Protein 2EZ5 (pdb70)

Secondary structure (DSSP, 8-state):
-----TTTS--/--SSS--S----TTEEEEE-TTSSEEEEETTTTEEESB-TTT--B-

Foldseek 3Di:
DVPDDDDPFPAPPAWDWDQDPVGFIWIAGRPVGGIGQAGPSVGHRD/DDDPPPPRPDD

Sequence (57 aa):
GPLGSGEEEPLPPRWSMQVAPNGRTFFIDHASRRTTWIDPRNGRASTGLPSYDEALHGPLGSGEEEPLPPRWSMQVAPNGRTFFIDHASRRTTWIDPRNGRASTGLPSYDEALHGPLGSGEEEPLPPRWSMQVAPNGRTFFIDHASRRTTWIDPRNGRASTGLPSYDEALHGPLGSGEEEPLPPRWSMQVAPNGRTFFIDHASRRTTWIDPRNGRASTGLPSYDEALHGPLGSGEEEPLPPRWSMQVAPNGRTFFIDHASRRTTWIDPRNGRASTGLPSYDEALHGPLGSGEEEPLPPRWSMQVAPNGRTFFIDHASRRTTWIDPRNGRASTGLPSYDEALHGPLGSGEEEPLPPRWSMQVAPNGRTFFIDHASRRTTWIDPRNGRASTGLPSYDEALHGPLGSGEEEPLPPRWSMQVAPNGRTFFIDHASRRTTWIDPRNGRASTGLPSYDEALHGPLGSGEEEPLPPRWSMQVAPNGRTFFIDHASRRTTWIDPRNGRASTGLPSYDEALHGPLGSGEEEPLPPRWSMQVAPNGRTFFIDHASRRTTWIDPRNGRASTGLPSYDEALHGPLGSGEEEPLPPRWSMQVAPNGRTFFIDHASRRTTWIDPRNGRASTGLPSYDEALHGPLGSGEEEPLPPRWSMQVAPNGRTFFIDHASRRTTWIDPRNGRASTGLPSYDEALHGPLGSGEEEPLPPRWSMQVAPNGRTFFIDHASRRTTWIDPRNGRASTGLPSYDEALHGPLGSGEEEPLPPRWSMQVAPNGRTFFIDHASRRTTWIDPRNGRASTGLPSYDEALHGPLGSGEEEPLPPRWSMQVAPNGRTFFIDHASRRTTWIDPRNGRASTGLPSYDEALHGPLGSGEEEPLPPRWSMQVAPNGRTFFIDHASRRTTWIDPRNGRASTGLPSYDEALHGPLGSGEEEPLPPRWSMQVAPNGRTFFIDHASRRTTWIDPRNGRASTGLPSYDEALHGPLGSGEEEPLPPRWSMQVAPNGRTFFIDHASRRTTWIDPRNGRASTGLPSYDEALHGPLGSGEEEPLPPRWSMQVAPNGRTFFIDHASRRTTWIDPRNGRASTGLPSYDEALHGPLGSGEEEPLPPRWSMQVAPNGRTFFIDHASRRTTWIDPRNGRASTGLPSYDEALHGPLGSGEEEPLPPRWSMQVAPNGRTFFIDHASRRTTWIDPRNGRASTGLPSYDEALHGPLGSGEEEPLPPRWSMQVAPNGRTFFIDHASRRTTWIDPRNGRASTGLPSYDEALHGPLGSGEEEPLPPRWSMQVAPNGRTFFIDHASRRTTWIDPRNGRASTGLPSYDEALHGPLGSGEEEPLPPRWSMQVAPNGRTFFIDHASRRTTWIDPRNGRASTGLPSYDEALHGPLGSGEEEPLPPRWSMQVAPNGRTFFIDHASRRTTWIDPRNGRASTGLPSYDEALHGPLGSGEEEPLPPRWSMQVAPNGRTFFIDHASRRTTWIDPRNGRASTGLPSYDEALHGPLGSGEEEPLPPRWSMQVAPNGRTFFIDHASRRTTWIDPRNGRASTGLPSYDEALHGPLGSGEEEPLPPRWSMQVAPNGRTFFIDHASRRTTWIDPRNGRASTGLPSYDEALHGPLGSGEEEPLPPRWSMQVAPNGRTFFIDHASRRTTWIDPRNGRASTGLPSYDEALHGPLGSGEEEPLPPRWSMQVAPNGRTFFIDHASRRTTWIDPRNGRASTGLPSYDEALH

B-factor: mean 99.99, std 0.0, range [99.99, 99.99]

Radius of gyration: 11.22 Å; Cα contacts (8 Å, |Δi|>4): 90; chains: 2; bounding box: 32×22×23 Å

Nearest PDB structures (foldseek):
  2ez5-assembly1_W  TM=8.143E-01  e=1.149E-06  Drosophila melanogaster
  2m3o-assembly1_W  TM=6.906E-01  e=4.996E-03  Homo sapiens
  2ysd-assembly1_A  TM=7.413E-01  e=1.313E-02  Homo sapiens
  3le4-assembly1_A-2  TM=8.265E-01  e=7.016E-02  Homo sapiens
  2ysg-assembly1_A  TM=6.994E-01  e=7.016E-02  Homo sapiens

Solvent-accessible surface area: 4450 Å² total; per-residue (Å²): 85,125,180,54,95,68,168,138,102,111,67,33,137,120,56,33,70,78,105,6,125,56,62,122,52,0,0,10,15,50,60,46,152,149,16,34,57,86,11,48,64,80,42,157,79,73,166,44,46,23,68,59,122,114,16,97,217

Structure (mmCIF, N/CA/C/O backbone):
data_2EZ5
#
_entry.id   2EZ5
#
loop_
_entity.id
_entity.type
_entity.pdbx_description
1 polymer 'E3 ubiquitin-protein ligase NEDD4'
2 polymer 'Commissureless LPSY Peptide'
#
loop_
_atom_site.group_PDB
_atom_site.id
_atom_site.type_symbol
_atom_site.label_atom_id
_atom_site.label_alt_id
_atom_site.label_comp_id
_atom_site.label_asym_id
_atom_site.label_entity_id
_atom_site.label_seq_id
_atom_site.pdbx_PDB_ins_code
_atom_site.Cartn_x
_atom_site.Cartn_y
_atom_site.Cartn_z
_atom_site.occupancy
_atom_site.B_iso_or_equiv
_atom_site.auth_seq_id
_atom_site.auth_comp_id
_atom_site.auth_asym_id
_atom_site.auth_atom_id
_atom_site.pdbx_PDB_model_num
ATOM 1 N N . GLY A 1 1 ? -12.461 -5.832 5.494 1.00 0.00 521 GLY W N 1
ATOM 2 C CA . GLY A 1 1 ? -12.550 -5.439 6.927 1.00 0.00 521 GLY W CA 1
ATOM 3 C C . GLY A 1 1 ? -13.582 -4.353 7.169 1.00 0.00 521 GLY W C 1
ATOM 4 O O . GLY A 1 1 ? -13.247 -3.274 7.659 1.00 0.00 521 GLY W O 1
ATOM 10 N N . PRO A 1 2 ? -14.857 -4.610 6.832 1.00 0.00 522 PRO W N 1
ATOM 11 C CA . PRO A 1 2 ? -15.937 -3.636 7.021 1.00 0.00 522 PRO W CA 1
ATOM 12 C C . PRO A 1 2 ? -16.189 -3.329 8.493 1.00 0.00 522 PRO W C 1
ATOM 13 O O . PRO A 1 2 ? -16.131 -4.219 9.342 1.00 0.00 522 PRO W O 1
ATOM 24 N N . LEU A 1 3 ? -16.468 -2.063 8.788 1.00 0.00 523 LEU W N 1
ATOM 25 C CA . LEU A 1 3 ? -16.728 -1.634 10.158 1.00 0.00 523 LEU W CA 1
ATOM 26 C C . LEU A 1 3 ? -15.446 -1.640 10.984 1.00 0.00 523 LEU W C 1
ATOM 27 O O . LEU A 1 3 ? -14.911 -0.584 11.324 1.00 0.00 523 LEU W O 1
ATOM 43 N N . GLY A 1 4 ? -14.958 -2.834 11.304 1.00 0.00 524 GLY W N 1
ATOM 44 C CA . GLY A 1 4 ? -13.742 -2.950 12.087 1.00 0.00 524 GLY W CA 1
ATOM 45 C C . GLY A 1 4 ? -12.522 -2.448 11.340 1.00 0.00 524 GLY W C 1
ATOM 46 O O . GLY A 1 4 ? -11.817 -3.226 10.697 1.00 0.00 524 GLY W O 1
ATOM 50 N N . SER A 1 5 ? -12.272 -1.145 11.424 1.00 0.00 525 SER W N 1
ATOM 51 C CA . SER A 1 5 ? -11.129 -0.541 10.749 1.00 0.00 525 SER W CA 1
ATOM 52 C C . SER A 1 5 ? -11.239 -0.713 9.238 1.00 0.00 525 SER W C 1
ATOM 53 O O . SER A 1 5 ? -12.134 -1.400 8.745 1.00 0.00 525 SER W O 1
ATOM 61 N N . GLY A 1 6 ? -10.324 -0.084 8.507 1.00 0.00 526 GLY W N 1
ATOM 62 C CA . GLY A 1 6 ? -10.337 -0.181 7.059 1.00 0.00 526 GLY W CA 1
ATOM 63 C C . GLY A 1 6 ? -11.216 0.873 6.415 1.00 0.00 526 GLY W C 1
ATOM 64 O O . GLY A 1 6 ? -12.275 0.560 5.870 1.00 0.00 526 GLY W O 1
ATOM 68 N N . GLU A 1 7 ? -10.777 2.126 6.478 1.00 0.00 527 GLU W N 1
ATOM 69 C CA . GLU A 1 7 ? -11.531 3.231 5.897 1.00 0.00 527 GLU W CA 1
ATOM 70 C C . GLU A 1 7 ? -10.810 3.800 4.679 1.00 0.00 527 GLU W C 1
ATOM 71 O O . GLU A 1 7 ? -10.598 5.008 4.579 1.00 0.00 527 GLU W O 1
ATOM 83 N N . GLU A 1 8 ? -10.435 2.920 3.756 1.00 0.00 528 GLU W N 1
ATOM 84 C CA . GLU A 1 8 ? -9.737 3.333 2.544 1.00 0.00 528 GLU W CA 1
ATOM 85 C C . GLU A 1 8 ? -9.863 2.270 1.457 1.00 0.00 528 GLU W C 1
ATOM 86 O O . GLU A 1 8 ? -10.447 1.209 1.678 1.00 0.00 528 GLU W O 1
ATOM 98 N N . GLU A 1 9 ? -9.312 2.562 0.284 1.00 0.00 529 GLU W N 1
ATOM 99 C CA . GLU A 1 9 ? -9.362 1.629 -0.835 1.00 0.00 529 GLU W CA 1
ATOM 100 C C . GLU A 1 9 ? -8.563 0.364 -0.522 1.00 0.00 529 GLU W C 1
ATOM 101 O O . GLU A 1 9 ? -7.342 0.416 -0.380 1.00 0.00 529 GLU W O 1
ATOM 113 N N . PRO A 1 10 ? -9.238 -0.794 -0.409 1.00 0.00 530 PRO W N 1
ATOM 114 C CA . PRO A 1 10 ? -8.573 -2.066 -0.110 1.00 0.00 530 PRO W CA 1
ATOM 115 C C . PRO A 1 10 ? -7.343 -2.304 -0.983 1.00 0.00 530 PRO W C 1
ATOM 116 O O . PRO A 1 10 ? -7.373 -2.076 -2.192 1.00 0.00 530 PRO W O 1
ATOM 127 N N . LEU A 1 11 ? -6.265 -2.778 -0.362 1.00 0.00 531 LEU W N 1
ATOM 128 C CA . LEU A 1 11 ? -5.027 -3.063 -1.083 1.00 0.00 531 LEU W CA 1
ATOM 129 C C . LEU A 1 11 ? -5.231 -4.250 -2.017 1.00 0.00 531 LEU W C 1
ATOM 130 O O . LEU A 1 11 ? -5.910 -5.214 -1.666 1.00 0.00 531 LEU W O 1
ATOM 146 N N . PRO A 1 12 ? -4.656 -4.195 -3.228 1.00 0.00 532 PRO W N 1
ATOM 147 C CA . PRO A 1 12 ? -4.797 -5.272 -4.208 1.00 0.00 532 PRO W CA 1
ATOM 148 C C . PRO A 1 12 ? -4.508 -6.651 -3.614 1.00 0.00 532 PRO W C 1
ATOM 149 O O . PRO A 1 12 ? -4.206 -6.777 -2.427 1.00 0.00 532 PRO W O 1
ATOM 160 N N . PRO A 1 13 ? -4.629 -7.706 -4.435 1.00 0.00 533 PRO W N 1
ATOM 161 C CA . PRO A 1 13 ? -4.417 -9.093 -4.003 1.00 0.00 533 PRO W CA 1
ATOM 162 C C . PRO A 1 13 ? -3.182 -9.327 -3.157 1.00 0.00 533 PRO W C 1
ATOM 163 O O . PRO A 1 13 ? -3.206 -10.117 -2.214 1.00 0.00 533 PRO W O 1
ATOM 174 N N . ARG A 1 14 ? -2.102 -8.675 -3.513 1.00 0.00 534 ARG W N 1
ATOM 175 C CA . ARG A 1 14 ? -0.850 -8.858 -2.795 1.00 0.00 534 ARG W CA 1
ATOM 176 C C . ARG A 1 14 ? -0.206 -7.531 -2.443 1.00 0.00 534 ARG W C 1
ATOM 177 O O . ARG A 1 14 ? 0.887 -7.217 -2.913 1.00 0.00 534 ARG W O 1
ATOM 198 N N . TRP A 1 15 ? -0.884 -6.754 -1.613 1.00 0.00 535 TRP W N 1
ATOM 199 C CA . TRP A 1 15 ? -0.350 -5.461 -1.210 1.00 0.00 535 TRP W CA 1
ATOM 200 C C . TRP A 1 15 ? -0.802 -5.049 0.186 1.00 0.00 535 TRP W C 1
ATOM 201 O O . TRP A 1 15 ? -1.774 -5.576 0.726 1.00 0.00 535 TRP W O 1
ATOM 222 N N . SER A 1 16 ? -0.077 -4.089 0.752 1.00 0.00 536 SER W N 1
ATOM 223 C CA . SER A 1 16 ? -0.369 -3.567 2.081 1.00 0.00 536 SER W CA 1
ATOM 224 C C . SER A 1 16 ? -0.046 -2.077 2.139 1.00 0.00 536 SER W C 1
ATOM 225 O O . SER A 1 16 ? 0.249 -1.461 1.115 1.00 0.00 536 SER W O 1
ATOM 233 N N . MET A 1 17 ? -0.102 -1.498 3.332 1.00 0.00 537 MET W N 1
ATOM 234 C CA . MET A 1 17 ? 0.188 -0.078 3.496 1.00 0.00 537 MET W CA 1
ATOM 235 C C . MET A 1 17 ? 0.743 0.218 4.884 1.00 0.00 537 MET W C 1
ATOM 236 O O . MET A 1 17 ? 0.113 -0.088 5.897 1.00 0.00 537 MET W O 1
ATOM 250 N N . GLN A 1 18 ? 1.926 0.822 4.920 1.00 0.00 538 GLN W N 1
ATOM 251 C CA . GLN A 1 18 ? 2.573 1.171 6.179 1.00 0.00 538 GLN W CA 1
ATOM 252 C C . GLN A 1 18 ? 3.330 2.487 6.047 1.00 0.00 538 GLN W C 1
ATOM 253 O O . GLN A 1 18 ? 3.956 2.753 5.022 1.00 0.00 538 GLN W O 1
ATOM 267 N N . VAL A 1 19 ? 3.267 3.307 7.089 1.00 0.00 539 VAL W N 1
ATOM 268 C CA . VAL A 1 19 ? 3.948 4.594 7.086 1.00 0.00 539 VAL W CA 1
ATOM 269 C C . VAL A 1 19 ? 5.436 4.429 7.377 1.00 0.00 539 VAL W C 1
ATOM 270 O O . VAL A 1 19 ? 5.823 3.676 8.271 1.00 0.00 539 VAL W O 1
ATOM 283 N N . ALA A 1 20 ? 6.264 5.136 6.617 1.00 0.00 540 ALA W N 1
ATOM 284 C CA . ALA A 1 20 ? 7.710 5.068 6.794 1.00 0.00 540 ALA W CA 1
ATOM 285 C C . ALA A 1 20 ? 8.224 6.283 7.561 1.00 0.00 540 ALA W C 1
ATOM 286 O O . ALA A 1 20 ? 7.496 7.256 7.757 1.00 0.00 540 ALA W O 1
ATOM 293 N N . PRO A 1 21 ? 9.493 6.246 8.004 1.00 0.00 541 PRO W N 1
ATOM 294 C CA . PRO A 1 21 ? 10.100 7.353 8.750 1.00 0.00 541 PRO W CA 1
ATOM 295 C C . PRO A 1 21 ? 10.333 8.577 7.872 1.00 0.00 541 PRO W C 1
ATOM 296 O O . PRO A 1 21 ? 10.408 9.703 8.364 1.00 0.00 541 PRO W O 1
ATOM 307 N N . ASN A 1 22 ? 10.443 8.348 6.568 1.00 0.00 542 ASN W N 1
ATOM 308 C CA . ASN A 1 22 ? 10.665 9.429 5.617 1.00 0.00 542 ASN W CA 1
ATOM 309 C C . ASN A 1 22 ? 9.624 10.529 5.798 1.00 0.00 542 ASN W C 1
ATOM 310 O O . ASN A 1 22 ? 9.905 11.707 5.577 1.00 0.00 542 ASN W O 1
ATOM 321 N N . GLY A 1 23 ? 8.421 10.136 6.204 1.00 0.00 543 GLY W N 1
ATOM 322 C CA . GLY A 1 23 ? 7.355 11.099 6.412 1.00 0.00 543 GLY W CA 1
ATOM 323 C C . GLY A 1 23 ? 6.114 10.799 5.589 1.00 0.00 543 GLY W C 1
ATOM 324 O O . GLY A 1 23 ? 5.078 11.440 5.769 1.00 0.00 543 GLY W O 1
ATOM 328 N N . ARG A 1 24 ? 6.212 9.828 4.683 1.00 0.00 544 ARG W N 1
ATOM 329 C CA . ARG A 1 24 ? 5.081 9.462 3.838 1.00 0.00 544 ARG W CA 1
ATOM 330 C C . ARG A 1 24 ? 4.835 7.957 3.865 1.00 0.00 544 ARG W C 1
ATOM 331 O O . ARG A 1 24 ? 5.726 7.175 4.196 1.00 0.00 544 ARG W O 1
ATOM 352 N N . THR A 1 25 ? 3.616 7.565 3.515 1.00 0.00 545 THR W N 1
ATOM 353 C CA . THR A 1 25 ? 3.235 6.158 3.494 1.00 0.00 545 THR W CA 1
ATOM 354 C C . THR A 1 25 ? 3.557 5.521 2.152 1.00 0.00 545 THR W C 1
ATOM 355 O O . THR A 1 25 ? 3.493 6.175 1.111 1.00 0.00 545 THR W O 1
ATOM 366 N N . PHE A 1 26 ? 3.905 4.242 2.181 1.00 0.00 546 PHE W N 1
ATOM 367 C CA . PHE A 1 26 ? 4.237 3.518 0.965 1.00 0.00 546 PHE W CA 1
ATOM 368 C C . PHE A 1 26 ? 3.301 2.329 0.762 1.00 0.00 546 PHE W C 1
ATOM 369 O O . PHE A 1 26 ? 2.351 2.138 1.522 1.00 0.00 546 PHE W O 1
ATOM 386 N N . PHE A 1 27 ? 3.576 1.534 -0.266 1.00 0.00 547 PHE W N 1
ATOM 387 C CA . PHE A 1 27 ? 2.762 0.362 -0.570 1.00 0.00 547 PHE W CA 1
ATOM 388 C C . PHE A 1 27 ? 3.625 -0.886 -0.653 1.00 0.00 547 PHE W C 1
ATOM 389 O O . PHE A 1 27 ? 4.492 -0.998 -1.519 1.00 0.00 547 PHE W O 1
ATOM 406 N N . ILE A 1 28 ? 3.379 -1.822 0.252 1.00 0.00 548 ILE W N 1
ATOM 407 C CA . ILE A 1 28 ? 4.129 -3.067 0.288 1.00 0.00 548 ILE W CA 1
ATOM 408 C C . ILE A 1 28 ? 3.608 -4.046 -0.759 1.00 0.00 548 ILE W C 1
ATOM 409 O O . ILE A 1 28 ? 2.401 -4.216 -0.917 1.00 0.00 548 ILE W O 1
ATOM 425 N N . ASP A 1 29 ? 4.529 -4.685 -1.467 1.00 0.00 549 ASP W N 1
ATOM 426 C CA . ASP A 1 29 ? 4.171 -5.652 -2.497 1.00 0.00 549 ASP W CA 1
ATOM 427 C C . ASP A 1 29 ? 4.366 -7.078 -1.988 1.00 0.00 549 ASP W C 1
ATOM 428 O O . ASP A 1 29 ? 5.492 -7.516 -1.756 1.00 0.00 549 ASP W O 1
ATOM 437 N N . HIS A 1 30 ? 3.261 -7.795 -1.814 1.00 0.00 550 HIS W N 1
ATOM 438 C CA . HIS A 1 30 ? 3.311 -9.170 -1.330 1.00 0.00 550 HIS W CA 1
ATOM 439 C C . HIS A 1 30 ? 3.636 -10.139 -2.463 1.00 0.00 550 HIS W C 1
ATOM 440 O O . HIS A 1 30 ? 4.139 -11.238 -2.227 1.00 0.00 550 HIS W O 1
ATOM 454 N N . ALA A 1 31 ? 3.347 -9.727 -3.694 1.00 0.00 551 ALA W N 1
ATOM 455 C CA . ALA A 1 31 ? 3.611 -10.561 -4.860 1.00 0.00 551 ALA W CA 1
ATOM 456 C C . ALA A 1 31 ? 5.095 -10.891 -4.973 1.00 0.00 551 ALA W C 1
ATOM 457 O O . ALA A 1 31 ? 5.468 -12.008 -5.332 1.00 0.00 551 ALA W O 1
ATOM 464 N N . SER A 1 32 ? 5.938 -9.911 -4.663 1.00 0.00 552 SER W N 1
ATOM 465 C CA . SER A 1 32 ? 7.383 -10.096 -4.727 1.00 0.00 552 SER W CA 1
ATOM 466 C C . SER A 1 32 ? 8.064 -9.554 -3.472 1.00 0.00 552 SER W C 1
ATOM 467 O O . SER A 1 32 ? 9.267 -9.291 -3.475 1.00 0.00 552 SER W O 1
ATOM 475 N N . ARG A 1 33 ? 7.292 -9.391 -2.400 1.00 0.00 553 ARG W N 1
ATOM 476 C CA . ARG A 1 33 ? 7.826 -8.883 -1.140 1.00 0.00 553 ARG W CA 1
ATOM 477 C C . ARG A 1 33 ? 8.677 -7.635 -1.365 1.00 0.00 553 ARG W C 1
ATOM 478 O O . ARG A 1 33 ? 9.906 -7.695 -1.329 1.00 0.00 553 ARG W O 1
ATOM 499 N N . ARG A 1 34 ? 8.015 -6.505 -1.596 1.00 0.00 554 ARG W N 1
ATOM 500 C CA . ARG A 1 34 ? 8.711 -5.244 -1.825 1.00 0.00 554 ARG W CA 1
ATOM 501 C C . ARG A 1 34 ? 7.873 -4.063 -1.344 1.00 0.00 554 ARG W C 1
ATOM 502 O O . ARG A 1 34 ? 6.928 -4.233 -0.574 1.00 0.00 554 ARG W O 1
ATOM 523 N N . THR A 1 35 ? 8.225 -2.867 -1.804 1.00 0.00 555 THR W N 1
ATOM 524 C CA . THR A 1 35 ? 7.504 -1.659 -1.422 1.00 0.00 555 THR W CA 1
ATOM 525 C C . THR A 1 35 ? 7.660 -0.568 -2.475 1.00 0.00 555 THR W C 1
ATOM 526 O O . THR A 1 35 ? 8.608 -0.579 -3.260 1.00 0.00 555 THR W O 1
ATOM 537 N N . THR A 1 36 ? 6.724 0.377 -2.485 1.00 0.00 556 THR W N 1
ATOM 538 C CA . THR A 1 36 ? 6.759 1.478 -3.440 1.00 0.00 556 THR W CA 1
ATOM 539 C C . THR A 1 36 ? 6.001 2.689 -2.913 1.00 0.00 556 THR W C 1
ATOM 540 O O . THR A 1 36 ? 5.134 2.568 -2.047 1.00 0.00 556 THR W O 1
ATOM 551 N N . TRP A 1 37 ? 6.345 3.858 -3.437 1.00 0.00 557 TRP W N 1
ATOM 552 C CA . TRP A 1 37 ? 5.715 5.106 -3.025 1.00 0.00 557 TRP W CA 1
ATOM 553 C C . TRP A 1 37 ? 4.372 5.315 -3.711 1.00 0.00 557 TRP W C 1
ATOM 554 O O . TRP A 1 37 ? 3.536 6.083 -3.236 1.00 0.00 557 TRP W O 1
ATOM 575 N N . ILE A 1 38 ? 4.174 4.645 -4.837 1.00 0.00 558 ILE W N 1
ATOM 576 C CA . ILE A 1 38 ? 2.937 4.781 -5.591 1.00 0.00 558 ILE W CA 1
ATOM 577 C C . ILE A 1 38 ? 1.991 3.616 -5.328 1.00 0.00 558 ILE W C 1
ATOM 578 O O . ILE A 1 38 ? 2.397 2.454 -5.347 1.00 0.00 558 ILE W O 1
ATOM 594 N N . ASP A 1 39 ? 0.727 3.940 -5.078 1.00 0.00 559 ASP W N 1
ATOM 595 C CA . ASP A 1 39 ? -0.285 2.927 -4.806 1.00 0.00 559 ASP W CA 1
ATOM 596 C C . ASP A 1 39 ? -0.648 2.161 -6.077 1.00 0.00 559 ASP W C 1
ATOM 597 O O . ASP A 1 39 ? -0.748 2.748 -7.155 1.00 0.00 559 ASP W O 1
ATOM 606 N N . PRO A 1 40 ? -0.862 0.838 -5.968 1.00 0.00 560 PRO W N 1
ATOM 607 C CA . PRO A 1 40 ? -1.223 0.007 -7.107 1.00 0.00 560 PRO W CA 1
ATOM 608 C C . PRO A 1 40 ? -2.721 0.035 -7.380 1.00 0.00 560 PRO W C 1
ATOM 609 O O . PRO A 1 40 ? -3.162 -0.156 -8.513 1.00 0.00 560 PRO W O 1
ATOM 620 N N . ARG A 1 41 ? -3.496 0.278 -6.330 1.00 0.00 561 ARG W N 1
ATOM 621 C CA . ARG A 1 41 ? -4.947 0.337 -6.448 1.00 0.00 561 ARG W CA 1
ATOM 622 C C . ARG A 1 41 ? -5.366 1.343 -7.518 1.00 0.00 561 ARG W C 1
ATOM 623 O O . ARG A 1 41 ? -6.454 1.243 -8.085 1.00 0.00 561 ARG W O 1
ATOM 644 N N . ASN A 1 42 ? -4.493 2.310 -7.793 1.00 0.00 562 ASN W N 1
ATOM 645 C CA . ASN A 1 42 ? -4.773 3.332 -8.800 1.00 0.00 562 ASN W CA 1
ATOM 646 C C . ASN A 1 42 ? -3.527 3.626 -9.626 1.00 0.00 562 ASN W C 1
ATOM 647 O O . ASN A 1 42 ? -3.535 3.500 -10.850 1.00 0.00 562 ASN W O 1
ATOM 658 N N . GLY A 1 43 ? -2.456 4.020 -8.944 1.00 0.00 563 GLY W N 1
ATOM 659 C CA . GLY A 1 43 ? -1.213 4.330 -9.625 1.00 0.00 563 GLY W CA 1
ATOM 660 C C . GLY A 1 43 ? -0.750 5.750 -9.365 1.00 0.00 563 GLY W C 1
ATOM 661 O O . GLY A 1 43 ? -0.166 6.390 -10.240 1.00 0.00 563 GLY W O 1
ATOM 665 N N . ARG A 1 44 ? -1.012 6.244 -8.159 1.00 0.00 564 ARG W N 1
ATOM 666 C CA . ARG A 1 44 ? -0.619 7.598 -7.785 1.00 0.00 564 ARG W CA 1
ATOM 667 C C . ARG A 1 44 ? 0.217 7.590 -6.510 1.00 0.00 564 ARG W C 1
ATOM 668 O O . ARG A 1 44 ? -0.032 6.803 -5.597 1.00 0.00 564 ARG W O 1
ATOM 689 N N . ALA A 1 45 ? 1.210 8.472 -6.454 1.00 0.00 565 ALA W N 1
ATOM 690 C CA . ALA A 1 45 ? 2.083 8.566 -5.290 1.00 0.00 565 ALA W CA 1
ATOM 691 C C . ALA A 1 45 ? 1.277 8.796 -4.016 1.00 0.00 565 ALA W C 1
ATOM 692 O O . ALA A 1 45 ? 0.381 9.639 -3.980 1.00 0.00 565 ALA W O 1
ATOM 699 N N . SER A 1 46 ? 1.602 8.041 -2.972 1.00 0.00 566 SER W N 1
ATOM 700 C CA . SER A 1 46 ? 0.908 8.163 -1.695 1.00 0.00 566 SER W CA 1
ATOM 701 C C . SER A 1 46 ? 0.909 9.609 -1.213 1.00 0.00 566 SER W C 1
ATOM 702 O O . SER A 1 46 ? -0.136 10.145 -0.852 1.00 99.99 566 SER W O 1
ATOM 710 N N . THR B 2 1 ? 15.777 9.337 0.589 1.00 0.00 227 THR P N 1
ATOM 711 C CA . THR B 2 1 ? 14.758 8.581 -0.182 1.00 0.00 227 THR P CA 1
ATOM 712 C C . THR B 2 1 ? 13.774 7.881 0.747 1.00 0.00 227 THR P C 1
ATOM 713 O O . THR B 2 1 ? 12.628 8.307 0.889 1.00 0.00 227 THR P O 1
ATOM 726 N N . GLY B 2 2 ? 14.228 6.804 1.381 1.00 0.00 228 GLY P N 1
ATOM 727 C CA . GLY B 2 2 ? 13.373 6.065 2.291 1.00 0.00 228 GLY P CA 1
ATOM 728 C C . GLY B 2 2 ? 12.766 4.831 1.651 1.00 0.00 228 GLY P C 1
ATOM 729 O O . GLY B 2 2 ? 13.432 4.124 0.896 1.00 0.00 228 GLY P O 1
ATOM 733 N N . LEU B 2 3 ? 11.499 4.573 1.958 1.00 0.00 229 LEU P N 1
ATOM 734 C CA . LEU B 2 3 ? 10.797 3.416 1.412 1.00 0.00 229 LEU P CA 1
ATOM 735 C C . LEU B 2 3 ? 11.436 2.116 1.893 1.00 0.00 229 LEU P C 1
ATOM 736 O O . LEU B 2 3 ? 12.155 1.453 1.144 1.00 0.00 229 LEU P O 1
ATOM 752 N N . PRO B 2 4 ? 11.181 1.732 3.155 1.00 0.00 230 PRO P N 1
ATOM 753 C CA . PRO B 2 4 ? 11.734 0.503 3.734 1.00 0.00 230 PRO P CA 1
ATOM 754 C C . PRO B 2 4 ? 11.262 -0.743 2.994 1.00 0.00 230 PRO P C 1
ATOM 755 O O . PRO B 2 4 ? 10.155 -1.230 3.221 1.00 0.00 230 PRO P O 1
ATOM 766 N N . SER B 2 5 ? 12.109 -1.252 2.106 1.00 0.00 231 SER P N 1
ATOM 767 C CA . SER B 2 5 ? 11.779 -2.442 1.329 1.00 0.00 231 SER P CA 1
ATOM 768 C C . SER B 2 5 ? 11.269 -3.561 2.232 1.00 0.00 231 SER P C 1
ATOM 769 O O . SER B 2 5 ? 11.555 -3.586 3.429 1.00 0.00 231 SER P O 1
ATOM 777 N N . TYR B 2 6 ? 10.510 -4.483 1.649 1.00 0.00 232 TYR P N 1
ATOM 778 C CA . TYR B 2 6 ? 9.957 -5.606 2.398 1.00 0.00 232 TYR P CA 1
ATOM 779 C C . TYR B 2 6 ? 11.040 -6.306 3.213 1.00 0.00 232 TYR P C 1
ATOM 780 O O . TYR B 2 6 ? 11.712 -7.213 2.721 1.00 0.00 232 TYR P O 1
ATOM 798 N N . ASP B 2 7 ? 11.204 -5.882 4.463 1.00 0.00 233 ASP P N 1
ATOM 799 C CA . ASP B 2 7 ? 12.205 -6.470 5.349 1.00 0.00 233 ASP P CA 1
ATOM 800 C C . ASP B 2 7 ? 12.326 -5.669 6.641 1.00 0.00 233 ASP P C 1
ATOM 801 O O . ASP B 2 7 ? 12.598 -6.226 7.705 1.00 0.00 233 ASP P O 1
ATOM 810 N N . GLU B 2 8 ? 12.126 -4.359 6.541 1.00 0.00 234 GLU P N 1
ATOM 811 C CA . GLU B 2 8 ? 12.217 -3.481 7.702 1.00 0.00 234 GLU P CA 1
ATOM 812 C C . GLU B 2 8 ? 10.830 -3.119 8.224 1.00 0.00 234 GLU P C 1
ATOM 813 O O . GLU B 2 8 ? 10.588 -3.135 9.431 1.00 0.00 234 GLU P O 1
ATOM 825 N N . ALA B 2 9 ? 9.923 -2.792 7.309 1.00 0.00 235 ALA P N 1
ATOM 826 C CA . ALA B 2 9 ? 8.561 -2.425 7.681 1.00 0.00 235 ALA P CA 1
ATOM 827 C C . ALA B 2 9 ? 7.710 -3.664 7.935 1.00 0.00 235 ALA P C 1
ATOM 828 O O . ALA B 2 9 ? 6.746 -3.925 7.215 1.00 0.00 235 ALA P O 1
ATOM 835 N N . LEU B 2 10 ? 8.072 -4.424 8.962 1.00 0.00 236 LEU P N 1
ATOM 836 C CA . LEU B 2 10 ? 7.342 -5.637 9.312 1.00 0.00 236 LEU P CA 1
ATOM 837 C C . LEU B 2 10 ? 7.280 -5.818 10.825 1.00 0.00 236 LEU P C 1
ATOM 838 O O . LEU B 2 10 ? 7.330 -6.940 11.328 1.00 0.00 236 LEU P O 1
ATOM 854 N N . HIS B 2 11 ? 7.169 -4.706 11.545 1.00 0.00 237 HIS P N 1
ATOM 855 C CA . HIS B 2 11 ? 7.100 -4.743 13.001 1.00 0.00 237 HIS P CA 1
ATOM 856 C C . HIS B 2 11 ? 5.651 -4.774 13.475 1.00 0.00 237 HIS P C 1
ATOM 857 O O . HIS B 2 11 ? 5.283 -5.612 14.296 1.00 99.99 237 HIS P O 1
ATOM 872 N N . GLY A 1 1 ? -1.943 2.551 13.279 1.00 99.99 521 GLY W N 2
ATOM 873 C CA . GLY A 1 1 ? -1.326 3.360 14.311 1.00 0.00 521 GLY W CA 2
ATOM 874 C C . GLY A 1 1 ? -1.832 4.789 14.226 1.00 0.00 521 GLY W C 2
ATOM 875 O O . GLY A 1 1 ? -2.254 5.359 15.232 1.00 0.00 521 GLY W O 2
ATOM 881 N N . PRO A 1 2 ? -1.803 5.397 13.028 1.00 0.00 522 PRO W N 2
ATOM 882 C CA . PRO A 1 2 ? -2.265 6.773 12.829 1.00 0.00 522 PRO W CA 2
ATOM 883 C C . PRO A 1 2 ? -3.786 6.881 12.849 1.00 0.00 522 PRO W C 2
ATOM 884 O O . PRO A 1 2 ? -4.487 5.881 13.003 1.00 0.00 522 PRO W O 2
ATOM 895 N N . LEU A 1 3 ? -4.289 8.101 12.692 1.00 0.00 523 LEU W N 2
ATOM 896 C CA . LEU A 1 3 ? -5.728 8.338 12.692 1.00 0.00 523 LEU W CA 2
ATOM 897 C C . LEU A 1 3 ? -6.387 7.687 11.481 1.00 0.00 523 LEU W C 2
ATOM 898 O O . LEU A 1 3 ? -6.376 8.242 10.381 1.00 0.00 523 LEU W O 2
ATOM 914 N N . GLY A 1 4 ? -6.964 6.509 11.691 1.00 0.00 524 GLY W N 2
ATOM 915 C CA . GLY A 1 4 ? -7.623 5.801 10.608 1.00 0.00 524 GLY W CA 2
ATOM 916 C C . GLY A 1 4 ? -8.761 6.599 10.001 1.00 0.00 524 GLY W C 2
ATOM 917 O O . GLY A 1 4 ? -9.473 7.313 10.707 1.00 0.00 524 GLY W O 2
ATOM 921 N N . SER A 1 5 ? -8.932 6.477 8.688 1.00 0.00 525 SER W N 2
ATOM 922 C CA . SER A 1 5 ? -9.992 7.192 7.986 1.00 0.00 525 SER W CA 2
ATOM 923 C C . SER A 1 5 ? -9.952 6.895 6.491 1.00 0.00 525 SER W C 2
ATOM 924 O O . SER A 1 5 ? -8.881 6.724 5.910 1.00 0.00 525 SER W O 2
ATOM 932 N N . GLY A 1 6 ? -11.129 6.833 5.874 1.00 0.00 526 GLY W N 2
ATOM 933 C CA . GLY A 1 6 ? -11.206 6.556 4.452 1.00 0.00 526 GLY W CA 2
ATOM 934 C C . GLY A 1 6 ? -11.517 5.101 4.161 1.00 0.00 526 GLY W C 2
ATOM 935 O O . GLY A 1 6 ? -11.182 4.218 4.951 1.00 0.00 526 GLY W O 2
ATOM 939 N N . GLU A 1 7 ? -12.158 4.852 3.025 1.00 0.00 527 GLU W N 2
ATOM 940 C CA . GLU A 1 7 ? -12.514 3.494 2.631 1.00 0.00 527 GLU W CA 2
ATOM 941 C C . GLU A 1 7 ? -12.557 3.365 1.112 1.00 0.00 527 GLU W C 2
ATOM 942 O O . GLU A 1 7 ? -13.620 3.165 0.526 1.00 0.00 527 GLU W O 2
ATOM 954 N N . GLU A 1 8 ? -11.393 3.483 0.482 1.00 0.00 528 GLU W N 2
ATOM 955 C CA . GLU A 1 8 ? -11.296 3.381 -0.970 1.00 0.00 528 GLU W CA 2
ATOM 956 C C . GLU A 1 8 ? -10.099 2.531 -1.378 1.00 0.00 528 GLU W C 2
ATOM 957 O O . GLU A 1 8 ? -8.950 2.894 -1.118 1.00 0.00 528 GLU W O 2
ATOM 969 N N . GLU A 1 9 ? -10.374 1.402 -2.019 1.00 0.00 529 GLU W N 2
ATOM 970 C CA . GLU A 1 9 ? -9.319 0.499 -2.465 1.00 0.00 529 GLU W CA 2
ATOM 971 C C . GLU A 1 9 ? -8.517 -0.034 -1.279 1.00 0.00 529 GLU W C 2
ATOM 972 O O . GLU A 1 9 ? -7.521 0.564 -0.872 1.00 0.00 529 GLU W O 2
ATOM 984 N N . PRO A 1 10 ? -8.953 -1.168 -0.704 1.00 0.00 530 PRO W N 2
ATOM 985 C CA . PRO A 1 10 ? -8.285 -1.786 0.444 1.00 0.00 530 PRO W CA 2
ATOM 986 C C . PRO A 1 10 ? -7.062 -2.606 0.050 1.00 0.00 530 PRO W C 2
ATOM 987 O O . PRO A 1 10 ? -6.963 -3.785 0.390 1.00 0.00 530 PRO W O 2
ATOM 998 N N . LEU A 1 11 ? -6.132 -1.983 -0.662 1.00 0.00 531 LEU W N 2
ATOM 999 C CA . LEU A 1 11 ? -4.920 -2.670 -1.092 1.00 0.00 531 LEU W CA 2
ATOM 1000 C C . LEU A 1 11 ? -5.262 -3.872 -1.976 1.00 0.00 531 LEU W C 2
ATOM 1001 O O . LEU A 1 11 ? -5.884 -4.829 -1.514 1.00 0.00 531 LEU W O 2
ATOM 1017 N N . PRO A 1 12 ? -4.867 -3.835 -3.263 1.00 0.00 532 PRO W N 2
ATOM 1018 C CA . PRO A 1 12 ? -5.137 -4.922 -4.215 1.00 0.00 532 PRO W CA 2
ATOM 1019 C C . PRO A 1 12 ? -4.817 -6.308 -3.642 1.00 0.00 532 PRO W C 2
ATOM 1020 O O . PRO A 1 12 ? -4.390 -6.433 -2.494 1.00 0.00 532 PRO W O 2
ATOM 1031 N N . PRO A 1 13 ? -5.034 -7.374 -4.433 1.00 0.00 533 PRO W N 2
ATOM 1032 C CA . PRO A 1 13 ? -4.792 -8.756 -4.011 1.00 0.00 533 PRO W CA 2
ATOM 1033 C C . PRO A 1 13 ? -3.589 -8.940 -3.106 1.00 0.00 533 PRO W C 2
ATOM 1034 O O . PRO A 1 13 ? -3.714 -9.384 -1.964 1.00 0.00 533 PRO W O 2
ATOM 1045 N N . ARG A 1 14 ? -2.429 -8.620 -3.629 1.00 0.00 534 ARG W N 2
ATOM 1046 C CA . ARG A 1 14 ? -1.189 -8.768 -2.885 1.00 0.00 534 ARG W CA 2
ATOM 1047 C C . ARG A 1 14 ? -0.534 -7.419 -2.658 1.00 0.00 534 ARG W C 2
ATOM 1048 O O . ARG A 1 14 ? 0.471 -7.088 -3.287 1.00 0.00 534 ARG W O 2
ATOM 1069 N N . TRP A 1 15 ? -1.116 -6.640 -1.758 1.00 0.00 535 TRP W N 2
ATOM 1070 C CA . TRP A 1 15 ? -0.593 -5.320 -1.458 1.00 0.00 535 TRP W CA 2
ATOM 1071 C C . TRP A 1 15 ? -1.028 -4.839 -0.079 1.00 0.00 535 TRP W C 2
ATOM 1072 O O . TRP A 1 15 ? -2.077 -5.229 0.430 1.00 0.00 535 TRP W O 2
ATOM 1093 N N . SER A 1 16 ? -0.205 -3.979 0.509 1.00 0.00 536 SER W N 2
ATOM 1094 C CA . SER A 1 16 ? -0.482 -3.420 1.824 1.00 0.00 536 SER W CA 2
ATOM 1095 C C . SER A 1 16 ? 0.037 -1.990 1.904 1.00 0.00 536 SER W C 2
ATOM 1096 O O . SER A 1 16 ? 0.460 -1.419 0.900 1.00 0.00 536 SER W O 2
ATOM 1104 N N . MET A 1 17 ? 0.003 -1.412 3.098 1.00 0.00 537 MET W N 2
ATOM 1105 C CA . MET A 1 17 ? 0.473 -0.047 3.288 1.00 0.00 537 MET W CA 2
ATOM 1106 C C . MET A 1 17 ? 1.048 0.143 4.688 1.00 0.00 537 MET W C 2
ATOM 1107 O O . MET A 1 17 ? 0.454 -0.281 5.679 1.00 0.00 537 MET W O 2
ATOM 1121 N N . GLN A 1 18 ? 2.210 0.785 4.757 1.00 0.00 538 GLN W N 2
ATOM 1122 C CA . GLN A 1 18 ? 2.873 1.035 6.030 1.00 0.00 538 GLN W CA 2
ATOM 1123 C C . GLN A 1 18 ? 3.595 2.378 6.010 1.00 0.00 538 GLN W C 2
ATOM 1124 O O . GLN A 1 18 ? 4.177 2.764 4.997 1.00 0.00 538 GLN W O 2
ATOM 1138 N N . VAL A 1 19 ? 3.553 3.086 7.133 1.00 0.00 539 VAL W N 2
ATOM 1139 C CA . VAL A 1 19 ? 4.205 4.385 7.242 1.00 0.00 539 VAL W CA 2
ATOM 1140 C C . VAL A 1 19 ? 5.714 4.228 7.393 1.00 0.00 539 VAL W C 2
ATOM 1141 O O . VAL A 1 19 ? 6.187 3.340 8.103 1.00 0.00 539 VAL W O 2
ATOM 1154 N N . ALA A 1 20 ? 6.467 5.092 6.719 1.00 0.00 540 ALA W N 2
ATOM 1155 C CA . ALA A 1 20 ? 7.923 5.043 6.778 1.00 0.00 540 ALA W CA 2
ATOM 1156 C C . ALA A 1 20 ? 8.489 6.228 7.553 1.00 0.00 540 ALA W C 2
ATOM 1157 O O . ALA A 1 20 ? 7.788 7.208 7.807 1.00 0.00 540 ALA W O 2
ATOM 1164 N N . PRO A 1 21 ? 9.775 6.155 7.938 1.00 0.00 541 PRO W N 2
ATOM 1165 C CA . PRO A 1 21 ? 10.438 7.228 8.683 1.00 0.00 541 PRO W CA 2
ATOM 1166 C C . PRO A 1 21 ? 10.628 8.477 7.830 1.00 0.00 541 PRO W C 2
ATOM 1167 O O . PRO A 1 21 ? 10.725 9.588 8.348 1.00 0.00 541 PRO W O 2
ATOM 1178 N N . ASN A 1 22 ? 10.675 8.279 6.517 1.00 0.00 542 ASN W N 2
ATOM 1179 C CA . ASN A 1 22 ? 10.847 9.383 5.582 1.00 0.00 542 ASN W CA 2
ATOM 1180 C C . ASN A 1 22 ? 9.805 10.467 5.830 1.00 0.00 542 ASN W C 2
ATOM 1181 O O . ASN A 1 22 ? 10.092 11.658 5.711 1.00 0.00 542 ASN W O 2
ATOM 1192 N N . GLY A 1 23 ? 8.593 10.046 6.180 1.00 0.00 543 GLY W N 2
ATOM 1193 C CA . GLY A 1 23 ? 7.528 10.994 6.445 1.00 0.00 543 GLY W CA 2
ATOM 1194 C C . GLY A 1 23 ? 6.254 10.687 5.678 1.00 0.00 543 GLY W C 2
ATOM 1195 O O . GLY A 1 23 ? 5.216 11.297 5.929 1.00 0.00 543 GLY W O 2
ATOM 1199 N N . ARG A 1 24 ? 6.325 9.745 4.740 1.00 0.00 544 ARG W N 2
ATOM 1200 C CA . ARG A 1 24 ? 5.157 9.379 3.947 1.00 0.00 544 ARG W CA 2
ATOM 1201 C C . ARG A 1 24 ? 4.920 7.875 3.971 1.00 0.00 544 ARG W C 2
ATOM 1202 O O . ARG A 1 24 ? 5.838 7.092 4.218 1.00 0.00 544 ARG W O 2
ATOM 1223 N N . THR A 1 25 ? 3.679 7.481 3.712 1.00 0.00 545 THR W N 2
ATOM 1224 C CA . THR A 1 25 ? 3.306 6.074 3.701 1.00 0.00 545 THR W CA 2
ATOM 1225 C C . THR A 1 25 ? 3.630 5.431 2.363 1.00 0.00 545 THR W C 2
ATOM 1226 O O . THR A 1 25 ? 3.544 6.073 1.316 1.00 0.00 545 THR W O 2
ATOM 1237 N N . PHE A 1 26 ? 3.999 4.158 2.400 1.00 0.00 546 PHE W N 2
ATOM 1238 C CA . PHE A 1 26 ? 4.332 3.431 1.187 1.00 0.00 546 PHE W CA 2
ATOM 1239 C C . PHE A 1 26 ? 3.445 2.200 1.029 1.00 0.00 546 PHE W C 2
ATOM 1240 O O . PHE A 1 26 ? 2.526 1.978 1.817 1.00 0.00 546 PHE W O 2
ATOM 1257 N N . PHE A 1 27 ? 3.735 1.397 0.010 1.00 0.00 547 PHE W N 2
ATOM 1258 C CA . PHE A 1 27 ? 2.978 0.184 -0.249 1.00 0.00 547 PHE W CA 2
ATOM 1259 C C . PHE A 1 27 ? 3.862 -1.036 -0.047 1.00 0.00 547 PHE W C 2
ATOM 1260 O O . PHE A 1 27 ? 5.084 -0.921 0.041 1.00 0.00 547 PHE W O 2
ATOM 1277 N N . ILE A 1 28 ? 3.241 -2.201 0.041 1.00 0.00 548 ILE W N 2
ATOM 1278 C CA . ILE A 1 28 ? 3.981 -3.437 0.248 1.00 0.00 548 ILE W CA 2
ATOM 1279 C C . ILE A 1 28 ? 3.553 -4.514 -0.743 1.00 0.00 548 ILE W C 2
ATOM 1280 O O . ILE A 1 28 ? 2.459 -5.065 -0.643 1.00 0.00 548 ILE W O 2
ATOM 1296 N N . ASP A 1 29 ? 4.430 -4.812 -1.693 1.00 0.00 549 ASP W N 2
ATOM 1297 C CA . ASP A 1 29 ? 4.151 -5.826 -2.702 1.00 0.00 549 ASP W CA 2
ATOM 1298 C C . ASP A 1 29 ? 4.459 -7.221 -2.167 1.00 0.00 549 ASP W C 2
ATOM 1299 O O . ASP A 1 29 ? 5.621 -7.585 -1.983 1.00 0.00 549 ASP W O 2
ATOM 1308 N N . HIS A 1 30 ? 3.410 -7.999 -1.921 1.00 0.00 550 HIS W N 2
ATOM 1309 C CA . HIS A 1 30 ? 3.566 -9.355 -1.408 1.00 0.00 550 HIS W CA 2
ATOM 1310 C C . HIS A 1 30 ? 3.922 -10.324 -2.532 1.00 0.00 550 HIS W C 2
ATOM 1311 O O . HIS A 1 30 ? 4.534 -11.366 -2.296 1.00 0.00 550 HIS W O 2
ATOM 1325 N N . ALA A 1 31 ? 3.532 -9.974 -3.753 1.00 0.00 551 ALA W N 2
ATOM 1326 C CA . ALA A 1 31 ? 3.808 -10.813 -4.913 1.00 0.00 551 ALA W CA 2
ATOM 1327 C C . ALA A 1 31 ? 5.304 -11.057 -5.076 1.00 0.00 551 ALA W C 2
ATOM 1328 O O . ALA A 1 31 ? 5.722 -12.106 -5.567 1.00 0.00 551 ALA W O 2
ATOM 1335 N N . SER A 1 32 ? 6.107 -10.083 -4.661 1.00 0.00 552 SER W N 2
ATOM 1336 C CA . SER A 1 32 ? 7.559 -10.194 -4.761 1.00 0.00 552 SER W CA 2
ATOM 1337 C C . SER A 1 32 ? 8.247 -9.585 -3.542 1.00 0.00 552 SER W C 2
ATOM 1338 O O . SER A 1 32 ? 9.430 -9.247 -3.590 1.00 0.00 552 SER W O 2
ATOM 1346 N N . ARG A 1 33 ? 7.500 -9.448 -2.448 1.00 0.00 553 ARG W N 2
ATOM 1347 C CA . ARG A 1 33 ? 8.041 -8.881 -1.215 1.00 0.00 553 ARG W CA 2
ATOM 1348 C C . ARG A 1 33 ? 8.818 -7.596 -1.492 1.00 0.00 553 ARG W C 2
ATOM 1349 O O . ARG A 1 33 ? 10.050 -7.592 -1.485 1.00 0.00 553 ARG W O 2
ATOM 1370 N N . ARG A 1 34 ? 8.092 -6.510 -1.735 1.00 0.00 554 ARG W N 2
ATOM 1371 C CA . ARG A 1 34 ? 8.713 -5.220 -2.012 1.00 0.00 554 ARG W CA 2
ATOM 1372 C C . ARG A 1 34 ? 7.827 -4.076 -1.529 1.00 0.00 554 ARG W C 2
ATOM 1373 O O . ARG A 1 34 ? 6.801 -4.304 -0.889 1.00 0.00 554 ARG W O 2
ATOM 1394 N N . THR A 1 35 ? 8.227 -2.848 -1.839 1.00 0.00 555 THR W N 2
ATOM 1395 C CA . THR A 1 35 ? 7.465 -1.674 -1.434 1.00 0.00 555 THR W CA 2
ATOM 1396 C C . THR A 1 35 ? 7.555 -0.566 -2.476 1.00 0.00 555 THR W C 2
ATOM 1397 O O . THR A 1 35 ? 8.484 -0.530 -3.283 1.00 0.00 555 THR W O 2
ATOM 1408 N N . THR A 1 36 ? 6.584 0.339 -2.448 1.00 0.00 556 THR W N 2
ATOM 1409 C CA . THR A 1 36 ? 6.550 1.454 -3.383 1.00 0.00 556 THR W CA 2
ATOM 1410 C C . THR A 1 36 ? 5.853 2.665 -2.774 1.00 0.00 556 THR W C 2
ATOM 1411 O O . THR A 1 36 ? 5.165 2.558 -1.759 1.00 0.00 556 THR W O 2
ATOM 1422 N N . TRP A 1 37 ? 6.050 3.818 -3.399 1.00 0.00 557 TRP W N 2
ATOM 1423 C CA . TRP A 1 37 ? 5.458 5.064 -2.928 1.00 0.00 557 TRP W CA 2
ATOM 1424 C C . TRP A 1 37 ? 4.082 5.311 -3.543 1.00 0.00 557 TRP W C 2
ATOM 1425 O O . TRP A 1 37 ? 3.322 6.150 -3.059 1.00 0.00 557 TRP W O 2
ATOM 1446 N N . ILE A 1 38 ? 3.770 4.596 -4.617 1.00 0.00 558 ILE W N 2
ATOM 1447 C CA . ILE A 1 38 ? 2.491 4.768 -5.294 1.00 0.00 558 ILE W CA 2
ATOM 1448 C C . ILE A 1 38 ? 1.625 3.519 -5.192 1.00 0.00 558 ILE W C 2
ATOM 1449 O O . ILE A 1 38 ? 2.125 2.396 -5.233 1.00 0.00 558 ILE W O 2
ATOM 1465 N N . ASP A 1 39 ? 0.318 3.726 -5.064 1.00 0.00 559 ASP W N 2
ATOM 1466 C CA . ASP A 1 39 ? -0.624 2.619 -4.960 1.00 0.00 559 ASP W CA 2
ATOM 1467 C C . ASP A 1 39 ? -0.850 1.972 -6.326 1.00 0.00 559 ASP W C 2
ATOM 1468 O O . ASP A 1 39 ? -0.917 2.664 -7.343 1.00 0.00 559 ASP W O 2
ATOM 1477 N N . PRO A 1 40 ? -0.973 0.635 -6.371 1.00 0.00 560 PRO W N 2
ATOM 1478 C CA . PRO A 1 40 ? -1.194 -0.091 -7.612 1.00 0.00 560 PRO W CA 2
ATOM 1479 C C . PRO A 1 40 ? -2.671 -0.172 -7.977 1.00 0.00 560 PRO W C 2
ATOM 1480 O O . PRO A 1 40 ? -3.026 -0.349 -9.142 1.00 0.00 560 PRO W O 2
ATOM 1491 N N . ARG A 1 41 ? -3.527 -0.042 -6.972 1.00 0.00 561 ARG W N 2
ATOM 1492 C CA . ARG A 1 41 ? -4.967 -0.098 -7.181 1.00 0.00 561 ARG W CA 2
ATOM 1493 C C . ARG A 1 41 ? -5.404 0.900 -8.250 1.00 0.00 561 ARG W C 2
ATOM 1494 O O . ARG A 1 41 ? -6.386 0.677 -8.957 1.00 0.00 561 ARG W O 2
ATOM 1515 N N . ASN A 1 42 ? -4.666 2.000 -8.367 1.00 0.00 562 ASN W N 2
ATOM 1516 C CA . ASN A 1 42 ? -4.979 3.029 -9.353 1.00 0.00 562 ASN W CA 2
ATOM 1517 C C . ASN A 1 42 ? -3.705 3.670 -9.900 1.00 0.00 562 ASN W C 2
ATOM 1518 O O . ASN A 1 42 ? -3.546 3.822 -11.111 1.00 0.00 562 ASN W O 2
ATOM 1529 N N . GLY A 1 43 ? -2.803 4.042 -8.999 1.00 0.00 563 GLY W N 2
ATOM 1530 C CA . GLY A 1 43 ? -1.555 4.661 -9.410 1.00 0.00 563 GLY W CA 2
ATOM 1531 C C . GLY A 1 43 ? -1.352 6.038 -8.805 1.00 0.00 563 GLY W C 2
ATOM 1532 O O . GLY A 1 43 ? -0.710 6.898 -9.407 1.00 0.00 563 GLY W O 2
ATOM 1536 N N . ARG A 1 44 ? -1.900 6.248 -7.612 1.00 0.00 564 ARG W N 2
ATOM 1537 C CA . ARG A 1 44 ? -1.771 7.529 -6.926 1.00 0.00 564 ARG W CA 2
ATOM 1538 C C . ARG A 1 44 ? -0.894 7.395 -5.684 1.00 0.00 564 ARG W C 2
ATOM 1539 O O . ARG A 1 44 ? -0.870 6.347 -5.039 1.00 0.00 564 ARG W O 2
ATOM 1560 N N . ALA A 1 45 ? -0.173 8.463 -5.357 1.00 0.00 565 ALA W N 2
ATOM 1561 C CA . ALA A 1 45 ? 0.708 8.465 -4.195 1.00 0.00 565 ALA W CA 2
ATOM 1562 C C . ALA A 1 45 ? -0.083 8.272 -2.904 1.00 0.00 565 ALA W C 2
ATOM 1563 O O . ALA A 1 45 ? -1.210 8.751 -2.778 1.00 0.00 565 ALA W O 2
ATOM 1570 N N . SER A 1 46 ? 0.517 7.568 -1.950 1.00 0.00 566 SER W N 2
ATOM 1571 C CA . SER A 1 46 ? -0.130 7.312 -0.668 1.00 0.00 566 SER W CA 2
ATOM 1572 C C . SER A 1 46 ? -0.467 8.618 0.043 1.00 0.00 566 SER W C 2
ATOM 1573 O O . SER A 1 46 ? -1.596 8.810 0.489 1.00 99.99 566 SER W O 2
ATOM 1581 N N . THR B 2 1 ? 15.030 10.187 -0.134 1.00 0.00 227 THR P N 2
ATOM 1582 C CA . THR B 2 1 ? 13.837 9.323 0.066 1.00 0.00 227 THR P CA 2
ATOM 1583 C C . THR B 2 1 ? 14.128 8.207 1.062 1.00 0.00 227 THR P C 2
ATOM 1584 O O . THR B 2 1 ? 15.279 7.980 1.436 1.00 0.00 227 THR P O 2
ATOM 1597 N N . GLY B 2 2 ? 13.079 7.512 1.488 1.00 0.00 228 GLY P N 2
ATOM 1598 C CA . GLY B 2 2 ? 13.246 6.427 2.437 1.00 0.00 228 GLY P CA 2
ATOM 1599 C C . GLY B 2 2 ? 12.104 5.431 2.388 1.00 0.00 228 GLY P C 2
ATOM 1600 O O . GLY B 2 2 ? 11.144 5.542 3.150 1.00 0.00 228 GLY P O 2
ATOM 1604 N N . LEU B 2 3 ? 12.207 4.456 1.489 1.00 0.00 229 LEU P N 2
ATOM 1605 C CA . LEU B 2 3 ? 11.174 3.436 1.346 1.00 0.00 229 LEU P CA 2
ATOM 1606 C C . LEU B 2 3 ? 11.698 2.066 1.775 1.00 0.00 229 LEU P C 2
ATOM 1607 O O . LEU B 2 3 ? 12.242 1.319 0.964 1.00 0.00 229 LEU P O 2
ATOM 1623 N N . PRO B 2 4 ? 11.537 1.720 3.065 1.00 0.00 230 PRO P N 2
ATOM 1624 C CA . PRO B 2 4 ? 11.996 0.433 3.599 1.00 0.00 230 PRO P CA 2
ATOM 1625 C C . PRO B 2 4 ? 11.411 -0.750 2.835 1.00 0.00 230 PRO P C 2
ATOM 1626 O O . PRO B 2 4 ? 10.193 -0.910 2.759 1.00 0.00 230 PRO P O 2
ATOM 1637 N N . SER B 2 5 ? 12.285 -1.577 2.271 1.00 0.00 231 SER P N 2
ATOM 1638 C CA . SER B 2 5 ? 11.851 -2.743 1.513 1.00 0.00 231 SER P CA 2
ATOM 1639 C C . SER B 2 5 ? 11.100 -3.724 2.407 1.00 0.00 231 SER P C 2
ATOM 1640 O O . SER B 2 5 ? 11.137 -3.617 3.633 1.00 0.00 231 SER P O 2
ATOM 1648 N N . TYR B 2 6 ? 10.418 -4.680 1.784 1.00 0.00 232 TYR P N 2
ATOM 1649 C CA . TYR B 2 6 ? 9.656 -5.682 2.519 1.00 0.00 232 TYR P CA 2
ATOM 1650 C C . TYR B 2 6 ? 10.546 -6.426 3.510 1.00 0.00 232 TYR P C 2
ATOM 1651 O O . TYR B 2 6 ? 11.087 -7.487 3.197 1.00 0.00 232 TYR P O 2
ATOM 1669 N N . ASP B 2 7 ? 10.694 -5.866 4.707 1.00 0.00 233 ASP P N 2
ATOM 1670 C CA . ASP B 2 7 ? 11.518 -6.483 5.740 1.00 0.00 233 ASP P CA 2
ATOM 1671 C C . ASP B 2 7 ? 11.580 -5.609 6.990 1.00 0.00 233 ASP P C 2
ATOM 1672 O O . ASP B 2 7 ? 10.846 -5.835 7.953 1.00 0.00 233 ASP P O 2
ATOM 1681 N N . GLU B 2 8 ? 12.461 -4.615 6.969 1.00 0.00 234 GLU P N 2
ATOM 1682 C CA . GLU B 2 8 ? 12.623 -3.709 8.102 1.00 0.00 234 GLU P CA 2
ATOM 1683 C C . GLU B 2 8 ? 11.321 -2.976 8.414 1.00 0.00 234 GLU P C 2
ATOM 1684 O O . GLU B 2 8 ? 11.115 -2.509 9.534 1.00 0.00 234 GLU P O 2
ATOM 1696 N N . ALA B 2 9 ? 10.446 -2.877 7.418 1.00 0.00 235 ALA P N 2
ATOM 1697 C CA . ALA B 2 9 ? 9.168 -2.198 7.590 1.00 0.00 235 ALA P CA 2
ATOM 1698 C C . ALA B 2 9 ? 8.089 -3.164 8.066 1.00 0.00 235 ALA P C 2
ATOM 1699 O O . ALA B 2 9 ? 7.073 -3.353 7.398 1.00 0.00 235 ALA P O 2
ATOM 1706 N N . LEU B 2 10 ? 8.314 -3.773 9.227 1.00 0.00 236 LEU P N 2
ATOM 1707 C CA . LEU B 2 10 ? 7.358 -4.718 9.792 1.00 0.00 236 LEU P CA 2
ATOM 1708 C C . LEU B 2 10 ? 7.311 -4.607 11.312 1.00 0.00 236 LEU P C 2
ATOM 1709 O O . LEU B 2 10 ? 6.978 -5.568 12.006 1.00 0.00 236 LEU P O 2
ATOM 1725 N N . HIS B 2 11 ? 7.643 -3.426 11.824 1.00 0.00 237 HIS P N 2
ATOM 1726 C CA . HIS B 2 11 ? 7.637 -3.188 13.263 1.00 0.00 237 HIS P CA 2
ATOM 1727 C C . HIS B 2 11 ? 6.366 -2.460 13.687 1.00 0.00 237 HIS P C 2
ATOM 1728 O O . HIS B 2 11 ? 5.691 -2.881 14.624 1.00 99.99 237 HIS P O 2
ATOM 1743 N N . GLY A 1 1 ? -25.075 0.511 1.104 1.00 99.99 521 GLY W N 3
ATOM 1744 C CA . GLY A 1 1 ? -25.787 0.137 2.309 1.00 0.00 521 GLY W CA 3
ATOM 1745 C C . GLY A 1 1 ? -25.414 -1.276 2.718 1.00 0.00 521 GLY W C 3
ATOM 1746 O O . GLY A 1 1 ? -25.069 -1.519 3.874 1.00 0.00 521 GLY W O 3
ATOM 1752 N N . PRO A 1 2 ? -25.476 -2.238 1.783 1.00 0.00 522 PRO W N 3
ATOM 1753 C CA . PRO A 1 2 ? -25.140 -3.634 2.063 1.00 0.00 522 PRO W CA 3
ATOM 1754 C C . PRO A 1 2 ? -23.634 -3.871 2.131 1.00 0.00 522 PRO W C 3
ATOM 1755 O O . PRO A 1 2 ? -23.178 -4.870 2.689 1.00 0.00 522 PRO W O 3
ATOM 1766 N N . LEU A 1 3 ? -22.866 -2.949 1.558 1.00 0.00 523 LEU W N 3
ATOM 1767 C CA . LEU A 1 3 ? -21.412 -3.063 1.555 1.00 0.00 523 LEU W CA 3
ATOM 1768 C C . LEU A 1 3 ? -20.755 -1.710 1.810 1.00 0.00 523 LEU W C 3
ATOM 1769 O O . LEU A 1 3 ? -19.679 -1.424 1.283 1.00 0.00 523 LEU W O 3
ATOM 1785 N N . GLY A 1 4 ? -21.405 -0.882 2.620 1.00 0.00 524 GLY W N 3
ATOM 1786 C CA . GLY A 1 4 ? -20.864 0.429 2.927 1.00 0.00 524 GLY W CA 3
ATOM 1787 C C . GLY A 1 4 ? -20.001 0.424 4.173 1.00 0.00 524 GLY W C 3
ATOM 1788 O O . GLY A 1 4 ? -20.064 1.349 4.984 1.00 0.00 524 GLY W O 3
ATOM 1792 N N . SER A 1 5 ? -19.191 -0.619 4.329 1.00 0.00 525 SER W N 3
ATOM 1793 C CA . SER A 1 5 ? -18.314 -0.738 5.487 1.00 0.00 525 SER W CA 3
ATOM 1794 C C . SER A 1 5 ? -16.883 -0.354 5.126 1.00 0.00 525 SER W C 3
ATOM 1795 O O . SER A 1 5 ? -15.925 -0.880 5.692 1.00 0.00 525 SER W O 3
ATOM 1803 N N . GLY A 1 6 ? -16.745 0.569 4.179 1.00 0.00 526 GLY W N 3
ATOM 1804 C CA . GLY A 1 6 ? -15.428 1.010 3.758 1.00 0.00 526 GLY W CA 3
ATOM 1805 C C . GLY A 1 6 ? -15.383 1.394 2.292 1.00 0.00 526 GLY W C 3
ATOM 1806 O O . GLY A 1 6 ? -15.881 0.663 1.436 1.00 0.00 526 GLY W O 3
ATOM 1810 N N . GLU A 1 7 ? -14.786 2.546 2.002 1.00 0.00 527 GLU W N 3
ATOM 1811 C CA . GLU A 1 7 ? -14.678 3.028 0.628 1.00 0.00 527 GLU W CA 3
ATOM 1812 C C . GLU A 1 7 ? -13.345 3.734 0.402 1.00 0.00 527 GLU W C 3
ATOM 1813 O O . GLU A 1 7 ? -13.302 4.831 -0.157 1.00 0.00 527 GLU W O 3
ATOM 1825 N N . GLU A 1 8 ? -12.261 3.102 0.838 1.00 0.00 528 GLU W N 3
ATOM 1826 C CA . GLU A 1 8 ? -10.930 3.674 0.680 1.00 0.00 528 GLU W CA 3
ATOM 1827 C C . GLU A 1 8 ? -10.082 2.842 -0.279 1.00 0.00 528 GLU W C 3
ATOM 1828 O O . GLU A 1 8 ? -8.852 2.902 -0.247 1.00 0.00 528 GLU W O 3
ATOM 1840 N N . GLU A 1 9 ? -10.744 2.069 -1.134 1.00 0.00 529 GLU W N 3
ATOM 1841 C CA . GLU A 1 9 ? -10.049 1.228 -2.102 1.00 0.00 529 GLU W CA 3
ATOM 1842 C C . GLU A 1 9 ? -8.969 0.390 -1.424 1.00 0.00 529 GLU W C 3
ATOM 1843 O O . GLU A 1 9 ? -7.787 0.723 -1.483 1.00 0.00 529 GLU W O 3
ATOM 1855 N N . PRO A 1 10 ? -9.359 -0.716 -0.770 1.00 0.00 530 PRO W N 3
ATOM 1856 C CA . PRO A 1 10 ? -8.412 -1.599 -0.085 1.00 0.00 530 PRO W CA 3
ATOM 1857 C C . PRO A 1 10 ? -7.203 -1.936 -0.951 1.00 0.00 530 PRO W C 3
ATOM 1858 O O . PRO A 1 10 ? -7.222 -1.735 -2.166 1.00 0.00 530 PRO W O 3
ATOM 1869 N N . LEU A 1 11 ? -6.155 -2.457 -0.321 1.00 0.00 531 LEU W N 3
ATOM 1870 C CA . LEU A 1 11 ? -4.940 -2.830 -1.037 1.00 0.00 531 LEU W CA 3
ATOM 1871 C C . LEU A 1 11 ? -5.195 -4.048 -1.918 1.00 0.00 531 LEU W C 3
ATOM 1872 O O . LEU A 1 11 ? -5.853 -4.999 -1.494 1.00 0.00 531 LEU W O 3
ATOM 1888 N N . PRO A 1 12 ? -4.689 -4.036 -3.162 1.00 0.00 532 PRO W N 3
ATOM 1889 C CA . PRO A 1 12 ? -4.879 -5.147 -4.101 1.00 0.00 532 PRO W CA 3
ATOM 1890 C C . PRO A 1 12 ? -4.572 -6.511 -3.474 1.00 0.00 532 PRO W C 3
ATOM 1891 O O . PRO A 1 12 ? -4.226 -6.600 -2.296 1.00 0.00 532 PRO W O 3
ATOM 1902 N N . PRO A 1 13 ? -4.724 -7.594 -4.255 1.00 0.00 533 PRO W N 3
ATOM 1903 C CA . PRO A 1 13 ? -4.496 -8.967 -3.786 1.00 0.00 533 PRO W CA 3
ATOM 1904 C C . PRO A 1 13 ? -3.252 -9.162 -2.942 1.00 0.00 533 PRO W C 3
ATOM 1905 O O . PRO A 1 13 ? -3.304 -9.762 -1.869 1.00 0.00 533 PRO W O 3
ATOM 1916 N N . ARG A 1 14 ? -2.136 -8.687 -3.441 1.00 0.00 534 ARG W N 3
ATOM 1917 C CA . ARG A 1 14 ? -0.868 -8.846 -2.741 1.00 0.00 534 ARG W CA 3
ATOM 1918 C C . ARG A 1 14 ? -0.231 -7.507 -2.428 1.00 0.00 534 ARG W C 3
ATOM 1919 O O . ARG A 1 14 ? 0.820 -7.166 -2.970 1.00 0.00 534 ARG W O 3
ATOM 1940 N N . TRP A 1 15 ? -0.868 -6.749 -1.547 1.00 0.00 535 TRP W N 3
ATOM 1941 C CA . TRP A 1 15 ? -0.351 -5.445 -1.170 1.00 0.00 535 TRP W CA 3
ATOM 1942 C C . TRP A 1 15 ? -0.812 -5.030 0.221 1.00 0.00 535 TRP W C 3
ATOM 1943 O O . TRP A 1 15 ? -1.838 -5.495 0.717 1.00 0.00 535 TRP W O 3
ATOM 1964 N N . SER A 1 16 ? -0.038 -4.145 0.837 1.00 0.00 536 SER W N 3
ATOM 1965 C CA . SER A 1 16 ? -0.343 -3.644 2.170 1.00 0.00 536 SER W CA 3
ATOM 1966 C C . SER A 1 16 ? 0.044 -2.172 2.277 1.00 0.00 536 SER W C 3
ATOM 1967 O O . SER A 1 16 ? 0.393 -1.543 1.279 1.00 0.00 536 SER W O 3
ATOM 1975 N N . MET A 1 17 ? -0.020 -1.624 3.485 1.00 0.00 537 MET W N 3
ATOM 1976 C CA . MET A 1 17 ? 0.327 -0.224 3.696 1.00 0.00 537 MET W CA 3
ATOM 1977 C C . MET A 1 17 ? 0.902 0.004 5.089 1.00 0.00 537 MET W C 3
ATOM 1978 O O . MET A 1 17 ? 0.442 -0.584 6.068 1.00 0.00 537 MET W O 3
ATOM 1992 N N . GLN A 1 18 ? 1.911 0.865 5.167 1.00 0.00 538 GLN W N 3
ATOM 1993 C CA . GLN A 1 18 ? 2.555 1.184 6.435 1.00 0.00 538 GLN W CA 3
ATOM 1994 C C . GLN A 1 18 ? 3.390 2.453 6.305 1.00 0.00 538 GLN W C 3
ATOM 1995 O O . GLN A 1 18 ? 4.110 2.636 5.323 1.00 0.00 538 GLN W O 3
ATOM 2009 N N . VAL A 1 19 ? 3.284 3.331 7.295 1.00 0.00 539 VAL W N 3
ATOM 2010 C CA . VAL A 1 19 ? 4.025 4.588 7.284 1.00 0.00 539 VAL W CA 3
ATOM 2011 C C . VAL A 1 19 ? 5.520 4.356 7.470 1.00 0.00 539 VAL W C 3
ATOM 2012 O O . VAL A 1 19 ? 5.936 3.500 8.252 1.00 0.00 539 VAL W O 3
ATOM 2025 N N . ALA A 1 20 ? 6.324 5.126 6.745 1.00 0.00 540 ALA W N 3
ATOM 2026 C CA . ALA A 1 20 ? 7.774 5.012 6.827 1.00 0.00 540 ALA W CA 3
ATOM 2027 C C . ALA A 1 20 ? 8.378 6.205 7.561 1.00 0.00 540 ALA W C 3
ATOM 2028 O O . ALA A 1 20 ? 7.693 7.192 7.829 1.00 0.00 540 ALA W O 3
ATOM 2035 N N . PRO A 1 21 ? 9.678 6.132 7.895 1.00 0.00 541 PRO W N 3
ATOM 2036 C CA . PRO A 1 21 ? 10.375 7.211 8.599 1.00 0.00 541 PRO W CA 3
ATOM 2037 C C . PRO A 1 21 ? 10.604 8.431 7.712 1.00 0.00 541 PRO W C 3
ATOM 2038 O O . PRO A 1 21 ? 10.851 9.532 8.206 1.00 0.00 541 PRO W O 3
ATOM 2049 N N . ASN A 1 22 ? 10.521 8.229 6.400 1.00 0.00 542 ASN W N 3
ATOM 2050 C CA . ASN A 1 22 ? 10.720 9.316 5.449 1.00 0.00 542 ASN W CA 3
ATOM 2051 C C . ASN A 1 22 ? 9.691 10.422 5.661 1.00 0.00 542 ASN W C 3
ATOM 2052 O O . ASN A 1 22 ? 9.990 11.603 5.489 1.00 0.00 542 ASN W O 3
ATOM 2063 N N . GLY A 1 23 ? 8.477 10.031 6.037 1.00 0.00 543 GLY W N 3
ATOM 2064 C CA . GLY A 1 23 ? 7.426 11.005 6.269 1.00 0.00 543 GLY W CA 3
ATOM 2065 C C . GLY A 1 23 ? 6.135 10.669 5.544 1.00 0.00 543 GLY W C 3
ATOM 2066 O O . GLY A 1 23 ? 5.092 11.261 5.822 1.00 0.00 543 GLY W O 3
ATOM 2070 N N . ARG A 1 24 ? 6.197 9.721 4.612 1.00 0.00 544 ARG W N 3
ATOM 2071 C CA . ARG A 1 24 ? 5.017 9.323 3.854 1.00 0.00 544 ARG W CA 3
ATOM 2072 C C . ARG A 1 24 ? 4.812 7.811 3.908 1.00 0.00 544 ARG W C 3
ATOM 2073 O O . ARG A 1 24 ? 5.745 7.058 4.185 1.00 0.00 544 ARG W O 3
ATOM 2094 N N . THR A 1 25 ? 3.582 7.378 3.647 1.00 0.00 545 THR W N 3
ATOM 2095 C CA . THR A 1 25 ? 3.249 5.959 3.665 1.00 0.00 545 THR W CA 3
ATOM 2096 C C . THR A 1 25 ? 3.616 5.290 2.349 1.00 0.00 545 THR W C 3
ATOM 2097 O O . THR A 1 25 ? 3.537 5.905 1.286 1.00 0.00 545 THR W O 3
ATOM 2108 N N . PHE A 1 26 ? 4.013 4.026 2.428 1.00 0.00 546 PHE W N 3
ATOM 2109 C CA . PHE A 1 26 ? 4.387 3.276 1.240 1.00 0.00 546 PHE W CA 3
ATOM 2110 C C . PHE A 1 26 ? 3.536 2.018 1.095 1.00 0.00 546 PHE W C 3
ATOM 2111 O O . PHE A 1 26 ? 2.917 1.561 2.056 1.00 0.00 546 PHE W O 3
ATOM 2128 N N . PHE A 1 27 ? 3.513 1.464 -0.113 1.00 0.00 547 PHE W N 3
ATOM 2129 C CA . PHE A 1 27 ? 2.742 0.258 -0.385 1.00 0.00 547 PHE W CA 3
ATOM 2130 C C . PHE A 1 27 ? 3.647 -0.965 -0.448 1.00 0.00 547 PHE W C 3
ATOM 2131 O O . PHE A 1 27 ? 4.583 -1.020 -1.246 1.00 0.00 547 PHE W O 3
ATOM 2148 N N . ILE A 1 28 ? 3.358 -1.943 0.400 1.00 0.00 548 ILE W N 3
ATOM 2149 C CA . ILE A 1 28 ? 4.140 -3.170 0.445 1.00 0.00 548 ILE W CA 3
ATOM 2150 C C . ILE A 1 28 ? 3.716 -4.124 -0.665 1.00 0.00 548 ILE W C 3
ATOM 2151 O O . ILE A 1 28 ? 2.527 -4.341 -0.888 1.00 0.00 548 ILE W O 3
ATOM 2167 N N . ASP A 1 29 ? 4.697 -4.687 -1.360 1.00 0.00 549 ASP W N 3
ATOM 2168 C CA . ASP A 1 29 ? 4.425 -5.618 -2.450 1.00 0.00 549 ASP W CA 3
ATOM 2169 C C . ASP A 1 29 ? 4.796 -7.043 -2.055 1.00 0.00 549 ASP W C 3
ATOM 2170 O O . ASP A 1 29 ? 5.975 -7.388 -1.969 1.00 0.00 549 ASP W O 3
ATOM 2179 N N . HIS A 1 30 ? 3.781 -7.868 -1.816 1.00 0.00 550 HIS W N 3
ATOM 2180 C CA . HIS A 1 30 ? 3.999 -9.258 -1.429 1.00 0.00 550 HIS W CA 3
ATOM 2181 C C . HIS A 1 30 ? 4.346 -10.115 -2.641 1.00 0.00 550 HIS W C 3
ATOM 2182 O O . HIS A 1 30 ? 5.016 -11.140 -2.519 1.00 0.00 550 HIS W O 3
ATOM 2196 N N . ALA A 1 31 ? 3.883 -9.690 -3.812 1.00 0.00 551 ALA W N 3
ATOM 2197 C CA . ALA A 1 31 ? 4.141 -10.418 -5.046 1.00 0.00 551 ALA W CA 3
ATOM 2198 C C . ALA A 1 31 ? 5.637 -10.604 -5.274 1.00 0.00 551 ALA W C 3
ATOM 2199 O O . ALA A 1 31 ? 6.059 -11.548 -5.944 1.00 0.00 551 ALA W O 3
ATOM 2206 N N . SER A 1 32 ? 6.435 -9.701 -4.717 1.00 0.00 552 SER W N 3
ATOM 2207 C CA . SER A 1 32 ? 7.884 -9.770 -4.866 1.00 0.00 552 SER W CA 3
ATOM 2208 C C . SER A 1 32 ? 8.599 -9.270 -3.611 1.00 0.00 552 SER W C 3
ATOM 2209 O O . SER A 1 32 ? 9.792 -8.967 -3.650 1.00 0.00 552 SER W O 3
ATOM 2217 N N . ARG A 1 33 ? 7.871 -9.188 -2.500 1.00 0.00 553 ARG W N 3
ATOM 2218 C CA . ARG A 1 33 ? 8.451 -8.726 -1.244 1.00 0.00 553 ARG W CA 3
ATOM 2219 C C . ARG A 1 33 ? 9.202 -7.412 -1.438 1.00 0.00 553 ARG W C 3
ATOM 2220 O O . ARG A 1 33 ? 10.423 -7.356 -1.292 1.00 0.00 553 ARG W O 3
ATOM 2241 N N . ARG A 1 34 ? 8.465 -6.356 -1.769 1.00 0.00 554 ARG W N 3
ATOM 2242 C CA . ARG A 1 34 ? 9.064 -5.043 -1.985 1.00 0.00 554 ARG W CA 3
ATOM 2243 C C . ARG A 1 34 ? 8.183 -3.937 -1.411 1.00 0.00 554 ARG W C 3
ATOM 2244 O O . ARG A 1 34 ? 7.307 -4.191 -0.586 1.00 0.00 554 ARG W O 3
ATOM 2265 N N . THR A 1 35 ? 8.423 -2.708 -1.859 1.00 0.00 555 THR W N 3
ATOM 2266 C CA . THR A 1 35 ? 7.655 -1.558 -1.397 1.00 0.00 555 THR W CA 3
ATOM 2267 C C . THR A 1 35 ? 7.705 -0.425 -2.414 1.00 0.00 555 THR W C 3
ATOM 2268 O O . THR A 1 35 ? 8.575 -0.397 -3.284 1.00 0.00 555 THR W O 3
ATOM 2279 N N . THR A 1 36 ? 6.767 0.510 -2.301 1.00 0.00 556 THR W N 3
ATOM 2280 C CA . THR A 1 36 ? 6.708 1.644 -3.215 1.00 0.00 556 THR W CA 3
ATOM 2281 C C . THR A 1 36 ? 5.996 2.832 -2.579 1.00 0.00 556 THR W C 3
ATOM 2282 O O . THR A 1 36 ? 5.360 2.703 -1.533 1.00 0.00 556 THR W O 3
ATOM 2293 N N . TRP A 1 37 ? 6.114 3.990 -3.217 1.00 0.00 557 TRP W N 3
ATOM 2294 C CA . TRP A 1 37 ? 5.487 5.209 -2.718 1.00 0.00 557 TRP W CA 3
ATOM 2295 C C . TRP A 1 37 ? 4.116 5.430 -3.347 1.00 0.00 557 TRP W C 3
ATOM 2296 O O . TRP A 1 37 ? 3.284 6.158 -2.805 1.00 0.00 557 TRP W O 3
ATOM 2317 N N . ILE A 1 38 ? 3.890 4.809 -4.496 1.00 0.00 558 ILE W N 3
ATOM 2318 C CA . ILE A 1 38 ? 2.625 4.950 -5.201 1.00 0.00 558 ILE W CA 3
ATOM 2319 C C . ILE A 1 38 ? 1.771 3.695 -5.064 1.00 0.00 558 ILE W C 3
ATOM 2320 O O . ILE A 1 38 ? 2.258 2.577 -5.232 1.00 0.00 558 ILE W O 3
ATOM 2336 N N . ASP A 1 39 ? 0.494 3.891 -4.751 1.00 0.00 559 ASP W N 3
ATOM 2337 C CA . ASP A 1 39 ? -0.432 2.779 -4.581 1.00 0.00 559 ASP W CA 3
ATOM 2338 C C . ASP A 1 39 ? -0.726 2.095 -5.915 1.00 0.00 559 ASP W C 3
ATOM 2339 O O . ASP A 1 39 ? -0.815 2.753 -6.951 1.00 0.00 559 ASP W O 3
ATOM 2348 N N . PRO A 1 40 ? -0.888 0.761 -5.905 1.00 0.00 560 PRO W N 3
ATOM 2349 C CA . PRO A 1 40 ? -1.181 -0.006 -7.108 1.00 0.00 560 PRO W CA 3
ATOM 2350 C C . PRO A 1 40 ? -2.677 -0.089 -7.391 1.00 0.00 560 PRO W C 3
ATOM 2351 O O . PRO A 1 40 ? -3.092 -0.360 -8.518 1.00 0.00 560 PRO W O 3
ATOM 2362 N N . ARG A 1 41 ? -3.481 0.146 -6.359 1.00 0.00 561 ARG W N 3
ATOM 2363 C CA . ARG A 1 41 ? -4.931 0.099 -6.490 1.00 0.00 561 ARG W CA 3
ATOM 2364 C C . ARG A 1 41 ? -5.415 1.060 -7.574 1.00 0.00 561 ARG W C 3
ATOM 2365 O O . ARG A 1 41 ? -6.457 0.839 -8.192 1.00 0.00 561 ARG W O 3
ATOM 2386 N N . ASN A 1 42 ? -4.652 2.125 -7.799 1.00 0.00 562 ASN W N 3
ATOM 2387 C CA . ASN A 1 42 ? -5.006 3.117 -8.809 1.00 0.00 562 ASN W CA 3
ATOM 2388 C C . ASN A 1 42 ? -3.759 3.666 -9.497 1.00 0.00 562 ASN W C 3
ATOM 2389 O O . ASN A 1 42 ? -3.687 3.721 -10.724 1.00 0.00 562 ASN W O 3
ATOM 2400 N N . GLY A 1 43 ? -2.778 4.073 -8.697 1.00 0.00 563 GLY W N 3
ATOM 2401 C CA . GLY A 1 43 ? -1.549 4.614 -9.247 1.00 0.00 563 GLY W CA 3
ATOM 2402 C C . GLY A 1 43 ? -1.316 6.055 -8.839 1.00 0.00 563 GLY W C 3
ATOM 2403 O O . GLY A 1 43 ? -0.939 6.888 -9.662 1.00 0.00 563 GLY W O 3
ATOM 2407 N N . ARG A 1 44 ? -1.541 6.349 -7.562 1.00 0.00 564 ARG W N 3
ATOM 2408 C CA . ARG A 1 44 ? -1.354 7.700 -7.043 1.00 0.00 564 ARG W CA 3
ATOM 2409 C C . ARG A 1 44 ? -0.588 7.676 -5.725 1.00 0.00 564 ARG W C 3
ATOM 2410 O O . ARG A 1 44 ? -0.723 6.742 -4.935 1.00 0.00 564 ARG W O 3
ATOM 2431 N N . ALA A 1 45 ? 0.215 8.709 -5.492 1.00 0.00 565 ALA W N 3
ATOM 2432 C CA . ALA A 1 45 ? 1.000 8.804 -4.268 1.00 0.00 565 ALA W CA 3
ATOM 2433 C C . ALA A 1 45 ? 0.109 8.687 -3.036 1.00 0.00 565 ALA W C 3
ATOM 2434 O O . ALA A 1 45 ? -0.708 9.566 -2.762 1.00 0.00 565 ALA W O 3
ATOM 2441 N N . SER A 1 46 ? 0.271 7.594 -2.296 1.00 0.00 566 SER W N 3
ATOM 2442 C CA . SER A 1 46 ? -0.519 7.362 -1.093 1.00 0.00 566 SER W CA 3
ATOM 2443 C C . SER A 1 46 ? -2.008 7.535 -1.376 1.00 0.00 566 SER W C 3
ATOM 2444 O O . SER A 1 46 ? -2.811 6.672 -1.029 1.00 99.99 566 SER W O 3
ATOM 2452 N N . THR B 2 1 ? 15.190 9.784 -1.289 1.00 0.00 227 THR P N 3
ATOM 2453 C CA . THR B 2 1 ? 15.084 8.341 -0.955 1.00 0.00 227 THR P CA 3
ATOM 2454 C C . THR B 2 1 ? 14.350 8.134 0.364 1.00 0.00 227 THR P C 3
ATOM 2455 O O . THR B 2 1 ? 14.011 9.096 1.055 1.00 0.00 227 THR P O 3
ATOM 2468 N N . GLY B 2 2 ? 14.106 6.874 0.710 1.00 0.00 228 GLY P N 3
ATOM 2469 C CA . GLY B 2 2 ? 13.413 6.565 1.947 1.00 0.00 228 GLY P CA 3
ATOM 2470 C C . GLY B 2 2 ? 12.547 5.327 1.834 1.00 0.00 228 GLY P C 3
ATOM 2471 O O . GLY B 2 2 ? 12.327 4.626 2.821 1.00 0.00 228 GLY P O 3
ATOM 2475 N N . LEU B 2 3 ? 12.053 5.057 0.628 1.00 0.00 229 LEU P N 3
ATOM 2476 C CA . LEU B 2 3 ? 11.206 3.892 0.390 1.00 0.00 229 LEU P CA 3
ATOM 2477 C C . LEU B 2 3 ? 11.825 2.633 0.993 1.00 0.00 229 LEU P C 3
ATOM 2478 O O . LEU B 2 3 ? 12.763 2.068 0.431 1.00 0.00 229 LEU P O 3
ATOM 2494 N N . PRO B 2 4 ? 11.308 2.172 2.144 1.00 0.00 230 PRO P N 3
ATOM 2495 C CA . PRO B 2 4 ? 11.822 0.970 2.805 1.00 0.00 230 PRO P CA 3
ATOM 2496 C C . PRO B 2 4 ? 11.727 -0.254 1.900 1.00 0.00 230 PRO P C 3
ATOM 2497 O O . PRO B 2 4 ? 11.772 -0.133 0.676 1.00 0.00 230 PRO P O 3
ATOM 2508 N N . SER B 2 5 ? 11.595 -1.428 2.503 1.00 0.00 231 SER P N 3
ATOM 2509 C CA . SER B 2 5 ? 11.491 -2.664 1.739 1.00 0.00 231 SER P CA 3
ATOM 2510 C C . SER B 2 5 ? 10.791 -3.748 2.549 1.00 0.00 231 SER P C 3
ATOM 2511 O O . SER B 2 5 ? 10.843 -3.748 3.779 1.00 0.00 231 SER P O 3
ATOM 2519 N N . TYR B 2 6 ? 10.135 -4.668 1.851 1.00 0.00 232 TYR P N 3
ATOM 2520 C CA . TYR B 2 6 ? 9.424 -5.758 2.503 1.00 0.00 232 TYR P CA 3
ATOM 2521 C C . TYR B 2 6 ? 10.358 -6.537 3.426 1.00 0.00 232 TYR P C 3
ATOM 2522 O O . TYR B 2 6 ? 10.963 -7.528 3.019 1.00 0.00 232 TYR P O 3
ATOM 2540 N N . ASP B 2 7 ? 10.471 -6.080 4.669 1.00 0.00 233 ASP P N 3
ATOM 2541 C CA . ASP B 2 7 ? 11.333 -6.731 5.648 1.00 0.00 233 ASP P CA 3
ATOM 2542 C C . ASP B 2 7 ? 11.239 -6.035 7.002 1.00 0.00 233 ASP P C 3
ATOM 2543 O O . ASP B 2 7 ? 10.749 -6.610 7.975 1.00 0.00 233 ASP P O 3
ATOM 2552 N N . GLU B 2 8 ? 11.709 -4.793 7.059 1.00 0.00 234 GLU P N 3
ATOM 2553 C CA . GLU B 2 8 ? 11.675 -4.018 8.293 1.00 0.00 234 GLU P CA 3
ATOM 2554 C C . GLU B 2 8 ? 10.454 -3.104 8.328 1.00 0.00 234 GLU P C 3
ATOM 2555 O O . GLU B 2 8 ? 10.455 -2.076 9.005 1.00 0.00 234 GLU P O 3
ATOM 2567 N N . ALA B 2 9 ? 9.416 -3.486 7.593 1.00 0.00 235 ALA P N 3
ATOM 2568 C CA . ALA B 2 9 ? 8.188 -2.702 7.538 1.00 0.00 235 ALA P CA 3
ATOM 2569 C C . ALA B 2 9 ? 6.967 -3.583 7.771 1.00 0.00 235 ALA P C 3
ATOM 2570 O O . ALA B 2 9 ? 5.948 -3.442 7.094 1.00 0.00 235 ALA P O 3
ATOM 2577 N N . LEU B 2 10 ? 7.076 -4.495 8.732 1.00 0.00 236 LEU P N 3
ATOM 2578 C CA . LEU B 2 10 ? 5.979 -5.401 9.053 1.00 0.00 236 LEU P CA 3
ATOM 2579 C C . LEU B 2 10 ? 5.806 -5.530 10.563 1.00 0.00 236 LEU P C 3
ATOM 2580 O O . LEU B 2 10 ? 4.689 -5.478 11.076 1.00 0.00 236 LEU P O 3
ATOM 2596 N N . HIS B 2 11 ? 6.919 -5.700 11.268 1.00 0.00 237 HIS P N 3
ATOM 2597 C CA . HIS B 2 11 ? 6.893 -5.836 12.720 1.00 0.00 237 HIS P CA 3
ATOM 2598 C C . HIS B 2 11 ? 6.506 -4.519 13.383 1.00 0.00 237 HIS P C 3
ATOM 2599 O O . HIS B 2 11 ? 5.618 -4.488 14.232 1.00 99.99 237 HIS P O 3
ATOM 2614 N N . GLY A 1 1 ? -18.287 13.254 -6.939 1.00 99.99 521 GLY W N 4
ATOM 2615 C CA . GLY A 1 1 ? -18.211 13.638 -8.334 1.00 0.00 521 GLY W CA 4
ATOM 2616 C C . GLY A 1 1 ? -16.946 14.437 -8.587 1.00 0.00 521 GLY W C 4
ATOM 2617 O O . GLY A 1 1 ? -16.197 14.137 -9.517 1.00 0.00 521 GLY W O 4
ATOM 2623 N N . PRO A 1 2 ? -16.678 15.468 -7.768 1.00 0.00 522 PRO W N 4
ATOM 2624 C CA . PRO A 1 2 ? -15.487 16.306 -7.919 1.00 0.00 522 PRO W CA 4
ATOM 2625 C C . PRO A 1 2 ? -14.219 15.595 -7.459 1.00 0.00 522 PRO W C 4
ATOM 2626 O O . PRO A 1 2 ? -13.135 15.829 -7.992 1.00 0.00 522 PRO W O 4
ATOM 2637 N N . LEU A 1 3 ? -14.363 14.727 -6.462 1.00 0.00 523 LEU W N 4
ATOM 2638 C CA . LEU A 1 3 ? -13.229 13.983 -5.928 1.00 0.00 523 LEU W CA 4
ATOM 2639 C C . LEU A 1 3 ? -13.695 12.720 -5.208 1.00 0.00 523 LEU W C 4
ATOM 2640 O O . LEU A 1 3 ? -13.282 12.448 -4.081 1.00 0.00 523 LEU W O 4
ATOM 2656 N N . GLY A 1 4 ? -14.555 11.952 -5.866 1.00 0.00 524 GLY W N 4
ATOM 2657 C CA . GLY A 1 4 ? -15.060 10.727 -5.272 1.00 0.00 524 GLY W CA 4
ATOM 2658 C C . GLY A 1 4 ? -14.182 9.530 -5.577 1.00 0.00 524 GLY W C 4
ATOM 2659 O O . GLY A 1 4 ? -14.400 8.827 -6.563 1.00 0.00 524 GLY W O 4
ATOM 2663 N N . SER A 1 5 ? -13.185 9.296 -4.729 1.00 0.00 525 SER W N 4
ATOM 2664 C CA . SER A 1 5 ? -12.272 8.174 -4.913 1.00 0.00 525 SER W CA 4
ATOM 2665 C C . SER A 1 5 ? -12.581 7.053 -3.927 1.00 0.00 525 SER W C 4
ATOM 2666 O O . SER A 1 5 ? -12.371 5.876 -4.223 1.00 0.00 525 SER W O 4
ATOM 2674 N N . GLY A 1 6 ? -13.083 7.426 -2.755 1.00 0.00 526 GLY W N 4
ATOM 2675 C CA . GLY A 1 6 ? -13.415 6.440 -1.743 1.00 0.00 526 GLY W CA 4
ATOM 2676 C C . GLY A 1 6 ? -12.642 6.646 -0.455 1.00 0.00 526 GLY W C 4
ATOM 2677 O O . GLY A 1 6 ? -11.544 7.202 -0.463 1.00 0.00 526 GLY W O 4
ATOM 2681 N N . GLU A 1 7 ? -13.218 6.196 0.655 1.00 0.00 527 GLU W N 4
ATOM 2682 C CA . GLU A 1 7 ? -12.579 6.333 1.958 1.00 0.00 527 GLU W CA 4
ATOM 2683 C C . GLU A 1 7 ? -11.596 5.193 2.208 1.00 0.00 527 GLU W C 4
ATOM 2684 O O . GLU A 1 7 ? -11.927 4.211 2.872 1.00 0.00 527 GLU W O 4
ATOM 2696 N N . GLU A 1 8 ? -10.387 5.332 1.674 1.00 0.00 528 GLU W N 4
ATOM 2697 C CA . GLU A 1 8 ? -9.357 4.313 1.841 1.00 0.00 528 GLU W CA 4
ATOM 2698 C C . GLU A 1 8 ? -9.709 3.050 1.064 1.00 0.00 528 GLU W C 4
ATOM 2699 O O . GLU A 1 8 ? -10.368 2.151 1.586 1.00 0.00 528 GLU W O 4
ATOM 2711 N N . GLU A 1 9 ? -9.266 2.986 -0.188 1.00 0.00 529 GLU W N 4
ATOM 2712 C CA . GLU A 1 9 ? -9.537 1.831 -1.034 1.00 0.00 529 GLU W CA 4
ATOM 2713 C C . GLU A 1 9 ? -8.627 0.659 -0.660 1.00 0.00 529 GLU W C 4
ATOM 2714 O O . GLU A 1 9 ? -7.429 0.841 -0.442 1.00 0.00 529 GLU W O 4
ATOM 2726 N N . PRO A 1 10 ? -9.184 -0.563 -0.572 1.00 0.00 530 PRO W N 4
ATOM 2727 C CA . PRO A 1 10 ? -8.412 -1.760 -0.215 1.00 0.00 530 PRO W CA 4
ATOM 2728 C C . PRO A 1 10 ? -7.229 -1.995 -1.149 1.00 0.00 530 PRO W C 4
ATOM 2729 O O . PRO A 1 10 ? -7.257 -1.605 -2.316 1.00 0.00 530 PRO W O 4
ATOM 2740 N N . LEU A 1 11 ? -6.191 -2.641 -0.625 1.00 0.00 531 LEU W N 4
ATOM 2741 C CA . LEU A 1 11 ? -4.996 -2.938 -1.409 1.00 0.00 531 LEU W CA 4
ATOM 2742 C C . LEU A 1 11 ? -5.220 -4.171 -2.278 1.00 0.00 531 LEU W C 4
ATOM 2743 O O . LEU A 1 11 ? -5.923 -5.101 -1.881 1.00 0.00 531 LEU W O 4
ATOM 2759 N N . PRO A 1 12 ? -4.631 -4.193 -3.485 1.00 0.00 532 PRO W N 4
ATOM 2760 C CA . PRO A 1 12 ? -4.778 -5.316 -4.415 1.00 0.00 532 PRO W CA 4
ATOM 2761 C C . PRO A 1 12 ? -4.523 -6.671 -3.753 1.00 0.00 532 PRO W C 4
ATOM 2762 O O . PRO A 1 12 ? -4.275 -6.750 -2.550 1.00 0.00 532 PRO W O 4
ATOM 2773 N N . PRO A 1 13 ? -4.608 -7.760 -4.536 1.00 0.00 533 PRO W N 4
ATOM 2774 C CA . PRO A 1 13 ? -4.418 -9.128 -4.038 1.00 0.00 533 PRO W CA 4
ATOM 2775 C C . PRO A 1 13 ? -3.221 -9.315 -3.127 1.00 0.00 533 PRO W C 4
ATOM 2776 O O . PRO A 1 13 ? -3.300 -10.014 -2.116 1.00 0.00 533 PRO W O 4
ATOM 2787 N N . ARG A 1 14 ? -2.115 -8.720 -3.499 1.00 0.00 534 ARG W N 4
ATOM 2788 C CA . ARG A 1 14 ? -0.890 -8.855 -2.723 1.00 0.00 534 ARG W CA 4
ATOM 2789 C C . ARG A 1 14 ? -0.295 -7.505 -2.385 1.00 0.00 534 ARG W C 4
ATOM 2790 O O . ARG A 1 14 ? 0.806 -7.171 -2.823 1.00 0.00 534 ARG W O 4
ATOM 2811 N N . TRP A 1 15 ? -1.024 -6.727 -1.600 1.00 0.00 535 TRP W N 4
ATOM 2812 C CA . TRP A 1 15 ? -0.546 -5.412 -1.210 1.00 0.00 535 TRP W CA 4
ATOM 2813 C C . TRP A 1 15 ? -1.062 -4.996 0.161 1.00 0.00 535 TRP W C 4
ATOM 2814 O O . TRP A 1 15 ? -2.049 -5.536 0.661 1.00 0.00 535 TRP W O 4
ATOM 2835 N N . SER A 1 16 ? -0.377 -4.027 0.759 1.00 0.00 536 SER W N 4
ATOM 2836 C CA . SER A 1 16 ? -0.741 -3.518 2.074 1.00 0.00 536 SER W CA 4
ATOM 2837 C C . SER A 1 16 ? -0.432 -2.027 2.171 1.00 0.00 536 SER W C 4
ATOM 2838 O O . SER A 1 16 ? -0.367 -1.334 1.157 1.00 0.00 536 SER W O 4
ATOM 2846 N N . MET A 1 17 ? -0.245 -1.534 3.391 1.00 0.00 537 MET W N 4
ATOM 2847 C CA . MET A 1 17 ? 0.053 -0.124 3.597 1.00 0.00 537 MET W CA 4
ATOM 2848 C C . MET A 1 17 ? 0.759 0.097 4.930 1.00 0.00 537 MET W C 4
ATOM 2849 O O . MET A 1 17 ? 0.324 -0.405 5.967 1.00 0.00 537 MET W O 4
ATOM 2863 N N . GLN A 1 18 ? 1.852 0.852 4.894 1.00 0.00 538 GLN W N 4
ATOM 2864 C CA . GLN A 1 18 ? 2.620 1.140 6.098 1.00 0.00 538 GLN W CA 4
ATOM 2865 C C . GLN A 1 18 ? 3.299 2.502 5.999 1.00 0.00 538 GLN W C 4
ATOM 2866 O O . GLN A 1 18 ? 3.645 2.956 4.909 1.00 0.00 538 GLN W O 4
ATOM 2880 N N . VAL A 1 19 ? 3.488 3.145 7.146 1.00 0.00 539 VAL W N 4
ATOM 2881 C CA . VAL A 1 19 ? 4.128 4.453 7.191 1.00 0.00 539 VAL W CA 4
ATOM 2882 C C . VAL A 1 19 ? 5.630 4.316 7.410 1.00 0.00 539 VAL W C 4
ATOM 2883 O O . VAL A 1 19 ? 6.076 3.520 8.237 1.00 0.00 539 VAL W O 4
ATOM 2896 N N . ALA A 1 20 ? 6.406 5.093 6.663 1.00 0.00 540 ALA W N 4
ATOM 2897 C CA . ALA A 1 20 ? 7.857 5.052 6.776 1.00 0.00 540 ALA W CA 4
ATOM 2898 C C . ALA A 1 20 ? 8.390 6.296 7.482 1.00 0.00 540 ALA W C 4
ATOM 2899 O O . ALA A 1 20 ? 7.669 7.277 7.659 1.00 0.00 540 ALA W O 4
ATOM 2906 N N . PRO A 1 21 ? 9.671 6.272 7.891 1.00 0.00 541 PRO W N 4
ATOM 2907 C CA . PRO A 1 21 ? 10.300 7.404 8.575 1.00 0.00 541 PRO W CA 4
ATOM 2908 C C . PRO A 1 21 ? 10.538 8.577 7.634 1.00 0.00 541 PRO W C 4
ATOM 2909 O O . PRO A 1 21 ? 10.643 9.725 8.068 1.00 0.00 541 PRO W O 4
ATOM 2920 N N . ASN A 1 22 ? 10.616 8.280 6.341 1.00 0.00 542 ASN W N 4
ATOM 2921 C CA . ASN A 1 22 ? 10.835 9.308 5.333 1.00 0.00 542 ASN W CA 4
ATOM 2922 C C . ASN A 1 22 ? 9.832 10.444 5.498 1.00 0.00 542 ASN W C 4
ATOM 2923 O O . ASN A 1 22 ? 10.133 11.601 5.201 1.00 0.00 542 ASN W O 4
ATOM 2934 N N . GLY A 1 23 ? 8.639 10.107 5.979 1.00 0.00 543 GLY W N 4
ATOM 2935 C CA . GLY A 1 23 ? 7.613 11.113 6.181 1.00 0.00 543 GLY W CA 4
ATOM 2936 C C . GLY A 1 23 ? 6.331 10.815 5.424 1.00 0.00 543 GLY W C 4
ATOM 2937 O O . GLY A 1 23 ? 5.317 11.481 5.633 1.00 0.00 543 GLY W O 4
ATOM 2941 N N . ARG A 1 24 ? 6.369 9.821 4.542 1.00 0.00 544 ARG W N 4
ATOM 2942 C CA . ARG A 1 24 ? 5.192 9.459 3.761 1.00 0.00 544 ARG W CA 4
ATOM 2943 C C . ARG A 1 24 ? 4.938 7.959 3.807 1.00 0.00 544 ARG W C 4
ATOM 2944 O O . ARG A 1 24 ? 5.859 7.166 4.002 1.00 0.00 544 ARG W O 4
ATOM 2965 N N . THR A 1 25 ? 3.679 7.578 3.620 1.00 0.00 545 THR W N 4
ATOM 2966 C CA . THR A 1 25 ? 3.297 6.176 3.630 1.00 0.00 545 THR W CA 4
ATOM 2967 C C . THR A 1 25 ? 3.596 5.534 2.288 1.00 0.00 545 THR W C 4
ATOM 2968 O O . THR A 1 25 ? 3.503 6.181 1.245 1.00 0.00 545 THR W O 4
ATOM 2979 N N . PHE A 1 26 ? 3.958 4.262 2.318 1.00 0.00 546 PHE W N 4
ATOM 2980 C CA . PHE A 1 26 ? 4.276 3.542 1.099 1.00 0.00 546 PHE W CA 4
ATOM 2981 C C . PHE A 1 26 ? 3.322 2.374 0.884 1.00 0.00 546 PHE W C 4
ATOM 2982 O O . PHE A 1 26 ? 2.373 2.185 1.647 1.00 0.00 546 PHE W O 4
ATOM 2999 N N . PHE A 1 27 ? 3.579 1.591 -0.158 1.00 0.00 547 PHE W N 4
ATOM 3000 C CA . PHE A 1 27 ? 2.746 0.441 -0.475 1.00 0.00 547 PHE W CA 4
ATOM 3001 C C . PHE A 1 27 ? 3.578 -0.828 -0.519 1.00 0.00 547 PHE W C 4
ATOM 3002 O O . PHE A 1 27 ? 4.532 -0.938 -1.290 1.00 0.00 547 PHE W O 4
ATOM 3019 N N . ILE A 1 28 ? 3.206 -1.782 0.317 1.00 0.00 548 ILE W N 4
ATOM 3020 C CA . ILE A 1 28 ? 3.907 -3.049 0.389 1.00 0.00 548 ILE W CA 4
ATOM 3021 C C . ILE A 1 28 ? 3.357 -4.022 -0.646 1.00 0.00 548 ILE W C 4
ATOM 3022 O O . ILE A 1 28 ? 2.153 -4.077 -0.880 1.00 0.00 548 ILE W O 4
ATOM 3038 N N . ASP A 1 29 ? 4.251 -4.777 -1.265 1.00 0.00 549 ASP W N 4
ATOM 3039 C CA . ASP A 1 29 ? 3.863 -5.750 -2.281 1.00 0.00 549 ASP W CA 4
ATOM 3040 C C . ASP A 1 29 ? 4.300 -7.156 -1.882 1.00 0.00 549 ASP W C 4
ATOM 3041 O O . ASP A 1 29 ? 5.493 -7.446 -1.796 1.00 0.00 549 ASP W O 4
ATOM 3050 N N . HIS A 1 30 ? 3.324 -8.025 -1.639 1.00 0.00 550 HIS W N 4
ATOM 3051 C CA . HIS A 1 30 ? 3.605 -9.402 -1.247 1.00 0.00 550 HIS W CA 4
ATOM 3052 C C . HIS A 1 30 ? 3.915 -10.272 -2.464 1.00 0.00 550 HIS W C 4
ATOM 3053 O O . HIS A 1 30 ? 4.519 -11.336 -2.337 1.00 0.00 550 HIS W O 4
ATOM 3067 N N . ALA A 1 31 ? 3.496 -9.817 -3.641 1.00 0.00 551 ALA W N 4
ATOM 3068 C CA . ALA A 1 31 ? 3.729 -10.560 -4.874 1.00 0.00 551 ALA W CA 4
ATOM 3069 C C . ALA A 1 31 ? 5.215 -10.640 -5.198 1.00 0.00 551 ALA W C 4
ATOM 3070 O O . ALA A 1 31 ? 5.691 -11.642 -5.734 1.00 0.00 551 ALA W O 4
ATOM 3077 N N . SER A 1 32 ? 5.946 -9.579 -4.874 1.00 0.00 552 SER W N 4
ATOM 3078 C CA . SER A 1 32 ? 7.380 -9.530 -5.136 1.00 0.00 552 SER W CA 4
ATOM 3079 C C . SER A 1 32 ? 8.180 -9.233 -3.865 1.00 0.00 552 SER W C 4
ATOM 3080 O O . SER A 1 32 ? 9.402 -9.103 -3.915 1.00 0.00 552 SER W O 4
ATOM 3088 N N . ARG A 1 33 ? 7.493 -9.129 -2.728 1.00 0.00 553 ARG W N 4
ATOM 3089 C CA . ARG A 1 33 ? 8.160 -8.850 -1.461 1.00 0.00 553 ARG W CA 4
ATOM 3090 C C . ARG A 1 33 ? 8.935 -7.538 -1.532 1.00 0.00 553 ARG W C 4
ATOM 3091 O O . ARG A 1 33 ? 10.104 -7.476 -1.150 1.00 0.00 553 ARG W O 4
ATOM 3112 N N . ARG A 1 34 ? 8.278 -6.492 -2.022 1.00 0.00 554 ARG W N 4
ATOM 3113 C CA . ARG A 1 34 ? 8.908 -5.182 -2.142 1.00 0.00 554 ARG W CA 4
ATOM 3114 C C . ARG A 1 34 ? 7.900 -4.067 -1.890 1.00 0.00 554 ARG W C 4
ATOM 3115 O O . ARG A 1 34 ? 6.692 -4.266 -2.020 1.00 0.00 554 ARG W O 4
ATOM 3136 N N . THR A 1 35 ? 8.406 -2.891 -1.535 1.00 0.00 555 THR W N 4
ATOM 3137 C CA . THR A 1 35 ? 7.553 -1.739 -1.270 1.00 0.00 555 THR W CA 4
ATOM 3138 C C . THR A 1 35 ? 7.717 -0.683 -2.358 1.00 0.00 555 THR W C 4
ATOM 3139 O O . THR A 1 35 ? 8.618 -0.775 -3.192 1.00 0.00 555 THR W O 4
ATOM 3150 N N . THR A 1 36 ? 6.845 0.318 -2.345 1.00 0.00 556 THR W N 4
ATOM 3151 C CA . THR A 1 36 ? 6.899 1.386 -3.335 1.00 0.00 556 THR W CA 4
ATOM 3152 C C . THR A 1 36 ? 6.193 2.640 -2.836 1.00 0.00 556 THR W C 4
ATOM 3153 O O . THR A 1 36 ? 5.374 2.584 -1.919 1.00 0.00 556 THR W O 4
ATOM 3164 N N . TRP A 1 37 ? 6.521 3.770 -3.450 1.00 0.00 557 TRP W N 4
ATOM 3165 C CA . TRP A 1 37 ? 5.927 5.046 -3.078 1.00 0.00 557 TRP W CA 4
ATOM 3166 C C . TRP A 1 37 ? 4.681 5.342 -3.906 1.00 0.00 557 TRP W C 4
ATOM 3167 O O . TRP A 1 37 ? 4.219 6.482 -3.957 1.00 0.00 557 TRP W O 4
ATOM 3188 N N . ILE A 1 38 ? 4.147 4.319 -4.563 1.00 0.00 558 ILE W N 4
ATOM 3189 C CA . ILE A 1 38 ? 2.962 4.493 -5.393 1.00 0.00 558 ILE W CA 4
ATOM 3190 C C . ILE A 1 38 ? 1.931 3.404 -5.122 1.00 0.00 558 ILE W C 4
ATOM 3191 O O . ILE A 1 38 ? 2.278 2.243 -4.913 1.00 0.00 558 ILE W O 4
ATOM 3207 N N . ASP A 1 39 ? 0.660 3.792 -5.124 1.00 0.00 559 ASP W N 4
ATOM 3208 C CA . ASP A 1 39 ? -0.428 2.855 -4.874 1.00 0.00 559 ASP W CA 4
ATOM 3209 C C . ASP A 1 39 ? -0.827 2.120 -6.155 1.00 0.00 559 ASP W C 4
ATOM 3210 O O . ASP A 1 39 ? -1.007 2.742 -7.201 1.00 0.00 559 ASP W O 4
ATOM 3219 N N . PRO A 1 40 ? -0.983 0.784 -6.088 1.00 0.00 560 PRO W N 4
ATOM 3220 C CA . PRO A 1 40 ? -1.375 -0.014 -7.243 1.00 0.00 560 PRO W CA 4
ATOM 3221 C C . PRO A 1 40 ? -2.880 0.018 -7.462 1.00 0.00 560 PRO W C 4
ATOM 3222 O O . PRO A 1 40 ? -3.360 -0.039 -8.594 1.00 0.00 560 PRO W O 4
ATOM 3233 N N . ARG A 1 41 ? -3.619 0.116 -6.363 1.00 0.00 561 ARG W N 4
ATOM 3234 C CA . ARG A 1 41 ? -5.074 0.165 -6.416 1.00 0.00 561 ARG W CA 4
ATOM 3235 C C . ARG A 1 41 ? -5.547 1.207 -7.426 1.00 0.00 561 ARG W C 4
ATOM 3236 O O . ARG A 1 41 ? -6.647 1.105 -7.970 1.00 0.00 561 ARG W O 4
ATOM 3257 N N . ASN A 1 42 ? -4.708 2.209 -7.671 1.00 0.00 562 ASN W N 4
ATOM 3258 C CA . ASN A 1 42 ? -5.039 3.272 -8.618 1.00 0.00 562 ASN W CA 4
ATOM 3259 C C . ASN A 1 42 ? -3.842 3.596 -9.505 1.00 0.00 562 ASN W C 4
ATOM 3260 O O . ASN A 1 42 ? -3.967 3.687 -10.726 1.00 0.00 562 ASN W O 4
ATOM 3271 N N . GLY A 1 43 ? -2.682 3.774 -8.878 1.00 0.00 563 GLY W N 4
ATOM 3272 C CA . GLY A 1 43 ? -1.476 4.091 -9.620 1.00 0.00 563 GLY W CA 4
ATOM 3273 C C . GLY A 1 43 ? -1.030 5.525 -9.408 1.00 0.00 563 GLY W C 4
ATOM 3274 O O . GLY A 1 43 ? -0.664 6.215 -10.359 1.00 0.00 563 GLY W O 4
ATOM 3278 N N . ARG A 1 44 ? -1.060 5.971 -8.156 1.00 0.00 564 ARG W N 4
ATOM 3279 C CA . ARG A 1 44 ? -0.657 7.331 -7.816 1.00 0.00 564 ARG W CA 4
ATOM 3280 C C . ARG A 1 44 ? 0.198 7.343 -6.553 1.00 0.00 564 ARG W C 4
ATOM 3281 O O . ARG A 1 44 ? 0.101 6.445 -5.717 1.00 0.00 564 ARG W O 4
ATOM 3302 N N . ALA A 1 45 ? 1.037 8.366 -6.421 1.00 0.00 565 ALA W N 4
ATOM 3303 C CA . ALA A 1 45 ? 1.911 8.494 -5.261 1.00 0.00 565 ALA W CA 4
ATOM 3304 C C . ALA A 1 45 ? 1.109 8.777 -3.995 1.00 0.00 565 ALA W C 4
ATOM 3305 O O . ALA A 1 45 ? 0.085 9.459 -4.035 1.00 0.00 565 ALA W O 4
ATOM 3312 N N . SER A 1 46 ? 1.584 8.249 -2.872 1.00 0.00 566 SER W N 4
ATOM 3313 C CA . SER A 1 46 ? 0.914 8.445 -1.591 1.00 0.00 566 SER W CA 4
ATOM 3314 C C . SER A 1 46 ? 0.738 9.931 -1.294 1.00 0.00 566 SER W C 4
ATOM 3315 O O . SER A 1 46 ? -0.359 10.373 -0.958 1.00 99.99 566 SER W O 4
ATOM 3323 N N . THR B 2 1 ? 14.635 10.287 0.364 1.00 0.00 227 THR P N 4
ATOM 3324 C CA . THR B 2 1 ? 13.920 9.037 0.001 1.00 0.00 227 THR P CA 4
ATOM 3325 C C . THR B 2 1 ? 14.228 7.921 0.993 1.00 0.00 227 THR P C 4
ATOM 3326 O O . THR B 2 1 ? 15.384 7.538 1.174 1.00 0.00 227 THR P O 4
ATOM 3339 N N . GLY B 2 2 ? 13.184 7.401 1.633 1.00 0.00 228 GLY P N 4
ATOM 3340 C CA . GLY B 2 2 ? 13.362 6.333 2.599 1.00 0.00 228 GLY P CA 4
ATOM 3341 C C . GLY B 2 2 ? 12.242 5.312 2.545 1.00 0.00 228 GLY P C 4
ATOM 3342 O O . GLY B 2 2 ? 11.331 5.338 3.370 1.00 0.00 228 GLY P O 4
ATOM 3346 N N . LEU B 2 3 ? 12.311 4.412 1.568 1.00 0.00 229 LEU P N 4
ATOM 3347 C CA . LEU B 2 3 ? 11.294 3.377 1.405 1.00 0.00 229 LEU P CA 4
ATOM 3348 C C . LEU B 2 3 ? 11.766 2.049 1.995 1.00 0.00 229 LEU P C 4
ATOM 3349 O O . LEU B 2 3 ? 12.618 1.375 1.416 1.00 0.00 229 LEU P O 4
ATOM 3365 N N . PRO B 2 4 ? 11.218 1.649 3.157 1.00 0.00 230 PRO P N 4
ATOM 3366 C CA . PRO B 2 4 ? 11.590 0.394 3.816 1.00 0.00 230 PRO P CA 4
ATOM 3367 C C . PRO B 2 4 ? 11.112 -0.826 3.037 1.00 0.00 230 PRO P C 4
ATOM 3368 O O . PRO B 2 4 ? 9.927 -1.158 3.050 1.00 0.00 230 PRO P O 4
ATOM 3379 N N . SER B 2 5 ? 12.042 -1.491 2.357 1.00 0.00 231 SER P N 4
ATOM 3380 C CA . SER B 2 5 ? 11.710 -2.675 1.573 1.00 0.00 231 SER P CA 4
ATOM 3381 C C . SER B 2 5 ? 10.991 -3.712 2.428 1.00 0.00 231 SER P C 4
ATOM 3382 O O . SER B 2 5 ? 11.007 -3.638 3.657 1.00 0.00 231 SER P O 4
ATOM 3390 N N . TYR B 2 6 ? 10.362 -4.680 1.769 1.00 0.00 232 TYR P N 4
ATOM 3391 C CA . TYR B 2 6 ? 9.636 -5.736 2.466 1.00 0.00 232 TYR P CA 4
ATOM 3392 C C . TYR B 2 6 ? 10.571 -6.538 3.364 1.00 0.00 232 TYR P C 4
ATOM 3393 O O . TYR B 2 6 ? 11.044 -7.609 2.983 1.00 0.00 232 TYR P O 4
ATOM 3411 N N . ASP B 2 7 ? 10.835 -6.014 4.556 1.00 0.00 233 ASP P N 4
ATOM 3412 C CA . ASP B 2 7 ? 11.715 -6.684 5.505 1.00 0.00 233 ASP P CA 4
ATOM 3413 C C . ASP B 2 7 ? 11.905 -5.842 6.763 1.00 0.00 233 ASP P C 4
ATOM 3414 O O . ASP B 2 7 ? 11.750 -6.335 7.881 1.00 0.00 233 ASP P O 4
ATOM 3423 N N . GLU B 2 8 ? 12.244 -4.571 6.574 1.00 0.00 234 GLU P N 4
ATOM 3424 C CA . GLU B 2 8 ? 12.457 -3.664 7.697 1.00 0.00 234 GLU P CA 4
ATOM 3425 C C . GLU B 2 8 ? 11.139 -3.053 8.165 1.00 0.00 234 GLU P C 4
ATOM 3426 O O . GLU B 2 8 ? 10.985 -2.712 9.337 1.00 0.00 234 GLU P O 4
ATOM 3438 N N . ALA B 2 9 ? 10.194 -2.916 7.240 1.00 0.00 235 ALA P N 4
ATOM 3439 C CA . ALA B 2 9 ? 8.891 -2.344 7.561 1.00 0.00 235 ALA P CA 4
ATOM 3440 C C . ALA B 2 9 ? 7.898 -3.430 7.963 1.00 0.00 235 ALA P C 4
ATOM 3441 O O . ALA B 2 9 ? 6.959 -3.730 7.226 1.00 0.00 235 ALA P O 4
ATOM 3448 N N . LEU B 2 10 ? 8.111 -4.016 9.138 1.00 0.00 236 LEU P N 4
ATOM 3449 C CA . LEU B 2 10 ? 7.232 -5.068 9.637 1.00 0.00 236 LEU P CA 4
ATOM 3450 C C . LEU B 2 10 ? 6.939 -4.876 11.122 1.00 0.00 236 LEU P C 4
ATOM 3451 O O . LEU B 2 10 ? 7.051 -5.813 11.912 1.00 0.00 236 LEU P O 4
ATOM 3467 N N . HIS B 2 11 ? 6.562 -3.657 11.493 1.00 0.00 237 HIS P N 4
ATOM 3468 C CA . HIS B 2 11 ? 6.252 -3.346 12.884 1.00 0.00 237 HIS P CA 4
ATOM 3469 C C . HIS B 2 11 ? 5.955 -1.860 13.055 1.00 0.00 237 HIS P C 4
ATOM 3470 O O . HIS B 2 11 ? 4.943 -1.492 13.647 1.00 99.99 237 HIS P O 4
ATOM 3485 N N . GLY A 1 1 ? -17.609 14.845 -0.202 1.00 99.99 521 GLY W N 5
ATOM 3486 C CA . GLY A 1 1 ? -16.708 14.401 0.842 1.00 0.00 521 GLY W CA 5
ATOM 3487 C C . GLY A 1 1 ? -17.476 14.168 2.130 1.00 0.00 521 GLY W C 5
ATOM 3488 O O . GLY A 1 1 ? -17.341 13.114 2.752 1.00 0.00 521 GLY W O 5
ATOM 3494 N N . PRO A 1 2 ? -18.297 15.141 2.558 1.00 0.00 522 PRO W N 5
ATOM 3495 C CA . PRO A 1 2 ? -19.089 15.023 3.787 1.00 0.00 522 PRO W CA 5
ATOM 3496 C C . PRO A 1 2 ? -19.958 13.770 3.797 1.00 0.00 522 PRO W C 5
ATOM 3497 O O . PRO A 1 2 ? -20.175 13.162 4.845 1.00 0.00 522 PRO W O 5
ATOM 3508 N N . LEU A 1 3 ? -20.449 13.388 2.623 1.00 0.00 523 LEU W N 5
ATOM 3509 C CA . LEU A 1 3 ? -21.292 12.206 2.497 1.00 0.00 523 LEU W CA 5
ATOM 3510 C C . LEU A 1 3 ? -20.658 11.181 1.561 1.00 0.00 523 LEU W C 5
ATOM 3511 O O . LEU A 1 3 ? -21.352 10.516 0.791 1.00 0.00 523 LEU W O 5
ATOM 3527 N N . GLY A 1 4 ? -19.338 11.059 1.632 1.00 0.00 524 GLY W N 5
ATOM 3528 C CA . GLY A 1 4 ? -18.632 10.114 0.787 1.00 0.00 524 GLY W CA 5
ATOM 3529 C C . GLY A 1 4 ? -19.149 8.697 0.945 1.00 0.00 524 GLY W C 5
ATOM 3530 O O . GLY A 1 4 ? -19.888 8.401 1.884 1.00 0.00 524 GLY W O 5
ATOM 3534 N N . SER A 1 5 ? -18.761 7.820 0.025 1.00 0.00 525 SER W N 5
ATOM 3535 C CA . SER A 1 5 ? -19.191 6.427 0.070 1.00 0.00 525 SER W CA 5
ATOM 3536 C C . SER A 1 5 ? -18.045 5.516 0.498 1.00 0.00 525 SER W C 5
ATOM 3537 O O . SER A 1 5 ? -18.248 4.550 1.233 1.00 0.00 525 SER W O 5
ATOM 3545 N N . GLY A 1 6 ? -16.840 5.830 0.032 1.00 0.00 526 GLY W N 5
ATOM 3546 C CA . GLY A 1 6 ? -15.679 5.029 0.377 1.00 0.00 526 GLY W CA 5
ATOM 3547 C C . GLY A 1 6 ? -14.515 5.870 0.862 1.00 0.00 526 GLY W C 5
ATOM 3548 O O . GLY A 1 6 ? -14.100 6.816 0.192 1.00 0.00 526 GLY W O 5
ATOM 3552 N N . GLU A 1 7 ? -13.986 5.526 2.033 1.00 0.00 527 GLU W N 5
ATOM 3553 C CA . GLU A 1 7 ? -12.862 6.256 2.610 1.00 0.00 527 GLU W CA 5
ATOM 3554 C C . GLU A 1 7 ? -11.536 5.595 2.248 1.00 0.00 527 GLU W C 5
ATOM 3555 O O . GLU A 1 7 ? -10.674 6.212 1.622 1.00 0.00 527 GLU W O 5
ATOM 3567 N N . GLU A 1 8 ? -11.380 4.338 2.648 1.00 0.00 528 GLU W N 5
ATOM 3568 C CA . GLU A 1 8 ? -10.157 3.593 2.367 1.00 0.00 528 GLU W CA 5
ATOM 3569 C C . GLU A 1 8 ? -10.411 2.498 1.335 1.00 0.00 528 GLU W C 5
ATOM 3570 O O . GLU A 1 8 ? -11.393 1.761 1.427 1.00 0.00 528 GLU W O 5
ATOM 3582 N N . GLU A 1 9 ? -9.519 2.398 0.355 1.00 0.00 529 GLU W N 5
ATOM 3583 C CA . GLU A 1 9 ? -9.648 1.393 -0.696 1.00 0.00 529 GLU W CA 5
ATOM 3584 C C . GLU A 1 9 ? -8.744 0.192 -0.412 1.00 0.00 529 GLU W C 5
ATOM 3585 O O . GLU A 1 9 ? -7.522 0.327 -0.368 1.00 0.00 529 GLU W O 5
ATOM 3597 N N . PRO A 1 10 ? -9.328 -1.004 -0.213 1.00 0.00 530 PRO W N 5
ATOM 3598 C CA . PRO A 1 10 ? -8.557 -2.220 0.070 1.00 0.00 530 PRO W CA 5
ATOM 3599 C C . PRO A 1 10 ? -7.412 -2.432 -0.916 1.00 0.00 530 PRO W C 5
ATOM 3600 O O . PRO A 1 10 ? -7.565 -2.222 -2.118 1.00 0.00 530 PRO W O 5
ATOM 3611 N N . LEU A 1 11 ? -6.265 -2.858 -0.394 1.00 0.00 531 LEU W N 5
ATOM 3612 C CA . LEU A 1 11 ? -5.088 -3.110 -1.219 1.00 0.00 531 LEU W CA 5
ATOM 3613 C C . LEU A 1 11 ? -5.291 -4.353 -2.081 1.00 0.00 531 LEU W C 5
ATOM 3614 O O . LEU A 1 11 ? -5.874 -5.339 -1.632 1.00 0.00 531 LEU W O 5
ATOM 3630 N N . PRO A 1 12 ? -4.820 -4.315 -3.339 1.00 0.00 532 PRO W N 5
ATOM 3631 C CA . PRO A 1 12 ? -4.955 -5.438 -4.277 1.00 0.00 532 PRO W CA 5
ATOM 3632 C C . PRO A 1 12 ? -4.536 -6.780 -3.664 1.00 0.00 532 PRO W C 5
ATOM 3633 O O . PRO A 1 12 ? -4.200 -6.855 -2.483 1.00 0.00 532 PRO W O 5
ATOM 3644 N N . PRO A 1 13 ? -4.577 -7.866 -4.459 1.00 0.00 533 PRO W N 5
ATOM 3645 C CA . PRO A 1 13 ? -4.232 -9.216 -4.002 1.00 0.00 533 PRO W CA 5
ATOM 3646 C C . PRO A 1 13 ? -3.035 -9.291 -3.078 1.00 0.00 533 PRO W C 5
ATOM 3647 O O . PRO A 1 13 ? -3.121 -9.816 -1.968 1.00 0.00 533 PRO W O 5
ATOM 3658 N N . ARG A 1 14 ? -1.919 -8.799 -3.556 1.00 0.00 534 ARG W N 5
ATOM 3659 C CA . ARG A 1 14 ? -0.683 -8.837 -2.791 1.00 0.00 534 ARG W CA 5
ATOM 3660 C C . ARG A 1 14 ? -0.137 -7.442 -2.571 1.00 0.00 534 ARG W C 5
ATOM 3661 O O . ARG A 1 14 ? 0.872 -7.056 -3.162 1.00 0.00 534 ARG W O 5
ATOM 3682 N N . TRP A 1 15 ? -0.811 -6.684 -1.720 1.00 0.00 535 TRP W N 5
ATOM 3683 C CA . TRP A 1 15 ? -0.390 -5.326 -1.432 1.00 0.00 535 TRP W CA 5
ATOM 3684 C C . TRP A 1 15 ? -0.836 -4.870 -0.049 1.00 0.00 535 TRP W C 5
ATOM 3685 O O . TRP A 1 15 ? -1.835 -5.347 0.488 1.00 0.00 535 TRP W O 5
ATOM 3706 N N . SER A 1 16 ? -0.081 -3.935 0.517 1.00 0.00 536 SER W N 5
ATOM 3707 C CA . SER A 1 16 ? -0.379 -3.392 1.835 1.00 0.00 536 SER W CA 5
ATOM 3708 C C . SER A 1 16 ? 0.092 -1.946 1.930 1.00 0.00 536 SER W C 5
ATOM 3709 O O . SER A 1 16 ? 0.531 -1.362 0.940 1.00 0.00 536 SER W O 5
ATOM 3717 N N . MET A 1 17 ? -0.002 -1.369 3.122 1.00 0.00 537 MET W N 5
ATOM 3718 C CA . MET A 1 17 ? 0.417 0.011 3.331 1.00 0.00 537 MET W CA 5
ATOM 3719 C C . MET A 1 17 ? 1.026 0.195 4.716 1.00 0.00 537 MET W C 5
ATOM 3720 O O . MET A 1 17 ? 0.527 -0.346 5.703 1.00 0.00 537 MET W O 5
ATOM 3734 N N . GLN A 1 18 ? 2.105 0.967 4.781 1.00 0.00 538 GLN W N 5
ATOM 3735 C CA . GLN A 1 18 ? 2.784 1.228 6.044 1.00 0.00 538 GLN W CA 5
ATOM 3736 C C . GLN A 1 18 ? 3.423 2.613 6.037 1.00 0.00 538 GLN W C 5
ATOM 3737 O O . GLN A 1 18 ? 3.749 3.151 4.979 1.00 0.00 538 GLN W O 5
ATOM 3751 N N . VAL A 1 19 ? 3.596 3.187 7.223 1.00 0.00 539 VAL W N 5
ATOM 3752 C CA . VAL A 1 19 ? 4.192 4.511 7.349 1.00 0.00 539 VAL W CA 5
ATOM 3753 C C . VAL A 1 19 ? 5.682 4.421 7.664 1.00 0.00 539 VAL W C 5
ATOM 3754 O O . VAL A 1 19 ? 6.099 3.661 8.538 1.00 0.00 539 VAL W O 5
ATOM 3767 N N . ALA A 1 20 ? 6.479 5.204 6.945 1.00 0.00 540 ALA W N 5
ATOM 3768 C CA . ALA A 1 20 ? 7.922 5.219 7.143 1.00 0.00 540 ALA W CA 5
ATOM 3769 C C . ALA A 1 20 ? 8.366 6.508 7.832 1.00 0.00 540 ALA W C 5
ATOM 3770 O O . ALA A 1 20 ? 7.555 7.404 8.066 1.00 0.00 540 ALA W O 5
ATOM 3777 N N . PRO A 1 21 ? 9.663 6.622 8.162 1.00 0.00 541 PRO W N 5
ATOM 3778 C CA . PRO A 1 21 ? 10.204 7.811 8.821 1.00 0.00 541 PRO W CA 5
ATOM 3779 C C . PRO A 1 21 ? 10.393 8.968 7.847 1.00 0.00 541 PRO W C 5
ATOM 3780 O O . PRO A 1 21 ? 10.470 10.128 8.253 1.00 0.00 541 PRO W O 5
ATOM 3791 N N . ASN A 1 22 ? 10.459 8.646 6.558 1.00 0.00 542 ASN W N 5
ATOM 3792 C CA . ASN A 1 22 ? 10.632 9.658 5.523 1.00 0.00 542 ASN W CA 5
ATOM 3793 C C . ASN A 1 22 ? 9.605 10.773 5.687 1.00 0.00 542 ASN W C 5
ATOM 3794 O O . ASN A 1 22 ? 9.901 11.944 5.446 1.00 0.00 542 ASN W O 5
ATOM 3805 N N . GLY A 1 23 ? 8.399 10.401 6.102 1.00 0.00 543 GLY W N 5
ATOM 3806 C CA . GLY A 1 23 ? 7.347 11.380 6.295 1.00 0.00 543 GLY W CA 5
ATOM 3807 C C . GLY A 1 23 ? 6.055 11.005 5.593 1.00 0.00 543 GLY W C 5
ATOM 3808 O O . GLY A 1 23 ? 5.012 11.609 5.845 1.00 0.00 543 GLY W O 5
ATOM 3812 N N . ARG A 1 24 ? 6.116 10.012 4.708 1.00 0.00 544 ARG W N 5
ATOM 3813 C CA . ARG A 1 24 ? 4.930 9.578 3.976 1.00 0.00 544 ARG W CA 5
ATOM 3814 C C . ARG A 1 24 ? 4.770 8.064 4.022 1.00 0.00 544 ARG W C 5
ATOM 3815 O O . ARG A 1 24 ? 5.739 7.330 4.218 1.00 0.00 544 ARG W O 5
ATOM 3836 N N . THR A 1 25 ? 3.538 7.607 3.834 1.00 0.00 545 THR W N 5
ATOM 3837 C CA . THR A 1 25 ? 3.240 6.183 3.846 1.00 0.00 545 THR W CA 5
ATOM 3838 C C . THR A 1 25 ? 3.524 5.559 2.488 1.00 0.00 545 THR W C 5
ATOM 3839 O O . THR A 1 25 ? 3.362 6.201 1.451 1.00 0.00 545 THR W O 5
ATOM 3850 N N . PHE A 1 26 ? 3.954 4.307 2.503 1.00 0.00 546 PHE W N 5
ATOM 3851 C CA . PHE A 1 26 ? 4.268 3.596 1.276 1.00 0.00 546 PHE W CA 5
ATOM 3852 C C . PHE A 1 26 ? 3.408 2.345 1.136 1.00 0.00 546 PHE W C 5
ATOM 3853 O O . PHE A 1 26 ? 2.526 2.091 1.957 1.00 0.00 546 PHE W O 5
ATOM 3870 N N . PHE A 1 27 ? 3.679 1.561 0.099 1.00 0.00 547 PHE W N 5
ATOM 3871 C CA . PHE A 1 27 ? 2.942 0.331 -0.143 1.00 0.00 547 PHE W CA 5
ATOM 3872 C C . PHE A 1 27 ? 3.865 -0.868 0.004 1.00 0.00 547 PHE W C 5
ATOM 3873 O O . PHE A 1 27 ? 5.088 -0.723 0.020 1.00 0.00 547 PHE W O 5
ATOM 3890 N N . ILE A 1 28 ? 3.280 -2.048 0.126 1.00 0.00 548 ILE W N 5
ATOM 3891 C CA . ILE A 1 28 ? 4.062 -3.265 0.287 1.00 0.00 548 ILE W CA 5
ATOM 3892 C C . ILE A 1 28 ? 3.572 -4.366 -0.647 1.00 0.00 548 ILE W C 5
ATOM 3893 O O . ILE A 1 28 ? 2.516 -4.951 -0.423 1.00 0.00 548 ILE W O 5
ATOM 3909 N N . ASP A 1 29 ? 4.354 -4.652 -1.682 1.00 0.00 549 ASP W N 5
ATOM 3910 C CA . ASP A 1 29 ? 4.000 -5.692 -2.639 1.00 0.00 549 ASP W CA 5
ATOM 3911 C C . ASP A 1 29 ? 4.334 -7.072 -2.081 1.00 0.00 549 ASP W C 5
ATOM 3912 O O . ASP A 1 29 ? 5.503 -7.434 -1.951 1.00 0.00 549 ASP W O 5
ATOM 3921 N N . HIS A 1 30 ? 3.298 -7.833 -1.745 1.00 0.00 550 HIS W N 5
ATOM 3922 C CA . HIS A 1 30 ? 3.478 -9.169 -1.192 1.00 0.00 550 HIS W CA 5
ATOM 3923 C C . HIS A 1 30 ? 3.842 -10.178 -2.279 1.00 0.00 550 HIS W C 5
ATOM 3924 O O . HIS A 1 30 ? 4.388 -11.241 -1.989 1.00 0.00 550 HIS W O 5
ATOM 3938 N N . ALA A 1 31 ? 3.541 -9.841 -3.529 1.00 0.00 551 ALA W N 5
ATOM 3939 C CA . ALA A 1 31 ? 3.846 -10.725 -4.648 1.00 0.00 551 ALA W CA 5
ATOM 3940 C C . ALA A 1 31 ? 5.352 -10.841 -4.854 1.00 0.00 551 ALA W C 5
ATOM 3941 O O . ALA A 1 31 ? 5.893 -11.942 -4.950 1.00 0.00 551 ALA W O 5
ATOM 3948 N N . SER A 1 32 ? 6.022 -9.695 -4.917 1.00 0.00 552 SER W N 5
ATOM 3949 C CA . SER A 1 32 ? 7.468 -9.661 -5.108 1.00 0.00 552 SER W CA 5
ATOM 3950 C C . SER A 1 32 ? 8.197 -9.463 -3.779 1.00 0.00 552 SER W C 5
ATOM 3951 O O . SER A 1 32 ? 9.403 -9.696 -3.687 1.00 0.00 552 SER W O 5
ATOM 3959 N N . ARG A 1 33 ? 7.465 -9.027 -2.754 1.00 0.00 553 ARG W N 5
ATOM 3960 C CA . ARG A 1 33 ? 8.047 -8.793 -1.435 1.00 0.00 553 ARG W CA 5
ATOM 3961 C C . ARG A 1 33 ? 8.874 -7.512 -1.426 1.00 0.00 553 ARG W C 5
ATOM 3962 O O . ARG A 1 33 ? 10.043 -7.517 -1.040 1.00 0.00 553 ARG W O 5
ATOM 3983 N N . ARG A 1 34 ? 8.256 -6.416 -1.853 1.00 0.00 554 ARG W N 5
ATOM 3984 C CA . ARG A 1 34 ? 8.928 -5.124 -1.895 1.00 0.00 554 ARG W CA 5
ATOM 3985 C C . ARG A 1 34 ? 7.964 -4.001 -1.529 1.00 0.00 554 ARG W C 5
ATOM 3986 O O . ARG A 1 34 ? 6.806 -4.250 -1.195 1.00 0.00 554 ARG W O 5
ATOM 4007 N N . THR A 1 35 ? 8.447 -2.765 -1.592 1.00 0.00 555 THR W N 5
ATOM 4008 C CA . THR A 1 35 ? 7.622 -1.609 -1.264 1.00 0.00 555 THR W CA 5
ATOM 4009 C C . THR A 1 35 ? 7.767 -0.510 -2.310 1.00 0.00 555 THR W C 5
ATOM 4010 O O . THR A 1 35 ? 8.747 -0.469 -3.053 1.00 0.00 555 THR W O 5
ATOM 4021 N N . THR A 1 36 ? 6.783 0.381 -2.358 1.00 0.00 556 THR W N 5
ATOM 4022 C CA . THR A 1 36 ? 6.795 1.486 -3.306 1.00 0.00 556 THR W CA 5
ATOM 4023 C C . THR A 1 36 ? 6.015 2.677 -2.768 1.00 0.00 556 THR W C 5
ATOM 4024 O O . THR A 1 36 ? 5.250 2.554 -1.812 1.00 0.00 556 THR W O 5
ATOM 4035 N N . TRP A 1 37 ? 6.219 3.832 -3.390 1.00 0.00 557 TRP W N 5
ATOM 4036 C CA . TRP A 1 37 ? 5.543 5.057 -2.980 1.00 0.00 557 TRP W CA 5
ATOM 4037 C C . TRP A 1 37 ? 4.196 5.211 -3.677 1.00 0.00 557 TRP W C 5
ATOM 4038 O O . TRP A 1 37 ? 3.348 5.989 -3.239 1.00 0.00 557 TRP W O 5
ATOM 4059 N N . ILE A 1 38 ? 4.006 4.479 -4.768 1.00 0.00 558 ILE W N 5
ATOM 4060 C CA . ILE A 1 38 ? 2.765 4.552 -5.525 1.00 0.00 558 ILE W CA 5
ATOM 4061 C C . ILE A 1 38 ? 1.850 3.376 -5.204 1.00 0.00 558 ILE W C 5
ATOM 4062 O O . ILE A 1 38 ? 2.315 2.277 -4.903 1.00 0.00 558 ILE W O 5
ATOM 4078 N N . ASP A 1 39 ? 0.545 3.620 -5.262 1.00 0.00 559 ASP W N 5
ATOM 4079 C CA . ASP A 1 39 ? -0.441 2.585 -4.971 1.00 0.00 559 ASP W CA 5
ATOM 4080 C C . ASP A 1 39 ? -0.928 1.913 -6.253 1.00 0.00 559 ASP W C 5
ATOM 4081 O O . ASP A 1 39 ? -1.062 2.562 -7.290 1.00 0.00 559 ASP W O 5
ATOM 4090 N N . PRO A 1 40 ? -1.213 0.598 -6.197 1.00 0.00 560 PRO W N 5
ATOM 4091 C CA . PRO A 1 40 ? -1.697 -0.147 -7.352 1.00 0.00 560 PRO W CA 5
ATOM 4092 C C . PRO A 1 40 ? -3.201 0.005 -7.536 1.00 0.00 560 PRO W C 5
ATOM 4093 O O . PRO A 1 40 ? -3.705 -0.001 -8.659 1.00 0.00 560 PRO W O 5
ATOM 4104 N N . ARG A 1 41 ? -3.911 0.142 -6.423 1.00 0.00 561 ARG W N 5
ATOM 4105 C CA . ARG A 1 41 ? -5.357 0.301 -6.449 1.00 0.00 561 ARG W CA 5
ATOM 4106 C C . ARG A 1 41 ? -5.760 1.480 -7.330 1.00 0.00 561 ARG W C 5
ATOM 4107 O O . ARG A 1 41 ? -6.876 1.530 -7.846 1.00 0.00 561 ARG W O 5
ATOM 4128 N N . ASN A 1 42 ? -4.841 2.429 -7.501 1.00 0.00 562 ASN W N 5
ATOM 4129 C CA . ASN A 1 42 ? -5.100 3.607 -8.324 1.00 0.00 562 ASN W CA 5
ATOM 4130 C C . ASN A 1 42 ? -3.901 3.914 -9.215 1.00 0.00 562 ASN W C 5
ATOM 4131 O O . ASN A 1 42 ? -3.976 3.801 -10.438 1.00 0.00 562 ASN W O 5
ATOM 4142 N N . GLY A 1 43 ? -2.795 4.307 -8.589 1.00 0.00 563 GLY W N 5
ATOM 4143 C CA . GLY A 1 43 ? -1.593 4.627 -9.335 1.00 0.00 563 GLY W CA 5
ATOM 4144 C C . GLY A 1 43 ? -1.080 6.022 -9.034 1.00 0.00 563 GLY W C 5
ATOM 4145 O O . GLY A 1 43 ? -0.586 6.714 -9.925 1.00 0.00 563 GLY W O 5
ATOM 4149 N N . ARG A 1 44 ? -1.198 6.436 -7.777 1.00 0.00 564 ARG W N 5
ATOM 4150 C CA . ARG A 1 44 ? -0.743 7.758 -7.362 1.00 0.00 564 ARG W CA 5
ATOM 4151 C C . ARG A 1 44 ? 0.156 7.667 -6.134 1.00 0.00 564 ARG W C 5
ATOM 4152 O O . ARG A 1 44 ? 0.033 6.744 -5.329 1.00 0.00 564 ARG W O 5
ATOM 4173 N N . ALA A 1 45 ? 1.062 8.630 -5.997 1.00 0.00 565 ALA W N 5
ATOM 4174 C CA . ALA A 1 45 ? 1.984 8.659 -4.868 1.00 0.00 565 ALA W CA 5
ATOM 4175 C C . ALA A 1 45 ? 1.229 8.693 -3.543 1.00 0.00 565 ALA W C 5
ATOM 4176 O O . ALA A 1 45 ? 0.907 9.764 -3.028 1.00 0.00 565 ALA W O 5
ATOM 4183 N N . SER A 1 46 ? 0.950 7.514 -2.997 1.00 0.00 566 SER W N 5
ATOM 4184 C CA . SER A 1 46 ? 0.235 7.410 -1.731 1.00 0.00 566 SER W CA 5
ATOM 4185 C C . SER A 1 46 ? -1.069 8.198 -1.778 1.00 0.00 566 SER W C 5
ATOM 4186 O O . SER A 1 46 ? -2.125 7.675 -1.429 1.00 99.99 566 SER W O 5
ATOM 4194 N N . THR B 2 1 ? 16.382 8.743 -0.758 1.00 0.00 227 THR P N 5
ATOM 4195 C CA . THR B 2 1 ? 15.248 7.785 -0.697 1.00 0.00 227 THR P CA 5
ATOM 4196 C C . THR B 2 1 ? 14.843 7.502 0.746 1.00 0.00 227 THR P C 5
ATOM 4197 O O . THR B 2 1 ? 15.685 7.474 1.643 1.00 0.00 227 THR P O 5
ATOM 4210 N N . GLY B 2 2 ? 13.549 7.293 0.960 1.00 0.00 228 GLY P N 5
ATOM 4211 C CA . GLY B 2 2 ? 13.053 7.014 2.294 1.00 0.00 228 GLY P CA 5
ATOM 4212 C C . GLY B 2 2 ? 12.004 5.919 2.306 1.00 0.00 228 GLY P C 5
ATOM 4213 O O . GLY B 2 2 ? 11.104 5.922 3.145 1.00 0.00 228 GLY P O 5
ATOM 4217 N N . LEU B 2 3 ? 12.120 4.979 1.371 1.00 0.00 229 LEU P N 5
ATOM 4218 C CA . LEU B 2 3 ? 11.174 3.874 1.275 1.00 0.00 229 LEU P CA 5
ATOM 4219 C C . LEU B 2 3 ? 11.810 2.566 1.746 1.00 0.00 229 LEU P C 5
ATOM 4220 O O . LEU B 2 3 ? 12.521 1.906 0.988 1.00 0.00 229 LEU P O 5
ATOM 4236 N N . PRO B 2 4 ? 11.562 2.173 3.009 1.00 0.00 230 PRO P N 5
ATOM 4237 C CA . PRO B 2 4 ? 12.113 0.939 3.575 1.00 0.00 230 PRO P CA 5
ATOM 4238 C C . PRO B 2 4 ? 11.846 -0.274 2.689 1.00 0.00 230 PRO P C 5
ATOM 4239 O O . PRO B 2 4 ? 11.352 -0.140 1.569 1.00 0.00 230 PRO P O 5
ATOM 4250 N N . SER B 2 5 ? 12.177 -1.457 3.196 1.00 0.00 231 SER P N 5
ATOM 4251 C CA . SER B 2 5 ? 11.974 -2.692 2.447 1.00 0.00 231 SER P CA 5
ATOM 4252 C C . SER B 2 5 ? 10.801 -3.489 3.009 1.00 0.00 231 SER P C 5
ATOM 4253 O O . SER B 2 5 ? 10.191 -3.098 4.004 1.00 0.00 231 SER P O 5
ATOM 4261 N N . TYR B 2 6 ? 10.492 -4.608 2.361 1.00 0.00 232 TYR P N 5
ATOM 4262 C CA . TYR B 2 6 ? 9.391 -5.464 2.790 1.00 0.00 232 TYR P CA 5
ATOM 4263 C C . TYR B 2 6 ? 9.733 -6.184 4.090 1.00 0.00 232 TYR P C 5
ATOM 4264 O O . TYR B 2 6 ? 8.868 -6.390 4.942 1.00 0.00 232 TYR P O 5
ATOM 4282 N N . ASP B 2 7 ? 10.996 -6.570 4.235 1.00 0.00 233 ASP P N 5
ATOM 4283 C CA . ASP B 2 7 ? 11.450 -7.270 5.430 1.00 0.00 233 ASP P CA 5
ATOM 4284 C C . ASP B 2 7 ? 11.709 -6.292 6.572 1.00 0.00 233 ASP P C 5
ATOM 4285 O O . ASP B 2 7 ? 11.550 -6.635 7.744 1.00 0.00 233 ASP P O 5
ATOM 4294 N N . GLU B 2 8 ? 12.110 -5.075 6.222 1.00 0.00 234 GLU P N 5
ATOM 4295 C CA . GLU B 2 8 ? 12.391 -4.049 7.219 1.00 0.00 234 GLU P CA 5
ATOM 4296 C C . GLU B 2 8 ? 11.182 -3.141 7.418 1.00 0.00 234 GLU P C 5
ATOM 4297 O O . GLU B 2 8 ? 11.324 -1.963 7.748 1.00 0.00 234 GLU P O 5
ATOM 4309 N N . ALA B 2 9 ? 9.992 -3.698 7.216 1.00 0.00 235 ALA P N 5
ATOM 4310 C CA . ALA B 2 9 ? 8.756 -2.942 7.372 1.00 0.00 235 ALA P CA 5
ATOM 4311 C C . ALA B 2 9 ? 7.579 -3.870 7.655 1.00 0.00 235 ALA P C 5
ATOM 4312 O O . ALA B 2 9 ? 6.613 -3.912 6.894 1.00 0.00 235 ALA P O 5
ATOM 4319 N N . LEU B 2 10 ? 7.668 -4.611 8.755 1.00 0.00 236 LEU P N 5
ATOM 4320 C CA . LEU B 2 10 ? 6.610 -5.540 9.139 1.00 0.00 236 LEU P CA 5
ATOM 4321 C C . LEU B 2 10 ? 6.510 -5.651 10.658 1.00 0.00 236 LEU P C 5
ATOM 4322 O O . LEU B 2 10 ? 6.552 -6.748 11.215 1.00 0.00 236 LEU P O 5
ATOM 4338 N N . HIS B 2 11 ? 6.378 -4.508 11.322 1.00 0.00 237 HIS P N 5
ATOM 4339 C CA . HIS B 2 11 ? 6.272 -4.476 12.776 1.00 0.00 237 HIS P CA 5
ATOM 4340 C C . HIS B 2 11 ? 4.869 -4.062 13.209 1.00 0.00 237 HIS P C 5
ATOM 4341 O O . HIS B 2 11 ? 4.253 -4.726 14.039 1.00 99.99 237 HIS P O 5
ATOM 4356 N N . GLY A 1 1 ? -19.754 15.717 9.357 1.00 99.99 521 GLY W N 6
ATOM 4357 C CA . GLY A 1 1 ? -19.228 15.436 8.036 1.00 0.00 521 GLY W CA 6
ATOM 4358 C C . GLY A 1 1 ? -17.836 14.842 8.144 1.00 0.00 521 GLY W C 6
ATOM 4359 O O . GLY A 1 1 ? -17.552 13.809 7.539 1.00 0.00 521 GLY W O 6
ATOM 4365 N N . PRO A 1 2 ? -16.939 15.480 8.916 1.00 0.00 522 PRO W N 6
ATOM 4366 C CA . PRO A 1 2 ? -15.565 14.997 9.093 1.00 0.00 522 PRO W CA 6
ATOM 4367 C C . PRO A 1 2 ? -15.520 13.570 9.628 1.00 0.00 522 PRO W C 6
ATOM 4368 O O . PRO A 1 2 ? -14.711 12.755 9.185 1.00 0.00 522 PRO W O 6
ATOM 4379 N N . LEU A 1 3 ? -16.394 13.275 10.584 1.00 0.00 523 LEU W N 6
ATOM 4380 C CA . LEU A 1 3 ? -16.454 11.946 11.183 1.00 0.00 523 LEU W CA 6
ATOM 4381 C C . LEU A 1 3 ? -17.653 11.165 10.652 1.00 0.00 523 LEU W C 6
ATOM 4382 O O . LEU A 1 3 ? -18.320 10.448 11.398 1.00 0.00 523 LEU W O 6
ATOM 4398 N N . GLY A 1 4 ? -17.920 11.309 9.358 1.00 0.00 524 GLY W N 6
ATOM 4399 C CA . GLY A 1 4 ? -19.038 10.611 8.750 1.00 0.00 524 GLY W CA 6
ATOM 4400 C C . GLY A 1 4 ? -18.703 10.065 7.375 1.00 0.00 524 GLY W C 6
ATOM 4401 O O . GLY A 1 4 ? -19.557 10.030 6.489 1.00 0.00 524 GLY W O 6
ATOM 4405 N N . SER A 1 5 ? -17.457 9.639 7.198 1.00 0.00 525 SER W N 6
ATOM 4406 C CA . SER A 1 5 ? -17.009 9.092 5.922 1.00 0.00 525 SER W CA 6
ATOM 4407 C C . SER A 1 5 ? -15.794 8.191 6.116 1.00 0.00 525 SER W C 6
ATOM 4408 O O . SER A 1 5 ? -14.668 8.671 6.247 1.00 0.00 525 SER W O 6
ATOM 4416 N N . GLY A 1 6 ? -16.030 6.883 6.136 1.00 0.00 526 GLY W N 6
ATOM 4417 C CA . GLY A 1 6 ? -14.944 5.938 6.317 1.00 0.00 526 GLY W CA 6
ATOM 4418 C C . GLY A 1 6 ? -14.844 4.940 5.179 1.00 0.00 526 GLY W C 6
ATOM 4419 O O . GLY A 1 6 ? -15.241 3.784 5.322 1.00 0.00 526 GLY W O 6
ATOM 4423 N N . GLU A 1 7 ? -14.310 5.389 4.048 1.00 0.00 527 GLU W N 6
ATOM 4424 C CA . GLU A 1 7 ? -14.154 4.530 2.880 1.00 0.00 527 GLU W CA 6
ATOM 4425 C C . GLU A 1 7 ? -12.690 4.437 2.468 1.00 0.00 527 GLU W C 6
ATOM 4426 O O . GLU A 1 7 ? -12.035 5.455 2.238 1.00 0.00 527 GLU W O 6
ATOM 4438 N N . GLU A 1 8 ? -12.178 3.214 2.381 1.00 0.00 528 GLU W N 6
ATOM 4439 C CA . GLU A 1 8 ? -10.788 2.995 1.999 1.00 0.00 528 GLU W CA 6
ATOM 4440 C C . GLU A 1 8 ? -10.654 1.769 1.102 1.00 0.00 528 GLU W C 6
ATOM 4441 O O . GLU A 1 8 ? -10.847 0.637 1.547 1.00 0.00 528 GLU W O 6
ATOM 4453 N N . GLU A 1 9 ? -10.318 2.001 -0.163 1.00 0.00 529 GLU W N 6
ATOM 4454 C CA . GLU A 1 9 ? -10.154 0.914 -1.121 1.00 0.00 529 GLU W CA 6
ATOM 4455 C C . GLU A 1 9 ? -9.076 -0.064 -0.650 1.00 0.00 529 GLU W C 6
ATOM 4456 O O . GLU A 1 9 ? -7.912 0.309 -0.508 1.00 0.00 529 GLU W O 6
ATOM 4468 N N . PRO A 1 10 ? -9.446 -1.334 -0.396 1.00 0.00 530 PRO W N 6
ATOM 4469 C CA . PRO A 1 10 ? -8.495 -2.353 0.062 1.00 0.00 530 PRO W CA 6
ATOM 4470 C C . PRO A 1 10 ? -7.324 -2.530 -0.900 1.00 0.00 530 PRO W C 6
ATOM 4471 O O . PRO A 1 10 ? -7.448 -2.272 -2.098 1.00 0.00 530 PRO W O 6
ATOM 4482 N N . LEU A 1 11 ? -6.192 -2.983 -0.370 1.00 0.00 531 LEU W N 6
ATOM 4483 C CA . LEU A 1 11 ? -5.000 -3.206 -1.182 1.00 0.00 531 LEU W CA 6
ATOM 4484 C C . LEU A 1 11 ? -5.199 -4.414 -2.089 1.00 0.00 531 LEU W C 6
ATOM 4485 O O . LEU A 1 11 ? -5.881 -5.370 -1.719 1.00 0.00 531 LEU W O 6
ATOM 4501 N N . PRO A 1 12 ? -4.613 -4.386 -3.295 1.00 0.00 532 PRO W N 6
ATOM 4502 C CA . PRO A 1 12 ? -4.742 -5.484 -4.254 1.00 0.00 532 PRO W CA 6
ATOM 4503 C C . PRO A 1 12 ? -4.453 -6.849 -3.626 1.00 0.00 532 PRO W C 6
ATOM 4504 O O . PRO A 1 12 ? -4.187 -6.952 -2.429 1.00 0.00 532 PRO W O 6
ATOM 4515 N N . PRO A 1 13 ? -4.538 -7.919 -4.431 1.00 0.00 533 PRO W N 6
ATOM 4516 C CA . PRO A 1 13 ? -4.324 -9.296 -3.968 1.00 0.00 533 PRO W CA 6
ATOM 4517 C C . PRO A 1 13 ? -3.086 -9.508 -3.118 1.00 0.00 533 PRO W C 6
ATOM 4518 O O . PRO A 1 13 ? -3.108 -10.273 -2.154 1.00 0.00 533 PRO W O 6
ATOM 4529 N N . ARG A 1 14 ? -2.006 -8.867 -3.495 1.00 0.00 534 ARG W N 6
ATOM 4530 C CA . ARG A 1 14 ? -0.748 -9.029 -2.776 1.00 0.00 534 ARG W CA 6
ATOM 4531 C C . ARG A 1 14 ? -0.121 -7.690 -2.432 1.00 0.00 534 ARG W C 6
ATOM 4532 O O . ARG A 1 14 ? 0.983 -7.380 -2.880 1.00 0.00 534 ARG W O 6
ATOM 4553 N N . TRP A 1 15 ? -0.823 -6.896 -1.635 1.00 0.00 535 TRP W N 6
ATOM 4554 C CA . TRP A 1 15 ? -0.299 -5.595 -1.246 1.00 0.00 535 TRP W CA 6
ATOM 4555 C C . TRP A 1 15 ? -0.720 -5.191 0.161 1.00 0.00 535 TRP W C 6
ATOM 4556 O O . TRP A 1 15 ? -1.630 -5.774 0.750 1.00 0.00 535 TRP W O 6
ATOM 4577 N N . SER A 1 16 ? -0.039 -4.176 0.685 1.00 0.00 536 SER W N 6
ATOM 4578 C CA . SER A 1 16 ? -0.311 -3.657 2.017 1.00 0.00 536 SER W CA 6
ATOM 4579 C C . SER A 1 16 ? 0.099 -2.189 2.104 1.00 0.00 536 SER W C 6
ATOM 4580 O O . SER A 1 16 ? 0.481 -1.585 1.103 1.00 0.00 536 SER W O 6
ATOM 4588 N N . MET A 1 17 ? 0.019 -1.621 3.300 1.00 0.00 537 MET W N 6
ATOM 4589 C CA . MET A 1 17 ? 0.387 -0.224 3.502 1.00 0.00 537 MET W CA 6
ATOM 4590 C C . MET A 1 17 ? 1.097 -0.032 4.837 1.00 0.00 537 MET W C 6
ATOM 4591 O O . MET A 1 17 ? 0.770 -0.687 5.826 1.00 0.00 537 MET W O 6
ATOM 4605 N N . GLN A 1 18 ? 2.071 0.871 4.854 1.00 0.00 538 GLN W N 6
ATOM 4606 C CA . GLN A 1 18 ? 2.830 1.152 6.065 1.00 0.00 538 GLN W CA 6
ATOM 4607 C C . GLN A 1 18 ? 3.490 2.524 5.987 1.00 0.00 538 GLN W C 6
ATOM 4608 O O . GLN A 1 18 ? 3.988 2.925 4.935 1.00 0.00 538 GLN W O 6
ATOM 4622 N N . VAL A 1 19 ? 3.488 3.239 7.106 1.00 0.00 539 VAL W N 6
ATOM 4623 C CA . VAL A 1 19 ? 4.088 4.566 7.162 1.00 0.00 539 VAL W CA 6
ATOM 4624 C C . VAL A 1 19 ? 5.572 4.481 7.506 1.00 0.00 539 VAL W C 6
ATOM 4625 O O . VAL A 1 19 ? 5.954 3.858 8.497 1.00 0.00 539 VAL W O 6
ATOM 4638 N N . ALA A 1 20 ? 6.402 5.108 6.680 1.00 0.00 540 ALA W N 6
ATOM 4639 C CA . ALA A 1 20 ? 7.843 5.097 6.897 1.00 0.00 540 ALA W CA 6
ATOM 4640 C C . ALA A 1 20 ? 8.299 6.353 7.637 1.00 0.00 540 ALA W C 6
ATOM 4641 O O . ALA A 1 20 ? 7.534 7.306 7.791 1.00 0.00 540 ALA W O 6
ATOM 4648 N N . PRO A 1 21 ? 9.559 6.371 8.104 1.00 0.00 541 PRO W N 6
ATOM 4649 C CA . PRO A 1 21 ? 10.117 7.517 8.828 1.00 0.00 541 PRO W CA 6
ATOM 4650 C C . PRO A 1 21 ? 10.393 8.696 7.902 1.00 0.00 541 PRO W C 6
ATOM 4651 O O . PRO A 1 21 ? 10.449 9.845 8.340 1.00 0.00 541 PRO W O 6
ATOM 4662 N N . ASN A 1 22 ? 10.561 8.400 6.617 1.00 0.00 542 ASN W N 6
ATOM 4663 C CA . ASN A 1 22 ? 10.827 9.428 5.619 1.00 0.00 542 ASN W CA 6
ATOM 4664 C C . ASN A 1 22 ? 9.816 10.566 5.732 1.00 0.00 542 ASN W C 6
ATOM 4665 O O . ASN A 1 22 ? 10.171 11.740 5.623 1.00 0.00 542 ASN W O 6
ATOM 4676 N N . GLY A 1 23 ? 8.555 10.210 5.952 1.00 0.00 543 GLY W N 6
ATOM 4677 C CA . GLY A 1 23 ? 7.513 11.212 6.075 1.00 0.00 543 GLY W CA 6
ATOM 4678 C C . GLY A 1 23 ? 6.259 10.861 5.294 1.00 0.00 543 GLY W C 6
ATOM 4679 O O . GLY A 1 23 ? 5.225 11.510 5.454 1.00 0.00 543 GLY W O 6
ATOM 4683 N N . ARG A 1 24 ? 6.345 9.838 4.447 1.00 0.00 544 ARG W N 6
ATOM 4684 C CA . ARG A 1 24 ? 5.200 9.419 3.646 1.00 0.00 544 ARG W CA 6
ATOM 4685 C C . ARG A 1 24 ? 4.957 7.921 3.773 1.00 0.00 544 ARG W C 6
ATOM 4686 O O . ARG A 1 24 ? 5.859 7.161 4.125 1.00 0.00 544 ARG W O 6
ATOM 4707 N N . THR A 1 25 ? 3.729 7.505 3.479 1.00 0.00 545 THR W N 6
ATOM 4708 C CA . THR A 1 25 ? 3.356 6.099 3.549 1.00 0.00 545 THR W CA 6
ATOM 4709 C C . THR A 1 25 ? 3.630 5.405 2.224 1.00 0.00 545 THR W C 6
ATOM 4710 O O . THR A 1 25 ? 3.524 6.014 1.160 1.00 0.00 545 THR W O 6
ATOM 4721 N N . PHE A 1 26 ? 3.990 4.131 2.292 1.00 0.00 546 PHE W N 6
ATOM 4722 C CA . PHE A 1 26 ? 4.284 3.368 1.091 1.00 0.00 546 PHE W CA 6
ATOM 4723 C C . PHE A 1 26 ? 3.349 2.174 0.946 1.00 0.00 546 PHE W C 6
ATOM 4724 O O . PHE A 1 26 ? 2.507 1.917 1.808 1.00 0.00 546 PHE W O 6
ATOM 4741 N N . PHE A 1 27 ? 3.510 1.444 -0.151 1.00 0.00 547 PHE W N 6
ATOM 4742 C CA . PHE A 1 27 ? 2.696 0.268 -0.424 1.00 0.00 547 PHE W CA 6
ATOM 4743 C C . PHE A 1 27 ? 3.572 -0.966 -0.541 1.00 0.00 547 PHE W C 6
ATOM 4744 O O . PHE A 1 27 ? 4.425 -1.056 -1.423 1.00 0.00 547 PHE W O 6
ATOM 4761 N N . ILE A 1 28 ? 3.352 -1.915 0.353 1.00 0.00 548 ILE W N 6
ATOM 4762 C CA . ILE A 1 28 ? 4.118 -3.147 0.355 1.00 0.00 548 ILE W CA 6
ATOM 4763 C C . ILE A 1 28 ? 3.560 -4.126 -0.672 1.00 0.00 548 ILE W C 6
ATOM 4764 O O . ILE A 1 28 ? 2.348 -4.298 -0.779 1.00 0.00 548 ILE W O 6
ATOM 4780 N N . ASP A 1 29 ? 4.452 -4.761 -1.423 1.00 0.00 549 ASP W N 6
ATOM 4781 C CA . ASP A 1 29 ? 4.048 -5.725 -2.441 1.00 0.00 549 ASP W CA 6
ATOM 4782 C C . ASP A 1 29 ? 4.435 -7.141 -2.026 1.00 0.00 549 ASP W C 6
ATOM 4783 O O . ASP A 1 29 ? 5.617 -7.482 -1.977 1.00 0.00 549 ASP W O 6
ATOM 4792 N N . HIS A 1 30 ? 3.432 -7.961 -1.727 1.00 0.00 550 HIS W N 6
ATOM 4793 C CA . HIS A 1 30 ? 3.668 -9.339 -1.312 1.00 0.00 550 HIS W CA 6
ATOM 4794 C C . HIS A 1 30 ? 4.020 -10.221 -2.508 1.00 0.00 550 HIS W C 6
ATOM 4795 O O . HIS A 1 30 ? 4.737 -11.212 -2.369 1.00 0.00 550 HIS W O 6
ATOM 4809 N N . ALA A 1 31 ? 3.512 -9.857 -3.681 1.00 0.00 551 ALA W N 6
ATOM 4810 C CA . ALA A 1 31 ? 3.776 -10.618 -4.897 1.00 0.00 551 ALA W CA 6
ATOM 4811 C C . ALA A 1 31 ? 5.273 -10.818 -5.105 1.00 0.00 551 ALA W C 6
ATOM 4812 O O . ALA A 1 31 ? 5.746 -11.946 -5.246 1.00 0.00 551 ALA W O 6
ATOM 4819 N N . SER A 1 32 ? 6.013 -9.716 -5.124 1.00 0.00 552 SER W N 6
ATOM 4820 C CA . SER A 1 32 ? 7.459 -9.767 -5.314 1.00 0.00 552 SER W CA 6
ATOM 4821 C C . SER A 1 32 ? 8.205 -9.491 -4.009 1.00 0.00 552 SER W C 6
ATOM 4822 O O . SER A 1 32 ? 9.407 -9.735 -3.912 1.00 0.00 552 SER W O 6
ATOM 4830 N N . ARG A 1 33 ? 7.492 -8.976 -3.008 1.00 0.00 553 ARG W N 6
ATOM 4831 C CA . ARG A 1 33 ? 8.097 -8.664 -1.716 1.00 0.00 553 ARG W CA 6
ATOM 4832 C C . ARG A 1 33 ? 8.931 -7.390 -1.805 1.00 0.00 553 ARG W C 6
ATOM 4833 O O . ARG A 1 33 ? 10.148 -7.418 -1.626 1.00 0.00 553 ARG W O 6
ATOM 4854 N N . ARG A 1 34 ? 8.264 -6.274 -2.086 1.00 0.00 554 ARG W N 6
ATOM 4855 C CA . ARG A 1 34 ? 8.940 -4.987 -2.202 1.00 0.00 554 ARG W CA 6
ATOM 4856 C C . ARG A 1 34 ? 8.055 -3.862 -1.673 1.00 0.00 554 ARG W C 6
ATOM 4857 O O . ARG A 1 34 ? 6.974 -4.109 -1.139 1.00 0.00 554 ARG W O 6
ATOM 4878 N N . THR A 1 35 ? 8.520 -2.625 -1.824 1.00 0.00 555 THR W N 6
ATOM 4879 C CA . THR A 1 35 ? 7.769 -1.465 -1.361 1.00 0.00 555 THR W CA 6
ATOM 4880 C C . THR A 1 35 ? 7.770 -0.357 -2.409 1.00 0.00 555 THR W C 6
ATOM 4881 O O . THR A 1 35 ? 8.597 -0.353 -3.321 1.00 0.00 555 THR W O 6
ATOM 4892 N N . THR A 1 36 ? 6.838 0.582 -2.274 1.00 0.00 556 THR W N 6
ATOM 4893 C CA . THR A 1 36 ? 6.733 1.694 -3.212 1.00 0.00 556 THR W CA 6
ATOM 4894 C C . THR A 1 36 ? 5.952 2.855 -2.608 1.00 0.00 556 THR W C 6
ATOM 4895 O O . THR A 1 36 ? 5.191 2.678 -1.656 1.00 0.00 556 THR W O 6
ATOM 4906 N N . TRP A 1 37 ? 6.148 4.043 -3.166 1.00 0.00 557 TRP W N 6
ATOM 4907 C CA . TRP A 1 37 ? 5.466 5.238 -2.683 1.00 0.00 557 TRP W CA 6
ATOM 4908 C C . TRP A 1 37 ? 4.123 5.447 -3.380 1.00 0.00 557 TRP W C 6
ATOM 4909 O O . TRP A 1 37 ? 3.329 6.292 -2.965 1.00 0.00 557 TRP W O 6
ATOM 4930 N N . ILE A 1 38 ? 3.872 4.688 -4.442 1.00 0.00 558 ILE W N 6
ATOM 4931 C CA . ILE A 1 38 ? 2.627 4.814 -5.185 1.00 0.00 558 ILE W CA 6
ATOM 4932 C C . ILE A 1 38 ? 1.737 3.591 -4.993 1.00 0.00 558 ILE W C 6
ATOM 4933 O O . ILE A 1 38 ? 2.179 2.455 -5.156 1.00 0.00 558 ILE W O 6
ATOM 4949 N N . ASP A 1 39 ? 0.479 3.836 -4.638 1.00 0.00 559 ASP W N 6
ATOM 4950 C CA . ASP A 1 39 ? -0.480 2.760 -4.416 1.00 0.00 559 ASP W CA 6
ATOM 4951 C C . ASP A 1 39 ? -0.871 2.094 -5.734 1.00 0.00 559 ASP W C 6
ATOM 4952 O O . ASP A 1 39 ? -1.017 2.766 -6.756 1.00 0.00 559 ASP W O 6
ATOM 4961 N N . PRO A 1 40 ? -1.060 0.762 -5.729 1.00 0.00 560 PRO W N 6
ATOM 4962 C CA . PRO A 1 40 ? -1.449 0.025 -6.924 1.00 0.00 560 PRO W CA 6
ATOM 4963 C C . PRO A 1 40 ? -2.949 0.102 -7.176 1.00 0.00 560 PRO W C 6
ATOM 4964 O O . PRO A 1 40 ? -3.399 0.099 -8.321 1.00 0.00 560 PRO W O 6
ATOM 4975 N N . ARG A 1 41 ? -3.717 0.174 -6.095 1.00 0.00 561 ARG W N 6
ATOM 4976 C CA . ARG A 1 41 ? -5.167 0.256 -6.190 1.00 0.00 561 ARG W CA 6
ATOM 4977 C C . ARG A 1 41 ? -5.593 1.479 -7.001 1.00 0.00 561 ARG W C 6
ATOM 4978 O O . ARG A 1 41 ? -6.696 1.520 -7.546 1.00 0.00 561 ARG W O 6
ATOM 4999 N N . ASN A 1 42 ? -4.710 2.472 -7.076 1.00 0.00 562 ASN W N 6
ATOM 5000 C CA . ASN A 1 42 ? -4.995 3.694 -7.822 1.00 0.00 562 ASN W CA 6
ATOM 5001 C C . ASN A 1 42 ? -3.894 3.970 -8.842 1.00 0.00 562 ASN W C 6
ATOM 5002 O O . ASN A 1 42 ? -4.128 3.932 -10.050 1.00 0.00 562 ASN W O 6
ATOM 5013 N N . GLY A 1 43 ? -2.695 4.252 -8.343 1.00 0.00 563 GLY W N 6
ATOM 5014 C CA . GLY A 1 43 ? -1.573 4.534 -9.219 1.00 0.00 563 GLY W CA 6
ATOM 5015 C C . GLY A 1 43 ? -1.027 5.935 -9.022 1.00 0.00 563 GLY W C 6
ATOM 5016 O O . GLY A 1 43 ? -0.609 6.586 -9.980 1.00 0.00 563 GLY W O 6
ATOM 5020 N N . ARG A 1 44 ? -1.034 6.398 -7.777 1.00 0.00 564 ARG W N 6
ATOM 5021 C CA . ARG A 1 44 ? -0.539 7.731 -7.453 1.00 0.00 564 ARG W CA 6
ATOM 5022 C C . ARG A 1 44 ? 0.225 7.721 -6.134 1.00 0.00 564 ARG W C 6
ATOM 5023 O O . ARG A 1 44 ? 0.007 6.856 -5.285 1.00 0.00 564 ARG W O 6
ATOM 5044 N N . ALA A 1 45 ? 1.118 8.691 -5.966 1.00 0.00 565 ALA W N 6
ATOM 5045 C CA . ALA A 1 45 ? 1.913 8.794 -4.751 1.00 0.00 565 ALA W CA 6
ATOM 5046 C C . ALA A 1 45 ? 1.022 8.806 -3.513 1.00 0.00 565 ALA W C 6
ATOM 5047 O O . ALA A 1 45 ? 0.028 9.530 -3.457 1.00 0.00 565 ALA W O 6
ATOM 5054 N N . SER A 1 46 ? 1.385 7.997 -2.523 1.00 0.00 566 SER W N 6
ATOM 5055 C CA . SER A 1 46 ? 0.622 7.908 -1.283 1.00 0.00 566 SER W CA 6
ATOM 5056 C C . SER A 1 46 ? 0.318 9.296 -0.724 1.00 0.00 566 SER W C 6
ATOM 5057 O O . SER A 1 46 ? -0.828 9.597 -0.396 1.00 99.99 566 SER W O 6
ATOM 5065 N N . THR B 2 1 ? 16.737 7.742 -0.679 1.00 0.00 227 THR P N 6
ATOM 5066 C CA . THR B 2 1 ? 15.323 8.161 -0.860 1.00 0.00 227 THR P CA 6
ATOM 5067 C C . THR B 2 1 ? 14.552 8.084 0.453 1.00 0.00 227 THR P C 6
ATOM 5068 O O . THR B 2 1 ? 14.084 9.099 0.969 1.00 0.00 227 THR P O 6
ATOM 5081 N N . GLY B 2 2 ? 14.423 6.875 0.988 1.00 0.00 228 GLY P N 6
ATOM 5082 C CA . GLY B 2 2 ? 13.705 6.688 2.237 1.00 0.00 228 GLY P CA 6
ATOM 5083 C C . GLY B 2 2 ? 12.773 5.494 2.197 1.00 0.00 228 GLY P C 6
ATOM 5084 O O . GLY B 2 2 ? 12.438 4.925 3.236 1.00 0.00 228 GLY P O 6
ATOM 5088 N N . LEU B 2 3 ? 12.356 5.113 0.995 1.00 0.00 229 LEU P N 6
ATOM 5089 C CA . LEU B 2 3 ? 11.458 3.978 0.822 1.00 0.00 229 LEU P CA 6
ATOM 5090 C C . LEU B 2 3 ? 12.076 2.703 1.394 1.00 0.00 229 LEU P C 6
ATOM 5091 O O . LEU B 2 3 ? 13.017 2.154 0.821 1.00 0.00 229 LEU P O 6
ATOM 5107 N N . PRO B 2 4 ? 11.558 2.209 2.532 1.00 0.00 230 PRO P N 6
ATOM 5108 C CA . PRO B 2 4 ? 12.073 0.990 3.165 1.00 0.00 230 PRO P CA 6
ATOM 5109 C C . PRO B 2 4 ? 11.965 -0.219 2.244 1.00 0.00 230 PRO P C 6
ATOM 5110 O O . PRO B 2 4 ? 11.954 -0.081 1.021 1.00 0.00 230 PRO P O 6
ATOM 5121 N N . SER B 2 5 ? 11.882 -1.406 2.836 1.00 0.00 231 SER P N 6
ATOM 5122 C CA . SER B 2 5 ? 11.775 -2.636 2.059 1.00 0.00 231 SER P CA 6
ATOM 5123 C C . SER B 2 5 ? 10.902 -3.659 2.774 1.00 0.00 231 SER P C 6
ATOM 5124 O O . SER B 2 5 ? 10.663 -3.555 3.977 1.00 0.00 231 SER P O 6
ATOM 5132 N N . TYR B 2 6 ? 10.427 -4.647 2.024 1.00 0.00 232 TYR P N 6
ATOM 5133 C CA . TYR B 2 6 ? 9.579 -5.694 2.581 1.00 0.00 232 TYR P CA 6
ATOM 5134 C C . TYR B 2 6 ? 10.340 -6.510 3.622 1.00 0.00 232 TYR P C 6
ATOM 5135 O O . TYR B 2 6 ? 10.766 -7.634 3.356 1.00 0.00 232 TYR P O 6
ATOM 5153 N N . ASP B 2 7 ? 10.507 -5.934 4.808 1.00 0.00 233 ASP P N 6
ATOM 5154 C CA . ASP B 2 7 ? 11.214 -6.602 5.892 1.00 0.00 233 ASP P CA 6
ATOM 5155 C C . ASP B 2 7 ? 11.337 -5.681 7.102 1.00 0.00 233 ASP P C 6
ATOM 5156 O O . ASP B 2 7 ? 11.192 -6.117 8.244 1.00 0.00 233 ASP P O 6
ATOM 5165 N N . GLU B 2 8 ? 11.599 -4.404 6.842 1.00 0.00 234 GLU P N 6
ATOM 5166 C CA . GLU B 2 8 ? 11.734 -3.418 7.907 1.00 0.00 234 GLU P CA 6
ATOM 5167 C C . GLU B 2 8 ? 10.449 -2.614 8.063 1.00 0.00 234 GLU P C 6
ATOM 5168 O O . GLU B 2 8 ? 10.482 -1.396 8.241 1.00 0.00 234 GLU P O 6
ATOM 5180 N N . ALA B 2 9 ? 9.315 -3.304 7.994 1.00 0.00 235 ALA P N 6
ATOM 5181 C CA . ALA B 2 9 ? 8.016 -2.658 8.125 1.00 0.00 235 ALA P CA 6
ATOM 5182 C C . ALA B 2 9 ? 6.893 -3.688 8.165 1.00 0.00 235 ALA P C 6
ATOM 5183 O O . ALA B 2 9 ? 5.809 -3.461 7.629 1.00 0.00 235 ALA P O 6
ATOM 5190 N N . LEU B 2 10 ? 7.161 -4.823 8.804 1.00 0.00 236 LEU P N 6
ATOM 5191 C CA . LEU B 2 10 ? 6.173 -5.888 8.914 1.00 0.00 236 LEU P CA 6
ATOM 5192 C C . LEU B 2 10 ? 6.163 -6.474 10.322 1.00 0.00 236 LEU P C 6
ATOM 5193 O O . LEU B 2 10 ? 6.841 -7.465 10.599 1.00 0.00 236 LEU P O 6
ATOM 5209 N N . HIS B 2 11 ? 5.390 -5.856 11.209 1.00 0.00 237 HIS P N 6
ATOM 5210 C CA . HIS B 2 11 ? 5.291 -6.314 12.589 1.00 0.00 237 HIS P CA 6
ATOM 5211 C C . HIS B 2 11 ? 3.861 -6.723 12.926 1.00 0.00 237 HIS P C 6
ATOM 5212 O O . HIS B 2 11 ? 3.633 -7.808 13.456 1.00 99.99 237 HIS P O 6
ATOM 5227 N N . GLY A 1 1 ? -27.356 1.401 4.009 1.00 99.99 521 GLY W N 7
ATOM 5228 C CA . GLY A 1 1 ? -27.742 0.590 2.872 1.00 0.00 521 GLY W CA 7
ATOM 5229 C C . GLY A 1 1 ? -26.507 0.080 2.152 1.00 0.00 521 GLY W C 7
ATOM 5230 O O . GLY A 1 1 ? -26.397 -1.115 1.877 1.00 0.00 521 GLY W O 7
ATOM 5236 N N . PRO A 1 2 ? -25.555 0.971 1.830 1.00 0.00 522 PRO W N 7
ATOM 5237 C CA . PRO A 1 2 ? -24.322 0.594 1.132 1.00 0.00 522 PRO W CA 7
ATOM 5238 C C . PRO A 1 2 ? -23.340 -0.136 2.042 1.00 0.00 522 PRO W C 7
ATOM 5239 O O . PRO A 1 2 ? -23.579 -0.284 3.240 1.00 0.00 522 PRO W O 7
ATOM 5250 N N . LEU A 1 3 ? -22.231 -0.588 1.464 1.00 0.00 523 LEU W N 7
ATOM 5251 C CA . LEU A 1 3 ? -21.210 -1.302 2.221 1.00 0.00 523 LEU W CA 7
ATOM 5252 C C . LEU A 1 3 ? -20.460 -0.353 3.153 1.00 0.00 523 LEU W C 7
ATOM 5253 O O . LEU A 1 3 ? -19.286 -0.055 2.936 1.00 0.00 523 LEU W O 7
ATOM 5269 N N . GLY A 1 4 ? -21.147 0.116 4.188 1.00 0.00 524 GLY W N 7
ATOM 5270 C CA . GLY A 1 4 ? -20.531 1.024 5.137 1.00 0.00 524 GLY W CA 7
ATOM 5271 C C . GLY A 1 4 ? -19.909 2.232 4.463 1.00 0.00 524 GLY W C 7
ATOM 5272 O O . GLY A 1 4 ? -19.925 2.344 3.238 1.00 0.00 524 GLY W O 7
ATOM 5276 N N . SER A 1 5 ? -19.358 3.136 5.266 1.00 0.00 525 SER W N 7
ATOM 5277 C CA . SER A 1 5 ? -18.728 4.342 4.740 1.00 0.00 525 SER W CA 7
ATOM 5278 C C . SER A 1 5 ? -17.297 4.058 4.296 1.00 0.00 525 SER W C 7
ATOM 5279 O O . SER A 1 5 ? -16.750 4.762 3.447 1.00 0.00 525 SER W O 7
ATOM 5287 N N . GLY A 1 6 ? -16.696 3.023 4.874 1.00 0.00 526 GLY W N 7
ATOM 5288 C CA . GLY A 1 6 ? -15.334 2.668 4.523 1.00 0.00 526 GLY W CA 7
ATOM 5289 C C . GLY A 1 6 ? -14.357 3.796 4.785 1.00 0.00 526 GLY W C 7
ATOM 5290 O O . GLY A 1 6 ? -14.755 4.892 5.179 1.00 0.00 526 GLY W O 7
ATOM 5294 N N . GLU A 1 7 ? -13.074 3.528 4.566 1.00 0.00 527 GLU W N 7
ATOM 5295 C CA . GLU A 1 7 ? -12.035 4.529 4.783 1.00 0.00 527 GLU W CA 7
ATOM 5296 C C . GLU A 1 7 ? -11.128 4.647 3.562 1.00 0.00 527 GLU W C 7
ATOM 5297 O O . GLU A 1 7 ? -11.291 5.547 2.738 1.00 0.00 527 GLU W O 7
ATOM 5309 N N . GLU A 1 8 ? -10.173 3.730 3.452 1.00 0.00 528 GLU W N 7
ATOM 5310 C CA . GLU A 1 8 ? -9.238 3.729 2.331 1.00 0.00 528 GLU W CA 7
ATOM 5311 C C . GLU A 1 8 ? -9.484 2.532 1.418 1.00 0.00 528 GLU W C 7
ATOM 5312 O O . GLU A 1 8 ? -9.781 1.433 1.884 1.00 0.00 528 GLU W O 7
ATOM 5324 N N . GLU A 1 9 ? -9.361 2.755 0.112 1.00 0.00 529 GLU W N 7
ATOM 5325 C CA . GLU A 1 9 ? -9.571 1.695 -0.867 1.00 0.00 529 GLU W CA 7
ATOM 5326 C C . GLU A 1 9 ? -8.714 0.472 -0.538 1.00 0.00 529 GLU W C 7
ATOM 5327 O O . GLU A 1 9 ? -7.522 0.599 -0.263 1.00 0.00 529 GLU W O 7
ATOM 5339 N N . PRO A 1 10 ? -9.309 -0.735 -0.559 1.00 0.00 530 PRO W N 7
ATOM 5340 C CA . PRO A 1 10 ? -8.585 -1.977 -0.258 1.00 0.00 530 PRO W CA 7
ATOM 5341 C C . PRO A 1 10 ? -7.411 -2.213 -1.204 1.00 0.00 530 PRO W C 7
ATOM 5342 O O . PRO A 1 10 ? -7.509 -1.964 -2.405 1.00 0.00 530 PRO W O 7
ATOM 5353 N N . LEU A 1 11 ? -6.307 -2.709 -0.654 1.00 0.00 531 LEU W N 7
ATOM 5354 C CA . LEU A 1 11 ? -5.115 -2.997 -1.444 1.00 0.00 531 LEU W CA 7
ATOM 5355 C C . LEU A 1 11 ? -5.342 -4.225 -2.319 1.00 0.00 531 LEU W C 7
ATOM 5356 O O . LEU A 1 11 ? -6.065 -5.143 -1.933 1.00 0.00 531 LEU W O 7
ATOM 5372 N N . PRO A 1 12 ? -4.733 -4.255 -3.515 1.00 0.00 532 PRO W N 7
ATOM 5373 C CA . PRO A 1 12 ? -4.883 -5.377 -4.443 1.00 0.00 532 PRO W CA 7
ATOM 5374 C C . PRO A 1 12 ? -4.640 -6.729 -3.767 1.00 0.00 532 PRO W C 7
ATOM 5375 O O . PRO A 1 12 ? -4.418 -6.800 -2.558 1.00 0.00 532 PRO W O 7
ATOM 5386 N N . PRO A 1 13 ? -4.707 -7.826 -4.540 1.00 0.00 533 PRO W N 7
ATOM 5387 C CA . PRO A 1 13 ? -4.528 -9.188 -4.026 1.00 0.00 533 PRO W CA 7
ATOM 5388 C C . PRO A 1 13 ? -3.407 -9.356 -3.019 1.00 0.00 533 PRO W C 7
ATOM 5389 O O . PRO A 1 13 ? -3.585 -9.978 -1.973 1.00 0.00 533 PRO W O 7
ATOM 5400 N N . ARG A 1 14 ? -2.255 -8.829 -3.354 1.00 0.00 534 ARG W N 7
ATOM 5401 C CA . ARG A 1 14 ? -1.089 -8.951 -2.489 1.00 0.00 534 ARG W CA 7
ATOM 5402 C C . ARG A 1 14 ? -0.444 -7.602 -2.251 1.00 0.00 534 ARG W C 7
ATOM 5403 O O . ARG A 1 14 ? 0.658 -7.337 -2.730 1.00 0.00 534 ARG W O 7
ATOM 5424 N N . TRP A 1 15 ? -1.136 -6.745 -1.520 1.00 0.00 535 TRP W N 7
ATOM 5425 C CA . TRP A 1 15 ? -0.608 -5.420 -1.242 1.00 0.00 535 TRP W CA 7
ATOM 5426 C C . TRP A 1 15 ? -1.041 -4.880 0.115 1.00 0.00 535 TRP W C 7
ATOM 5427 O O . TRP A 1 15 ? -2.073 -5.267 0.661 1.00 0.00 535 TRP W O 7
ATOM 5448 N N . SER A 1 16 ? -0.229 -3.967 0.636 1.00 0.00 536 SER W N 7
ATOM 5449 C CA . SER A 1 16 ? -0.482 -3.326 1.918 1.00 0.00 536 SER W CA 7
ATOM 5450 C C . SER A 1 16 ? 0.154 -1.941 1.929 1.00 0.00 536 SER W C 7
ATOM 5451 O O . SER A 1 16 ? 0.673 -1.487 0.909 1.00 0.00 536 SER W O 7
ATOM 5459 N N . MET A 1 17 ? 0.127 -1.272 3.074 1.00 0.00 537 MET W N 7
ATOM 5460 C CA . MET A 1 17 ? 0.721 0.055 3.179 1.00 0.00 537 MET W CA 7
ATOM 5461 C C . MET A 1 17 ? 1.036 0.415 4.625 1.00 0.00 537 MET W C 7
ATOM 5462 O O . MET A 1 17 ? 0.188 0.293 5.510 1.00 0.00 537 MET W O 7
ATOM 5476 N N . GLN A 1 18 ? 2.264 0.866 4.849 1.00 0.00 538 GLN W N 7
ATOM 5477 C CA . GLN A 1 18 ? 2.711 1.258 6.179 1.00 0.00 538 GLN W CA 7
ATOM 5478 C C . GLN A 1 18 ? 3.439 2.597 6.119 1.00 0.00 538 GLN W C 7
ATOM 5479 O O . GLN A 1 18 ? 4.127 2.894 5.143 1.00 0.00 538 GLN W O 7
ATOM 5493 N N . VAL A 1 19 ? 3.282 3.402 7.162 1.00 0.00 539 VAL W N 7
ATOM 5494 C CA . VAL A 1 19 ? 3.928 4.707 7.216 1.00 0.00 539 VAL W CA 7
ATOM 5495 C C . VAL A 1 19 ? 5.415 4.567 7.521 1.00 0.00 539 VAL W C 7
ATOM 5496 O O . VAL A 1 19 ? 5.803 3.877 8.463 1.00 0.00 539 VAL W O 7
ATOM 5509 N N . ALA A 1 20 ? 6.242 5.221 6.714 1.00 0.00 540 ALA W N 7
ATOM 5510 C CA . ALA A 1 20 ? 7.686 5.164 6.896 1.00 0.00 540 ALA W CA 7
ATOM 5511 C C . ALA A 1 20 ? 8.195 6.382 7.658 1.00 0.00 540 ALA W C 7
ATOM 5512 O O . ALA A 1 20 ? 7.461 7.348 7.867 1.00 0.00 540 ALA W O 7
ATOM 5519 N N . PRO A 1 21 ? 9.472 6.355 8.075 1.00 0.00 541 PRO W N 7
ATOM 5520 C CA . PRO A 1 21 ? 10.085 7.464 8.805 1.00 0.00 541 PRO W CA 7
ATOM 5521 C C . PRO A 1 21 ? 10.433 8.625 7.882 1.00 0.00 541 PRO W C 7
ATOM 5522 O O . PRO A 1 21 ? 10.572 9.766 8.325 1.00 0.00 541 PRO W O 7
ATOM 5533 N N . ASN A 1 22 ? 10.570 8.326 6.593 1.00 0.00 542 ASN W N 7
ATOM 5534 C CA . ASN A 1 22 ? 10.899 9.341 5.602 1.00 0.00 542 ASN W CA 7
ATOM 5535 C C . ASN A 1 22 ? 9.932 10.516 5.688 1.00 0.00 542 ASN W C 7
ATOM 5536 O O . ASN A 1 22 ? 10.351 11.673 5.733 1.00 0.00 542 ASN W O 7
ATOM 5547 N N . GLY A 1 23 ? 8.637 10.216 5.714 1.00 0.00 543 GLY W N 7
ATOM 5548 C CA . GLY A 1 23 ? 7.641 11.268 5.799 1.00 0.00 543 GLY W CA 7
ATOM 5549 C C . GLY A 1 23 ? 6.343 10.917 5.096 1.00 0.00 543 GLY W C 7
ATOM 5550 O O . GLY A 1 23 ? 5.321 11.567 5.316 1.00 0.00 543 GLY W O 7
ATOM 5554 N N . ARG A 1 24 ? 6.376 9.894 4.248 1.00 0.00 544 ARG W N 7
ATOM 5555 C CA . ARG A 1 24 ? 5.182 9.479 3.517 1.00 0.00 544 ARG W CA 7
ATOM 5556 C C . ARG A 1 24 ? 4.962 7.974 3.616 1.00 0.00 544 ARG W C 7
ATOM 5557 O O . ARG A 1 24 ? 5.909 7.204 3.775 1.00 0.00 544 ARG W O 7
ATOM 5578 N N . THR A 1 25 ? 3.701 7.563 3.515 1.00 0.00 545 THR W N 7
ATOM 5579 C CA . THR A 1 25 ? 3.343 6.153 3.585 1.00 0.00 545 THR W CA 7
ATOM 5580 C C . THR A 1 25 ? 3.651 5.448 2.274 1.00 0.00 545 THR W C 7
ATOM 5581 O O . THR A 1 25 ? 3.554 6.042 1.200 1.00 0.00 545 THR W O 7
ATOM 5592 N N . PHE A 1 26 ? 4.026 4.181 2.367 1.00 0.00 546 PHE W N 7
ATOM 5593 C CA . PHE A 1 26 ? 4.353 3.402 1.185 1.00 0.00 546 PHE W CA 7
ATOM 5594 C C . PHE A 1 26 ? 3.458 2.171 1.072 1.00 0.00 546 PHE W C 7
ATOM 5595 O O . PHE A 1 26 ? 2.753 1.817 2.016 1.00 0.00 546 PHE W O 7
ATOM 5612 N N . PHE A 1 27 ? 3.490 1.525 -0.090 1.00 0.00 547 PHE W N 7
ATOM 5613 C CA . PHE A 1 27 ? 2.682 0.333 -0.326 1.00 0.00 547 PHE W CA 7
ATOM 5614 C C . PHE A 1 27 ? 3.547 -0.919 -0.372 1.00 0.00 547 PHE W C 7
ATOM 5615 O O . PHE A 1 27 ? 4.519 -0.993 -1.125 1.00 0.00 547 PHE W O 7
ATOM 5632 N N . ILE A 1 28 ? 3.184 -1.901 0.443 1.00 0.00 548 ILE W N 7
ATOM 5633 C CA . ILE A 1 28 ? 3.917 -3.156 0.508 1.00 0.00 548 ILE W CA 7
ATOM 5634 C C . ILE A 1 28 ? 3.416 -4.138 -0.547 1.00 0.00 548 ILE W C 7
ATOM 5635 O O . ILE A 1 28 ? 2.212 -4.310 -0.729 1.00 0.00 548 ILE W O 7
ATOM 5651 N N . ASP A 1 29 ? 4.352 -4.781 -1.233 1.00 0.00 549 ASP W N 7
ATOM 5652 C CA . ASP A 1 29 ? 4.017 -5.753 -2.266 1.00 0.00 549 ASP W CA 7
ATOM 5653 C C . ASP A 1 29 ? 4.483 -7.149 -1.863 1.00 0.00 549 ASP W C 7
ATOM 5654 O O . ASP A 1 29 ? 5.677 -7.444 -1.880 1.00 0.00 549 ASP W O 7
ATOM 5663 N N . HIS A 1 30 ? 3.533 -8.002 -1.492 1.00 0.00 550 HIS W N 7
ATOM 5664 C CA . HIS A 1 30 ? 3.849 -9.365 -1.078 1.00 0.00 550 HIS W CA 7
ATOM 5665 C C . HIS A 1 30 ? 4.165 -10.247 -2.282 1.00 0.00 550 HIS W C 7
ATOM 5666 O O . HIS A 1 30 ? 5.069 -11.082 -2.231 1.00 0.00 550 HIS W O 7
ATOM 5680 N N . ALA A 1 31 ? 3.417 -10.058 -3.363 1.00 0.00 551 ALA W N 7
ATOM 5681 C CA . ALA A 1 31 ? 3.621 -10.839 -4.579 1.00 0.00 551 ALA W CA 7
ATOM 5682 C C . ALA A 1 31 ? 5.061 -10.731 -5.068 1.00 0.00 551 ALA W C 7
ATOM 5683 O O . ALA A 1 31 ? 5.579 -11.644 -5.712 1.00 0.00 551 ALA W O 7
ATOM 5690 N N . SER A 1 32 ? 5.703 -9.609 -4.760 1.00 0.00 552 SER W N 7
ATOM 5691 C CA . SER A 1 32 ? 7.084 -9.380 -5.172 1.00 0.00 552 SER W CA 7
ATOM 5692 C C . SER A 1 32 ? 8.010 -9.196 -3.969 1.00 0.00 552 SER W C 7
ATOM 5693 O O . SER A 1 32 ? 9.231 -9.201 -4.117 1.00 0.00 552 SER W O 7
ATOM 5701 N N . ARG A 1 33 ? 7.429 -9.026 -2.783 1.00 0.00 553 ARG W N 7
ATOM 5702 C CA . ARG A 1 33 ? 8.214 -8.836 -1.569 1.00 0.00 553 ARG W CA 7
ATOM 5703 C C . ARG A 1 33 ? 8.995 -7.527 -1.627 1.00 0.00 553 ARG W C 7
ATOM 5704 O O . ARG A 1 33 ? 10.135 -7.453 -1.168 1.00 0.00 553 ARG W O 7
ATOM 5725 N N . ARG A 1 34 ? 8.374 -6.498 -2.194 1.00 0.00 554 ARG W N 7
ATOM 5726 C CA . ARG A 1 34 ? 9.010 -5.192 -2.311 1.00 0.00 554 ARG W CA 7
ATOM 5727 C C . ARG A 1 34 ? 8.013 -4.075 -2.023 1.00 0.00 554 ARG W C 7
ATOM 5728 O O . ARG A 1 34 ? 6.809 -4.236 -2.221 1.00 0.00 554 ARG W O 7
ATOM 5749 N N . THR A 1 35 ? 8.524 -2.942 -1.555 1.00 0.00 555 THR W N 7
ATOM 5750 C CA . THR A 1 35 ? 7.679 -1.797 -1.239 1.00 0.00 555 THR W CA 7
ATOM 5751 C C . THR A 1 35 ? 7.785 -0.725 -2.319 1.00 0.00 555 THR W C 7
ATOM 5752 O O . THR A 1 35 ? 8.656 -0.790 -3.188 1.00 0.00 555 THR W O 7
ATOM 5763 N N . THR A 1 36 ? 6.895 0.259 -2.262 1.00 0.00 556 THR W N 7
ATOM 5764 C CA . THR A 1 36 ? 6.891 1.342 -3.239 1.00 0.00 556 THR W CA 7
ATOM 5765 C C . THR A 1 36 ? 6.168 2.571 -2.702 1.00 0.00 556 THR W C 7
ATOM 5766 O O . THR A 1 36 ? 5.338 2.475 -1.798 1.00 0.00 556 THR W O 7
ATOM 5777 N N . TRP A 1 37 ? 6.498 3.726 -3.267 1.00 0.00 557 TRP W N 7
ATOM 5778 C CA . TRP A 1 37 ? 5.893 4.988 -2.856 1.00 0.00 557 TRP W CA 7
ATOM 5779 C C . TRP A 1 37 ? 4.522 5.184 -3.492 1.00 0.00 557 TRP W C 7
ATOM 5780 O O . TRP A 1 37 ? 3.709 5.969 -3.004 1.00 0.00 557 TRP W O 7
ATOM 5801 N N . ILE A 1 38 ? 4.276 4.483 -4.591 1.00 0.00 558 ILE W N 7
ATOM 5802 C CA . ILE A 1 38 ? 3.009 4.602 -5.300 1.00 0.00 558 ILE W CA 7
ATOM 5803 C C . ILE A 1 38 ? 2.102 3.407 -5.030 1.00 0.00 558 ILE W C 7
ATOM 5804 O O . ILE A 1 38 ? 2.568 2.275 -4.905 1.00 0.00 558 ILE W O 7
ATOM 5820 N N . ASP A 1 39 ? 0.802 3.672 -4.939 1.00 0.00 559 ASP W N 7
ATOM 5821 C CA . ASP A 1 39 ? -0.177 2.623 -4.680 1.00 0.00 559 ASP W CA 7
ATOM 5822 C C . ASP A 1 39 ? -0.648 1.980 -5.984 1.00 0.00 559 ASP W C 7
ATOM 5823 O O . ASP A 1 39 ? -0.761 2.652 -7.009 1.00 0.00 559 ASP W O 7
ATOM 5832 N N . PRO A 1 40 ? -0.939 0.666 -5.962 1.00 0.00 560 PRO W N 7
ATOM 5833 C CA . PRO A 1 40 ? -1.404 -0.054 -7.140 1.00 0.00 560 PRO W CA 7
ATOM 5834 C C . PRO A 1 40 ? -2.910 0.073 -7.336 1.00 0.00 560 PRO W C 7
ATOM 5835 O O . PRO A 1 40 ? -3.404 0.071 -8.464 1.00 0.00 560 PRO W O 7
ATOM 5846 N N . ARG A 1 41 ? -3.634 0.182 -6.229 1.00 0.00 561 ARG W N 7
ATOM 5847 C CA . ARG A 1 41 ? -5.083 0.310 -6.267 1.00 0.00 561 ARG W CA 7
ATOM 5848 C C . ARG A 1 41 ? -5.509 1.447 -7.193 1.00 0.00 561 ARG W C 7
ATOM 5849 O O . ARG A 1 41 ? -6.631 1.461 -7.698 1.00 0.00 561 ARG W O 7
ATOM 5870 N N . ASN A 1 42 ? -4.607 2.399 -7.414 1.00 0.00 562 ASN W N 7
ATOM 5871 C CA . ASN A 1 42 ? -4.894 3.539 -8.283 1.00 0.00 562 ASN W CA 7
ATOM 5872 C C . ASN A 1 42 ? -3.696 3.852 -9.174 1.00 0.00 562 ASN W C 7
ATOM 5873 O O . ASN A 1 42 ? -3.843 4.068 -10.376 1.00 0.00 562 ASN W O 7
ATOM 5884 N N . GLY A 1 43 ? -2.512 3.880 -8.572 1.00 0.00 563 GLY W N 7
ATOM 5885 C CA . GLY A 1 43 ? -1.304 4.173 -9.319 1.00 0.00 563 GLY W CA 7
ATOM 5886 C C . GLY A 1 43 ? -0.803 5.584 -9.077 1.00 0.00 563 GLY W C 7
ATOM 5887 O O . GLY A 1 43 ? -0.315 6.243 -9.993 1.00 0.00 563 GLY W O 7
ATOM 5891 N N . ARG A 1 44 ? -0.925 6.045 -7.836 1.00 0.00 564 ARG W N 7
ATOM 5892 C CA . ARG A 1 44 ? -0.484 7.386 -7.472 1.00 0.00 564 ARG W CA 7
ATOM 5893 C C . ARG A 1 44 ? 0.305 7.363 -6.166 1.00 0.00 564 ARG W C 7
ATOM 5894 O O . ARG A 1 44 ? 0.091 6.500 -5.315 1.00 0.00 564 ARG W O 7
ATOM 5915 N N . ALA A 1 45 ? 1.216 8.318 -6.013 1.00 0.00 565 ALA W N 7
ATOM 5916 C CA . ALA A 1 45 ? 2.035 8.408 -4.810 1.00 0.00 565 ALA W CA 7
ATOM 5917 C C . ALA A 1 45 ? 1.167 8.603 -3.572 1.00 0.00 565 ALA W C 7
ATOM 5918 O O . ALA A 1 45 ? 0.150 9.296 -3.618 1.00 0.00 565 ALA W O 7
ATOM 5925 N N . SER A 1 46 ? 1.574 7.989 -2.467 1.00 0.00 566 SER W N 7
ATOM 5926 C CA . SER A 1 46 ? 0.832 8.096 -1.216 1.00 0.00 566 SER W CA 7
ATOM 5927 C C . SER A 1 46 ? 0.542 9.555 -0.878 1.00 0.00 566 SER W C 7
ATOM 5928 O O . SER A 1 46 ? -0.597 9.911 -0.583 1.00 99.99 566 SER W O 7
ATOM 5936 N N . THR B 2 1 ? 14.100 10.531 1.286 1.00 0.00 227 THR P N 7
ATOM 5937 C CA . THR B 2 1 ? 14.068 9.180 0.669 1.00 0.00 227 THR P CA 7
ATOM 5938 C C . THR B 2 1 ? 14.014 8.090 1.734 1.00 0.00 227 THR P C 7
ATOM 5939 O O . THR B 2 1 ? 14.355 8.324 2.894 1.00 0.00 227 THR P O 7
ATOM 5952 N N . GLY B 2 2 ? 13.586 6.898 1.331 1.00 0.00 228 GLY P N 7
ATOM 5953 C CA . GLY B 2 2 ? 13.496 5.787 2.260 1.00 0.00 228 GLY P CA 7
ATOM 5954 C C . GLY B 2 2 ? 12.848 4.566 1.641 1.00 0.00 228 GLY P C 7
ATOM 5955 O O . GLY B 2 2 ? 13.507 3.785 0.953 1.00 0.00 228 GLY P O 7
ATOM 5959 N N . LEU B 2 3 ? 11.552 4.401 1.884 1.00 0.00 229 LEU P N 7
ATOM 5960 C CA . LEU B 2 3 ? 10.809 3.267 1.345 1.00 0.00 229 LEU P CA 7
ATOM 5961 C C . LEU B 2 3 ? 11.295 1.953 1.953 1.00 0.00 229 LEU P C 7
ATOM 5962 O O . LEU B 2 3 ? 11.994 1.179 1.300 1.00 0.00 229 LEU P O 7
ATOM 5978 N N . PRO B 2 4 ? 10.925 1.682 3.217 1.00 0.00 230 PRO P N 7
ATOM 5979 C CA . PRO B 2 4 ? 11.323 0.452 3.910 1.00 0.00 230 PRO P CA 7
ATOM 5980 C C . PRO B 2 4 ? 10.913 -0.796 3.137 1.00 0.00 230 PRO P C 7
ATOM 5981 O O . PRO B 2 4 ? 9.783 -1.269 3.256 1.00 0.00 230 PRO P O 7
ATOM 5992 N N . SER B 2 5 ? 11.837 -1.323 2.342 1.00 0.00 231 SER P N 7
ATOM 5993 C CA . SER B 2 5 ? 11.572 -2.514 1.544 1.00 0.00 231 SER P CA 7
ATOM 5994 C C . SER B 2 5 ? 10.944 -3.617 2.390 1.00 0.00 231 SER P C 7
ATOM 5995 O O . SER B 2 5 ? 10.881 -3.517 3.615 1.00 0.00 231 SER P O 7
ATOM 6003 N N . TYR B 2 6 ? 10.481 -4.668 1.723 1.00 0.00 232 TYR P N 7
ATOM 6004 C CA . TYR B 2 6 ? 9.854 -5.794 2.403 1.00 0.00 232 TYR P CA 7
ATOM 6005 C C . TYR B 2 6 ? 10.862 -6.539 3.273 1.00 0.00 232 TYR P C 7
ATOM 6006 O O . TYR B 2 6 ? 11.288 -7.644 2.938 1.00 0.00 232 TYR P O 7
ATOM 6024 N N . ASP B 2 7 ? 11.239 -5.927 4.392 1.00 0.00 233 ASP P N 7
ATOM 6025 C CA . ASP B 2 7 ? 12.197 -6.535 5.310 1.00 0.00 233 ASP P CA 7
ATOM 6026 C C . ASP B 2 7 ? 12.356 -5.689 6.568 1.00 0.00 233 ASP P C 7
ATOM 6027 O O . ASP B 2 7 ? 12.464 -6.217 7.674 1.00 0.00 233 ASP P O 7
ATOM 6036 N N . GLU B 2 8 ? 12.370 -4.372 6.392 1.00 0.00 234 GLU P N 7
ATOM 6037 C CA . GLU B 2 8 ? 12.517 -3.451 7.514 1.00 0.00 234 GLU P CA 7
ATOM 6038 C C . GLU B 2 8 ? 11.243 -2.635 7.725 1.00 0.00 234 GLU P C 7
ATOM 6039 O O . GLU B 2 8 ? 11.277 -1.565 8.332 1.00 0.00 234 GLU P O 7
ATOM 6051 N N . ALA B 2 9 ? 10.123 -3.145 7.222 1.00 0.00 235 ALA P N 7
ATOM 6052 C CA . ALA B 2 9 ? 8.843 -2.461 7.359 1.00 0.00 235 ALA P CA 7
ATOM 6053 C C . ALA B 2 9 ? 7.950 -3.167 8.372 1.00 0.00 235 ALA P C 7
ATOM 6054 O O . ALA B 2 9 ? 7.667 -2.631 9.444 1.00 0.00 235 ALA P O 7
ATOM 6061 N N . LEU B 2 10 ? 7.509 -4.373 8.027 1.00 0.00 236 LEU P N 7
ATOM 6062 C CA . LEU B 2 10 ? 6.648 -5.153 8.908 1.00 0.00 236 LEU P CA 7
ATOM 6063 C C . LEU B 2 10 ? 7.399 -5.586 10.162 1.00 0.00 236 LEU P C 7
ATOM 6064 O O . LEU B 2 10 ? 8.586 -5.910 10.105 1.00 0.00 236 LEU P O 7
ATOM 6080 N N . HIS B 2 11 ? 6.702 -5.590 11.293 1.00 0.00 237 HIS P N 7
ATOM 6081 C CA . HIS B 2 11 ? 7.304 -5.985 12.560 1.00 0.00 237 HIS P CA 7
ATOM 6082 C C . HIS B 2 11 ? 6.345 -6.843 13.377 1.00 0.00 237 HIS P C 7
ATOM 6083 O O . HIS B 2 11 ? 6.719 -7.912 13.854 1.00 99.99 237 HIS P O 7
ATOM 6098 N N . GLY A 1 1 ? -12.950 10.345 -13.293 1.00 99.99 521 GLY W N 8
ATOM 6099 C CA . GLY A 1 1 ? -11.956 9.620 -14.059 1.00 0.00 521 GLY W CA 8
ATOM 6100 C C . GLY A 1 1 ? -11.903 8.173 -13.607 1.00 0.00 521 GLY W C 8
ATOM 6101 O O . GLY A 1 1 ? -11.957 7.262 -14.432 1.00 0.00 521 GLY W O 8
ATOM 6107 N N . PRO A 1 2 ? -11.799 7.929 -12.290 1.00 0.00 522 PRO W N 8
ATOM 6108 C CA . PRO A 1 2 ? -11.741 6.570 -11.741 1.00 0.00 522 PRO W CA 8
ATOM 6109 C C . PRO A 1 2 ? -13.036 5.800 -11.972 1.00 0.00 522 PRO W C 8
ATOM 6110 O O . PRO A 1 2 ? -13.966 6.305 -12.601 1.00 0.00 522 PRO W O 8
ATOM 6121 N N . LEU A 1 3 ? -13.089 4.575 -11.460 1.00 0.00 523 LEU W N 8
ATOM 6122 C CA . LEU A 1 3 ? -14.271 3.735 -11.613 1.00 0.00 523 LEU W CA 8
ATOM 6123 C C . LEU A 1 3 ? -15.507 4.428 -11.050 1.00 0.00 523 LEU W C 8
ATOM 6124 O O . LEU A 1 3 ? -16.585 4.371 -11.642 1.00 0.00 523 LEU W O 8
ATOM 6140 N N . GLY A 1 4 ? -15.345 5.082 -9.905 1.00 0.00 524 GLY W N 8
ATOM 6141 C CA . GLY A 1 4 ? -16.456 5.777 -9.283 1.00 0.00 524 GLY W CA 8
ATOM 6142 C C . GLY A 1 4 ? -16.567 5.483 -7.800 1.00 0.00 524 GLY W C 8
ATOM 6143 O O . GLY A 1 4 ? -16.585 6.398 -6.977 1.00 0.00 524 GLY W O 8
ATOM 6147 N N . SER A 1 5 ? -16.641 4.201 -7.459 1.00 0.00 525 SER W N 8
ATOM 6148 C CA . SER A 1 5 ? -16.751 3.786 -6.066 1.00 0.00 525 SER W CA 8
ATOM 6149 C C . SER A 1 5 ? -15.440 4.020 -5.325 1.00 0.00 525 SER W C 8
ATOM 6150 O O . SER A 1 5 ? -14.555 3.164 -5.321 1.00 0.00 525 SER W O 8
ATOM 6158 N N . GLY A 1 6 ? -15.320 5.186 -4.700 1.00 0.00 526 GLY W N 8
ATOM 6159 C CA . GLY A 1 6 ? -14.112 5.514 -3.965 1.00 0.00 526 GLY W CA 8
ATOM 6160 C C . GLY A 1 6 ? -14.367 5.694 -2.481 1.00 0.00 526 GLY W C 8
ATOM 6161 O O . GLY A 1 6 ? -14.317 6.812 -1.967 1.00 0.00 526 GLY W O 8
ATOM 6165 N N . GLU A 1 7 ? -14.639 4.590 -1.792 1.00 0.00 527 GLU W N 8
ATOM 6166 C CA . GLU A 1 7 ? -14.904 4.630 -0.359 1.00 0.00 527 GLU W CA 8
ATOM 6167 C C . GLU A 1 7 ? -13.604 4.547 0.437 1.00 0.00 527 GLU W C 8
ATOM 6168 O O . GLU A 1 7 ? -13.514 5.061 1.551 1.00 0.00 527 GLU W O 8
ATOM 6180 N N . GLU A 1 8 ? -12.600 3.899 -0.146 1.00 0.00 528 GLU W N 8
ATOM 6181 C CA . GLU A 1 8 ? -11.303 3.749 0.506 1.00 0.00 528 GLU W CA 8
ATOM 6182 C C . GLU A 1 8 ? -10.332 2.981 -0.381 1.00 0.00 528 GLU W C 8
ATOM 6183 O O . GLU A 1 8 ? -9.137 3.277 -0.418 1.00 0.00 528 GLU W O 8
ATOM 6195 N N . GLU A 1 9 ? -10.856 1.991 -1.090 1.00 0.00 529 GLU W N 8
ATOM 6196 C CA . GLU A 1 9 ? -10.042 1.171 -1.979 1.00 0.00 529 GLU W CA 8
ATOM 6197 C C . GLU A 1 9 ? -9.079 0.298 -1.178 1.00 0.00 529 GLU W C 8
ATOM 6198 O O . GLU A 1 9 ? -7.962 0.713 -0.871 1.00 0.00 529 GLU W O 8
ATOM 6210 N N . PRO A 1 10 ? -9.503 -0.927 -0.824 1.00 0.00 530 PRO W N 8
ATOM 6211 C CA . PRO A 1 10 ? -8.673 -1.857 -0.050 1.00 0.00 530 PRO W CA 8
ATOM 6212 C C . PRO A 1 10 ? -7.477 -2.374 -0.840 1.00 0.00 530 PRO W C 8
ATOM 6213 O O . PRO A 1 10 ? -7.609 -2.771 -1.997 1.00 0.00 530 PRO W O 8
ATOM 6224 N N . LEU A 1 11 ? -6.307 -2.364 -0.201 1.00 0.00 531 LEU W N 8
ATOM 6225 C CA . LEU A 1 11 ? -5.062 -2.833 -0.832 1.00 0.00 531 LEU W CA 8
ATOM 6226 C C . LEU A 1 11 ? -5.307 -4.073 -1.696 1.00 0.00 531 LEU W C 8
ATOM 6227 O O . LEU A 1 11 ? -6.059 -4.968 -1.311 1.00 0.00 531 LEU W O 8
ATOM 6243 N N . PRO A 1 12 ? -4.677 -4.135 -2.881 1.00 0.00 532 PRO W N 8
ATOM 6244 C CA . PRO A 1 12 ? -4.839 -5.262 -3.800 1.00 0.00 532 PRO W CA 8
ATOM 6245 C C . PRO A 1 12 ? -4.602 -6.617 -3.132 1.00 0.00 532 PRO W C 8
ATOM 6246 O O . PRO A 1 12 ? -4.431 -6.703 -1.916 1.00 0.00 532 PRO W O 8
ATOM 6257 N N . PRO A 1 13 ? -4.630 -7.698 -3.931 1.00 0.00 533 PRO W N 8
ATOM 6258 C CA . PRO A 1 13 ? -4.460 -9.074 -3.442 1.00 0.00 533 PRO W CA 8
ATOM 6259 C C . PRO A 1 13 ? -3.048 -9.434 -3.012 1.00 0.00 533 PRO W C 8
ATOM 6260 O O . PRO A 1 13 ? -2.804 -10.553 -2.558 1.00 0.00 533 PRO W O 8
ATOM 6271 N N . ARG A 1 14 ? -2.114 -8.521 -3.166 1.00 0.00 534 ARG W N 8
ATOM 6272 C CA . ARG A 1 14 ? -0.737 -8.815 -2.793 1.00 0.00 534 ARG W CA 8
ATOM 6273 C C . ARG A 1 14 ? -0.005 -7.574 -2.325 1.00 0.00 534 ARG W C 8
ATOM 6274 O O . ARG A 1 14 ? 1.168 -7.376 -2.644 1.00 0.00 534 ARG W O 8
ATOM 6295 N N . TRP A 1 15 ? -0.697 -6.738 -1.572 1.00 0.00 535 TRP W N 8
ATOM 6296 C CA . TRP A 1 15 ? -0.091 -5.514 -1.071 1.00 0.00 535 TRP W CA 8
ATOM 6297 C C . TRP A 1 15 ? -0.519 -5.206 0.356 1.00 0.00 535 TRP W C 8
ATOM 6298 O O . TRP A 1 15 ? -1.424 -5.838 0.900 1.00 0.00 535 TRP W O 8
ATOM 6319 N N . SER A 1 16 ? 0.149 -4.224 0.952 1.00 0.00 536 SER W N 8
ATOM 6320 C CA . SER A 1 16 ? -0.140 -3.807 2.316 1.00 0.00 536 SER W CA 8
ATOM 6321 C C . SER A 1 16 ? -0.140 -2.285 2.415 1.00 0.00 536 SER W C 8
ATOM 6322 O O . SER A 1 16 ? -0.302 -1.590 1.413 1.00 0.00 536 SER W O 8
ATOM 6330 N N . MET A 1 17 ? 0.044 -1.772 3.626 1.00 0.00 537 MET W N 8
ATOM 6331 C CA . MET A 1 17 ? 0.069 -0.333 3.847 1.00 0.00 537 MET W CA 8
ATOM 6332 C C . MET A 1 17 ? 0.781 0.005 5.151 1.00 0.00 537 MET W C 8
ATOM 6333 O O . MET A 1 17 ? 0.512 -0.598 6.189 1.00 0.00 537 MET W O 8
ATOM 6347 N N . GLN A 1 18 ? 1.694 0.970 5.091 1.00 0.00 538 GLN W N 8
ATOM 6348 C CA . GLN A 1 18 ? 2.444 1.380 6.272 1.00 0.00 538 GLN W CA 8
ATOM 6349 C C . GLN A 1 18 ? 3.187 2.688 6.024 1.00 0.00 538 GLN W C 8
ATOM 6350 O O . GLN A 1 18 ? 3.650 2.951 4.915 1.00 0.00 538 GLN W O 8
ATOM 6364 N N . VAL A 1 19 ? 3.302 3.501 7.069 1.00 0.00 539 VAL W N 8
ATOM 6365 C CA . VAL A 1 19 ? 3.996 4.777 6.968 1.00 0.00 539 VAL W CA 8
ATOM 6366 C C . VAL A 1 19 ? 5.483 4.603 7.251 1.00 0.00 539 VAL W C 8
ATOM 6367 O O . VAL A 1 19 ? 5.880 4.303 8.376 1.00 0.00 539 VAL W O 8
ATOM 6380 N N . ALA A 1 20 ? 6.300 4.784 6.221 1.00 0.00 540 ALA W N 8
ATOM 6381 C CA . ALA A 1 20 ? 7.744 4.637 6.353 1.00 0.00 540 ALA W CA 8
ATOM 6382 C C . ALA A 1 20 ? 8.349 5.784 7.156 1.00 0.00 540 ALA W C 8
ATOM 6383 O O . ALA A 1 20 ? 7.694 6.797 7.399 1.00 0.00 540 ALA W O 8
ATOM 6390 N N . PRO A 1 21 ? 9.620 5.643 7.572 1.00 0.00 541 PRO W N 8
ATOM 6391 C CA . PRO A 1 21 ? 10.317 6.677 8.341 1.00 0.00 541 PRO W CA 8
ATOM 6392 C C . PRO A 1 21 ? 10.566 7.926 7.507 1.00 0.00 541 PRO W C 8
ATOM 6393 O O . PRO A 1 21 ? 10.701 9.027 8.041 1.00 0.00 541 PRO W O 8
ATOM 6404 N N . ASN A 1 22 ? 10.616 7.745 6.192 1.00 0.00 542 ASN W N 8
ATOM 6405 C CA . ASN A 1 22 ? 10.838 8.855 5.275 1.00 0.00 542 ASN W CA 8
ATOM 6406 C C . ASN A 1 22 ? 9.843 9.976 5.543 1.00 0.00 542 ASN W C 8
ATOM 6407 O O . ASN A 1 22 ? 10.141 11.151 5.335 1.00 0.00 542 ASN W O 8
ATOM 6418 N N . GLY A 1 23 ? 8.657 9.600 6.013 1.00 0.00 543 GLY W N 8
ATOM 6419 C CA . GLY A 1 23 ? 7.632 10.582 6.311 1.00 0.00 543 GLY W CA 8
ATOM 6420 C C . GLY A 1 23 ? 6.372 10.394 5.486 1.00 0.00 543 GLY W C 8
ATOM 6421 O O . GLY A 1 23 ? 5.350 11.024 5.758 1.00 0.00 543 GLY W O 8
ATOM 6425 N N . ARG A 1 24 ? 6.436 9.529 4.477 1.00 0.00 544 ARG W N 8
ATOM 6426 C CA . ARG A 1 24 ? 5.280 9.278 3.626 1.00 0.00 544 ARG W CA 8
ATOM 6427 C C . ARG A 1 24 ? 4.907 7.800 3.630 1.00 0.00 544 ARG W C 8
ATOM 6428 O O . ARG A 1 24 ? 5.742 6.940 3.908 1.00 0.00 544 ARG W O 8
ATOM 6449 N N . THR A 1 25 ? 3.649 7.512 3.318 1.00 0.00 545 THR W N 8
ATOM 6450 C CA . THR A 1 25 ? 3.174 6.139 3.283 1.00 0.00 545 THR W CA 8
ATOM 6451 C C . THR A 1 25 ? 3.556 5.470 1.976 1.00 0.00 545 THR W C 8
ATOM 6452 O O . THR A 1 25 ? 3.589 6.109 0.925 1.00 0.00 545 THR W O 8
ATOM 6463 N N . PHE A 1 26 ? 3.846 4.181 2.045 1.00 0.00 546 PHE W N 8
ATOM 6464 C CA . PHE A 1 26 ? 4.224 3.428 0.866 1.00 0.00 546 PHE W CA 8
ATOM 6465 C C . PHE A 1 26 ? 3.321 2.219 0.687 1.00 0.00 546 PHE W C 8
ATOM 6466 O O . PHE A 1 26 ? 2.431 1.968 1.500 1.00 0.00 546 PHE W O 8
ATOM 6483 N N . PHE A 1 27 ? 3.564 1.464 -0.374 1.00 0.00 547 PHE W N 8
ATOM 6484 C CA . PHE A 1 27 ? 2.781 0.271 -0.649 1.00 0.00 547 PHE W CA 8
ATOM 6485 C C . PHE A 1 27 ? 3.685 -0.940 -0.791 1.00 0.00 547 PHE W C 8
ATOM 6486 O O . PHE A 1 27 ? 4.558 -0.980 -1.658 1.00 0.00 547 PHE W O 8
ATOM 6503 N N . ILE A 1 28 ? 3.469 -1.922 0.070 1.00 0.00 548 ILE W N 8
ATOM 6504 C CA . ILE A 1 28 ? 4.262 -3.137 0.049 1.00 0.00 548 ILE W CA 8
ATOM 6505 C C . ILE A 1 28 ? 3.786 -4.065 -1.058 1.00 0.00 548 ILE W C 8
ATOM 6506 O O . ILE A 1 28 ? 2.588 -4.240 -1.263 1.00 0.00 548 ILE W O 8
ATOM 6522 N N . ASP A 1 29 ? 4.736 -4.642 -1.780 1.00 0.00 549 ASP W N 8
ATOM 6523 C CA . ASP A 1 29 ? 4.421 -5.542 -2.880 1.00 0.00 549 ASP W CA 8
ATOM 6524 C C . ASP A 1 29 ? 4.703 -6.994 -2.500 1.00 0.00 549 ASP W C 8
ATOM 6525 O O . ASP A 1 29 ? 5.853 -7.431 -2.482 1.00 0.00 549 ASP W O 8
ATOM 6534 N N . HIS A 1 30 ? 3.640 -7.735 -2.204 1.00 0.00 550 HIS W N 8
ATOM 6535 C CA . HIS A 1 30 ? 3.764 -9.139 -1.832 1.00 0.00 550 HIS W CA 8
ATOM 6536 C C . HIS A 1 30 ? 4.143 -9.986 -3.044 1.00 0.00 550 HIS W C 8
ATOM 6537 O O . HIS A 1 30 ? 4.724 -11.063 -2.904 1.00 0.00 550 HIS W O 8
ATOM 6551 N N . ALA A 1 31 ? 3.810 -9.492 -4.234 1.00 0.00 551 ALA W N 8
ATOM 6552 C CA . ALA A 1 31 ? 4.114 -10.200 -5.471 1.00 0.00 551 ALA W CA 8
ATOM 6553 C C . ALA A 1 31 ? 5.603 -10.514 -5.575 1.00 0.00 551 ALA W C 8
ATOM 6554 O O . ALA A 1 31 ? 5.991 -11.574 -6.065 1.00 0.00 551 ALA W O 8
ATOM 6561 N N . SER A 1 32 ? 6.433 -9.586 -5.112 1.00 0.00 552 SER W N 8
ATOM 6562 C CA . SER A 1 32 ? 7.881 -9.766 -5.155 1.00 0.00 552 SER W CA 8
ATOM 6563 C C . SER A 1 32 ? 8.534 -9.367 -3.834 1.00 0.00 552 SER W C 8
ATOM 6564 O O . SER A 1 32 ? 9.747 -9.171 -3.769 1.00 0.00 552 SER W O 8
ATOM 6572 N N . ARG A 1 33 ? 7.728 -9.245 -2.782 1.00 0.00 553 ARG W N 8
ATOM 6573 C CA . ARG A 1 33 ? 8.241 -8.870 -1.471 1.00 0.00 553 ARG W CA 8
ATOM 6574 C C . ARG A 1 33 ? 9.049 -7.578 -1.548 1.00 0.00 553 ARG W C 8
ATOM 6575 O O . ARG A 1 33 ? 10.262 -7.581 -1.337 1.00 0.00 553 ARG W O 8
ATOM 6596 N N . ARG A 1 34 ? 8.370 -6.475 -1.852 1.00 0.00 554 ARG W N 8
ATOM 6597 C CA . ARG A 1 34 ? 9.029 -5.176 -1.957 1.00 0.00 554 ARG W CA 8
ATOM 6598 C C . ARG A 1 34 ? 8.101 -4.050 -1.505 1.00 0.00 554 ARG W C 8
ATOM 6599 O O . ARG A 1 34 ? 7.106 -4.289 -0.820 1.00 0.00 554 ARG W O 8
ATOM 6620 N N . THR A 1 35 ? 8.433 -2.823 -1.898 1.00 0.00 555 THR W N 8
ATOM 6621 C CA . THR A 1 35 ? 7.632 -1.655 -1.539 1.00 0.00 555 THR W CA 8
ATOM 6622 C C . THR A 1 35 ? 7.750 -0.563 -2.599 1.00 0.00 555 THR W C 8
ATOM 6623 O O . THR A 1 35 ? 8.546 -0.675 -3.533 1.00 0.00 555 THR W O 8
ATOM 6634 N N . THR A 1 36 ? 6.955 0.492 -2.451 1.00 0.00 556 THR W N 8
ATOM 6635 C CA . THR A 1 36 ? 6.973 1.603 -3.399 1.00 0.00 556 THR W CA 8
ATOM 6636 C C . THR A 1 36 ? 6.224 2.816 -2.853 1.00 0.00 556 THR W C 8
ATOM 6637 O O . THR A 1 36 ? 5.399 2.695 -1.948 1.00 0.00 556 THR W O 8
ATOM 6648 N N . TRP A 1 37 ? 6.519 3.983 -3.414 1.00 0.00 557 TRP W N 8
ATOM 6649 C CA . TRP A 1 37 ? 5.881 5.229 -2.992 1.00 0.00 557 TRP W CA 8
ATOM 6650 C C . TRP A 1 37 ? 4.595 5.490 -3.772 1.00 0.00 557 TRP W C 8
ATOM 6651 O O . TRP A 1 37 ? 4.084 6.611 -3.775 1.00 0.00 557 TRP W O 8
ATOM 6672 N N . ILE A 1 38 ? 4.083 4.470 -4.448 1.00 0.00 558 ILE W N 8
ATOM 6673 C CA . ILE A 1 38 ? 2.871 4.626 -5.240 1.00 0.00 558 ILE W CA 8
ATOM 6674 C C . ILE A 1 38 ? 1.858 3.527 -4.944 1.00 0.00 558 ILE W C 8
ATOM 6675 O O . ILE A 1 38 ? 2.215 2.358 -4.799 1.00 0.00 558 ILE W O 8
ATOM 6691 N N . ASP A 1 39 ? 0.589 3.916 -4.855 1.00 0.00 559 ASP W N 8
ATOM 6692 C CA . ASP A 1 39 ? -0.485 2.972 -4.574 1.00 0.00 559 ASP W CA 8
ATOM 6693 C C . ASP A 1 39 ? -0.827 2.146 -5.813 1.00 0.00 559 ASP W C 8
ATOM 6694 O O . ASP A 1 39 ? -0.944 2.685 -6.913 1.00 0.00 559 ASP W O 8
ATOM 6703 N N . PRO A 1 40 ? -0.996 0.822 -5.651 1.00 0.00 560 PRO W N 8
ATOM 6704 C CA . PRO A 1 40 ? -1.329 -0.072 -6.761 1.00 0.00 560 PRO W CA 8
ATOM 6705 C C . PRO A 1 40 ? -2.801 0.016 -7.145 1.00 0.00 560 PRO W C 8
ATOM 6706 O O . PRO A 1 40 ? -3.164 -0.173 -8.306 1.00 0.00 560 PRO W O 8
ATOM 6717 N N . ARG A 1 41 ? -3.643 0.305 -6.160 1.00 0.00 561 ARG W N 8
ATOM 6718 C CA . ARG A 1 41 ? -5.079 0.420 -6.388 1.00 0.00 561 ARG W CA 8
ATOM 6719 C C . ARG A 1 41 ? -5.377 1.414 -7.507 1.00 0.00 561 ARG W C 8
ATOM 6720 O O . ARG A 1 41 ? -6.389 1.296 -8.198 1.00 0.00 561 ARG W O 8
ATOM 6741 N N . ASN A 1 42 ? -4.490 2.388 -7.686 1.00 0.00 562 ASN W N 8
ATOM 6742 C CA . ASN A 1 42 ? -4.662 3.398 -8.728 1.00 0.00 562 ASN W CA 8
ATOM 6743 C C . ASN A 1 42 ? -3.348 3.642 -9.463 1.00 0.00 562 ASN W C 8
ATOM 6744 O O . ASN A 1 42 ? -3.200 3.279 -10.629 1.00 0.00 562 ASN W O 8
ATOM 6755 N N . GLY A 1 43 ? -2.397 4.261 -8.769 1.00 0.00 563 GLY W N 8
ATOM 6756 C CA . GLY A 1 43 ? -1.107 4.547 -9.369 1.00 0.00 563 GLY W CA 8
ATOM 6757 C C . GLY A 1 43 ? -0.644 5.966 -9.102 1.00 0.00 563 GLY W C 8
ATOM 6758 O O . GLY A 1 43 ? -0.104 6.627 -9.989 1.00 0.00 563 GLY W O 8
ATOM 6762 N N . ARG A 1 44 ? -0.857 6.436 -7.877 1.00 0.00 564 ARG W N 8
ATOM 6763 C CA . ARG A 1 44 ? -0.457 7.787 -7.496 1.00 0.00 564 ARG W CA 8
ATOM 6764 C C . ARG A 1 44 ? 0.396 7.767 -6.232 1.00 0.00 564 ARG W C 8
ATOM 6765 O O . ARG A 1 44 ? 0.291 6.852 -5.415 1.00 0.00 564 ARG W O 8
ATOM 6786 N N . ALA A 1 45 ? 1.241 8.782 -6.078 1.00 0.00 565 ALA W N 8
ATOM 6787 C CA . ALA A 1 45 ? 2.113 8.879 -4.912 1.00 0.00 565 ALA W CA 8
ATOM 6788 C C . ALA A 1 45 ? 1.301 8.927 -3.623 1.00 0.00 565 ALA W C 8
ATOM 6789 O O . ALA A 1 45 ? 0.946 10.002 -3.140 1.00 0.00 565 ALA W O 8
ATOM 6796 N N . SER A 1 46 ? 1.013 7.755 -3.068 1.00 0.00 566 SER W N 8
ATOM 6797 C CA . SER A 1 46 ? 0.245 7.662 -1.834 1.00 0.00 566 SER W CA 8
ATOM 6798 C C . SER A 1 46 ? -1.154 8.245 -2.019 1.00 0.00 566 SER W C 8
ATOM 6799 O O . SER A 1 46 ? -2.145 7.607 -1.671 1.00 99.99 566 SER W O 8
ATOM 6807 N N . THR B 2 1 ? 14.249 10.579 1.632 1.00 0.00 227 THR P N 8
ATOM 6808 C CA . THR B 2 1 ? 13.706 9.423 0.873 1.00 0.00 227 THR P CA 8
ATOM 6809 C C . THR B 2 1 ? 14.193 8.104 1.461 1.00 0.00 227 THR P C 8
ATOM 6810 O O . THR B 2 1 ? 15.367 7.959 1.801 1.00 0.00 227 THR P O 8
ATOM 6823 N N . GLY B 2 2 ? 13.282 7.142 1.579 1.00 0.00 228 GLY P N 8
ATOM 6824 C CA . GLY B 2 2 ? 13.641 5.847 2.129 1.00 0.00 228 GLY P CA 8
ATOM 6825 C C . GLY B 2 2 ? 13.021 4.696 1.362 1.00 0.00 228 GLY P C 8
ATOM 6826 O O . GLY B 2 2 ? 13.659 4.108 0.488 1.00 0.00 228 GLY P O 8
ATOM 6830 N N . LEU B 2 3 ? 11.776 4.369 1.693 1.00 0.00 229 LEU P N 8
ATOM 6831 C CA . LEU B 2 3 ? 11.067 3.277 1.033 1.00 0.00 229 LEU P CA 8
ATOM 6832 C C . LEU B 2 3 ? 11.678 1.930 1.403 1.00 0.00 229 LEU P C 8
ATOM 6833 O O . LEU B 2 3 ? 12.628 1.475 0.765 1.00 0.00 229 LEU P O 8
ATOM 6849 N N . PRO B 2 4 ? 11.135 1.271 2.441 1.00 0.00 230 PRO P N 8
ATOM 6850 C CA . PRO B 2 4 ? 11.628 -0.035 2.891 1.00 0.00 230 PRO P CA 8
ATOM 6851 C C . PRO B 2 4 ? 11.590 -1.072 1.774 1.00 0.00 230 PRO P C 8
ATOM 6852 O O . PRO B 2 4 ? 11.647 -0.729 0.594 1.00 0.00 230 PRO P O 8
ATOM 6863 N N . SER B 2 5 ? 11.488 -2.342 2.149 1.00 0.00 231 SER P N 8
ATOM 6864 C CA . SER B 2 5 ? 11.439 -3.420 1.169 1.00 0.00 231 SER P CA 8
ATOM 6865 C C . SER B 2 5 ? 10.787 -4.666 1.756 1.00 0.00 231 SER P C 8
ATOM 6866 O O . SER B 2 5 ? 11.325 -5.768 1.652 1.00 0.00 231 SER P O 8
ATOM 6874 N N . TYR B 2 6 ? 9.624 -4.483 2.371 1.00 0.00 232 TYR P N 8
ATOM 6875 C CA . TYR B 2 6 ? 8.899 -5.595 2.971 1.00 0.00 232 TYR P CA 8
ATOM 6876 C C . TYR B 2 6 ? 9.807 -6.387 3.909 1.00 0.00 232 TYR P C 8
ATOM 6877 O O . TYR B 2 6 ? 9.922 -7.606 3.795 1.00 0.00 232 TYR P O 8
ATOM 6895 N N . ASP B 2 7 ? 10.449 -5.683 4.836 1.00 0.00 233 ASP P N 8
ATOM 6896 C CA . ASP B 2 7 ? 11.346 -6.320 5.793 1.00 0.00 233 ASP P CA 8
ATOM 6897 C C . ASP B 2 7 ? 11.552 -5.435 7.018 1.00 0.00 233 ASP P C 8
ATOM 6898 O O . ASP B 2 7 ? 11.319 -5.860 8.150 1.00 0.00 233 ASP P O 8
ATOM 6907 N N . GLU B 2 8 ? 11.990 -4.201 6.785 1.00 0.00 234 GLU P N 8
ATOM 6908 C CA . GLU B 2 8 ? 12.226 -3.257 7.871 1.00 0.00 234 GLU P CA 8
ATOM 6909 C C . GLU B 2 8 ? 11.123 -2.205 7.929 1.00 0.00 234 GLU P C 8
ATOM 6910 O O . GLU B 2 8 ? 11.388 -1.007 7.834 1.00 0.00 234 GLU P O 8
ATOM 6922 N N . ALA B 2 9 ? 9.885 -2.662 8.085 1.00 0.00 235 ALA P N 8
ATOM 6923 C CA . ALA B 2 9 ? 8.741 -1.762 8.155 1.00 0.00 235 ALA P CA 8
ATOM 6924 C C . ALA B 2 9 ? 7.456 -2.535 8.425 1.00 0.00 235 ALA P C 8
ATOM 6925 O O . ALA B 2 9 ? 6.452 -2.351 7.735 1.00 0.00 235 ALA P O 8
ATOM 6932 N N . LEU B 2 10 ? 7.494 -3.399 9.433 1.00 0.00 236 LEU P N 8
ATOM 6933 C CA . LEU B 2 10 ? 6.332 -4.201 9.799 1.00 0.00 236 LEU P CA 8
ATOM 6934 C C . LEU B 2 10 ? 6.035 -4.070 11.288 1.00 0.00 236 LEU P C 8
ATOM 6935 O O . LEU B 2 10 ? 6.002 -5.063 12.016 1.00 0.00 236 LEU P O 8
ATOM 6951 N N . HIS B 2 11 ? 5.821 -2.836 11.735 1.00 0.00 237 HIS P N 8
ATOM 6952 C CA . HIS B 2 11 ? 5.529 -2.569 13.137 1.00 0.00 237 HIS P CA 8
ATOM 6953 C C . HIS B 2 11 ? 4.031 -2.678 13.412 1.00 0.00 237 HIS P C 8
ATOM 6954 O O . HIS B 2 11 ? 3.618 -3.359 14.348 1.00 99.99 237 HIS P O 8
ATOM 6969 N N . GLY A 1 1 ? -19.506 -1.184 3.238 1.00 99.99 521 GLY W N 9
ATOM 6970 C CA . GLY A 1 1 ? -20.308 -2.112 4.009 1.00 0.00 521 GLY W CA 9
ATOM 6971 C C . GLY A 1 1 ? -19.479 -2.713 5.128 1.00 0.00 521 GLY W C 9
ATOM 6972 O O . GLY A 1 1 ? -19.905 -2.720 6.283 1.00 0.00 521 GLY W O 9
ATOM 6978 N N . PRO A 1 2 ? -18.279 -3.231 4.813 1.00 0.00 522 PRO W N 9
ATOM 6979 C CA . PRO A 1 2 ? -17.394 -3.838 5.813 1.00 0.00 522 PRO W CA 9
ATOM 6980 C C . PRO A 1 2 ? -16.873 -2.818 6.820 1.00 0.00 522 PRO W C 9
ATOM 6981 O O . PRO A 1 2 ? -17.370 -1.694 6.893 1.00 0.00 522 PRO W O 9
ATOM 6992 N N . LEU A 1 3 ? -15.869 -3.217 7.595 1.00 0.00 523 LEU W N 9
ATOM 6993 C CA . LEU A 1 3 ? -15.282 -2.336 8.598 1.00 0.00 523 LEU W CA 9
ATOM 6994 C C . LEU A 1 3 ? -14.288 -1.371 7.963 1.00 0.00 523 LEU W C 9
ATOM 6995 O O . LEU A 1 3 ? -13.100 -1.676 7.845 1.00 0.00 523 LEU W O 9
ATOM 7011 N N . GLY A 1 4 ? -14.780 -0.206 7.557 1.00 0.00 524 GLY W N 9
ATOM 7012 C CA . GLY A 1 4 ? -13.922 0.788 6.939 1.00 0.00 524 GLY W CA 9
ATOM 7013 C C . GLY A 1 4 ? -14.288 2.200 7.348 1.00 0.00 524 GLY W C 9
ATOM 7014 O O . GLY A 1 4 ? -15.457 2.501 7.589 1.00 0.00 524 GLY W O 9
ATOM 7018 N N . SER A 1 5 ? -13.286 3.071 7.428 1.00 0.00 525 SER W N 9
ATOM 7019 C CA . SER A 1 5 ? -13.509 4.460 7.812 1.00 0.00 525 SER W CA 9
ATOM 7020 C C . SER A 1 5 ? -13.203 5.403 6.653 1.00 0.00 525 SER W C 9
ATOM 7021 O O . SER A 1 5 ? -12.047 5.748 6.408 1.00 0.00 525 SER W O 9
ATOM 7029 N N . GLY A 1 6 ? -14.248 5.817 5.943 1.00 0.00 526 GLY W N 9
ATOM 7030 C CA . GLY A 1 6 ? -14.072 6.718 4.819 1.00 0.00 526 GLY W CA 9
ATOM 7031 C C . GLY A 1 6 ? -13.975 5.984 3.496 1.00 0.00 526 GLY W C 9
ATOM 7032 O O . GLY A 1 6 ? -13.767 4.771 3.464 1.00 0.00 526 GLY W O 9
ATOM 7036 N N . GLU A 1 7 ? -14.124 6.722 2.400 1.00 0.00 527 GLU W N 9
ATOM 7037 C CA . GLU A 1 7 ? -14.053 6.135 1.066 1.00 0.00 527 GLU W CA 9
ATOM 7038 C C . GLU A 1 7 ? -12.605 5.860 0.669 1.00 0.00 527 GLU W C 9
ATOM 7039 O O . GLU A 1 7 ? -12.017 6.602 -0.118 1.00 0.00 527 GLU W O 9
ATOM 7051 N N . GLU A 1 8 ? -12.038 4.792 1.221 1.00 0.00 528 GLU W N 9
ATOM 7052 C CA . GLU A 1 8 ? -10.658 4.422 0.927 1.00 0.00 528 GLU W CA 9
ATOM 7053 C C . GLU A 1 8 ? -10.594 3.077 0.209 1.00 0.00 528 GLU W C 9
ATOM 7054 O O . GLU A 1 8 ? -11.063 2.064 0.727 1.00 0.00 528 GLU W O 9
ATOM 7066 N N . GLU A 1 9 ? -10.011 3.076 -0.985 1.00 0.00 529 GLU W N 9
ATOM 7067 C CA . GLU A 1 9 ? -9.884 1.855 -1.775 1.00 0.00 529 GLU W CA 9
ATOM 7068 C C . GLU A 1 9 ? -8.754 0.974 -1.237 1.00 0.00 529 GLU W C 9
ATOM 7069 O O . GLU A 1 9 ? -7.591 1.375 -1.247 1.00 0.00 529 GLU W O 9
ATOM 7081 N N . PRO A 1 10 ? -9.078 -0.242 -0.756 1.00 0.00 530 PRO W N 9
ATOM 7082 C CA . PRO A 1 10 ? -8.075 -1.166 -0.216 1.00 0.00 530 PRO W CA 9
ATOM 7083 C C . PRO A 1 10 ? -6.942 -1.436 -1.202 1.00 0.00 530 PRO W C 9
ATOM 7084 O O . PRO A 1 10 ? -6.947 -0.928 -2.323 1.00 0.00 530 PRO W O 9
ATOM 7095 N N . LEU A 1 11 ? -5.974 -2.240 -0.775 1.00 0.00 531 LEU W N 9
ATOM 7096 C CA . LEU A 1 11 ? -4.833 -2.583 -1.618 1.00 0.00 531 LEU W CA 9
ATOM 7097 C C . LEU A 1 11 ? -5.106 -3.883 -2.373 1.00 0.00 531 LEU W C 9
ATOM 7098 O O . LEU A 1 11 ? -5.841 -4.745 -1.890 1.00 0.00 531 LEU W O 9
ATOM 7114 N N . PRO A 1 12 ? -4.535 -4.033 -3.580 1.00 0.00 532 PRO W N 9
ATOM 7115 C CA . PRO A 1 12 ? -4.738 -5.225 -4.410 1.00 0.00 532 PRO W CA 9
ATOM 7116 C C . PRO A 1 12 ? -4.555 -6.537 -3.642 1.00 0.00 532 PRO W C 9
ATOM 7117 O O . PRO A 1 12 ? -4.304 -6.535 -2.437 1.00 0.00 532 PRO W O 9
ATOM 7128 N N . PRO A 1 13 ? -4.710 -7.680 -4.337 1.00 0.00 533 PRO W N 9
ATOM 7129 C CA . PRO A 1 13 ? -4.598 -9.015 -3.735 1.00 0.00 533 PRO W CA 9
ATOM 7130 C C . PRO A 1 13 ? -3.391 -9.214 -2.843 1.00 0.00 533 PRO W C 9
ATOM 7131 O O . PRO A 1 13 ? -3.489 -9.814 -1.772 1.00 0.00 533 PRO W O 9
ATOM 7142 N N . ARG A 1 14 ? -2.256 -8.748 -3.301 1.00 0.00 534 ARG W N 9
ATOM 7143 C CA . ARG A 1 14 ? -1.021 -8.917 -2.552 1.00 0.00 534 ARG W CA 9
ATOM 7144 C C . ARG A 1 14 ? -0.358 -7.587 -2.253 1.00 0.00 534 ARG W C 9
ATOM 7145 O O . ARG A 1 14 ? 0.733 -7.300 -2.746 1.00 0.00 534 ARG W O 9
ATOM 7166 N N . TRP A 1 15 ? -1.018 -6.775 -1.438 1.00 0.00 535 TRP W N 9
ATOM 7167 C CA . TRP A 1 15 ? -0.467 -5.478 -1.082 1.00 0.00 535 TRP W CA 9
ATOM 7168 C C . TRP A 1 15 ? -0.899 -5.029 0.308 1.00 0.00 535 TRP W C 9
ATOM 7169 O O . TRP A 1 15 ? -1.861 -5.545 0.877 1.00 0.00 535 TRP W O 9
ATOM 7190 N N . SER A 1 16 ? -0.165 -4.058 0.843 1.00 0.00 536 SER W N 9
ATOM 7191 C CA . SER A 1 16 ? -0.442 -3.513 2.164 1.00 0.00 536 SER W CA 9
ATOM 7192 C C . SER A 1 16 ? 0.086 -2.087 2.267 1.00 0.00 536 SER W C 9
ATOM 7193 O O . SER A 1 16 ? 0.558 -1.521 1.280 1.00 0.00 536 SER W O 9
ATOM 7201 N N . MET A 1 17 ? 0.003 -1.507 3.457 1.00 0.00 537 MET W N 9
ATOM 7202 C CA . MET A 1 17 ? 0.476 -0.144 3.665 1.00 0.00 537 MET W CA 9
ATOM 7203 C C . MET A 1 17 ? 1.163 0.006 5.017 1.00 0.00 537 MET W C 9
ATOM 7204 O O . MET A 1 17 ? 0.847 -0.704 5.972 1.00 0.00 537 MET W O 9
ATOM 7218 N N . GLN A 1 18 ? 2.106 0.938 5.084 1.00 0.00 538 GLN W N 9
ATOM 7219 C CA . GLN A 1 18 ? 2.849 1.196 6.311 1.00 0.00 538 GLN W CA 9
ATOM 7220 C C . GLN A 1 18 ? 3.591 2.522 6.216 1.00 0.00 538 GLN W C 9
ATOM 7221 O O . GLN A 1 18 ? 4.164 2.849 5.176 1.00 0.00 538 GLN W O 9
ATOM 7235 N N . VAL A 1 19 ? 3.577 3.288 7.301 1.00 0.00 539 VAL W N 9
ATOM 7236 C CA . VAL A 1 19 ? 4.252 4.578 7.326 1.00 0.00 539 VAL W CA 9
ATOM 7237 C C . VAL A 1 19 ? 5.754 4.409 7.518 1.00 0.00 539 VAL W C 9
ATOM 7238 O O . VAL A 1 19 ? 6.201 3.565 8.296 1.00 0.00 539 VAL W O 9
ATOM 7251 N N . ALA A 1 20 ? 6.528 5.216 6.804 1.00 0.00 540 ALA W N 9
ATOM 7252 C CA . ALA A 1 20 ? 7.980 5.157 6.891 1.00 0.00 540 ALA W CA 9
ATOM 7253 C C . ALA A 1 20 ? 8.541 6.394 7.584 1.00 0.00 540 ALA W C 9
ATOM 7254 O O . ALA A 1 20 ? 7.815 7.354 7.842 1.00 0.00 540 ALA W O 9
ATOM 7261 N N . PRO A 1 21 ? 9.850 6.392 7.889 1.00 0.00 541 PRO W N 9
ATOM 7262 C CA . PRO A 1 21 ? 10.507 7.523 8.546 1.00 0.00 541 PRO W CA 9
ATOM 7263 C C . PRO A 1 21 ? 10.693 8.700 7.596 1.00 0.00 541 PRO W C 9
ATOM 7264 O O . PRO A 1 21 ? 10.829 9.846 8.027 1.00 0.00 541 PRO W O 9
ATOM 7275 N N . ASN A 1 22 ? 10.693 8.408 6.299 1.00 0.00 542 ASN W N 9
ATOM 7276 C CA . ASN A 1 22 ? 10.856 9.438 5.282 1.00 0.00 542 ASN W CA 9
ATOM 7277 C C . ASN A 1 22 ? 9.867 10.577 5.503 1.00 0.00 542 ASN W C 9
ATOM 7278 O O . ASN A 1 22 ? 10.213 11.751 5.365 1.00 0.00 542 ASN W O 9
ATOM 7289 N N . GLY A 1 23 ? 8.634 10.222 5.851 1.00 0.00 543 GLY W N 9
ATOM 7290 C CA . GLY A 1 23 ? 7.615 11.228 6.089 1.00 0.00 543 GLY W CA 9
ATOM 7291 C C . GLY A 1 23 ? 6.283 10.887 5.446 1.00 0.00 543 GLY W C 9
ATOM 7292 O O . GLY A 1 23 ? 5.269 11.518 5.744 1.00 0.00 543 GLY W O 9
ATOM 7296 N N . ARG A 1 24 ? 6.278 9.893 4.562 1.00 0.00 544 ARG W N 9
ATOM 7297 C CA . ARG A 1 24 ? 5.050 9.488 3.884 1.00 0.00 544 ARG W CA 9
ATOM 7298 C C . ARG A 1 24 ? 4.852 7.979 3.945 1.00 0.00 544 ARG W C 9
ATOM 7299 O O . ARG A 1 24 ? 5.805 7.222 4.130 1.00 0.00 544 ARG W O 9
ATOM 7320 N N . THR A 1 25 ? 3.606 7.551 3.779 1.00 0.00 545 THR W N 9
ATOM 7321 C CA . THR A 1 25 ? 3.273 6.134 3.804 1.00 0.00 545 THR W CA 9
ATOM 7322 C C . THR A 1 25 ? 3.521 5.504 2.443 1.00 0.00 545 THR W C 9
ATOM 7323 O O . THR A 1 25 ? 3.367 6.156 1.410 1.00 0.00 545 THR W O 9
ATOM 7334 N N . PHE A 1 26 ? 3.914 4.240 2.447 1.00 0.00 546 PHE W N 9
ATOM 7335 C CA . PHE A 1 26 ? 4.192 3.535 1.210 1.00 0.00 546 PHE W CA 9
ATOM 7336 C C . PHE A 1 26 ? 3.284 2.322 1.044 1.00 0.00 546 PHE W C 9
ATOM 7337 O O . PHE A 1 26 ? 2.424 2.056 1.884 1.00 0.00 546 PHE W O 9
ATOM 7354 N N . PHE A 1 27 ? 3.490 1.587 -0.042 1.00 0.00 547 PHE W N 9
ATOM 7355 C CA . PHE A 1 27 ? 2.704 0.394 -0.325 1.00 0.00 547 PHE W CA 9
ATOM 7356 C C . PHE A 1 27 ? 3.593 -0.833 -0.310 1.00 0.00 547 PHE W C 9
ATOM 7357 O O . PHE A 1 27 ? 4.676 -0.835 -0.892 1.00 0.00 547 PHE W O 9
ATOM 7374 N N . ILE A 1 28 ? 3.132 -1.871 0.366 1.00 0.00 548 ILE W N 9
ATOM 7375 C CA . ILE A 1 28 ? 3.888 -3.102 0.465 1.00 0.00 548 ILE W CA 9
ATOM 7376 C C . ILE A 1 28 ? 3.455 -4.088 -0.612 1.00 0.00 548 ILE W C 9
ATOM 7377 O O . ILE A 1 28 ? 2.268 -4.247 -0.879 1.00 0.00 548 ILE W O 9
ATOM 7393 N N . ASP A 1 29 ? 4.431 -4.735 -1.231 1.00 0.00 549 ASP W N 9
ATOM 7394 C CA . ASP A 1 29 ? 4.159 -5.703 -2.287 1.00 0.00 549 ASP W CA 9
ATOM 7395 C C . ASP A 1 29 ? 4.598 -7.104 -1.870 1.00 0.00 549 ASP W C 9
ATOM 7396 O O . ASP A 1 29 ? 5.789 -7.373 -1.715 1.00 0.00 549 ASP W O 9
ATOM 7405 N N . HIS A 1 30 ? 3.625 -7.994 -1.692 1.00 0.00 550 HIS W N 9
ATOM 7406 C CA . HIS A 1 30 ? 3.909 -9.368 -1.296 1.00 0.00 550 HIS W CA 9
ATOM 7407 C C . HIS A 1 30 ? 4.192 -10.234 -2.517 1.00 0.00 550 HIS W C 9
ATOM 7408 O O . HIS A 1 30 ? 4.913 -11.229 -2.435 1.00 0.00 550 HIS W O 9
ATOM 7422 N N . ALA A 1 31 ? 3.615 -9.849 -3.652 1.00 0.00 551 ALA W N 9
ATOM 7423 C CA . ALA A 1 31 ? 3.799 -10.585 -4.895 1.00 0.00 551 ALA W CA 9
ATOM 7424 C C . ALA A 1 31 ? 5.278 -10.723 -5.240 1.00 0.00 551 ALA W C 9
ATOM 7425 O O . ALA A 1 31 ? 5.678 -11.653 -5.941 1.00 0.00 551 ALA W O 9
ATOM 7432 N N . SER A 1 32 ? 6.087 -9.791 -4.746 1.00 0.00 552 SER W N 9
ATOM 7433 C CA . SER A 1 32 ? 7.523 -9.811 -5.005 1.00 0.00 552 SER W CA 9
ATOM 7434 C C . SER A 1 32 ? 8.318 -9.343 -3.788 1.00 0.00 552 SER W C 9
ATOM 7435 O O . SER A 1 32 ? 9.502 -9.024 -3.898 1.00 0.00 552 SER W O 9
ATOM 7443 N N . ARG A 1 33 ? 7.667 -9.302 -2.626 1.00 0.00 553 ARG W N 9
ATOM 7444 C CA . ARG A 1 33 ? 8.324 -8.872 -1.396 1.00 0.00 553 ARG W CA 9
ATOM 7445 C C . ARG A 1 33 ? 9.070 -7.557 -1.603 1.00 0.00 553 ARG W C 9
ATOM 7446 O O . ARG A 1 33 ? 10.300 -7.529 -1.644 1.00 0.00 553 ARG W O 9
ATOM 7467 N N . ARG A 1 34 ? 8.316 -6.470 -1.733 1.00 0.00 554 ARG W N 9
ATOM 7468 C CA . ARG A 1 34 ? 8.906 -5.151 -1.937 1.00 0.00 554 ARG W CA 9
ATOM 7469 C C . ARG A 1 34 ? 7.966 -4.054 -1.451 1.00 0.00 554 ARG W C 9
ATOM 7470 O O . ARG A 1 34 ? 6.979 -4.323 -0.768 1.00 0.00 554 ARG W O 9
ATOM 7491 N N . THR A 1 35 ? 8.278 -2.815 -1.816 1.00 0.00 555 THR W N 9
ATOM 7492 C CA . THR A 1 35 ? 7.462 -1.672 -1.427 1.00 0.00 555 THR W CA 9
ATOM 7493 C C . THR A 1 35 ? 7.545 -0.565 -2.472 1.00 0.00 555 THR W C 9
ATOM 7494 O O . THR A 1 35 ? 8.372 -0.621 -3.382 1.00 0.00 555 THR W O 9
ATOM 7505 N N . THR A 1 36 ? 6.687 0.440 -2.337 1.00 0.00 556 THR W N 9
ATOM 7506 C CA . THR A 1 36 ? 6.671 1.556 -3.274 1.00 0.00 556 THR W CA 9
ATOM 7507 C C . THR A 1 36 ? 5.937 2.756 -2.689 1.00 0.00 556 THR W C 9
ATOM 7508 O O . THR A 1 36 ? 5.193 2.631 -1.716 1.00 0.00 556 THR W O 9
ATOM 7519 N N . TRP A 1 37 ? 6.160 3.920 -3.286 1.00 0.00 557 TRP W N 9
ATOM 7520 C CA . TRP A 1 37 ? 5.534 5.154 -2.828 1.00 0.00 557 TRP W CA 9
ATOM 7521 C C . TRP A 1 37 ? 4.165 5.365 -3.465 1.00 0.00 557 TRP W C 9
ATOM 7522 O O . TRP A 1 37 ? 3.353 6.142 -2.964 1.00 0.00 557 TRP W O 9
ATOM 7543 N N . ILE A 1 38 ? 3.919 4.688 -4.578 1.00 0.00 558 ILE W N 9
ATOM 7544 C CA . ILE A 1 38 ? 2.656 4.825 -5.284 1.00 0.00 558 ILE W CA 9
ATOM 7545 C C . ILE A 1 38 ? 1.807 3.566 -5.160 1.00 0.00 558 ILE W C 9
ATOM 7546 O O . ILE A 1 38 ? 2.318 2.448 -5.227 1.00 0.00 558 ILE W O 9
ATOM 7562 N N . ASP A 1 39 ? 0.507 3.760 -4.970 1.00 0.00 559 ASP W N 9
ATOM 7563 C CA . ASP A 1 39 ? -0.424 2.647 -4.825 1.00 0.00 559 ASP W CA 9
ATOM 7564 C C . ASP A 1 39 ? -0.686 1.970 -6.169 1.00 0.00 559 ASP W C 9
ATOM 7565 O O . ASP A 1 39 ? -0.794 2.636 -7.198 1.00 0.00 559 ASP W O 9
ATOM 7574 N N . PRO A 1 40 ? -0.800 0.629 -6.176 1.00 0.00 560 PRO W N 9
ATOM 7575 C CA . PRO A 1 40 ? -1.060 -0.131 -7.390 1.00 0.00 560 PRO W CA 9
ATOM 7576 C C . PRO A 1 40 ? -2.550 -0.236 -7.697 1.00 0.00 560 PRO W C 9
ATOM 7577 O O . PRO A 1 40 ? -2.943 -0.494 -8.834 1.00 0.00 560 PRO W O 9
ATOM 7588 N N . ARG A 1 41 ? -3.372 -0.033 -6.674 1.00 0.00 561 ARG W N 9
ATOM 7589 C CA . ARG A 1 41 ? -4.818 -0.103 -6.827 1.00 0.00 561 ARG W CA 9
ATOM 7590 C C . ARG A 1 41 ? -5.285 0.733 -8.016 1.00 0.00 561 ARG W C 9
ATOM 7591 O O . ARG A 1 41 ? -6.316 0.446 -8.623 1.00 0.00 561 ARG W O 9
ATOM 7612 N N . ASN A 1 42 ? -4.516 1.767 -8.345 1.00 0.00 562 ASN W N 9
ATOM 7613 C CA . ASN A 1 42 ? -4.852 2.646 -9.465 1.00 0.00 562 ASN W CA 9
ATOM 7614 C C . ASN A 1 42 ? -3.617 3.396 -9.958 1.00 0.00 562 ASN W C 9
ATOM 7615 O O . ASN A 1 42 ? -3.396 3.521 -11.162 1.00 0.00 562 ASN W O 9
ATOM 7626 N N . GLY A 1 43 ? -2.815 3.892 -9.020 1.00 0.00 563 GLY W N 9
ATOM 7627 C CA . GLY A 1 43 ? -1.614 4.622 -9.385 1.00 0.00 563 GLY W CA 9
ATOM 7628 C C . GLY A 1 43 ? -1.555 6.002 -8.761 1.00 0.00 563 GLY W C 9
ATOM 7629 O O . GLY A 1 43 ? -1.352 6.997 -9.458 1.00 0.00 563 GLY W O 9
ATOM 7633 N N . ARG A 1 44 ? -1.729 6.065 -7.444 1.00 0.00 564 ARG W N 9
ATOM 7634 C CA . ARG A 1 44 ? -1.691 7.335 -6.726 1.00 0.00 564 ARG W CA 9
ATOM 7635 C C . ARG A 1 44 ? -0.791 7.236 -5.499 1.00 0.00 564 ARG W C 9
ATOM 7636 O O . ARG A 1 44 ? -0.796 6.226 -4.793 1.00 0.00 564 ARG W O 9
ATOM 7657 N N . ALA A 1 45 ? -0.021 8.289 -5.248 1.00 0.00 565 ALA W N 9
ATOM 7658 C CA . ALA A 1 45 ? 0.884 8.319 -4.106 1.00 0.00 565 ALA W CA 9
ATOM 7659 C C . ALA A 1 45 ? 0.112 8.277 -2.793 1.00 0.00 565 ALA W C 9
ATOM 7660 O O . ALA A 1 45 ? -0.833 9.040 -2.592 1.00 0.00 565 ALA W O 9
ATOM 7667 N N . SER A 1 46 ? 0.520 7.379 -1.901 1.00 0.00 566 SER W N 9
ATOM 7668 C CA . SER A 1 46 ? -0.134 7.238 -0.607 1.00 0.00 566 SER W CA 9
ATOM 7669 C C . SER A 1 46 ? -0.079 8.546 0.176 1.00 0.00 566 SER W C 9
ATOM 7670 O O . SER A 1 46 ? -1.099 9.014 0.678 1.00 99.99 566 SER W O 9
ATOM 7678 N N . THR B 2 1 ? 15.980 9.450 -0.112 1.00 0.00 227 THR P N 9
ATOM 7679 C CA . THR B 2 1 ? 14.590 8.937 0.008 1.00 0.00 227 THR P CA 9
ATOM 7680 C C . THR B 2 1 ? 14.514 7.779 0.998 1.00 0.00 227 THR P C 9
ATOM 7681 O O . THR B 2 1 ? 15.528 7.356 1.554 1.00 0.00 227 THR P O 9
ATOM 7694 N N . GLY B 2 2 ? 13.304 7.270 1.213 1.00 0.00 228 GLY P N 9
ATOM 7695 C CA . GLY B 2 2 ? 13.118 6.165 2.136 1.00 0.00 228 GLY P CA 9
ATOM 7696 C C . GLY B 2 2 ? 12.528 4.940 1.463 1.00 0.00 228 GLY P C 9
ATOM 7697 O O . GLY B 2 2 ? 13.167 4.323 0.612 1.00 0.00 228 GLY P O 9
ATOM 7701 N N . LEU B 2 3 ? 11.303 4.590 1.846 1.00 0.00 229 LEU P N 9
ATOM 7702 C CA . LEU B 2 3 ? 10.620 3.434 1.276 1.00 0.00 229 LEU P CA 9
ATOM 7703 C C . LEU B 2 3 ? 11.262 2.127 1.738 1.00 0.00 229 LEU P C 9
ATOM 7704 O O . LEU B 2 3 ? 11.975 1.473 0.977 1.00 0.00 229 LEU P O 9
ATOM 7720 N N . PRO B 2 4 ? 11.013 1.726 2.997 1.00 0.00 230 PRO P N 9
ATOM 7721 C CA . PRO B 2 4 ? 11.566 0.488 3.558 1.00 0.00 230 PRO P CA 9
ATOM 7722 C C . PRO B 2 4 ? 11.079 -0.745 2.806 1.00 0.00 230 PRO P C 9
ATOM 7723 O O . PRO B 2 4 ? 9.893 -1.078 2.842 1.00 0.00 230 PRO P O 9
ATOM 7734 N N . SER B 2 5 ? 11.997 -1.418 2.124 1.00 0.00 231 SER P N 9
ATOM 7735 C CA . SER B 2 5 ? 11.659 -2.612 1.360 1.00 0.00 231 SER P CA 9
ATOM 7736 C C . SER B 2 5 ? 10.995 -3.661 2.245 1.00 0.00 231 SER P C 9
ATOM 7737 O O . SER B 2 5 ? 11.092 -3.609 3.471 1.00 0.00 231 SER P O 9
ATOM 7745 N N . TYR B 2 6 ? 10.318 -4.614 1.612 1.00 0.00 232 TYR P N 9
ATOM 7746 C CA . TYR B 2 6 ? 9.634 -5.680 2.334 1.00 0.00 232 TYR P CA 9
ATOM 7747 C C . TYR B 2 6 ? 10.595 -6.413 3.264 1.00 0.00 232 TYR P C 9
ATOM 7748 O O . TYR B 2 6 ? 11.255 -7.371 2.862 1.00 0.00 232 TYR P O 9
ATOM 7766 N N . ASP B 2 7 ? 10.666 -5.957 4.510 1.00 0.00 233 ASP P N 9
ATOM 7767 C CA . ASP B 2 7 ? 11.545 -6.571 5.500 1.00 0.00 233 ASP P CA 9
ATOM 7768 C C . ASP B 2 7 ? 11.555 -5.765 6.795 1.00 0.00 233 ASP P C 9
ATOM 7769 O O . ASP B 2 7 ? 11.067 -6.225 7.827 1.00 0.00 233 ASP P O 9
ATOM 7778 N N . GLU B 2 8 ? 12.115 -4.561 6.733 1.00 0.00 234 GLU P N 9
ATOM 7779 C CA . GLU B 2 8 ? 12.190 -3.693 7.903 1.00 0.00 234 GLU P CA 9
ATOM 7780 C C . GLU B 2 8 ? 10.800 -3.234 8.331 1.00 0.00 234 GLU P C 9
ATOM 7781 O O . GLU B 2 8 ? 10.541 -3.035 9.519 1.00 0.00 234 GLU P O 9
ATOM 7793 N N . ALA B 2 9 ? 9.910 -3.066 7.360 1.00 0.00 235 ALA P N 9
ATOM 7794 C CA . ALA B 2 9 ? 8.546 -2.632 7.640 1.00 0.00 235 ALA P CA 9
ATOM 7795 C C . ALA B 2 9 ? 7.591 -3.819 7.688 1.00 0.00 235 ALA P C 9
ATOM 7796 O O . ALA B 2 9 ? 6.874 -4.090 6.726 1.00 0.00 235 ALA P O 9
ATOM 7803 N N . LEU B 2 10 ? 7.586 -4.522 8.816 1.00 0.00 236 LEU P N 9
ATOM 7804 C CA . LEU B 2 10 ? 6.718 -5.681 8.988 1.00 0.00 236 LEU P CA 9
ATOM 7805 C C . LEU B 2 10 ? 6.338 -5.866 10.454 1.00 0.00 236 LEU P C 9
ATOM 7806 O O . LEU B 2 10 ? 6.031 -6.975 10.891 1.00 0.00 236 LEU P O 9
ATOM 7822 N N . HIS B 2 11 ? 6.359 -4.772 11.208 1.00 0.00 237 HIS P N 9
ATOM 7823 C CA . HIS B 2 11 ? 6.015 -4.814 12.625 1.00 0.00 237 HIS P CA 9
ATOM 7824 C C . HIS B 2 11 ? 4.958 -3.767 12.958 1.00 0.00 237 HIS P C 9
ATOM 7825 O O . HIS B 2 11 ? 3.950 -4.080 13.587 1.00 99.99 237 HIS P O 9
ATOM 7840 N N . GLY A 1 1 ? -17.831 -10.485 -7.625 1.00 99.99 521 GLY W N 10
ATOM 7841 C CA . GLY A 1 1 ? -17.778 -10.123 -9.027 1.00 0.00 521 GLY W CA 10
ATOM 7842 C C . GLY A 1 1 ? -18.701 -8.950 -9.298 1.00 0.00 521 GLY W C 10
ATOM 7843 O O . GLY A 1 1 ? -18.291 -7.965 -9.912 1.00 0.00 521 GLY W O 10
ATOM 7849 N N . PRO A 1 2 ? -19.966 -9.027 -8.850 1.00 0.00 522 PRO W N 10
ATOM 7850 C CA . PRO A 1 2 ? -20.944 -7.954 -9.055 1.00 0.00 522 PRO W CA 10
ATOM 7851 C C . PRO A 1 2 ? -20.627 -6.717 -8.222 1.00 0.00 522 PRO W C 10
ATOM 7852 O O . PRO A 1 2 ? -20.754 -5.588 -8.697 1.00 0.00 522 PRO W O 10
ATOM 7863 N N . LEU A 1 3 ? -20.215 -6.936 -6.979 1.00 0.00 523 LEU W N 10
ATOM 7864 C CA . LEU A 1 3 ? -19.880 -5.837 -6.080 1.00 0.00 523 LEU W CA 10
ATOM 7865 C C . LEU A 1 3 ? -18.640 -6.169 -5.255 1.00 0.00 523 LEU W C 10
ATOM 7866 O O . LEU A 1 3 ? -18.360 -7.336 -4.980 1.00 0.00 523 LEU W O 10
ATOM 7882 N N . GLY A 1 4 ? -17.901 -5.137 -4.865 1.00 0.00 524 GLY W N 10
ATOM 7883 C CA . GLY A 1 4 ? -16.701 -5.340 -4.075 1.00 0.00 524 GLY W CA 10
ATOM 7884 C C . GLY A 1 4 ? -15.886 -4.071 -3.919 1.00 0.00 524 GLY W C 10
ATOM 7885 O O . GLY A 1 4 ? -15.641 -3.616 -2.802 1.00 0.00 524 GLY W O 10
ATOM 7889 N N . SER A 1 5 ? -15.463 -3.499 -5.043 1.00 0.00 525 SER W N 10
ATOM 7890 C CA . SER A 1 5 ? -14.670 -2.275 -5.026 1.00 0.00 525 SER W CA 10
ATOM 7891 C C . SER A 1 5 ? -15.551 -1.059 -4.757 1.00 0.00 525 SER W C 10
ATOM 7892 O O . SER A 1 5 ? -16.643 -0.938 -5.310 1.00 0.00 525 SER W O 10
ATOM 7900 N N . GLY A 1 6 ? -15.068 -0.163 -3.903 1.00 0.00 526 GLY W N 10
ATOM 7901 C CA . GLY A 1 6 ? -15.823 1.031 -3.576 1.00 0.00 526 GLY W CA 10
ATOM 7902 C C . GLY A 1 6 ? -15.409 1.633 -2.247 1.00 0.00 526 GLY W C 10
ATOM 7903 O O . GLY A 1 6 ? -15.321 0.931 -1.240 1.00 0.00 526 GLY W O 10
ATOM 7907 N N . GLU A 1 7 ? -15.155 2.939 -2.244 1.00 0.00 527 GLU W N 10
ATOM 7908 C CA . GLU A 1 7 ? -14.749 3.637 -1.030 1.00 0.00 527 GLU W CA 10
ATOM 7909 C C . GLU A 1 7 ? -13.327 3.255 -0.630 1.00 0.00 527 GLU W C 10
ATOM 7910 O O . GLU A 1 7 ? -13.115 2.573 0.373 1.00 0.00 527 GLU W O 10
ATOM 7922 N N . GLU A 1 8 ? -12.355 3.702 -1.419 1.00 0.00 528 GLU W N 10
ATOM 7923 C CA . GLU A 1 8 ? -10.953 3.409 -1.146 1.00 0.00 528 GLU W CA 10
ATOM 7924 C C . GLU A 1 8 ? -10.648 1.933 -1.376 1.00 0.00 528 GLU W C 10
ATOM 7925 O O . GLU A 1 8 ? -11.285 1.058 -0.790 1.00 0.00 528 GLU W O 10
ATOM 7937 N N . GLU A 1 9 ? -9.667 1.662 -2.233 1.00 0.00 529 GLU W N 10
ATOM 7938 C CA . GLU A 1 9 ? -9.277 0.290 -2.537 1.00 0.00 529 GLU W CA 10
ATOM 7939 C C . GLU A 1 9 ? -8.596 -0.357 -1.331 1.00 0.00 529 GLU W C 10
ATOM 7940 O O . GLU A 1 9 ? -7.679 0.221 -0.747 1.00 0.00 529 GLU W O 10
ATOM 7952 N N . PRO A 1 10 ? -9.037 -1.565 -0.935 1.00 0.00 530 PRO W N 10
ATOM 7953 C CA . PRO A 1 10 ? -8.467 -2.276 0.210 1.00 0.00 530 PRO W CA 10
ATOM 7954 C C . PRO A 1 10 ? -7.190 -3.035 -0.137 1.00 0.00 530 PRO W C 10
ATOM 7955 O O . PRO A 1 10 ? -7.057 -4.216 0.186 1.00 0.00 530 PRO W O 10
ATOM 7966 N N . LEU A 1 11 ? -6.251 -2.357 -0.789 1.00 0.00 531 LEU W N 10
ATOM 7967 C CA . LEU A 1 11 ? -4.989 -2.983 -1.170 1.00 0.00 531 LEU W CA 10
ATOM 7968 C C . LEU A 1 11 ? -5.235 -4.196 -2.071 1.00 0.00 531 LEU W C 10
ATOM 7969 O O . LEU A 1 11 ? -5.788 -5.202 -1.626 1.00 0.00 531 LEU W O 10
ATOM 7985 N N . PRO A 1 12 ? -4.833 -4.116 -3.352 1.00 0.00 532 PRO W N 10
ATOM 7986 C CA . PRO A 1 12 ? -5.017 -5.213 -4.314 1.00 0.00 532 PRO W CA 10
ATOM 7987 C C . PRO A 1 12 ? -4.581 -6.570 -3.751 1.00 0.00 532 PRO W C 10
ATOM 7988 O O . PRO A 1 12 ? -4.135 -6.663 -2.607 1.00 0.00 532 PRO W O 10
ATOM 7999 N N . PRO A 1 13 ? -4.722 -7.649 -4.545 1.00 0.00 533 PRO W N 10
ATOM 8000 C CA . PRO A 1 13 ? -4.368 -9.007 -4.129 1.00 0.00 533 PRO W CA 10
ATOM 8001 C C . PRO A 1 13 ? -3.146 -9.095 -3.231 1.00 0.00 533 PRO W C 10
ATOM 8002 O O . PRO A 1 13 ? -3.229 -9.547 -2.090 1.00 0.00 533 PRO W O 10
ATOM 8013 N N . ARG A 1 14 ? -2.019 -8.678 -3.759 1.00 0.00 534 ARG W N 10
ATOM 8014 C CA . ARG A 1 14 ? -0.767 -8.722 -3.015 1.00 0.00 534 ARG W CA 10
ATOM 8015 C C . ARG A 1 14 ? -0.240 -7.322 -2.778 1.00 0.00 534 ARG W C 10
ATOM 8016 O O . ARG A 1 14 ? 0.743 -6.904 -3.388 1.00 0.00 534 ARG W O 10
ATOM 8037 N N . TRP A 1 15 ? -0.906 -6.594 -1.894 1.00 0.00 535 TRP W N 10
ATOM 8038 C CA . TRP A 1 15 ? -0.507 -5.234 -1.593 1.00 0.00 535 TRP W CA 10
ATOM 8039 C C . TRP A 1 15 ? -1.010 -4.785 -0.228 1.00 0.00 535 TRP W C 10
ATOM 8040 O O . TRP A 1 15 ? -2.039 -5.254 0.256 1.00 0.00 535 TRP W O 10
ATOM 8061 N N . SER A 1 16 ? -0.266 -3.871 0.382 1.00 0.00 536 SER W N 10
ATOM 8062 C CA . SER A 1 16 ? -0.615 -3.342 1.693 1.00 0.00 536 SER W CA 10
ATOM 8063 C C . SER A 1 16 ? -0.168 -1.891 1.813 1.00 0.00 536 SER W C 10
ATOM 8064 O O . SER A 1 16 ? 0.300 -1.295 0.842 1.00 0.00 536 SER W O 10
ATOM 8072 N N . MET A 1 17 ? -0.310 -1.326 3.003 1.00 0.00 537 MET W N 10
ATOM 8073 C CA . MET A 1 17 ? 0.083 0.056 3.237 1.00 0.00 537 MET W CA 10
ATOM 8074 C C . MET A 1 17 ? 0.675 0.226 4.631 1.00 0.00 537 MET W C 10
ATOM 8075 O O . MET A 1 17 ? 0.071 -0.170 5.628 1.00 0.00 537 MET W O 10
ATOM 8089 N N . GLN A 1 18 ? 1.864 0.816 4.693 1.00 0.00 538 GLN W N 10
ATOM 8090 C CA . GLN A 1 18 ? 2.543 1.037 5.964 1.00 0.00 538 GLN W CA 10
ATOM 8091 C C . GLN A 1 18 ? 3.230 2.398 5.985 1.00 0.00 538 GLN W C 10
ATOM 8092 O O . GLN A 1 18 ? 3.753 2.856 4.969 1.00 0.00 538 GLN W O 10
ATOM 8106 N N . VAL A 1 19 ? 3.224 3.040 7.148 1.00 0.00 539 VAL W N 10
ATOM 8107 C CA . VAL A 1 19 ? 3.848 4.349 7.301 1.00 0.00 539 VAL W CA 10
ATOM 8108 C C . VAL A 1 19 ? 5.321 4.211 7.674 1.00 0.00 539 VAL W C 10
ATOM 8109 O O . VAL A 1 19 ? 5.672 3.489 8.608 1.00 0.00 539 VAL W O 10
ATOM 8122 N N . ALA A 1 20 ? 6.182 4.903 6.936 1.00 0.00 540 ALA W N 10
ATOM 8123 C CA . ALA A 1 20 ? 7.617 4.853 7.188 1.00 0.00 540 ALA W CA 10
ATOM 8124 C C . ALA A 1 20 ? 8.093 6.104 7.921 1.00 0.00 540 ALA W C 10
ATOM 8125 O O . ALA A 1 20 ? 7.333 7.056 8.100 1.00 0.00 540 ALA W O 10
ATOM 8132 N N . PRO A 1 21 ? 9.366 6.120 8.351 1.00 0.00 541 PRO W N 10
ATOM 8133 C CA . PRO A 1 21 ? 9.945 7.261 9.060 1.00 0.00 541 PRO W CA 10
ATOM 8134 C C . PRO A 1 21 ? 10.285 8.409 8.116 1.00 0.00 541 PRO W C 10
ATOM 8135 O O . PRO A 1 21 ? 10.388 9.562 8.535 1.00 0.00 541 PRO W O 10
ATOM 8146 N N . ASN A 1 22 ? 10.455 8.083 6.839 1.00 0.00 542 ASN W N 10
ATOM 8147 C CA . ASN A 1 22 ? 10.781 9.083 5.828 1.00 0.00 542 ASN W CA 10
ATOM 8148 C C . ASN A 1 22 ? 9.826 10.269 5.912 1.00 0.00 542 ASN W C 10
ATOM 8149 O O . ASN A 1 22 ? 10.239 11.422 5.785 1.00 0.00 542 ASN W O 10
ATOM 8160 N N . GLY A 1 23 ? 8.548 9.978 6.129 1.00 0.00 543 GLY W N 10
ATOM 8161 C CA . GLY A 1 23 ? 7.558 11.032 6.229 1.00 0.00 543 GLY W CA 10
ATOM 8162 C C . GLY A 1 23 ? 6.282 10.720 5.470 1.00 0.00 543 GLY W C 10
ATOM 8163 O O . GLY A 1 23 ? 5.263 11.382 5.666 1.00 0.00 543 GLY W O 10
ATOM 8167 N N . ARG A 1 24 ? 6.328 9.712 4.600 1.00 0.00 544 ARG W N 10
ATOM 8168 C CA . ARG A 1 24 ? 5.155 9.335 3.819 1.00 0.00 544 ARG W CA 10
ATOM 8169 C C . ARG A 1 24 ? 4.903 7.829 3.889 1.00 0.00 544 ARG W C 10
ATOM 8170 O O . ARG A 1 24 ? 5.814 7.048 4.160 1.00 0.00 544 ARG W O 10
ATOM 8191 N N . THR A 1 25 ? 3.656 7.435 3.642 1.00 0.00 545 THR W N 10
ATOM 8192 C CA . THR A 1 25 ? 3.278 6.027 3.672 1.00 0.00 545 THR W CA 10
ATOM 8193 C C . THR A 1 25 ? 3.653 5.333 2.372 1.00 0.00 545 THR W C 10
ATOM 8194 O O . THR A 1 25 ? 3.625 5.939 1.301 1.00 0.00 545 THR W O 10
ATOM 8205 N N . PHE A 1 26 ? 4.006 4.059 2.472 1.00 0.00 546 PHE W N 10
ATOM 8206 C CA . PHE A 1 26 ? 4.389 3.283 1.305 1.00 0.00 546 PHE W CA 10
ATOM 8207 C C . PHE A 1 26 ? 3.564 2.007 1.197 1.00 0.00 546 PHE W C 10
ATOM 8208 O O . PHE A 1 26 ? 3.008 1.530 2.187 1.00 0.00 546 PHE W O 10
ATOM 8225 N N . PHE A 1 27 ? 3.500 1.453 -0.007 1.00 0.00 547 PHE W N 10
ATOM 8226 C CA . PHE A 1 27 ? 2.755 0.223 -0.243 1.00 0.00 547 PHE W CA 10
ATOM 8227 C C . PHE A 1 27 ? 3.677 -0.983 -0.123 1.00 0.00 547 PHE W C 10
ATOM 8228 O O . PHE A 1 27 ? 4.892 -0.858 -0.274 1.00 0.00 547 PHE W O 10
ATOM 8245 N N . ILE A 1 28 ? 3.101 -2.146 0.152 1.00 0.00 548 ILE W N 10
ATOM 8246 C CA . ILE A 1 28 ? 3.891 -3.364 0.293 1.00 0.00 548 ILE W CA 10
ATOM 8247 C C . ILE A 1 28 ? 3.393 -4.462 -0.638 1.00 0.00 548 ILE W C 10
ATOM 8248 O O . ILE A 1 28 ? 2.345 -5.057 -0.403 1.00 0.00 548 ILE W O 10
ATOM 8264 N N . ASP A 1 29 ? 4.162 -4.735 -1.687 1.00 0.00 549 ASP W N 10
ATOM 8265 C CA . ASP A 1 29 ? 3.807 -5.770 -2.651 1.00 0.00 549 ASP W CA 10
ATOM 8266 C C . ASP A 1 29 ? 4.083 -7.156 -2.083 1.00 0.00 549 ASP W C 10
ATOM 8267 O O . ASP A 1 29 ? 5.237 -7.554 -1.920 1.00 0.00 549 ASP W O 10
ATOM 8276 N N . HIS A 1 30 ? 3.017 -7.888 -1.781 1.00 0.00 550 HIS W N 10
ATOM 8277 C CA . HIS A 1 30 ? 3.144 -9.231 -1.227 1.00 0.00 550 HIS W CA 10
ATOM 8278 C C . HIS A 1 30 ? 3.618 -10.227 -2.284 1.00 0.00 550 HIS W C 10
ATOM 8279 O O . HIS A 1 30 ? 4.061 -11.328 -1.952 1.00 0.00 550 HIS W O 10
ATOM 8293 N N . ALA A 1 31 ? 3.529 -9.842 -3.556 1.00 0.00 551 ALA W N 10
ATOM 8294 C CA . ALA A 1 31 ? 3.954 -10.712 -4.646 1.00 0.00 551 ALA W CA 10
ATOM 8295 C C . ALA A 1 31 ? 5.460 -10.953 -4.599 1.00 0.00 551 ALA W C 10
ATOM 8296 O O . ALA A 1 31 ? 5.919 -12.091 -4.689 1.00 0.00 551 ALA W O 10
ATOM 8303 N N . SER A 1 32 ? 6.221 -9.874 -4.454 1.00 0.00 552 SER W N 10
ATOM 8304 C CA . SER A 1 32 ? 7.676 -9.967 -4.392 1.00 0.00 552 SER W CA 10
ATOM 8305 C C . SER A 1 32 ? 8.215 -9.349 -3.102 1.00 0.00 552 SER W C 10
ATOM 8306 O O . SER A 1 32 ? 9.402 -9.038 -3.005 1.00 0.00 552 SER W O 10
ATOM 8314 N N . ARG A 1 33 ? 7.339 -9.174 -2.116 1.00 0.00 553 ARG W N 10
ATOM 8315 C CA . ARG A 1 33 ? 7.733 -8.594 -0.835 1.00 0.00 553 ARG W CA 10
ATOM 8316 C C . ARG A 1 33 ? 8.536 -7.312 -1.038 1.00 0.00 553 ARG W C 10
ATOM 8317 O O . ARG A 1 33 ? 9.619 -7.150 -0.475 1.00 0.00 553 ARG W O 10
ATOM 8338 N N . ARG A 1 34 ? 7.995 -6.401 -1.841 1.00 0.00 554 ARG W N 10
ATOM 8339 C CA . ARG A 1 34 ? 8.660 -5.132 -2.112 1.00 0.00 554 ARG W CA 10
ATOM 8340 C C . ARG A 1 34 ? 7.777 -3.964 -1.687 1.00 0.00 554 ARG W C 10
ATOM 8341 O O . ARG A 1 34 ? 6.623 -4.155 -1.305 1.00 0.00 554 ARG W O 10
ATOM 8362 N N . THR A 1 35 ? 8.325 -2.755 -1.748 1.00 0.00 555 THR W N 10
ATOM 8363 C CA . THR A 1 35 ? 7.575 -1.567 -1.360 1.00 0.00 555 THR W CA 10
ATOM 8364 C C . THR A 1 35 ? 7.757 -0.426 -2.355 1.00 0.00 555 THR W C 10
ATOM 8365 O O . THR A 1 35 ? 8.789 -0.321 -3.019 1.00 0.00 555 THR W O 10
ATOM 8376 N N . THR A 1 36 ? 6.745 0.431 -2.441 1.00 0.00 556 THR W N 10
ATOM 8377 C CA . THR A 1 36 ? 6.778 1.579 -3.340 1.00 0.00 556 THR W CA 10
ATOM 8378 C C . THR A 1 36 ? 5.999 2.750 -2.752 1.00 0.00 556 THR W C 10
ATOM 8379 O O . THR A 1 36 ? 5.143 2.569 -1.887 1.00 0.00 556 THR W O 10
ATOM 8390 N N . TRP A 1 37 ? 6.312 3.952 -3.220 1.00 0.00 557 TRP W N 10
ATOM 8391 C CA . TRP A 1 37 ? 5.655 5.162 -2.735 1.00 0.00 557 TRP W CA 10
ATOM 8392 C C . TRP A 1 37 ? 4.289 5.371 -3.387 1.00 0.00 557 TRP W C 10
ATOM 8393 O O . TRP A 1 37 ? 3.517 6.228 -2.955 1.00 0.00 557 TRP W O 10
ATOM 8414 N N . ILE A 1 38 ? 3.997 4.606 -4.433 1.00 0.00 558 ILE W N 10
ATOM 8415 C CA . ILE A 1 38 ? 2.729 4.742 -5.137 1.00 0.00 558 ILE W CA 10
ATOM 8416 C C . ILE A 1 38 ? 1.848 3.512 -4.962 1.00 0.00 558 ILE W C 10
ATOM 8417 O O . ILE A 1 38 ? 2.338 2.409 -4.719 1.00 0.00 558 ILE W O 10
ATOM 8433 N N . ASP A 1 39 ? 0.539 3.716 -5.081 1.00 0.00 559 ASP W N 10
ATOM 8434 C CA . ASP A 1 39 ? -0.426 2.633 -4.929 1.00 0.00 559 ASP W CA 10
ATOM 8435 C C . ASP A 1 39 ? -0.813 2.042 -6.285 1.00 0.00 559 ASP W C 10
ATOM 8436 O O . ASP A 1 39 ? -0.922 2.763 -7.275 1.00 0.00 559 ASP W O 10
ATOM 8445 N N . PRO A 1 40 ? -1.035 0.716 -6.345 1.00 0.00 560 PRO W N 10
ATOM 8446 C CA . PRO A 1 40 ? -1.419 0.040 -7.577 1.00 0.00 560 PRO W CA 10
ATOM 8447 C C . PRO A 1 40 ? -2.925 0.070 -7.805 1.00 0.00 560 PRO W C 10
ATOM 8448 O O . PRO A 1 40 ? -3.395 -0.015 -8.940 1.00 0.00 560 PRO W O 10
ATOM 8459 N N . ARG A 1 41 ? -3.675 0.195 -6.717 1.00 0.00 561 ARG W N 10
ATOM 8460 C CA . ARG A 1 41 ? -5.128 0.240 -6.790 1.00 0.00 561 ARG W CA 10
ATOM 8461 C C . ARG A 1 41 ? -5.592 1.317 -7.767 1.00 0.00 561 ARG W C 10
ATOM 8462 O O . ARG A 1 41 ? -6.700 1.249 -8.299 1.00 0.00 561 ARG W O 10
ATOM 8483 N N . ASN A 1 42 ? -4.737 2.310 -7.998 1.00 0.00 562 ASN W N 10
ATOM 8484 C CA . ASN A 1 42 ? -5.060 3.403 -8.913 1.00 0.00 562 ASN W CA 10
ATOM 8485 C C . ASN A 1 42 ? -3.793 3.943 -9.568 1.00 0.00 562 ASN W C 10
ATOM 8486 O O . ASN A 1 42 ? -3.723 4.079 -10.789 1.00 0.00 562 ASN W O 10
ATOM 8497 N N . GLY A 1 43 ? -2.795 4.251 -8.747 1.00 0.00 563 GLY W N 10
ATOM 8498 C CA . GLY A 1 43 ? -1.544 4.775 -9.263 1.00 0.00 563 GLY W CA 10
ATOM 8499 C C . GLY A 1 43 ? -1.212 6.140 -8.695 1.00 0.00 563 GLY W C 10
ATOM 8500 O O . GLY A 1 43 ? -0.674 6.998 -9.397 1.00 0.00 563 GLY W O 10
ATOM 8504 N N . ARG A 1 44 ? -1.533 6.343 -7.423 1.00 0.00 564 ARG W N 10
ATOM 8505 C CA . ARG A 1 44 ? -1.269 7.614 -6.759 1.00 0.00 564 ARG W CA 10
ATOM 8506 C C . ARG A 1 44 ? -0.428 7.406 -5.503 1.00 0.00 564 ARG W C 10
ATOM 8507 O O . ARG A 1 44 ? -0.444 6.332 -4.904 1.00 0.00 564 ARG W O 10
ATOM 8528 N N . ALA A 1 45 ? 0.308 8.442 -5.112 1.00 0.00 565 ALA W N 10
ATOM 8529 C CA . ALA A 1 45 ? 1.156 8.375 -3.928 1.00 0.00 565 ALA W CA 10
ATOM 8530 C C . ALA A 1 45 ? 0.353 7.970 -2.697 1.00 0.00 565 ALA W C 10
ATOM 8531 O O . ALA A 1 45 ? -0.748 8.471 -2.468 1.00 0.00 565 ALA W O 10
ATOM 8538 N N . SER A 1 46 ? 0.911 7.060 -1.906 1.00 0.00 566 SER W N 10
ATOM 8539 C CA . SER A 1 46 ? 0.249 6.587 -0.696 1.00 0.00 566 SER W CA 10
ATOM 8540 C C . SER A 1 46 ? -0.120 7.753 0.215 1.00 0.00 566 SER W C 10
ATOM 8541 O O . SER A 1 46 ? -1.259 7.854 0.666 1.00 99.99 566 SER W O 10
ATOM 8549 N N . THR B 2 1 ? 14.508 9.250 0.439 1.00 0.00 227 THR P N 10
ATOM 8550 C CA . THR B 2 1 ? 14.709 7.995 -0.331 1.00 0.00 227 THR P CA 10
ATOM 8551 C C . THR B 2 1 ? 14.713 6.780 0.589 1.00 0.00 227 THR P C 10
ATOM 8552 O O . THR B 2 1 ? 15.635 5.965 0.552 1.00 0.00 227 THR P O 10
ATOM 8565 N N . GLY B 2 2 ? 13.676 6.665 1.411 1.00 0.00 228 GLY P N 10
ATOM 8566 C CA . GLY B 2 2 ? 13.580 5.546 2.327 1.00 0.00 228 GLY P CA 10
ATOM 8567 C C . GLY B 2 2 ? 12.808 4.380 1.740 1.00 0.00 228 GLY P C 10
ATOM 8568 O O . GLY B 2 2 ? 13.372 3.551 1.026 1.00 0.00 228 GLY P O 10
ATOM 8572 N N . LEU B 2 3 ? 11.517 4.319 2.041 1.00 0.00 229 LEU P N 10
ATOM 8573 C CA . LEU B 2 3 ? 10.663 3.249 1.539 1.00 0.00 229 LEU P CA 10
ATOM 8574 C C . LEU B 2 3 ? 11.186 1.882 1.970 1.00 0.00 229 LEU P C 10
ATOM 8575 O O . LEU B 2 3 ? 11.805 1.169 1.181 1.00 0.00 229 LEU P O 10
ATOM 8591 N N . PRO B 2 4 ? 10.935 1.493 3.231 1.00 0.00 230 PRO P N 10
ATOM 8592 C CA . PRO B 2 4 ? 11.379 0.199 3.752 1.00 0.00 230 PRO P CA 10
ATOM 8593 C C . PRO B 2 4 ? 11.064 -0.937 2.786 1.00 0.00 230 PRO P C 10
ATOM 8594 O O . PRO B 2 4 ? 9.900 -1.223 2.509 1.00 0.00 230 PRO P O 10
ATOM 8605 N N . SER B 2 5 ? 12.108 -1.575 2.268 1.00 0.00 231 SER P N 10
ATOM 8606 C CA . SER B 2 5 ? 11.941 -2.674 1.321 1.00 0.00 231 SER P CA 10
ATOM 8607 C C . SER B 2 5 ? 11.373 -3.914 2.003 1.00 0.00 231 SER P C 10
ATOM 8608 O O . SER B 2 5 ? 12.009 -4.968 2.022 1.00 0.00 231 SER P O 10
ATOM 8616 N N . TYR B 2 6 ? 10.170 -3.786 2.553 1.00 0.00 232 TYR P N 10
ATOM 8617 C CA . TYR B 2 6 ? 9.511 -4.898 3.226 1.00 0.00 232 TYR P CA 10
ATOM 8618 C C . TYR B 2 6 ? 10.255 -5.295 4.498 1.00 0.00 232 TYR P C 10
ATOM 8619 O O . TYR B 2 6 ? 9.741 -5.131 5.605 1.00 0.00 232 TYR P O 10
ATOM 8637 N N . ASP B 2 7 ? 11.467 -5.819 4.336 1.00 0.00 233 ASP P N 10
ATOM 8638 C CA . ASP B 2 7 ? 12.280 -6.239 5.475 1.00 0.00 233 ASP P CA 10
ATOM 8639 C C . ASP B 2 7 ? 12.329 -5.153 6.545 1.00 0.00 233 ASP P C 10
ATOM 8640 O O . ASP B 2 7 ? 12.007 -5.400 7.708 1.00 0.00 233 ASP P O 10
ATOM 8649 N N . GLU B 2 8 ? 12.735 -3.952 6.146 1.00 0.00 234 GLU P N 10
ATOM 8650 C CA . GLU B 2 8 ? 12.825 -2.831 7.075 1.00 0.00 234 GLU P CA 10
ATOM 8651 C C . GLU B 2 8 ? 11.436 -2.318 7.444 1.00 0.00 234 GLU P C 10
ATOM 8652 O O . GLU B 2 8 ? 11.244 -1.727 8.508 1.00 0.00 234 GLU P O 10
ATOM 8664 N N . ALA B 2 9 ? 10.471 -2.547 6.560 1.00 0.00 235 ALA P N 10
ATOM 8665 C CA . ALA B 2 9 ? 9.101 -2.106 6.795 1.00 0.00 235 ALA P CA 10
ATOM 8666 C C . ALA B 2 9 ? 8.549 -2.695 8.089 1.00 0.00 235 ALA P C 10
ATOM 8667 O O . ALA B 2 9 ? 8.122 -1.963 8.982 1.00 0.00 235 ALA P O 10
ATOM 8674 N N . LEU B 2 10 ? 8.563 -4.020 8.185 1.00 0.00 236 LEU P N 10
ATOM 8675 C CA . LEU B 2 10 ? 8.064 -4.706 9.371 1.00 0.00 236 LEU P CA 10
ATOM 8676 C C . LEU B 2 10 ? 8.923 -4.381 10.589 1.00 0.00 236 LEU P C 10
ATOM 8677 O O . LEU B 2 10 ? 8.424 -3.883 11.598 1.00 0.00 236 LEU P O 10
ATOM 8693 N N . HIS B 2 11 ? 10.216 -4.670 10.488 1.00 0.00 237 HIS P N 10
ATOM 8694 C CA . HIS B 2 11 ? 11.144 -4.410 11.582 1.00 0.00 237 HIS P CA 10
ATOM 8695 C C . HIS B 2 11 ? 12.350 -3.613 11.095 1.00 0.00 237 HIS P C 10
ATOM 8696 O O . HIS B 2 11 ? 12.710 -2.602 11.693 1.00 99.99 237 HIS P O 10
ATOM 8711 N N . GLY A 1 1 ? -20.319 -0.763 -3.713 1.00 99.99 521 GLY W N 11
ATOM 8712 C CA . GLY A 1 1 ? -21.084 -0.257 -4.835 1.00 0.00 521 GLY W CA 11
ATOM 8713 C C . GLY A 1 1 ? -22.563 -0.512 -4.615 1.00 0.00 521 GLY W C 11
ATOM 8714 O O . GLY A 1 1 ? -23.379 0.399 -4.752 1.00 0.00 521 GLY W O 11
ATOM 8720 N N . PRO A 1 2 ? -22.943 -1.753 -4.268 1.00 0.00 522 PRO W N 11
ATOM 8721 C CA . PRO A 1 2 ? -24.344 -2.114 -4.029 1.00 0.00 522 PRO W CA 11
ATOM 8722 C C . PRO A 1 2 ? -24.920 -1.407 -2.806 1.00 0.00 522 PRO W C 11
ATOM 8723 O O . PRO A 1 2 ? -25.995 -0.810 -2.870 1.00 0.00 522 PRO W O 11
ATOM 8734 N N . LEU A 1 3 ? -24.198 -1.480 -1.691 1.00 0.00 523 LEU W N 11
ATOM 8735 C CA . LEU A 1 3 ? -24.638 -0.849 -0.452 1.00 0.00 523 LEU W CA 11
ATOM 8736 C C . LEU A 1 3 ? -23.601 -1.036 0.652 1.00 0.00 523 LEU W C 11
ATOM 8737 O O . LEU A 1 3 ? -23.196 -2.158 0.953 1.00 0.00 523 LEU W O 11
ATOM 8753 N N . GLY A 1 4 ? -23.176 0.071 1.253 1.00 0.00 524 GLY W N 11
ATOM 8754 C CA . GLY A 1 4 ? -22.190 0.009 2.316 1.00 0.00 524 GLY W CA 11
ATOM 8755 C C . GLY A 1 4 ? -21.262 1.207 2.316 1.00 0.00 524 GLY W C 11
ATOM 8756 O O . GLY A 1 4 ? -20.986 1.785 1.264 1.00 0.00 524 GLY W O 11
ATOM 8760 N N . SER A 1 5 ? -20.778 1.581 3.496 1.00 0.00 525 SER W N 11
ATOM 8761 C CA . SER A 1 5 ? -19.874 2.718 3.625 1.00 0.00 525 SER W CA 11
ATOM 8762 C C . SER A 1 5 ? -18.521 2.411 2.993 1.00 0.00 525 SER W C 11
ATOM 8763 O O . SER A 1 5 ? -17.627 1.874 3.646 1.00 0.00 525 SER W O 11
ATOM 8771 N N . GLY A 1 6 ? -18.378 2.755 1.716 1.00 0.00 526 GLY W N 11
ATOM 8772 C CA . GLY A 1 6 ? -17.131 2.508 1.017 1.00 0.00 526 GLY W CA 11
ATOM 8773 C C . GLY A 1 6 ? -16.810 3.588 0.003 1.00 0.00 526 GLY W C 11
ATOM 8774 O O . GLY A 1 6 ? -17.710 4.161 -0.609 1.00 0.00 526 GLY W O 11
ATOM 8778 N N . GLU A 1 7 ? -15.522 3.868 -0.174 1.00 0.00 527 GLU W N 11
ATOM 8779 C CA . GLU A 1 7 ? -15.087 4.887 -1.121 1.00 0.00 527 GLU W CA 11
ATOM 8780 C C . GLU A 1 7 ? -13.586 4.792 -1.373 1.00 0.00 527 GLU W C 11
ATOM 8781 O O . GLU A 1 7 ? -13.130 4.894 -2.513 1.00 0.00 527 GLU W O 11
ATOM 8793 N N . GLU A 1 8 ? -12.821 4.597 -0.304 1.00 0.00 528 GLU W N 11
ATOM 8794 C CA . GLU A 1 8 ? -11.370 4.489 -0.412 1.00 0.00 528 GLU W CA 11
ATOM 8795 C C . GLU A 1 8 ? -10.966 3.152 -1.023 1.00 0.00 528 GLU W C 11
ATOM 8796 O O . GLU A 1 8 ? -11.303 2.090 -0.499 1.00 0.00 528 GLU W O 11
ATOM 8808 N N . GLU A 1 9 ? -10.242 3.213 -2.137 1.00 0.00 529 GLU W N 11
ATOM 8809 C CA . GLU A 1 9 ? -9.790 2.009 -2.825 1.00 0.00 529 GLU W CA 11
ATOM 8810 C C . GLU A 1 9 ? -8.936 1.141 -1.904 1.00 0.00 529 GLU W C 11
ATOM 8811 O O . GLU A 1 9 ? -8.025 1.640 -1.245 1.00 0.00 529 GLU W O 11
ATOM 8823 N N . PRO A 1 10 ? -9.218 -0.172 -1.839 1.00 0.00 530 PRO W N 11
ATOM 8824 C CA . PRO A 1 10 ? -8.476 -1.100 -0.992 1.00 0.00 530 PRO W CA 11
ATOM 8825 C C . PRO A 1 10 ? -7.287 -1.736 -1.709 1.00 0.00 530 PRO W C 11
ATOM 8826 O O . PRO A 1 10 ? -7.382 -2.125 -2.873 1.00 0.00 530 PRO W O 11
ATOM 8837 N N . LEU A 1 11 ? -6.167 -1.844 -0.994 1.00 0.00 531 LEU W N 11
ATOM 8838 C CA . LEU A 1 11 ? -4.939 -2.439 -1.533 1.00 0.00 531 LEU W CA 11
ATOM 8839 C C . LEU A 1 11 ? -5.236 -3.657 -2.411 1.00 0.00 531 LEU W C 11
ATOM 8840 O O . LEU A 1 11 ? -6.110 -4.463 -2.093 1.00 0.00 531 LEU W O 11
ATOM 8856 N N . PRO A 1 12 ? -4.511 -3.798 -3.538 1.00 0.00 532 PRO W N 11
ATOM 8857 C CA . PRO A 1 12 ? -4.700 -4.915 -4.468 1.00 0.00 532 PRO W CA 11
ATOM 8858 C C . PRO A 1 12 ? -4.693 -6.279 -3.777 1.00 0.00 532 PRO W C 11
ATOM 8859 O O . PRO A 1 12 ? -4.689 -6.369 -2.549 1.00 0.00 532 PRO W O 11
ATOM 8870 N N . PRO A 1 13 ? -4.728 -7.365 -4.571 1.00 0.00 533 PRO W N 11
ATOM 8871 C CA . PRO A 1 13 ? -4.766 -8.743 -4.057 1.00 0.00 533 PRO W CA 11
ATOM 8872 C C . PRO A 1 13 ? -3.492 -9.212 -3.373 1.00 0.00 533 PRO W C 11
ATOM 8873 O O . PRO A 1 13 ? -3.480 -10.265 -2.736 1.00 0.00 533 PRO W O 11
ATOM 8884 N N . ARG A 1 14 ? -2.423 -8.461 -3.516 1.00 0.00 534 ARG W N 11
ATOM 8885 C CA . ARG A 1 14 ? -1.156 -8.857 -2.911 1.00 0.00 534 ARG W CA 11
ATOM 8886 C C . ARG A 1 14 ? -0.385 -7.662 -2.378 1.00 0.00 534 ARG W C 11
ATOM 8887 O O . ARG A 1 14 ? 0.824 -7.554 -2.578 1.00 0.00 534 ARG W O 11
ATOM 8908 N N . TRP A 1 15 ? -1.083 -6.764 -1.700 1.00 0.00 535 TRP W N 11
ATOM 8909 C CA . TRP A 1 15 ? -0.438 -5.581 -1.145 1.00 0.00 535 TRP W CA 11
ATOM 8910 C C . TRP A 1 15 ? -0.974 -5.224 0.235 1.00 0.00 535 TRP W C 11
ATOM 8911 O O . TRP A 1 15 ? -1.974 -5.778 0.693 1.00 0.00 535 TRP W O 11
ATOM 8932 N N . SER A 1 16 ? -0.293 -4.286 0.889 1.00 0.00 536 SER W N 11
ATOM 8933 C CA . SER A 1 16 ? -0.682 -3.833 2.218 1.00 0.00 536 SER W CA 11
ATOM 8934 C C . SER A 1 16 ? -0.549 -2.318 2.327 1.00 0.00 536 SER W C 11
ATOM 8935 O O . SER A 1 16 ? -0.517 -1.613 1.318 1.00 0.00 536 SER W O 11
ATOM 8943 N N . MET A 1 17 ? -0.468 -1.822 3.556 1.00 0.00 537 MET W N 11
ATOM 8944 C CA . MET A 1 17 ? -0.334 -0.391 3.799 1.00 0.00 537 MET W CA 11
ATOM 8945 C C . MET A 1 17 ? 0.449 -0.137 5.082 1.00 0.00 537 MET W C 11
ATOM 8946 O O . MET A 1 17 ? 0.048 -0.574 6.160 1.00 0.00 537 MET W O 11
ATOM 8960 N N . GLN A 1 18 ? 1.572 0.563 4.958 1.00 0.00 538 GLN W N 11
ATOM 8961 C CA . GLN A 1 18 ? 2.411 0.863 6.112 1.00 0.00 538 GLN W CA 11
ATOM 8962 C C . GLN A 1 18 ? 3.131 2.195 5.941 1.00 0.00 538 GLN W C 11
ATOM 8963 O O . GLN A 1 18 ? 3.630 2.511 4.861 1.00 0.00 538 GLN W O 11
ATOM 8977 N N . VAL A 1 19 ? 3.187 2.972 7.020 1.00 0.00 539 VAL W N 11
ATOM 8978 C CA . VAL A 1 19 ? 3.852 4.268 6.999 1.00 0.00 539 VAL W CA 11
ATOM 8979 C C . VAL A 1 19 ? 5.353 4.105 7.198 1.00 0.00 539 VAL W C 11
ATOM 8980 O O . VAL A 1 19 ? 5.795 3.414 8.115 1.00 0.00 539 VAL W O 11
ATOM 8993 N N . ALA A 1 20 ? 6.134 4.738 6.330 1.00 0.00 540 ALA W N 11
ATOM 8994 C CA . ALA A 1 20 ? 7.586 4.650 6.410 1.00 0.00 540 ALA W CA 11
ATOM 8995 C C . ALA A 1 20 ? 8.173 5.831 7.180 1.00 0.00 540 ALA W C 11
ATOM 8996 O O . ALA A 1 20 ? 7.569 6.901 7.249 1.00 0.00 540 ALA W O 11
ATOM 9003 N N . PRO A 1 21 ? 9.368 5.648 7.768 1.00 0.00 541 PRO W N 11
ATOM 9004 C CA . PRO A 1 21 ? 10.042 6.703 8.532 1.00 0.00 541 PRO W CA 11
ATOM 9005 C C . PRO A 1 21 ? 10.405 7.900 7.658 1.00 0.00 541 PRO W C 11
ATOM 9006 O O . PRO A 1 21 ? 10.609 9.007 8.155 1.00 0.00 541 PRO W O 11
ATOM 9017 N N . ASN A 1 22 ? 10.478 7.669 6.350 1.00 0.00 542 ASN W N 11
ATOM 9018 C CA . ASN A 1 22 ? 10.811 8.725 5.404 1.00 0.00 542 ASN W CA 11
ATOM 9019 C C . ASN A 1 22 ? 9.875 9.916 5.575 1.00 0.00 542 ASN W C 11
ATOM 9020 O O . ASN A 1 22 ? 10.310 11.068 5.564 1.00 0.00 542 ASN W O 11
ATOM 9031 N N . GLY A 1 23 ? 8.587 9.630 5.739 1.00 0.00 543 GLY W N 11
ATOM 9032 C CA . GLY A 1 23 ? 7.611 10.689 5.914 1.00 0.00 543 GLY W CA 11
ATOM 9033 C C . GLY A 1 23 ? 6.337 10.461 5.119 1.00 0.00 543 GLY W C 11
ATOM 9034 O O . GLY A 1 23 ? 5.343 11.156 5.324 1.00 0.00 543 GLY W O 11
ATOM 9038 N N . ARG A 1 24 ? 6.362 9.490 4.209 1.00 0.00 544 ARG W N 11
ATOM 9039 C CA . ARG A 1 24 ? 5.194 9.189 3.388 1.00 0.00 544 ARG W CA 11
ATOM 9040 C C . ARG A 1 24 ? 4.847 7.708 3.441 1.00 0.00 544 ARG W C 11
ATOM 9041 O O . ARG A 1 24 ? 5.730 6.854 3.505 1.00 0.00 544 ARG W O 11
ATOM 9062 N N . THR A 1 25 ? 3.552 7.410 3.400 1.00 0.00 545 THR W N 11
ATOM 9063 C CA . THR A 1 25 ? 3.092 6.031 3.429 1.00 0.00 545 THR W CA 11
ATOM 9064 C C . THR A 1 25 ? 3.442 5.331 2.126 1.00 0.00 545 THR W C 11
ATOM 9065 O O . THR A 1 25 ? 3.452 5.949 1.062 1.00 0.00 545 THR W O 11
ATOM 9076 N N . PHE A 1 26 ? 3.737 4.044 2.216 1.00 0.00 546 PHE W N 11
ATOM 9077 C CA . PHE A 1 26 ? 4.095 3.270 1.042 1.00 0.00 546 PHE W CA 11
ATOM 9078 C C . PHE A 1 26 ? 3.187 2.057 0.886 1.00 0.00 546 PHE W C 11
ATOM 9079 O O . PHE A 1 26 ? 2.368 1.763 1.757 1.00 0.00 546 PHE W O 11
ATOM 9096 N N . PHE A 1 27 ? 3.342 1.355 -0.230 1.00 0.00 547 PHE W N 11
ATOM 9097 C CA . PHE A 1 27 ? 2.540 0.169 -0.503 1.00 0.00 547 PHE W CA 11
ATOM 9098 C C . PHE A 1 27 ? 3.412 -1.065 -0.602 1.00 0.00 547 PHE W C 11
ATOM 9099 O O . PHE A 1 27 ? 4.331 -1.130 -1.417 1.00 0.00 547 PHE W O 11
ATOM 9116 N N . ILE A 1 28 ? 3.111 -2.042 0.236 1.00 0.00 548 ILE W N 11
ATOM 9117 C CA . ILE A 1 28 ? 3.856 -3.284 0.253 1.00 0.00 548 ILE W CA 11
ATOM 9118 C C . ILE A 1 28 ? 3.348 -4.236 -0.821 1.00 0.00 548 ILE W C 11
ATOM 9119 O O . ILE A 1 28 ? 2.150 -4.307 -1.084 1.00 0.00 548 ILE W O 11
ATOM 9135 N N . ASP A 1 29 ? 4.270 -4.960 -1.437 1.00 0.00 549 ASP W N 11
ATOM 9136 C CA . ASP A 1 29 ? 3.928 -5.913 -2.487 1.00 0.00 549 ASP W CA 11
ATOM 9137 C C . ASP A 1 29 ? 4.284 -7.334 -2.063 1.00 0.00 549 ASP W C 11
ATOM 9138 O O . ASP A 1 29 ? 5.449 -7.649 -1.824 1.00 0.00 549 ASP W O 11
ATOM 9147 N N . HIS A 1 30 ? 3.271 -8.189 -1.971 1.00 0.00 550 HIS W N 11
ATOM 9148 C CA . HIS A 1 30 ? 3.472 -9.577 -1.574 1.00 0.00 550 HIS W CA 11
ATOM 9149 C C . HIS A 1 30 ? 3.934 -10.424 -2.756 1.00 0.00 550 HIS W C 11
ATOM 9150 O O . HIS A 1 30 ? 4.664 -11.401 -2.584 1.00 0.00 550 HIS W O 11
ATOM 9164 N N . ALA A 1 31 ? 3.504 -10.044 -3.955 1.00 0.00 551 ALA W N 11
ATOM 9165 C CA . ALA A 1 31 ? 3.873 -10.770 -5.165 1.00 0.00 551 ALA W CA 11
ATOM 9166 C C . ALA A 1 31 ? 5.377 -11.018 -5.224 1.00 0.00 551 ALA W C 11
ATOM 9167 O O . ALA A 1 31 ? 5.823 -12.092 -5.630 1.00 0.00 551 ALA W O 11
ATOM 9174 N N . SER A 1 32 ? 6.154 -10.019 -4.818 1.00 0.00 552 SER W N 11
ATOM 9175 C CA . SER A 1 32 ? 7.609 -10.131 -4.827 1.00 0.00 552 SER W CA 11
ATOM 9176 C C . SER A 1 32 ? 8.220 -9.715 -3.488 1.00 0.00 552 SER W C 11
ATOM 9177 O O . SER A 1 32 ? 9.441 -9.709 -3.336 1.00 0.00 552 SER W O 11
ATOM 9185 N N . ARG A 1 33 ? 7.374 -9.364 -2.521 1.00 0.00 553 ARG W N 11
ATOM 9186 C CA . ARG A 1 33 ? 7.851 -8.947 -1.208 1.00 0.00 553 ARG W CA 11
ATOM 9187 C C . ARG A 1 33 ? 8.656 -7.656 -1.302 1.00 0.00 553 ARG W C 11
ATOM 9188 O O . ARG A 1 33 ? 9.812 -7.601 -0.880 1.00 0.00 553 ARG W O 11
ATOM 9209 N N . ARG A 1 34 ? 8.039 -6.620 -1.858 1.00 0.00 554 ARG W N 11
ATOM 9210 C CA . ARG A 1 34 ? 8.696 -5.327 -2.009 1.00 0.00 554 ARG W CA 11
ATOM 9211 C C . ARG A 1 34 ? 7.767 -4.198 -1.578 1.00 0.00 554 ARG W C 11
ATOM 9212 O O . ARG A 1 34 ? 6.766 -4.433 -0.902 1.00 0.00 554 ARG W O 11
ATOM 9233 N N . THR A 1 35 ? 8.098 -2.973 -1.975 1.00 0.00 555 THR W N 11
ATOM 9234 C CA . THR A 1 35 ? 7.281 -1.816 -1.627 1.00 0.00 555 THR W CA 11
ATOM 9235 C C . THR A 1 35 ? 7.480 -0.675 -2.616 1.00 0.00 555 THR W C 11
ATOM 9236 O O . THR A 1 35 ? 8.289 -0.768 -3.538 1.00 0.00 555 THR W O 11
ATOM 9247 N N . THR A 1 36 ? 6.735 0.405 -2.408 1.00 0.00 556 THR W N 11
ATOM 9248 C CA . THR A 1 36 ? 6.822 1.577 -3.270 1.00 0.00 556 THR W CA 11
ATOM 9249 C C . THR A 1 36 ? 6.108 2.767 -2.646 1.00 0.00 556 THR W C 11
ATOM 9250 O O . THR A 1 36 ? 5.263 2.608 -1.765 1.00 0.00 556 THR W O 11
ATOM 9261 N N . TRP A 1 37 ? 6.451 3.962 -3.110 1.00 0.00 557 TRP W N 11
ATOM 9262 C CA . TRP A 1 37 ? 5.841 5.187 -2.602 1.00 0.00 557 TRP W CA 11
ATOM 9263 C C . TRP A 1 37 ? 4.506 5.484 -3.286 1.00 0.00 557 TRP W C 11
ATOM 9264 O O . TRP A 1 37 ? 3.947 6.568 -3.117 1.00 0.00 557 TRP W O 11
ATOM 9285 N N . ILE A 1 38 ? 3.997 4.529 -4.062 1.00 0.00 558 ILE W N 11
ATOM 9286 C CA . ILE A 1 38 ? 2.736 4.720 -4.764 1.00 0.00 558 ILE W CA 11
ATOM 9287 C C . ILE A 1 38 ? 1.811 3.523 -4.575 1.00 0.00 558 ILE W C 11
ATOM 9288 O O . ILE A 1 38 ? 2.267 2.388 -4.433 1.00 0.00 558 ILE W O 11
ATOM 9304 N N . ASP A 1 39 ? 0.510 3.788 -4.562 1.00 0.00 559 ASP W N 11
ATOM 9305 C CA . ASP A 1 39 ? -0.485 2.739 -4.377 1.00 0.00 559 ASP W CA 11
ATOM 9306 C C . ASP A 1 39 ? -0.915 2.134 -5.715 1.00 0.00 559 ASP W C 11
ATOM 9307 O O . ASP A 1 39 ? -1.562 2.801 -6.522 1.00 0.00 559 ASP W O 11
ATOM 9316 N N . PRO A 1 40 ? -0.571 0.855 -5.973 1.00 0.00 560 PRO W N 11
ATOM 9317 C CA . PRO A 1 40 ? -0.942 0.182 -7.219 1.00 0.00 560 PRO W CA 11
ATOM 9318 C C . PRO A 1 40 ? -2.441 0.252 -7.470 1.00 0.00 560 PRO W C 11
ATOM 9319 O O . PRO A 1 40 ? -2.893 0.285 -8.614 1.00 0.00 560 PRO W O 11
ATOM 9330 N N . ARG A 1 41 ? -3.206 0.276 -6.385 1.00 0.00 561 ARG W N 11
ATOM 9331 C CA . ARG A 1 41 ? -4.660 0.346 -6.476 1.00 0.00 561 ARG W CA 11
ATOM 9332 C C . ARG A 1 41 ? -5.109 1.667 -7.099 1.00 0.00 561 ARG W C 11
ATOM 9333 O O . ARG A 1 41 ? -6.231 1.778 -7.592 1.00 0.00 561 ARG W O 11
ATOM 9354 N N . ASN A 1 42 ? -4.227 2.666 -7.081 1.00 0.00 562 ASN W N 11
ATOM 9355 C CA . ASN A 1 42 ? -4.540 3.972 -7.651 1.00 0.00 562 ASN W CA 11
ATOM 9356 C C . ASN A 1 42 ? -3.387 4.484 -8.509 1.00 0.00 562 ASN W C 11
ATOM 9357 O O . ASN A 1 42 ? -3.501 4.566 -9.733 1.00 0.00 562 ASN W O 11
ATOM 9368 N N . GLY A 1 43 ? -2.277 4.826 -7.862 1.00 0.00 563 GLY W N 11
ATOM 9369 C CA . GLY A 1 43 ? -1.122 5.325 -8.582 1.00 0.00 563 GLY W CA 11
ATOM 9370 C C . GLY A 1 43 ? -0.764 6.747 -8.195 1.00 0.00 563 GLY W C 11
ATOM 9371 O O . GLY A 1 43 ? -0.454 7.572 -9.053 1.00 0.00 563 GLY W O 11
ATOM 9375 N N . ARG A 1 44 ? -0.807 7.031 -6.897 1.00 0.00 564 ARG W N 11
ATOM 9376 C CA . ARG A 1 44 ? -0.485 8.363 -6.396 1.00 0.00 564 ARG W CA 11
ATOM 9377 C C . ARG A 1 44 ? 0.454 8.282 -5.197 1.00 0.00 564 ARG W C 11
ATOM 9378 O O . ARG A 1 44 ? 0.323 7.396 -4.352 1.00 0.00 564 ARG W O 11
ATOM 9399 N N . ALA A 1 45 ? 1.398 9.215 -5.129 1.00 0.00 565 ALA W N 11
ATOM 9400 C CA . ALA A 1 45 ? 2.359 9.251 -4.032 1.00 0.00 565 ALA W CA 11
ATOM 9401 C C . ALA A 1 45 ? 1.649 9.220 -2.683 1.00 0.00 565 ALA W C 11
ATOM 9402 O O . ALA A 1 45 ? 1.166 10.244 -2.200 1.00 0.00 565 ALA W O 11
ATOM 9409 N N . SER A 1 46 ? 1.589 8.038 -2.080 1.00 0.00 566 SER W N 11
ATOM 9410 C CA . SER A 1 46 ? 0.938 7.871 -0.785 1.00 0.00 566 SER W CA 11
ATOM 9411 C C . SER A 1 46 ? 1.610 8.735 0.278 1.00 0.00 566 SER W C 11
ATOM 9412 O O . SER A 1 46 ? 0.937 9.466 1.001 1.00 99.99 566 SER W O 11
ATOM 9420 N N . THR B 2 1 ? 14.991 10.095 0.372 1.00 0.00 227 THR P N 11
ATOM 9421 C CA . THR B 2 1 ? 14.132 8.900 0.171 1.00 0.00 227 THR P CA 11
ATOM 9422 C C . THR B 2 1 ? 14.618 7.727 1.017 1.00 0.00 227 THR P C 11
ATOM 9423 O O . THR B 2 1 ? 15.820 7.481 1.121 1.00 0.00 227 THR P O 11
ATOM 9436 N N . GLY B 2 2 ? 13.678 7.008 1.623 1.00 0.00 228 GLY P N 11
ATOM 9437 C CA . GLY B 2 2 ? 14.037 5.873 2.454 1.00 0.00 228 GLY P CA 11
ATOM 9438 C C . GLY B 2 2 ? 12.905 4.872 2.594 1.00 0.00 228 GLY P C 11
ATOM 9439 O O . GLY B 2 2 ? 12.227 4.832 3.621 1.00 0.00 228 GLY P O 11
ATOM 9443 N N . LEU B 2 3 ? 12.701 4.063 1.560 1.00 0.00 229 LEU P N 11
ATOM 9444 C CA . LEU B 2 3 ? 11.644 3.060 1.570 1.00 0.00 229 LEU P CA 11
ATOM 9445 C C . LEU B 2 3 ? 12.159 1.730 2.123 1.00 0.00 229 LEU P C 11
ATOM 9446 O O . LEU B 2 3 ? 12.961 1.054 1.478 1.00 0.00 229 LEU P O 11
ATOM 9462 N N . PRO B 2 4 ? 11.705 1.329 3.327 1.00 0.00 230 PRO P N 11
ATOM 9463 C CA . PRO B 2 4 ? 12.125 0.074 3.952 1.00 0.00 230 PRO P CA 11
ATOM 9464 C C . PRO B 2 4 ? 12.237 -1.069 2.948 1.00 0.00 230 PRO P C 11
ATOM 9465 O O . PRO B 2 4 ? 13.099 -1.939 3.073 1.00 0.00 230 PRO P O 11
ATOM 9476 N N . SER B 2 5 ? 11.359 -1.058 1.950 1.00 0.00 231 SER P N 11
ATOM 9477 C CA . SER B 2 5 ? 11.355 -2.089 0.919 1.00 0.00 231 SER P CA 11
ATOM 9478 C C . SER B 2 5 ? 10.928 -3.436 1.488 1.00 0.00 231 SER P C 11
ATOM 9479 O O . SER B 2 5 ? 11.518 -4.469 1.173 1.00 0.00 231 SER P O 11
ATOM 9487 N N . TYR B 2 6 ? 9.895 -3.419 2.322 1.00 0.00 232 TYR P N 11
ATOM 9488 C CA . TYR B 2 6 ? 9.386 -4.642 2.927 1.00 0.00 232 TYR P CA 11
ATOM 9489 C C . TYR B 2 6 ? 10.514 -5.430 3.587 1.00 0.00 232 TYR P C 11
ATOM 9490 O O . TYR B 2 6 ? 10.890 -6.506 3.121 1.00 0.00 232 TYR P O 11
ATOM 9508 N N . ASP B 2 7 ? 11.047 -4.885 4.674 1.00 0.00 233 ASP P N 11
ATOM 9509 C CA . ASP B 2 7 ? 12.131 -5.531 5.404 1.00 0.00 233 ASP P CA 11
ATOM 9510 C C . ASP B 2 7 ? 12.502 -4.727 6.647 1.00 0.00 233 ASP P C 11
ATOM 9511 O O . ASP B 2 7 ? 12.788 -5.293 7.702 1.00 0.00 233 ASP P O 11
ATOM 9520 N N . GLU B 2 8 ? 12.492 -3.404 6.516 1.00 0.00 234 GLU P N 11
ATOM 9521 C CA . GLU B 2 8 ? 12.825 -2.522 7.630 1.00 0.00 234 GLU P CA 11
ATOM 9522 C C . GLU B 2 8 ? 11.562 -2.018 8.323 1.00 0.00 234 GLU P C 11
ATOM 9523 O O . GLU B 2 8 ? 11.598 -1.631 9.491 1.00 0.00 234 GLU P O 11
ATOM 9535 N N . ALA B 2 9 ? 10.446 -2.029 7.600 1.00 0.00 235 ALA P N 11
ATOM 9536 C CA . ALA B 2 9 ? 9.175 -1.574 8.150 1.00 0.00 235 ALA P CA 11
ATOM 9537 C C . ALA B 2 9 ? 8.180 -2.726 8.252 1.00 0.00 235 ALA P C 11
ATOM 9538 O O . ALA B 2 9 ? 7.284 -2.862 7.419 1.00 0.00 235 ALA P O 11
ATOM 9545 N N . LEU B 2 10 ? 8.345 -3.555 9.280 1.00 0.00 236 LEU P N 11
ATOM 9546 C CA . LEU B 2 10 ? 7.464 -4.696 9.492 1.00 0.00 236 LEU P CA 11
ATOM 9547 C C . LEU B 2 10 ? 7.814 -5.420 10.789 1.00 0.00 236 LEU P C 11
ATOM 9548 O O . LEU B 2 10 ? 8.435 -6.482 10.771 1.00 0.00 236 LEU P O 11
ATOM 9564 N N . HIS B 2 11 ? 7.412 -4.835 11.913 1.00 0.00 237 HIS P N 11
ATOM 9565 C CA . HIS B 2 11 ? 7.682 -5.422 13.222 1.00 0.00 237 HIS P CA 11
ATOM 9566 C C . HIS B 2 11 ? 6.696 -4.904 14.263 1.00 0.00 237 HIS P C 11
ATOM 9567 O O . HIS B 2 11 ? 6.093 -5.688 14.993 1.00 99.99 237 HIS P O 11
ATOM 9582 N N . GLY A 1 1 ? -17.355 14.501 11.686 1.00 99.99 521 GLY W N 12
ATOM 9583 C CA . GLY A 1 1 ? -16.795 15.736 12.196 1.00 0.00 521 GLY W CA 12
ATOM 9584 C C . GLY A 1 1 ? -15.360 15.892 11.726 1.00 0.00 521 GLY W C 12
ATOM 9585 O O . GLY A 1 1 ? -14.989 16.943 11.203 1.00 0.00 521 GLY W O 12
ATOM 9591 N N . PRO A 1 2 ? -14.524 14.854 11.895 1.00 0.00 522 PRO W N 12
ATOM 9592 C CA . PRO A 1 2 ? -13.120 14.896 11.475 1.00 0.00 522 PRO W CA 12
ATOM 9593 C C . PRO A 1 2 ? -12.968 15.316 10.016 1.00 0.00 522 PRO W C 12
ATOM 9594 O O . PRO A 1 2 ? -13.953 15.610 9.341 1.00 0.00 522 PRO W O 12
ATOM 9605 N N . LEU A 1 3 ? -11.729 15.339 9.536 1.00 0.00 523 LEU W N 12
ATOM 9606 C CA . LEU A 1 3 ? -11.452 15.721 8.155 1.00 0.00 523 LEU W CA 12
ATOM 9607 C C . LEU A 1 3 ? -11.363 14.492 7.258 1.00 0.00 523 LEU W C 12
ATOM 9608 O O . LEU A 1 3 ? -10.307 13.869 7.143 1.00 0.00 523 LEU W O 12
ATOM 9624 N N . GLY A 1 4 ? -12.477 14.147 6.623 1.00 0.00 524 GLY W N 12
ATOM 9625 C CA . GLY A 1 4 ? -12.504 12.994 5.744 1.00 0.00 524 GLY W CA 12
ATOM 9626 C C . GLY A 1 4 ? -13.194 13.283 4.425 1.00 0.00 524 GLY W C 12
ATOM 9627 O O . GLY A 1 4 ? -12.900 14.282 3.769 1.00 0.00 524 GLY W O 12
ATOM 9631 N N . SER A 1 5 ? -14.112 12.405 4.037 1.00 0.00 525 SER W N 12
ATOM 9632 C CA . SER A 1 5 ? -14.845 12.569 2.787 1.00 0.00 525 SER W CA 12
ATOM 9633 C C . SER A 1 5 ? -13.884 12.680 1.607 1.00 0.00 525 SER W C 12
ATOM 9634 O O . SER A 1 5 ? -14.029 13.558 0.756 1.00 0.00 525 SER W O 12
ATOM 9642 N N . GLY A 1 6 ? -12.906 11.783 1.563 1.00 0.00 526 GLY W N 12
ATOM 9643 C CA . GLY A 1 6 ? -11.936 11.795 0.485 1.00 0.00 526 GLY W CA 12
ATOM 9644 C C . GLY A 1 6 ? -12.140 10.650 -0.487 1.00 0.00 526 GLY W C 12
ATOM 9645 O O . GLY A 1 6 ? -13.265 10.194 -0.691 1.00 0.00 526 GLY W O 12
ATOM 9649 N N . GLU A 1 7 ? -11.050 10.183 -1.086 1.00 0.00 527 GLU W N 12
ATOM 9650 C CA . GLU A 1 7 ? -11.115 9.083 -2.042 1.00 0.00 527 GLU W CA 12
ATOM 9651 C C . GLU A 1 7 ? -10.046 8.038 -1.743 1.00 0.00 527 GLU W C 12
ATOM 9652 O O . GLU A 1 7 ? -8.936 8.102 -2.273 1.00 0.00 527 GLU W O 12
ATOM 9664 N N . GLU A 1 8 ? -10.385 7.074 -0.894 1.00 0.00 528 GLU W N 12
ATOM 9665 C CA . GLU A 1 8 ? -9.451 6.015 -0.527 1.00 0.00 528 GLU W CA 12
ATOM 9666 C C . GLU A 1 8 ? -10.036 4.641 -0.840 1.00 0.00 528 GLU W C 12
ATOM 9667 O O . GLU A 1 8 ? -11.163 4.332 -0.452 1.00 0.00 528 GLU W O 12
ATOM 9679 N N . GLU A 1 9 ? -9.262 3.819 -1.542 1.00 0.00 529 GLU W N 12
ATOM 9680 C CA . GLU A 1 9 ? -9.706 2.476 -1.905 1.00 0.00 529 GLU W CA 12
ATOM 9681 C C . GLU A 1 9 ? -8.933 1.423 -1.110 1.00 0.00 529 GLU W C 12
ATOM 9682 O O . GLU A 1 9 ? -8.083 1.761 -0.287 1.00 0.00 529 GLU W O 12
ATOM 9694 N N . PRO A 1 10 ? -9.220 0.130 -1.342 1.00 0.00 530 PRO W N 12
ATOM 9695 C CA . PRO A 1 10 ? -8.551 -0.963 -0.640 1.00 0.00 530 PRO W CA 12
ATOM 9696 C C . PRO A 1 10 ? -7.217 -1.338 -1.278 1.00 0.00 530 PRO W C 12
ATOM 9697 O O . PRO A 1 10 ? -6.840 -0.799 -2.318 1.00 0.00 530 PRO W O 12
ATOM 9708 N N . LEU A 1 11 ? -6.509 -2.268 -0.645 1.00 0.00 531 LEU W N 12
ATOM 9709 C CA . LEU A 1 11 ? -5.217 -2.722 -1.148 1.00 0.00 531 LEU W CA 12
ATOM 9710 C C . LEU A 1 11 ? -5.388 -3.971 -2.014 1.00 0.00 531 LEU W C 12
ATOM 9711 O O . LEU A 1 11 ? -5.877 -4.997 -1.540 1.00 0.00 531 LEU W O 12
ATOM 9727 N N . PRO A 1 12 ? -4.996 -3.900 -3.300 1.00 0.00 532 PRO W N 12
ATOM 9728 C CA . PRO A 1 12 ? -5.115 -5.030 -4.234 1.00 0.00 532 PRO W CA 12
ATOM 9729 C C . PRO A 1 12 ? -4.657 -6.362 -3.628 1.00 0.00 532 PRO W C 12
ATOM 9730 O O . PRO A 1 12 ? -4.169 -6.408 -2.498 1.00 0.00 532 PRO W O 12
ATOM 9741 N N . PRO A 1 13 ? -4.834 -7.470 -4.372 1.00 0.00 533 PRO W N 12
ATOM 9742 C CA . PRO A 1 13 ? -4.474 -8.816 -3.918 1.00 0.00 533 PRO W CA 12
ATOM 9743 C C . PRO A 1 13 ? -3.219 -8.894 -3.071 1.00 0.00 533 PRO W C 12
ATOM 9744 O O . PRO A 1 13 ? -3.250 -9.366 -1.935 1.00 0.00 533 PRO W O 12
ATOM 9755 N N . ARG A 1 14 ? -2.117 -8.461 -3.638 1.00 0.00 534 ARG W N 12
ATOM 9756 C CA . ARG A 1 14 ? -0.835 -8.513 -2.947 1.00 0.00 534 ARG W CA 12
ATOM 9757 C C . ARG A 1 14 ? -0.276 -7.122 -2.717 1.00 0.00 534 ARG W C 12
ATOM 9758 O O . ARG A 1 14 ? 0.719 -6.732 -3.329 1.00 0.00 534 ARG W O 12
ATOM 9779 N N . TRP A 1 15 ? -0.917 -6.377 -1.830 1.00 0.00 535 TRP W N 12
ATOM 9780 C CA . TRP A 1 15 ? -0.473 -5.029 -1.530 1.00 0.00 535 TRP W CA 12
ATOM 9781 C C . TRP A 1 15 ? -0.966 -4.569 -0.164 1.00 0.00 535 TRP W C 12
ATOM 9782 O O . TRP A 1 15 ? -2.154 -4.652 0.142 1.00 0.00 535 TRP W O 12
ATOM 9803 N N . SER A 1 16 ? -0.035 -4.088 0.652 1.00 0.00 536 SER W N 12
ATOM 9804 C CA . SER A 1 16 ? -0.356 -3.614 1.992 1.00 0.00 536 SER W CA 12
ATOM 9805 C C . SER A 1 16 ? 0.001 -2.140 2.145 1.00 0.00 536 SER W C 12
ATOM 9806 O O . SER A 1 16 ? 0.383 -1.480 1.178 1.00 0.00 536 SER W O 12
ATOM 9814 N N . MET A 1 17 ? -0.124 -1.634 3.364 1.00 0.00 537 MET W N 12
ATOM 9815 C CA . MET A 1 17 ? 0.187 -0.240 3.648 1.00 0.00 537 MET W CA 12
ATOM 9816 C C . MET A 1 17 ? 1.040 -0.124 4.906 1.00 0.00 537 MET W C 12
ATOM 9817 O O . MET A 1 17 ? 0.869 -0.890 5.854 1.00 0.00 537 MET W O 12
ATOM 9831 N N . GLN A 1 18 ? 1.958 0.835 4.909 1.00 0.00 538 GLN W N 12
ATOM 9832 C CA . GLN A 1 18 ? 2.837 1.045 6.052 1.00 0.00 538 GLN W CA 12
ATOM 9833 C C . GLN A 1 18 ? 3.496 2.418 5.991 1.00 0.00 538 GLN W C 12
ATOM 9834 O O . GLN A 1 18 ? 4.077 2.794 4.972 1.00 0.00 538 GLN W O 12
ATOM 9848 N N . VAL A 1 19 ? 3.404 3.162 7.088 1.00 0.00 539 VAL W N 12
ATOM 9849 C CA . VAL A 1 19 ? 3.994 4.492 7.158 1.00 0.00 539 VAL W CA 12
ATOM 9850 C C . VAL A 1 19 ? 5.491 4.412 7.426 1.00 0.00 539 VAL W C 12
ATOM 9851 O O . VAL A 1 19 ? 5.932 3.717 8.341 1.00 0.00 539 VAL W O 12
ATOM 9864 N N . ALA A 1 20 ? 6.267 5.125 6.619 1.00 0.00 540 ALA W N 12
ATOM 9865 C CA . ALA A 1 20 ? 7.716 5.133 6.764 1.00 0.00 540 ALA W CA 12
ATOM 9866 C C . ALA A 1 20 ? 8.198 6.405 7.452 1.00 0.00 540 ALA W C 12
ATOM 9867 O O . ALA A 1 20 ? 7.489 7.411 7.485 1.00 0.00 540 ALA W O 12
ATOM 9874 N N . PRO A 1 21 ? 9.425 6.380 7.998 1.00 0.00 541 PRO W N 12
ATOM 9875 C CA . PRO A 1 21 ? 10.014 7.539 8.672 1.00 0.00 541 PRO W CA 12
ATOM 9876 C C . PRO A 1 21 ? 10.234 8.689 7.700 1.00 0.00 541 PRO W C 12
ATOM 9877 O O . PRO A 1 21 ? 10.261 9.856 8.092 1.00 0.00 541 PRO W O 12
ATOM 9888 N N . ASN A 1 22 ? 10.385 8.343 6.425 1.00 0.00 542 ASN W N 12
ATOM 9889 C CA . ASN A 1 22 ? 10.596 9.332 5.377 1.00 0.00 542 ASN W CA 12
ATOM 9890 C C . ASN A 1 22 ? 9.563 10.449 5.475 1.00 0.00 542 ASN W C 12
ATOM 9891 O O . ASN A 1 22 ? 9.809 11.577 5.049 1.00 0.00 542 ASN W O 12
ATOM 9902 N N . GLY A 1 23 ? 8.405 10.125 6.043 1.00 0.00 543 GLY W N 12
ATOM 9903 C CA . GLY A 1 23 ? 7.353 11.109 6.190 1.00 0.00 543 GLY W CA 12
ATOM 9904 C C . GLY A 1 23 ? 6.108 10.765 5.394 1.00 0.00 543 GLY W C 12
ATOM 9905 O O . GLY A 1 23 ? 5.074 11.417 5.541 1.00 0.00 543 GLY W O 12
ATOM 9909 N N . ARG A 1 24 ? 6.199 9.742 4.545 1.00 0.00 544 ARG W N 12
ATOM 9910 C CA . ARG A 1 24 ? 5.059 9.333 3.731 1.00 0.00 544 ARG W CA 12
ATOM 9911 C C . ARG A 1 24 ? 4.837 7.829 3.811 1.00 0.00 544 ARG W C 12
ATOM 9912 O O . ARG A 1 24 ? 5.758 7.067 4.105 1.00 0.00 544 ARG W O 12
ATOM 9933 N N . THR A 1 25 ? 3.606 7.407 3.541 1.00 0.00 545 THR W N 12
ATOM 9934 C CA . THR A 1 25 ? 3.259 5.995 3.574 1.00 0.00 545 THR W CA 12
ATOM 9935 C C . THR A 1 25 ? 3.579 5.330 2.246 1.00 0.00 545 THR W C 12
ATOM 9936 O O . THR A 1 25 ? 3.476 5.951 1.187 1.00 0.00 545 THR W O 12
ATOM 9947 N N . PHE A 1 26 ? 3.969 4.066 2.307 1.00 0.00 546 PHE W N 12
ATOM 9948 C CA . PHE A 1 26 ? 4.305 3.321 1.107 1.00 0.00 546 PHE W CA 12
ATOM 9949 C C . PHE A 1 26 ? 3.396 2.109 0.943 1.00 0.00 546 PHE W C 12
ATOM 9950 O O . PHE A 1 26 ? 2.470 1.903 1.727 1.00 0.00 546 PHE W O 12
ATOM 9967 N N . PHE A 1 27 ? 3.670 1.308 -0.080 1.00 0.00 547 PHE W N 12
ATOM 9968 C CA . PHE A 1 27 ? 2.882 0.115 -0.350 1.00 0.00 547 PHE W CA 12
ATOM 9969 C C . PHE A 1 27 ? 3.782 -1.109 -0.430 1.00 0.00 547 PHE W C 12
ATOM 9970 O O . PHE A 1 27 ? 4.790 -1.107 -1.135 1.00 0.00 547 PHE W O 12
ATOM 9987 N N . ILE A 1 28 ? 3.418 -2.145 0.310 1.00 0.00 548 ILE W N 12
ATOM 9988 C CA . ILE A 1 28 ? 4.196 -3.375 0.342 1.00 0.00 548 ILE W CA 12
ATOM 9989 C C . ILE A 1 28 ? 3.713 -4.369 -0.711 1.00 0.00 548 ILE W C 12
ATOM 9990 O O . ILE A 1 28 ? 2.578 -4.838 -0.662 1.00 0.00 548 ILE W O 12
ATOM 10006 N N . ASP A 1 29 ? 4.590 -4.693 -1.656 1.00 0.00 549 ASP W N 12
ATOM 10007 C CA . ASP A 1 29 ? 4.261 -5.637 -2.716 1.00 0.00 549 ASP W CA 12
ATOM 10008 C C . ASP A 1 29 ? 4.608 -7.062 -2.297 1.00 0.00 549 ASP W C 12
ATOM 10009 O O . ASP A 1 29 ? 5.754 -7.496 -2.427 1.00 0.00 549 ASP W O 12
ATOM 10018 N N . HIS A 1 30 ? 3.614 -7.783 -1.790 1.00 0.00 550 HIS W N 12
ATOM 10019 C CA . HIS A 1 30 ? 3.816 -9.158 -1.347 1.00 0.00 550 HIS W CA 12
ATOM 10020 C C . HIS A 1 30 ? 4.248 -10.052 -2.506 1.00 0.00 550 HIS W C 12
ATOM 10021 O O . HIS A 1 30 ? 5.007 -11.003 -2.320 1.00 0.00 550 HIS W O 12
ATOM 10035 N N . ALA A 1 31 ? 3.758 -9.741 -3.703 1.00 0.00 551 ALA W N 12
ATOM 10036 C CA . ALA A 1 31 ? 4.091 -10.518 -4.891 1.00 0.00 551 ALA W CA 12
ATOM 10037 C C . ALA A 1 31 ? 5.598 -10.564 -5.122 1.00 0.00 551 ALA W C 12
ATOM 10038 O O . ALA A 1 31 ? 6.170 -11.633 -5.333 1.00 0.00 551 ALA W O 12
ATOM 10045 N N . SER A 1 32 ? 6.235 -9.398 -5.085 1.00 0.00 552 SER W N 12
ATOM 10046 C CA . SER A 1 32 ? 7.676 -9.307 -5.296 1.00 0.00 552 SER W CA 12
ATOM 10047 C C . SER A 1 32 ? 8.438 -9.205 -3.973 1.00 0.00 552 SER W C 12
ATOM 10048 O O . SER A 1 32 ? 9.669 -9.231 -3.962 1.00 0.00 552 SER W O 12
ATOM 10056 N N . ARG A 1 33 ? 7.712 -9.085 -2.863 1.00 0.00 553 ARG W N 12
ATOM 10057 C CA . ARG A 1 33 ? 8.341 -8.976 -1.553 1.00 0.00 553 ARG W CA 12
ATOM 10058 C C . ARG A 1 33 ? 9.148 -7.687 -1.445 1.00 0.00 553 ARG W C 12
ATOM 10059 O O . ARG A 1 33 ? 10.306 -7.700 -1.028 1.00 0.00 553 ARG W O 12
ATOM 10080 N N . ARG A 1 34 ? 8.529 -6.574 -1.824 1.00 0.00 554 ARG W N 12
ATOM 10081 C CA . ARG A 1 34 ? 9.189 -5.276 -1.772 1.00 0.00 554 ARG W CA 12
ATOM 10082 C C . ARG A 1 34 ? 8.208 -4.184 -1.360 1.00 0.00 554 ARG W C 12
ATOM 10083 O O . ARG A 1 34 ? 7.139 -4.467 -0.820 1.00 0.00 554 ARG W O 12
ATOM 10104 N N . THR A 1 35 ? 8.579 -2.935 -1.620 1.00 0.00 555 THR W N 12
ATOM 10105 C CA . THR A 1 35 ? 7.733 -1.800 -1.279 1.00 0.00 555 THR W CA 12
ATOM 10106 C C . THR A 1 35 ? 7.870 -0.685 -2.309 1.00 0.00 555 THR W C 12
ATOM 10107 O O . THR A 1 35 ? 8.875 -0.599 -3.015 1.00 0.00 555 THR W O 12
ATOM 10118 N N . THR A 1 36 ? 6.854 0.168 -2.390 1.00 0.00 556 THR W N 12
ATOM 10119 C CA . THR A 1 36 ? 6.863 1.279 -3.332 1.00 0.00 556 THR W CA 12
ATOM 10120 C C . THR A 1 36 ? 6.129 2.488 -2.762 1.00 0.00 556 THR W C 12
ATOM 10121 O O . THR A 1 36 ? 5.383 2.374 -1.790 1.00 0.00 556 THR W O 12
ATOM 10132 N N . TRP A 1 37 ? 6.348 3.646 -3.373 1.00 0.00 557 TRP W N 12
ATOM 10133 C CA . TRP A 1 37 ? 5.710 4.880 -2.930 1.00 0.00 557 TRP W CA 12
ATOM 10134 C C . TRP A 1 37 ? 4.406 5.131 -3.683 1.00 0.00 557 TRP W C 12
ATOM 10135 O O . TRP A 1 37 ? 3.903 6.254 -3.704 1.00 0.00 557 TRP W O 12
ATOM 10156 N N . ILE A 1 38 ? 3.871 4.090 -4.311 1.00 0.00 558 ILE W N 12
ATOM 10157 C CA . ILE A 1 38 ? 2.637 4.219 -5.073 1.00 0.00 558 ILE W CA 12
ATOM 10158 C C . ILE A 1 38 ? 1.664 3.092 -4.749 1.00 0.00 558 ILE W C 12
ATOM 10159 O O . ILE A 1 38 ? 2.074 1.969 -4.455 1.00 0.00 558 ILE W O 12
ATOM 10175 N N . ASP A 1 39 ? 0.373 3.402 -4.802 1.00 0.00 559 ASP W N 12
ATOM 10176 C CA . ASP A 1 39 ? -0.661 2.417 -4.512 1.00 0.00 559 ASP W CA 12
ATOM 10177 C C . ASP A 1 39 ? -1.330 1.931 -5.801 1.00 0.00 559 ASP W C 12
ATOM 10178 O O . ASP A 1 39 ? -1.933 2.721 -6.528 1.00 0.00 559 ASP W O 12
ATOM 10187 N N . PRO A 1 40 ? -1.227 0.624 -6.112 1.00 0.00 560 PRO W N 12
ATOM 10188 C CA . PRO A 1 40 ? -1.821 0.054 -7.324 1.00 0.00 560 PRO W CA 12
ATOM 10189 C C . PRO A 1 40 ? -3.324 0.296 -7.416 1.00 0.00 560 PRO W C 12
ATOM 10190 O O . PRO A 1 40 ? -3.891 0.315 -8.508 1.00 0.00 560 PRO W O 12
ATOM 10201 N N . ARG A 1 41 ? -3.968 0.475 -6.268 1.00 0.00 561 ARG W N 12
ATOM 10202 C CA . ARG A 1 41 ? -5.407 0.707 -6.232 1.00 0.00 561 ARG W CA 12
ATOM 10203 C C . ARG A 1 41 ? -5.810 1.819 -7.197 1.00 0.00 561 ARG W C 12
ATOM 10204 O O . ARG A 1 41 ? -6.859 1.746 -7.837 1.00 0.00 561 ARG W O 12
ATOM 10225 N N . ASN A 1 42 ? -4.974 2.847 -7.298 1.00 0.00 562 ASN W N 12
ATOM 10226 C CA . ASN A 1 42 ? -5.254 3.970 -8.188 1.00 0.00 562 ASN W CA 12
ATOM 10227 C C . ASN A 1 42 ? -3.965 4.598 -8.714 1.00 0.00 562 ASN W C 12
ATOM 10228 O O . ASN A 1 42 ? -3.963 5.748 -9.156 1.00 0.00 562 ASN W O 12
ATOM 10239 N N . GLY A 1 43 ? -2.873 3.839 -8.672 1.00 0.00 563 GLY W N 12
ATOM 10240 C CA . GLY A 1 43 ? -1.596 4.341 -9.154 1.00 0.00 563 GLY W CA 12
ATOM 10241 C C . GLY A 1 43 ? -1.302 5.757 -8.691 1.00 0.00 563 GLY W C 12
ATOM 10242 O O . GLY A 1 43 ? -1.112 6.656 -9.510 1.00 0.00 563 GLY W O 12
ATOM 10246 N N . ARG A 1 44 ? -1.264 5.955 -7.379 1.00 0.00 564 ARG W N 12
ATOM 10247 C CA . ARG A 1 44 ? -0.989 7.271 -6.813 1.00 0.00 564 ARG W CA 12
ATOM 10248 C C . ARG A 1 44 ? -0.150 7.151 -5.545 1.00 0.00 564 ARG W C 12
ATOM 10249 O O . ARG A 1 44 ? 0.060 6.054 -5.030 1.00 0.00 564 ARG W O 12
ATOM 10270 N N . ALA A 1 45 ? 0.328 8.286 -5.047 1.00 0.00 565 ALA W N 12
ATOM 10271 C CA . ALA A 1 45 ? 1.144 8.304 -3.839 1.00 0.00 565 ALA W CA 12
ATOM 10272 C C . ALA A 1 45 ? 0.301 8.015 -2.602 1.00 0.00 565 ALA W C 12
ATOM 10273 O O . ALA A 1 45 ? -0.615 8.768 -2.273 1.00 0.00 565 ALA W O 12
ATOM 10280 N N . SER A 1 46 ? 0.615 6.918 -1.921 1.00 0.00 566 SER W N 12
ATOM 10281 C CA . SER A 1 46 ? -0.113 6.528 -0.720 1.00 0.00 566 SER W CA 12
ATOM 10282 C C . SER A 1 46 ? -0.031 7.618 0.344 1.00 0.00 566 SER W C 12
ATOM 10283 O O . SER A 1 46 ? -1.050 8.023 0.900 1.00 99.99 566 SER W O 12
ATOM 10291 N N . THR B 2 1 ? 15.866 8.163 -0.722 1.00 0.00 227 THR P N 12
ATOM 10292 C CA . THR B 2 1 ? 14.629 7.354 -0.586 1.00 0.00 227 THR P CA 12
ATOM 10293 C C . THR B 2 1 ? 14.628 6.567 0.720 1.00 0.00 227 THR P C 12
ATOM 10294 O O . THR B 2 1 ? 15.576 5.840 1.019 1.00 0.00 227 THR P O 12
ATOM 10307 N N . GLY B 2 2 ? 13.559 6.717 1.496 1.00 0.00 228 GLY P N 12
ATOM 10308 C CA . GLY B 2 2 ? 13.458 6.013 2.761 1.00 0.00 228 GLY P CA 12
ATOM 10309 C C . GLY B 2 2 ? 12.518 4.820 2.707 1.00 0.00 228 GLY P C 12
ATOM 10310 O O . GLY B 2 2 ? 12.270 4.177 3.726 1.00 0.00 228 GLY P O 12
ATOM 10314 N N . LEU B 2 3 ? 11.992 4.521 1.519 1.00 0.00 229 LEU P N 12
ATOM 10315 C CA . LEU B 2 3 ? 11.075 3.398 1.350 1.00 0.00 229 LEU P CA 12
ATOM 10316 C C . LEU B 2 3 ? 11.631 2.128 1.994 1.00 0.00 229 LEU P C 12
ATOM 10317 O O . LEU B 2 3 ? 12.514 1.478 1.435 1.00 0.00 229 LEU P O 12
ATOM 10333 N N . PRO B 2 4 ? 11.117 1.753 3.180 1.00 0.00 230 PRO P N 12
ATOM 10334 C CA . PRO B 2 4 ? 11.566 0.552 3.891 1.00 0.00 230 PRO P CA 12
ATOM 10335 C C . PRO B 2 4 ? 11.206 -0.723 3.137 1.00 0.00 230 PRO P C 12
ATOM 10336 O O . PRO B 2 4 ? 10.060 -1.170 3.164 1.00 0.00 230 PRO P O 12
ATOM 10347 N N . SER B 2 5 ? 12.191 -1.303 2.458 1.00 0.00 231 SER P N 12
ATOM 10348 C CA . SER B 2 5 ? 11.979 -2.524 1.689 1.00 0.00 231 SER P CA 12
ATOM 10349 C C . SER B 2 5 ? 11.246 -3.576 2.516 1.00 0.00 231 SER P C 12
ATOM 10350 O O . SER B 2 5 ? 11.182 -3.484 3.742 1.00 0.00 231 SER P O 12
ATOM 10358 N N . TYR B 2 6 ? 10.695 -4.574 1.833 1.00 0.00 232 TYR P N 12
ATOM 10359 C CA . TYR B 2 6 ? 9.964 -5.647 2.496 1.00 0.00 232 TYR P CA 12
ATOM 10360 C C . TYR B 2 6 ? 10.849 -6.365 3.511 1.00 0.00 232 TYR P C 12
ATOM 10361 O O . TYR B 2 6 ? 11.446 -7.397 3.208 1.00 0.00 232 TYR P O 12
ATOM 10379 N N . ASP B 2 7 ? 10.927 -5.809 4.717 1.00 0.00 233 ASP P N 12
ATOM 10380 C CA . ASP B 2 7 ? 11.737 -6.395 5.781 1.00 0.00 233 ASP P CA 12
ATOM 10381 C C . ASP B 2 7 ? 11.801 -5.466 6.990 1.00 0.00 233 ASP P C 12
ATOM 10382 O O . ASP B 2 7 ? 11.748 -5.916 8.134 1.00 0.00 233 ASP P O 12
ATOM 10391 N N . GLU B 2 8 ? 11.913 -4.167 6.726 1.00 0.00 234 GLU P N 12
ATOM 10392 C CA . GLU B 2 8 ? 11.982 -3.174 7.792 1.00 0.00 234 GLU P CA 12
ATOM 10393 C C . GLU B 2 8 ? 10.609 -2.565 8.055 1.00 0.00 234 GLU P C 12
ATOM 10394 O O . GLU B 2 8 ? 10.331 -2.090 9.156 1.00 0.00 234 GLU P O 12
ATOM 10406 N N . ALA B 2 9 ? 9.754 -2.582 7.038 1.00 0.00 235 ALA P N 12
ATOM 10407 C CA . ALA B 2 9 ? 8.410 -2.031 7.161 1.00 0.00 235 ALA P CA 12
ATOM 10408 C C . ALA B 2 9 ? 7.613 -2.769 8.230 1.00 0.00 235 ALA P C 12
ATOM 10409 O O . ALA B 2 9 ? 6.753 -2.186 8.890 1.00 0.00 235 ALA P O 12
ATOM 10416 N N . LEU B 2 10 ? 7.906 -4.055 8.397 1.00 0.00 236 LEU P N 12
ATOM 10417 C CA . LEU B 2 10 ? 7.217 -4.872 9.388 1.00 0.00 236 LEU P CA 12
ATOM 10418 C C . LEU B 2 10 ? 7.332 -4.252 10.777 1.00 0.00 236 LEU P C 12
ATOM 10419 O O . LEU B 2 10 ? 8.420 -3.869 11.207 1.00 0.00 236 LEU P O 12
ATOM 10435 N N . HIS B 2 11 ? 6.204 -4.153 11.472 1.00 0.00 237 HIS P N 12
ATOM 10436 C CA . HIS B 2 11 ? 6.178 -3.577 12.812 1.00 0.00 237 HIS P CA 12
ATOM 10437 C C . HIS B 2 11 ? 5.248 -4.366 13.728 1.00 0.00 237 HIS P C 12
ATOM 10438 O O . HIS B 2 11 ? 5.635 -4.742 14.832 1.00 99.99 237 HIS P O 12
ATOM 10453 N N . GLY A 1 1 ? -12.073 -1.659 14.352 1.00 99.99 521 GLY W N 13
ATOM 10454 C CA . GLY A 1 1 ? -10.778 -1.233 14.843 1.00 0.00 521 GLY W CA 13
ATOM 10455 C C . GLY A 1 1 ? -9.729 -1.402 13.761 1.00 0.00 521 GLY W C 13
ATOM 10456 O O . GLY A 1 1 ? -8.971 -0.474 13.480 1.00 0.00 521 GLY W O 13
ATOM 10462 N N . PRO A 1 2 ? -9.660 -2.587 13.132 1.00 0.00 522 PRO W N 13
ATOM 10463 C CA . PRO A 1 2 ? -8.686 -2.864 12.071 1.00 0.00 522 PRO W CA 13
ATOM 10464 C C . PRO A 1 2 ? -8.959 -2.055 10.808 1.00 0.00 522 PRO W C 13
ATOM 10465 O O . PRO A 1 2 ? -8.063 -1.410 10.265 1.00 0.00 522 PRO W O 13
ATOM 10476 N N . LEU A 1 3 ? -10.204 -2.095 10.344 1.00 0.00 523 LEU W N 13
ATOM 10477 C CA . LEU A 1 3 ? -10.597 -1.367 9.143 1.00 0.00 523 LEU W CA 13
ATOM 10478 C C . LEU A 1 3 ? -11.466 -0.165 9.496 1.00 0.00 523 LEU W C 13
ATOM 10479 O O . LEU A 1 3 ? -11.480 0.837 8.780 1.00 0.00 523 LEU W O 13
ATOM 10495 N N . GLY A 1 4 ? -12.192 -0.273 10.604 1.00 0.00 524 GLY W N 13
ATOM 10496 C CA . GLY A 1 4 ? -13.056 0.810 11.032 1.00 0.00 524 GLY W CA 13
ATOM 10497 C C . GLY A 1 4 ? -14.368 0.837 10.273 1.00 0.00 524 GLY W C 13
ATOM 10498 O O . GLY A 1 4 ? -15.276 0.058 10.564 1.00 0.00 524 GLY W O 13
ATOM 10502 N N . SER A 1 5 ? -14.469 1.734 9.299 1.00 0.00 525 SER W N 13
ATOM 10503 C CA . SER A 1 5 ? -15.680 1.858 8.496 1.00 0.00 525 SER W CA 13
ATOM 10504 C C . SER A 1 5 ? -15.471 2.834 7.344 1.00 0.00 525 SER W C 13
ATOM 10505 O O . SER A 1 5 ? -16.134 3.869 7.265 1.00 0.00 525 SER W O 13
ATOM 10513 N N . GLY A 1 6 ? -14.544 2.499 6.452 1.00 0.00 526 GLY W N 13
ATOM 10514 C CA . GLY A 1 6 ? -14.264 3.355 5.317 1.00 0.00 526 GLY W CA 13
ATOM 10515 C C . GLY A 1 6 ? -14.132 2.578 4.022 1.00 0.00 526 GLY W C 13
ATOM 10516 O O . GLY A 1 6 ? -14.105 1.347 4.029 1.00 0.00 526 GLY W O 13
ATOM 10520 N N . GLU A 1 7 ? -14.051 3.298 2.908 1.00 0.00 527 GLU W N 13
ATOM 10521 C CA . GLU A 1 7 ? -13.923 2.668 1.600 1.00 0.00 527 GLU W CA 13
ATOM 10522 C C . GLU A 1 7 ? -13.058 3.513 0.669 1.00 0.00 527 GLU W C 13
ATOM 10523 O O . GLU A 1 7 ? -13.570 4.217 -0.201 1.00 0.00 527 GLU W O 13
ATOM 10535 N N . GLU A 1 8 ? -11.745 3.438 0.860 1.00 0.00 528 GLU W N 13
ATOM 10536 C CA . GLU A 1 8 ? -10.808 4.196 0.037 1.00 0.00 528 GLU W CA 13
ATOM 10537 C C . GLU A 1 8 ? -9.935 3.260 -0.793 1.00 0.00 528 GLU W C 13
ATOM 10538 O O . GLU A 1 8 ? -8.711 3.248 -0.650 1.00 0.00 528 GLU W O 13
ATOM 10550 N N . GLU A 1 9 ? -10.570 2.476 -1.659 1.00 0.00 529 GLU W N 13
ATOM 10551 C CA . GLU A 1 9 ? -9.851 1.536 -2.511 1.00 0.00 529 GLU W CA 13
ATOM 10552 C C . GLU A 1 9 ? -9.111 0.498 -1.668 1.00 0.00 529 GLU W C 13
ATOM 10553 O O . GLU A 1 9 ? -8.348 0.853 -0.769 1.00 0.00 529 GLU W O 13
ATOM 10565 N N . PRO A 1 10 ? -9.329 -0.801 -1.936 1.00 0.00 530 PRO W N 13
ATOM 10566 C CA . PRO A 1 10 ? -8.684 -1.877 -1.193 1.00 0.00 530 PRO W CA 13
ATOM 10567 C C . PRO A 1 10 ? -7.354 -2.303 -1.805 1.00 0.00 530 PRO W C 13
ATOM 10568 O O . PRO A 1 10 ? -7.169 -2.235 -3.021 1.00 0.00 530 PRO W O 13
ATOM 10579 N N . LEU A 1 11 ? -6.438 -2.757 -0.957 1.00 0.00 531 LEU W N 13
ATOM 10580 C CA . LEU A 1 11 ? -5.131 -3.209 -1.416 1.00 0.00 531 LEU W CA 13
ATOM 10581 C C . LEU A 1 11 ? -5.283 -4.441 -2.308 1.00 0.00 531 LEU W C 13
ATOM 10582 O O . LEU A 1 11 ? -5.907 -5.425 -1.910 1.00 0.00 531 LEU W O 13
ATOM 10598 N N . PRO A 1 12 ? -4.729 -4.400 -3.534 1.00 0.00 532 PRO W N 13
ATOM 10599 C CA . PRO A 1 12 ? -4.819 -5.516 -4.486 1.00 0.00 532 PRO W CA 13
ATOM 10600 C C . PRO A 1 12 ? -4.480 -6.868 -3.853 1.00 0.00 532 PRO W C 13
ATOM 10601 O O . PRO A 1 12 ? -4.190 -6.952 -2.660 1.00 0.00 532 PRO W O 13
ATOM 10612 N N . PRO A 1 13 ? -4.530 -7.953 -4.648 1.00 0.00 533 PRO W N 13
ATOM 10613 C CA . PRO A 1 13 ? -4.253 -9.313 -4.179 1.00 0.00 533 PRO W CA 13
ATOM 10614 C C . PRO A 1 13 ? -3.148 -9.422 -3.149 1.00 0.00 533 PRO W C 13
ATOM 10615 O O . PRO A 1 13 ? -3.348 -9.950 -2.056 1.00 0.00 533 PRO W O 13
ATOM 10626 N N . ARG A 1 14 ? -1.983 -8.950 -3.516 1.00 0.00 534 ARG W N 13
ATOM 10627 C CA . ARG A 1 14 ? -0.825 -9.020 -2.638 1.00 0.00 534 ARG W CA 13
ATOM 10628 C C . ARG A 1 14 ? -0.245 -7.642 -2.395 1.00 0.00 534 ARG W C 13
ATOM 10629 O O . ARG A 1 14 ? 0.831 -7.314 -2.894 1.00 0.00 534 ARG W O 13
ATOM 10650 N N . TRP A 1 15 ? -0.965 -6.834 -1.633 1.00 0.00 535 TRP W N 13
ATOM 10651 C CA . TRP A 1 15 ? -0.508 -5.489 -1.344 1.00 0.00 535 TRP W CA 13
ATOM 10652 C C . TRP A 1 15 ? -1.003 -4.982 0.004 1.00 0.00 535 TRP W C 13
ATOM 10653 O O . TRP A 1 15 ? -1.947 -5.520 0.584 1.00 0.00 535 TRP W O 13
ATOM 10674 N N . SER A 1 16 ? -0.343 -3.937 0.487 1.00 0.00 536 SER W N 13
ATOM 10675 C CA . SER A 1 16 ? -0.676 -3.320 1.763 1.00 0.00 536 SER W CA 13
ATOM 10676 C C . SER A 1 16 ? -0.057 -1.928 1.838 1.00 0.00 536 SER W C 13
ATOM 10677 O O . SER A 1 16 ? 0.481 -1.434 0.847 1.00 0.00 536 SER W O 13
ATOM 10685 N N . MET A 1 17 ? -0.123 -1.296 3.004 1.00 0.00 537 MET W N 13
ATOM 10686 C CA . MET A 1 17 ? 0.450 0.035 3.165 1.00 0.00 537 MET W CA 13
ATOM 10687 C C . MET A 1 17 ? 0.816 0.315 4.617 1.00 0.00 537 MET W C 13
ATOM 10688 O O . MET A 1 17 ? 0.074 -0.028 5.537 1.00 0.00 537 MET W O 13
ATOM 10702 N N . GLN A 1 18 ? 1.971 0.943 4.807 1.00 0.00 538 GLN W N 13
ATOM 10703 C CA . GLN A 1 18 ? 2.456 1.282 6.138 1.00 0.00 538 GLN W CA 13
ATOM 10704 C C . GLN A 1 18 ? 3.234 2.593 6.106 1.00 0.00 538 GLN W C 13
ATOM 10705 O O . GLN A 1 18 ? 3.855 2.932 5.099 1.00 0.00 538 GLN W O 13
ATOM 10719 N N . VAL A 1 19 ? 3.195 3.329 7.212 1.00 0.00 539 VAL W N 13
ATOM 10720 C CA . VAL A 1 19 ? 3.897 4.603 7.302 1.00 0.00 539 VAL W CA 13
ATOM 10721 C C . VAL A 1 19 ? 5.383 4.393 7.570 1.00 0.00 539 VAL W C 13
ATOM 10722 O O . VAL A 1 19 ? 5.765 3.550 8.383 1.00 0.00 539 VAL W O 13
ATOM 10735 N N . ALA A 1 20 ? 6.219 5.162 6.880 1.00 0.00 540 ALA W N 13
ATOM 10736 C CA . ALA A 1 20 ? 7.664 5.058 7.041 1.00 0.00 540 ALA W CA 13
ATOM 10737 C C . ALA A 1 20 ? 8.234 6.288 7.743 1.00 0.00 540 ALA W C 13
ATOM 10738 O O . ALA A 1 20 ? 7.533 7.279 7.946 1.00 0.00 540 ALA W O 13
ATOM 10745 N N . PRO A 1 21 ? 9.523 6.241 8.122 1.00 0.00 541 PRO W N 13
ATOM 10746 C CA . PRO A 1 21 ? 10.188 7.355 8.800 1.00 0.00 541 PRO W CA 13
ATOM 10747 C C . PRO A 1 21 ? 10.475 8.514 7.851 1.00 0.00 541 PRO W C 13
ATOM 10748 O O . PRO A 1 21 ? 10.621 9.659 8.278 1.00 0.00 541 PRO W O 13
ATOM 10759 N N . ASN A 1 22 ? 10.550 8.205 6.560 1.00 0.00 542 ASN W N 13
ATOM 10760 C CA . ASN A 1 22 ? 10.816 9.217 5.545 1.00 0.00 542 ASN W CA 13
ATOM 10761 C C . ASN A 1 22 ? 9.854 10.393 5.688 1.00 0.00 542 ASN W C 13
ATOM 10762 O O . ASN A 1 22 ? 10.250 11.550 5.559 1.00 0.00 542 ASN W O 13
ATOM 10773 N N . GLY A 1 23 ? 8.589 10.085 5.956 1.00 0.00 543 GLY W N 13
ATOM 10774 C CA . GLY A 1 23 ? 7.593 11.127 6.113 1.00 0.00 543 GLY W CA 13
ATOM 10775 C C . GLY A 1 23 ? 6.304 10.832 5.366 1.00 0.00 543 GLY W C 13
ATOM 10776 O O . GLY A 1 23 ? 5.299 11.514 5.565 1.00 0.00 543 GLY W O 13
ATOM 10780 N N . ARG A 1 24 ? 6.327 9.819 4.504 1.00 0.00 544 ARG W N 13
ATOM 10781 C CA . ARG A 1 24 ? 5.144 9.453 3.732 1.00 0.00 544 ARG W CA 13
ATOM 10782 C C . ARG A 1 24 ? 4.871 7.951 3.820 1.00 0.00 544 ARG W C 13
ATOM 10783 O O . ARG A 1 24 ? 5.775 7.159 4.088 1.00 0.00 544 ARG W O 13
ATOM 10804 N N . THR A 1 25 ? 3.619 7.569 3.589 1.00 0.00 545 THR W N 13
ATOM 10805 C CA . THR A 1 25 ? 3.228 6.166 3.638 1.00 0.00 545 THR W CA 13
ATOM 10806 C C . THR A 1 25 ? 3.612 5.445 2.355 1.00 0.00 545 THR W C 13
ATOM 10807 O O . THR A 1 25 ? 3.596 6.029 1.272 1.00 0.00 545 THR W O 13
ATOM 10818 N N . PHE A 1 26 ? 3.954 4.169 2.482 1.00 0.00 546 PHE W N 13
ATOM 10819 C CA . PHE A 1 26 ? 4.339 3.370 1.331 1.00 0.00 546 PHE W CA 13
ATOM 10820 C C . PHE A 1 26 ? 3.506 2.095 1.250 1.00 0.00 546 PHE W C 13
ATOM 10821 O O . PHE A 1 26 ? 3.018 1.596 2.264 1.00 0.00 546 PHE W O 13
ATOM 10838 N N . PHE A 1 27 ? 3.349 1.568 0.039 1.00 0.00 547 PHE W N 13
ATOM 10839 C CA . PHE A 1 27 ? 2.578 0.348 -0.166 1.00 0.00 547 PHE W CA 13
ATOM 10840 C C . PHE A 1 27 ? 3.483 -0.876 -0.156 1.00 0.00 547 PHE W C 13
ATOM 10841 O O . PHE A 1 27 ? 4.523 -0.900 -0.814 1.00 0.00 547 PHE W O 13
ATOM 10858 N N . ILE A 1 28 ? 3.079 -1.891 0.597 1.00 0.00 548 ILE W N 13
ATOM 10859 C CA . ILE A 1 28 ? 3.846 -3.122 0.700 1.00 0.00 548 ILE W CA 13
ATOM 10860 C C . ILE A 1 28 ? 3.428 -4.115 -0.378 1.00 0.00 548 ILE W C 13
ATOM 10861 O O . ILE A 1 28 ? 2.243 -4.386 -0.558 1.00 0.00 548 ILE W O 13
ATOM 10877 N N . ASP A 1 29 ? 4.410 -4.657 -1.090 1.00 0.00 549 ASP W N 13
ATOM 10878 C CA . ASP A 1 29 ? 4.143 -5.623 -2.148 1.00 0.00 549 ASP W CA 13
ATOM 10879 C C . ASP A 1 29 ? 4.558 -7.026 -1.717 1.00 0.00 549 ASP W C 13
ATOM 10880 O O . ASP A 1 29 ? 5.747 -7.322 -1.594 1.00 0.00 549 ASP W O 13
ATOM 10889 N N . HIS A 1 30 ? 3.571 -7.887 -1.487 1.00 0.00 550 HIS W N 13
ATOM 10890 C CA . HIS A 1 30 ? 3.835 -9.259 -1.068 1.00 0.00 550 HIS W CA 13
ATOM 10891 C C . HIS A 1 30 ? 4.096 -10.157 -2.272 1.00 0.00 550 HIS W C 13
ATOM 10892 O O . HIS A 1 30 ? 4.768 -11.182 -2.160 1.00 0.00 550 HIS W O 13
ATOM 10906 N N . ALA A 1 31 ? 3.563 -9.765 -3.425 1.00 0.00 551 ALA W N 13
ATOM 10907 C CA . ALA A 1 31 ? 3.743 -10.536 -4.648 1.00 0.00 551 ALA W CA 13
ATOM 10908 C C . ALA A 1 31 ? 5.222 -10.736 -4.955 1.00 0.00 551 ALA W C 13
ATOM 10909 O O . ALA A 1 31 ? 5.645 -11.824 -5.349 1.00 0.00 551 ALA W O 13
ATOM 10916 N N . SER A 1 32 ? 6.006 -9.679 -4.771 1.00 0.00 552 SER W N 13
ATOM 10917 C CA . SER A 1 32 ? 7.442 -9.735 -5.025 1.00 0.00 552 SER W CA 13
ATOM 10918 C C . SER A 1 32 ? 8.250 -9.434 -3.762 1.00 0.00 552 SER W C 13
ATOM 10919 O O . SER A 1 32 ? 9.478 -9.533 -3.771 1.00 0.00 552 SER W O 13
ATOM 10927 N N . ARG A 1 33 ? 7.567 -9.063 -2.680 1.00 0.00 553 ARG W N 13
ATOM 10928 C CA . ARG A 1 33 ? 8.241 -8.749 -1.425 1.00 0.00 553 ARG W CA 13
ATOM 10929 C C . ARG A 1 33 ? 9.007 -7.434 -1.533 1.00 0.00 553 ARG W C 13
ATOM 10930 O O . ARG A 1 33 ? 10.221 -7.392 -1.325 1.00 0.00 553 ARG W O 13
ATOM 10951 N N . ARG A 1 34 ? 8.292 -6.362 -1.858 1.00 0.00 554 ARG W N 13
ATOM 10952 C CA . ARG A 1 34 ? 8.902 -5.044 -1.992 1.00 0.00 554 ARG W CA 13
ATOM 10953 C C . ARG A 1 34 ? 7.952 -3.956 -1.502 1.00 0.00 554 ARG W C 13
ATOM 10954 O O . ARG A 1 34 ? 6.980 -4.236 -0.801 1.00 0.00 554 ARG W O 13
ATOM 10975 N N . THR A 1 35 ? 8.239 -2.713 -1.875 1.00 0.00 555 THR W N 13
ATOM 10976 C CA . THR A 1 35 ? 7.409 -1.585 -1.473 1.00 0.00 555 THR W CA 13
ATOM 10977 C C . THR A 1 35 ? 7.491 -0.452 -2.489 1.00 0.00 555 THR W C 13
ATOM 10978 O O . THR A 1 35 ? 8.335 -0.466 -3.384 1.00 0.00 555 THR W O 13
ATOM 10989 N N . THR A 1 36 ? 6.608 0.531 -2.340 1.00 0.00 556 THR W N 13
ATOM 10990 C CA . THR A 1 36 ? 6.580 1.675 -3.241 1.00 0.00 556 THR W CA 13
ATOM 10991 C C . THR A 1 36 ? 5.841 2.850 -2.613 1.00 0.00 556 THR W C 13
ATOM 10992 O O . THR A 1 36 ? 5.095 2.686 -1.648 1.00 0.00 556 THR W O 13
ATOM 11003 N N . TRP A 1 37 ? 6.061 4.037 -3.165 1.00 0.00 557 TRP W N 13
ATOM 11004 C CA . TRP A 1 37 ? 5.426 5.250 -2.662 1.00 0.00 557 TRP W CA 13
ATOM 11005 C C . TRP A 1 37 ? 4.022 5.426 -3.232 1.00 0.00 557 TRP W C 13
ATOM 11006 O O . TRP A 1 37 ? 3.209 6.169 -2.683 1.00 0.00 557 TRP W O 13
ATOM 11027 N N . ILE A 1 38 ? 3.743 4.751 -4.342 1.00 0.00 558 ILE W N 13
ATOM 11028 C CA . ILE A 1 38 ? 2.441 4.849 -4.986 1.00 0.00 558 ILE W CA 13
ATOM 11029 C C . ILE A 1 38 ? 1.657 3.547 -4.859 1.00 0.00 558 ILE W C 13
ATOM 11030 O O . ILE A 1 38 ? 2.232 2.460 -4.863 1.00 0.00 558 ILE W O 13
ATOM 11046 N N . ASP A 1 39 ? 0.338 3.669 -4.737 1.00 0.00 559 ASP W N 13
ATOM 11047 C CA . ASP A 1 39 ? -0.529 2.504 -4.596 1.00 0.00 559 ASP W CA 13
ATOM 11048 C C . ASP A 1 39 ? -0.853 1.885 -5.956 1.00 0.00 559 ASP W C 13
ATOM 11049 O O . ASP A 1 39 ? -0.989 2.594 -6.953 1.00 0.00 559 ASP W O 13
ATOM 11058 N N . PRO A 1 40 ? -0.987 0.546 -6.012 1.00 0.00 560 PRO W N 13
ATOM 11059 C CA . PRO A 1 40 ? -1.301 -0.168 -7.240 1.00 0.00 560 PRO W CA 13
ATOM 11060 C C . PRO A 1 40 ? -2.801 -0.362 -7.436 1.00 0.00 560 PRO W C 13
ATOM 11061 O O . PRO A 1 40 ? -3.228 -1.115 -8.311 1.00 0.00 560 PRO W O 13
ATOM 11072 N N . ARG A 1 41 ? -3.596 0.319 -6.617 1.00 0.00 561 ARG W N 13
ATOM 11073 C CA . ARG A 1 41 ? -5.045 0.217 -6.704 1.00 0.00 561 ARG W CA 13
ATOM 11074 C C . ARG A 1 41 ? -5.650 1.483 -7.302 1.00 0.00 561 ARG W C 13
ATOM 11075 O O . ARG A 1 41 ? -6.847 1.736 -7.160 1.00 0.00 561 ARG W O 13
ATOM 11096 N N . ASN A 1 42 ? -4.821 2.275 -7.977 1.00 0.00 562 ASN W N 13
ATOM 11097 C CA . ASN A 1 42 ? -5.287 3.507 -8.596 1.00 0.00 562 ASN W CA 13
ATOM 11098 C C . ASN A 1 42 ? -4.135 4.259 -9.256 1.00 0.00 562 ASN W C 13
ATOM 11099 O O . ASN A 1 42 ? -4.247 4.705 -10.398 1.00 0.00 562 ASN W O 13
ATOM 11110 N N . GLY A 1 43 ? -3.028 4.394 -8.533 1.00 0.00 563 GLY W N 13
ATOM 11111 C CA . GLY A 1 43 ? -1.873 5.091 -9.069 1.00 0.00 563 GLY W CA 13
ATOM 11112 C C . GLY A 1 43 ? -1.685 6.466 -8.459 1.00 0.00 563 GLY W C 13
ATOM 11113 O O . GLY A 1 43 ? -1.363 7.425 -9.160 1.00 0.00 563 GLY W O 13
ATOM 11117 N N . ARG A 1 44 ? -1.885 6.561 -7.149 1.00 0.00 564 ARG W N 13
ATOM 11118 C CA . ARG A 1 44 ? -1.735 7.828 -6.443 1.00 0.00 564 ARG W CA 13
ATOM 11119 C C . ARG A 1 44 ? -0.837 7.664 -5.221 1.00 0.00 564 ARG W C 13
ATOM 11120 O O . ARG A 1 44 ? -0.867 6.633 -4.549 1.00 0.00 564 ARG W O 13
ATOM 11141 N N . ALA A 1 45 ? -0.036 8.687 -4.941 1.00 0.00 565 ALA W N 13
ATOM 11142 C CA . ALA A 1 45 ? 0.873 8.656 -3.801 1.00 0.00 565 ALA W CA 13
ATOM 11143 C C . ALA A 1 45 ? 0.140 8.276 -2.519 1.00 0.00 565 ALA W C 13
ATOM 11144 O O . ALA A 1 45 ? -0.767 8.981 -2.078 1.00 0.00 565 ALA W O 13
ATOM 11151 N N . SER A 1 46 ? 0.540 7.155 -1.926 1.00 0.00 566 SER W N 13
ATOM 11152 C CA . SER A 1 46 ? -0.077 6.681 -0.693 1.00 0.00 566 SER W CA 13
ATOM 11153 C C . SER A 1 46 ? -0.026 7.753 0.390 1.00 0.00 566 SER W C 13
ATOM 11154 O O . SER A 1 46 ? -1.041 8.055 1.014 1.00 99.99 566 SER W O 13
ATOM 11162 N N . THR B 2 1 ? 17.224 7.578 -0.251 1.00 0.00 227 THR P N 13
ATOM 11163 C CA . THR B 2 1 ? 15.769 7.279 -0.262 1.00 0.00 227 THR P CA 13
ATOM 11164 C C . THR B 2 1 ? 15.242 7.062 1.151 1.00 0.00 227 THR P C 13
ATOM 11165 O O . THR B 2 1 ? 15.962 7.256 2.131 1.00 0.00 227 THR P O 13
ATOM 11178 N N . GLY B 2 2 ? 13.980 6.655 1.250 1.00 0.00 228 GLY P N 13
ATOM 11179 C CA . GLY B 2 2 ? 13.377 6.416 2.548 1.00 0.00 228 GLY P CA 13
ATOM 11180 C C . GLY B 2 2 ? 12.185 5.482 2.471 1.00 0.00 228 GLY P C 13
ATOM 11181 O O . GLY B 2 2 ? 11.201 5.659 3.189 1.00 0.00 228 GLY P O 13
ATOM 11185 N N . LEU B 2 3 ? 12.272 4.486 1.595 1.00 0.00 229 LEU P N 13
ATOM 11186 C CA . LEU B 2 3 ? 11.191 3.521 1.424 1.00 0.00 229 LEU P CA 13
ATOM 11187 C C . LEU B 2 3 ? 11.616 2.135 1.909 1.00 0.00 229 LEU P C 13
ATOM 11188 O O . LEU B 2 3 ? 12.211 1.362 1.159 1.00 0.00 229 LEU P O 13
ATOM 11204 N N . PRO B 2 4 ? 11.312 1.804 3.176 1.00 0.00 230 PRO P N 13
ATOM 11205 C CA . PRO B 2 4 ? 11.662 0.504 3.758 1.00 0.00 230 PRO P CA 13
ATOM 11206 C C . PRO B 2 4 ? 11.046 -0.654 2.983 1.00 0.00 230 PRO P C 13
ATOM 11207 O O . PRO B 2 4 ? 9.856 -0.938 3.112 1.00 0.00 230 PRO P O 13
ATOM 11218 N N . SER B 2 5 ? 11.864 -1.318 2.173 1.00 0.00 231 SER P N 13
ATOM 11219 C CA . SER B 2 5 ? 11.398 -2.444 1.373 1.00 0.00 231 SER P CA 13
ATOM 11220 C C . SER B 2 5 ? 10.760 -3.514 2.250 1.00 0.00 231 SER P C 13
ATOM 11221 O O . SER B 2 5 ? 10.768 -3.414 3.478 1.00 0.00 231 SER P O 13
ATOM 11229 N N . TYR B 2 6 ? 10.207 -4.538 1.609 1.00 0.00 232 TYR P N 13
ATOM 11230 C CA . TYR B 2 6 ? 9.559 -5.633 2.321 1.00 0.00 232 TYR P CA 13
ATOM 11231 C C . TYR B 2 6 ? 10.545 -6.349 3.240 1.00 0.00 232 TYR P C 13
ATOM 11232 O O . TYR B 2 6 ? 11.092 -7.394 2.886 1.00 0.00 232 TYR P O 13
ATOM 11250 N N . ASP B 2 7 ? 10.767 -5.782 4.422 1.00 0.00 233 ASP P N 13
ATOM 11251 C CA . ASP B 2 7 ? 11.686 -6.368 5.393 1.00 0.00 233 ASP P CA 13
ATOM 11252 C C . ASP B 2 7 ? 11.803 -5.484 6.631 1.00 0.00 233 ASP P C 13
ATOM 11253 O O . ASP B 2 7 ? 11.509 -5.916 7.745 1.00 0.00 233 ASP P O 13
ATOM 11262 N N . GLU B 2 8 ? 12.238 -4.245 6.426 1.00 0.00 234 GLU P N 13
ATOM 11263 C CA . GLU B 2 8 ? 12.397 -3.299 7.525 1.00 0.00 234 GLU P CA 13
ATOM 11264 C C . GLU B 2 8 ? 11.063 -2.650 7.889 1.00 0.00 234 GLU P C 13
ATOM 11265 O O . GLU B 2 8 ? 10.890 -2.152 9.001 1.00 0.00 234 GLU P O 13
ATOM 11277 N N . ALA B 2 9 ? 10.125 -2.658 6.946 1.00 0.00 235 ALA P N 13
ATOM 11278 C CA . ALA B 2 9 ? 8.811 -2.067 7.173 1.00 0.00 235 ALA P CA 13
ATOM 11279 C C . ALA B 2 9 ? 8.004 -2.887 8.175 1.00 0.00 235 ALA P C 13
ATOM 11280 O O . ALA B 2 9 ? 7.413 -2.339 9.105 1.00 0.00 235 ALA P O 13
ATOM 11287 N N . LEU B 2 10 ? 7.984 -4.200 7.978 1.00 0.00 236 LEU P N 13
ATOM 11288 C CA . LEU B 2 10 ? 7.248 -5.095 8.863 1.00 0.00 236 LEU P CA 13
ATOM 11289 C C . LEU B 2 10 ? 7.991 -5.293 10.182 1.00 0.00 236 LEU P C 13
ATOM 11290 O O . LEU B 2 10 ? 8.915 -6.101 10.269 1.00 0.00 236 LEU P O 13
ATOM 11306 N N . HIS B 2 11 ? 7.577 -4.552 11.205 1.00 0.00 237 HIS P N 13
ATOM 11307 C CA . HIS B 2 11 ? 8.201 -4.646 12.520 1.00 0.00 237 HIS P CA 13
ATOM 11308 C C . HIS B 2 11 ? 7.464 -3.777 13.533 1.00 0.00 237 HIS P C 13
ATOM 11309 O O . HIS B 2 11 ? 7.117 -4.243 14.616 1.00 99.99 237 HIS P O 13
ATOM 11324 N N . GLY A 1 1 ? -22.807 6.293 -0.930 1.00 99.99 521 GLY W N 14
ATOM 11325 C CA . GLY A 1 1 ? -22.997 6.989 -2.187 1.00 0.00 521 GLY W CA 14
ATOM 11326 C C . GLY A 1 1 ? -23.430 8.421 -1.930 1.00 0.00 521 GLY W C 14
ATOM 11327 O O . GLY A 1 1 ? -22.853 9.354 -2.485 1.00 0.00 521 GLY W O 14
ATOM 11333 N N . PRO A 1 2 ? -24.455 8.625 -1.085 1.00 0.00 522 PRO W N 14
ATOM 11334 C CA . PRO A 1 2 ? -24.959 9.965 -0.763 1.00 0.00 522 PRO W CA 14
ATOM 11335 C C . PRO A 1 2 ? -23.917 10.819 -0.047 1.00 0.00 522 PRO W C 14
ATOM 11336 O O . PRO A 1 2 ? -23.538 11.886 -0.530 1.00 0.00 522 PRO W O 14
ATOM 11347 N N . LEU A 1 3 ? -23.458 10.343 1.107 1.00 0.00 523 LEU W N 14
ATOM 11348 C CA . LEU A 1 3 ? -22.460 11.065 1.888 1.00 0.00 523 LEU W CA 14
ATOM 11349 C C . LEU A 1 3 ? -21.100 11.033 1.199 1.00 0.00 523 LEU W C 14
ATOM 11350 O O . LEU A 1 3 ? -20.621 12.051 0.699 1.00 0.00 523 LEU W O 14
ATOM 11366 N N . GLY A 1 4 ? -20.482 9.857 1.176 1.00 0.00 524 GLY W N 14
ATOM 11367 C CA . GLY A 1 4 ? -19.183 9.714 0.547 1.00 0.00 524 GLY W CA 14
ATOM 11368 C C . GLY A 1 4 ? -18.041 9.959 1.512 1.00 0.00 524 GLY W C 14
ATOM 11369 O O . GLY A 1 4 ? -17.768 9.133 2.384 1.00 0.00 524 GLY W O 14
ATOM 11373 N N . SER A 1 5 ? -17.373 11.098 1.361 1.00 0.00 525 SER W N 14
ATOM 11374 C CA . SER A 1 5 ? -16.255 11.451 2.228 1.00 0.00 525 SER W CA 14
ATOM 11375 C C . SER A 1 5 ? -15.256 10.302 2.327 1.00 0.00 525 SER W C 14
ATOM 11376 O O . SER A 1 5 ? -14.639 10.091 3.371 1.00 0.00 525 SER W O 14
ATOM 11384 N N . GLY A 1 6 ? -15.102 9.562 1.233 1.00 0.00 526 GLY W N 14
ATOM 11385 C CA . GLY A 1 6 ? -14.176 8.446 1.219 1.00 0.00 526 GLY W CA 14
ATOM 11386 C C . GLY A 1 6 ? -12.745 8.875 1.477 1.00 0.00 526 GLY W C 14
ATOM 11387 O O . GLY A 1 6 ? -12.456 10.068 1.568 1.00 0.00 526 GLY W O 14
ATOM 11391 N N . GLU A 1 7 ? -11.851 7.901 1.597 1.00 0.00 527 GLU W N 14
ATOM 11392 C CA . GLU A 1 7 ? -10.443 8.183 1.849 1.00 0.00 527 GLU W CA 14
ATOM 11393 C C . GLU A 1 7 ? -9.596 6.928 1.667 1.00 0.00 527 GLU W C 14
ATOM 11394 O O . GLU A 1 7 ? -8.639 6.919 0.893 1.00 0.00 527 GLU W O 14
ATOM 11406 N N . GLU A 1 8 ? -9.954 5.869 2.386 1.00 0.00 528 GLU W N 14
ATOM 11407 C CA . GLU A 1 8 ? -9.227 4.608 2.304 1.00 0.00 528 GLU W CA 14
ATOM 11408 C C . GLU A 1 8 ? -9.678 3.795 1.096 1.00 0.00 528 GLU W C 14
ATOM 11409 O O . GLU A 1 8 ? -10.813 3.924 0.636 1.00 0.00 528 GLU W O 14
ATOM 11421 N N . GLU A 1 9 ? -8.781 2.958 0.585 1.00 0.00 529 GLU W N 14
ATOM 11422 C CA . GLU A 1 9 ? -9.085 2.122 -0.570 1.00 0.00 529 GLU W CA 14
ATOM 11423 C C . GLU A 1 9 ? -8.460 0.736 -0.416 1.00 0.00 529 GLU W C 14
ATOM 11424 O O . GLU A 1 9 ? -7.321 0.608 0.033 1.00 0.00 529 GLU W O 14
ATOM 11436 N N . PRO A 1 10 ? -9.201 -0.326 -0.780 1.00 0.00 530 PRO W N 14
ATOM 11437 C CA . PRO A 1 10 ? -8.712 -1.706 -0.672 1.00 0.00 530 PRO W CA 14
ATOM 11438 C C . PRO A 1 10 ? -7.394 -1.924 -1.410 1.00 0.00 530 PRO W C 14
ATOM 11439 O O . PRO A 1 10 ? -7.142 -1.313 -2.448 1.00 0.00 530 PRO W O 14
ATOM 11450 N N . LEU A 1 11 ? -6.562 -2.808 -0.867 1.00 0.00 531 LEU W N 14
ATOM 11451 C CA . LEU A 1 11 ? -5.270 -3.121 -1.470 1.00 0.00 531 LEU W CA 14
ATOM 11452 C C . LEU A 1 11 ? -5.376 -4.382 -2.322 1.00 0.00 531 LEU W C 14
ATOM 11453 O O . LEU A 1 11 ? -6.085 -5.322 -1.962 1.00 0.00 531 LEU W O 14
ATOM 11469 N N . PRO A 1 12 ? -4.683 -4.414 -3.474 1.00 0.00 532 PRO W N 14
ATOM 11470 C CA . PRO A 1 12 ? -4.717 -5.565 -4.380 1.00 0.00 532 PRO W CA 14
ATOM 11471 C C . PRO A 1 12 ? -4.463 -6.897 -3.671 1.00 0.00 532 PRO W C 14
ATOM 11472 O O . PRO A 1 12 ? -4.384 -6.959 -2.445 1.00 0.00 532 PRO W O 14
ATOM 11483 N N . PRO A 1 13 ? -4.368 -7.989 -4.448 1.00 0.00 533 PRO W N 14
ATOM 11484 C CA . PRO A 1 13 ? -4.169 -9.345 -3.913 1.00 0.00 533 PRO W CA 14
ATOM 11485 C C . PRO A 1 13 ? -2.816 -9.595 -3.269 1.00 0.00 533 PRO W C 14
ATOM 11486 O O . PRO A 1 13 ? -2.576 -10.676 -2.731 1.00 0.00 533 PRO W O 14
ATOM 11497 N N . ARG A 1 14 ? -1.928 -8.628 -3.333 1.00 0.00 534 ARG W N 14
ATOM 11498 C CA . ARG A 1 14 ? -0.605 -8.811 -2.754 1.00 0.00 534 ARG W CA 14
ATOM 11499 C C . ARG A 1 14 ? -0.020 -7.500 -2.266 1.00 0.00 534 ARG W C 14
ATOM 11500 O O . ARG A 1 14 ? 1.159 -7.225 -2.473 1.00 0.00 534 ARG W O 14
ATOM 11521 N N . TRP A 1 15 ? -0.844 -6.690 -1.622 1.00 0.00 535 TRP W N 14
ATOM 11522 C CA . TRP A 1 15 ? -0.367 -5.408 -1.119 1.00 0.00 535 TRP W CA 14
ATOM 11523 C C . TRP A 1 15 ? -0.937 -5.070 0.251 1.00 0.00 535 TRP W C 14
ATOM 11524 O O . TRP A 1 15 ? -1.869 -5.713 0.735 1.00 0.00 535 TRP W O 14
ATOM 11545 N N . SER A 1 16 ? -0.356 -4.046 0.865 1.00 0.00 536 SER W N 14
ATOM 11546 C CA . SER A 1 16 ? -0.773 -3.589 2.182 1.00 0.00 536 SER W CA 14
ATOM 11547 C C . SER A 1 16 ? -0.412 -2.122 2.375 1.00 0.00 536 SER W C 14
ATOM 11548 O O . SER A 1 16 ? -0.133 -1.408 1.411 1.00 0.00 536 SER W O 14
ATOM 11556 N N . MET A 1 17 ? -0.421 -1.678 3.623 1.00 0.00 537 MET W N 14
ATOM 11557 C CA . MET A 1 17 ? -0.096 -0.297 3.942 1.00 0.00 537 MET W CA 14
ATOM 11558 C C . MET A 1 17 ? 0.883 -0.224 5.110 1.00 0.00 537 MET W C 14
ATOM 11559 O O . MET A 1 17 ? 0.882 -1.087 5.987 1.00 0.00 537 MET W O 14
ATOM 11573 N N . GLN A 1 18 ? 1.718 0.810 5.113 1.00 0.00 538 GLN W N 14
ATOM 11574 C CA . GLN A 1 18 ? 2.702 0.993 6.173 1.00 0.00 538 GLN W CA 14
ATOM 11575 C C . GLN A 1 18 ? 3.340 2.376 6.087 1.00 0.00 538 GLN W C 14
ATOM 11576 O O . GLN A 1 18 ? 3.801 2.792 5.024 1.00 0.00 538 GLN W O 14
ATOM 11590 N N . VAL A 1 19 ? 3.364 3.084 7.211 1.00 0.00 539 VAL W N 14
ATOM 11591 C CA . VAL A 1 19 ? 3.947 4.419 7.257 1.00 0.00 539 VAL W CA 14
ATOM 11592 C C . VAL A 1 19 ? 5.463 4.348 7.385 1.00 0.00 539 VAL W C 14
ATOM 11593 O O . VAL A 1 19 ? 5.994 3.588 8.194 1.00 0.00 539 VAL W O 14
ATOM 11606 N N . ALA A 1 20 ? 6.154 5.143 6.576 1.00 0.00 540 ALA W N 14
ATOM 11607 C CA . ALA A 1 20 ? 7.610 5.167 6.591 1.00 0.00 540 ALA W CA 14
ATOM 11608 C C . ALA A 1 20 ? 8.134 6.411 7.303 1.00 0.00 540 ALA W C 14
ATOM 11609 O O . ALA A 1 20 ? 7.481 7.454 7.312 1.00 0.00 540 ALA W O 14
ATOM 11616 N N . PRO A 1 21 ? 9.332 6.318 7.908 1.00 0.00 541 PRO W N 14
ATOM 11617 C CA . PRO A 1 21 ? 9.948 7.444 8.619 1.00 0.00 541 PRO W CA 14
ATOM 11618 C C . PRO A 1 21 ? 10.165 8.639 7.700 1.00 0.00 541 PRO W C 14
ATOM 11619 O O . PRO A 1 21 ? 10.207 9.784 8.148 1.00 0.00 541 PRO W O 14
ATOM 11630 N N . ASN A 1 22 ? 10.299 8.357 6.407 1.00 0.00 542 ASN W N 14
ATOM 11631 C CA . ASN A 1 22 ? 10.507 9.400 5.410 1.00 0.00 542 ASN W CA 14
ATOM 11632 C C . ASN A 1 22 ? 9.482 10.515 5.575 1.00 0.00 542 ASN W C 14
ATOM 11633 O O . ASN A 1 22 ? 9.801 11.695 5.429 1.00 0.00 542 ASN W O 14
ATOM 11644 N N . GLY A 1 23 ? 8.247 10.131 5.881 1.00 0.00 543 GLY W N 14
ATOM 11645 C CA . GLY A 1 23 ? 7.188 11.104 6.063 1.00 0.00 543 GLY W CA 14
ATOM 11646 C C . GLY A 1 23 ? 5.949 10.781 5.250 1.00 0.00 543 GLY W C 14
ATOM 11647 O O . GLY A 1 23 ? 4.925 11.452 5.381 1.00 0.00 543 GLY W O 14
ATOM 11651 N N . ARG A 1 24 ? 6.035 9.755 4.405 1.00 0.00 544 ARG W N 14
ATOM 11652 C CA . ARG A 1 24 ? 4.906 9.359 3.573 1.00 0.00 544 ARG W CA 14
ATOM 11653 C C . ARG A 1 24 ? 4.671 7.855 3.646 1.00 0.00 544 ARG W C 14
ATOM 11654 O O . ARG A 1 24 ? 5.616 7.072 3.747 1.00 0.00 544 ARG W O 14
ATOM 11675 N N . THR A 1 25 ? 3.406 7.457 3.579 1.00 0.00 545 THR W N 14
ATOM 11676 C CA . THR A 1 25 ? 3.055 6.046 3.623 1.00 0.00 545 THR W CA 14
ATOM 11677 C C . THR A 1 25 ? 3.438 5.364 2.322 1.00 0.00 545 THR W C 14
ATOM 11678 O O . THR A 1 25 ? 3.374 5.969 1.252 1.00 0.00 545 THR W O 14
ATOM 11689 N N . PHE A 1 26 ? 3.835 4.106 2.414 1.00 0.00 546 PHE W N 14
ATOM 11690 C CA . PHE A 1 26 ? 4.224 3.357 1.235 1.00 0.00 546 PHE W CA 14
ATOM 11691 C C . PHE A 1 26 ? 3.375 2.102 1.078 1.00 0.00 546 PHE W C 14
ATOM 11692 O O . PHE A 1 26 ? 2.769 1.624 2.037 1.00 0.00 546 PHE W O 14
ATOM 11709 N N . PHE A 1 27 ? 3.333 1.580 -0.141 1.00 0.00 547 PHE W N 14
ATOM 11710 C CA . PHE A 1 27 ? 2.553 0.383 -0.434 1.00 0.00 547 PHE W CA 14
ATOM 11711 C C . PHE A 1 27 ? 3.443 -0.836 -0.557 1.00 0.00 547 PHE W C 14
ATOM 11712 O O . PHE A 1 27 ? 4.398 -0.855 -1.334 1.00 0.00 547 PHE W O 14
ATOM 11729 N N . ILE A 1 28 ? 3.115 -1.855 0.220 1.00 0.00 548 ILE W N 14
ATOM 11730 C CA . ILE A 1 28 ? 3.870 -3.088 0.212 1.00 0.00 548 ILE W CA 14
ATOM 11731 C C . ILE A 1 28 ? 3.407 -3.997 -0.919 1.00 0.00 548 ILE W C 14
ATOM 11732 O O . ILE A 1 28 ? 2.246 -3.970 -1.324 1.00 0.00 548 ILE W O 14
ATOM 11748 N N . ASP A 1 29 ? 4.337 -4.786 -1.424 1.00 0.00 549 ASP W N 14
ATOM 11749 C CA . ASP A 1 29 ? 4.062 -5.708 -2.520 1.00 0.00 549 ASP W CA 14
ATOM 11750 C C . ASP A 1 29 ? 4.501 -7.126 -2.170 1.00 0.00 549 ASP W C 14
ATOM 11751 O O . ASP A 1 29 ? 5.694 -7.432 -2.155 1.00 0.00 549 ASP W O 14
ATOM 11760 N N . HIS A 1 30 ? 3.530 -7.989 -1.896 1.00 0.00 550 HIS W N 14
ATOM 11761 C CA . HIS A 1 30 ? 3.812 -9.376 -1.551 1.00 0.00 550 HIS W CA 14
ATOM 11762 C C . HIS A 1 30 ? 4.186 -10.178 -2.794 1.00 0.00 550 HIS W C 14
ATOM 11763 O O . HIS A 1 30 ? 4.899 -11.177 -2.710 1.00 0.00 550 HIS W O 14
ATOM 11777 N N . ALA A 1 31 ? 3.702 -9.730 -3.950 1.00 0.00 551 ALA W N 14
ATOM 11778 C CA . ALA A 1 31 ? 3.990 -10.405 -5.209 1.00 0.00 551 ALA W CA 14
ATOM 11779 C C . ALA A 1 31 ? 5.490 -10.606 -5.380 1.00 0.00 551 ALA W C 14
ATOM 11780 O O . ALA A 1 31 ? 5.935 -11.592 -5.968 1.00 0.00 551 ALA W O 14
ATOM 11787 N N . SER A 1 32 ? 6.264 -9.662 -4.854 1.00 0.00 552 SER W N 14
ATOM 11788 C CA . SER A 1 32 ? 7.718 -9.727 -4.937 1.00 0.00 552 SER W CA 14
ATOM 11789 C C . SER A 1 32 ? 8.365 -9.327 -3.611 1.00 0.00 552 SER W C 14
ATOM 11790 O O . SER A 1 32 ? 9.570 -9.086 -3.549 1.00 0.00 552 SER W O 14
ATOM 11798 N N . ARG A 1 33 ? 7.563 -9.260 -2.550 1.00 0.00 553 ARG W N 14
ATOM 11799 C CA . ARG A 1 33 ? 8.072 -8.889 -1.238 1.00 0.00 553 ARG W CA 14
ATOM 11800 C C . ARG A 1 33 ? 8.853 -7.580 -1.304 1.00 0.00 553 ARG W C 14
ATOM 11801 O O . ARG A 1 33 ? 10.054 -7.552 -1.040 1.00 0.00 553 ARG W O 14
ATOM 11822 N N . ARG A 1 34 ? 8.167 -6.496 -1.662 1.00 0.00 554 ARG W N 14
ATOM 11823 C CA . ARG A 1 34 ? 8.813 -5.193 -1.762 1.00 0.00 554 ARG W CA 14
ATOM 11824 C C . ARG A 1 34 ? 7.855 -4.064 -1.386 1.00 0.00 554 ARG W C 14
ATOM 11825 O O . ARG A 1 34 ? 6.783 -4.305 -0.834 1.00 0.00 554 ARG W O 14
ATOM 11846 N N . THR A 1 35 ? 8.252 -2.832 -1.692 1.00 0.00 555 THR W N 14
ATOM 11847 C CA . THR A 1 35 ? 7.432 -1.662 -1.390 1.00 0.00 555 THR W CA 14
ATOM 11848 C C . THR A 1 35 ? 7.557 -0.608 -2.484 1.00 0.00 555 THR W C 14
ATOM 11849 O O . THR A 1 35 ? 8.214 -0.830 -3.501 1.00 0.00 555 THR W O 14
ATOM 11860 N N . THR A 1 36 ? 6.919 0.538 -2.270 1.00 0.00 556 THR W N 14
ATOM 11861 C CA . THR A 1 36 ? 6.957 1.627 -3.238 1.00 0.00 556 THR W CA 14
ATOM 11862 C C . THR A 1 36 ? 6.177 2.839 -2.738 1.00 0.00 556 THR W C 14
ATOM 11863 O O . THR A 1 36 ? 5.350 2.727 -1.832 1.00 0.00 556 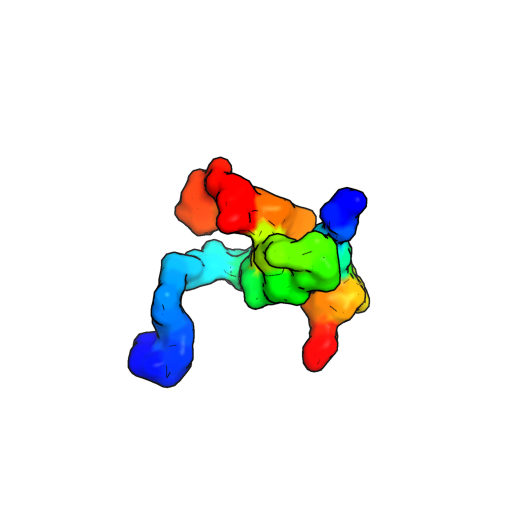THR W O 14
ATOM 11874 N N . TRP A 1 37 ? 6.447 3.996 -3.335 1.00 0.00 557 TRP W N 14
ATOM 11875 C CA . TRP A 1 37 ? 5.772 5.233 -2.953 1.00 0.00 557 TRP W CA 14
ATOM 11876 C C . TRP A 1 37 ? 4.442 5.401 -3.684 1.00 0.00 557 TRP W C 14
ATOM 11877 O O . TRP A 1 37 ? 3.851 6.480 -3.657 1.00 0.00 557 TRP W O 14
ATOM 11898 N N . ILE A 1 38 ? 3.977 4.350 -4.348 1.00 0.00 558 ILE W N 14
ATOM 11899 C CA . ILE A 1 38 ? 2.727 4.426 -5.087 1.00 0.00 558 ILE W CA 14
ATOM 11900 C C . ILE A 1 38 ? 1.801 3.267 -4.747 1.00 0.00 558 ILE W C 14
ATOM 11901 O O . ILE A 1 38 ? 2.253 2.170 -4.420 1.00 0.00 558 ILE W O 14
ATOM 11917 N N . ASP A 1 39 ? 0.500 3.524 -4.823 1.00 0.00 559 ASP W N 14
ATOM 11918 C CA . ASP A 1 39 ? -0.502 2.512 -4.519 1.00 0.00 559 ASP W CA 14
ATOM 11919 C C . ASP A 1 39 ? -1.158 1.989 -5.798 1.00 0.00 559 ASP W C 14
ATOM 11920 O O . ASP A 1 39 ? -1.783 2.752 -6.533 1.00 0.00 559 ASP W O 14
ATOM 11929 N N . PRO A 1 40 ? -1.031 0.680 -6.085 1.00 0.00 560 PRO W N 14
ATOM 11930 C CA . PRO A 1 40 ? -1.624 0.082 -7.283 1.00 0.00 560 PRO W CA 14
ATOM 11931 C C . PRO A 1 40 ? -3.114 0.391 -7.399 1.00 0.00 560 PRO W C 14
ATOM 11932 O O . PRO A 1 40 ? -3.637 0.576 -8.497 1.00 0.00 560 PRO W O 14
ATOM 11943 N N . ARG A 1 41 ? -3.791 0.448 -6.256 1.00 0.00 561 ARG W N 14
ATOM 11944 C CA . ARG A 1 41 ? -5.221 0.736 -6.227 1.00 0.00 561 ARG W CA 14
ATOM 11945 C C . ARG A 1 41 ? -5.546 1.973 -7.059 1.00 0.00 561 ARG W C 14
ATOM 11946 O O . ARG A 1 41 ? -6.626 2.076 -7.641 1.00 0.00 561 ARG W O 14
ATOM 11967 N N . ASN A 1 42 ? -4.604 2.910 -7.112 1.00 0.00 562 ASN W N 14
ATOM 11968 C CA . ASN A 1 42 ? -4.791 4.140 -7.876 1.00 0.00 562 ASN W CA 14
ATOM 11969 C C . ASN A 1 42 ? -3.578 4.423 -8.754 1.00 0.00 562 ASN W C 14
ATOM 11970 O O . ASN A 1 42 ? -3.665 4.391 -9.982 1.00 0.00 562 ASN W O 14
ATOM 11981 N N . GLY A 1 43 ? -2.446 4.701 -8.116 1.00 0.00 563 GLY W N 14
ATOM 11982 C CA . GLY A 1 43 ? -1.229 4.986 -8.852 1.00 0.00 563 GLY W CA 14
ATOM 11983 C C . GLY A 1 43 ? -0.653 6.347 -8.510 1.00 0.00 563 GLY W C 14
ATOM 11984 O O . GLY A 1 43 ? -0.149 7.051 -9.384 1.00 0.00 563 GLY W O 14
ATOM 11988 N N . ARG A 1 44 ? -0.728 6.716 -7.235 1.00 0.00 564 ARG W N 14
ATOM 11989 C CA . ARG A 1 44 ? -0.210 8.001 -6.782 1.00 0.00 564 ARG W CA 14
ATOM 11990 C C . ARG A 1 44 ? 0.475 7.871 -5.425 1.00 0.00 564 ARG W C 14
ATOM 11991 O O . ARG A 1 44 ? 0.463 6.803 -4.812 1.00 0.00 564 ARG W O 14
ATOM 12012 N N . ALA A 1 45 ? 1.073 8.964 -4.966 1.00 0.00 565 ALA W N 14
ATOM 12013 C CA . ALA A 1 45 ? 1.768 8.975 -3.684 1.00 0.00 565 ALA W CA 14
ATOM 12014 C C . ALA A 1 45 ? 0.880 8.439 -2.567 1.00 0.00 565 ALA W C 14
ATOM 12015 O O . ALA A 1 45 ? -0.068 9.099 -2.142 1.00 0.00 565 ALA W O 14
ATOM 12022 N N . SER A 1 46 ? 1.198 7.239 -2.096 1.00 0.00 566 SER W N 14
ATOM 12023 C CA . SER A 1 46 ? 0.436 6.609 -1.026 1.00 0.00 566 SER W CA 14
ATOM 12024 C C . SER A 1 46 ? 0.496 7.445 0.249 1.00 0.00 566 SER W C 14
ATOM 12025 O O . SER A 1 46 ? -0.535 7.733 0.853 1.00 99.99 566 SER W O 14
ATOM 12033 N N . THR B 2 1 ? 17.441 8.067 -0.268 1.00 0.00 227 THR P N 14
ATOM 12034 C CA . THR B 2 1 ? 16.224 7.223 -0.379 1.00 0.00 227 THR P CA 14
ATOM 12035 C C . THR B 2 1 ? 15.736 6.781 0.995 1.00 0.00 227 THR P C 14
ATOM 12036 O O . THR B 2 1 ? 16.531 6.387 1.848 1.00 0.00 227 THR P O 14
ATOM 12049 N N . GLY B 2 2 ? 14.426 6.852 1.207 1.00 0.00 228 GLY P N 14
ATOM 12050 C CA . GLY B 2 2 ? 13.863 6.458 2.485 1.00 0.00 228 GLY P CA 14
ATOM 12051 C C . GLY B 2 2 ? 12.575 5.669 2.340 1.00 0.00 228 GLY P C 14
ATOM 12052 O O . GLY B 2 2 ? 11.555 6.025 2.929 1.00 0.00 228 GLY P O 14
ATOM 12056 N N . LEU B 2 3 ? 12.620 4.595 1.557 1.00 0.00 229 LEU P N 14
ATOM 12057 C CA . LEU B 2 3 ? 11.444 3.756 1.344 1.00 0.00 229 LEU P CA 14
ATOM 12058 C C . LEU B 2 3 ? 11.640 2.372 1.960 1.00 0.00 229 LEU P C 14
ATOM 12059 O O . LEU B 2 3 ? 11.988 1.418 1.264 1.00 0.00 229 LEU P O 14
ATOM 12075 N N . PRO B 2 4 ? 11.410 2.243 3.278 1.00 0.00 230 PRO P N 14
ATOM 12076 C CA . PRO B 2 4 ? 11.556 0.968 3.984 1.00 0.00 230 PRO P CA 14
ATOM 12077 C C . PRO B 2 4 ? 10.938 -0.194 3.214 1.00 0.00 230 PRO P C 14
ATOM 12078 O O . PRO B 2 4 ? 9.722 -0.387 3.228 1.00 0.00 230 PRO P O 14
ATOM 12089 N N . SER B 2 5 ? 11.785 -0.964 2.538 1.00 0.00 231 SER P N 14
ATOM 12090 C CA . SER B 2 5 ? 11.326 -2.105 1.756 1.00 0.00 231 SER P CA 14
ATOM 12091 C C . SER B 2 5 ? 10.424 -3.013 2.581 1.00 0.00 231 SER P C 14
ATOM 12092 O O . SER B 2 5 ? 10.235 -2.803 3.779 1.00 0.00 231 SER P O 14
ATOM 12100 N N . TYR B 2 6 ? 9.865 -4.022 1.923 1.00 0.00 232 TYR P N 14
ATOM 12101 C CA . TYR B 2 6 ? 8.976 -4.970 2.580 1.00 0.00 232 TYR P CA 14
ATOM 12102 C C . TYR B 2 6 ? 9.768 -6.110 3.213 1.00 0.00 232 TYR P C 14
ATOM 12103 O O . TYR B 2 6 ? 9.830 -7.215 2.673 1.00 0.00 232 TYR P O 14
ATOM 12121 N N . ASP B 2 7 ? 10.370 -5.828 4.362 1.00 0.00 233 ASP P N 14
ATOM 12122 C CA . ASP B 2 7 ? 11.162 -6.815 5.084 1.00 0.00 233 ASP P CA 14
ATOM 12123 C C . ASP B 2 7 ? 11.720 -6.212 6.368 1.00 0.00 233 ASP P C 14
ATOM 12124 O O . ASP B 2 7 ? 11.772 -6.870 7.407 1.00 0.00 233 ASP P O 14
ATOM 12133 N N . GLU B 2 8 ? 12.132 -4.951 6.285 1.00 0.00 234 GLU P N 14
ATOM 12134 C CA . GLU B 2 8 ? 12.683 -4.247 7.436 1.00 0.00 234 GLU P CA 14
ATOM 12135 C C . GLU B 2 8 ? 11.618 -3.370 8.088 1.00 0.00 234 GLU P C 14
ATOM 12136 O O . GLU B 2 8 ? 11.667 -3.106 9.290 1.00 0.00 234 GLU P O 14
ATOM 12148 N N . ALA B 2 9 ? 10.655 -2.926 7.286 1.00 0.00 235 ALA P N 14
ATOM 12149 C CA . ALA B 2 9 ? 9.573 -2.083 7.778 1.00 0.00 235 ALA P CA 14
ATOM 12150 C C . ALA B 2 9 ? 8.269 -2.868 7.871 1.00 0.00 235 ALA P C 14
ATOM 12151 O O . ALA B 2 9 ? 7.323 -2.614 7.124 1.00 0.00 235 ALA P O 14
ATOM 12158 N N . LEU B 2 10 ? 8.228 -3.826 8.791 1.00 0.00 236 LEU P N 14
ATOM 12159 C CA . LEU B 2 10 ? 7.043 -4.655 8.980 1.00 0.00 236 LEU P CA 14
ATOM 12160 C C . LEU B 2 10 ? 7.015 -5.251 10.382 1.00 0.00 236 LEU P C 14
ATOM 12161 O O . LEU B 2 10 ? 6.951 -6.470 10.549 1.00 0.00 236 LEU P O 14
ATOM 12177 N N . HIS B 2 11 ? 7.065 -4.385 11.389 1.00 0.00 237 HIS P N 14
ATOM 12178 C CA . HIS B 2 11 ? 7.046 -4.825 12.779 1.00 0.00 237 HIS P CA 14
ATOM 12179 C C . HIS B 2 11 ? 5.740 -4.428 13.457 1.00 0.00 237 HIS P C 14
ATOM 12180 O O . HIS B 2 11 ? 5.088 -5.259 14.086 1.00 99.99 237 HIS P O 14
ATOM 12195 N N . GLY A 1 1 ? -11.010 -3.788 7.400 1.00 99.99 521 GLY W N 15
ATOM 12196 C CA . GLY A 1 1 ? -11.731 -3.886 8.653 1.00 0.00 521 GLY W CA 15
ATOM 12197 C C . GLY A 1 1 ? -11.379 -2.714 9.550 1.00 0.00 521 GLY W C 15
ATOM 12198 O O . GLY A 1 1 ? -12.267 -2.046 10.080 1.00 0.00 521 GLY W O 15
ATOM 12204 N N . PRO A 1 2 ? -10.079 -2.438 9.740 1.00 0.00 522 PRO W N 15
ATOM 12205 C CA . PRO A 1 2 ? -9.622 -1.330 10.585 1.00 0.00 522 PRO W CA 15
ATOM 12206 C C . PRO A 1 2 ? -9.919 0.032 9.966 1.00 0.00 522 PRO W C 15
ATOM 12207 O O . PRO A 1 2 ? -10.157 1.008 10.676 1.00 0.00 522 PRO W O 15
ATOM 12218 N N . LEU A 1 3 ? -9.907 0.088 8.638 1.00 0.00 523 LEU W N 15
ATOM 12219 C CA . LEU A 1 3 ? -10.177 1.331 7.925 1.00 0.00 523 LEU W CA 15
ATOM 12220 C C . LEU A 1 3 ? -10.843 1.053 6.581 1.00 0.00 523 LEU W C 15
ATOM 12221 O O . LEU A 1 3 ? -10.263 0.400 5.714 1.00 0.00 523 LEU W O 15
ATOM 12237 N N . GLY A 1 4 ? -12.063 1.552 6.417 1.00 0.00 524 GLY W N 15
ATOM 12238 C CA . GLY A 1 4 ? -12.788 1.347 5.175 1.00 0.00 524 GLY W CA 15
ATOM 12239 C C . GLY A 1 4 ? -14.158 1.996 5.189 1.00 0.00 524 GLY W C 15
ATOM 12240 O O . GLY A 1 4 ? -15.176 1.313 5.074 1.00 0.00 524 GLY W O 15
ATOM 12244 N N . SER A 1 5 ? -14.184 3.317 5.331 1.00 0.00 525 SER W N 15
ATOM 12245 C CA . SER A 1 5 ? -15.441 4.058 5.360 1.00 0.00 525 SER W CA 15
ATOM 12246 C C . SER A 1 5 ? -15.994 4.245 3.950 1.00 0.00 525 SER W C 15
ATOM 12247 O O . SER A 1 5 ? -17.200 4.412 3.764 1.00 0.00 525 SER W O 15
ATOM 12255 N N . GLY A 1 6 ? -15.107 4.216 2.962 1.00 0.00 526 GLY W N 15
ATOM 12256 C CA . GLY A 1 6 ? -15.527 4.384 1.583 1.00 0.00 526 GLY W CA 15
ATOM 12257 C C . GLY A 1 6 ? -14.579 5.263 0.791 1.00 0.00 526 GLY W C 15
ATOM 12258 O O . GLY A 1 6 ? -13.941 6.157 1.345 1.00 0.00 526 GLY W O 15
ATOM 12262 N N . GLU A 1 7 ? -14.486 5.006 -0.510 1.00 0.00 527 GLU W N 15
ATOM 12263 C CA . GLU A 1 7 ? -13.608 5.780 -1.380 1.00 0.00 527 GLU W CA 15
ATOM 12264 C C . GLU A 1 7 ? -12.144 5.523 -1.040 1.00 0.00 527 GLU W C 15
ATOM 12265 O O . GLU A 1 7 ? -11.331 6.447 -1.009 1.00 0.00 527 GLU W O 15
ATOM 12277 N N . GLU A 1 8 ? -11.815 4.261 -0.787 1.00 0.00 528 GLU W N 15
ATOM 12278 C CA . GLU A 1 8 ? -10.449 3.880 -0.449 1.00 0.00 528 GLU W CA 15
ATOM 12279 C C . GLU A 1 8 ? -10.195 2.417 -0.796 1.00 0.00 528 GLU W C 15
ATOM 12280 O O . GLU A 1 8 ? -10.654 1.515 -0.095 1.00 0.00 528 GLU W O 15
ATOM 12292 N N . GLU A 1 9 ? -9.461 2.187 -1.880 1.00 0.00 529 GLU W N 15
ATOM 12293 C CA . GLU A 1 9 ? -9.149 0.830 -2.317 1.00 0.00 529 GLU W CA 15
ATOM 12294 C C . GLU A 1 9 ? -8.612 -0.003 -1.155 1.00 0.00 529 GLU W C 15
ATOM 12295 O O . GLU A 1 9 ? -7.842 0.490 -0.332 1.00 0.00 529 GLU W O 15
ATOM 12307 N N . PRO A 1 10 ? -9.021 -1.280 -1.067 1.00 0.00 530 PRO W N 15
ATOM 12308 C CA . PRO A 1 10 ? -8.591 -2.179 0.003 1.00 0.00 530 PRO W CA 15
ATOM 12309 C C . PRO A 1 10 ? -7.275 -2.889 -0.300 1.00 0.00 530 PRO W C 15
ATOM 12310 O O . PRO A 1 10 ? -7.077 -4.033 0.109 1.00 0.00 530 PRO W O 15
ATOM 12321 N N . LEU A 1 11 ? -6.377 -2.215 -1.011 1.00 0.00 531 LEU W N 15
ATOM 12322 C CA . LEU A 1 11 ? -5.089 -2.801 -1.355 1.00 0.00 531 LEU W CA 15
ATOM 12323 C C . LEU A 1 11 ? -5.283 -4.038 -2.233 1.00 0.00 531 LEU W C 15
ATOM 12324 O O . LEU A 1 11 ? -6.058 -4.930 -1.892 1.00 0.00 531 LEU W O 15
ATOM 12340 N N . PRO A 1 12 ? -4.599 -4.103 -3.388 1.00 0.00 532 PRO W N 15
ATOM 12341 C CA . PRO A 1 12 ? -4.721 -5.232 -4.313 1.00 0.00 532 PRO W CA 15
ATOM 12342 C C . PRO A 1 12 ? -4.564 -6.592 -3.633 1.00 0.00 532 PRO W C 15
ATOM 12343 O O . PRO A 1 12 ? -4.486 -6.685 -2.407 1.00 0.00 532 PRO W O 15
ATOM 12354 N N . PRO A 1 13 ? -4.551 -7.671 -4.433 1.00 0.00 533 PRO W N 15
ATOM 12355 C CA . PRO A 1 13 ? -4.449 -9.050 -3.929 1.00 0.00 533 PRO W CA 15
ATOM 12356 C C . PRO A 1 13 ? -3.130 -9.399 -3.262 1.00 0.00 533 PRO W C 15
ATOM 12357 O O . PRO A 1 13 ? -3.015 -10.444 -2.621 1.00 0.00 533 PRO W O 15
ATOM 12368 N N . ARG A 1 14 ? -2.136 -8.558 -3.423 1.00 0.00 534 ARG W N 15
ATOM 12369 C CA . ARG A 1 14 ? -0.833 -8.840 -2.835 1.00 0.00 534 ARG W CA 15
ATOM 12370 C C . ARG A 1 14 ? -0.161 -7.580 -2.322 1.00 0.00 534 ARG W C 15
ATOM 12371 O O . ARG A 1 14 ? 1.030 -7.370 -2.545 1.00 0.00 534 ARG W O 15
ATOM 12392 N N . TRP A 1 15 ? -0.924 -6.740 -1.641 1.00 0.00 535 TRP W N 15
ATOM 12393 C CA . TRP A 1 15 ? -0.365 -5.503 -1.114 1.00 0.00 535 TRP W CA 15
ATOM 12394 C C . TRP A 1 15 ? -0.902 -5.163 0.270 1.00 0.00 535 TRP W C 15
ATOM 12395 O O . TRP A 1 15 ? -1.868 -5.759 0.746 1.00 0.00 535 TRP W O 15
ATOM 12416 N N . SER A 1 16 ? -0.253 -4.194 0.909 1.00 0.00 536 SER W N 15
ATOM 12417 C CA . SER A 1 16 ? -0.636 -3.749 2.241 1.00 0.00 536 SER W CA 15
ATOM 12418 C C . SER A 1 16 ? -0.374 -2.254 2.399 1.00 0.00 536 SER W C 15
ATOM 12419 O O . SER A 1 16 ? -0.304 -1.523 1.411 1.00 0.00 536 SER W O 15
ATOM 12427 N N . MET A 1 17 ? -0.227 -1.804 3.639 1.00 0.00 537 MET W N 15
ATOM 12428 C CA . MET A 1 17 ? 0.028 -0.397 3.910 1.00 0.00 537 MET W CA 15
ATOM 12429 C C . MET A 1 17 ? 0.907 -0.231 5.145 1.00 0.00 537 MET W C 15
ATOM 12430 O O . MET A 1 17 ? 0.800 -0.996 6.103 1.00 0.00 537 MET W O 15
ATOM 12444 N N . GLN A 1 18 ? 1.782 0.770 5.116 1.00 0.00 538 GLN W N 15
ATOM 12445 C CA . GLN A 1 18 ? 2.682 1.030 6.233 1.00 0.00 538 GLN W CA 15
ATOM 12446 C C . GLN A 1 18 ? 3.322 2.409 6.114 1.00 0.00 538 GLN W C 15
ATOM 12447 O O . GLN A 1 18 ? 3.812 2.788 5.049 1.00 0.00 538 GLN W O 15
ATOM 12461 N N . VAL A 1 19 ? 3.320 3.154 7.216 1.00 0.00 539 VAL W N 15
ATOM 12462 C CA . VAL A 1 19 ? 3.907 4.491 7.239 1.00 0.00 539 VAL W CA 15
ATOM 12463 C C . VAL A 1 19 ? 5.416 4.413 7.434 1.00 0.00 539 VAL W C 15
ATOM 12464 O O . VAL A 1 19 ? 5.904 3.649 8.268 1.00 0.00 539 VAL W O 15
ATOM 12477 N N . ALA A 1 20 ? 6.150 5.199 6.657 1.00 0.00 540 ALA W N 15
ATOM 12478 C CA . ALA A 1 20 ? 7.605 5.209 6.741 1.00 0.00 540 ALA W CA 15
ATOM 12479 C C . ALA A 1 20 ? 8.115 6.504 7.368 1.00 0.00 540 ALA W C 15
ATOM 12480 O O . ALA A 1 20 ? 7.421 7.520 7.364 1.00 0.00 540 ALA W O 15
ATOM 12487 N N . PRO A 1 21 ? 9.347 6.486 7.908 1.00 0.00 541 PRO W N 15
ATOM 12488 C CA . PRO A 1 21 ? 9.951 7.668 8.531 1.00 0.00 541 PRO W CA 15
ATOM 12489 C C . PRO A 1 21 ? 10.195 8.779 7.519 1.00 0.00 541 PRO W C 15
ATOM 12490 O O . PRO A 1 21 ? 10.308 9.950 7.881 1.00 0.00 541 PRO W O 15
ATOM 12501 N N . ASN A 1 22 ? 10.271 8.402 6.246 1.00 0.00 542 ASN W N 15
ATOM 12502 C CA . ASN A 1 22 ? 10.496 9.362 5.173 1.00 0.00 542 ASN W CA 15
ATOM 12503 C C . ASN A 1 22 ? 9.534 10.539 5.288 1.00 0.00 542 ASN W C 15
ATOM 12504 O O . ASN A 1 22 ? 9.927 11.694 5.125 1.00 0.00 542 ASN W O 15
ATOM 12515 N N . GLY A 1 23 ? 8.271 10.235 5.571 1.00 0.00 543 GLY W N 15
ATOM 12516 C CA . GLY A 1 23 ? 7.271 11.277 5.703 1.00 0.00 543 GLY W CA 15
ATOM 12517 C C . GLY A 1 23 ? 5.956 10.913 5.041 1.00 0.00 543 GLY W C 15
ATOM 12518 O O . GLY A 1 23 ? 4.938 11.562 5.278 1.00 0.00 543 GLY W O 15
ATOM 12522 N N . ARG A 1 24 ? 5.974 9.874 4.208 1.00 0.00 544 ARG W N 15
ATOM 12523 C CA . ARG A 1 24 ? 4.768 9.438 3.517 1.00 0.00 544 ARG W CA 15
ATOM 12524 C C . ARG A 1 24 ? 4.572 7.934 3.644 1.00 0.00 544 ARG W C 15
ATOM 12525 O O . ARG A 1 24 ? 5.525 7.187 3.870 1.00 0.00 544 ARG W O 15
ATOM 12546 N N . THR A 1 25 ? 3.329 7.497 3.485 1.00 0.00 545 THR W N 15
ATOM 12547 C CA . THR A 1 25 ? 3.002 6.083 3.568 1.00 0.00 545 THR W CA 15
ATOM 12548 C C . THR A 1 25 ? 3.365 5.384 2.272 1.00 0.00 545 THR W C 15
ATOM 12549 O O . THR A 1 25 ? 3.270 5.969 1.193 1.00 0.00 545 THR W O 15
ATOM 12560 N N . PHE A 1 26 ? 3.786 4.135 2.376 1.00 0.00 546 PHE W N 15
ATOM 12561 C CA . PHE A 1 26 ? 4.164 3.375 1.201 1.00 0.00 546 PHE W CA 15
ATOM 12562 C C . PHE A 1 26 ? 3.274 2.153 1.022 1.00 0.00 546 PHE W C 15
ATOM 12563 O O . PHE A 1 26 ? 2.447 1.839 1.879 1.00 0.00 546 PHE W O 15
ATOM 12580 N N . PHE A 1 27 ? 3.450 1.470 -0.101 1.00 0.00 547 PHE W N 15
ATOM 12581 C CA . PHE A 1 27 ? 2.665 0.281 -0.404 1.00 0.00 547 PHE W CA 15
ATOM 12582 C C . PHE A 1 27 ? 3.544 -0.948 -0.489 1.00 0.00 547 PHE W C 15
ATOM 12583 O O . PHE A 1 27 ? 4.538 -0.974 -1.215 1.00 0.00 547 PHE W O 15
ATOM 12600 N N . ILE A 1 28 ? 3.163 -1.966 0.259 1.00 0.00 548 ILE W N 15
ATOM 12601 C CA . ILE A 1 28 ? 3.898 -3.211 0.279 1.00 0.00 548 ILE W CA 15
ATOM 12602 C C . ILE A 1 28 ? 3.414 -4.132 -0.832 1.00 0.00 548 ILE W C 15
ATOM 12603 O O . ILE A 1 28 ? 2.236 -4.134 -1.184 1.00 0.00 548 ILE W O 15
ATOM 12619 N N . ASP A 1 29 ? 4.338 -4.897 -1.382 1.00 0.00 549 ASP W N 15
ATOM 12620 C CA . ASP A 1 29 ? 4.030 -5.822 -2.465 1.00 0.00 549 ASP W CA 15
ATOM 12621 C C . ASP A 1 29 ? 4.421 -7.248 -2.092 1.00 0.00 549 ASP W C 15
ATOM 12622 O O . ASP A 1 29 ? 5.604 -7.580 -2.014 1.00 0.00 549 ASP W O 15
ATOM 12631 N N . HIS A 1 30 ? 3.418 -8.090 -1.861 1.00 0.00 550 HIS W N 15
ATOM 12632 C CA . HIS A 1 30 ? 3.655 -9.481 -1.494 1.00 0.00 550 HIS W CA 15
ATOM 12633 C C . HIS A 1 30 ? 4.140 -10.287 -2.694 1.00 0.00 550 HIS W C 15
ATOM 12634 O O . HIS A 1 30 ? 4.926 -11.224 -2.547 1.00 0.00 550 HIS W O 15
ATOM 12648 N N . ALA A 1 31 ? 3.670 -9.918 -3.882 1.00 0.00 551 ALA W N 15
ATOM 12649 C CA . ALA A 1 31 ? 4.060 -10.609 -5.106 1.00 0.00 551 ALA W CA 15
ATOM 12650 C C . ALA A 1 31 ? 5.575 -10.752 -5.194 1.00 0.00 551 ALA W C 15
ATOM 12651 O O . ALA A 1 31 ? 6.093 -11.834 -5.472 1.00 0.00 551 ALA W O 15
ATOM 12658 N N . SER A 1 32 ? 6.279 -9.651 -4.954 1.00 0.00 552 SER W N 15
ATOM 12659 C CA . SER A 1 32 ? 7.737 -9.648 -5.003 1.00 0.00 552 SER W CA 15
ATOM 12660 C C . SER A 1 32 ? 8.347 -9.399 -3.621 1.00 0.00 552 SER W C 15
ATOM 12661 O O . SER A 1 32 ? 9.569 -9.397 -3.469 1.00 0.00 552 SER W O 15
ATOM 12669 N N . ARG A 1 33 ? 7.498 -9.187 -2.615 1.00 0.00 553 ARG W N 15
ATOM 12670 C CA . ARG A 1 33 ? 7.973 -8.936 -1.259 1.00 0.00 553 ARG W CA 15
ATOM 12671 C C . ARG A 1 33 ? 8.790 -7.651 -1.198 1.00 0.00 553 ARG W C 15
ATOM 12672 O O . ARG A 1 33 ? 9.980 -7.678 -0.884 1.00 0.00 553 ARG W O 15
ATOM 12693 N N . ARG A 1 34 ? 8.151 -6.526 -1.506 1.00 0.00 554 ARG W N 15
ATOM 12694 C CA . ARG A 1 34 ? 8.836 -5.239 -1.487 1.00 0.00 554 ARG W CA 15
ATOM 12695 C C . ARG A 1 34 ? 7.874 -4.105 -1.148 1.00 0.00 554 ARG W C 15
ATOM 12696 O O . ARG A 1 34 ? 6.750 -4.338 -0.709 1.00 0.00 554 ARG W O 15
ATOM 12717 N N . THR A 1 35 ? 8.329 -2.873 -1.354 1.00 0.00 555 THR W N 15
ATOM 12718 C CA . THR A 1 35 ? 7.514 -1.698 -1.072 1.00 0.00 555 THR W CA 15
ATOM 12719 C C . THR A 1 35 ? 7.711 -0.626 -2.140 1.00 0.00 555 THR W C 15
ATOM 12720 O O . THR A 1 35 ? 8.525 -0.785 -3.049 1.00 0.00 555 THR W O 15
ATOM 12731 N N . THR A 1 36 ? 6.962 0.466 -2.024 1.00 0.00 556 THR W N 15
ATOM 12732 C CA . THR A 1 36 ? 7.057 1.563 -2.980 1.00 0.00 556 THR W CA 15
ATOM 12733 C C . THR A 1 36 ? 6.281 2.787 -2.503 1.00 0.00 556 THR W C 15
ATOM 12734 O O . THR A 1 36 ? 5.470 2.700 -1.581 1.00 0.00 556 THR W O 15
ATOM 12745 N N . TRP A 1 37 ? 6.535 3.924 -3.142 1.00 0.00 557 TRP W N 15
ATOM 12746 C CA . TRP A 1 37 ? 5.862 5.170 -2.788 1.00 0.00 557 TRP W CA 15
ATOM 12747 C C . TRP A 1 37 ? 4.602 5.375 -3.621 1.00 0.00 557 TRP W C 15
ATOM 12748 O O . TRP A 1 37 ? 4.112 6.496 -3.750 1.00 0.00 557 TRP W O 15
ATOM 12769 N N . ILE A 1 38 ? 4.092 4.297 -4.200 1.00 0.00 558 ILE W N 15
ATOM 12770 C CA . ILE A 1 38 ? 2.903 4.381 -5.033 1.00 0.00 558 ILE W CA 15
ATOM 12771 C C . ILE A 1 38 ? 1.888 3.303 -4.674 1.00 0.00 558 ILE W C 15
ATOM 12772 O O . ILE A 1 38 ? 2.251 2.213 -4.232 1.00 0.00 558 ILE W O 15
ATOM 12788 N N . ASP A 1 39 ? 0.612 3.620 -4.865 1.00 0.00 559 ASP W N 15
ATOM 12789 C CA . ASP A 1 39 ? -0.463 2.685 -4.560 1.00 0.00 559 ASP W CA 15
ATOM 12790 C C . ASP A 1 39 ? -1.037 2.079 -5.843 1.00 0.00 559 ASP W C 15
ATOM 12791 O O . ASP A 1 39 ? -1.642 2.785 -6.648 1.00 0.00 559 ASP W O 15
ATOM 12800 N N . PRO A 1 40 ? -0.856 0.762 -6.059 1.00 0.00 560 PRO W N 15
ATOM 12801 C CA . PRO A 1 40 ? -1.364 0.089 -7.255 1.00 0.00 560 PRO W CA 15
ATOM 12802 C C . PRO A 1 40 ? -2.839 0.379 -7.498 1.00 0.00 560 PRO W C 15
ATOM 12803 O O . PRO A 1 40 ? -3.310 0.340 -8.634 1.00 0.00 560 PRO W O 15
ATOM 12814 N N . ARG A 1 41 ? -3.562 0.672 -6.424 1.00 0.00 561 ARG W N 15
ATOM 12815 C CA . ARG A 1 41 ? -4.984 0.970 -6.522 1.00 0.00 561 ARG W CA 15
ATOM 12816 C C . ARG A 1 41 ? -5.225 2.213 -7.376 1.00 0.00 561 ARG W C 15
ATOM 12817 O O . ARG A 1 41 ? -6.307 2.393 -7.935 1.00 0.00 561 ARG W O 15
ATOM 12838 N N . ASN A 1 42 ? -4.209 3.065 -7.479 1.00 0.00 562 ASN W N 15
ATOM 12839 C CA . ASN A 1 42 ? -4.313 4.287 -8.271 1.00 0.00 562 ASN W CA 15
ATOM 12840 C C . ASN A 1 42 ? -3.090 4.455 -9.167 1.00 0.00 562 ASN W C 15
ATOM 12841 O O . ASN A 1 42 ? -3.207 4.505 -10.392 1.00 0.00 562 ASN W O 15
ATOM 12852 N N . GLY A 1 43 ? -1.918 4.540 -8.548 1.00 0.00 563 GLY W N 15
ATOM 12853 C CA . GLY A 1 43 ? -0.689 4.700 -9.303 1.00 0.00 563 GLY W CA 15
ATOM 12854 C C . GLY A 1 43 ? 0.017 6.007 -8.997 1.00 0.00 563 GLY W C 15
ATOM 12855 O O . GLY A 1 43 ? 0.781 6.514 -9.819 1.00 0.00 563 GLY W O 15
ATOM 12859 N N . ARG A 1 44 ? -0.238 6.554 -7.812 1.00 0.00 564 ARG W N 15
ATOM 12860 C CA . ARG A 1 44 ? 0.380 7.811 -7.401 1.00 0.00 564 ARG W CA 15
ATOM 12861 C C . ARG A 1 44 ? 0.863 7.732 -5.957 1.00 0.00 564 ARG W C 15
ATOM 12862 O O . ARG A 1 44 ? 0.780 6.683 -5.320 1.00 0.00 564 ARG W O 15
ATOM 12883 N N . ALA A 1 45 ? 1.369 8.850 -5.446 1.00 0.00 565 ALA W N 15
ATOM 12884 C CA . ALA A 1 45 ? 1.869 8.910 -4.077 1.00 0.00 565 ALA W CA 15
ATOM 12885 C C . ALA A 1 45 ? 0.863 8.315 -3.095 1.00 0.00 565 ALA W C 15
ATOM 12886 O O . ALA A 1 45 ? -0.238 8.837 -2.925 1.00 0.00 565 ALA W O 15
ATOM 12893 N N . SER A 1 46 ? 1.252 7.218 -2.451 1.00 0.00 566 SER W N 15
ATOM 12894 C CA . SER A 1 46 ? 0.385 6.553 -1.485 1.00 0.00 566 SER W CA 15
ATOM 12895 C C . SER A 1 46 ? 0.329 7.334 -0.177 1.00 0.00 566 SER W C 15
ATOM 12896 O O . SER A 1 46 ? -0.753 7.609 0.337 1.00 99.99 566 SER W O 15
ATOM 12904 N N . THR B 2 1 ? 16.256 7.960 -0.584 1.00 0.00 227 THR P N 15
ATOM 12905 C CA . THR B 2 1 ? 14.777 7.946 -0.725 1.00 0.00 227 THR P CA 15
ATOM 12906 C C . THR B 2 1 ? 14.096 7.820 0.633 1.00 0.00 227 THR P C 15
ATOM 12907 O O . THR B 2 1 ? 13.294 8.670 1.016 1.00 0.00 227 THR P O 15
ATOM 12920 N N . GLY B 2 2 ? 14.422 6.754 1.355 1.00 0.00 228 GLY P N 15
ATOM 12921 C CA . GLY B 2 2 ? 13.832 6.538 2.663 1.00 0.00 228 GLY P CA 15
ATOM 12922 C C . GLY B 2 2 ? 12.648 5.592 2.617 1.00 0.00 228 GLY P C 15
ATOM 12923 O O . GLY B 2 2 ? 11.744 5.681 3.447 1.00 0.00 228 GLY P O 15
ATOM 12927 N N . LEU B 2 3 ? 12.652 4.686 1.644 1.00 0.00 229 LEU P N 15
ATOM 12928 C CA . LEU B 2 3 ? 11.569 3.720 1.494 1.00 0.00 229 LEU P CA 15
ATOM 12929 C C . LEU B 2 3 ? 11.954 2.372 2.101 1.00 0.00 229 LEU P C 15
ATOM 12930 O O . LEU B 2 3 ? 12.767 1.640 1.535 1.00 0.00 229 LEU P O 15
ATOM 12946 N N . PRO B 2 4 ? 11.378 2.021 3.265 1.00 0.00 230 PRO P N 15
ATOM 12947 C CA . PRO B 2 4 ? 11.669 0.754 3.940 1.00 0.00 230 PRO P CA 15
ATOM 12948 C C . PRO B 2 4 ? 11.095 -0.438 3.184 1.00 0.00 230 PRO P C 15
ATOM 12949 O O . PRO B 2 4 ? 9.880 -0.633 3.142 1.00 0.00 230 PRO P O 15
ATOM 12960 N N . SER B 2 5 ? 11.974 -1.231 2.584 1.00 0.00 231 SER P N 15
ATOM 12961 C CA . SER B 2 5 ? 11.552 -2.401 1.824 1.00 0.00 231 SER P CA 15
ATOM 12962 C C . SER B 2 5 ? 10.644 -3.295 2.659 1.00 0.00 231 SER P C 15
ATOM 12963 O O . SER B 2 5 ? 10.590 -3.177 3.883 1.00 0.00 231 SER P O 15
ATOM 12971 N N . TYR B 2 6 ? 9.933 -4.189 1.983 1.00 0.00 232 TYR P N 15
ATOM 12972 C CA . TYR B 2 6 ? 9.022 -5.107 2.652 1.00 0.00 232 TYR P CA 15
ATOM 12973 C C . TYR B 2 6 ? 9.787 -6.264 3.283 1.00 0.00 232 TYR P C 15
ATOM 12974 O O . TYR B 2 6 ? 9.664 -7.414 2.861 1.00 0.00 232 TYR P O 15
ATOM 12992 N N . ASP B 2 7 ? 10.578 -5.944 4.301 1.00 0.00 233 ASP P N 15
ATOM 12993 C CA . ASP B 2 7 ? 11.372 -6.942 5.008 1.00 0.00 233 ASP P CA 15
ATOM 12994 C C . ASP B 2 7 ? 11.838 -6.393 6.351 1.00 0.00 233 ASP P C 15
ATOM 12995 O O . ASP B 2 7 ? 11.784 -7.081 7.370 1.00 0.00 233 ASP P O 15
ATOM 13004 N N . GLU B 2 8 ? 12.288 -5.142 6.342 1.00 0.00 234 GLU P N 15
ATOM 13005 C CA . GLU B 2 8 ? 12.756 -4.488 7.557 1.00 0.00 234 GLU P CA 15
ATOM 13006 C C . GLU B 2 8 ? 11.672 -3.582 8.138 1.00 0.00 234 GLU P C 15
ATOM 13007 O O . GLU B 2 8 ? 11.683 -3.271 9.329 1.00 0.00 234 GLU P O 15
ATOM 13019 N N . ALA B 2 9 ? 10.736 -3.162 7.290 1.00 0.00 235 ALA P N 15
ATOM 13020 C CA . ALA B 2 9 ? 9.646 -2.294 7.721 1.00 0.00 235 ALA P CA 15
ATOM 13021 C C . ALA B 2 9 ? 8.586 -3.083 8.482 1.00 0.00 235 ALA P C 15
ATOM 13022 O O . ALA B 2 9 ? 8.270 -2.772 9.630 1.00 0.00 235 ALA P O 15
ATOM 13029 N N . LEU B 2 10 ? 8.041 -4.108 7.834 1.00 0.00 236 LEU P N 15
ATOM 13030 C CA . LEU B 2 10 ? 7.018 -4.943 8.449 1.00 0.00 236 LEU P CA 15
ATOM 13031 C C . LEU B 2 10 ? 7.544 -5.592 9.727 1.00 0.00 236 LEU P C 15
ATOM 13032 O O . LEU B 2 10 ? 8.393 -6.483 9.679 1.00 0.00 236 LEU P O 15
ATOM 13048 N N . HIS B 2 11 ? 7.031 -5.141 10.867 1.00 0.00 237 HIS P N 15
ATOM 13049 C CA . HIS B 2 11 ? 7.448 -5.679 12.156 1.00 0.00 237 HIS P CA 15
ATOM 13050 C C . HIS B 2 11 ? 6.279 -5.715 13.134 1.00 0.00 237 HIS P C 15
ATOM 13051 O O . HIS B 2 11 ? 6.023 -6.742 13.759 1.00 99.99 237 HIS P O 15
ATOM 13066 N N . GLY A 1 1 ? -23.849 13.218 -11.570 1.00 99.99 521 GLY W N 16
ATOM 13067 C CA . GLY A 1 1 ? -23.948 14.621 -11.917 1.00 0.00 521 GLY W CA 16
ATOM 13068 C C . GLY A 1 1 ? -22.967 15.432 -11.093 1.00 0.00 521 GLY W C 16
ATOM 13069 O O . GLY A 1 1 ? -22.209 16.233 -11.639 1.00 0.00 521 GLY W O 16
ATOM 13075 N N . PRO A 1 2 ? -22.960 15.247 -9.762 1.00 0.00 522 PRO W N 16
ATOM 13076 C CA . PRO A 1 2 ? -22.055 15.976 -8.865 1.00 0.00 522 PRO W CA 16
ATOM 13077 C C . PRO A 1 2 ? -20.589 15.777 -9.232 1.00 0.00 522 PRO W C 16
ATOM 13078 O O . PRO A 1 2 ? -19.766 16.674 -9.049 1.00 0.00 522 PRO W O 16
ATOM 13089 N N . LEU A 1 3 ? -20.268 14.597 -9.750 1.00 0.00 523 LEU W N 16
ATOM 13090 C CA . LEU A 1 3 ? -18.899 14.281 -10.142 1.00 0.00 523 LEU W CA 16
ATOM 13091 C C . LEU A 1 3 ? -17.963 14.327 -8.938 1.00 0.00 523 LEU W C 16
ATOM 13092 O O . LEU A 1 3 ? -17.166 15.254 -8.790 1.00 0.00 523 LEU W O 16
ATOM 13108 N N . GLY A 1 4 ? -18.063 13.318 -8.079 1.00 0.00 524 GLY W N 16
ATOM 13109 C CA . GLY A 1 4 ? -17.219 13.261 -6.898 1.00 0.00 524 GLY W CA 16
ATOM 13110 C C . GLY A 1 4 ? -16.226 12.116 -6.951 1.00 0.00 524 GLY W C 16
ATOM 13111 O O . GLY A 1 4 ? -16.588 10.986 -7.274 1.00 0.00 524 GLY W O 16
ATOM 13115 N N . SER A 1 5 ? -14.970 12.411 -6.632 1.00 0.00 525 SER W N 16
ATOM 13116 C CA . SER A 1 5 ? -13.920 11.398 -6.646 1.00 0.00 525 SER W CA 16
ATOM 13117 C C . SER A 1 5 ? -13.830 10.690 -5.298 1.00 0.00 525 SER W C 16
ATOM 13118 O O . SER A 1 5 ? -13.155 11.161 -4.382 1.00 0.00 525 SER W O 16
ATOM 13126 N N . GLY A 1 6 ? -14.513 9.554 -5.184 1.00 0.00 526 GLY W N 16
ATOM 13127 C CA . GLY A 1 6 ? -14.495 8.799 -3.945 1.00 0.00 526 GLY W CA 16
ATOM 13128 C C . GLY A 1 6 ? -14.547 7.301 -4.179 1.00 0.00 526 GLY W C 16
ATOM 13129 O O . GLY A 1 6 ? -15.623 6.730 -4.351 1.00 0.00 526 GLY W O 16
ATOM 13133 N N . GLU A 1 7 ? -13.379 6.666 -4.183 1.00 0.00 527 GLU W N 16
ATOM 13134 C CA . GLU A 1 7 ? -13.292 5.225 -4.397 1.00 0.00 527 GLU W CA 16
ATOM 13135 C C . GLU A 1 7 ? -12.008 4.664 -3.795 1.00 0.00 527 GLU W C 16
ATOM 13136 O O . GLU A 1 7 ? -11.062 4.342 -4.513 1.00 0.00 527 GLU W O 16
ATOM 13148 N N . GLU A 1 8 ? -11.984 4.551 -2.471 1.00 0.00 528 GLU W N 16
ATOM 13149 C CA . GLU A 1 8 ? -10.817 4.031 -1.767 1.00 0.00 528 GLU W CA 16
ATOM 13150 C C . GLU A 1 8 ? -10.641 2.539 -2.027 1.00 0.00 528 GLU W C 16
ATOM 13151 O O . GLU A 1 8 ? -11.556 1.747 -1.795 1.00 0.00 528 GLU W O 16
ATOM 13163 N N . GLU A 1 9 ? -9.460 2.160 -2.506 1.00 0.00 529 GLU W N 16
ATOM 13164 C CA . GLU A 1 9 ? -9.167 0.760 -2.791 1.00 0.00 529 GLU W CA 16
ATOM 13165 C C . GLU A 1 9 ? -8.647 0.052 -1.542 1.00 0.00 529 GLU W C 16
ATOM 13166 O O . GLU A 1 9 ? -7.875 0.622 -0.772 1.00 0.00 529 GLU W O 16
ATOM 13178 N N . PRO A 1 10 ? -9.071 -1.205 -1.321 1.00 0.00 530 PRO W N 16
ATOM 13179 C CA . PRO A 1 10 ? -8.656 -1.989 -0.159 1.00 0.00 530 PRO W CA 16
ATOM 13180 C C . PRO A 1 10 ? -7.344 -2.735 -0.377 1.00 0.00 530 PRO W C 16
ATOM 13181 O O . PRO A 1 10 ? -7.191 -3.871 0.073 1.00 0.00 530 PRO W O 16
ATOM 13192 N N . LEU A 1 11 ? -6.402 -2.101 -1.066 1.00 0.00 531 LEU W N 16
ATOM 13193 C CA . LEU A 1 11 ? -5.110 -2.721 -1.336 1.00 0.00 531 LEU W CA 16
ATOM 13194 C C . LEU A 1 11 ? -5.293 -3.987 -2.177 1.00 0.00 531 LEU W C 16
ATOM 13195 O O . LEU A 1 11 ? -6.067 -4.871 -1.813 1.00 0.00 531 LEU W O 16
ATOM 13211 N N . PRO A 1 12 ? -4.600 -4.084 -3.324 1.00 0.00 532 PRO W N 16
ATOM 13212 C CA . PRO A 1 12 ? -4.712 -5.242 -4.216 1.00 0.00 532 PRO W CA 16
ATOM 13213 C C . PRO A 1 12 ? -4.559 -6.582 -3.494 1.00 0.00 532 PRO W C 16
ATOM 13214 O O . PRO A 1 12 ? -4.487 -6.638 -2.266 1.00 0.00 532 PRO W O 16
ATOM 13225 N N . PRO A 1 13 ? -4.542 -7.685 -4.262 1.00 0.00 533 PRO W N 16
ATOM 13226 C CA . PRO A 1 13 ? -4.443 -9.049 -3.720 1.00 0.00 533 PRO W CA 16
ATOM 13227 C C . PRO A 1 13 ? -3.118 -9.385 -3.057 1.00 0.00 533 PRO W C 16
ATOM 13228 O O . PRO A 1 13 ? -2.999 -10.412 -2.391 1.00 0.00 533 PRO W O 16
ATOM 13239 N N . ARG A 1 14 ? -2.122 -8.550 -3.251 1.00 0.00 534 ARG W N 16
ATOM 13240 C CA . ARG A 1 14 ? -0.812 -8.819 -2.671 1.00 0.00 534 ARG W CA 16
ATOM 13241 C C . ARG A 1 14 ? -0.144 -7.550 -2.179 1.00 0.00 534 ARG W C 16
ATOM 13242 O O . ARG A 1 14 ? 1.053 -7.350 -2.383 1.00 0.00 534 ARG W O 16
ATOM 13263 N N . TRP A 1 15 ? -0.914 -6.685 -1.538 1.00 0.00 535 TRP W N 16
ATOM 13264 C CA . TRP A 1 15 ? -0.362 -5.438 -1.036 1.00 0.00 535 TRP W CA 16
ATOM 13265 C C . TRP A 1 15 ? -0.923 -5.065 0.330 1.00 0.00 535 TRP W C 16
ATOM 13266 O O . TRP A 1 15 ? -1.884 -5.664 0.811 1.00 0.00 535 TRP W O 16
ATOM 13287 N N . SER A 1 16 ? -0.300 -4.064 0.946 1.00 0.00 536 SER W N 16
ATOM 13288 C CA . SER A 1 16 ? -0.713 -3.590 2.260 1.00 0.00 536 SER W CA 16
ATOM 13289 C C . SER A 1 16 ? -0.474 -2.090 2.390 1.00 0.00 536 SER W C 16
ATOM 13290 O O . SER A 1 16 ? -0.358 -1.381 1.390 1.00 0.00 536 SER W O 16
ATOM 13298 N N . MET A 1 17 ? -0.400 -1.612 3.627 1.00 0.00 537 MET W N 16
ATOM 13299 C CA . MET A 1 17 ? -0.175 -0.198 3.888 1.00 0.00 537 MET W CA 16
ATOM 13300 C C . MET A 1 17 ? 0.695 -0.012 5.126 1.00 0.00 537 MET W C 16
ATOM 13301 O O . MET A 1 17 ? 0.550 -0.735 6.112 1.00 0.00 537 MET W O 16
ATOM 13315 N N . GLN A 1 18 ? 1.603 0.956 5.071 1.00 0.00 538 GLN W N 16
ATOM 13316 C CA . GLN A 1 18 ? 2.495 1.225 6.192 1.00 0.00 538 GLN W CA 16
ATOM 13317 C C . GLN A 1 18 ? 3.188 2.574 6.035 1.00 0.00 538 GLN W C 16
ATOM 13318 O O . GLN A 1 18 ? 3.660 2.918 4.951 1.00 0.00 538 GLN W O 16
ATOM 13332 N N . VAL A 1 19 ? 3.249 3.331 7.125 1.00 0.00 539 VAL W N 16
ATOM 13333 C CA . VAL A 1 19 ? 3.891 4.640 7.111 1.00 0.00 539 VAL W CA 16
ATOM 13334 C C . VAL A 1 19 ? 5.395 4.506 7.320 1.00 0.00 539 VAL W C 16
ATOM 13335 O O . VAL A 1 19 ? 5.844 3.869 8.272 1.00 0.00 539 VAL W O 16
ATOM 13348 N N . ALA A 1 20 ? 6.168 5.101 6.419 1.00 0.00 540 ALA W N 16
ATOM 13349 C CA . ALA A 1 20 ? 7.622 5.038 6.502 1.00 0.00 540 ALA W CA 16
ATOM 13350 C C . ALA A 1 20 ? 8.189 6.233 7.261 1.00 0.00 540 ALA W C 16
ATOM 13351 O O . ALA A 1 20 ? 7.603 7.316 7.257 1.00 0.00 540 ALA W O 16
ATOM 13358 N N . PRO A 1 21 ? 9.349 6.054 7.917 1.00 0.00 541 PRO W N 16
ATOM 13359 C CA . PRO A 1 21 ? 10.001 7.127 8.673 1.00 0.00 541 PRO W CA 16
ATOM 13360 C C . PRO A 1 21 ? 10.311 8.332 7.792 1.00 0.00 541 PRO W C 16
ATOM 13361 O O . PRO A 1 21 ? 10.459 9.453 8.279 1.00 0.00 541 PRO W O 16
ATOM 13372 N N . ASN A 1 22 ? 10.402 8.091 6.488 1.00 0.00 542 ASN W N 16
ATOM 13373 C CA . ASN A 1 22 ? 10.687 9.149 5.528 1.00 0.00 542 ASN W CA 16
ATOM 13374 C C . ASN A 1 22 ? 9.688 10.291 5.673 1.00 0.00 542 ASN W C 16
ATOM 13375 O O . ASN A 1 22 ? 10.009 11.449 5.408 1.00 0.00 542 ASN W O 16
ATOM 13386 N N . GLY A 1 23 ? 8.473 9.955 6.098 1.00 0.00 543 GLY W N 16
ATOM 13387 C CA . GLY A 1 23 ? 7.444 10.962 6.275 1.00 0.00 543 GLY W CA 16
ATOM 13388 C C . GLY A 1 23 ? 6.213 10.710 5.420 1.00 0.00 543 GLY W C 16
ATOM 13389 O O . GLY A 1 23 ? 5.225 11.438 5.522 1.00 0.00 543 GLY W O 16
ATOM 13393 N N . ARG A 1 24 ? 6.265 9.683 4.574 1.00 0.00 544 ARG W N 16
ATOM 13394 C CA . ARG A 1 24 ? 5.138 9.357 3.706 1.00 0.00 544 ARG W CA 16
ATOM 13395 C C . ARG A 1 24 ? 4.799 7.874 3.778 1.00 0.00 544 ARG W C 16
ATOM 13396 O O . ARG A 1 24 ? 5.642 7.047 4.124 1.00 0.00 544 ARG W O 16
ATOM 13417 N N . THR A 1 25 ? 3.558 7.545 3.435 1.00 0.00 545 THR W N 16
ATOM 13418 C CA . THR A 1 25 ? 3.102 6.164 3.447 1.00 0.00 545 THR W CA 16
ATOM 13419 C C . THR A 1 25 ? 3.471 5.466 2.148 1.00 0.00 545 THR W C 16
ATOM 13420 O O . THR A 1 25 ? 3.489 6.084 1.084 1.00 0.00 545 THR W O 16
ATOM 13431 N N . PHE A 1 26 ? 3.762 4.177 2.236 1.00 0.00 546 PHE W N 16
ATOM 13432 C CA . PHE A 1 26 ? 4.126 3.407 1.059 1.00 0.00 546 PHE W CA 16
ATOM 13433 C C . PHE A 1 26 ? 3.179 2.232 0.854 1.00 0.00 546 PHE W C 16
ATOM 13434 O O . PHE A 1 26 ? 2.241 2.031 1.626 1.00 0.00 546 PHE W O 16
ATOM 13451 N N . PHE A 1 27 ? 3.437 1.457 -0.192 1.00 0.00 547 PHE W N 16
ATOM 13452 C CA . PHE A 1 27 ? 2.618 0.294 -0.508 1.00 0.00 547 PHE W CA 16
ATOM 13453 C C . PHE A 1 27 ? 3.471 -0.955 -0.588 1.00 0.00 547 PHE W C 16
ATOM 13454 O O . PHE A 1 27 ? 4.375 -1.056 -1.416 1.00 0.00 547 PHE W O 16
ATOM 13471 N N . ILE A 1 28 ? 3.170 -1.903 0.279 1.00 0.00 548 ILE W N 16
ATOM 13472 C CA . ILE A 1 28 ? 3.898 -3.151 0.314 1.00 0.00 548 ILE W CA 16
ATOM 13473 C C . ILE A 1 28 ? 3.403 -4.085 -0.782 1.00 0.00 548 ILE W C 16
ATOM 13474 O O . ILE A 1 28 ? 2.229 -4.071 -1.143 1.00 0.00 548 ILE W O 16
ATOM 13490 N N . ASP A 1 29 ? 4.315 -4.883 -1.307 1.00 0.00 549 ASP W N 16
ATOM 13491 C CA . ASP A 1 29 ? 3.996 -5.828 -2.370 1.00 0.00 549 ASP W CA 16
ATOM 13492 C C . ASP A 1 29 ? 4.445 -7.238 -1.997 1.00 0.00 549 ASP W C 16
ATOM 13493 O O . ASP A 1 29 ? 5.637 -7.499 -1.840 1.00 0.00 549 ASP W O 16
ATOM 13502 N N . HIS A 1 30 ? 3.482 -8.141 -1.855 1.00 0.00 550 HIS W N 16
ATOM 13503 C CA . HIS A 1 30 ? 3.776 -9.524 -1.498 1.00 0.00 550 HIS W CA 16
ATOM 13504 C C . HIS A 1 30 ? 4.202 -10.327 -2.722 1.00 0.00 550 HIS W C 16
ATOM 13505 O O . HIS A 1 30 ? 4.990 -11.267 -2.617 1.00 0.00 550 HIS W O 16
ATOM 13519 N N . ALA A 1 31 ? 3.679 -9.952 -3.886 1.00 0.00 551 ALA W N 16
ATOM 13520 C CA . ALA A 1 31 ? 4.011 -10.641 -5.127 1.00 0.00 551 ALA W CA 16
ATOM 13521 C C . ALA A 1 31 ? 5.521 -10.769 -5.290 1.00 0.00 551 ALA W C 16
ATOM 13522 O O . ALA A 1 31 ? 6.021 -11.786 -5.773 1.00 0.00 551 ALA W O 16
ATOM 13529 N N . SER A 1 32 ? 6.243 -9.732 -4.879 1.00 0.00 552 SER W N 16
ATOM 13530 C CA . SER A 1 32 ? 7.699 -9.725 -4.972 1.00 0.00 552 SER W CA 16
ATOM 13531 C C . SER A 1 32 ? 8.347 -9.468 -3.611 1.00 0.00 552 SER W C 16
ATOM 13532 O O . SER A 1 32 ? 9.572 -9.498 -3.490 1.00 0.00 552 SER W O 16
ATOM 13540 N N . ARG A 1 33 ? 7.530 -9.208 -2.590 1.00 0.00 553 ARG W N 16
ATOM 13541 C CA . ARG A 1 33 ? 8.043 -8.944 -1.251 1.00 0.00 553 ARG W CA 16
ATOM 13542 C C . ARG A 1 33 ? 8.842 -7.644 -1.223 1.00 0.00 553 ARG W C 16
ATOM 13543 O O . ARG A 1 33 ? 10.029 -7.644 -0.896 1.00 0.00 553 ARG W O 16
ATOM 13564 N N . ARG A 1 34 ? 8.188 -6.541 -1.570 1.00 0.00 554 ARG W N 16
ATOM 13565 C CA . ARG A 1 34 ? 8.846 -5.240 -1.585 1.00 0.00 554 ARG W CA 16
ATOM 13566 C C . ARG A 1 34 ? 7.860 -4.118 -1.276 1.00 0.00 554 ARG W C 16
ATOM 13567 O O . ARG A 1 34 ? 6.746 -4.367 -0.820 1.00 0.00 554 ARG W O 16
ATOM 13588 N N . THR A 1 35 ? 8.280 -2.883 -1.527 1.00 0.00 555 THR W N 16
ATOM 13589 C CA . THR A 1 35 ? 7.434 -1.722 -1.276 1.00 0.00 555 THR W CA 16
ATOM 13590 C C . THR A 1 35 ? 7.644 -0.648 -2.339 1.00 0.00 555 THR W C 16
ATOM 13591 O O . THR A 1 35 ? 8.463 -0.810 -3.245 1.00 0.00 555 THR W O 16
ATOM 13602 N N . THR A 1 36 ? 6.901 0.447 -2.222 1.00 0.00 556 THR W N 16
ATOM 13603 C CA . THR A 1 36 ? 7.007 1.547 -3.174 1.00 0.00 556 THR W CA 16
ATOM 13604 C C . THR A 1 36 ? 6.204 2.758 -2.714 1.00 0.00 556 THR W C 16
ATOM 13605 O O . THR A 1 36 ? 5.377 2.663 -1.808 1.00 0.00 556 THR W O 16
ATOM 13616 N N . TRP A 1 37 ? 6.458 3.896 -3.349 1.00 0.00 557 TRP W N 16
ATOM 13617 C CA . TRP A 1 37 ? 5.766 5.135 -3.014 1.00 0.00 557 TRP W CA 16
ATOM 13618 C C . TRP A 1 37 ? 4.522 5.328 -3.869 1.00 0.00 557 TRP W C 16
ATOM 13619 O O . TRP A 1 37 ? 4.032 6.447 -4.013 1.00 0.00 557 TRP W O 16
ATOM 13640 N N . ILE A 1 38 ? 4.024 4.250 -4.453 1.00 0.00 558 ILE W N 16
ATOM 13641 C CA . ILE A 1 38 ? 2.852 4.341 -5.310 1.00 0.00 558 ILE W CA 16
ATOM 13642 C C . ILE A 1 38 ? 1.824 3.262 -4.990 1.00 0.00 558 ILE W C 16
ATOM 13643 O O . ILE A 1 38 ? 2.174 2.120 -4.692 1.00 0.00 558 ILE W O 16
ATOM 13659 N N . ASP A 1 39 ? 0.552 3.641 -5.058 1.00 0.00 559 ASP W N 16
ATOM 13660 C CA . ASP A 1 39 ? -0.543 2.720 -4.780 1.00 0.00 559 ASP W CA 16
ATOM 13661 C C . ASP A 1 39 ? -1.018 2.038 -6.064 1.00 0.00 559 ASP W C 16
ATOM 13662 O O . ASP A 1 39 ? -1.616 2.682 -6.925 1.00 0.00 559 ASP W O 16
ATOM 13671 N N . PRO A 1 40 ? -0.761 0.724 -6.219 1.00 0.00 560 PRO W N 16
ATOM 13672 C CA . PRO A 1 40 ? -1.177 -0.013 -7.411 1.00 0.00 560 PRO W CA 16
ATOM 13673 C C . PRO A 1 40 ? -2.654 0.190 -7.715 1.00 0.00 560 PRO W C 16
ATOM 13674 O O . PRO A 1 40 ? -3.088 0.076 -8.860 1.00 0.00 560 PRO W O 16
ATOM 13685 N N . ARG A 1 41 ? -3.419 0.498 -6.675 1.00 0.00 561 ARG W N 16
ATOM 13686 C CA . ARG A 1 41 ? -4.849 0.728 -6.820 1.00 0.00 561 ARG W CA 16
ATOM 13687 C C . ARG A 1 41 ? -5.119 1.938 -7.712 1.00 0.00 561 ARG W C 16
ATOM 13688 O O . ARG A 1 41 ? -6.198 2.065 -8.291 1.00 0.00 561 ARG W O 16
ATOM 13709 N N . ASN A 1 42 ? -4.130 2.823 -7.823 1.00 0.00 562 ASN W N 16
ATOM 13710 C CA . ASN A 1 42 ? -4.264 4.019 -8.649 1.00 0.00 562 ASN W CA 16
ATOM 13711 C C . ASN A 1 42 ? -2.979 4.281 -9.430 1.00 0.00 562 ASN W C 16
ATOM 13712 O O . ASN A 1 42 ? -2.946 4.143 -10.653 1.00 0.00 562 ASN W O 16
ATOM 13723 N N . GLY A 1 43 ? -1.925 4.662 -8.716 1.00 0.00 563 GLY W N 16
ATOM 13724 C CA . GLY A 1 43 ? -0.653 4.938 -9.358 1.00 0.00 563 GLY W CA 16
ATOM 13725 C C . GLY A 1 43 ? -0.139 6.332 -9.053 1.00 0.00 563 GLY W C 16
ATOM 13726 O O . GLY A 1 43 ? 0.326 7.038 -9.947 1.00 0.00 563 GLY W O 16
ATOM 13730 N N . ARG A 1 44 ? -0.224 6.729 -7.787 1.00 0.00 564 ARG W N 16
ATOM 13731 C CA . ARG A 1 44 ? 0.236 8.049 -7.370 1.00 0.00 564 ARG W CA 16
ATOM 13732 C C . ARG A 1 44 ? 0.924 7.985 -6.010 1.00 0.00 564 ARG W C 16
ATOM 13733 O O . ARG A 1 44 ? 0.871 6.966 -5.321 1.00 0.00 564 ARG W O 16
ATOM 13754 N N . ALA A 1 45 ? 1.573 9.082 -5.633 1.00 0.00 565 ALA W N 16
ATOM 13755 C CA . ALA A 1 45 ? 2.276 9.155 -4.358 1.00 0.00 565 ALA W CA 16
ATOM 13756 C C . ALA A 1 45 ? 1.310 9.022 -3.187 1.00 0.00 565 ALA W C 16
ATOM 13757 O O . ALA A 1 45 ? 0.420 9.852 -3.002 1.00 0.00 565 ALA W O 16
ATOM 13764 N N . SER A 1 46 ? 1.494 7.970 -2.395 1.00 0.00 566 SER W N 16
ATOM 13765 C CA . SER A 1 46 ? 0.643 7.725 -1.238 1.00 0.00 566 SER W CA 16
ATOM 13766 C C . SER A 1 46 ? 0.765 8.863 -0.227 1.00 0.00 566 SER W C 16
ATOM 13767 O O . SER A 1 46 ? -0.242 9.403 0.226 1.00 99.99 566 SER W O 16
ATOM 13775 N N . THR B 2 1 ? 13.713 9.410 -1.279 1.00 0.00 227 THR P N 16
ATOM 13776 C CA . THR B 2 1 ? 14.494 8.317 -0.645 1.00 0.00 227 THR P CA 16
ATOM 13777 C C . THR B 2 1 ? 14.024 8.064 0.783 1.00 0.00 227 THR P C 16
ATOM 13778 O O . THR B 2 1 ? 13.577 8.982 1.472 1.00 0.00 227 THR P O 16
ATOM 13791 N N . GLY B 2 2 ? 14.126 6.815 1.222 1.00 0.00 228 GLY P N 16
ATOM 13792 C CA . GLY B 2 2 ? 13.707 6.466 2.567 1.00 0.00 228 GLY P CA 16
ATOM 13793 C C . GLY B 2 2 ? 12.503 5.548 2.581 1.00 0.00 228 GLY P C 16
ATOM 13794 O O . GLY B 2 2 ? 11.601 5.709 3.403 1.00 0.00 228 GLY P O 16
ATOM 13798 N N . LEU B 2 3 ? 12.486 4.582 1.667 1.00 0.00 229 LEU P N 16
ATOM 13799 C CA . LEU B 2 3 ? 11.383 3.632 1.574 1.00 0.00 229 LEU P CA 16
ATOM 13800 C C . LEU B 2 3 ? 11.759 2.292 2.204 1.00 0.00 229 LEU P C 16
ATOM 13801 O O . LEU B 2 3 ? 12.504 1.510 1.612 1.00 0.00 229 LEU P O 16
ATOM 13817 N N . PRO B 2 4 ? 11.246 2.001 3.412 1.00 0.00 230 PRO P N 16
ATOM 13818 C CA . PRO B 2 4 ? 11.534 0.742 4.106 1.00 0.00 230 PRO P CA 16
ATOM 13819 C C . PRO B 2 4 ? 10.992 -0.460 3.341 1.00 0.00 230 PRO P C 16
ATOM 13820 O O . PRO B 2 4 ? 9.817 -0.805 3.459 1.00 0.00 230 PRO P O 16
ATOM 13831 N N . SER B 2 5 ? 11.855 -1.087 2.549 1.00 0.00 231 SER P N 16
ATOM 13832 C CA . SER B 2 5 ? 11.466 -2.246 1.752 1.00 0.00 231 SER P CA 16
ATOM 13833 C C . SER B 2 5 ? 10.671 -3.251 2.579 1.00 0.00 231 SER P C 16
ATOM 13834 O O . SER B 2 5 ? 10.806 -3.316 3.801 1.00 0.00 231 SER P O 16
ATOM 13842 N N . TYR B 2 6 ? 9.841 -4.032 1.897 1.00 0.00 232 TYR P N 16
ATOM 13843 C CA . TYR B 2 6 ? 9.017 -5.038 2.553 1.00 0.00 232 TYR P CA 16
ATOM 13844 C C . TYR B 2 6 ? 9.879 -6.149 3.140 1.00 0.00 232 TYR P C 16
ATOM 13845 O O . TYR B 2 6 ? 9.928 -7.260 2.612 1.00 0.00 232 TYR P O 16
ATOM 13863 N N . ASP B 2 7 ? 10.556 -5.836 4.239 1.00 0.00 233 ASP P N 16
ATOM 13864 C CA . ASP B 2 7 ? 11.420 -6.798 4.912 1.00 0.00 233 ASP P CA 16
ATOM 13865 C C . ASP B 2 7 ? 11.994 -6.194 6.188 1.00 0.00 233 ASP P C 16
ATOM 13866 O O . ASP B 2 7 ? 12.106 -6.868 7.212 1.00 0.00 233 ASP P O 16
ATOM 13875 N N . GLU B 2 8 ? 12.348 -4.915 6.119 1.00 0.00 234 GLU P N 16
ATOM 13876 C CA . GLU B 2 8 ? 12.904 -4.208 7.268 1.00 0.00 234 GLU P CA 16
ATOM 13877 C C . GLU B 2 8 ? 11.950 -3.119 7.750 1.00 0.00 234 GLU P C 16
ATOM 13878 O O . GLU B 2 8 ? 12.366 -2.160 8.399 1.00 0.00 234 GLU P O 16
ATOM 13890 N N . ALA B 2 9 ? 10.667 -3.273 7.428 1.00 0.00 235 ALA P N 16
ATOM 13891 C CA . ALA B 2 9 ? 9.657 -2.301 7.828 1.00 0.00 235 ALA P CA 16
ATOM 13892 C C . ALA B 2 9 ? 8.591 -2.947 8.707 1.00 0.00 235 ALA P C 16
ATOM 13893 O O . ALA B 2 9 ? 8.094 -2.333 9.650 1.00 0.00 235 ALA P O 16
ATOM 13900 N N . LEU B 2 10 ? 8.242 -4.191 8.389 1.00 0.00 236 LEU P N 16
ATOM 13901 C CA . LEU B 2 10 ? 7.234 -4.920 9.149 1.00 0.00 236 LEU P CA 16
ATOM 13902 C C . LEU B 2 10 ? 7.644 -5.052 10.612 1.00 0.00 236 LEU P C 16
ATOM 13903 O O . LEU B 2 10 ? 8.661 -5.669 10.929 1.00 0.00 236 LEU P O 16
ATOM 13919 N N . HIS B 2 11 ? 6.844 -4.471 11.500 1.00 0.00 237 HIS P N 16
ATOM 13920 C CA . HIS B 2 11 ? 7.122 -4.525 12.930 1.00 0.00 237 HIS P CA 16
ATOM 13921 C C . HIS B 2 11 ? 5.991 -5.223 13.679 1.00 0.00 237 HIS P C 16
ATOM 13922 O O . HIS B 2 11 ? 6.237 -6.129 14.472 1.00 99.99 237 HIS P O 16
ATOM 13937 N N . GLY A 1 1 ? -6.194 6.525 5.547 1.00 99.99 521 GLY W N 17
ATOM 13938 C CA . GLY A 1 1 ? -5.517 5.903 6.667 1.00 0.00 521 GLY W CA 17
ATOM 13939 C C . GLY A 1 1 ? -5.209 6.940 7.732 1.00 0.00 521 GLY W C 17
ATOM 13940 O O . GLY A 1 1 ? -5.512 6.734 8.907 1.00 0.00 521 GLY W O 17
ATOM 13946 N N . PRO A 1 2 ? -4.600 8.075 7.347 1.00 0.00 522 PRO W N 17
ATOM 13947 C CA . PRO A 1 2 ? -4.254 9.144 8.286 1.00 0.00 522 PRO W CA 17
ATOM 13948 C C . PRO A 1 2 ? -5.480 9.905 8.779 1.00 0.00 522 PRO W C 17
ATOM 13949 O O . PRO A 1 2 ? -5.793 10.987 8.280 1.00 0.00 522 PRO W O 17
ATOM 13960 N N . LEU A 1 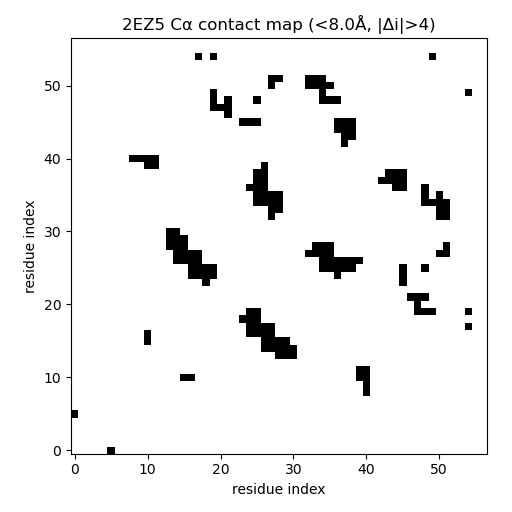3 ? -6.171 9.334 9.760 1.00 0.00 523 LEU W N 17
ATOM 13961 C CA . LEU A 1 3 ? -7.364 9.958 10.323 1.00 0.00 523 LEU W CA 17
ATOM 13962 C C . LEU A 1 3 ? -8.327 10.391 9.222 1.00 0.00 523 LEU W C 17
ATOM 13963 O O . LEU A 1 3 ? -8.424 11.575 8.899 1.00 0.00 523 LEU W O 17
ATOM 13979 N N . GLY A 1 4 ? -9.035 9.425 8.647 1.00 0.00 524 GLY W N 17
ATOM 13980 C CA . GLY A 1 4 ? -9.980 9.728 7.589 1.00 0.00 524 GLY W CA 17
ATOM 13981 C C . GLY A 1 4 ? -10.918 8.573 7.302 1.00 0.00 524 GLY W C 17
ATOM 13982 O O . GLY A 1 4 ? -10.478 7.442 7.101 1.00 0.00 524 GLY W O 17
ATOM 13986 N N . SER A 1 5 ? -12.216 8.860 7.282 1.00 0.00 525 SER W N 17
ATOM 13987 C CA . SER A 1 5 ? -13.220 7.837 7.017 1.00 0.00 525 SER W CA 17
ATOM 13988 C C . SER A 1 5 ? -13.887 8.071 5.665 1.00 0.00 525 SER W C 17
ATOM 13989 O O . SER A 1 5 ? -15.014 8.559 5.594 1.00 0.00 525 SER W O 17
ATOM 13997 N N . GLY A 1 6 ? -13.179 7.721 4.596 1.00 0.00 526 GLY W N 17
ATOM 13998 C CA . GLY A 1 6 ? -13.716 7.900 3.260 1.00 0.00 526 GLY W CA 17
ATOM 13999 C C . GLY A 1 6 ? -12.629 8.077 2.217 1.00 0.00 526 GLY W C 17
ATOM 14000 O O . GLY A 1 6 ? -11.487 8.392 2.552 1.00 0.00 526 GLY W O 17
ATOM 14004 N N . GLU A 1 7 ? -12.985 7.875 0.953 1.00 0.00 527 GLU W N 17
ATOM 14005 C CA . GLU A 1 7 ? -12.031 8.015 -0.140 1.00 0.00 527 GLU W CA 17
ATOM 14006 C C . GLU A 1 7 ? -10.770 7.201 0.131 1.00 0.00 527 GLU W C 17
ATOM 14007 O O . GLU A 1 7 ? -9.810 7.701 0.719 1.00 0.00 527 GLU W O 17
ATOM 14019 N N . GLU A 1 8 ? -10.781 5.943 -0.298 1.00 0.00 528 GLU W N 17
ATOM 14020 C CA . GLU A 1 8 ? -9.640 5.058 -0.099 1.00 0.00 528 GLU W CA 17
ATOM 14021 C C . GLU A 1 8 ? -9.925 3.670 -0.661 1.00 0.00 528 GLU W C 17
ATOM 14022 O O . GLU A 1 8 ? -10.640 2.878 -0.048 1.00 0.00 528 GLU W O 17
ATOM 14034 N N . GLU A 1 9 ? -9.361 3.379 -1.829 1.00 0.00 529 GLU W N 17
ATOM 14035 C CA . GLU A 1 9 ? -9.559 2.081 -2.466 1.00 0.00 529 GLU W CA 17
ATOM 14036 C C . GLU A 1 9 ? -8.782 0.994 -1.729 1.00 0.00 529 GLU W C 17
ATOM 14037 O O . GLU A 1 9 ? -7.654 1.216 -1.292 1.00 0.00 529 GLU W O 17
ATOM 14049 N N . PRO A 1 10 ? -9.377 -0.200 -1.576 1.00 0.00 530 PRO W N 17
ATOM 14050 C CA . PRO A 1 10 ? -8.728 -1.318 -0.882 1.00 0.00 530 PRO W CA 17
ATOM 14051 C C . PRO A 1 10 ? -7.371 -1.667 -1.488 1.00 0.00 530 PRO W C 17
ATOM 14052 O O . PRO A 1 10 ? -7.021 -1.194 -2.569 1.00 0.00 530 PRO W O 17
ATOM 14063 N N . LEU A 1 11 ? -6.618 -2.502 -0.783 1.00 0.00 531 LEU W N 17
ATOM 14064 C CA . LEU A 1 11 ? -5.300 -2.926 -1.245 1.00 0.00 531 LEU W CA 17
ATOM 14065 C C . LEU A 1 11 ? -5.429 -4.149 -2.147 1.00 0.00 531 LEU W C 17
ATOM 14066 O O . LEU A 1 11 ? -6.200 -5.063 -1.855 1.00 0.00 531 LEU W O 17
ATOM 14082 N N . PRO A 1 12 ? -4.689 -4.180 -3.269 1.00 0.00 532 PRO W N 17
ATOM 14083 C CA . PRO A 1 12 ? -4.746 -5.297 -4.214 1.00 0.00 532 PRO W CA 17
ATOM 14084 C C . PRO A 1 12 ? -4.595 -6.658 -3.537 1.00 0.00 532 PRO W C 17
ATOM 14085 O O . PRO A 1 12 ? -4.533 -6.753 -2.311 1.00 0.00 532 PRO W O 17
ATOM 14096 N N . PRO A 1 13 ? -4.573 -7.735 -4.338 1.00 0.00 533 PRO W N 17
ATOM 14097 C CA . PRO A 1 13 ? -4.478 -9.113 -3.834 1.00 0.00 533 PRO W CA 17
ATOM 14098 C C . PRO A 1 13 ? -3.135 -9.488 -3.228 1.00 0.00 533 PRO W C 17
ATOM 14099 O O . PRO A 1 13 ? -2.966 -10.609 -2.749 1.00 0.00 533 PRO W O 17
ATOM 14110 N N . ARG A 1 14 ? -2.182 -8.582 -3.254 1.00 0.00 534 ARG W N 17
ATOM 14111 C CA . ARG A 1 14 ? -0.866 -8.889 -2.705 1.00 0.00 534 ARG W CA 17
ATOM 14112 C C . ARG A 1 14 ? -0.179 -7.649 -2.169 1.00 0.00 534 ARG W C 17
ATOM 14113 O O . ARG A 1 14 ? 1.028 -7.476 -2.340 1.00 0.00 534 ARG W O 17
ATOM 14134 N N . TRP A 1 15 ? -0.943 -6.779 -1.524 1.00 0.00 535 TRP W N 17
ATOM 14135 C CA . TRP A 1 15 ? -0.368 -5.555 -0.979 1.00 0.00 535 TRP W CA 17
ATOM 14136 C C . TRP A 1 15 ? -0.911 -5.214 0.400 1.00 0.00 535 TRP W C 17
ATOM 14137 O O . TRP A 1 15 ? -1.873 -5.815 0.877 1.00 0.00 535 TRP W O 17
ATOM 14158 N N . SER A 1 16 ? -0.267 -4.234 1.031 1.00 0.00 536 SER W N 17
ATOM 14159 C CA . SER A 1 16 ? -0.652 -3.782 2.359 1.00 0.00 536 SER W CA 17
ATOM 14160 C C . SER A 1 16 ? -0.457 -2.273 2.486 1.00 0.00 536 SER W C 17
ATOM 14161 O O . SER A 1 16 ? -0.411 -1.558 1.485 1.00 0.00 536 SER W O 17
ATOM 14169 N N . MET A 1 17 ? -0.339 -1.794 3.720 1.00 0.00 537 MET W N 17
ATOM 14170 C CA . MET A 1 17 ? -0.145 -0.373 3.972 1.00 0.00 537 MET W CA 17
ATOM 14171 C C . MET A 1 17 ? 0.793 -0.161 5.155 1.00 0.00 537 MET W C 17
ATOM 14172 O O . MET A 1 17 ? 0.791 -0.943 6.106 1.00 0.00 537 MET W O 17
ATOM 14186 N N . GLN A 1 18 ? 1.594 0.897 5.093 1.00 0.00 538 GLN W N 17
ATOM 14187 C CA . GLN A 1 18 ? 2.535 1.196 6.166 1.00 0.00 538 GLN W CA 17
ATOM 14188 C C . GLN A 1 18 ? 3.148 2.585 5.999 1.00 0.00 538 GLN W C 17
ATOM 14189 O O . GLN A 1 18 ? 3.580 2.957 4.908 1.00 0.00 538 GLN W O 17
ATOM 14203 N N . VAL A 1 19 ? 3.191 3.341 7.093 1.00 0.00 539 VAL W N 17
ATOM 14204 C CA . VAL A 1 19 ? 3.763 4.682 7.074 1.00 0.00 539 VAL W CA 17
ATOM 14205 C C . VAL A 1 19 ? 5.272 4.624 7.285 1.00 0.00 539 VAL W C 17
ATOM 14206 O O . VAL A 1 19 ? 5.748 4.036 8.255 1.00 0.00 539 VAL W O 17
ATOM 14219 N N . ALA A 1 20 ? 6.021 5.223 6.365 1.00 0.00 540 ALA W N 17
ATOM 14220 C CA . ALA A 1 20 ? 7.477 5.220 6.449 1.00 0.00 540 ALA W CA 17
ATOM 14221 C C . ALA A 1 20 ? 8.005 6.503 7.086 1.00 0.00 540 ALA W C 17
ATOM 14222 O O . ALA A 1 20 ? 7.409 7.569 6.939 1.00 0.00 540 ALA W O 17
ATOM 14229 N N . PRO A 1 21 ? 9.142 6.414 7.799 1.00 0.00 541 PRO W N 17
ATOM 14230 C CA . PRO A 1 21 ? 9.757 7.573 8.453 1.00 0.00 541 PRO W CA 17
ATOM 14231 C C . PRO A 1 21 ? 10.052 8.690 7.460 1.00 0.00 541 PRO W C 17
ATOM 14232 O O . PRO A 1 21 ? 10.136 9.861 7.830 1.00 0.00 541 PRO W O 17
ATOM 14243 N N . ASN A 1 22 ? 10.204 8.314 6.193 1.00 0.00 542 ASN W N 17
ATOM 14244 C CA . ASN A 1 22 ? 10.486 9.275 5.132 1.00 0.00 542 ASN W CA 17
ATOM 14245 C C . ASN A 1 22 ? 9.537 10.466 5.212 1.00 0.00 542 ASN W C 17
ATOM 14246 O O . ASN A 1 22 ? 9.956 11.618 5.092 1.00 0.00 542 ASN W O 17
ATOM 14257 N N . GLY A 1 23 ? 8.256 10.179 5.417 1.00 0.00 543 GLY W N 17
ATOM 14258 C CA . GLY A 1 23 ? 7.266 11.233 5.513 1.00 0.00 543 GLY W CA 17
ATOM 14259 C C . GLY A 1 23 ? 5.968 10.882 4.815 1.00 0.00 543 GLY W C 17
ATOM 14260 O O . GLY A 1 23 ? 4.941 11.519 5.048 1.00 0.00 543 GLY W O 17
ATOM 14264 N N . ARG A 1 24 ? 6.008 9.867 3.954 1.00 0.00 544 ARG W N 17
ATOM 14265 C CA . ARG A 1 24 ? 4.820 9.445 3.226 1.00 0.00 544 ARG W CA 17
ATOM 14266 C C . ARG A 1 24 ? 4.585 7.951 3.374 1.00 0.00 544 ARG W C 17
ATOM 14267 O O . ARG A 1 24 ? 5.517 7.183 3.606 1.00 0.00 544 ARG W O 17
ATOM 14288 N N . THR A 1 25 ? 3.329 7.548 3.231 1.00 0.00 545 THR W N 17
ATOM 14289 C CA . THR A 1 25 ? 2.967 6.147 3.339 1.00 0.00 545 THR W CA 17
ATOM 14290 C C . THR A 1 25 ? 3.388 5.394 2.091 1.00 0.00 545 THR W C 17
ATOM 14291 O O . THR A 1 25 ? 3.338 5.931 0.984 1.00 0.00 545 THR W O 17
ATOM 14302 N N . PHE A 1 26 ? 3.799 4.151 2.270 1.00 0.00 546 PHE W N 17
ATOM 14303 C CA . PHE A 1 26 ? 4.223 3.334 1.150 1.00 0.00 546 PHE W CA 17
ATOM 14304 C C . PHE A 1 26 ? 3.360 2.087 1.030 1.00 0.00 546 PHE W C 17
ATOM 14305 O O . PHE A 1 26 ? 2.664 1.705 1.971 1.00 0.00 546 PHE W O 17
ATOM 14322 N N . PHE A 1 27 ? 3.409 1.458 -0.135 1.00 0.00 547 PHE W N 17
ATOM 14323 C CA . PHE A 1 27 ? 2.629 0.255 -0.387 1.00 0.00 547 PHE W CA 17
ATOM 14324 C C . PHE A 1 27 ? 3.521 -0.968 -0.469 1.00 0.00 547 PHE W C 17
ATOM 14325 O O . PHE A 1 27 ? 4.492 -0.999 -1.223 1.00 0.00 547 PHE W O 17
ATOM 14342 N N . ILE A 1 28 ? 3.174 -1.974 0.315 1.00 0.00 548 ILE W N 17
ATOM 14343 C CA . ILE A 1 28 ? 3.928 -3.209 0.339 1.00 0.00 548 ILE W CA 17
ATOM 14344 C C . ILE A 1 28 ? 3.430 -4.155 -0.745 1.00 0.00 548 ILE W C 17
ATOM 14345 O O . ILE A 1 28 ? 2.240 -4.200 -1.049 1.00 0.00 548 ILE W O 17
ATOM 14361 N N . ASP A 1 29 ? 4.357 -4.891 -1.333 1.00 0.00 549 ASP W N 17
ATOM 14362 C CA . ASP A 1 29 ? 4.033 -5.832 -2.401 1.00 0.00 549 ASP W CA 17
ATOM 14363 C C . ASP A 1 29 ? 4.503 -7.241 -2.055 1.00 0.00 549 ASP W C 17
ATOM 14364 O O . ASP A 1 29 ? 5.702 -7.499 -1.955 1.00 0.00 549 ASP W O 17
ATOM 14373 N N . HIS A 1 30 ? 3.550 -8.151 -1.878 1.00 0.00 550 HIS W N 17
ATOM 14374 C CA . HIS A 1 30 ? 3.869 -9.536 -1.546 1.00 0.00 550 HIS W CA 17
ATOM 14375 C C . HIS A 1 30 ? 4.307 -10.309 -2.784 1.00 0.00 550 HIS W C 17
ATOM 14376 O O . HIS A 1 30 ? 5.165 -11.189 -2.708 1.00 0.00 550 HIS W O 17
ATOM 14390 N N . ALA A 1 31 ? 3.715 -9.975 -3.927 1.00 0.00 551 ALA W N 17
ATOM 14391 C CA . ALA A 1 31 ? 4.049 -10.638 -5.182 1.00 0.00 551 ALA W CA 17
ATOM 14392 C C . ALA A 1 31 ? 5.559 -10.679 -5.394 1.00 0.00 551 ALA W C 17
ATOM 14393 O O . ALA A 1 31 ? 6.097 -11.654 -5.921 1.00 0.00 551 ALA W O 17
ATOM 14400 N N . SER A 1 32 ? 6.235 -9.615 -4.977 1.00 0.00 552 SER W N 17
ATOM 14401 C CA . SER A 1 32 ? 7.683 -9.522 -5.115 1.00 0.00 552 SER W CA 17
ATOM 14402 C C . SER A 1 32 ? 8.363 -9.276 -3.766 1.00 0.00 552 SER W C 17
ATOM 14403 O O . SER A 1 32 ? 9.590 -9.226 -3.686 1.00 0.00 552 SER W O 17
ATOM 14411 N N . ARG A 1 33 ? 7.568 -9.121 -2.707 1.00 0.00 553 ARG W N 17
ATOM 14412 C CA . ARG A 1 33 ? 8.113 -8.881 -1.377 1.00 0.00 553 ARG W CA 17
ATOM 14413 C C . ARG A 1 33 ? 8.915 -7.585 -1.344 1.00 0.00 553 ARG W C 17
ATOM 14414 O O . ARG A 1 33 ? 10.104 -7.589 -1.026 1.00 0.00 553 ARG W O 17
ATOM 14435 N N . ARG A 1 34 ? 8.261 -6.476 -1.676 1.00 0.00 554 ARG W N 17
ATOM 14436 C CA . ARG A 1 34 ? 8.926 -5.179 -1.684 1.00 0.00 554 ARG W CA 17
ATOM 14437 C C . ARG A 1 34 ? 7.949 -4.056 -1.352 1.00 0.00 554 ARG W C 17
ATOM 14438 O O . ARG A 1 34 ? 6.812 -4.305 -0.960 1.00 0.00 554 ARG W O 17
ATOM 14459 N N . THR A 1 35 ? 8.405 -2.817 -1.508 1.00 0.00 555 THR W N 17
ATOM 14460 C CA . THR A 1 35 ? 7.574 -1.654 -1.225 1.00 0.00 555 THR W CA 17
ATOM 14461 C C . THR A 1 35 ? 7.815 -0.543 -2.240 1.00 0.00 555 THR W C 17
ATOM 14462 O O . THR A 1 35 ? 8.696 -0.648 -3.093 1.00 0.00 555 THR W O 17
ATOM 14473 N N . THR A 1 36 ? 7.028 0.523 -2.139 1.00 0.00 556 THR W N 17
ATOM 14474 C CA . THR A 1 36 ? 7.156 1.657 -3.046 1.00 0.00 556 THR W CA 17
ATOM 14475 C C . THR A 1 36 ? 6.343 2.850 -2.558 1.00 0.00 556 THR W C 17
ATOM 14476 O O . THR A 1 36 ? 5.521 2.726 -1.649 1.00 0.00 556 THR W O 17
ATOM 14487 N N . TRP A 1 37 ? 6.578 4.004 -3.171 1.00 0.00 557 TRP W N 17
ATOM 14488 C CA . TRP A 1 37 ? 5.870 5.225 -2.803 1.00 0.00 557 TRP W CA 17
ATOM 14489 C C . TRP A 1 37 ? 4.611 5.409 -3.642 1.00 0.00 557 TRP W C 17
ATOM 14490 O O . TRP A 1 37 ? 4.104 6.522 -3.769 1.00 0.00 557 TRP W O 17
ATOM 14511 N N . ILE A 1 38 ? 4.118 4.327 -4.228 1.00 0.00 558 ILE W N 17
ATOM 14512 C CA . ILE A 1 38 ? 2.930 4.407 -5.066 1.00 0.00 558 ILE W CA 17
ATOM 14513 C C . ILE A 1 38 ? 1.925 3.309 -4.735 1.00 0.00 558 ILE W C 17
ATOM 14514 O O . ILE A 1 38 ? 2.297 2.161 -4.487 1.00 0.00 558 ILE W O 17
ATOM 14530 N N . ASP A 1 39 ? 0.648 3.680 -4.725 1.00 0.00 559 ASP W N 17
ATOM 14531 C CA . ASP A 1 39 ? -0.426 2.743 -4.415 1.00 0.00 559 ASP W CA 17
ATOM 14532 C C . ASP A 1 39 ? -1.002 2.118 -5.687 1.00 0.00 559 ASP W C 17
ATOM 14533 O O . ASP A 1 39 ? -1.615 2.813 -6.496 1.00 0.00 559 ASP W O 17
ATOM 14542 N N . PRO A 1 40 ? -0.826 0.797 -5.884 1.00 0.00 560 PRO W N 17
ATOM 14543 C CA . PRO A 1 40 ? -1.352 0.114 -7.066 1.00 0.00 560 PRO W CA 17
ATOM 14544 C C . PRO A 1 40 ? -2.840 0.378 -7.253 1.00 0.00 560 PRO W C 17
ATOM 14545 O O . PRO A 1 40 ? -3.357 0.322 -8.367 1.00 0.00 560 PRO W O 17
ATOM 14556 N N . ARG A 1 41 ? -3.519 0.674 -6.150 1.00 0.00 561 ARG W N 17
ATOM 14557 C CA . ARG A 1 41 ? -4.948 0.956 -6.183 1.00 0.00 561 ARG W CA 17
ATOM 14558 C C . ARG A 1 41 ? -5.235 2.170 -7.060 1.00 0.00 561 ARG W C 17
ATOM 14559 O O . ARG A 1 41 ? -6.325 2.303 -7.615 1.00 0.00 561 ARG W O 17
ATOM 14580 N N . ASN A 1 42 ? -4.248 3.052 -7.180 1.00 0.00 562 ASN W N 17
ATOM 14581 C CA . ASN A 1 42 ? -4.394 4.256 -7.992 1.00 0.00 562 ASN W CA 17
ATOM 14582 C C . ASN A 1 42 ? -3.166 4.467 -8.871 1.00 0.00 562 ASN W C 17
ATOM 14583 O O . ASN A 1 42 ? -3.236 4.340 -10.094 1.00 0.00 562 ASN W O 17
ATOM 14594 N N . GLY A 1 43 ? -2.042 4.792 -8.241 1.00 0.00 563 GLY W N 17
ATOM 14595 C CA . GLY A 1 43 ? -0.815 5.018 -8.980 1.00 0.00 563 GLY W CA 17
ATOM 14596 C C . GLY A 1 43 ? -0.234 6.397 -8.731 1.00 0.00 563 GLY W C 17
ATOM 14597 O O . GLY A 1 43 ? 0.273 7.039 -9.651 1.00 0.00 563 GLY W O 17
ATOM 14601 N N . ARG A 1 44 ? -0.309 6.853 -7.484 1.00 0.00 564 ARG W N 17
ATOM 14602 C CA . ARG A 1 44 ? 0.212 8.166 -7.116 1.00 0.00 564 ARG W CA 17
ATOM 14603 C C . ARG A 1 44 ? 1.054 8.085 -5.848 1.00 0.00 564 ARG W C 17
ATOM 14604 O O . ARG A 1 44 ? 1.116 7.043 -5.199 1.00 0.00 564 ARG W O 17
ATOM 14625 N N . ALA A 1 45 ? 1.700 9.194 -5.505 1.00 0.00 565 ALA W N 17
ATOM 14626 C CA . ALA A 1 45 ? 2.544 9.253 -4.317 1.00 0.00 565 ALA W CA 17
ATOM 14627 C C . ALA A 1 45 ? 1.720 9.127 -3.039 1.00 0.00 565 ALA W C 17
ATOM 14628 O O . ALA A 1 45 ? 1.650 10.062 -2.240 1.00 0.00 565 ALA W O 17
ATOM 14635 N N . SER A 1 46 ? 1.099 7.965 -2.848 1.00 0.00 566 SER W N 17
ATOM 14636 C CA . SER A 1 46 ? 0.282 7.709 -1.663 1.00 0.00 566 SER W CA 17
ATOM 14637 C C . SER A 1 46 ? -0.621 8.899 -1.341 1.00 0.00 566 SER W C 17
ATOM 14638 O O . SER A 1 46 ? -1.822 8.732 -1.143 1.00 99.99 566 SER W O 17
ATOM 14646 N N . THR B 2 1 ? 16.058 9.607 -0.018 1.00 0.00 227 THR P N 17
ATOM 14647 C CA . THR B 2 1 ? 15.228 8.376 -0.045 1.00 0.00 227 THR P CA 17
ATOM 14648 C C . THR B 2 1 ? 14.757 7.997 1.356 1.00 0.00 227 THR P C 17
ATOM 14649 O O . THR B 2 1 ? 14.793 8.813 2.276 1.00 0.00 227 THR P O 17
ATOM 14662 N N . GLY B 2 2 ? 14.314 6.752 1.509 1.00 0.00 228 GLY P N 17
ATOM 14663 C CA . GLY B 2 2 ? 13.840 6.286 2.799 1.00 0.00 228 GLY P CA 17
ATOM 14664 C C . GLY B 2 2 ? 12.610 5.410 2.678 1.00 0.00 228 GLY P C 17
ATOM 14665 O O . GLY B 2 2 ? 11.607 5.641 3.352 1.00 0.00 228 GLY P O 17
ATOM 14669 N N . LEU B 2 3 ? 12.686 4.405 1.813 1.00 0.00 229 LEU P N 17
ATOM 14670 C CA . LEU B 2 3 ? 11.568 3.492 1.600 1.00 0.00 229 LEU P CA 17
ATOM 14671 C C . LEU B 2 3 ? 11.895 2.096 2.124 1.00 0.00 229 LEU P C 17
ATOM 14672 O O . LEU B 2 3 ? 12.379 1.244 1.379 1.00 0.00 229 LEU P O 17
ATOM 14688 N N . PRO B 2 4 ? 11.627 1.840 3.417 1.00 0.00 230 PRO P N 17
ATOM 14689 C CA . PRO B 2 4 ? 11.890 0.534 4.028 1.00 0.00 230 PRO P CA 17
ATOM 14690 C C . PRO B 2 4 ? 11.280 -0.601 3.217 1.00 0.00 230 PRO P C 17
ATOM 14691 O O . PRO B 2 4 ? 10.077 -0.853 3.288 1.00 0.00 230 PRO P O 17
ATOM 14702 N N . SER B 2 5 ? 12.115 -1.281 2.441 1.00 0.00 231 SER P N 17
ATOM 14703 C CA . SER B 2 5 ? 11.655 -2.384 1.610 1.00 0.00 231 SER P CA 17
ATOM 14704 C C . SER B 2 5 ? 10.850 -3.385 2.427 1.00 0.00 231 SER P C 17
ATOM 14705 O O . SER B 2 5 ? 11.054 -3.529 3.632 1.00 0.00 231 SER P O 17
ATOM 14713 N N . TYR B 2 6 ? 9.932 -4.071 1.758 1.00 0.00 232 TYR P N 17
ATOM 14714 C CA . TYR B 2 6 ? 9.088 -5.058 2.413 1.00 0.00 232 TYR P CA 17
ATOM 14715 C C . TYR B 2 6 ? 9.921 -6.197 2.987 1.00 0.00 232 TYR P C 17
ATOM 14716 O O . TYR B 2 6 ? 10.054 -7.256 2.373 1.00 0.00 232 TYR P O 17
ATOM 14734 N N . ASP B 2 7 ? 10.480 -5.969 4.170 1.00 0.00 233 ASP P N 17
ATOM 14735 C CA . ASP B 2 7 ? 11.302 -6.970 4.838 1.00 0.00 233 ASP P CA 17
ATOM 14736 C C . ASP B 2 7 ? 11.812 -6.437 6.172 1.00 0.00 233 ASP P C 17
ATOM 14737 O O . ASP B 2 7 ? 11.895 -7.172 7.157 1.00 0.00 233 ASP P O 17
ATOM 14746 N N . GLU B 2 8 ? 12.147 -5.152 6.196 1.00 0.00 234 GLU P N 17
ATOM 14747 C CA . GLU B 2 8 ? 12.644 -4.512 7.408 1.00 0.00 234 GLU P CA 17
ATOM 14748 C C . GLU B 2 8 ? 11.718 -3.382 7.854 1.00 0.00 234 GLU P C 17
ATOM 14749 O O . GLU B 2 8 ? 12.116 -2.517 8.634 1.00 0.00 234 GLU P O 17
ATOM 14761 N N . ALA B 2 9 ? 10.483 -3.392 7.358 1.00 0.00 235 ALA P N 17
ATOM 14762 C CA . ALA B 2 9 ? 9.510 -2.365 7.712 1.00 0.00 235 ALA P CA 17
ATOM 14763 C C . ALA B 2 9 ? 8.361 -2.950 8.525 1.00 0.00 235 ALA P C 17
ATOM 14764 O O . ALA B 2 9 ? 7.846 -2.310 9.442 1.00 0.00 235 ALA P O 17
ATOM 14771 N N . LEU B 2 10 ? 7.961 -4.171 8.183 1.00 0.00 236 LEU P N 17
ATOM 14772 C CA . LEU B 2 10 ? 6.871 -4.842 8.883 1.00 0.00 236 LEU P CA 17
ATOM 14773 C C . LEU B 2 10 ? 7.186 -4.994 10.368 1.00 0.00 236 LEU P C 17
ATOM 14774 O O . LEU B 2 10 ? 8.201 -5.584 10.740 1.00 0.00 236 LEU P O 17
ATOM 14790 N N . HIS B 2 11 ? 6.308 -4.462 11.211 1.00 0.00 237 HIS P N 17
ATOM 14791 C CA . HIS B 2 11 ? 6.490 -4.540 12.657 1.00 0.00 237 HIS P CA 17
ATOM 14792 C C . HIS B 2 11 ? 5.393 -3.772 13.386 1.00 0.00 237 HIS P C 17
ATOM 14793 O O . HIS B 2 11 ? 4.768 -4.300 14.303 1.00 99.99 237 HIS P O 17
ATOM 14808 N N . GLY A 1 1 ? -13.445 6.146 -18.357 1.00 99.99 521 GLY W N 18
ATOM 14809 C CA . GLY A 1 1 ? -13.846 4.802 -18.720 1.00 0.00 521 GLY W CA 18
ATOM 14810 C C . GLY A 1 1 ? -13.315 3.807 -17.704 1.00 0.00 521 GLY W C 18
ATOM 14811 O O . GLY A 1 1 ? -14.066 2.973 -17.199 1.00 0.00 521 GLY W O 18
ATOM 14817 N N . PRO A 1 2 ? -12.012 3.870 -17.383 1.00 0.00 522 PRO W N 18
ATOM 14818 C CA . PRO A 1 2 ? -11.392 2.960 -16.415 1.00 0.00 522 PRO W CA 18
ATOM 14819 C C . PRO A 1 2 ? -12.117 2.963 -15.074 1.00 0.00 522 PRO W C 18
ATOM 14820 O O . PRO A 1 2 ? -13.199 3.535 -14.944 1.00 0.00 522 PRO W O 18
ATOM 14831 N N . LEU A 1 3 ? -11.514 2.320 -14.078 1.00 0.00 523 LEU W N 18
ATOM 14832 C CA . LEU A 1 3 ? -12.103 2.250 -12.747 1.00 0.00 523 LEU W CA 18
ATOM 14833 C C . LEU A 1 3 ? -11.042 2.452 -11.670 1.00 0.00 523 LEU W C 18
ATOM 14834 O O . LEU A 1 3 ? -11.042 1.766 -10.648 1.00 0.00 523 LEU W O 18
ATOM 14850 N N . GLY A 1 4 ? -10.140 3.399 -11.906 1.00 0.00 524 GLY W N 18
ATOM 14851 C CA . GLY A 1 4 ? -9.087 3.675 -10.947 1.00 0.00 524 GLY W CA 18
ATOM 14852 C C . GLY A 1 4 ? -9.311 4.973 -10.197 1.00 0.00 524 GLY W C 18
ATOM 14853 O O . GLY A 1 4 ? -8.800 5.156 -9.093 1.00 0.00 524 GLY W O 18
ATOM 14857 N N . SER A 1 5 ? -10.079 5.877 -10.799 1.00 0.00 525 SER W N 18
ATOM 14858 C CA . SER A 1 5 ? -10.371 7.165 -10.180 1.00 0.00 525 SER W CA 18
ATOM 14859 C C . SER A 1 5 ? -11.409 7.012 -9.072 1.00 0.00 525 SER W C 18
ATOM 14860 O O . SER A 1 5 ? -12.601 7.230 -9.289 1.00 0.00 525 SER W O 18
ATOM 14868 N N . GLY A 1 6 ? -10.946 6.635 -7.884 1.00 0.00 526 GLY W N 18
ATOM 14869 C CA . GLY A 1 6 ? -11.845 6.460 -6.759 1.00 0.00 526 GLY W CA 18
ATOM 14870 C C . GLY A 1 6 ? -11.457 7.311 -5.568 1.00 0.00 526 GLY W C 18
ATOM 14871 O O . GLY A 1 6 ? -11.161 8.498 -5.714 1.00 0.00 526 GLY W O 18
ATOM 14875 N N . GLU A 1 7 ? -11.455 6.706 -4.384 1.00 0.00 527 GLU W N 18
ATOM 14876 C CA . GLU A 1 7 ? -11.099 7.421 -3.164 1.00 0.00 527 GLU W CA 18
ATOM 14877 C C . GLU A 1 7 ? -10.231 6.556 -2.256 1.00 0.00 527 GLU W C 18
ATOM 14878 O O . GLU A 1 7 ? -9.084 6.898 -1.969 1.00 0.00 527 GLU W O 18
ATOM 14890 N N . GLU A 1 8 ? -10.786 5.435 -1.805 1.00 0.00 528 GLU W N 18
ATOM 14891 C CA . GLU A 1 8 ? -10.060 4.524 -0.926 1.00 0.00 528 GLU W CA 18
ATOM 14892 C C . GLU A 1 8 ? -10.224 3.077 -1.382 1.00 0.00 528 GLU W C 18
ATOM 14893 O O . GLU A 1 8 ? -11.337 2.554 -1.432 1.00 0.00 528 GLU W O 18
ATOM 14905 N N . GLU A 1 9 ? -9.107 2.435 -1.709 1.00 0.00 529 GLU W N 18
ATOM 14906 C CA . GLU A 1 9 ? -9.125 1.046 -2.156 1.00 0.00 529 GLU W CA 18
ATOM 14907 C C . GLU A 1 9 ? -8.640 0.121 -1.041 1.00 0.00 529 GLU W C 18
ATOM 14908 O O . GLU A 1 9 ? -7.899 0.546 -0.156 1.00 0.00 529 GLU W O 18
ATOM 14920 N N . PRO A 1 10 ? -9.057 -1.160 -1.058 1.00 0.00 530 PRO W N 18
ATOM 14921 C CA . PRO A 1 10 ? -8.671 -2.135 -0.042 1.00 0.00 530 PRO W CA 18
ATOM 14922 C C . PRO A 1 10 ? -7.351 -2.836 -0.357 1.00 0.00 530 PRO W C 18
ATOM 14923 O O . PRO A 1 10 ? -7.153 -3.990 0.020 1.00 0.00 530 PRO W O 18
ATOM 14934 N N . LEU A 1 11 ? -6.450 -2.139 -1.045 1.00 0.00 531 LEU W N 18
ATOM 14935 C CA . LEU A 1 11 ? -5.156 -2.710 -1.402 1.00 0.00 531 LEU W CA 18
ATOM 14936 C C . LEU A 1 11 ? -5.337 -3.927 -2.306 1.00 0.00 531 LEU W C 18
ATOM 14937 O O . LEU A 1 11 ? -6.157 -4.800 -2.023 1.00 0.00 531 LEU W O 18
ATOM 14953 N N . PRO A 1 12 ? -4.584 -4.001 -3.419 1.00 0.00 532 PRO W N 18
ATOM 14954 C CA . PRO A 1 12 ? -4.683 -5.118 -4.361 1.00 0.00 532 PRO W CA 18
ATOM 14955 C C . PRO A 1 12 ? -4.596 -6.484 -3.681 1.00 0.00 532 PRO W C 18
ATOM 14956 O O . PRO A 1 12 ? -4.594 -6.583 -2.454 1.00 0.00 532 PRO W O 18
ATOM 14967 N N . PRO A 1 13 ? -4.558 -7.562 -4.482 1.00 0.00 533 PRO W N 18
ATOM 14968 C CA . PRO A 1 13 ? -4.513 -8.942 -3.977 1.00 0.00 533 PRO W CA 18
ATOM 14969 C C . PRO A 1 13 ? -3.220 -9.334 -3.285 1.00 0.00 533 PRO W C 18
ATOM 14970 O O . PRO A 1 13 ? -3.154 -10.378 -2.636 1.00 0.00 533 PRO W O 18
ATOM 14981 N N . ARG A 1 14 ? -2.193 -8.529 -3.433 1.00 0.00 534 ARG W N 18
ATOM 14982 C CA . ARG A 1 14 ? -0.911 -8.853 -2.819 1.00 0.00 534 ARG W CA 18
ATOM 14983 C C . ARG A 1 14 ? -0.206 -7.615 -2.302 1.00 0.00 534 ARG W C 18
ATOM 14984 O O . ARG A 1 14 ? 0.990 -7.435 -2.521 1.00 0.00 534 ARG W O 18
ATOM 15005 N N . TRP A 1 15 ? -0.948 -6.758 -1.620 1.00 0.00 535 TRP W N 18
ATOM 15006 C CA . TRP A 1 15 ? -0.362 -5.537 -1.084 1.00 0.00 535 TRP W CA 18
ATOM 15007 C C . TRP A 1 15 ? -0.915 -5.183 0.290 1.00 0.00 535 TRP W C 18
ATOM 15008 O O . TRP A 1 15 ? -1.892 -5.770 0.755 1.00 0.00 535 TRP W O 18
ATOM 15029 N N . SER A 1 16 ? -0.272 -4.209 0.929 1.00 0.00 536 SER W N 18
ATOM 15030 C CA . SER A 1 16 ? -0.676 -3.750 2.250 1.00 0.00 536 SER W CA 18
ATOM 15031 C C . SER A 1 16 ? -0.429 -2.253 2.391 1.00 0.00 536 SER W C 18
ATOM 15032 O O . SER A 1 16 ? -0.328 -1.536 1.395 1.00 0.00 536 SER W O 18
ATOM 15040 N N . MET A 1 17 ? -0.334 -1.783 3.629 1.00 0.00 537 MET W N 18
ATOM 15041 C CA . MET A 1 17 ? -0.102 -0.369 3.886 1.00 0.00 537 MET W CA 18
ATOM 15042 C C . MET A 1 17 ? 0.765 -0.175 5.125 1.00 0.00 537 MET W C 18
ATOM 15043 O O . MET A 1 17 ? 0.691 -0.954 6.075 1.00 0.00 537 MET W O 18
ATOM 15057 N N . GLN A 1 18 ? 1.587 0.868 5.105 1.00 0.00 538 GLN W N 18
ATOM 15058 C CA . GLN A 1 18 ? 2.470 1.163 6.225 1.00 0.00 538 GLN W CA 18
ATOM 15059 C C . GLN A 1 18 ? 3.102 2.544 6.073 1.00 0.00 538 GLN W C 18
ATOM 15060 O O . GLN A 1 18 ? 3.534 2.924 4.985 1.00 0.00 538 GLN W O 18
ATOM 15074 N N . VAL A 1 19 ? 3.154 3.287 7.174 1.00 0.00 539 VAL W N 18
ATOM 15075 C CA . VAL A 1 19 ? 3.737 4.625 7.167 1.00 0.00 539 VAL W CA 18
ATOM 15076 C C . VAL A 1 19 ? 5.244 4.561 7.377 1.00 0.00 539 VAL W C 18
ATOM 15077 O O . VAL A 1 19 ? 5.726 3.896 8.295 1.00 0.00 539 VAL W O 18
ATOM 15090 N N . ALA A 1 20 ? 5.984 5.247 6.516 1.00 0.00 540 ALA W N 18
ATOM 15091 C CA . ALA A 1 20 ? 7.436 5.263 6.602 1.00 0.00 540 ALA W CA 18
ATOM 15092 C C . ALA A 1 20 ? 7.939 6.540 7.268 1.00 0.00 540 ALA W C 18
ATOM 15093 O O . ALA A 1 20 ? 7.328 7.601 7.134 1.00 0.00 540 ALA W O 18
ATOM 15100 N N . PRO A 1 21 ? 9.073 6.459 7.986 1.00 0.00 541 PRO W N 18
ATOM 15101 C CA . PRO A 1 21 ? 9.662 7.618 8.661 1.00 0.00 541 PRO W CA 18
ATOM 15102 C C . PRO A 1 21 ? 9.995 8.730 7.675 1.00 0.00 541 PRO W C 18
ATOM 15103 O O . PRO A 1 21 ? 10.092 9.899 8.047 1.00 0.00 541 PRO W O 18
ATOM 15114 N N . ASN A 1 22 ? 10.162 8.353 6.410 1.00 0.00 542 ASN W N 18
ATOM 15115 C CA . ASN A 1 22 ? 10.477 9.308 5.357 1.00 0.00 542 ASN W CA 18
ATOM 15116 C C . ASN A 1 22 ? 9.523 10.497 5.403 1.00 0.00 542 ASN W C 18
ATOM 15117 O O . ASN A 1 22 ? 9.941 11.647 5.277 1.00 0.00 542 ASN W O 18
ATOM 15128 N N . GLY A 1 23 ? 8.238 10.209 5.586 1.00 0.00 543 GLY W N 18
ATOM 15129 C CA . GLY A 1 23 ? 7.243 11.263 5.646 1.00 0.00 543 GLY W CA 18
ATOM 15130 C C . GLY A 1 23 ? 5.958 10.896 4.929 1.00 0.00 543 GLY W C 18
ATOM 15131 O O . GLY A 1 23 ? 4.936 11.560 5.103 1.00 0.00 543 GLY W O 18
ATOM 15135 N N . ARG A 1 24 ? 6.004 9.841 4.120 1.00 0.00 544 ARG W N 18
ATOM 15136 C CA . ARG A 1 24 ? 4.829 9.400 3.380 1.00 0.00 544 ARG W CA 18
ATOM 15137 C C . ARG A 1 24 ? 4.608 7.902 3.538 1.00 0.00 544 ARG W C 18
ATOM 15138 O O . ARG A 1 24 ? 5.545 7.148 3.794 1.00 0.00 544 ARG W O 18
ATOM 15159 N N . THR A 1 25 ? 3.362 7.477 3.367 1.00 0.00 545 THR W N 18
ATOM 15160 C CA . THR A 1 25 ? 3.021 6.069 3.473 1.00 0.00 545 THR W CA 18
ATOM 15161 C C . THR A 1 25 ? 3.422 5.339 2.206 1.00 0.00 545 THR W C 18
ATOM 15162 O O . THR A 1 25 ? 3.367 5.901 1.112 1.00 0.00 545 THR W O 18
ATOM 15173 N N . PHE A 1 26 ? 3.825 4.089 2.350 1.00 0.00 546 PHE W N 18
ATOM 15174 C CA . PHE A 1 26 ? 4.232 3.301 1.202 1.00 0.00 546 PHE W CA 18
ATOM 15175 C C . PHE A 1 26 ? 3.348 2.073 1.038 1.00 0.00 546 PHE W C 18
ATOM 15176 O O . PHE A 1 26 ? 2.592 1.711 1.938 1.00 0.00 546 PHE W O 18
ATOM 15193 N N . PHE A 1 27 ? 3.441 1.444 -0.126 1.00 0.00 547 PHE W N 18
ATOM 15194 C CA . PHE A 1 27 ? 2.643 0.262 -0.420 1.00 0.00 547 PHE W CA 18
ATOM 15195 C C . PHE A 1 27 ? 3.506 -0.981 -0.500 1.00 0.00 547 PHE W C 18
ATOM 15196 O O . PHE A 1 27 ? 4.446 -1.055 -1.291 1.00 0.00 547 PHE W O 18
ATOM 15213 N N . ILE A 1 28 ? 3.169 -1.959 0.323 1.00 0.00 548 ILE W N 18
ATOM 15214 C CA . ILE A 1 28 ? 3.895 -3.210 0.352 1.00 0.00 548 ILE W CA 18
ATOM 15215 C C . ILE A 1 28 ? 3.391 -4.141 -0.743 1.00 0.00 548 ILE W C 18
ATOM 15216 O O . ILE A 1 28 ? 2.204 -4.155 -1.065 1.00 0.00 548 ILE W O 18
ATOM 15232 N N . ASP A 1 29 ? 4.307 -4.902 -1.315 1.00 0.00 549 ASP W N 18
ATOM 15233 C CA . ASP A 1 29 ? 3.976 -5.835 -2.384 1.00 0.00 549 ASP W CA 18
ATOM 15234 C C . ASP A 1 29 ? 4.401 -7.253 -2.016 1.00 0.00 549 ASP W C 18
ATOM 15235 O O . ASP A 1 29 ? 5.588 -7.536 -1.859 1.00 0.00 549 ASP W O 18
ATOM 15244 N N . HIS A 1 30 ? 3.422 -8.143 -1.880 1.00 0.00 550 HIS W N 18
ATOM 15245 C CA . HIS A 1 30 ? 3.696 -9.532 -1.530 1.00 0.00 550 HIS W CA 18
ATOM 15246 C C . HIS A 1 30 ? 4.154 -10.319 -2.752 1.00 0.00 550 HIS W C 18
ATOM 15247 O O . HIS A 1 30 ? 4.923 -11.274 -2.635 1.00 0.00 550 HIS W O 18
ATOM 15261 N N . ALA A 1 31 ? 3.681 -9.911 -3.924 1.00 0.00 551 ALA W N 18
ATOM 15262 C CA . ALA A 1 31 ? 4.047 -10.577 -5.168 1.00 0.00 551 ALA W CA 18
ATOM 15263 C C . ALA A 1 31 ? 5.562 -10.689 -5.299 1.00 0.00 551 ALA W C 18
ATOM 15264 O O . ALA A 1 31 ? 6.091 -11.748 -5.638 1.00 0.00 551 ALA W O 18
ATOM 15271 N N . SER A 1 32 ? 6.255 -9.589 -5.021 1.00 0.00 552 SER W N 18
ATOM 15272 C CA . SER A 1 32 ? 7.711 -9.560 -5.101 1.00 0.00 552 SER W CA 18
ATOM 15273 C C . SER A 1 32 ? 8.345 -9.365 -3.722 1.00 0.00 552 SER W C 18
ATOM 15274 O O . SER A 1 32 ? 9.568 -9.398 -3.590 1.00 0.00 552 SER W O 18
ATOM 15282 N N . ARG A 1 33 ? 7.516 -9.156 -2.700 1.00 0.00 553 ARG W N 18
ATOM 15283 C CA . ARG A 1 33 ? 8.011 -8.952 -1.345 1.00 0.00 553 ARG W CA 18
ATOM 15284 C C . ARG A 1 33 ? 8.820 -7.662 -1.248 1.00 0.00 553 ARG W C 18
ATOM 15285 O O . ARG A 1 33 ? 9.934 -7.655 -0.725 1.00 0.00 553 ARG W O 18
ATOM 15306 N N . ARG A 1 34 ? 8.255 -6.573 -1.756 1.00 0.00 554 ARG W N 18
ATOM 15307 C CA . ARG A 1 34 ? 8.927 -5.280 -1.728 1.00 0.00 554 ARG W CA 18
ATOM 15308 C C . ARG A 1 34 ? 7.936 -4.156 -1.443 1.00 0.00 554 ARG W C 18
ATOM 15309 O O . ARG A 1 34 ? 6.775 -4.408 -1.136 1.00 0.00 554 ARG W O 18
ATOM 15330 N N . THR A 1 35 ? 8.399 -2.913 -1.545 1.00 0.00 555 THR W N 18
ATOM 15331 C CA . THR A 1 35 ? 7.543 -1.760 -1.296 1.00 0.00 555 THR W CA 18
ATOM 15332 C C . THR A 1 35 ? 7.742 -0.680 -2.353 1.00 0.00 555 THR W C 18
ATOM 15333 O O . THR A 1 35 ? 8.504 -0.859 -3.303 1.00 0.00 555 THR W O 18
ATOM 15344 N N . THR A 1 36 ? 7.051 0.441 -2.175 1.00 0.00 556 THR W N 18
ATOM 15345 C CA . THR A 1 36 ? 7.149 1.556 -3.108 1.00 0.00 556 THR W CA 18
ATOM 15346 C C . THR A 1 36 ? 6.366 2.764 -2.606 1.00 0.00 556 THR W C 18
ATOM 15347 O O . THR A 1 36 ? 5.557 2.654 -1.685 1.00 0.00 556 THR W O 18
ATOM 15358 N N . TRP A 1 37 ? 6.614 3.915 -3.220 1.00 0.00 557 TRP W N 18
ATOM 15359 C CA . TRP A 1 37 ? 5.936 5.150 -2.841 1.00 0.00 557 TRP W CA 18
ATOM 15360 C C . TRP A 1 37 ? 4.666 5.359 -3.654 1.00 0.00 557 TRP W C 18
ATOM 15361 O O . TRP A 1 37 ? 4.166 6.478 -3.757 1.00 0.00 557 TRP W O 18
ATOM 15382 N N . ILE A 1 38 ? 4.155 4.290 -4.250 1.00 0.00 558 ILE W N 18
ATOM 15383 C CA . ILE A 1 38 ? 2.955 4.391 -5.068 1.00 0.00 558 ILE W CA 18
ATOM 15384 C C . ILE A 1 38 ? 1.943 3.306 -4.725 1.00 0.00 558 ILE W C 18
ATOM 15385 O O . ILE A 1 38 ? 2.306 2.156 -4.476 1.00 0.00 558 ILE W O 18
ATOM 15401 N N . ASP A 1 39 ? 0.670 3.687 -4.712 1.00 0.00 559 ASP W N 18
ATOM 15402 C CA . ASP A 1 39 ? -0.407 2.758 -4.398 1.00 0.00 559 ASP W CA 18
ATOM 15403 C C . ASP A 1 39 ? -0.992 2.150 -5.674 1.00 0.00 559 ASP W C 18
ATOM 15404 O O . ASP A 1 39 ? -1.641 2.846 -6.455 1.00 0.00 559 ASP W O 18
ATOM 15413 N N . PRO A 1 40 ? -0.772 0.842 -5.912 1.00 0.00 560 PRO W N 18
ATOM 15414 C CA . PRO A 1 40 ? -1.285 0.169 -7.107 1.00 0.00 560 PRO W CA 18
ATOM 15415 C C . PRO A 1 40 ? -2.775 0.415 -7.312 1.00 0.00 560 PRO W C 18
ATOM 15416 O O . PRO A 1 40 ? -3.258 0.457 -8.445 1.00 0.00 560 PRO W O 18
ATOM 15427 N N . ARG A 1 41 ? -3.499 0.579 -6.211 1.00 0.00 561 ARG W N 18
ATOM 15428 C CA . ARG A 1 41 ? -4.935 0.824 -6.273 1.00 0.00 561 ARG W CA 18
ATOM 15429 C C . ARG A 1 41 ? -5.245 2.048 -7.131 1.00 0.00 561 ARG W C 18
ATOM 15430 O O . ARG A 1 41 ? -6.354 2.191 -7.644 1.00 0.00 561 ARG W O 18
ATOM 15451 N N . ASN A 1 42 ? -4.259 2.929 -7.284 1.00 0.00 562 ASN W N 18
ATOM 15452 C CA . ASN A 1 42 ? -4.434 4.139 -8.084 1.00 0.00 562 ASN W CA 18
ATOM 15453 C C . ASN A 1 42 ? -3.217 4.387 -8.969 1.00 0.00 562 ASN W C 18
ATOM 15454 O O . ASN A 1 42 ? -3.306 4.330 -10.195 1.00 0.00 562 ASN W O 18
ATOM 15465 N N . GLY A 1 43 ? -2.081 4.665 -8.336 1.00 0.00 563 GLY W N 18
ATOM 15466 C CA . GLY A 1 43 ? -0.861 4.920 -9.079 1.00 0.00 563 GLY W CA 18
ATOM 15467 C C . GLY A 1 43 ? -0.263 6.278 -8.766 1.00 0.00 563 GLY W C 18
ATOM 15468 O O . GLY A 1 43 ? 0.338 6.914 -9.633 1.00 0.00 563 GLY W O 18
ATOM 15472 N N . ARG A 1 44 ? -0.424 6.724 -7.524 1.00 0.00 564 ARG W N 18
ATOM 15473 C CA . ARG A 1 44 ? 0.107 8.014 -7.100 1.00 0.00 564 ARG W CA 18
ATOM 15474 C C . ARG A 1 44 ? 0.806 7.896 -5.751 1.00 0.00 564 ARG W C 18
ATOM 15475 O O . ARG A 1 44 ? 0.853 6.821 -5.155 1.00 0.00 564 ARG W O 18
ATOM 15496 N N . ALA A 1 45 ? 1.348 9.011 -5.273 1.00 0.00 565 ALA W N 18
ATOM 15497 C CA . ALA A 1 45 ? 2.043 9.033 -3.994 1.00 0.00 565 ALA W CA 18
ATOM 15498 C C . ALA A 1 45 ? 1.138 8.540 -2.870 1.00 0.00 565 ALA W C 18
ATOM 15499 O O . ALA A 1 45 ? 0.168 9.204 -2.502 1.00 0.00 565 ALA W O 18
ATOM 15506 N N . SER A 1 46 ? 1.461 7.369 -2.331 1.00 0.00 566 SER W N 18
ATOM 15507 C CA . SER A 1 46 ? 0.678 6.781 -1.251 1.00 0.00 566 SER W CA 18
ATOM 15508 C C . SER A 1 46 ? 0.651 7.699 -0.033 1.00 0.00 566 SER W C 18
ATOM 15509 O O . SER A 1 46 ? -0.415 7.983 0.508 1.00 99.99 566 SER W O 18
ATOM 15517 N N . THR B 2 1 ? 15.298 6.268 -1.228 1.00 0.00 227 THR P N 18
ATOM 15518 C CA . THR B 2 1 ? 14.552 7.486 -0.817 1.00 0.00 227 THR P CA 18
ATOM 15519 C C . THR B 2 1 ? 13.868 7.285 0.531 1.00 0.00 227 THR P C 18
ATOM 15520 O O . THR B 2 1 ? 12.781 7.812 0.772 1.00 0.00 227 THR P O 18
ATOM 15533 N N . GLY B 2 2 ? 14.511 6.521 1.409 1.00 0.00 228 GLY P N 18
ATOM 15534 C CA . GLY B 2 2 ? 13.950 6.266 2.723 1.00 0.00 228 GLY P CA 18
ATOM 15535 C C . GLY B 2 2 ? 12.672 5.453 2.662 1.00 0.00 228 GLY P C 18
ATOM 15536 O O . GLY B 2 2 ? 11.699 5.763 3.349 1.00 0.00 228 GLY P O 18
ATOM 15540 N N . LEU B 2 3 ? 12.673 4.410 1.837 1.00 0.00 229 LEU P N 18
ATOM 15541 C CA . LEU B 2 3 ? 11.503 3.550 1.691 1.00 0.00 229 LEU P CA 18
ATOM 15542 C C . LEU B 2 3 ? 11.757 2.173 2.296 1.00 0.00 229 LEU P C 18
ATOM 15543 O O . LEU B 2 3 ? 12.248 1.269 1.619 1.00 0.00 229 LEU P O 18
ATOM 15559 N N . PRO B 2 4 ? 11.418 1.989 3.584 1.00 0.00 230 PRO P N 18
ATOM 15560 C CA . PRO B 2 4 ? 11.604 0.711 4.272 1.00 0.00 230 PRO P CA 18
ATOM 15561 C C . PRO B 2 4 ? 11.040 -0.452 3.466 1.00 0.00 230 PRO P C 18
ATOM 15562 O O . PRO B 2 4 ? 9.861 -0.787 3.580 1.00 0.00 230 PRO P O 18
ATOM 15573 N N . SER B 2 5 ? 11.888 -1.058 2.641 1.00 0.00 231 SER P N 18
ATOM 15574 C CA . SER B 2 5 ? 11.473 -2.177 1.803 1.00 0.00 231 SER P CA 18
ATOM 15575 C C . SER B 2 5 ? 10.708 -3.221 2.608 1.00 0.00 231 SER P C 18
ATOM 15576 O O . SER B 2 5 ? 10.786 -3.258 3.836 1.00 0.00 231 SER P O 18
ATOM 15584 N N . TYR B 2 6 ? 9.965 -4.065 1.901 1.00 0.00 232 TYR P N 18
ATOM 15585 C CA . TYR B 2 6 ? 9.177 -5.114 2.533 1.00 0.00 232 TYR P CA 18
ATOM 15586 C C . TYR B 2 6 ? 10.080 -6.205 3.102 1.00 0.00 232 TYR P C 18
ATOM 15587 O O . TYR B 2 6 ? 10.209 -7.285 2.527 1.00 0.00 232 TYR P O 18
ATOM 15605 N N . ASP B 2 7 ? 10.700 -5.907 4.237 1.00 0.00 233 ASP P N 18
ATOM 15606 C CA . ASP B 2 7 ? 11.593 -6.849 4.899 1.00 0.00 233 ASP P CA 18
ATOM 15607 C C . ASP B 2 7 ? 12.092 -6.271 6.220 1.00 0.00 233 ASP P C 18
ATOM 15608 O O . ASP B 2 7 ? 12.123 -6.960 7.240 1.00 0.00 233 ASP P O 18
ATOM 15617 N N . GLU B 2 8 ? 12.475 -4.998 6.191 1.00 0.00 234 GLU P N 18
ATOM 15618 C CA . GLU B 2 8 ? 12.964 -4.318 7.384 1.00 0.00 234 GLU P CA 18
ATOM 15619 C C . GLU B 2 8 ? 12.016 -3.195 7.800 1.00 0.00 234 GLU P C 18
ATOM 15620 O O . GLU B 2 8 ? 12.409 -2.271 8.512 1.00 0.00 234 GLU P O 18
ATOM 15632 N N . ALA B 2 9 ? 10.766 -3.282 7.352 1.00 0.00 235 ALA P N 18
ATOM 15633 C CA . ALA B 2 9 ? 9.766 -2.276 7.679 1.00 0.00 235 ALA P CA 18
ATOM 15634 C C . ALA B 2 9 ? 8.665 -2.869 8.550 1.00 0.00 235 ALA P C 18
ATOM 15635 O O . ALA B 2 9 ? 8.192 -2.232 9.491 1.00 0.00 235 ALA P O 18
ATOM 15642 N N . LEU B 2 10 ? 8.265 -4.095 8.230 1.00 0.00 236 LEU P N 18
ATOM 15643 C CA . LEU B 2 10 ? 7.222 -4.779 8.985 1.00 0.00 236 LEU P CA 18
ATOM 15644 C C . LEU B 2 10 ? 7.574 -4.834 10.468 1.00 0.00 236 LEU P C 18
ATOM 15645 O O . LEU B 2 10 ? 6.725 -4.596 11.327 1.00 0.00 236 LEU P O 18
ATOM 15661 N N . HIS B 2 11 ? 8.831 -5.151 10.760 1.00 0.00 237 HIS P N 18
ATOM 15662 C CA . HIS B 2 11 ? 9.298 -5.237 12.138 1.00 0.00 237 HIS P CA 18
ATOM 15663 C C . HIS B 2 11 ? 10.317 -4.140 12.437 1.00 0.00 237 HIS P C 18
ATOM 15664 O O . HIS B 2 11 ? 10.192 -3.429 13.432 1.00 99.99 237 HIS P O 18
ATOM 15679 N N . GLY A 1 1 ? -14.743 -3.117 8.593 1.00 99.99 521 GLY W N 19
ATOM 15680 C CA . GLY A 1 1 ? -16.099 -3.613 8.469 1.00 0.00 521 GLY W CA 19
ATOM 15681 C C . GLY A 1 1 ? -17.064 -2.455 8.295 1.00 0.00 521 GLY W C 19
ATOM 15682 O O . GLY A 1 1 ? -17.890 -2.466 7.383 1.00 0.00 521 GLY W O 19
ATOM 15688 N N . PRO A 1 2 ? -16.983 -1.434 9.166 1.00 0.00 522 PRO W N 19
ATOM 15689 C CA . PRO A 1 2 ? -17.864 -0.264 9.095 1.00 0.00 522 PRO W CA 19
ATOM 15690 C C . PRO A 1 2 ? -17.562 0.615 7.888 1.00 0.00 522 PRO W C 19
ATOM 15691 O O . PRO A 1 2 ? -16.699 0.292 7.071 1.00 0.00 522 PRO W O 19
ATOM 15702 N N . LEU A 1 3 ? -18.279 1.729 7.782 1.00 0.00 523 LEU W N 19
ATOM 15703 C CA . LEU A 1 3 ? -18.088 2.657 6.674 1.00 0.00 523 LEU W CA 19
ATOM 15704 C C . LEU A 1 3 ? -17.234 3.846 7.104 1.00 0.00 523 LEU W C 19
ATOM 15705 O O . LEU A 1 3 ? -17.732 4.964 7.241 1.00 0.00 523 LEU W O 19
ATOM 15721 N N . GLY A 1 4 ? -15.946 3.597 7.315 1.00 0.00 524 GLY W N 19
ATOM 15722 C CA . GLY A 1 4 ? -15.042 4.655 7.728 1.00 0.00 524 GLY W CA 19
ATOM 15723 C C . GLY A 1 4 ? -15.162 5.893 6.862 1.00 0.00 524 GLY W C 19
ATOM 15724 O O . GLY A 1 4 ? -15.590 5.815 5.710 1.00 0.00 524 GLY W O 19
ATOM 15728 N N . SER A 1 5 ? -14.784 7.040 7.417 1.00 0.00 525 SER W N 19
ATOM 15729 C CA . SER A 1 5 ? -14.851 8.301 6.688 1.00 0.00 525 SER W CA 19
ATOM 15730 C C . SER A 1 5 ? -13.478 8.692 6.152 1.00 0.00 525 SER W C 19
ATOM 15731 O O . SER A 1 5 ? -13.185 9.873 5.967 1.00 0.00 525 SER W O 19
ATOM 15739 N N . GLY A 1 6 ? -12.637 7.691 5.906 1.00 0.00 526 GLY W N 19
ATOM 15740 C CA . GLY A 1 6 ? -11.304 7.950 5.396 1.00 0.00 526 GLY W CA 19
ATOM 15741 C C . GLY A 1 6 ? -11.149 7.558 3.940 1.00 0.00 526 GLY W C 19
ATOM 15742 O O . GLY A 1 6 ? -12.055 6.971 3.348 1.00 0.00 526 GLY W O 19
ATOM 15746 N N . GLU A 1 7 ? -9.996 7.882 3.362 1.00 0.00 527 GLU W N 19
ATOM 15747 C CA . GLU A 1 7 ? -9.722 7.561 1.967 1.00 0.00 527 GLU W CA 19
ATOM 15748 C C . GLU A 1 7 ? -8.940 6.257 1.852 1.00 0.00 527 GLU W C 19
ATOM 15749 O O . GLU A 1 7 ? -8.205 6.044 0.886 1.00 0.00 527 GLU W O 19
ATOM 15761 N N . GLU A 1 8 ? -9.103 5.385 2.842 1.00 0.00 528 GLU W N 19
ATOM 15762 C CA . GLU A 1 8 ? -8.415 4.099 2.854 1.00 0.00 528 GLU W CA 19
ATOM 15763 C C . GLU A 1 8 ? -8.915 3.208 1.722 1.00 0.00 528 GLU W C 19
ATOM 15764 O O . GLU A 1 8 ? -9.817 2.393 1.913 1.00 0.00 528 GLU W O 19
ATOM 15776 N N . GLU A 1 9 ? -8.326 3.371 0.541 1.00 0.00 529 GLU W N 19
ATOM 15777 C CA . GLU A 1 9 ? -8.716 2.583 -0.623 1.00 0.00 529 GLU W CA 19
ATOM 15778 C C . GLU A 1 9 ? -8.262 1.132 -0.481 1.00 0.00 529 GLU W C 19
ATOM 15779 O O . GLU A 1 9 ? -7.248 0.849 0.155 1.00 0.00 529 GLU W O 19
ATOM 15791 N N . PRO A 1 10 ? -9.016 0.189 -1.073 1.00 0.00 530 PRO W N 19
ATOM 15792 C CA . PRO A 1 10 ? -8.690 -1.241 -1.010 1.00 0.00 530 PRO W CA 19
ATOM 15793 C C . PRO A 1 10 ? -7.322 -1.559 -1.601 1.00 0.00 530 PRO W C 19
ATOM 15794 O O . PRO A 1 10 ? -6.959 -1.056 -2.665 1.00 0.00 530 PRO W O 19
ATOM 15805 N N . LEU A 1 11 ? -6.574 -2.412 -0.911 1.00 0.00 531 LEU W N 19
ATOM 15806 C CA . LEU A 1 11 ? -5.253 -2.821 -1.372 1.00 0.00 531 LEU W CA 19
ATOM 15807 C C . LEU A 1 11 ? -5.374 -4.066 -2.243 1.00 0.00 531 LEU W C 19
ATOM 15808 O O . LEU A 1 11 ? -6.133 -4.981 -1.922 1.00 0.00 531 LEU W O 19
ATOM 15824 N N . PRO A 1 12 ? -4.651 -4.112 -3.373 1.00 0.00 532 PRO W N 19
ATOM 15825 C CA . PRO A 1 12 ? -4.713 -5.246 -4.296 1.00 0.00 532 PRO W CA 19
ATOM 15826 C C . PRO A 1 12 ? -4.542 -6.600 -3.604 1.00 0.00 532 PRO W C 19
ATOM 15827 O O . PRO A 1 12 ? -4.467 -6.681 -2.379 1.00 0.00 532 PRO W O 19
ATOM 15838 N N . PRO A 1 13 ? -4.520 -7.688 -4.396 1.00 0.00 533 PRO W N 19
ATOM 15839 C CA . PRO A 1 13 ? -4.408 -9.064 -3.883 1.00 0.00 533 PRO W CA 19
ATOM 15840 C C . PRO A 1 13 ? -3.057 -9.424 -3.290 1.00 0.00 533 PRO W C 19
ATOM 15841 O O . PRO A 1 13 ? -2.872 -10.537 -2.799 1.00 0.00 533 PRO W O 19
ATOM 15852 N N . ARG A 1 14 ? -2.112 -8.512 -3.344 1.00 0.00 534 ARG W N 19
ATOM 15853 C CA . ARG A 1 14 ? -0.786 -8.797 -2.811 1.00 0.00 534 ARG W CA 19
ATOM 15854 C C . ARG A 1 14 ? -0.114 -7.542 -2.293 1.00 0.00 534 ARG W C 19
ATOM 15855 O O . ARG A 1 14 ? 1.085 -7.346 -2.489 1.00 0.00 534 ARG W O 19
ATOM 15876 N N . TRP A 1 15 ? -0.883 -6.688 -1.636 1.00 0.00 535 TRP W N 19
ATOM 15877 C CA . TRP A 1 15 ? -0.321 -5.453 -1.105 1.00 0.00 535 TRP W CA 19
ATOM 15878 C C . TRP A 1 15 ? -0.873 -5.107 0.270 1.00 0.00 535 TRP W C 19
ATOM 15879 O O . TRP A 1 15 ? -1.838 -5.707 0.743 1.00 0.00 535 TRP W O 19
ATOM 15900 N N . SER A 1 16 ? -0.241 -4.122 0.899 1.00 0.00 536 SER W N 19
ATOM 15901 C CA . SER A 1 16 ? -0.640 -3.663 2.221 1.00 0.00 536 SER W CA 19
ATOM 15902 C C . SER A 1 16 ? -0.402 -2.163 2.354 1.00 0.00 536 SER W C 19
ATOM 15903 O O . SER A 1 16 ? -0.273 -1.455 1.356 1.00 0.00 536 SER W O 19
ATOM 15911 N N . MET A 1 17 ? -0.344 -1.687 3.590 1.00 0.00 537 MET W N 19
ATOM 15912 C CA . MET A 1 17 ? -0.119 -0.273 3.850 1.00 0.00 537 MET W CA 19
ATOM 15913 C C . MET A 1 17 ? 0.776 -0.086 5.069 1.00 0.00 537 MET W C 19
ATOM 15914 O O . MET A 1 17 ? 0.605 -0.761 6.084 1.00 0.00 537 MET W O 19
ATOM 15928 N N . GLN A 1 18 ? 1.731 0.830 4.964 1.00 0.00 538 GLN W N 19
ATOM 15929 C CA . GLN A 1 18 ? 2.649 1.094 6.063 1.00 0.00 538 GLN W CA 19
ATOM 15930 C C . GLN A 1 18 ? 3.297 2.467 5.920 1.00 0.00 538 GLN W C 19
ATOM 15931 O O . GLN A 1 18 ? 3.840 2.802 4.868 1.00 0.00 538 GLN W O 19
ATOM 15945 N N . VAL A 1 19 ? 3.238 3.255 6.989 1.00 0.00 539 VAL W N 19
ATOM 15946 C CA . VAL A 1 19 ? 3.825 4.590 6.989 1.00 0.00 539 VAL W CA 19
ATOM 15947 C C . VAL A 1 19 ? 5.331 4.516 7.202 1.00 0.00 539 VAL W C 19
ATOM 15948 O O . VAL A 1 19 ? 5.807 3.831 8.108 1.00 0.00 539 VAL W O 19
ATOM 15961 N N . ALA A 1 20 ? 6.077 5.221 6.360 1.00 0.00 540 ALA W N 19
ATOM 15962 C CA . ALA A 1 20 ? 7.530 5.227 6.454 1.00 0.00 540 ALA W CA 19
ATOM 15963 C C . ALA A 1 20 ? 8.031 6.472 7.180 1.00 0.00 540 ALA W C 19
ATOM 15964 O O . ALA A 1 20 ? 7.390 7.522 7.143 1.00 0.00 540 ALA W O 19
ATOM 15971 N N . PRO A 1 21 ? 9.197 6.373 7.843 1.00 0.00 541 PRO W N 19
ATOM 15972 C CA . PRO A 1 21 ? 9.789 7.502 8.566 1.00 0.00 541 PRO W CA 19
ATOM 15973 C C . PRO A 1 21 ? 10.092 8.664 7.630 1.00 0.00 541 PRO W C 19
ATOM 15974 O O . PRO A 1 21 ? 10.168 9.817 8.053 1.00 0.00 541 PRO W O 19
ATOM 15985 N N . ASN A 1 22 ? 10.252 8.346 6.348 1.00 0.00 542 ASN W N 19
ATOM 15986 C CA . ASN A 1 22 ? 10.534 9.351 5.331 1.00 0.00 542 ASN W CA 19
ATOM 15987 C C . ASN A 1 22 ? 9.568 10.522 5.449 1.00 0.00 542 ASN W C 19
ATOM 15988 O O . ASN A 1 22 ? 9.951 11.680 5.276 1.00 0.00 542 ASN W O 19
ATOM 15999 N N . GLY A 1 23 ? 8.310 10.211 5.745 1.00 0.00 543 GLY W N 19
ATOM 16000 C CA . GLY A 1 23 ? 7.303 11.244 5.881 1.00 0.00 543 GLY W CA 19
ATOM 16001 C C . GLY A 1 23 ? 6.031 10.924 5.118 1.00 0.00 543 GLY W C 19
ATOM 16002 O O . GLY A 1 23 ? 5.012 11.593 5.293 1.00 0.00 543 GLY W O 19
ATOM 16006 N N . ARG A 1 24 ? 6.086 9.901 4.267 1.00 0.00 544 ARG W N 19
ATOM 16007 C CA . ARG A 1 24 ? 4.926 9.504 3.481 1.00 0.00 544 ARG W CA 19
ATOM 16008 C C . ARG A 1 24 ? 4.688 8.002 3.573 1.00 0.00 544 ARG W C 19
ATOM 16009 O O . ARG A 1 24 ? 5.606 7.231 3.849 1.00 0.00 544 ARG W O 19
ATOM 16030 N N . THR A 1 25 ? 3.447 7.596 3.331 1.00 0.00 545 THR W N 19
ATOM 16031 C CA . THR A 1 25 ? 3.083 6.188 3.377 1.00 0.00 545 THR W CA 19
ATOM 16032 C C . THR A 1 25 ? 3.419 5.508 2.061 1.00 0.00 545 THR W C 19
ATOM 16033 O O . THR A 1 25 ? 3.338 6.119 0.996 1.00 0.00 545 THR W O 19
ATOM 16044 N N . PHE A 1 26 ? 3.799 4.243 2.138 1.00 0.00 546 PHE W N 19
ATOM 16045 C CA . PHE A 1 26 ? 4.147 3.488 0.949 1.00 0.00 546 PHE W CA 19
ATOM 16046 C C . PHE A 1 26 ? 3.230 2.284 0.783 1.00 0.00 546 PHE W C 19
ATOM 16047 O O . PHE A 1 26 ? 2.316 2.069 1.578 1.00 0.00 546 PHE W O 19
ATOM 16064 N N . PHE A 1 27 ? 3.481 1.502 -0.258 1.00 0.00 547 PHE W N 19
ATOM 16065 C CA . PHE A 1 27 ? 2.679 0.317 -0.534 1.00 0.00 547 PHE W CA 19
ATOM 16066 C C . PHE A 1 27 ? 3.552 -0.916 -0.626 1.00 0.00 547 PHE W C 19
ATOM 16067 O O . PHE A 1 27 ? 4.494 -0.974 -1.417 1.00 0.00 547 PHE W O 19
ATOM 16084 N N . ILE A 1 28 ? 3.225 -1.903 0.189 1.00 0.00 548 ILE W N 19
ATOM 16085 C CA . ILE A 1 28 ? 3.970 -3.142 0.208 1.00 0.00 548 ILE W CA 19
ATOM 16086 C C . ILE A 1 28 ? 3.456 -4.091 -0.865 1.00 0.00 548 ILE W C 19
ATOM 16087 O O . ILE A 1 28 ? 2.271 -4.103 -1.186 1.00 0.00 548 ILE W O 19
ATOM 16103 N N . ASP A 1 29 ? 4.367 -4.872 -1.419 1.00 0.00 549 ASP W N 19
ATOM 16104 C CA . ASP A 1 29 ? 4.034 -5.828 -2.467 1.00 0.00 549 ASP W CA 19
ATOM 16105 C C . ASP A 1 29 ? 4.459 -7.239 -2.069 1.00 0.00 549 ASP W C 19
ATOM 16106 O O . ASP A 1 29 ? 5.650 -7.532 -1.956 1.00 0.00 549 ASP W O 19
ATOM 16115 N N . HIS A 1 30 ? 3.477 -8.108 -1.859 1.00 0.00 550 HIS W N 19
ATOM 16116 C CA . HIS A 1 30 ? 3.745 -9.489 -1.473 1.00 0.00 550 HIS W CA 19
ATOM 16117 C C . HIS A 1 30 ? 4.175 -10.320 -2.677 1.00 0.00 550 HIS W C 19
ATOM 16118 O O . HIS A 1 30 ? 4.970 -11.251 -2.548 1.00 0.00 550 HIS W O 19
ATOM 16132 N N . ALA A 1 31 ? 3.647 -9.978 -3.847 1.00 0.00 551 ALA W N 19
ATOM 16133 C CA . ALA A 1 31 ? 3.977 -10.693 -5.076 1.00 0.00 551 ALA W CA 19
ATOM 16134 C C . ALA A 1 31 ? 5.485 -10.863 -5.225 1.00 0.00 551 ALA W C 19
ATOM 16135 O O . ALA A 1 31 ? 5.966 -11.925 -5.619 1.00 0.00 551 ALA W O 19
ATOM 16142 N N . SER A 1 32 ? 6.226 -9.808 -4.903 1.00 0.00 552 SER W N 19
ATOM 16143 C CA . SER A 1 32 ? 7.681 -9.837 -4.995 1.00 0.00 552 SER W CA 19
ATOM 16144 C C . SER A 1 32 ? 8.336 -9.512 -3.649 1.00 0.00 552 SER W C 19
ATOM 16145 O O . SER A 1 32 ? 9.561 -9.459 -3.550 1.00 0.00 552 SER W O 19
ATOM 16153 N N . ARG A 1 33 ? 7.521 -9.293 -2.618 1.00 0.00 553 ARG W N 19
ATOM 16154 C CA . ARG A 1 33 ? 8.039 -8.973 -1.292 1.00 0.00 553 ARG W CA 19
ATOM 16155 C C . ARG A 1 33 ? 8.856 -7.685 -1.322 1.00 0.00 553 ARG W C 19
ATOM 16156 O O . ARG A 1 33 ? 10.047 -7.687 -1.010 1.00 0.00 553 ARG W O 19
ATOM 16177 N N . ARG A 1 34 ? 8.210 -6.586 -1.701 1.00 0.00 554 ARG W N 19
ATOM 16178 C CA . ARG A 1 34 ? 8.879 -5.292 -1.772 1.00 0.00 554 ARG W CA 19
ATOM 16179 C C . ARG A 1 34 ? 7.913 -4.165 -1.421 1.00 0.00 554 ARG W C 19
ATOM 16180 O O . ARG A 1 34 ? 6.824 -4.412 -0.909 1.00 0.00 554 ARG W O 19
ATOM 16201 N N . THR A 1 35 ? 8.316 -2.930 -1.703 1.00 0.00 555 THR W N 19
ATOM 16202 C CA . THR A 1 35 ? 7.481 -1.766 -1.420 1.00 0.00 555 THR W CA 19
ATOM 16203 C C . THR A 1 35 ? 7.682 -0.682 -2.474 1.00 0.00 555 THR W C 19
ATOM 16204 O O . THR A 1 35 ? 8.484 -0.838 -3.394 1.00 0.00 555 THR W O 19
ATOM 16215 N N . THR A 1 36 ? 6.949 0.418 -2.330 1.00 0.00 556 THR W N 19
ATOM 16216 C CA . THR A 1 36 ? 7.050 1.530 -3.269 1.00 0.00 556 THR W CA 19
ATOM 16217 C C . THR A 1 36 ? 6.268 2.741 -2.779 1.00 0.00 556 THR W C 19
ATOM 16218 O O . THR A 1 36 ? 5.425 2.633 -1.889 1.00 0.00 556 THR W O 19
ATOM 16229 N N . TRP A 1 37 ? 6.550 3.896 -3.373 1.00 0.00 557 TRP W N 19
ATOM 16230 C CA . TRP A 1 37 ? 5.872 5.135 -3.006 1.00 0.00 557 TRP W CA 19
ATOM 16231 C C . TRP A 1 37 ? 4.587 5.327 -3.803 1.00 0.00 557 TRP W C 19
ATOM 16232 O O . TRP A 1 37 ? 4.054 6.433 -3.871 1.00 0.00 557 TRP W O 19
ATOM 16253 N N . ILE A 1 38 ? 4.099 4.259 -4.419 1.00 0.00 558 ILE W N 19
ATOM 16254 C CA . ILE A 1 38 ? 2.892 4.346 -5.220 1.00 0.00 558 ILE W CA 19
ATOM 16255 C C . ILE A 1 38 ? 1.876 3.283 -4.824 1.00 0.00 558 ILE W C 19
ATOM 16256 O O . ILE A 1 38 ? 2.235 2.151 -4.499 1.00 0.00 558 ILE W O 19
ATOM 16272 N N . ASP A 1 39 ? 0.604 3.665 -4.848 1.00 0.00 559 ASP W N 19
ATOM 16273 C CA . ASP A 1 39 ? -0.476 2.758 -4.485 1.00 0.00 559 ASP W CA 19
ATOM 16274 C C . ASP A 1 39 ? -1.128 2.158 -5.730 1.00 0.00 559 ASP W C 19
ATOM 16275 O O . ASP A 1 39 ? -1.807 2.864 -6.477 1.00 0.00 559 ASP W O 19
ATOM 16284 N N . PRO A 1 40 ? -0.945 0.846 -5.977 1.00 0.00 560 PRO W N 19
ATOM 16285 C CA . PRO A 1 40 ? -1.540 0.189 -7.139 1.00 0.00 560 PRO W CA 19
ATOM 16286 C C . PRO A 1 40 ? -3.022 0.511 -7.256 1.00 0.00 560 PRO W C 19
ATOM 16287 O O . PRO A 1 40 ? -3.560 0.638 -8.357 1.00 0.00 560 PRO W O 19
ATOM 16298 N N . ARG A 1 41 ? -3.674 0.653 -6.108 1.00 0.00 561 ARG W N 19
ATOM 16299 C CA . ARG A 1 41 ? -5.096 0.973 -6.065 1.00 0.00 561 ARG W CA 19
ATOM 16300 C C . ARG A 1 41 ? -5.390 2.223 -6.890 1.00 0.00 561 ARG W C 19
ATOM 16301 O O . ARG A 1 41 ? -6.490 2.386 -7.416 1.00 0.00 561 ARG W O 19
ATOM 16322 N N . ASN A 1 42 ? -4.398 3.103 -6.995 1.00 0.00 562 ASN W N 19
ATOM 16323 C CA . ASN A 1 42 ? -4.552 4.339 -7.755 1.00 0.00 562 ASN W CA 19
ATOM 16324 C C . ASN A 1 42 ? -3.394 4.531 -8.729 1.00 0.00 562 ASN W C 19
ATOM 16325 O O . ASN A 1 42 ? -3.576 4.463 -9.946 1.00 0.00 562 ASN W O 19
ATOM 16336 N N . GLY A 1 43 ? -2.203 4.772 -8.189 1.00 0.00 563 GLY W N 19
ATOM 16337 C CA . GLY A 1 43 ? -1.035 4.971 -9.028 1.00 0.00 563 GLY W CA 19
ATOM 16338 C C . GLY A 1 43 ? -0.408 6.338 -8.832 1.00 0.00 563 GLY W C 19
ATOM 16339 O O . GLY A 1 43 ? 0.034 6.969 -9.792 1.00 0.00 563 GLY W O 19
ATOM 16343 N N . ARG A 1 44 ? -0.370 6.796 -7.585 1.00 0.00 564 ARG W N 19
ATOM 16344 C CA . ARG A 1 44 ? 0.206 8.096 -7.264 1.00 0.00 564 ARG W CA 19
ATOM 16345 C C . ARG A 1 44 ? 1.039 8.022 -5.990 1.00 0.00 564 ARG W C 19
ATOM 16346 O O . ARG A 1 44 ? 1.093 6.982 -5.337 1.00 0.00 564 ARG W O 19
ATOM 16367 N N . ALA A 1 45 ? 1.692 9.128 -5.648 1.00 0.00 565 ALA W N 19
ATOM 16368 C CA . ALA A 1 45 ? 2.532 9.186 -4.456 1.00 0.00 565 ALA W CA 19
ATOM 16369 C C . ALA A 1 45 ? 1.707 9.042 -3.181 1.00 0.00 565 ALA W C 19
ATOM 16370 O O . ALA A 1 45 ? 1.595 9.982 -2.394 1.00 0.00 565 ALA W O 19
ATOM 16377 N N . SER A 1 46 ? 1.137 7.857 -2.980 1.00 0.00 566 SER W N 19
ATOM 16378 C CA . SER A 1 46 ? 0.327 7.581 -1.797 1.00 0.00 566 SER W CA 19
ATOM 16379 C C . SER A 1 46 ? -0.657 8.715 -1.521 1.00 0.00 566 SER W C 19
ATOM 16380 O O . SER A 1 46 ? -1.847 8.473 -1.329 1.00 99.99 566 SER W O 19
ATOM 16388 N N . THR B 2 1 ? 14.741 9.519 0.078 1.00 0.00 227 THR P N 19
ATOM 16389 C CA . THR B 2 1 ? 15.011 8.119 -0.340 1.00 0.00 227 THR P CA 19
ATOM 16390 C C . THR B 2 1 ? 14.935 7.169 0.849 1.00 0.00 227 THR P C 19
ATOM 16391 O O . THR B 2 1 ? 15.854 6.385 1.088 1.00 0.00 227 THR P O 19
ATOM 16404 N N . GLY B 2 2 ? 13.836 7.242 1.589 1.00 0.00 228 GLY P N 19
ATOM 16405 C CA . GLY B 2 2 ? 13.661 6.381 2.744 1.00 0.00 228 GLY P CA 19
ATOM 16406 C C . GLY B 2 2 ? 12.429 5.505 2.634 1.00 0.00 228 GLY P C 19
ATOM 16407 O O . GLY B 2 2 ? 11.427 5.745 3.308 1.00 0.00 228 GLY P O 19
ATOM 16411 N N . LEU B 2 3 ? 12.499 4.490 1.780 1.00 0.00 229 LEU P N 19
ATOM 16412 C CA . LEU B 2 3 ? 11.378 3.577 1.583 1.00 0.00 229 LEU P CA 19
ATOM 16413 C C . LEU B 2 3 ? 11.676 2.197 2.165 1.00 0.00 229 LEU P C 19
ATOM 16414 O O . LEU B 2 3 ? 12.051 1.278 1.438 1.00 0.00 229 LEU P O 19
ATOM 16430 N N . PRO B 2 4 ? 11.505 2.029 3.487 1.00 0.00 230 PRO P N 19
ATOM 16431 C CA . PRO B 2 4 ? 11.748 0.749 4.153 1.00 0.00 230 PRO P CA 19
ATOM 16432 C C . PRO B 2 4 ? 11.178 -0.420 3.356 1.00 0.00 230 PRO P C 19
ATOM 16433 O O . PRO B 2 4 ? 9.977 -0.683 3.392 1.00 0.00 230 PRO P O 19
ATOM 16444 N N . SER B 2 5 ? 12.050 -1.109 2.630 1.00 0.00 231 SER P N 19
ATOM 16445 C CA . SER B 2 5 ? 11.636 -2.243 1.811 1.00 0.00 231 SER P CA 19
ATOM 16446 C C . SER B 2 5 ? 10.818 -3.240 2.621 1.00 0.00 231 SER P C 19
ATOM 16447 O O . SER B 2 5 ? 10.908 -3.287 3.848 1.00 0.00 231 SER P O 19
ATOM 16455 N N . TYR B 2 6 ? 10.020 -4.036 1.919 1.00 0.00 232 TYR P N 19
ATOM 16456 C CA . TYR B 2 6 ? 9.180 -5.038 2.559 1.00 0.00 232 TYR P CA 19
ATOM 16457 C C . TYR B 2 6 ? 10.033 -6.148 3.162 1.00 0.00 232 TYR P C 19
ATOM 16458 O O . TYR B 2 6 ? 10.084 -7.263 2.640 1.00 0.00 232 TYR P O 19
ATOM 16476 N N . ASP B 2 7 ? 10.699 -5.831 4.267 1.00 0.00 233 ASP P N 19
ATOM 16477 C CA . ASP B 2 7 ? 11.553 -6.791 4.953 1.00 0.00 233 ASP P CA 19
ATOM 16478 C C . ASP B 2 7 ? 12.022 -6.230 6.292 1.00 0.00 233 ASP P C 19
ATOM 16479 O O . ASP B 2 7 ? 12.081 -6.946 7.291 1.00 0.00 233 ASP P O 19
ATOM 16488 N N . GLU B 2 8 ? 12.354 -4.943 6.303 1.00 0.00 234 GLU P N 19
ATOM 16489 C CA . GLU B 2 8 ? 12.816 -4.283 7.518 1.00 0.00 234 GLU P CA 19
ATOM 16490 C C . GLU B 2 8 ? 11.768 -3.306 8.052 1.00 0.00 234 GLU P C 19
ATOM 16491 O O . GLU B 2 8 ? 12.077 -2.446 8.877 1.00 0.00 234 GLU P O 19
ATOM 16503 N N . ALA B 2 9 ? 10.531 -3.440 7.580 1.00 0.00 235 ALA P N 19
ATOM 16504 C CA . ALA B 2 9 ? 9.451 -2.564 8.017 1.00 0.00 235 ALA P CA 19
ATOM 16505 C C . ALA B 2 9 ? 8.452 -3.316 8.892 1.00 0.00 235 ALA P C 19
ATOM 16506 O O . ALA B 2 9 ? 7.974 -2.789 9.896 1.00 0.00 235 ALA P O 19
ATOM 16513 N N . LEU B 2 10 ? 8.142 -4.549 8.504 1.00 0.00 236 LEU P N 19
ATOM 16514 C CA . LEU B 2 10 ? 7.201 -5.371 9.256 1.00 0.00 236 LEU P CA 19
ATOM 16515 C C . LEU B 2 10 ? 7.685 -5.578 10.688 1.00 0.00 236 LEU P C 19
ATOM 16516 O O . LEU B 2 10 ? 8.674 -6.271 10.925 1.00 0.00 236 LEU P O 19
ATOM 16532 N N . HIS B 2 11 ? 6.982 -4.972 11.639 1.00 0.00 237 HIS P N 19
ATOM 16533 C CA . HIS B 2 11 ? 7.340 -5.087 13.047 1.00 0.00 237 HIS P CA 19
ATOM 16534 C C . HIS B 2 11 ? 6.353 -5.984 13.789 1.00 0.00 237 HIS P C 19
ATOM 16535 O O . HIS B 2 11 ? 6.759 -6.901 14.500 1.00 99.99 237 HIS P O 19
ATOM 16550 N N . GLY A 1 1 ? -18.008 6.465 5.589 1.00 99.99 521 GLY W N 20
ATOM 16551 C CA . GLY A 1 1 ? -18.564 5.740 4.464 1.00 0.00 521 GLY W CA 20
ATOM 16552 C C . GLY A 1 1 ? -18.611 6.634 3.239 1.00 0.00 521 GLY W C 20
ATOM 16553 O O . GLY A 1 1 ? -18.155 6.242 2.165 1.00 0.00 521 GLY W O 20
ATOM 16559 N N . PRO A 1 2 ? -19.161 7.852 3.372 1.00 0.00 522 PRO W N 20
ATOM 16560 C CA . PRO A 1 2 ? -19.260 8.801 2.257 1.00 0.00 522 PRO W CA 20
ATOM 16561 C C . PRO A 1 2 ? -17.924 9.005 1.550 1.00 0.00 522 PRO W C 20
ATOM 16562 O O . PRO A 1 2 ? -16.863 8.756 2.121 1.00 0.00 522 PRO W O 20
ATOM 16573 N N . LEU A 1 3 ? -17.985 9.459 0.302 1.00 0.00 523 LEU W N 20
ATOM 16574 C CA . LEU A 1 3 ? -16.780 9.697 -0.485 1.00 0.00 523 LEU W CA 20
ATOM 16575 C C . LEU A 1 3 ? -15.843 10.665 0.232 1.00 0.00 523 LEU W C 20
ATOM 16576 O O . LEU A 1 3 ? -15.950 11.880 0.074 1.00 0.00 523 LEU W O 20
ATOM 16592 N N . GLY A 1 4 ? -14.924 10.115 1.020 1.00 0.00 524 GLY W N 20
ATOM 16593 C CA . GLY A 1 4 ? -13.982 10.945 1.748 1.00 0.00 524 GLY W CA 20
ATOM 16594 C C . GLY A 1 4 ? -12.714 10.199 2.117 1.00 0.00 524 GLY W C 20
ATOM 16595 O O . GLY A 1 4 ? -11.746 10.194 1.357 1.00 0.00 524 GLY W O 20
ATOM 16599 N N . SER A 1 5 ? -12.720 9.569 3.288 1.00 0.00 525 SER W N 20
ATOM 16600 C CA . SER A 1 5 ? -11.560 8.819 3.756 1.00 0.00 525 SER W CA 20
ATOM 16601 C C . SER A 1 5 ? -11.943 7.881 4.897 1.00 0.00 525 SER W C 20
ATOM 16602 O O . SER A 1 5 ? -11.958 8.277 6.062 1.00 0.00 525 SER W O 20
ATOM 16610 N N . GLY A 1 6 ? -12.248 6.633 4.554 1.00 0.00 526 GLY W N 20
ATOM 16611 C CA . GLY A 1 6 ? -12.623 5.659 5.561 1.00 0.00 526 GLY W CA 20
ATOM 16612 C C . GLY A 1 6 ? -12.415 4.231 5.095 1.00 0.00 526 GLY W C 20
ATOM 16613 O O . GLY A 1 6 ? -11.613 3.494 5.669 1.00 0.00 526 GLY W O 20
ATOM 16617 N N . GLU A 1 7 ? -13.141 3.840 4.052 1.00 0.00 527 GLU W N 20
ATOM 16618 C CA . GLU A 1 7 ? -13.034 2.491 3.509 1.00 0.00 527 GLU W CA 20
ATOM 16619 C C . GLU A 1 7 ? -11.959 2.420 2.429 1.00 0.00 527 GLU W C 20
ATOM 16620 O O . GLU A 1 7 ? -10.859 1.921 2.666 1.00 0.00 527 GLU W O 20
ATOM 16632 N N . GLU A 1 8 ? -12.284 2.921 1.242 1.00 0.00 528 GLU W N 20
ATOM 16633 C CA . GLU A 1 8 ? -11.345 2.913 0.126 1.00 0.00 528 GLU W CA 20
ATOM 16634 C C . GLU A 1 8 ? -11.112 1.491 -0.376 1.00 0.00 528 GLU W C 20
ATOM 16635 O O . GLU A 1 8 ? -11.794 0.556 0.044 1.00 0.00 528 GLU W O 20
ATOM 16647 N N . GLU A 1 9 ? -10.144 1.335 -1.274 1.00 0.00 529 GLU W N 20
ATOM 16648 C CA . GLU A 1 9 ? -9.824 0.026 -1.830 1.00 0.00 529 GLU W CA 20
ATOM 16649 C C . GLU A 1 9 ? -9.274 -0.904 -0.751 1.00 0.00 529 GLU W C 20
ATOM 16650 O O . GLU A 1 9 ? -8.632 -0.457 0.200 1.00 0.00 529 GLU W O 20
ATOM 16662 N N . PRO A 1 10 ? -9.523 -2.218 -0.884 1.00 0.00 530 PRO W N 20
ATOM 16663 C CA . PRO A 1 10 ? -9.059 -3.215 0.077 1.00 0.00 530 PRO W CA 20
ATOM 16664 C C . PRO A 1 10 ? -7.664 -3.743 -0.246 1.00 0.00 530 PRO W C 20
ATOM 16665 O O . PRO A 1 10 ? -7.354 -4.901 0.032 1.00 0.00 530 PRO W O 20
ATOM 16676 N N . LEU A 1 11 ? -6.826 -2.895 -0.835 1.00 0.00 531 LEU W N 20
ATOM 16677 C CA . LEU A 1 11 ? -5.470 -3.291 -1.192 1.00 0.00 531 LEU W CA 20
ATOM 16678 C C . LEU A 1 11 ? -5.492 -4.507 -2.119 1.00 0.00 531 LEU W C 20
ATOM 16679 O O . LEU A 1 11 ? -5.805 -5.616 -1.686 1.00 0.00 531 LEU W O 20
ATOM 16695 N N . PRO A 1 12 ? -5.173 -4.312 -3.412 1.00 0.00 532 PRO W N 20
ATOM 16696 C CA . PRO A 1 12 ? -5.161 -5.388 -4.409 1.00 0.00 532 PRO W CA 20
ATOM 16697 C C . PRO A 1 12 ? -4.554 -6.695 -3.884 1.00 0.00 532 PRO W C 20
ATOM 16698 O O . PRO A 1 12 ? -4.000 -6.743 -2.786 1.00 0.00 532 PRO W O 20
ATOM 16709 N N . PRO A 1 13 ? -4.675 -7.781 -4.668 1.00 0.00 533 PRO W N 20
ATOM 16710 C CA . PRO A 1 13 ? -4.175 -9.106 -4.307 1.00 0.00 533 PRO W CA 20
ATOM 16711 C C . PRO A 1 13 ? -2.929 -9.108 -3.441 1.00 0.00 533 PRO W C 20
ATOM 16712 O O . PRO A 1 13 ? -2.940 -9.608 -2.316 1.00 0.00 533 PRO W O 20
ATOM 16723 N N . ARG A 1 14 ? -1.859 -8.575 -3.978 1.00 0.00 534 ARG W N 20
ATOM 16724 C CA . ARG A 1 14 ? -0.588 -8.538 -3.266 1.00 0.00 534 ARG W CA 20
ATOM 16725 C C . ARG A 1 14 ? -0.145 -7.109 -2.999 1.00 0.00 534 ARG W C 20
ATOM 16726 O O . ARG A 1 14 ? 0.813 -6.624 -3.600 1.00 0.00 534 ARG W O 20
ATOM 16747 N N . TRP A 1 15 ? -0.849 -6.439 -2.093 1.00 0.00 535 TRP W N 20
ATOM 16748 C CA . TRP A 1 15 ? -0.524 -5.063 -1.753 1.00 0.00 535 TRP W CA 20
ATOM 16749 C C . TRP A 1 15 ? -1.099 -4.663 -0.399 1.00 0.00 535 TRP W C 20
ATOM 16750 O O . TRP A 1 15 ? -2.099 -5.219 0.055 1.00 0.00 535 TRP W O 20
ATOM 16771 N N . SER A 1 16 ? -0.452 -3.694 0.241 1.00 0.00 536 SER W N 20
ATOM 16772 C CA . SER A 1 16 ? -0.885 -3.210 1.546 1.00 0.00 536 SER W CA 20
ATOM 16773 C C . SER A 1 16 ? -0.420 -1.777 1.774 1.00 0.00 536 SER W C 20
ATOM 16774 O O . SER A 1 16 ? 0.140 -1.143 0.879 1.00 0.00 536 SER W O 20
ATOM 16782 N N . MET A 1 17 ? -0.658 -1.273 2.978 1.00 0.00 537 MET W N 20
ATOM 16783 C CA . MET A 1 17 ? -0.267 0.084 3.331 1.00 0.00 537 MET W CA 20
ATOM 16784 C C . MET A 1 17 ? 0.620 0.085 4.571 1.00 0.00 537 MET W C 20
ATOM 16785 O O . MET A 1 17 ? 0.498 -0.785 5.433 1.00 0.00 537 MET W O 20
ATOM 16799 N N . GLN A 1 18 ? 1.513 1.067 4.657 1.00 0.00 538 GLN W N 20
ATOM 16800 C CA . GLN A 1 18 ? 2.418 1.172 5.795 1.00 0.00 538 GLN W CA 20
ATOM 16801 C C . GLN A 1 18 ? 3.130 2.521 5.807 1.00 0.00 538 GLN W C 20
ATOM 16802 O O . GLN A 1 18 ? 3.512 3.043 4.758 1.00 0.00 538 GLN W O 20
ATOM 16816 N N . VAL A 1 19 ? 3.310 3.078 7.000 1.00 0.00 539 VAL W N 20
ATOM 16817 C CA . VAL A 1 19 ? 3.981 4.363 7.151 1.00 0.00 539 VAL W CA 20
ATOM 16818 C C . VAL A 1 19 ? 5.490 4.176 7.269 1.00 0.00 539 VAL W C 20
ATOM 16819 O O . VAL A 1 19 ? 5.960 3.280 7.970 1.00 0.00 539 VAL W O 20
ATOM 16832 N N . ALA A 1 20 ? 6.245 5.024 6.578 1.00 0.00 540 ALA W N 20
ATOM 16833 C CA . ALA A 1 20 ? 7.701 4.944 6.608 1.00 0.00 540 ALA W CA 20
ATOM 16834 C C . ALA A 1 20 ? 8.303 6.112 7.384 1.00 0.00 540 ALA W C 20
ATOM 16835 O O . ALA A 1 20 ? 7.679 7.164 7.523 1.00 0.00 540 ALA W O 20
ATOM 16842 N N . PRO A 1 21 ? 9.534 5.942 7.896 1.00 0.00 541 PRO W N 20
ATOM 16843 C CA . PRO A 1 21 ? 10.225 6.987 8.657 1.00 0.00 541 PRO W CA 20
ATOM 16844 C C . PRO A 1 21 ? 10.471 8.233 7.816 1.00 0.00 541 PRO W C 20
ATOM 16845 O O . PRO A 1 21 ? 10.502 9.349 8.333 1.00 0.00 541 PRO W O 20
ATOM 16856 N N . ASN A 1 22 ? 10.642 8.031 6.513 1.00 0.00 542 ASN W N 20
ATOM 16857 C CA . ASN A 1 22 ? 10.883 9.134 5.588 1.00 0.00 542 ASN W CA 20
ATOM 16858 C C . ASN A 1 22 ? 9.868 10.253 5.799 1.00 0.00 542 ASN W C 20
ATOM 16859 O O . ASN A 1 22 ? 10.190 11.432 5.649 1.00 0.00 542 ASN W O 20
ATOM 16870 N N . GLY A 1 23 ? 8.644 9.878 6.153 1.00 0.00 543 GLY W N 20
ATOM 16871 C CA . GLY A 1 23 ? 7.606 10.864 6.382 1.00 0.00 543 GLY W CA 20
ATOM 16872 C C . GLY A 1 23 ? 6.361 10.628 5.544 1.00 0.00 543 GLY W C 20
ATOM 16873 O O . GLY A 1 23 ? 5.372 11.346 5.686 1.00 0.00 543 GLY W O 20
ATOM 16877 N N . ARG A 1 24 ? 6.402 9.626 4.668 1.00 0.00 544 ARG W N 20
ATOM 16878 C CA . ARG A 1 24 ? 5.258 9.322 3.817 1.00 0.00 544 ARG W CA 20
ATOM 16879 C C . ARG A 1 24 ? 4.920 7.833 3.859 1.00 0.00 544 ARG W C 20
ATOM 16880 O O . ARG A 1 24 ? 5.790 6.995 4.089 1.00 0.00 544 ARG W O 20
ATOM 16901 N N . THR A 1 25 ? 3.650 7.515 3.632 1.00 0.00 545 THR W N 20
ATOM 16902 C CA . THR A 1 25 ? 3.198 6.129 3.637 1.00 0.00 545 THR W CA 20
ATOM 16903 C C . THR A 1 25 ? 3.534 5.440 2.323 1.00 0.00 545 THR W C 20
ATOM 16904 O O . THR A 1 25 ? 3.532 6.066 1.264 1.00 0.00 545 THR W O 20
ATOM 16915 N N . PHE A 1 26 ? 3.820 4.149 2.399 1.00 0.00 546 PHE W N 20
ATOM 16916 C CA . PHE A 1 26 ? 4.158 3.374 1.214 1.00 0.00 546 PHE W CA 20
ATOM 16917 C C . PHE A 1 26 ? 3.316 2.108 1.131 1.00 0.00 546 PHE W C 20
ATOM 16918 O O . PHE A 1 26 ? 2.644 1.732 2.091 1.00 0.00 546 PHE W O 20
ATOM 16935 N N . PHE A 1 27 ? 3.372 1.447 -0.019 1.00 0.00 547 PHE W N 20
ATOM 16936 C CA . PHE A 1 27 ? 2.628 0.212 -0.221 1.00 0.00 547 PHE W CA 20
ATOM 16937 C C . PHE A 1 27 ? 3.556 -0.990 -0.111 1.00 0.00 547 PHE W C 20
ATOM 16938 O O . PHE A 1 27 ? 4.750 -0.891 -0.397 1.00 0.00 547 PHE W O 20
ATOM 16955 N N . ILE A 1 28 ? 3.009 -2.117 0.321 1.00 0.00 548 ILE W N 20
ATOM 16956 C CA . ILE A 1 28 ? 3.798 -3.328 0.488 1.00 0.00 548 ILE W CA 20
ATOM 16957 C C . ILE A 1 28 ? 3.489 -4.363 -0.585 1.00 0.00 548 ILE W C 20
ATOM 16958 O O . ILE A 1 28 ? 2.415 -4.961 -0.595 1.00 0.00 548 ILE W O 20
ATOM 16974 N N . ASP A 1 29 ? 4.443 -4.570 -1.486 1.00 0.00 549 ASP W N 20
ATOM 16975 C CA . ASP A 1 29 ? 4.282 -5.536 -2.565 1.00 0.00 549 ASP W CA 20
ATOM 16976 C C . ASP A 1 29 ? 4.624 -6.946 -2.089 1.00 0.00 549 ASP W C 20
ATOM 16977 O O . ASP A 1 29 ? 5.794 -7.282 -1.906 1.00 0.00 549 ASP W O 20
ATOM 16986 N N . HIS A 1 30 ? 3.597 -7.766 -1.894 1.00 0.00 550 HIS W N 20
ATOM 16987 C CA . HIS A 1 30 ? 3.794 -9.139 -1.441 1.00 0.00 550 HIS W CA 20
ATOM 16988 C C . HIS A 1 30 ? 4.318 -10.014 -2.576 1.00 0.00 550 HIS W C 20
ATOM 16989 O O . HIS A 1 30 ? 4.985 -11.021 -2.338 1.00 0.00 550 HIS W O 20
ATOM 17003 N N . ALA A 1 31 ? 4.013 -9.622 -3.809 1.00 0.00 551 ALA W N 20
ATOM 17004 C CA . ALA A 1 31 ? 4.455 -10.372 -4.978 1.00 0.00 551 ALA W CA 20
ATOM 17005 C C . ALA A 1 31 ? 5.962 -10.592 -4.948 1.00 0.00 551 ALA W C 20
ATOM 17006 O O . ALA A 1 31 ? 6.458 -11.624 -5.401 1.00 0.00 551 ALA W O 20
ATOM 17013 N N . SER A 1 32 ? 6.685 -9.615 -4.412 1.00 0.00 552 SER W N 20
ATOM 17014 C CA . SER A 1 32 ? 8.137 -9.700 -4.324 1.00 0.00 552 SER W CA 20
ATOM 17015 C C . SER A 1 32 ? 8.639 -9.219 -2.964 1.00 0.00 552 SER W C 20
ATOM 17016 O O . SER A 1 32 ? 9.816 -8.895 -2.808 1.00 0.00 552 SER W O 20
ATOM 17024 N N . ARG A 1 33 ? 7.743 -9.175 -1.982 1.00 0.00 553 ARG W N 20
ATOM 17025 C CA . ARG A 1 33 ? 8.103 -8.733 -0.640 1.00 0.00 553 ARG W CA 20
ATOM 17026 C C . ARG A 1 33 ? 8.871 -7.416 -0.685 1.00 0.00 553 ARG W C 20
ATOM 17027 O O . ARG A 1 33 ? 9.928 -7.280 -0.068 1.00 0.00 553 ARG W O 20
ATOM 17048 N N . ARG A 1 34 ? 8.333 -6.447 -1.419 1.00 0.00 554 ARG W N 20
ATOM 17049 C CA . ARG A 1 34 ? 8.968 -5.140 -1.543 1.00 0.00 554 ARG W CA 20
ATOM 17050 C C . ARG A 1 34 ? 7.994 -4.024 -1.182 1.00 0.00 554 ARG W C 20
ATOM 17051 O O . ARG A 1 34 ? 6.858 -4.281 -0.783 1.00 0.00 554 ARG W O 20
ATOM 17072 N N . THR A 1 35 ? 8.447 -2.783 -1.325 1.00 0.00 555 THR W N 20
ATOM 17073 C CA . THR A 1 35 ? 7.618 -1.627 -1.015 1.00 0.00 555 THR W CA 20
ATOM 17074 C C . THR A 1 35 ? 7.736 -0.560 -2.099 1.00 0.00 555 THR W C 20
ATOM 17075 O O . THR A 1 35 ? 8.584 -0.658 -2.988 1.00 0.00 555 THR W O 20
ATOM 17086 N N . THR A 1 36 ? 6.883 0.457 -2.025 1.00 0.00 556 THR W N 20
ATOM 17087 C CA . THR A 1 36 ? 6.894 1.537 -3.004 1.00 0.00 556 THR W CA 20
ATOM 17088 C C . THR A 1 36 ? 6.077 2.732 -2.519 1.00 0.00 556 THR W C 20
ATOM 17089 O O . THR A 1 36 ? 5.207 2.595 -1.661 1.00 0.00 556 THR W O 20
ATOM 17100 N N . TRP A 1 37 ? 6.369 3.905 -3.075 1.00 0.00 557 TRP W N 20
ATOM 17101 C CA . TRP A 1 37 ? 5.670 5.133 -2.699 1.00 0.00 557 TRP W CA 20
ATOM 17102 C C . TRP A 1 37 ? 4.359 5.305 -3.465 1.00 0.00 557 TRP W C 20
ATOM 17103 O O . TRP A 1 37 ? 3.767 6.384 -3.448 1.00 0.00 557 TRP W O 20
ATOM 17124 N N . ILE A 1 38 ? 3.914 4.260 -4.150 1.00 0.00 558 ILE W N 20
ATOM 17125 C CA . ILE A 1 38 ? 2.684 4.342 -4.924 1.00 0.00 558 ILE W CA 20
ATOM 17126 C C . ILE A 1 38 ? 1.769 3.154 -4.654 1.00 0.00 558 ILE W C 20
ATOM 17127 O O . ILE A 1 38 ? 2.222 2.091 -4.231 1.00 0.00 558 ILE W O 20
ATOM 17143 N N . ASP A 1 39 ? 0.477 3.349 -4.896 1.00 0.00 559 ASP W N 20
ATOM 17144 C CA . ASP A 1 39 ? -0.508 2.300 -4.673 1.00 0.00 559 ASP W CA 20
ATOM 17145 C C . ASP A 1 39 ? -1.148 1.854 -5.989 1.00 0.00 559 ASP W C 20
ATOM 17146 O O . ASP A 1 39 ? -1.545 2.685 -6.806 1.00 0.00 559 ASP W O 20
ATOM 17155 N N . PRO A 1 40 ? -1.266 0.530 -6.210 1.00 0.00 560 PRO W N 20
ATOM 17156 C CA . PRO A 1 40 ? -1.872 -0.012 -7.427 1.00 0.00 560 PRO W CA 20
ATOM 17157 C C . PRO A 1 40 ? -3.390 0.174 -7.464 1.00 0.00 560 PRO W C 20
ATOM 17158 O O . PRO A 1 40 ? -4.040 -0.173 -8.451 1.00 0.00 560 PRO W O 20
ATOM 17169 N N . ARG A 1 41 ? -3.950 0.728 -6.391 1.00 0.00 561 ARG W N 20
ATOM 17170 C CA . ARG A 1 41 ? -5.389 0.962 -6.313 1.00 0.00 561 ARG W CA 20
ATOM 17171 C C . ARG A 1 41 ? -5.757 2.238 -7.061 1.00 0.00 561 ARG W C 20
ATOM 17172 O O . ARG A 1 41 ? -6.821 2.330 -7.673 1.00 0.00 561 ARG W O 20
ATOM 17193 N N . ASN A 1 42 ? -4.862 3.218 -7.007 1.00 0.00 562 ASN W N 20
ATOM 17194 C CA . ASN A 1 42 ? -5.077 4.494 -7.678 1.00 0.00 562 ASN W CA 20
ATOM 17195 C C . ASN A 1 42 ? -3.870 4.858 -8.537 1.00 0.00 562 ASN W C 20
ATOM 17196 O O . ASN A 1 42 ? -4.016 5.312 -9.671 1.00 0.00 562 ASN W O 20
ATOM 17207 N N . GLY A 1 43 ? -2.678 4.656 -7.984 1.00 0.00 563 GLY W N 20
ATOM 17208 C CA . GLY A 1 43 ? -1.460 4.968 -8.705 1.00 0.00 563 GLY W CA 20
ATOM 17209 C C . GLY A 1 43 ? -0.850 6.283 -8.262 1.00 0.00 563 GLY W C 20
ATOM 17210 O O . GLY A 1 43 ? -0.095 6.909 -9.006 1.00 0.00 563 GLY W O 20
ATOM 17214 N N . ARG A 1 44 ? -1.179 6.701 -7.044 1.00 0.00 564 ARG W N 20
ATOM 17215 C CA . ARG A 1 44 ? -0.662 7.948 -6.496 1.00 0.00 564 ARG W CA 20
ATOM 17216 C C . ARG A 1 44 ? 0.030 7.707 -5.158 1.00 0.00 564 ARG W C 20
ATOM 17217 O O . ARG A 1 44 ? -0.035 6.611 -4.604 1.00 0.00 564 ARG W O 20
ATOM 17238 N N . ALA A 1 45 ? 0.693 8.738 -4.646 1.00 0.00 565 ALA W N 20
ATOM 17239 C CA . ALA A 1 45 ? 1.397 8.637 -3.373 1.00 0.00 565 ALA W CA 20
ATOM 17240 C C . ALA A 1 45 ? 0.451 8.204 -2.257 1.00 0.00 565 ALA W C 20
ATOM 17241 O O . ALA A 1 45 ? -0.281 9.021 -1.699 1.00 0.00 565 ALA W O 20
ATOM 17248 N N . SER A 1 46 ? 0.474 6.914 -1.937 1.00 0.00 566 SER W N 20
ATOM 17249 C CA . SER A 1 46 ? -0.379 6.370 -0.886 1.00 0.00 566 SER W CA 20
ATOM 17250 C C . SER A 1 46 ? -1.853 6.500 -1.259 1.00 0.00 566 SER W C 20
ATOM 17251 O O . SER A 1 46 ? -2.603 5.530 -1.178 1.00 99.99 566 SER W O 20
ATOM 17259 N N . THR B 2 1 ? 14.083 7.149 -1.801 1.00 0.00 227 THR P N 20
ATOM 17260 C CA . THR B 2 1 ? 14.489 8.139 -0.771 1.00 0.00 227 THR P CA 20
ATOM 17261 C C . THR B 2 1 ? 13.807 7.852 0.563 1.00 0.00 227 THR P C 20
ATOM 17262 O O . THR B 2 1 ? 12.934 8.603 1.000 1.00 0.00 227 THR P O 20
ATOM 17275 N N . GLY B 2 2 ? 14.212 6.762 1.206 1.00 0.00 228 GLY P N 20
ATOM 17276 C CA . GLY B 2 2 ? 13.629 6.395 2.484 1.00 0.00 228 GLY P CA 20
ATOM 17277 C C . GLY B 2 2 ? 12.524 5.368 2.344 1.00 0.00 228 GLY P C 20
ATOM 17278 O O . GLY B 2 2 ? 11.656 5.256 3.211 1.00 0.00 228 GLY P O 20
ATOM 17282 N N . LEU B 2 3 ? 12.555 4.615 1.250 1.00 0.00 229 LEU P N 20
ATOM 17283 C CA . LEU B 2 3 ? 11.547 3.593 0.999 1.00 0.00 229 LEU P CA 20
ATOM 17284 C C . LEU B 2 3 ? 12.037 2.219 1.454 1.00 0.00 229 LEU P C 20
ATOM 17285 O O . LEU B 2 3 ? 12.941 1.646 0.846 1.00 0.00 229 LEU P O 20
ATOM 17301 N N . PRO B 2 4 ? 11.445 1.665 2.529 1.00 0.00 230 PRO P N 20
ATOM 17302 C CA . PRO B 2 4 ? 11.830 0.348 3.048 1.00 0.00 230 PRO P CA 20
ATOM 17303 C C . PRO B 2 4 ? 11.664 -0.742 1.992 1.00 0.00 230 PRO P C 20
ATOM 17304 O O . PRO B 2 4 ? 11.792 -0.480 0.795 1.00 0.00 230 PRO P O 20
ATOM 17315 N N . SER B 2 5 ? 11.376 -1.962 2.430 1.00 0.00 231 SER P N 20
ATOM 17316 C CA . SER B 2 5 ? 11.195 -3.070 1.500 1.00 0.00 231 SER P CA 20
ATOM 17317 C C . SER B 2 5 ? 10.606 -4.291 2.197 1.00 0.00 231 SER P C 20
ATOM 17318 O O . SER B 2 5 ? 11.140 -5.395 2.087 1.00 0.00 231 SER P O 20
ATOM 17326 N N . TYR B 2 6 ? 9.498 -4.091 2.902 1.00 0.00 232 TYR P N 20
ATOM 17327 C CA . TYR B 2 6 ? 8.836 -5.186 3.600 1.00 0.00 232 TYR P CA 20
ATOM 17328 C C . TYR B 2 6 ? 9.684 -5.685 4.767 1.00 0.00 232 TYR P C 20
ATOM 17329 O O . TYR B 2 6 ? 9.292 -5.566 5.928 1.00 0.00 232 TYR P O 20
ATOM 17347 N N . ASP B 2 7 ? 10.849 -6.242 4.452 1.00 0.00 233 ASP P N 20
ATOM 17348 C CA . ASP B 2 7 ? 11.751 -6.757 5.477 1.00 0.00 233 ASP P CA 20
ATOM 17349 C C . ASP B 2 7 ? 12.234 -5.634 6.390 1.00 0.00 233 ASP P C 20
ATOM 17350 O O . ASP B 2 7 ? 12.437 -5.837 7.587 1.00 0.00 233 ASP P O 20
ATOM 17359 N N . GLU B 2 8 ? 12.414 -4.448 5.815 1.00 0.00 234 GLU P N 20
ATOM 17360 C CA . GLU B 2 8 ? 12.872 -3.292 6.578 1.00 0.00 234 GLU P CA 20
ATOM 17361 C C . GLU B 2 8 ? 11.691 -2.443 7.033 1.00 0.00 234 GLU P C 20
ATOM 17362 O O . GLU B 2 8 ? 11.799 -1.222 7.148 1.00 0.00 234 GLU P O 20
ATOM 17374 N N . ALA B 2 9 ? 10.564 -3.097 7.289 1.00 0.00 235 ALA P N 20
ATOM 17375 C CA . ALA B 2 9 ? 9.361 -2.404 7.730 1.00 0.00 235 ALA P CA 20
ATOM 17376 C C . ALA B 2 9 ? 8.256 -3.395 8.075 1.00 0.00 235 ALA P C 20
ATOM 17377 O O . ALA B 2 9 ? 7.431 -3.740 7.229 1.00 0.00 235 ALA P O 20
ATOM 17384 N N . LEU B 2 10 ? 8.246 -3.853 9.323 1.00 0.00 236 LEU P N 20
ATOM 17385 C CA . LEU B 2 10 ? 7.244 -4.807 9.779 1.00 0.00 236 LEU P CA 20
ATOM 17386 C C . LEU B 2 10 ? 6.931 -4.603 11.257 1.00 0.00 236 LEU P C 20
ATOM 17387 O O . LEU B 2 10 ? 6.781 -5.566 12.010 1.00 0.00 236 LEU P O 20
ATOM 17403 N N . HIS B 2 11 ? 6.832 -3.342 11.667 1.00 0.00 237 HIS P N 20
ATOM 17404 C CA . HIS B 2 11 ? 6.537 -3.010 13.057 1.00 0.00 237 HIS P CA 20
ATOM 17405 C C . HIS B 2 11 ? 5.272 -2.165 13.157 1.00 0.00 237 HIS P C 20
ATOM 17406 O O . HIS B 2 11 ? 4.378 -2.474 13.942 1.00 99.99 237 HIS P O 20
ATOM 17421 N N . GLY A 1 1 ? -7.169 14.955 0.805 1.00 99.99 521 GLY W N 21
ATOM 17422 C CA . GLY A 1 1 ? -6.234 14.825 1.904 1.00 0.00 521 GLY W CA 21
ATOM 17423 C C . GLY A 1 1 ? -6.761 13.830 2.922 1.00 0.00 521 GLY W C 21
ATOM 17424 O O . GLY A 1 1 ? -6.043 12.917 3.330 1.00 0.00 521 GLY W O 21
ATOM 17430 N N . PRO A 1 2 ? -8.024 13.983 3.354 1.00 0.00 522 PRO W N 21
ATOM 17431 C CA . PRO A 1 2 ? -8.638 13.082 4.336 1.00 0.00 522 PRO W CA 21
ATOM 17432 C C . PRO A 1 2 ? -8.915 11.697 3.760 1.00 0.00 522 PRO W C 21
ATOM 17433 O O . PRO A 1 2 ? -9.010 11.526 2.544 1.00 0.00 522 PRO W O 21
ATOM 17444 N N . LEU A 1 3 ? -9.042 10.712 4.643 1.00 0.00 523 LEU W N 21
ATOM 17445 C CA . LEU A 1 3 ? -9.307 9.340 4.225 1.00 0.00 523 LEU W CA 21
ATOM 17446 C C . LEU A 1 3 ? -10.673 9.230 3.556 1.00 0.00 523 LEU W C 21
ATOM 17447 O O . LEU A 1 3 ? -10.876 8.401 2.668 1.00 0.00 523 LEU W O 21
ATOM 17463 N N . GLY A 1 4 ? -11.607 10.071 3.986 1.00 0.00 524 GLY W N 21
ATOM 17464 C CA . GLY A 1 4 ? -12.942 10.052 3.417 1.00 0.00 524 GLY W CA 21
ATOM 17465 C C . GLY A 1 4 ? -13.946 9.353 4.311 1.00 0.00 524 GLY W C 21
ATOM 17466 O O . GLY A 1 4 ? -15.144 9.633 4.248 1.00 0.00 524 GLY W O 21
ATOM 17470 N N . SER A 1 5 ? -13.460 8.440 5.146 1.00 0.00 525 SER W N 21
ATOM 17471 C CA . SER A 1 5 ? -14.325 7.698 6.056 1.00 0.00 525 SER W CA 21
ATOM 17472 C C . SER A 1 5 ? -15.209 6.720 5.289 1.00 0.00 525 SER W C 21
ATOM 17473 O O . SER A 1 5 ? -16.291 6.353 5.749 1.00 0.00 525 SER W O 21
ATOM 17481 N N . GLY A 1 6 ? -14.742 6.301 4.117 1.00 0.00 526 GLY W N 21
ATOM 17482 C CA . GLY A 1 6 ? -15.503 5.369 3.307 1.00 0.00 526 GLY W CA 21
ATOM 17483 C C . GLY A 1 6 ? -14.753 4.079 3.041 1.00 0.00 526 GLY W C 21
ATOM 17484 O O . GLY A 1 6 ? -14.862 3.120 3.806 1.00 0.00 526 GLY W O 21
ATOM 17488 N N . GLU A 1 7 ? -13.988 4.053 1.955 1.00 0.00 527 GLU W N 21
ATOM 17489 C CA . GLU A 1 7 ? -13.217 2.868 1.592 1.00 0.00 527 GLU W CA 21
ATOM 17490 C C . GLU A 1 7 ? -12.071 3.226 0.651 1.00 0.00 527 GLU W C 21
ATOM 17491 O O . GLU A 1 7 ? -10.951 2.741 0.809 1.00 0.00 527 GLU W O 21
ATOM 17503 N N . GLU A 1 8 ? -12.358 4.078 -0.329 1.00 0.00 528 GLU W N 21
ATOM 17504 C CA . GLU A 1 8 ? -11.350 4.499 -1.296 1.00 0.00 528 GLU W CA 21
ATOM 17505 C C . GLU A 1 8 ? -10.987 3.357 -2.235 1.00 0.00 528 GLU W C 21
ATOM 17506 O O . GLU A 1 8 ? -11.372 3.349 -3.404 1.00 0.00 528 GLU W O 21
ATOM 17518 N N . GLU A 1 9 ? -10.246 2.395 -1.709 1.00 0.00 529 GLU W N 21
ATOM 17519 C CA . GLU A 1 9 ? -9.822 1.234 -2.486 1.00 0.00 529 GLU W CA 21
ATOM 17520 C C . GLU A 1 9 ? -9.013 0.267 -1.623 1.00 0.00 529 GLU W C 21
ATOM 17521 O O . GLU A 1 9 ? -8.107 0.682 -0.900 1.00 0.00 529 GLU W O 21
ATOM 17533 N N . PRO A 1 10 ? -9.328 -1.038 -1.682 1.00 0.00 530 PRO W N 21
ATOM 17534 C CA . PRO A 1 10 ? -8.626 -2.056 -0.904 1.00 0.00 530 PRO W CA 21
ATOM 17535 C C . PRO A 1 10 ? -7.347 -2.533 -1.586 1.00 0.00 530 PRO W C 21
ATOM 17536 O O . PRO A 1 10 ? -7.328 -2.765 -2.795 1.00 0.00 530 PRO W O 21
ATOM 17547 N N . LEU A 1 11 ? -6.281 -2.680 -0.806 1.00 0.00 531 LEU W N 21
ATOM 17548 C CA . LEU A 1 11 ? -5.001 -3.132 -1.340 1.00 0.00 531 LEU W CA 21
ATOM 17549 C C . LEU A 1 11 ? -5.168 -4.449 -2.096 1.00 0.00 531 LEU W C 21
ATOM 17550 O O . LEU A 1 11 ? -5.853 -5.358 -1.627 1.00 0.00 531 LEU W O 21
ATOM 17566 N N . PRO A 1 12 ? -4.552 -4.568 -3.286 1.00 0.00 532 PRO W N 21
ATOM 17567 C CA . PRO A 1 12 ? -4.647 -5.778 -4.109 1.00 0.00 532 PRO W CA 21
ATOM 17568 C C . PRO A 1 12 ? -4.337 -7.063 -3.337 1.00 0.00 532 PRO W C 21
ATOM 17569 O O . PRO A 1 12 ? -4.095 -7.037 -2.130 1.00 0.00 532 PRO W O 21
ATOM 17580 N N . PRO A 1 13 ? -4.375 -8.211 -4.037 1.00 0.00 533 PRO W N 21
ATOM 17581 C CA . PRO A 1 13 ? -4.134 -9.532 -3.440 1.00 0.00 533 PRO W CA 21
ATOM 17582 C C . PRO A 1 13 ? -2.824 -9.665 -2.688 1.00 0.00 533 PRO W C 21
ATOM 17583 O O . PRO A 1 13 ? -2.712 -10.469 -1.762 1.00 0.00 533 PRO W O 21
ATOM 17594 N N . ARG A 1 14 ? -1.831 -8.916 -3.103 1.00 0.00 534 ARG W N 21
ATOM 17595 C CA . ARG A 1 14 ? -0.522 -9.003 -2.471 1.00 0.00 534 ARG W CA 21
ATOM 17596 C C . ARG A 1 14 ? 0.046 -7.636 -2.138 1.00 0.00 534 ARG W C 21
ATOM 17597 O O . ARG A 1 14 ? 1.171 -7.314 -2.519 1.00 0.00 534 ARG W O 21
ATOM 17618 N N . TRP A 1 15 ? -0.727 -6.835 -1.423 1.00 0.00 535 TRP W N 21
ATOM 17619 C CA . TRP A 1 15 ? -0.269 -5.509 -1.048 1.00 0.00 535 TRP W CA 21
ATOM 17620 C C . TRP A 1 15 ? -0.761 -5.094 0.331 1.00 0.00 535 TRP W C 21
ATOM 17621 O O . TRP A 1 15 ? -1.714 -5.660 0.866 1.00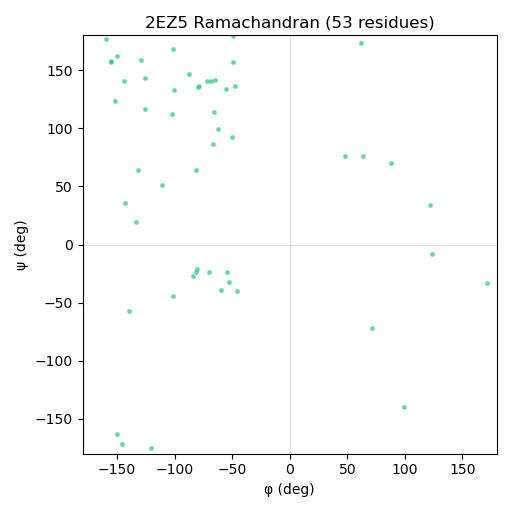 0.00 535 TRP W O 21
ATOM 17642 N N . SER A 1 16 ? -0.090 -4.096 0.897 1.00 0.00 536 SER W N 21
ATOM 17643 C CA . SER A 1 16 ? -0.433 -3.583 2.216 1.00 0.00 536 SER W CA 21
ATOM 17644 C C . SER A 1 16 ? -0.067 -2.108 2.319 1.00 0.00 536 SER W C 21
ATOM 17645 O O . SER A 1 16 ? 0.298 -1.479 1.326 1.00 0.00 536 SER W O 21
ATOM 17653 N N . MET A 1 17 ? -0.163 -1.562 3.524 1.00 0.00 537 MET W N 21
ATOM 17654 C CA . MET A 1 17 ? 0.162 -0.163 3.751 1.00 0.00 537 MET W CA 21
ATOM 17655 C C . MET A 1 17 ? 1.021 -0.004 5.000 1.00 0.00 537 MET W C 21
ATOM 17656 O O . MET A 1 17 ? 0.896 -0.774 5.953 1.00 0.00 537 MET W O 21
ATOM 17670 N N . GLN A 1 18 ? 1.894 0.996 4.989 1.00 0.00 538 GLN W N 21
ATOM 17671 C CA . GLN A 1 18 ? 2.773 1.249 6.123 1.00 0.00 538 GLN W CA 21
ATOM 17672 C C . GLN A 1 18 ? 3.386 2.641 6.039 1.00 0.00 538 GLN W C 21
ATOM 17673 O O . GLN A 1 18 ? 3.575 3.184 4.950 1.00 0.00 538 GLN W O 21
ATOM 17687 N N . VAL A 1 19 ? 3.699 3.213 7.196 1.00 0.00 539 VAL W N 21
ATOM 17688 C CA . VAL A 1 19 ? 4.296 4.539 7.255 1.00 0.00 539 VAL W CA 21
ATOM 17689 C C . VAL A 1 19 ? 5.805 4.444 7.437 1.00 0.00 539 VAL W C 21
ATOM 17690 O O . VAL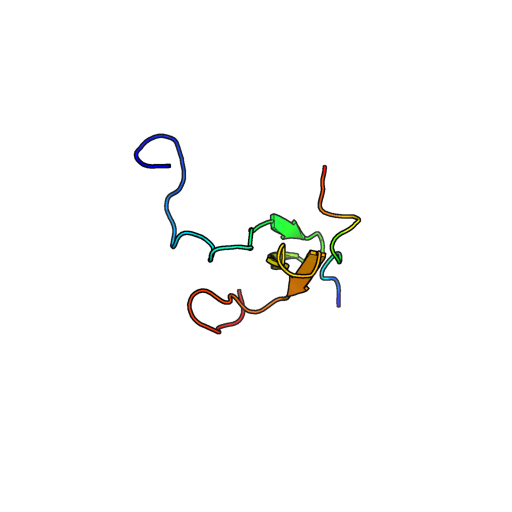 A 1 19 ? 6.291 3.701 8.289 1.00 0.00 539 VAL W O 21
ATOM 17703 N N . ALA A 1 20 ? 6.542 5.195 6.628 1.00 0.00 540 ALA W N 21
ATOM 17704 C CA . ALA A 1 20 ? 7.996 5.187 6.698 1.00 0.00 540 ALA W CA 21
ATOM 17705 C C . ALA A 1 20 ? 8.522 6.455 7.361 1.00 0.00 540 ALA W C 21
ATOM 17706 O O . ALA A 1 20 ? 7.793 7.436 7.509 1.00 0.00 540 ALA W O 21
ATOM 17713 N N . PRO A 1 21 ? 9.803 6.454 7.766 1.00 0.00 541 PRO W N 21
ATOM 17714 C CA . PRO A 1 21 ? 10.428 7.614 8.410 1.00 0.00 541 PRO W CA 21
ATOM 17715 C C . PRO A 1 21 ? 10.542 8.794 7.455 1.00 0.00 541 PRO W C 21
ATOM 17716 O O . PRO A 1 21 ? 10.607 9.948 7.880 1.00 0.00 541 PRO W O 21
ATOM 17727 N N . ASN A 1 22 ? 10.562 8.493 6.161 1.00 0.00 542 ASN W N 21
ATOM 17728 C CA . ASN A 1 22 ? 10.661 9.523 5.138 1.00 0.00 542 ASN W CA 21
ATOM 17729 C C . ASN A 1 22 ? 9.602 10.600 5.352 1.00 0.00 542 ASN W C 21
ATOM 17730 O O . ASN A 1 22 ? 9.776 11.747 4.940 1.00 0.00 542 ASN W O 21
ATOM 17741 N N . GLY A 1 23 ? 8.505 10.221 6.001 1.00 0.00 543 GLY W N 21
ATOM 17742 C CA . GLY A 1 23 ? 7.435 11.165 6.263 1.00 0.00 543 GLY W CA 21
ATOM 17743 C C . GLY A 1 23 ? 6.150 10.824 5.530 1.00 0.00 543 GLY W C 21
ATOM 17744 O O . GLY A 1 23 ? 5.118 11.456 5.758 1.00 0.00 543 GLY W O 21
ATOM 17748 N N . ARG A 1 24 ? 6.204 9.830 4.646 1.00 0.00 544 ARG W N 21
ATOM 17749 C CA . ARG A 1 24 ? 5.025 9.426 3.889 1.00 0.00 544 ARG W CA 21
ATOM 17750 C C . ARG A 1 24 ? 4.826 7.915 3.943 1.00 0.00 544 ARG W C 21
ATOM 17751 O O . ARG A 1 24 ? 5.764 7.165 4.209 1.00 0.00 544 ARG W O 21
ATOM 17772 N N . THR A 1 25 ? 3.597 7.481 3.690 1.00 0.00 545 THR W N 21
ATOM 17773 C CA . THR A 1 25 ? 3.265 6.063 3.707 1.00 0.00 545 THR W CA 21
ATOM 17774 C C . THR A 1 25 ? 3.578 5.418 2.365 1.00 0.00 545 THR W C 21
ATOM 17775 O O . THR A 1 25 ? 3.459 6.054 1.317 1.00 0.00 545 THR W O 21
ATOM 17786 N N . PHE A 1 26 ? 3.981 4.156 2.400 1.00 0.00 546 PHE W N 21
ATOM 17787 C CA . PHE A 1 26 ? 4.310 3.438 1.180 1.00 0.00 546 PHE W CA 21
ATOM 17788 C C . PHE A 1 26 ? 3.415 2.218 0.997 1.00 0.00 546 PHE W C 21
ATOM 17789 O O . PHE A 1 26 ? 2.626 1.875 1.876 1.00 0.00 546 PHE W O 21
ATOM 17806 N N . PHE A 1 27 ? 3.546 1.568 -0.155 1.00 0.00 547 PHE W N 21
ATOM 17807 C CA . PHE A 1 27 ? 2.747 0.385 -0.458 1.00 0.00 547 PHE W CA 21
ATOM 17808 C C . PHE A 1 27 ? 3.609 -0.858 -0.530 1.00 0.00 547 PHE W C 21
ATOM 17809 O O . PHE A 1 27 ? 4.563 -0.930 -1.303 1.00 0.00 547 PHE W O 21
ATOM 17826 N N . ILE A 1 28 ? 3.253 -1.839 0.284 1.00 0.00 548 ILE W N 21
ATOM 17827 C CA . ILE A 1 28 ? 3.978 -3.092 0.324 1.00 0.00 548 ILE W CA 21
ATOM 17828 C C . ILE A 1 28 ? 3.503 -4.026 -0.775 1.00 0.00 548 ILE W C 21
ATOM 17829 O O . ILE A 1 28 ? 2.331 -4.020 -1.147 1.00 0.00 548 ILE W O 21
ATOM 17845 N N . ASP A 1 29 ? 4.424 -4.819 -1.293 1.00 0.00 549 ASP W N 21
ATOM 17846 C CA . ASP A 1 29 ? 4.113 -5.768 -2.357 1.00 0.00 549 ASP W CA 21
ATOM 17847 C C . ASP A 1 29 ? 4.500 -7.186 -1.948 1.00 0.00 549 ASP W C 21
ATOM 17848 O O . ASP A 1 29 ? 5.671 -7.561 -2.006 1.00 0.00 549 ASP W O 21
ATOM 17857 N N . HIS A 1 30 ? 3.509 -7.969 -1.534 1.00 0.00 550 HIS W N 21
ATOM 17858 C CA . HIS A 1 30 ? 3.747 -9.346 -1.115 1.00 0.00 550 HIS W CA 21
ATOM 17859 C C . HIS A 1 30 ? 4.118 -10.225 -2.306 1.00 0.00 550 HIS W C 21
ATOM 17860 O O . HIS A 1 30 ? 4.774 -11.254 -2.149 1.00 0.00 550 HIS W O 21
ATOM 17874 N N . ALA A 1 31 ? 3.694 -9.813 -3.497 1.00 0.00 551 ALA W N 21
ATOM 17875 C CA . ALA A 1 31 ? 3.984 -10.566 -4.712 1.00 0.00 551 ALA W CA 21
ATOM 17876 C C . ALA A 1 31 ? 5.485 -10.621 -4.978 1.00 0.00 551 ALA W C 21
ATOM 17877 O O . ALA A 1 31 ? 6.078 -11.699 -5.022 1.00 0.00 551 ALA W O 21
ATOM 17884 N N . SER A 1 32 ? 6.095 -9.453 -5.154 1.00 0.00 552 SER W N 21
ATOM 17885 C CA . SER A 1 32 ? 7.528 -9.373 -5.415 1.00 0.00 552 SER W CA 21
ATOM 17886 C C . SER A 1 32 ? 8.317 -9.056 -4.142 1.00 0.00 552 SER W C 21
ATOM 17887 O O . SER A 1 32 ? 9.545 -8.974 -4.175 1.00 0.00 552 SER W O 21
ATOM 17895 N N . ARG A 1 33 ? 7.615 -8.875 -3.023 1.00 0.00 553 ARG W N 21
ATOM 17896 C CA . ARG A 1 33 ? 8.269 -8.568 -1.756 1.00 0.00 553 ARG W CA 21
ATOM 17897 C C . ARG A 1 33 ? 9.031 -7.250 -1.845 1.00 0.00 553 ARG W C 21
ATOM 17898 O O . ARG A 1 33 ? 10.224 -7.190 -1.548 1.00 0.00 553 ARG W O 21
ATOM 17919 N N . ARG A 1 34 ? 8.333 -6.198 -2.260 1.00 0.00 554 ARG W N 21
ATOM 17920 C CA . ARG A 1 34 ? 8.943 -4.881 -2.392 1.00 0.00 554 ARG W CA 21
ATOM 17921 C C . ARG A 1 34 ? 8.013 -3.792 -1.867 1.00 0.00 554 ARG W C 21
ATOM 17922 O O . ARG A 1 34 ? 6.899 -4.073 -1.423 1.00 0.00 554 ARG W O 21
ATOM 17943 N N . THR A 1 35 ? 8.480 -2.551 -1.924 1.00 0.00 555 THR W N 21
ATOM 17944 C CA . THR A 1 35 ? 7.696 -1.414 -1.458 1.00 0.00 555 THR W CA 21
ATOM 17945 C C . THR A 1 35 ? 7.774 -0.261 -2.452 1.00 0.00 555 THR W C 21
ATOM 17946 O O . THR A 1 35 ? 8.639 -0.242 -3.328 1.00 0.00 555 THR W O 21
ATOM 17957 N N . THR A 1 36 ? 6.867 0.700 -2.314 1.00 0.00 556 THR W N 21
ATOM 17958 C CA . THR A 1 36 ? 6.840 1.853 -3.206 1.00 0.00 556 THR W CA 21
ATOM 17959 C C . THR A 1 36 ? 6.055 3.008 -2.598 1.00 0.00 556 THR W C 21
ATOM 17960 O O . THR A 1 36 ? 5.323 2.833 -1.624 1.00 0.00 556 THR W O 21
ATOM 17971 N N . TRP A 1 37 ? 6.217 4.191 -3.180 1.00 0.00 557 TRP W N 21
ATOM 17972 C CA . TRP A 1 37 ? 5.528 5.384 -2.699 1.00 0.00 557 TRP W CA 21
ATOM 17973 C C . TRP A 1 37 ? 4.193 5.595 -3.412 1.00 0.00 557 TRP W C 21
ATOM 17974 O O . TRP A 1 37 ? 3.555 6.634 -3.245 1.00 0.00 557 TRP W O 21
ATOM 17995 N N . ILE A 1 38 ? 3.774 4.617 -4.210 1.00 0.00 558 ILE W N 21
ATOM 17996 C CA . ILE A 1 38 ? 2.519 4.726 -4.941 1.00 0.00 558 ILE W CA 21
ATOM 17997 C C . ILE A 1 38 ? 1.674 3.470 -4.770 1.00 0.00 558 ILE W C 21
ATOM 17998 O O . ILE A 1 38 ? 2.203 2.366 -4.641 1.00 0.00 558 ILE W O 21
ATOM 18014 N N . ASP A 1 39 ? 0.358 3.647 -4.761 1.00 0.00 559 ASP W N 21
ATOM 18015 C CA . ASP A 1 39 ? -0.560 2.529 -4.597 1.00 0.00 559 ASP W CA 21
ATOM 18016 C C . ASP A 1 39 ? -0.950 1.929 -5.950 1.00 0.00 559 ASP W C 21
ATOM 18017 O O . ASP A 1 39 ? -1.176 2.655 -6.918 1.00 0.00 559 ASP W O 21
ATOM 18026 N N . PRO A 1 40 ? -1.041 0.589 -6.029 1.00 0.00 560 PRO W N 21
ATOM 18027 C CA . PRO A 1 40 ? -1.414 -0.106 -7.256 1.00 0.00 560 PRO W CA 21
ATOM 18028 C C . PRO A 1 40 ? -2.928 -0.222 -7.428 1.00 0.00 560 PRO W C 21
ATOM 18029 O O . PRO A 1 40 ? -3.407 -0.892 -8.343 1.00 0.00 560 PRO W O 21
ATOM 18040 N N . ARG A 1 41 ? -3.675 0.433 -6.546 1.00 0.00 561 ARG W N 21
ATOM 18041 C CA . ARG A 1 41 ? -5.130 0.401 -6.601 1.00 0.00 561 ARG W CA 21
ATOM 18042 C C . ARG A 1 41 ? -5.648 1.435 -7.593 1.00 0.00 561 ARG W C 21
ATOM 18043 O O . ARG A 1 41 ? -6.533 1.151 -8.400 1.00 0.00 561 ARG W O 21
ATOM 18064 N N . ASN A 1 42 ? -5.082 2.636 -7.530 1.00 0.00 562 ASN W N 21
ATOM 18065 C CA . ASN A 1 42 ? -5.477 3.717 -8.425 1.00 0.00 562 ASN W CA 21
ATOM 18066 C C . ASN A 1 42 ? -4.267 4.538 -8.867 1.00 0.00 562 ASN W C 21
ATOM 18067 O O . ASN A 1 42 ? -4.409 5.673 -9.321 1.00 0.00 562 ASN W O 21
ATOM 18078 N N . GLY A 1 43 ? -3.076 3.958 -8.737 1.00 0.00 563 GLY W N 21
ATOM 18079 C CA . GLY A 1 43 ? -1.863 4.652 -9.132 1.00 0.00 563 GLY W CA 21
ATOM 18080 C C . GLY A 1 43 ? -1.724 6.012 -8.474 1.00 0.00 563 GLY W C 21
ATOM 18081 O O . GLY A 1 43 ? -1.460 7.007 -9.147 1.00 0.00 563 GLY W O 21
ATOM 18085 N N . ARG A 1 44 ? -1.897 6.053 -7.157 1.00 0.00 564 ARG W N 21
ATOM 18086 C CA . ARG A 1 44 ? -1.785 7.303 -6.411 1.00 0.00 564 ARG W CA 21
ATOM 18087 C C . ARG A 1 44 ? -0.851 7.140 -5.217 1.00 0.00 564 ARG W C 21
ATOM 18088 O O . ARG A 1 44 ? -0.679 6.037 -4.698 1.00 0.00 564 ARG W O 21
ATOM 18109 N N . ALA A 1 45 ? -0.250 8.244 -4.785 1.00 0.00 565 ALA W N 21
ATOM 18110 C CA . ALA A 1 45 ? 0.668 8.223 -3.653 1.00 0.00 565 ALA W CA 21
ATOM 18111 C C . ALA A 1 45 ? -0.087 8.083 -2.336 1.00 0.00 565 ALA W C 21
ATOM 18112 O O . ALA A 1 45 ? -1.118 8.724 -2.128 1.00 0.00 565 ALA W O 21
ATOM 18119 N N . SER A 1 46 ? 0.432 7.242 -1.448 1.00 0.00 566 SER W N 21
ATOM 18120 C CA . SER A 1 46 ? -0.192 7.017 -0.150 1.00 0.00 566 SER W CA 21
ATOM 18121 C C . SER A 1 46 ? -0.174 8.290 0.691 1.00 0.00 566 SER W C 21
ATOM 18122 O O . SER A 1 46 ? -1.202 8.693 1.231 1.00 99.99 566 SER W O 21
ATOM 18130 N N . THR B 2 1 ? 17.160 8.339 -0.480 1.00 0.00 227 THR P N 21
ATOM 18131 C CA . THR B 2 1 ? 15.752 7.863 -0.477 1.00 0.00 227 THR P CA 21
ATOM 18132 C C . THR B 2 1 ? 15.292 7.522 0.936 1.00 0.00 227 THR P C 21
ATOM 18133 O O . THR B 2 1 ? 16.100 7.442 1.861 1.00 0.00 227 THR P O 21
ATOM 18146 N N . GLY B 2 2 ? 13.987 7.323 1.095 1.00 0.00 228 GLY P N 21
ATOM 18147 C CA . GLY B 2 2 ? 13.441 6.995 2.398 1.00 0.00 228 GLY P CA 21
ATOM 18148 C C . GLY B 2 2 ? 12.397 5.901 2.331 1.00 0.00 228 GLY P C 21
ATOM 18149 O O . GLY B 2 2 ? 11.565 5.776 3.229 1.00 0.00 228 GLY P O 21
ATOM 18153 N N . LEU B 2 3 ? 12.437 5.108 1.264 1.00 0.00 229 LEU P N 21
ATOM 18154 C CA . LEU B 2 3 ? 11.485 4.019 1.085 1.00 0.00 229 LEU P CA 21
ATOM 18155 C C . LEU B 2 3 ? 12.100 2.684 1.511 1.00 0.00 229 LEU P C 21
ATOM 18156 O O . LEU B 2 3 ? 12.948 2.134 0.808 1.00 0.00 229 LEU P O 21
ATOM 18172 N N . PRO B 2 4 ? 11.682 2.144 2.670 1.00 0.00 230 PRO P N 21
ATOM 18173 C CA . PRO B 2 4 ? 12.199 0.867 3.180 1.00 0.00 230 PRO P CA 21
ATOM 18174 C C . PRO B 2 4 ? 11.963 -0.279 2.201 1.00 0.00 230 PRO P C 21
ATOM 18175 O O . PRO B 2 4 ? 11.944 -0.072 0.987 1.00 0.00 230 PRO P O 21
ATOM 18186 N N . SER B 2 5 ? 11.788 -1.489 2.725 1.00 0.00 231 SER P N 21
ATOM 18187 C CA . SER B 2 5 ? 11.560 -2.655 1.879 1.00 0.00 231 SER P CA 21
ATOM 18188 C C . SER B 2 5 ? 10.729 -3.710 2.603 1.00 0.00 231 SER P C 21
ATOM 18189 O O . SER B 2 5 ? 10.540 -3.642 3.818 1.00 0.00 231 SER P O 21
ATOM 18197 N N . TYR B 2 6 ? 10.237 -4.683 1.844 1.00 0.00 232 TYR P N 21
ATOM 18198 C CA . TYR B 2 6 ? 9.425 -5.756 2.405 1.00 0.00 232 TYR P CA 21
ATOM 18199 C C . TYR B 2 6 ? 10.247 -6.622 3.354 1.00 0.00 232 TYR P C 21
ATOM 18200 O O . TYR B 2 6 ? 10.831 -7.625 2.945 1.00 0.00 232 TYR P O 21
ATOM 18218 N N . ASP B 2 7 ? 10.286 -6.231 4.624 1.00 0.00 233 ASP P N 21
ATOM 18219 C CA . ASP B 2 7 ? 11.034 -6.976 5.632 1.00 0.00 233 ASP P CA 21
ATOM 18220 C C . ASP B 2 7 ? 11.077 -6.212 6.951 1.00 0.00 233 ASP P C 21
ATOM 18221 O O . ASP B 2 7 ? 10.746 -6.755 8.005 1.00 0.00 233 ASP P O 21
ATOM 18230 N N . GLU B 2 8 ? 11.487 -4.950 6.885 1.00 0.00 234 GLU P N 21
ATOM 18231 C CA . GLU B 2 8 ? 11.572 -4.111 8.074 1.00 0.00 234 GLU P CA 21
ATOM 18232 C C . GLU B 2 8 ? 10.423 -3.108 8.116 1.00 0.00 234 GLU P C 21
ATOM 18233 O O . GLU B 2 8 ? 10.604 -1.957 8.510 1.00 0.00 234 GLU P O 21
ATOM 18245 N N . ALA B 2 9 ? 9.239 -3.557 7.708 1.00 0.00 235 ALA P N 21
ATOM 18246 C CA . ALA B 2 9 ? 8.059 -2.700 7.700 1.00 0.00 235 ALA P CA 21
ATOM 18247 C C . ALA B 2 9 ? 6.780 -3.528 7.747 1.00 0.00 235 ALA P C 21
ATOM 18248 O O . ALA B 2 9 ? 5.741 -3.113 7.232 1.00 0.00 235 ALA P O 21
ATOM 18255 N N . LEU B 2 10 ? 6.862 -4.699 8.369 1.00 0.00 236 LEU P N 21
ATOM 18256 C CA . LEU B 2 10 ? 5.710 -5.585 8.486 1.00 0.00 236 LEU P CA 21
ATOM 18257 C C . LEU B 2 10 ? 4.993 -5.369 9.815 1.00 0.00 236 LEU P C 21
ATOM 18258 O O . LEU B 2 10 ? 3.781 -5.563 9.917 1.00 0.00 236 LEU P O 21
ATOM 18274 N N . HIS B 2 11 ? 5.750 -4.968 10.832 1.00 0.00 237 HIS P N 21
ATOM 18275 C CA . HIS B 2 11 ? 5.187 -4.725 12.156 1.00 0.00 237 HIS P CA 21
ATOM 18276 C C . HIS B 2 11 ? 4.176 -3.582 12.117 1.00 0.00 237 HIS P C 21
ATOM 18277 O O . HIS B 2 11 ? 3.061 -3.721 12.614 1.00 99.99 237 HIS P O 21
ATOM 18292 N N . GLY A 1 1 ? -11.221 15.095 5.257 1.00 99.99 521 GLY W N 22
ATOM 18293 C CA . GLY A 1 1 ? -10.140 15.292 6.201 1.00 0.00 521 GLY W CA 22
ATOM 18294 C C . GLY A 1 1 ? -10.697 15.481 7.599 1.00 0.00 521 GLY W C 22
ATOM 18295 O O . GLY A 1 1 ? -10.253 14.823 8.539 1.00 0.00 521 GLY W O 22
ATOM 18301 N N . PRO A 1 2 ? -11.681 16.381 7.768 1.00 0.00 522 PRO W N 22
ATOM 18302 C CA . PRO A 1 2 ? -12.297 16.646 9.073 1.00 0.00 522 PRO W CA 22
ATOM 18303 C C . PRO A 1 2 ? -13.003 15.417 9.636 1.00 0.00 522 PRO W C 22
ATOM 18304 O O . PRO A 1 2 ? -12.838 15.075 10.806 1.00 0.00 522 PRO W O 22
ATOM 18315 N N . LEU A 1 3 ? -13.789 14.756 8.792 1.00 0.00 523 LEU W N 22
ATOM 18316 C CA . LEU A 1 3 ? -14.521 13.562 9.201 1.00 0.00 523 LEU W CA 22
ATOM 18317 C C . LEU A 1 3 ? -14.868 12.700 7.993 1.00 0.00 523 LEU W C 22
ATOM 18318 O O . LEU A 1 3 ? -15.957 12.808 7.431 1.00 0.00 523 LEU W O 22
ATOM 18334 N N . GLY A 1 4 ? -13.931 11.843 7.598 1.00 0.00 524 GLY W N 22
ATOM 18335 C CA . GLY A 1 4 ? -14.154 10.974 6.457 1.00 0.00 524 GLY W CA 22
ATOM 18336 C C . GLY A 1 4 ? -13.748 11.620 5.147 1.00 0.00 524 GLY W C 22
ATOM 18337 O O . GLY A 1 4 ? -12.597 12.022 4.977 1.00 0.00 524 GLY W O 22
ATOM 18341 N N . SER A 1 5 ? -14.696 11.720 4.221 1.00 0.00 525 SER W N 22
ATOM 18342 C CA . SER A 1 5 ? -14.431 12.320 2.919 1.00 0.00 525 SER W CA 22
ATOM 18343 C C . SER A 1 5 ? -13.344 11.550 2.175 1.00 0.00 525 SER W C 22
ATOM 18344 O O . SER A 1 5 ? -12.446 10.976 2.790 1.00 0.00 525 SER W O 22
ATOM 18352 N N . GLY A 1 6 ? -13.432 11.544 0.849 1.00 0.00 526 GLY W N 22
ATOM 18353 C CA . GLY A 1 6 ? -12.448 10.843 0.045 1.00 0.00 526 GLY W CA 22
ATOM 18354 C C . GLY A 1 6 ? -12.974 9.530 -0.501 1.00 0.00 526 GLY W C 22
ATOM 18355 O O . GLY A 1 6 ? -13.959 9.507 -1.240 1.00 0.00 526 GLY W O 22
ATOM 18359 N N . GLU A 1 7 ? -12.314 8.435 -0.139 1.00 0.00 527 GLU W N 22
ATOM 18360 C CA . GLU A 1 7 ? -12.719 7.111 -0.597 1.00 0.00 527 GLU W CA 22
ATOM 18361 C C . GLU A 1 7 ? -11.846 6.029 0.031 1.00 0.00 527 GLU W C 22
ATOM 18362 O O . GLU A 1 7 ? -12.319 5.223 0.832 1.00 0.00 527 GLU W O 22
ATOM 18374 N N . GLU A 1 8 ? -10.569 6.019 -0.338 1.00 0.00 528 GLU W N 22
ATOM 18375 C CA . GLU A 1 8 ? -9.629 5.037 0.190 1.00 0.00 528 GLU W CA 22
ATOM 18376 C C . GLU A 1 8 ? -9.975 3.634 -0.297 1.00 0.00 528 GLU W C 22
ATOM 18377 O O . GLU A 1 8 ? -10.700 2.896 0.371 1.00 0.00 528 GLU W O 22
ATOM 18389 N N . GLU A 1 9 ? -9.450 3.269 -1.463 1.00 0.00 529 GLU W N 22
ATOM 18390 C CA . GLU A 1 9 ? -9.703 1.952 -2.032 1.00 0.00 529 GLU W CA 22
ATOM 18391 C C . GLU A 1 9 ? -8.835 0.895 -1.353 1.00 0.00 529 GLU W C 22
ATOM 18392 O O . GLU A 1 9 ? -7.658 1.131 -1.079 1.00 0.00 529 GLU W O 22
ATOM 18404 N N . PRO A 1 10 ? -9.405 -0.289 -1.068 1.00 0.00 530 PRO W N 22
ATOM 18405 C CA . PRO A 1 10 ? -8.673 -1.379 -0.417 1.00 0.00 530 PRO W CA 22
ATOM 18406 C C . PRO A 1 10 ? -7.358 -1.695 -1.120 1.00 0.00 530 PRO W C 22
ATOM 18407 O O . PRO A 1 10 ? -7.067 -1.155 -2.187 1.00 0.00 530 PRO W O 22
ATOM 18418 N N . LEU A 1 11 ? -6.567 -2.575 -0.515 1.00 0.00 531 LEU W N 22
ATOM 18419 C CA . LEU A 1 11 ? -5.282 -2.968 -1.081 1.00 0.00 531 LEU W CA 22
ATOM 18420 C C . LEU A 1 11 ? -5.433 -4.228 -1.929 1.00 0.00 531 LEU W C 22
ATOM 18421 O O . LEU A 1 11 ? -6.152 -5.154 -1.554 1.00 0.00 531 LEU W O 22
ATOM 18437 N N . PRO A 1 12 ? -4.768 -4.274 -3.096 1.00 0.00 532 PRO W N 22
ATOM 18438 C CA . PRO A 1 12 ? -4.846 -5.420 -4.006 1.00 0.00 532 PRO W CA 22
ATOM 18439 C C . PRO A 1 12 ? -4.586 -6.761 -3.317 1.00 0.00 532 PRO W C 22
ATOM 18440 O O . PRO A 1 12 ? -4.485 -6.836 -2.093 1.00 0.00 532 PRO W O 22
ATOM 18451 N N . PRO A 1 13 ? -4.519 -7.848 -4.109 1.00 0.00 533 PRO W N 22
ATOM 18452 C CA . PRO A 1 13 ? -4.319 -9.214 -3.600 1.00 0.00 533 PRO W CA 22
ATOM 18453 C C . PRO A 1 13 ? -2.924 -9.509 -3.073 1.00 0.00 533 PRO W C 22
ATOM 18454 O O . PRO A 1 13 ? -2.674 -10.596 -2.553 1.00 0.00 533 PRO W O 22
ATOM 18465 N N . ARG A 1 14 ? -2.014 -8.571 -3.215 1.00 0.00 534 ARG W N 22
ATOM 18466 C CA . ARG A 1 14 ? -0.650 -8.796 -2.751 1.00 0.00 534 ARG W CA 22
ATOM 18467 C C . ARG A 1 14 ? -0.015 -7.518 -2.239 1.00 0.00 534 ARG W C 22
ATOM 18468 O O . ARG A 1 14 ? 1.169 -7.272 -2.468 1.00 0.00 534 ARG W O 22
ATOM 18489 N N . TRP A 1 15 ? -0.795 -6.699 -1.554 1.00 0.00 535 TRP W N 22
ATOM 18490 C CA . TRP A 1 15 ? -0.267 -5.447 -1.033 1.00 0.00 535 TRP W CA 22
ATOM 18491 C C . TRP A 1 15 ? -0.785 -5.129 0.362 1.00 0.00 535 TRP W C 22
ATOM 18492 O O . TRP A 1 15 ? -1.711 -5.770 0.863 1.00 0.00 535 TRP W O 22
ATOM 18513 N N . SER A 1 16 ? -0.169 -4.126 0.979 1.00 0.00 536 SER W N 22
ATOM 18514 C CA . SER A 1 16 ? -0.539 -3.694 2.318 1.00 0.00 536 SER W CA 22
ATOM 18515 C C . SER A 1 16 ? -0.287 -2.200 2.481 1.00 0.00 536 SER W C 22
ATOM 18516 O O . SER A 1 16 ? -0.205 -1.466 1.496 1.00 0.00 536 SER W O 22
ATOM 18524 N N . MET A 1 17 ? -0.163 -1.753 3.724 1.00 0.00 537 MET W N 22
ATOM 18525 C CA . MET A 1 17 ? 0.081 -0.346 4.003 1.00 0.00 537 MET W CA 22
ATOM 18526 C C . MET A 1 17 ? 1.027 -0.180 5.186 1.00 0.00 537 MET W C 22
ATOM 18527 O O . MET A 1 17 ? 1.005 -0.973 6.128 1.00 0.00 537 MET W O 22
ATOM 18541 N N . GLN A 1 18 ? 1.855 0.854 5.129 1.00 0.00 538 GLN W N 22
ATOM 18542 C CA . GLN A 1 18 ? 2.811 1.128 6.192 1.00 0.00 538 GLN W CA 22
ATOM 18543 C C . GLN A 1 18 ? 3.440 2.505 6.011 1.00 0.00 538 GLN W C 22
ATOM 18544 O O . GLN A 1 18 ? 3.877 2.858 4.915 1.00 0.00 538 GLN W O 22
ATOM 18558 N N . VAL A 1 19 ? 3.484 3.280 7.089 1.00 0.00 539 VAL W N 22
ATOM 18559 C CA . VAL A 1 19 ? 4.062 4.617 7.041 1.00 0.00 539 VAL W CA 22
ATOM 18560 C C . VAL A 1 19 ? 5.575 4.562 7.204 1.00 0.00 539 VAL W C 22
ATOM 18561 O O . VAL A 1 19 ? 6.089 3.949 8.141 1.00 0.00 539 VAL W O 22
ATOM 18574 N N . ALA A 1 20 ? 6.286 5.204 6.284 1.00 0.00 540 ALA W N 22
ATOM 18575 C CA . ALA A 1 20 ? 7.741 5.226 6.321 1.00 0.00 540 ALA W CA 22
ATOM 18576 C C . ALA A 1 20 ? 8.253 6.433 7.100 1.00 0.00 540 ALA W C 22
ATOM 18577 O O . ALA A 1 20 ? 7.606 7.480 7.134 1.00 0.00 540 ALA W O 22
ATOM 18584 N N . PRO A 1 21 ? 9.432 6.308 7.732 1.00 0.00 541 PRO W N 22
ATOM 18585 C CA . PRO A 1 21 ? 10.031 7.400 8.504 1.00 0.00 541 PRO W CA 22
ATOM 18586 C C . PRO A 1 21 ? 10.291 8.628 7.638 1.00 0.00 541 PRO W C 22
ATOM 18587 O O . PRO A 1 21 ? 10.368 9.751 8.137 1.00 0.00 541 PRO W O 22
ATOM 18598 N N . ASN A 1 22 ? 10.418 8.401 6.335 1.00 0.00 542 ASN W N 22
ATOM 18599 C CA . ASN A 1 22 ? 10.661 9.478 5.386 1.00 0.00 542 ASN W CA 22
ATOM 18600 C C . ASN A 1 22 ? 9.620 10.582 5.545 1.00 0.00 542 ASN W C 22
ATOM 18601 O O . ASN A 1 22 ? 9.912 11.759 5.332 1.00 0.00 542 ASN W O 22
ATOM 18612 N N . GLY A 1 23 ? 8.408 10.194 5.925 1.00 0.00 543 GLY W N 22
ATOM 18613 C CA . GLY A 1 23 ? 7.342 11.162 6.111 1.00 0.00 543 GLY W CA 22
ATOM 18614 C C . GLY A 1 23 ? 6.107 10.858 5.280 1.00 0.00 543 GLY W C 22
ATOM 18615 O O . GLY A 1 23 ? 5.093 11.546 5.400 1.00 0.00 543 GLY W O 22
ATOM 18619 N N . ARG A 1 24 ? 6.185 9.834 4.434 1.00 0.00 544 ARG W N 22
ATOM 18620 C CA . ARG A 1 24 ? 5.055 9.463 3.589 1.00 0.00 544 ARG W CA 22
ATOM 18621 C C . ARG A 1 24 ? 4.776 7.965 3.665 1.00 0.00 544 ARG W C 22
ATOM 18622 O O . ARG A 1 24 ? 5.676 7.166 3.922 1.00 0.00 544 ARG W O 22
ATOM 18643 N N . THR A 1 25 ? 3.523 7.594 3.426 1.00 0.00 545 THR W N 22
ATOM 18644 C CA . THR A 1 25 ? 3.125 6.194 3.453 1.00 0.00 545 THR W CA 22
ATOM 18645 C C . THR A 1 25 ? 3.450 5.523 2.129 1.00 0.00 545 THR W C 22
ATOM 18646 O O . THR A 1 25 ? 3.380 6.151 1.072 1.00 0.00 545 THR W O 22
ATOM 18657 N N . PHE A 1 26 ? 3.803 4.249 2.187 1.00 0.00 546 PHE W N 22
ATOM 18658 C CA . PHE A 1 26 ? 4.137 3.505 0.984 1.00 0.00 546 PHE W CA 22
ATOM 18659 C C . PHE A 1 26 ? 3.224 2.299 0.814 1.00 0.00 546 PHE W C 22
ATOM 18660 O O . PHE A 1 26 ? 2.314 2.074 1.613 1.00 0.00 546 PHE W O 22
ATOM 18677 N N . PHE A 1 27 ? 3.477 1.525 -0.232 1.00 0.00 547 PHE W N 22
ATOM 18678 C CA . PHE A 1 27 ? 2.686 0.336 -0.517 1.00 0.00 547 PHE W CA 22
ATOM 18679 C C . PHE A 1 27 ? 3.576 -0.881 -0.642 1.00 0.00 547 PHE W C 22
ATOM 18680 O O . PHE A 1 27 ? 4.518 -0.906 -1.433 1.00 0.00 547 PHE W O 22
ATOM 18697 N N . ILE A 1 28 ? 3.263 -1.889 0.150 1.00 0.00 548 ILE W N 22
ATOM 18698 C CA . ILE A 1 28 ? 4.022 -3.117 0.141 1.00 0.00 548 ILE W CA 22
ATOM 18699 C C . ILE A 1 28 ? 3.498 -4.059 -0.934 1.00 0.00 548 ILE W C 22
ATOM 18700 O O . ILE A 1 28 ? 2.317 -4.043 -1.273 1.00 0.00 548 ILE W O 22
ATOM 18716 N N . ASP A 1 29 ? 4.396 -4.865 -1.470 1.00 0.00 549 ASP W N 22
ATOM 18717 C CA . ASP A 1 29 ? 4.054 -5.817 -2.517 1.00 0.00 549 ASP W CA 22
ATOM 18718 C C . ASP A 1 29 ? 4.518 -7.222 -2.150 1.00 0.00 549 ASP W C 22
ATOM 18719 O O . ASP A 1 29 ? 5.711 -7.466 -1.972 1.00 0.00 549 ASP W O 22
ATOM 18728 N N . HIS A 1 30 ? 3.566 -8.142 -2.038 1.00 0.00 550 HIS W N 22
ATOM 18729 C CA . HIS A 1 30 ? 3.875 -9.523 -1.692 1.00 0.00 550 HIS W CA 22
ATOM 18730 C C . HIS A 1 30 ? 4.300 -10.313 -2.925 1.00 0.00 550 HIS W C 22
ATOM 18731 O O . HIS A 1 30 ? 5.085 -11.255 -2.829 1.00 0.00 550 HIS W O 22
ATOM 18745 N N . ALA A 1 31 ? 3.778 -9.922 -4.085 1.00 0.00 551 ALA W N 22
ATOM 18746 C CA . ALA A 1 31 ? 4.109 -10.594 -5.337 1.00 0.00 551 ALA W CA 22
ATOM 18747 C C . ALA A 1 31 ? 5.619 -10.762 -5.483 1.00 0.00 551 ALA W C 22
ATOM 18748 O O . ALA A 1 31 ? 6.100 -11.809 -5.919 1.00 0.00 551 ALA W O 22
ATOM 18755 N N . SER A 1 32 ? 6.358 -9.725 -5.105 1.00 0.00 552 SER W N 22
ATOM 18756 C CA . SER A 1 32 ? 7.814 -9.752 -5.183 1.00 0.00 552 SER W CA 22
ATOM 18757 C C . SER A 1 32 ? 8.452 -9.422 -3.831 1.00 0.00 552 SER W C 22
ATOM 18758 O O . SER A 1 32 ? 9.675 -9.347 -3.719 1.00 0.00 552 SER W O 22
ATOM 18766 N N . ARG A 1 33 ? 7.622 -9.227 -2.805 1.00 0.00 553 ARG W N 22
ATOM 18767 C CA . ARG A 1 33 ? 8.118 -8.906 -1.474 1.00 0.00 553 ARG W CA 22
ATOM 18768 C C . ARG A 1 33 ? 8.928 -7.615 -1.490 1.00 0.00 553 ARG W C 22
ATOM 18769 O O . ARG A 1 33 ? 10.144 -7.633 -1.302 1.00 0.00 553 ARG W O 22
ATOM 18790 N N . ARG A 1 34 ? 8.250 -6.495 -1.720 1.00 0.00 554 ARG W N 22
ATOM 18791 C CA . ARG A 1 34 ? 8.919 -5.201 -1.762 1.00 0.00 554 ARG W CA 22
ATOM 18792 C C . ARG A 1 34 ? 7.961 -4.070 -1.403 1.00 0.00 554 ARG W C 22
ATOM 18793 O O . ARG A 1 34 ? 6.851 -4.309 -0.931 1.00 0.00 554 ARG W O 22
ATOM 18814 N N . THR A 1 35 ? 8.403 -2.836 -1.632 1.00 0.00 555 THR W N 22
ATOM 18815 C CA . THR A 1 35 ? 7.589 -1.664 -1.336 1.00 0.00 555 THR W CA 22
ATOM 18816 C C . THR A 1 35 ? 7.792 -0.576 -2.384 1.00 0.00 555 THR W C 22
ATOM 18817 O O . THR A 1 35 ? 8.701 -0.658 -3.211 1.00 0.00 555 THR W O 22
ATOM 18828 N N . THR A 1 36 ? 6.943 0.446 -2.343 1.00 0.00 556 THR W N 22
ATOM 18829 C CA . THR A 1 36 ? 7.032 1.553 -3.288 1.00 0.00 556 THR W CA 22
ATOM 18830 C C . THR A 1 36 ? 6.231 2.756 -2.811 1.00 0.00 556 THR W C 22
ATOM 18831 O O . THR A 1 36 ? 5.400 2.648 -1.909 1.00 0.00 556 THR W O 22
ATOM 18842 N N . TRP A 1 37 ? 6.488 3.904 -3.428 1.00 0.00 557 TRP W N 22
ATOM 18843 C CA . TRP A 1 37 ? 5.796 5.138 -3.077 1.00 0.00 557 TRP W CA 22
ATOM 18844 C C . TRP A 1 37 ? 4.501 5.299 -3.862 1.00 0.00 557 TRP W C 22
ATOM 18845 O O . TRP A 1 37 ? 3.943 6.391 -3.920 1.00 0.00 557 TRP W O 22
ATOM 18866 N N . ILE A 1 38 ? 4.035 4.229 -4.487 1.00 0.00 558 ILE W N 22
ATOM 18867 C CA . ILE A 1 38 ? 2.822 4.305 -5.284 1.00 0.00 558 ILE W CA 22
ATOM 18868 C C . ILE A 1 38 ? 1.799 3.253 -4.872 1.00 0.00 558 ILE W C 22
ATOM 18869 O O . ILE A 1 38 ? 2.155 2.167 -4.410 1.00 0.00 558 ILE W O 22
ATOM 18885 N N . ASP A 1 39 ? 0.523 3.589 -5.039 1.00 0.00 559 ASP W N 22
ATOM 18886 C CA . ASP A 1 39 ? -0.566 2.687 -4.684 1.00 0.00 559 ASP W CA 22
ATOM 18887 C C . ASP A 1 39 ? -1.176 2.048 -5.932 1.00 0.00 559 ASP W C 22
ATOM 18888 O O . ASP A 1 39 ? -1.763 2.743 -6.762 1.00 0.00 559 ASP W O 22
ATOM 18897 N N . PRO A 1 40 ? -1.055 0.716 -6.090 1.00 0.00 560 PRO W N 22
ATOM 18898 C CA . PRO A 1 40 ? -1.608 0.015 -7.249 1.00 0.00 560 PRO W CA 22
ATOM 18899 C C . PRO A 1 40 ? -3.080 0.344 -7.463 1.00 0.00 560 PRO W C 22
ATOM 18900 O O . PRO A 1 40 ? -3.587 0.275 -8.582 1.00 0.00 560 PRO W O 22
ATOM 18911 N N . ARG A 1 41 ? -3.761 0.707 -6.382 1.00 0.00 561 ARG W N 22
ATOM 18912 C CA . ARG A 1 41 ? -5.176 1.051 -6.450 1.00 0.00 561 ARG W CA 22
ATOM 18913 C C . ARG A 1 41 ? -5.389 2.293 -7.308 1.00 0.00 561 ARG W C 22
ATOM 18914 O O . ARG A 1 41 ? -6.426 2.443 -7.954 1.00 0.00 561 ARG W O 22
ATOM 18935 N N . ASN A 1 42 ? -4.399 3.181 -7.313 1.00 0.00 562 ASN W N 22
ATOM 18936 C CA . ASN A 1 42 ? -4.478 4.408 -8.097 1.00 0.00 562 ASN W CA 22
ATOM 18937 C C . ASN A 1 42 ? -3.252 4.559 -8.994 1.00 0.00 562 ASN W C 22
ATOM 18938 O O . ASN A 1 42 ? -3.351 4.467 -10.217 1.00 0.00 562 ASN W O 22
ATOM 18949 N N . GLY A 1 43 ? -2.098 4.792 -8.376 1.00 0.00 563 GLY W N 22
ATOM 18950 C CA . GLY A 1 43 ? -0.870 4.951 -9.133 1.00 0.00 563 GLY W CA 22
ATOM 18951 C C . GLY A 1 43 ? -0.223 6.304 -8.911 1.00 0.00 563 GLY W C 22
ATOM 18952 O O . GLY A 1 43 ? 0.342 6.889 -9.835 1.00 0.00 563 GLY W O 22
ATOM 18956 N N . ARG A 1 44 ? -0.305 6.804 -7.681 1.00 0.00 564 ARG W N 22
ATOM 18957 C CA . ARG A 1 44 ? 0.276 8.099 -7.341 1.00 0.00 564 ARG W CA 22
ATOM 18958 C C . ARG A 1 44 ? 1.035 8.030 -6.021 1.00 0.00 564 ARG W C 22
ATOM 18959 O O . ARG A 1 44 ? 0.992 7.021 -5.318 1.00 0.00 564 ARG W O 22
ATOM 18980 N N . ALA A 1 45 ? 1.734 9.112 -5.691 1.00 0.00 565 ALA W N 22
ATOM 18981 C CA . ALA A 1 45 ? 2.509 9.177 -4.458 1.00 0.00 565 ALA W CA 22
ATOM 18982 C C . ALA A 1 45 ? 1.610 9.083 -3.230 1.00 0.00 565 ALA W C 22
ATOM 18983 O O . ALA A 1 45 ? 0.653 9.844 -3.089 1.00 0.00 565 ALA W O 22
ATOM 18990 N N . SER A 1 46 ? 1.927 8.145 -2.342 1.00 0.00 566 SER W N 22
ATOM 18991 C CA . SER A 1 46 ? 1.149 7.952 -1.123 1.00 0.00 566 SER W CA 22
ATOM 18992 C C . SER A 1 46 ? 1.758 8.731 0.039 1.00 0.00 566 SER W C 22
ATOM 18993 O O . SER A 1 46 ? 1.056 9.462 0.734 1.00 99.99 566 SER W O 22
ATOM 19001 N N . THR B 2 1 ? 16.692 8.870 1.036 1.00 0.00 227 THR P N 22
ATOM 19002 C CA . THR B 2 1 ? 15.378 8.774 0.350 1.00 0.00 227 THR P CA 22
ATOM 19003 C C . THR B 2 1 ? 14.324 8.162 1.267 1.00 0.00 227 THR P C 22
ATOM 19004 O O . THR B 2 1 ? 13.524 8.875 1.871 1.00 0.00 227 THR P O 22
ATOM 19017 N N . GLY B 2 2 ? 14.330 6.837 1.368 1.00 0.00 228 GLY P N 22
ATOM 19018 C CA . GLY B 2 2 ? 13.370 6.154 2.216 1.00 0.00 228 GLY P CA 22
ATOM 19019 C C . GLY B 2 2 ? 12.774 4.928 1.554 1.00 0.00 228 GLY P C 22
ATOM 19020 O O . GLY B 2 2 ? 13.458 4.214 0.821 1.00 0.00 228 GLY P O 22
ATOM 19024 N N . LEU B 2 3 ? 11.492 4.685 1.815 1.00 0.00 229 LEU P N 22
ATOM 19025 C CA . LEU B 2 3 ? 10.793 3.539 1.244 1.00 0.00 229 LEU P CA 22
ATOM 19026 C C . LEU B 2 3 ? 11.339 2.230 1.804 1.00 0.00 229 LEU P C 22
ATOM 19027 O O . LEU B 2 3 ? 11.933 1.435 1.075 1.00 0.00 229 LEU P O 22
ATOM 19043 N N . PRO B 2 4 ? 11.137 1.982 3.109 1.00 0.00 230 PRO P N 22
ATOM 19044 C CA . PRO B 2 4 ? 11.607 0.756 3.755 1.00 0.00 230 PRO P CA 22
ATOM 19045 C C . PRO B 2 4 ? 11.153 -0.486 3.000 1.00 0.00 230 PRO P C 22
ATOM 19046 O O . PRO B 2 4 ? 9.963 -0.663 2.739 1.00 0.00 230 PRO P O 22
ATOM 19057 N N . SER B 2 5 ? 12.106 -1.339 2.645 1.00 0.00 231 SER P N 22
ATOM 19058 C CA . SER B 2 5 ? 11.798 -2.558 1.912 1.00 0.00 231 SER P CA 22
ATOM 19059 C C . SER B 2 5 ? 10.861 -3.456 2.708 1.00 0.00 231 SER P C 22
ATOM 19060 O O . SER B 2 5 ? 10.884 -3.467 3.937 1.00 0.00 231 SER P O 22
ATOM 19068 N N . TYR B 2 6 ? 10.036 -4.207 1.989 1.00 0.00 232 TYR P N 22
ATOM 19069 C CA . TYR B 2 6 ? 9.083 -5.115 2.611 1.00 0.00 232 TYR P CA 22
ATOM 19070 C C . TYR B 2 6 ? 9.800 -6.294 3.261 1.00 0.00 232 TYR P C 22
ATOM 19071 O O . TYR B 2 6 ? 9.818 -7.399 2.717 1.00 0.00 232 TYR P O 22
ATOM 19089 N N . ASP B 2 7 ? 10.386 -6.050 4.428 1.00 0.00 233 ASP P N 22
ATOM 19090 C CA . ASP B 2 7 ? 11.104 -7.090 5.158 1.00 0.00 233 ASP P CA 22
ATOM 19091 C C . ASP B 2 7 ? 11.587 -6.573 6.510 1.00 0.00 233 ASP P C 22
ATOM 19092 O O . ASP B 2 7 ? 11.557 -7.295 7.507 1.00 0.00 233 ASP P O 22
ATOM 19101 N N . GLU B 2 8 ? 12.033 -5.322 6.539 1.00 0.00 234 GLU P N 22
ATOM 19102 C CA . GLU B 2 8 ? 12.524 -4.713 7.771 1.00 0.00 234 GLU P CA 22
ATOM 19103 C C . GLU B 2 8 ? 11.666 -3.515 8.171 1.00 0.00 234 GLU P C 22
ATOM 19104 O O . GLU B 2 8 ? 12.120 -2.631 8.897 1.00 0.00 234 GLU P O 22
ATOM 19116 N N . ALA B 2 9 ? 10.424 -3.493 7.695 1.00 0.00 235 ALA P N 22
ATOM 19117 C CA . ALA B 2 9 ? 9.510 -2.402 8.008 1.00 0.00 235 ALA P CA 22
ATOM 19118 C C . ALA B 2 9 ? 8.077 -2.908 8.147 1.00 0.00 235 ALA P C 22
ATOM 19119 O O . ALA B 2 9 ? 7.157 -2.383 7.519 1.00 0.00 235 ALA P O 22
ATOM 19126 N N . LEU B 2 10 ? 7.894 -3.932 8.974 1.00 0.00 236 LEU P N 22
ATOM 19127 C CA . LEU B 2 10 ? 6.573 -4.508 9.196 1.00 0.00 236 LEU P CA 22
ATOM 19128 C C . LEU B 2 10 ? 6.519 -5.241 10.534 1.00 0.00 236 LEU P C 22
ATOM 19129 O O . LEU B 2 10 ? 7.058 -6.339 10.673 1.00 0.00 236 LEU P O 22
ATOM 19145 N N . HIS B 2 11 ? 5.865 -4.626 11.513 1.00 0.00 237 HIS P N 22
ATOM 19146 C CA . HIS B 2 11 ? 5.741 -5.220 12.839 1.00 0.00 237 HIS P CA 22
ATOM 19147 C C . HIS B 2 11 ? 4.334 -5.759 13.065 1.00 0.00 237 HIS P C 22
ATOM 19148 O O . HIS B 2 11 ? 4.166 -6.903 13.481 1.00 99.99 237 HIS P O 22
ATOM 19163 N N . GLY A 1 1 ? -16.330 2.772 -14.285 1.00 99.99 521 GLY W N 23
ATOM 19164 C CA . GLY A 1 1 ? -16.884 1.966 -15.354 1.00 0.00 521 GLY W CA 23
ATOM 19165 C C . GLY A 1 1 ? -15.791 1.571 -16.330 1.00 0.00 521 GLY W C 23
ATOM 19166 O O . GLY A 1 1 ? -15.656 0.397 -16.673 1.00 0.00 521 GLY W O 23
ATOM 19172 N N . PRO A 1 2 ? -14.987 2.541 -16.798 1.00 0.00 522 PRO W N 23
ATOM 19173 C CA . PRO A 1 2 ? -13.899 2.277 -17.743 1.00 0.00 522 PRO W CA 23
ATOM 19174 C C . PRO A 1 2 ? -12.746 1.511 -17.099 1.00 0.00 522 PRO W C 23
ATOM 19175 O O . PRO A 1 2 ? -11.934 2.087 -16.375 1.00 0.00 522 PRO W O 23
ATOM 19186 N N . LEU A 1 3 ? -12.685 0.211 -17.366 1.00 0.00 523 LEU W N 23
ATOM 19187 C CA . LEU A 1 3 ? -11.634 -0.635 -16.812 1.00 0.00 523 LEU W CA 23
ATOM 19188 C C . LEU A 1 3 ? -11.567 -0.494 -15.295 1.00 0.00 523 LEU W C 23
ATOM 19189 O O . LEU A 1 3 ? -10.511 -0.199 -14.736 1.00 0.00 523 LEU W O 23
ATOM 19205 N N . GLY A 1 4 ? -12.701 -0.706 -14.636 1.00 0.00 524 GLY W N 23
ATOM 19206 C CA . GLY A 1 4 ? -12.750 -0.598 -13.189 1.00 0.00 524 GLY W CA 23
ATOM 19207 C C . GLY A 1 4 ? -14.138 -0.266 -12.677 1.00 0.00 524 GLY W C 23
ATOM 19208 O O . GLY A 1 4 ? -14.837 0.567 -13.254 1.00 0.00 524 GLY W O 23
ATOM 19212 N N . SER A 1 5 ? -14.537 -0.920 -11.591 1.00 0.00 525 SER W N 23
ATOM 19213 C CA . SER A 1 5 ? -15.851 -0.691 -11.000 1.00 0.00 525 SER W CA 23
ATOM 19214 C C . SER A 1 5 ? -15.734 -0.379 -9.511 1.00 0.00 525 SER W C 23
ATOM 19215 O O . SER A 1 5 ? -16.469 -0.931 -8.692 1.00 0.00 525 SER W O 23
ATOM 19223 N N . GLY A 1 6 ? -14.807 0.508 -9.167 1.00 0.00 526 GLY W N 23
ATOM 19224 C CA . GLY A 1 6 ? -14.615 0.875 -7.776 1.00 0.00 526 GLY W CA 23
ATOM 19225 C C . GLY A 1 6 ? -14.130 2.302 -7.614 1.00 0.00 526 GLY W C 23
ATOM 19226 O O . GLY A 1 6 ? -14.242 3.111 -8.535 1.00 0.00 526 GLY W O 23
ATOM 19230 N N . GLU A 1 7 ? -13.591 2.611 -6.440 1.00 0.00 527 GLU W N 23
ATOM 19231 C CA . GLU A 1 7 ? -13.088 3.951 -6.160 1.00 0.00 527 GLU W CA 23
ATOM 19232 C C . GLU A 1 7 ? -11.938 3.902 -5.158 1.00 0.00 527 GLU W C 23
ATOM 19233 O O . GLU A 1 7 ? -10.908 4.548 -5.349 1.00 0.00 527 GLU W O 23
ATOM 19245 N N . GLU A 1 8 ? -12.121 3.130 -4.091 1.00 0.00 528 GLU W N 23
ATOM 19246 C CA . GLU A 1 8 ? -11.097 2.998 -3.058 1.00 0.00 528 GLU W CA 23
ATOM 19247 C C . GLU A 1 8 ? -10.822 1.529 -2.751 1.00 0.00 528 GLU W C 23
ATOM 19248 O O . GLU A 1 8 ? -11.318 0.989 -1.762 1.00 0.00 528 GLU W O 23
ATOM 19260 N N . GLU A 1 9 ? -10.027 0.888 -3.601 1.00 0.00 529 GLU W N 23
ATOM 19261 C CA . GLU A 1 9 ? -9.686 -0.517 -3.417 1.00 0.00 529 GLU W CA 23
ATOM 19262 C C . GLU A 1 9 ? -8.813 -0.703 -2.175 1.00 0.00 529 GLU W C 23
ATOM 19263 O O . GLU A 1 9 ? -7.758 -0.079 -2.052 1.00 0.00 529 GLU W O 23
ATOM 19275 N N . PRO A 1 10 ? -9.239 -1.565 -1.232 1.00 0.00 530 PRO W N 23
ATOM 19276 C CA . PRO A 1 10 ? -8.486 -1.821 0.000 1.00 0.00 530 PRO W CA 23
ATOM 19277 C C . PRO A 1 10 ? -7.210 -2.617 -0.251 1.00 0.00 530 PRO W C 23
ATOM 19278 O O . PRO A 1 10 ? -7.094 -3.765 0.177 1.00 0.00 530 PRO W O 23
ATOM 19289 N N . LEU A 1 11 ? -6.256 -2.003 -0.940 1.00 0.00 531 LEU W N 23
ATOM 19290 C CA . LEU A 1 11 ? -4.991 -2.663 -1.239 1.00 0.00 531 LEU W CA 23
ATOM 19291 C C . LEU A 1 11 ? -5.223 -3.902 -2.103 1.00 0.00 531 LEU W C 23
ATOM 19292 O O . LEU A 1 11 ? -6.022 -4.769 -1.749 1.00 0.00 531 LEU W O 23
ATOM 19308 N N . PRO A 1 12 ? -4.540 -4.001 -3.257 1.00 0.00 532 PRO W N 23
ATOM 19309 C CA . PRO A 1 12 ? -4.693 -5.137 -4.169 1.00 0.00 532 PRO W CA 23
ATOM 19310 C C . PRO A 1 12 ? -4.565 -6.493 -3.473 1.00 0.00 532 PRO W C 23
ATOM 19311 O O . PRO A 1 12 ? -4.488 -6.574 -2.248 1.00 0.00 532 PRO W O 23
ATOM 19322 N N . PRO A 1 13 ? -4.579 -7.582 -4.262 1.00 0.00 533 PRO W N 23
ATOM 19323 C CA . PRO A 1 13 ? -4.504 -8.958 -3.744 1.00 0.00 533 PRO W CA 23
ATOM 19324 C C . PRO A 1 13 ? -3.203 -9.315 -3.049 1.00 0.00 533 PRO W C 23
ATOM 19325 O O . PRO A 1 13 ? -3.135 -10.307 -2.322 1.00 0.00 533 PRO W O 23
ATOM 19336 N N . ARG A 1 14 ? -2.170 -8.541 -3.287 1.00 0.00 534 ARG W N 23
ATOM 19337 C CA . ARG A 1 14 ? -0.874 -8.834 -2.687 1.00 0.00 534 ARG W CA 23
ATOM 19338 C C . ARG A 1 14 ? -0.172 -7.577 -2.207 1.00 0.00 534 ARG W C 23
ATOM 19339 O O . ARG A 1 14 ? 1.015 -7.381 -2.470 1.00 0.00 534 ARG W O 23
ATOM 19360 N N . TRP A 1 15 ? -0.904 -6.727 -1.504 1.00 0.00 535 TRP W N 23
ATOM 19361 C CA . TRP A 1 15 ? -0.325 -5.491 -0.998 1.00 0.00 535 TRP W CA 23
ATOM 19362 C C . TRP A 1 15 ? -0.860 -5.129 0.383 1.00 0.00 535 TRP W C 23
ATOM 19363 O O . TRP A 1 15 ? -1.829 -5.716 0.865 1.00 0.00 535 TRP W O 23
ATOM 19384 N N . SER A 1 16 ? -0.210 -4.152 1.010 1.00 0.00 536 SER W N 23
ATOM 19385 C CA . SER A 1 16 ? -0.598 -3.689 2.337 1.00 0.00 536 SER W CA 23
ATOM 19386 C C . SER A 1 16 ? -0.314 -2.200 2.488 1.00 0.00 536 SER W C 23
ATOM 19387 O O . SER A 1 16 ? -0.120 -1.491 1.500 1.00 0.00 536 SER W O 23
ATOM 19395 N N . MET A 1 17 ? -0.289 -1.731 3.729 1.00 0.00 537 MET W N 23
ATOM 19396 C CA . MET A 1 17 ? -0.028 -0.325 4.005 1.00 0.00 537 MET W CA 23
ATOM 19397 C C . MET A 1 17 ? 0.914 -0.165 5.194 1.00 0.00 537 MET W C 23
ATOM 19398 O O . MET A 1 17 ? 0.869 -0.944 6.145 1.00 0.00 537 MET W O 23
ATOM 19412 N N . GLN A 1 18 ? 1.764 0.855 5.132 1.00 0.00 538 GLN W N 23
ATOM 19413 C CA . GLN A 1 18 ? 2.715 1.123 6.204 1.00 0.00 538 GLN W CA 23
ATOM 19414 C C . GLN A 1 18 ? 3.307 2.522 6.064 1.00 0.00 538 GLN W C 23
ATOM 19415 O O . GLN A 1 18 ? 3.805 2.894 5.001 1.00 0.00 538 GLN W O 23
ATOM 19429 N N . VAL A 1 19 ? 3.252 3.295 7.145 1.00 0.00 539 VAL W N 23
ATOM 19430 C CA . VAL A 1 19 ? 3.783 4.652 7.142 1.00 0.00 539 VAL W CA 23
ATOM 19431 C C . VAL A 1 19 ? 5.294 4.643 7.330 1.00 0.00 539 VAL W C 23
ATOM 19432 O O . VAL A 1 19 ? 5.806 4.071 8.292 1.00 0.00 539 VAL W O 23
ATOM 19445 N N . ALA A 1 20 ? 6.001 5.273 6.402 1.00 0.00 540 ALA W N 23
ATOM 19446 C CA . ALA A 1 20 ? 7.453 5.333 6.461 1.00 0.00 540 ALA W CA 23
ATOM 19447 C C . ALA A 1 20 ? 7.923 6.590 7.187 1.00 0.00 540 ALA W C 23
ATOM 19448 O O . ALA A 1 20 ? 7.341 7.663 7.028 1.00 0.00 540 ALA W O 23
ATOM 19455 N N . PRO A 1 21 ? 8.992 6.475 7.995 1.00 0.00 541 PRO W N 23
ATOM 19456 C CA . PRO A 1 21 ? 9.542 7.609 8.740 1.00 0.00 541 PRO W CA 23
ATOM 19457 C C . PRO A 1 21 ? 9.922 8.759 7.816 1.00 0.00 541 PRO W C 23
ATOM 19458 O O . PRO A 1 21 ? 9.998 9.911 8.238 1.00 0.00 541 PRO W O 23
ATOM 19469 N N . ASN A 1 22 ? 10.152 8.432 6.547 1.00 0.00 542 ASN W N 23
ATOM 19470 C CA . ASN A 1 22 ? 10.516 9.431 5.553 1.00 0.00 542 ASN W CA 23
ATOM 19471 C C . ASN A 1 22 ? 9.523 10.588 5.566 1.00 0.00 542 ASN W C 23
ATOM 19472 O O . ASN A 1 22 ? 9.912 11.755 5.502 1.00 0.00 542 ASN W O 23
ATOM 19483 N N . GLY A 1 23 ? 8.238 10.258 5.658 1.00 0.00 543 GLY W N 23
ATOM 19484 C CA . GLY A 1 23 ? 7.212 11.284 5.684 1.00 0.00 543 GLY W CA 23
ATOM 19485 C C . GLY A 1 23 ? 5.969 10.901 4.904 1.00 0.00 543 GLY W C 23
ATOM 19486 O O . GLY A 1 23 ? 4.929 11.550 5.030 1.00 0.00 543 GLY W O 23
ATOM 19490 N N . ARG A 1 24 ? 6.068 9.852 4.094 1.00 0.00 544 ARG W N 23
ATOM 19491 C CA . ARG A 1 24 ? 4.932 9.405 3.299 1.00 0.00 544 ARG W CA 23
ATOM 19492 C C . ARG A 1 24 ? 4.713 7.905 3.433 1.00 0.00 544 ARG W C 23
ATOM 19493 O O . ARG A 1 24 ? 5.657 7.144 3.640 1.00 0.00 544 ARG W O 23
ATOM 19514 N N . THR A 1 25 ? 3.457 7.488 3.307 1.00 0.00 545 THR W N 23
ATOM 19515 C CA . THR A 1 25 ? 3.110 6.080 3.402 1.00 0.00 545 THR W CA 23
ATOM 19516 C C . THR A 1 25 ? 3.568 5.333 2.161 1.00 0.00 545 THR W C 23
ATOM 19517 O O . THR A 1 25 ? 3.562 5.881 1.059 1.00 0.00 545 THR W O 23
ATOM 19528 N N . PHE A 1 26 ? 3.960 4.083 2.341 1.00 0.00 546 PHE W N 23
ATOM 19529 C CA . PHE A 1 26 ? 4.415 3.272 1.227 1.00 0.00 546 PHE W CA 23
ATOM 19530 C C . PHE A 1 26 ? 3.572 2.008 1.094 1.00 0.00 546 PHE W C 23
ATOM 19531 O O . PHE A 1 26 ? 3.029 1.506 2.078 1.00 0.00 546 PHE W O 23
ATOM 19548 N N . PHE A 1 27 ? 3.461 1.507 -0.129 1.00 0.00 547 PHE W N 23
ATOM 19549 C CA . PHE A 1 27 ? 2.675 0.306 -0.394 1.00 0.00 547 PHE W CA 23
ATOM 19550 C C . PHE A 1 27 ? 3.558 -0.922 -0.508 1.00 0.00 547 PHE W C 23
ATOM 19551 O O . PHE A 1 27 ? 4.496 -0.963 -1.304 1.00 0.00 547 PHE W O 23
ATOM 19568 N N . ILE A 1 28 ? 3.239 -1.925 0.295 1.00 0.00 548 ILE W N 23
ATOM 19569 C CA . ILE A 1 28 ? 3.984 -3.168 0.296 1.00 0.00 548 ILE W CA 23
ATOM 19570 C C . ILE A 1 28 ? 3.475 -4.100 -0.794 1.00 0.00 548 ILE W C 23
ATOM 19571 O O . ILE A 1 28 ? 2.285 -4.126 -1.103 1.00 0.00 548 ILE W O 23
ATOM 19587 N N . ASP A 1 29 ? 4.392 -4.855 -1.374 1.00 0.00 549 ASP W N 23
ATOM 19588 C CA . ASP A 1 29 ? 4.062 -5.792 -2.441 1.00 0.00 549 ASP W CA 23
ATOM 19589 C C . ASP A 1 29 ? 4.490 -7.211 -2.077 1.00 0.00 549 ASP W C 23
ATOM 19590 O O . ASP A 1 29 ? 5.679 -7.492 -1.936 1.00 0.00 549 ASP W O 23
ATOM 19599 N N . HIS A 1 30 ? 3.513 -8.102 -1.933 1.00 0.00 550 HIS W N 23
ATOM 19600 C CA . HIS A 1 30 ? 3.795 -9.491 -1.591 1.00 0.00 550 HIS W CA 23
ATOM 19601 C C . HIS A 1 30 ? 4.167 -10.288 -2.835 1.00 0.00 550 HIS W C 23
ATOM 19602 O O . HIS A 1 30 ? 4.905 -11.270 -2.757 1.00 0.00 550 HIS W O 23
ATOM 19616 N N . ALA A 1 31 ? 3.656 -9.856 -3.983 1.00 0.00 551 ALA W N 23
ATOM 19617 C CA . ALA A 1 31 ? 3.941 -10.528 -5.244 1.00 0.00 551 ALA W CA 23
ATOM 19618 C C . ALA A 1 31 ? 5.444 -10.687 -5.438 1.00 0.00 551 ALA W C 23
ATOM 19619 O O . ALA A 1 31 ? 5.911 -11.702 -5.956 1.00 0.00 551 ALA W O 23
ATOM 19626 N N . SER A 1 32 ? 6.195 -9.677 -5.014 1.00 0.00 552 SER W N 23
ATOM 19627 C CA . SER A 1 32 ? 7.649 -9.697 -5.131 1.00 0.00 552 SER W CA 23
ATOM 19628 C C . SER A 1 32 ? 8.323 -9.416 -3.785 1.00 0.00 552 SER W C 23
ATOM 19629 O O . SER A 1 32 ? 9.551 -9.389 -3.696 1.00 0.00 552 SER W O 23
ATOM 19637 N N . ARG A 1 33 ? 7.522 -9.211 -2.739 1.00 0.00 553 ARG W N 23
ATOM 19638 C CA . ARG A 1 33 ? 8.057 -8.938 -1.411 1.00 0.00 553 ARG W CA 23
ATOM 19639 C C . ARG A 1 33 ? 8.871 -7.648 -1.402 1.00 0.00 553 ARG W C 23
ATOM 19640 O O . ARG A 1 33 ? 10.082 -7.672 -1.182 1.00 0.00 553 ARG W O 23
ATOM 19661 N N . ARG A 1 34 ? 8.204 -6.522 -1.642 1.00 0.00 554 ARG W N 23
ATOM 19662 C CA . ARG A 1 34 ? 8.884 -5.232 -1.659 1.00 0.00 554 ARG W CA 23
ATOM 19663 C C . ARG A 1 34 ? 7.928 -4.096 -1.313 1.00 0.00 554 ARG W C 23
ATOM 19664 O O . ARG A 1 34 ? 6.821 -4.329 -0.831 1.00 0.00 554 ARG W O 23
ATOM 19685 N N . THR A 1 35 ? 8.364 -2.863 -1.557 1.00 0.00 555 THR W N 23
ATOM 19686 C CA . THR A 1 35 ? 7.546 -1.692 -1.265 1.00 0.00 555 THR W CA 23
ATOM 19687 C C . THR A 1 35 ? 7.727 -0.613 -2.327 1.00 0.00 555 THR W C 23
ATOM 19688 O O . THR A 1 35 ? 8.525 -0.766 -3.252 1.00 0.00 555 THR W O 23
ATOM 19699 N N . THR A 1 36 ? 6.982 0.480 -2.187 1.00 0.00 556 THR W N 23
ATOM 19700 C CA . THR A 1 36 ? 7.062 1.586 -3.133 1.00 0.00 556 THR W CA 23
ATOM 19701 C C . THR A 1 36 ? 6.298 2.806 -2.628 1.00 0.00 556 THR W C 23
ATOM 19702 O O . THR A 1 36 ? 5.485 2.709 -1.710 1.00 0.00 556 THR W O 23
ATOM 19713 N N . TRP A 1 37 ? 6.565 3.954 -3.243 1.00 0.00 557 TRP W N 23
ATOM 19714 C CA . TRP A 1 37 ? 5.905 5.201 -2.867 1.00 0.00 557 TRP W CA 23
ATOM 19715 C C . TRP A 1 37 ? 4.617 5.410 -3.655 1.00 0.00 557 TRP W C 23
ATOM 19716 O O . TRP A 1 37 ? 4.122 6.532 -3.752 1.00 0.00 557 TRP W O 23
ATOM 19737 N N . ILE A 1 38 ? 4.085 4.343 -4.234 1.00 0.00 558 ILE W N 23
ATOM 19738 C CA . ILE A 1 38 ? 2.868 4.449 -5.025 1.00 0.00 558 ILE W CA 23
ATOM 19739 C C . ILE A 1 38 ? 1.854 3.371 -4.664 1.00 0.00 558 ILE W C 23
ATOM 19740 O O . ILE A 1 38 ? 2.215 2.281 -4.220 1.00 0.00 558 ILE W O 23
ATOM 19756 N N . ASP A 1 39 ? 0.579 3.688 -4.863 1.00 0.00 559 ASP W N 23
ATOM 19757 C CA . ASP A 1 39 ? -0.503 2.757 -4.567 1.00 0.00 559 ASP W CA 23
ATOM 19758 C C . ASP A 1 39 ? -0.999 2.088 -5.850 1.00 0.00 559 ASP W C 23
ATOM 19759 O O . ASP A 1 39 ? -1.608 2.740 -6.696 1.00 0.00 559 ASP W O 23
ATOM 19768 N N . PRO A 1 40 ? -0.738 0.778 -6.023 1.00 0.00 560 PRO W N 23
ATOM 19769 C CA . PRO A 1 40 ? -1.160 0.053 -7.222 1.00 0.00 560 PRO W CA 23
ATOM 19770 C C . PRO A 1 40 ? -2.641 0.242 -7.524 1.00 0.00 560 PRO W C 23
ATOM 19771 O O . PRO A 1 40 ? -3.056 0.207 -8.683 1.00 0.00 560 PRO W O 23
ATOM 19782 N N . ARG A 1 41 ? -3.434 0.447 -6.480 1.00 0.00 561 ARG W N 23
ATOM 19783 C CA . ARG A 1 41 ? -4.868 0.645 -6.646 1.00 0.00 561 ARG W CA 23
ATOM 19784 C C . ARG A 1 41 ? -5.163 1.971 -7.344 1.00 0.00 561 ARG W C 23
ATOM 19785 O O . ARG A 1 41 ? -6.253 2.168 -7.882 1.00 0.00 561 ARG W O 23
ATOM 19806 N N . ASN A 1 42 ? -4.189 2.878 -7.335 1.00 0.00 562 ASN W N 23
ATOM 19807 C CA . ASN A 1 42 ? -4.356 4.180 -7.971 1.00 0.00 562 ASN W CA 23
ATOM 19808 C C . ASN A 1 42 ? -3.175 4.492 -8.886 1.00 0.00 562 ASN W C 23
ATOM 19809 O O . ASN A 1 42 ? -3.326 4.577 -10.104 1.00 0.00 562 ASN W O 23
ATOM 19820 N N . GLY A 1 43 ? -2.001 4.662 -8.288 1.00 0.00 563 GLY W N 23
ATOM 19821 C CA . GLY A 1 43 ? -0.810 4.966 -9.058 1.00 0.00 563 GLY W CA 23
ATOM 19822 C C . GLY A 1 43 ? -0.268 6.349 -8.760 1.00 0.00 563 GLY W C 23
ATOM 19823 O O . GLY A 1 43 ? 0.259 7.022 -9.646 1.00 0.00 563 GLY W O 23
ATOM 19827 N N . ARG A 1 44 ? -0.402 6.775 -7.507 1.00 0.00 564 ARG W N 23
ATOM 19828 C CA . ARG A 1 44 ? 0.073 8.089 -7.090 1.00 0.00 564 ARG W CA 23
ATOM 19829 C C . ARG A 1 44 ? 0.850 8.001 -5.781 1.00 0.00 564 ARG W C 23
ATOM 19830 O O . ARG A 1 44 ? 0.805 6.987 -5.085 1.00 0.00 564 ARG W O 23
ATOM 19851 N N . ALA A 1 45 ? 1.563 9.075 -5.453 1.00 0.00 565 ALA W N 23
ATOM 19852 C CA . ALA A 1 45 ? 2.350 9.126 -4.227 1.00 0.00 565 ALA W CA 23
ATOM 19853 C C . ALA A 1 45 ? 1.491 8.789 -3.013 1.00 0.00 565 ALA W C 23
ATOM 19854 O O . ALA A 1 45 ? 0.682 9.602 -2.567 1.00 0.00 565 ALA W O 23
ATOM 19861 N N . SER A 1 46 ? 1.671 7.583 -2.483 1.00 0.00 566 SER W N 23
ATOM 19862 C CA . SER A 1 46 ? 0.911 7.138 -1.321 1.00 0.00 566 SER W CA 23
ATOM 19863 C C . SER A 1 46 ? 1.237 7.991 -0.098 1.00 0.00 566 SER W C 23
ATOM 19864 O O . SER A 1 46 ? 0.334 8.482 0.577 1.00 99.99 566 SER W O 23
ATOM 19872 N N . THR B 2 1 ? 13.748 8.562 -1.644 1.00 0.00 227 THR P N 23
ATOM 19873 C CA . THR B 2 1 ? 14.728 8.014 -0.672 1.00 0.00 227 THR P CA 23
ATOM 19874 C C . THR B 2 1 ? 14.087 7.799 0.694 1.00 0.00 227 THR P C 23
ATOM 19875 O O . THR B 2 1 ? 13.302 8.626 1.161 1.00 0.00 227 THR P O 23
ATOM 19888 N N . GLY B 2 2 ? 14.428 6.685 1.333 1.00 0.00 228 GLY P N 23
ATOM 19889 C CA . GLY B 2 2 ? 13.880 6.382 2.641 1.00 0.00 228 GLY P CA 23
ATOM 19890 C C . GLY B 2 2 ? 12.674 5.467 2.572 1.00 0.00 228 GLY P C 23
ATOM 19891 O O . GLY B 2 2 ? 11.801 5.520 3.436 1.00 0.00 228 GLY P O 23
ATOM 19895 N N . LEU B 2 3 ? 12.626 4.626 1.542 1.00 0.00 229 LEU P N 23
ATOM 19896 C CA . LEU B 2 3 ? 11.515 3.694 1.367 1.00 0.00 229 LEU P CA 23
ATOM 19897 C C . LEU B 2 3 ? 11.815 2.361 2.054 1.00 0.00 229 LEU P C 23
ATOM 19898 O O . LEU B 2 3 ? 12.662 1.597 1.591 1.00 0.00 229 LEU P O 23
ATOM 19914 N N . PRO B 2 4 ? 11.127 2.059 3.171 1.00 0.00 230 PRO P N 23
ATOM 19915 C CA . PRO B 2 4 ? 11.333 0.811 3.912 1.00 0.00 230 PRO P CA 23
ATOM 19916 C C . PRO B 2 4 ? 10.847 -0.402 3.131 1.00 0.00 230 PRO P C 23
ATOM 19917 O O . PRO B 2 4 ? 9.647 -0.667 3.057 1.00 0.00 230 PRO P O 23
ATOM 19928 N N . SER B 2 5 ? 11.787 -1.135 2.547 1.00 0.00 231 SER P N 23
ATOM 19929 C CA . SER B 2 5 ? 11.453 -2.319 1.768 1.00 0.00 231 SER P CA 23
ATOM 19930 C C . SER B 2 5 ? 10.584 -3.272 2.576 1.00 0.00 231 SER P C 23
ATOM 19931 O O . SER B 2 5 ? 10.526 -3.191 3.802 1.00 0.00 231 SER P O 23
ATOM 19939 N N . TYR B 2 6 ? 9.909 -4.175 1.876 1.00 0.00 232 TYR P N 23
ATOM 19940 C CA . TYR B 2 6 ? 9.039 -5.147 2.521 1.00 0.00 232 TYR P CA 23
ATOM 19941 C C . TYR B 2 6 ? 9.852 -6.289 3.119 1.00 0.00 232 TYR P C 23
ATOM 19942 O O . TYR B 2 6 ? 9.944 -7.375 2.545 1.00 0.00 232 TYR P O 23
ATOM 19960 N N . ASP B 2 7 ? 10.441 -6.026 4.281 1.00 0.00 233 ASP P N 23
ATOM 19961 C CA . ASP B 2 7 ? 11.253 -7.013 4.981 1.00 0.00 233 ASP P CA 23
ATOM 19962 C C . ASP B 2 7 ? 11.853 -6.399 6.240 1.00 0.00 233 ASP P C 23
ATOM 19963 O O . ASP B 2 7 ? 11.963 -7.057 7.275 1.00 0.00 233 ASP P O 23
ATOM 19972 N N . GLU B 2 8 ? 12.233 -5.129 6.142 1.00 0.00 234 GLU P N 23
ATOM 19973 C CA . GLU B 2 8 ? 12.814 -4.413 7.270 1.00 0.00 234 GLU P CA 23
ATOM 19974 C C . GLU B 2 8 ? 11.846 -3.360 7.807 1.00 0.00 234 GLU P C 23
ATOM 19975 O O . GLU B 2 8 ? 12.255 -2.413 8.479 1.00 0.00 234 GLU P O 23
ATOM 19987 N N . ALA B 2 9 ? 10.560 -3.529 7.503 1.00 0.00 235 ALA P N 23
ATOM 19988 C CA . ALA B 2 9 ? 9.537 -2.593 7.954 1.00 0.00 235 ALA P CA 23
ATOM 19989 C C . ALA B 2 9 ? 8.255 -3.325 8.339 1.00 0.00 235 ALA P C 23
ATOM 19990 O O . ALA B 2 9 ? 7.154 -2.807 8.155 1.00 0.00 235 ALA P O 23
ATOM 19997 N N . LEU B 2 10 ? 8.407 -4.531 8.874 1.00 0.00 236 LEU P N 23
ATOM 19998 C CA . LEU B 2 10 ? 7.261 -5.335 9.287 1.00 0.00 236 LEU P CA 23
ATOM 19999 C C . LEU B 2 10 ? 7.440 -5.837 10.717 1.00 0.00 236 LEU P C 23
ATOM 20000 O O . LEU B 2 10 ? 7.537 -7.041 10.955 1.00 0.00 236 LEU P O 23
ATOM 20016 N N . HIS B 2 11 ? 7.483 -4.906 11.664 1.00 0.00 237 HIS P N 23
ATOM 20017 C CA . HIS B 2 11 ? 7.653 -5.256 13.069 1.00 0.00 237 HIS P CA 23
ATOM 20018 C C . HIS B 2 11 ? 7.278 -4.084 13.970 1.00 0.00 237 HIS P C 23
ATOM 20019 O O . HIS B 2 11 ? 6.507 -4.247 14.913 1.00 99.99 237 HIS P O 23
ATOM 20034 N N . GLY A 1 1 ? -26.574 8.646 6.664 1.00 99.99 521 GLY W N 24
ATOM 20035 C CA . GLY A 1 1 ? -27.337 9.846 6.942 1.00 0.00 521 GLY W CA 24
ATOM 20036 C C . GLY A 1 1 ? -26.411 11.045 7.023 1.00 0.00 521 GLY W C 24
ATOM 20037 O O . GLY A 1 1 ? -26.659 12.067 6.384 1.00 0.00 521 GLY W O 24
ATOM 20043 N N . PRO A 1 2 ? -25.326 10.949 7.809 1.00 0.00 522 PRO W N 24
ATOM 20044 C CA . PRO A 1 2 ? -24.362 12.042 7.964 1.00 0.00 522 PRO W CA 24
ATOM 20045 C C . PRO A 1 2 ? -23.790 12.500 6.627 1.00 0.00 522 PRO W C 24
ATOM 20046 O O . PRO A 1 2 ? -24.238 12.063 5.567 1.00 0.00 522 PRO W O 24
ATOM 20057 N N . LEU A 1 3 ? -22.797 13.381 6.683 1.00 0.00 523 LEU W N 24
ATOM 20058 C CA . LEU A 1 3 ? -22.164 13.899 5.475 1.00 0.00 523 LEU W CA 24
ATOM 20059 C C . LEU A 1 3 ? -21.460 12.783 4.708 1.00 0.00 523 LEU W C 24
ATOM 20060 O O . LEU A 1 3 ? -21.263 12.877 3.496 1.00 0.00 523 LEU W O 24
ATOM 20076 N N . GLY A 1 4 ? -21.084 11.727 5.421 1.00 0.00 524 GLY W N 24
ATOM 20077 C CA . GLY A 1 4 ? -20.408 10.608 4.789 1.00 0.00 524 GLY W CA 24
ATOM 20078 C C . GLY A 1 4 ? -18.985 10.938 4.391 1.00 0.00 524 GLY W C 24
ATOM 20079 O O . GLY A 1 4 ? -18.677 12.079 4.048 1.00 0.00 524 GLY W O 24
ATOM 20083 N N . SER A 1 5 ? -18.113 9.937 4.439 1.00 0.00 525 SER W N 24
ATOM 20084 C CA . SER A 1 5 ? -16.712 10.123 4.082 1.00 0.00 525 SER W CA 24
ATOM 20085 C C . SER A 1 5 ? -16.119 8.836 3.518 1.00 0.00 525 SER W C 24
ATOM 20086 O O . SER A 1 5 ? -16.838 7.872 3.260 1.00 0.00 525 SER W O 24
ATOM 20094 N N . GLY A 1 6 ? -14.804 8.829 3.331 1.00 0.00 526 GLY W N 24
ATOM 20095 C CA . GLY A 1 6 ? -14.137 7.655 2.800 1.00 0.00 526 GLY W CA 24
ATOM 20096 C C . GLY A 1 6 ? -13.619 6.737 3.890 1.00 0.00 526 GLY W C 24
ATOM 20097 O O . GLY A 1 6 ? -13.731 7.047 5.077 1.00 0.00 526 GLY W O 24
ATOM 20101 N N . GLU A 1 7 ? -13.048 5.606 3.487 1.00 0.00 527 GLU W N 24
ATOM 20102 C CA . GLU A 1 7 ? -12.508 4.640 4.439 1.00 0.00 527 GLU W CA 24
ATOM 20103 C C . GLU A 1 7 ? -11.335 3.877 3.834 1.00 0.00 527 GLU W C 24
ATOM 20104 O O . GLU A 1 7 ? -11.184 2.675 4.052 1.00 0.00 527 GLU W O 24
ATOM 20116 N N . GLU A 1 8 ? -10.506 4.583 3.072 1.00 0.00 528 GLU W N 24
ATOM 20117 C CA . GLU A 1 8 ? -9.344 3.974 2.436 1.00 0.00 528 GLU W CA 24
ATOM 20118 C C . GLU A 1 8 ? -9.770 2.942 1.397 1.00 0.00 528 GLU W C 24
ATOM 20119 O O . GLU A 1 8 ? -10.890 2.432 1.436 1.00 0.00 528 GLU W O 24
ATOM 20131 N N . GLU A 1 9 ? -8.868 2.635 0.469 1.00 0.00 529 GLU W N 24
ATOM 20132 C CA . GLU A 1 9 ? -9.151 1.661 -0.578 1.00 0.00 529 GLU W CA 24
ATOM 20133 C C . GLU A 1 9 ? -8.451 0.334 -0.288 1.00 0.00 529 GLU W C 24
ATOM 20134 O O . GLU A 1 9 ? -7.250 0.305 -0.015 1.00 0.00 529 GLU W O 24
ATOM 20146 N N . PRO A 1 10 ? -9.191 -0.790 -0.341 1.00 0.00 530 PRO W N 24
ATOM 20147 C CA . PRO A 1 10 ? -8.627 -2.119 -0.079 1.00 0.00 530 PRO W CA 24
ATOM 20148 C C . PRO A 1 10 ? -7.426 -2.429 -0.966 1.00 0.00 530 PRO W C 24
ATOM 20149 O O . PRO A 1 10 ? -7.531 -2.425 -2.192 1.00 0.00 530 PRO W O 24
ATOM 20160 N N . LEU A 1 11 ? -6.287 -2.709 -0.338 1.00 0.00 531 LEU W N 24
ATOM 20161 C CA . LEU A 1 11 ? -5.075 -3.036 -1.079 1.00 0.00 531 LEU W CA 24
ATOM 20162 C C . LEU A 1 11 ? -5.312 -4.272 -1.939 1.00 0.00 531 LEU W C 24
ATOM 20163 O O . LEU A 1 11 ? -6.026 -5.188 -1.530 1.00 0.00 531 LEU W O 24
ATOM 20179 N N . PRO A 1 12 ? -4.736 -4.309 -3.153 1.00 0.00 532 PRO W N 24
ATOM 20180 C CA . PRO A 1 12 ? -4.908 -5.437 -4.074 1.00 0.00 532 PRO W CA 24
ATOM 20181 C C . PRO A 1 12 ? -4.644 -6.796 -3.422 1.00 0.00 532 PRO W C 24
ATOM 20182 O O . PRO A 1 12 ? -4.474 -6.895 -2.207 1.00 0.00 532 PRO W O 24
ATOM 20193 N N . PRO A 1 13 ? -4.643 -7.872 -4.230 1.00 0.00 533 PRO W N 24
ATOM 20194 C CA . PRO A 1 13 ? -4.446 -9.246 -3.741 1.00 0.00 533 PRO W CA 24
ATOM 20195 C C . PRO A 1 13 ? -3.086 -9.526 -3.126 1.00 0.00 533 PRO W C 24
ATOM 20196 O O . PRO A 1 13 ? -2.919 -10.510 -2.406 1.00 0.00 533 PRO W O 24
ATOM 20207 N N . ARG A 1 14 ? -2.119 -8.692 -3.420 1.00 0.00 534 ARG W N 24
ATOM 20208 C CA . ARG A 1 14 ? -0.776 -8.904 -2.893 1.00 0.00 534 ARG W CA 24
ATOM 20209 C C . ARG A 1 14 ? -0.128 -7.598 -2.480 1.00 0.00 534 ARG W C 24
ATOM 20210 O O . ARG A 1 14 ? 0.994 -7.295 -2.884 1.00 0.00 534 ARG W O 24
ATOM 20231 N N . TRP A 1 15 ? -0.837 -6.823 -1.674 1.00 0.00 535 TRP W N 24
ATOM 20232 C CA . TRP A 1 15 ? -0.308 -5.546 -1.220 1.00 0.00 535 TRP W CA 24
ATOM 20233 C C . TRP A 1 15 ? -0.739 -5.209 0.202 1.00 0.00 535 TRP W C 24
ATOM 20234 O O . TRP A 1 15 ? -1.620 -5.851 0.775 1.00 0.00 535 TRP W O 24
ATOM 20255 N N . SER A 1 16 ? -0.101 -4.183 0.754 1.00 0.00 536 SER W N 24
ATOM 20256 C CA . SER A 1 16 ? -0.387 -3.718 2.103 1.00 0.00 536 SER W CA 24
ATOM 20257 C C . SER A 1 16 ? -0.045 -2.237 2.222 1.00 0.00 536 SER W C 24
ATOM 20258 O O . SER A 1 16 ? 0.259 -1.586 1.222 1.00 0.00 536 SER W O 24
ATOM 20266 N N . MET A 1 17 ? -0.092 -1.704 3.435 1.00 0.00 537 MET W N 24
ATOM 20267 C CA . MET A 1 17 ? 0.217 -0.296 3.649 1.00 0.00 537 MET W CA 24
ATOM 20268 C C . MET A 1 17 ? 0.809 -0.055 5.033 1.00 0.00 537 MET W C 24
ATOM 20269 O O . MET A 1 17 ? 0.390 -0.662 6.018 1.00 0.00 537 MET W O 24
ATOM 20283 N N . GLN A 1 18 ? 1.787 0.842 5.093 1.00 0.00 538 GLN W N 24
ATOM 20284 C CA . GLN A 1 18 ? 2.449 1.183 6.346 1.00 0.00 538 GLN W CA 24
ATOM 20285 C C . GLN A 1 18 ? 3.309 2.431 6.169 1.00 0.00 538 GLN W C 24
ATOM 20286 O O . GLN A 1 18 ? 3.944 2.613 5.130 1.00 0.00 538 GLN W O 24
ATOM 20300 N N . VAL A 1 19 ? 3.322 3.290 7.182 1.00 0.00 539 VAL W N 24
ATOM 20301 C CA . VAL A 1 19 ? 4.103 4.521 7.125 1.00 0.00 539 VAL W CA 24
ATOM 20302 C C . VAL A 1 19 ? 5.596 4.231 7.245 1.00 0.00 539 VAL W C 24
ATOM 20303 O O . VAL A 1 19 ? 6.027 3.495 8.132 1.00 0.00 539 VAL W O 24
ATOM 20316 N N . ALA A 1 20 ? 6.380 4.815 6.345 1.00 0.00 540 ALA W N 24
ATOM 20317 C CA . ALA A 1 20 ? 7.826 4.620 6.347 1.00 0.00 540 ALA W CA 24
ATOM 20318 C C . ALA A 1 20 ? 8.523 5.681 7.193 1.00 0.00 540 ALA W C 24
ATOM 20319 O O . ALA A 1 20 ? 7.919 6.689 7.561 1.00 0.00 540 ALA W O 24
ATOM 20326 N N . PRO A 1 21 ? 9.811 5.468 7.512 1.00 0.00 541 PRO W N 24
ATOM 20327 C CA . PRO A 1 21 ? 10.590 6.414 8.316 1.00 0.00 541 PRO W CA 24
ATOM 20328 C C . PRO A 1 21 ? 10.908 7.691 7.548 1.00 0.00 541 PRO W C 24
ATOM 20329 O O . PRO A 1 21 ? 11.162 8.739 8.142 1.00 0.00 541 PRO W O 24
ATOM 20340 N N . ASN A 1 22 ? 10.891 7.594 6.223 1.00 0.00 542 ASN W N 24
ATOM 20341 C CA . ASN A 1 22 ? 11.175 8.740 5.366 1.00 0.00 542 ASN W CA 24
ATOM 20342 C C . ASN A 1 22 ? 10.251 9.907 5.696 1.00 0.00 542 ASN W C 24
ATOM 20343 O O . ASN A 1 22 ? 10.681 11.059 5.737 1.00 0.00 542 ASN W O 24
ATOM 20354 N N . GLY A 1 23 ? 8.980 9.599 5.935 1.00 0.00 543 GLY W N 24
ATOM 20355 C CA . GLY A 1 23 ? 8.019 10.636 6.261 1.00 0.00 543 GLY W CA 24
ATOM 20356 C C . GLY A 1 23 ? 6.680 10.440 5.575 1.00 0.00 543 GLY W C 24
ATOM 20357 O O . GLY A 1 23 ? 5.692 11.074 5.944 1.00 0.00 543 GLY W O 24
ATOM 20361 N N . ARG A 1 24 ? 6.640 9.563 4.575 1.00 0.00 544 ARG W N 24
ATOM 20362 C CA . ARG A 1 24 ? 5.403 9.302 3.847 1.00 0.00 544 ARG W CA 24
ATOM 20363 C C . ARG A 1 24 ? 5.075 7.813 3.824 1.00 0.00 544 ARG W C 24
ATOM 20364 O O . ARG A 1 24 ? 5.952 6.969 4.001 1.00 0.00 544 ARG W O 24
ATOM 20385 N N . THR A 1 25 ? 3.801 7.505 3.608 1.00 0.00 545 THR W N 24
ATOM 20386 C CA . THR A 1 25 ? 3.340 6.123 3.563 1.00 0.00 545 THR W CA 24
ATOM 20387 C C . THR A 1 25 ? 3.625 5.489 2.210 1.00 0.00 545 THR W C 24
ATOM 20388 O O . THR A 1 25 ? 3.596 6.161 1.180 1.00 0.00 545 THR W O 24
ATOM 20399 N N . PHE A 1 26 ? 3.903 4.192 2.221 1.00 0.00 546 PHE W N 24
ATOM 20400 C CA . PHE A 1 26 ? 4.196 3.470 0.995 1.00 0.00 546 PHE W CA 24
ATOM 20401 C C . PHE A 1 26 ? 3.264 2.273 0.822 1.00 0.00 546 PHE W C 24
ATOM 20402 O O . PHE A 1 26 ? 2.343 2.069 1.612 1.00 0.00 546 PHE W O 24
ATOM 20419 N N . PHE A 1 27 ? 3.522 1.479 -0.214 1.00 0.00 547 PHE W N 24
ATOM 20420 C CA . PHE A 1 27 ? 2.724 0.293 -0.493 1.00 0.00 547 PHE W CA 24
ATOM 20421 C C . PHE A 1 27 ? 3.621 -0.934 -0.545 1.00 0.00 547 PHE W C 24
ATOM 20422 O O . PHE A 1 27 ? 4.540 -1.010 -1.360 1.00 0.00 547 PHE W O 24
ATOM 20439 N N . ILE A 1 28 ? 3.359 -1.883 0.339 1.00 0.00 548 ILE W N 24
ATOM 20440 C CA . ILE A 1 28 ? 4.153 -3.099 0.407 1.00 0.00 548 ILE W CA 24
ATOM 20441 C C . ILE A 1 28 ? 3.723 -4.102 -0.659 1.00 0.00 548 ILE W C 24
ATOM 20442 O O . ILE A 1 28 ? 2.552 -4.464 -0.758 1.00 0.00 548 ILE W O 24
ATOM 20458 N N . ASP A 1 29 ? 4.693 -4.545 -1.450 1.00 0.00 549 ASP W N 24
ATOM 20459 C CA . ASP A 1 29 ? 4.443 -5.510 -2.513 1.00 0.00 549 ASP W CA 24
ATOM 20460 C C . ASP A 1 29 ? 4.685 -6.930 -2.008 1.00 0.00 549 ASP W C 24
ATOM 20461 O O . ASP A 1 29 ? 5.755 -7.236 -1.484 1.00 0.00 549 ASP W O 24
ATOM 20470 N N . HIS A 1 30 ? 3.685 -7.792 -2.161 1.00 0.00 550 HIS W N 24
ATOM 20471 C CA . HIS A 1 30 ? 3.797 -9.174 -1.709 1.00 0.00 550 HIS W CA 24
ATOM 20472 C C . HIS A 1 30 ? 4.223 -10.097 -2.848 1.00 0.00 550 HIS W C 24
ATOM 20473 O O . HIS A 1 30 ? 4.952 -11.065 -2.635 1.00 0.00 550 HIS W O 24
ATOM 20487 N N . ALA A 1 31 ? 3.761 -9.794 -4.057 1.00 0.00 551 ALA W N 24
ATOM 20488 C CA . ALA A 1 31 ? 4.096 -10.599 -5.225 1.00 0.00 551 ALA W CA 24
ATOM 20489 C C . ALA A 1 31 ? 5.600 -10.833 -5.320 1.00 0.00 551 ALA W C 24
ATOM 20490 O O . ALA A 1 31 ? 6.049 -11.924 -5.674 1.00 0.00 551 ALA W O 24
ATOM 20497 N N . SER A 1 32 ? 6.376 -9.802 -4.999 1.00 0.00 552 SER W N 24
ATOM 20498 C CA . SER A 1 32 ? 7.830 -9.896 -5.046 1.00 0.00 552 SER W CA 24
ATOM 20499 C C . SER A 1 32 ? 8.467 -9.490 -3.717 1.00 0.00 552 SER W C 24
ATOM 20500 O O . SER A 1 32 ? 9.692 -9.455 -3.598 1.00 0.00 552 SER W O 24
ATOM 20508 N N . ARG A 1 33 ? 7.641 -9.185 -2.718 1.00 0.00 553 ARG W N 24
ATOM 20509 C CA . ARG A 1 33 ? 8.150 -8.788 -1.412 1.00 0.00 553 ARG W CA 24
ATOM 20510 C C . ARG A 1 33 ? 8.985 -7.518 -1.518 1.00 0.00 553 ARG W C 24
ATOM 20511 O O . ARG A 1 33 ? 10.210 -7.555 -1.402 1.00 0.00 553 ARG W O 24
ATOM 20532 N N . ARG A 1 34 ? 8.314 -6.395 -1.739 1.00 0.00 554 ARG W N 24
ATOM 20533 C CA . ARG A 1 34 ? 8.990 -5.111 -1.861 1.00 0.00 554 ARG W CA 24
ATOM 20534 C C . ARG A 1 34 ? 8.099 -3.976 -1.367 1.00 0.00 554 ARG W C 24
ATOM 20535 O O . ARG A 1 34 ? 7.106 -4.210 -0.678 1.00 0.00 554 ARG W O 24
ATOM 20556 N N . THR A 1 35 ? 8.460 -2.748 -1.723 1.00 0.00 555 THR W N 24
ATOM 20557 C CA . THR A 1 35 ? 7.691 -1.579 -1.315 1.00 0.00 555 THR W CA 24
ATOM 20558 C C . THR A 1 35 ? 7.810 -0.450 -2.333 1.00 0.00 555 THR W C 24
ATOM 20559 O O . THR A 1 35 ? 8.884 -0.201 -2.878 1.00 0.00 555 THR W O 24
ATOM 20570 N N . THR A 1 36 ? 6.697 0.234 -2.577 1.00 0.00 556 THR W N 24
ATOM 20571 C CA . THR A 1 36 ? 6.672 1.345 -3.519 1.00 0.00 556 THR W CA 24
ATOM 20572 C C . THR A 1 36 ? 5.941 2.544 -2.929 1.00 0.00 556 THR W C 24
ATOM 20573 O O . THR A 1 36 ? 5.212 2.421 -1.946 1.00 0.00 556 THR W O 24
ATOM 20584 N N . TRP A 1 37 ? 6.157 3.706 -3.531 1.00 0.00 557 TRP W N 24
ATOM 20585 C CA . TRP A 1 37 ? 5.538 4.941 -3.067 1.00 0.00 557 TRP W CA 24
ATOM 20586 C C . TRP A 1 37 ? 4.145 5.132 -3.652 1.00 0.00 557 TRP W C 24
ATOM 20587 O O . TRP A 1 37 ? 3.231 5.598 -2.971 1.00 0.00 557 TRP W O 24
ATOM 20608 N N . ILE A 1 38 ? 3.998 4.790 -4.921 1.00 0.00 558 ILE W N 24
ATOM 20609 C CA . ILE A 1 38 ? 2.727 4.942 -5.610 1.00 0.00 558 ILE W CA 24
ATOM 20610 C C . ILE A 1 38 ? 1.834 3.723 -5.413 1.00 0.00 558 ILE W C 24
ATOM 20611 O O . ILE A 1 38 ? 2.233 2.593 -5.696 1.00 0.00 558 ILE W O 24
ATOM 20627 N N . ASP A 1 39 ? 0.625 3.964 -4.918 1.00 0.00 559 ASP W N 24
ATOM 20628 C CA . ASP A 1 39 ? -0.333 2.895 -4.670 1.00 0.00 559 ASP W CA 24
ATOM 20629 C C . ASP A 1 39 ? -0.816 2.273 -5.978 1.00 0.00 559 ASP W C 24
ATOM 20630 O O . ASP A 1 39 ? -0.975 2.967 -6.982 1.00 0.00 559 ASP W O 24
ATOM 20639 N N . PRO A 1 40 ? -1.062 0.951 -5.982 1.00 0.00 560 PRO W N 24
ATOM 20640 C CA . PRO A 1 40 ? -1.531 0.242 -7.165 1.00 0.00 560 PRO W CA 24
ATOM 20641 C C . PRO A 1 40 ? -3.047 0.309 -7.320 1.00 0.00 560 PRO W C 24
ATOM 20642 O O . PRO A 1 40 ? -3.575 0.149 -8.421 1.00 0.00 560 PRO W O 24
ATOM 20653 N N . ARG A 1 41 ? -3.742 0.548 -6.213 1.00 0.00 561 ARG W N 24
ATOM 20654 C CA . ARG A 1 41 ? -5.197 0.636 -6.229 1.00 0.00 561 ARG W CA 24
ATOM 20655 C C . ARG A 1 41 ? -5.670 1.662 -7.252 1.00 0.00 561 ARG W C 24
ATOM 20656 O O . ARG A 1 41 ? -6.764 1.547 -7.805 1.00 0.00 561 ARG W O 24
ATOM 20677 N N . ASN A 1 42 ? -4.837 2.669 -7.498 1.00 0.00 562 ASN W N 24
ATOM 20678 C CA . ASN A 1 42 ? -5.170 3.722 -8.455 1.00 0.00 562 ASN W CA 24
ATOM 20679 C C . ASN A 1 42 ? -3.923 4.196 -9.197 1.00 0.00 562 ASN W C 24
ATOM 20680 O O . ASN A 1 42 ? -3.951 4.389 -10.413 1.00 0.00 562 ASN W O 24
ATOM 20691 N N . GLY A 1 43 ? -2.832 4.383 -8.461 1.00 0.00 563 GLY W N 24
ATOM 20692 C CA . GLY A 1 43 ? -1.593 4.831 -9.072 1.00 0.00 563 GLY W CA 24
ATOM 20693 C C . GLY A 1 43 ? -1.183 6.213 -8.606 1.00 0.00 563 GLY W C 24
ATOM 20694 O O . GLY A 1 43 ? -0.628 6.997 -9.377 1.00 0.00 563 GLY W O 24
ATOM 20698 N N . ARG A 1 44 ? -1.455 6.514 -7.341 1.00 0.00 564 ARG W N 24
ATOM 20699 C CA . ARG A 1 44 ? -1.110 7.811 -6.772 1.00 0.00 564 ARG W CA 24
ATOM 20700 C C . ARG A 1 44 ? -0.240 7.645 -5.529 1.00 0.00 564 ARG W C 24
ATOM 20701 O O . ARG A 1 44 ? -0.411 6.697 -4.762 1.00 0.00 564 ARG W O 24
ATOM 20722 N N . ALA A 1 45 ? 0.694 8.571 -5.339 1.00 0.00 565 ALA W N 24
ATOM 20723 C CA . ALA A 1 45 ? 1.593 8.527 -4.192 1.00 0.00 565 ALA W CA 24
ATOM 20724 C C . ALA A 1 45 ? 0.818 8.568 -2.880 1.00 0.00 565 ALA W C 24
ATOM 20725 O O . ALA A 1 45 ? 0.113 9.537 -2.592 1.00 0.00 565 ALA W O 24
ATOM 20732 N N . SER A 1 46 ? 0.952 7.511 -2.086 1.00 0.00 566 SER W N 24
ATOM 20733 C CA . SER A 1 46 ? 0.264 7.426 -0.802 1.00 0.00 566 SER W CA 24
ATOM 20734 C C . SER A 1 46 ? 0.536 8.665 0.044 1.00 0.00 566 SER W C 24
ATOM 20735 O O . SER A 1 46 ? -0.393 9.280 0.562 1.00 99.99 566 SER W O 24
ATOM 20743 N N . THR B 2 1 ? 14.406 10.682 0.960 1.00 0.00 227 THR P N 24
ATOM 20744 C CA . THR B 2 1 ? 13.714 9.459 0.479 1.00 0.00 227 THR P CA 24
ATOM 20745 C C . THR B 2 1 ? 14.087 8.246 1.325 1.00 0.00 227 THR P C 24
ATOM 20746 O O . THR B 2 1 ? 15.139 8.223 1.964 1.00 0.00 227 THR P O 24
ATOM 20759 N N . GLY B 2 2 ? 13.218 7.240 1.324 1.00 0.00 228 GLY P N 24
ATOM 20760 C CA . GLY B 2 2 ? 13.476 6.038 2.096 1.00 0.00 228 GLY P CA 24
ATOM 20761 C C . GLY B 2 2 ? 12.869 4.799 1.466 1.00 0.00 228 GLY P C 24
ATOM 20762 O O . GLY B 2 2 ? 13.540 4.079 0.727 1.00 0.00 228 GLY P O 24
ATOM 20766 N N . LEU B 2 3 ? 11.598 4.551 1.760 1.00 0.00 229 LEU P N 24
ATOM 20767 C CA . LEU B 2 3 ? 10.900 3.389 1.220 1.00 0.00 229 LEU P CA 24
ATOM 20768 C C . LEU B 2 3 ? 11.673 2.106 1.520 1.00 0.00 229 LEU P C 24
ATOM 20769 O O . LEU B 2 3 ? 12.597 1.746 0.791 1.00 0.00 229 LEU P O 24
ATOM 20785 N N . PRO B 2 4 ? 11.297 1.393 2.596 1.00 0.00 230 PRO P N 24
ATOM 20786 C CA . PRO B 2 4 ? 11.954 0.139 2.979 1.00 0.00 230 PRO P CA 24
ATOM 20787 C C . PRO B 2 4 ? 11.865 -0.900 1.863 1.00 0.00 230 PRO P C 24
ATOM 20788 O O . PRO B 2 4 ? 11.874 -0.554 0.683 1.00 0.00 230 PRO P O 24
ATOM 20799 N N . SER B 2 5 ? 11.774 -2.174 2.232 1.00 0.00 231 SER P N 24
ATOM 20800 C CA . SER B 2 5 ? 11.678 -3.240 1.244 1.00 0.00 231 SER P CA 24
ATOM 20801 C C . SER B 2 5 ? 11.058 -4.489 1.853 1.00 0.00 231 SER P C 24
ATOM 20802 O O . SER B 2 5 ? 11.612 -5.584 1.748 1.00 0.00 231 SER P O 24
ATOM 20810 N N . TYR B 2 6 ? 9.904 -4.320 2.487 1.00 0.00 232 TYR P N 24
ATOM 20811 C CA . TYR B 2 6 ? 9.211 -5.439 3.110 1.00 0.00 232 TYR P CA 24
ATOM 20812 C C . TYR B 2 6 ? 10.125 -6.151 4.102 1.00 0.00 232 TYR P C 24
ATOM 20813 O O . TYR B 2 6 ? 10.441 -7.329 3.937 1.00 0.00 232 TYR P O 24
ATOM 20831 N N . ASP B 2 7 ? 10.549 -5.425 5.133 1.00 0.00 233 ASP P N 24
ATOM 20832 C CA . ASP B 2 7 ? 11.428 -5.984 6.152 1.00 0.00 233 ASP P CA 24
ATOM 20833 C C . ASP B 2 7 ? 11.669 -4.978 7.274 1.00 0.00 233 ASP P C 24
ATOM 20834 O O . ASP B 2 7 ? 11.664 -5.334 8.452 1.00 0.00 233 ASP P O 24
ATOM 20843 N N . GLU B 2 8 ? 11.878 -3.721 6.899 1.00 0.00 234 GLU P N 24
ATOM 20844 C CA . GLU B 2 8 ? 12.121 -2.662 7.871 1.00 0.00 234 GLU P CA 24
ATOM 20845 C C . GLU B 2 8 ? 10.884 -1.787 8.045 1.00 0.00 234 GLU P C 24
ATOM 20846 O O . GLU B 2 8 ? 10.955 -0.565 7.923 1.00 0.00 234 GLU P O 24
ATOM 20858 N N . ALA B 2 9 ? 9.751 -2.421 8.329 1.00 0.00 235 ALA P N 24
ATOM 20859 C CA . ALA B 2 9 ? 8.499 -1.700 8.519 1.00 0.00 235 ALA P CA 24
ATOM 20860 C C . ALA B 2 9 ? 7.409 -2.623 9.048 1.00 0.00 235 ALA P C 24
ATOM 20861 O O . ALA B 2 9 ? 6.742 -2.311 10.035 1.00 0.00 235 ALA P O 24
ATOM 20868 N N . LEU B 2 10 ? 7.231 -3.762 8.387 1.00 0.00 236 LEU P N 24
ATOM 20869 C CA . LEU B 2 10 ? 6.220 -4.733 8.791 1.00 0.00 236 LEU P CA 24
ATOM 20870 C C . LEU B 2 10 ? 6.556 -5.332 10.154 1.00 0.00 236 LEU P C 24
ATOM 20871 O O . LEU B 2 10 ? 7.354 -6.264 10.253 1.00 0.00 236 LEU P O 24
ATOM 20887 N N . HIS B 2 11 ? 5.941 -4.791 11.200 1.00 0.00 237 HIS P N 24
ATOM 20888 C CA . HIS B 2 11 ? 6.175 -5.273 12.556 1.00 0.00 237 HIS P CA 24
ATOM 20889 C C . HIS B 2 11 ? 4.899 -5.857 13.154 1.00 0.00 237 HIS P C 24
ATOM 20890 O O . HIS B 2 11 ? 4.910 -6.968 13.680 1.00 99.99 237 HIS P O 24
ATOM 20905 N N . GLY A 1 1 ? -15.119 -2.598 1.975 1.00 99.99 521 GLY W N 25
ATOM 20906 C CA . GLY A 1 1 ? -16.373 -1.875 1.912 1.00 0.00 521 GLY W CA 25
ATOM 20907 C C . GLY A 1 1 ? -17.449 -2.631 2.669 1.00 0.00 521 GLY W C 25
ATOM 20908 O O . GLY A 1 1 ? -18.145 -2.052 3.503 1.00 0.00 521 GLY W O 25
ATOM 20914 N N . PRO A 1 2 ? -17.609 -3.937 2.399 1.00 0.00 522 PRO W N 25
ATOM 20915 C CA . PRO A 1 2 ? -18.616 -4.767 3.071 1.00 0.00 522 PRO W CA 25
ATOM 20916 C C . PRO A 1 2 ? -18.374 -4.869 4.574 1.00 0.00 522 PRO W C 25
ATOM 20917 O O . PRO A 1 2 ? -19.284 -5.199 5.337 1.00 0.00 522 PRO W O 25
ATOM 20928 N N . LEU A 1 3 ? -17.146 -4.587 4.994 1.00 0.00 523 LEU W N 25
ATOM 20929 C CA . LEU A 1 3 ? -16.787 -4.651 6.406 1.00 0.00 523 LEU W CA 25
ATOM 20930 C C . LEU A 1 3 ? -16.899 -3.278 7.060 1.00 0.00 523 LEU W C 25
ATOM 20931 O O . LEU A 1 3 ? -16.186 -2.973 8.016 1.00 0.00 523 LEU W O 25
ATOM 20947 N N . GLY A 1 4 ? -17.800 -2.451 6.538 1.00 0.00 524 GLY W N 25
ATOM 20948 C CA . GLY A 1 4 ? -17.989 -1.119 7.083 1.00 0.00 524 GLY W CA 25
ATOM 20949 C C . GLY A 1 4 ? -16.781 -0.231 6.871 1.00 0.00 524 GLY W C 25
ATOM 20950 O O . GLY A 1 4 ? -16.033 0.047 7.809 1.00 0.00 524 GLY W O 25
ATOM 20954 N N . SER A 1 5 ? -16.589 0.214 5.634 1.00 0.00 525 SER W N 25
ATOM 20955 C CA . SER A 1 5 ? -15.461 1.075 5.299 1.00 0.00 525 SER W CA 25
ATOM 20956 C C . SER A 1 5 ? -15.938 2.482 4.949 1.00 0.00 525 SER W C 25
ATOM 20957 O O . SER A 1 5 ? -17.120 2.799 5.079 1.00 0.00 525 SER W O 25
ATOM 20965 N N . GLY A 1 6 ? -15.007 3.320 4.505 1.00 0.00 526 GLY W N 25
ATOM 20966 C CA . GLY A 1 6 ? -15.349 4.683 4.142 1.00 0.00 526 GLY W CA 25
ATOM 20967 C C . GLY A 1 6 ? -14.831 5.065 2.770 1.00 0.00 526 GLY W C 25
ATOM 20968 O O . GLY A 1 6 ? -15.488 4.815 1.759 1.00 0.00 526 GLY W O 25
ATOM 20972 N N . GLU A 1 7 ? -13.648 5.670 2.732 1.00 0.00 527 GLU W N 25
ATOM 20973 C CA . GLU A 1 7 ? -13.043 6.085 1.471 1.00 0.00 527 GLU W CA 25
ATOM 20974 C C . GLU A 1 7 ? -11.589 5.633 1.393 1.00 0.00 527 GLU W C 25
ATOM 20975 O O . GLU A 1 7 ? -10.674 6.390 1.719 1.00 0.00 527 GLU W O 25
ATOM 20987 N N . GLU A 1 8 ? -11.383 4.393 0.959 1.00 0.00 528 GLU W N 25
ATOM 20988 C CA . GLU A 1 8 ? -10.038 3.839 0.840 1.00 0.00 528 GLU W CA 25
ATOM 20989 C C . GLU A 1 8 ? -10.041 2.577 -0.017 1.00 0.00 528 GLU W C 25
ATOM 20990 O O . GLU A 1 8 ? -10.415 1.500 0.448 1.00 0.00 528 GLU W O 25
ATOM 21002 N N . GLU A 1 9 ? -9.621 2.717 -1.271 1.00 0.00 529 GLU W N 25
ATOM 21003 C CA . GLU A 1 9 ? -9.574 1.585 -2.189 1.00 0.00 529 GLU W CA 25
ATOM 21004 C C . GLU A 1 9 ? -8.745 0.442 -1.602 1.00 0.00 529 GLU W C 25
ATOM 21005 O O . GLU A 1 9 ? -7.535 0.573 -1.430 1.00 0.00 529 GLU W O 25
ATOM 21017 N N . PRO A 1 10 ? -9.383 -0.697 -1.280 1.00 0.00 530 PRO W N 25
ATOM 21018 C CA . PRO A 1 10 ? -8.688 -1.854 -0.706 1.00 0.00 530 PRO W CA 25
ATOM 21019 C C . PRO A 1 10 ? -7.443 -2.251 -1.496 1.00 0.00 530 PRO W C 25
ATOM 21020 O O . PRO A 1 10 ? -7.503 -2.465 -2.707 1.00 0.00 530 PRO W O 25
ATOM 21031 N N . LEU A 1 11 ? -6.316 -2.357 -0.796 1.00 0.00 531 LEU W N 25
ATOM 21032 C CA . LEU A 1 11 ? -5.049 -2.740 -1.419 1.00 0.00 531 LEU W CA 25
ATOM 21033 C C . LEU A 1 11 ? -5.230 -3.997 -2.268 1.00 0.00 531 LEU W C 25
ATOM 21034 O O . LEU A 1 11 ? -5.911 -4.939 -1.859 1.00 0.00 531 LEU W O 25
ATOM 21050 N N . PRO A 1 12 ? -4.633 -4.027 -3.472 1.00 0.00 532 PRO W N 25
ATOM 21051 C CA . PRO A 1 12 ? -4.744 -5.172 -4.382 1.00 0.00 532 PRO W CA 25
ATOM 21052 C C . PRO A 1 12 ? -4.476 -6.513 -3.693 1.00 0.00 532 PRO W C 25
ATOM 21053 O O . PRO A 1 12 ? -4.210 -6.563 -2.492 1.00 0.00 532 PRO W O 25
ATOM 21064 N N . PRO A 1 13 ? -4.569 -7.620 -4.452 1.00 0.00 533 PRO W N 25
ATOM 21065 C CA . PRO A 1 13 ? -4.369 -8.979 -3.932 1.00 0.00 533 PRO W CA 25
ATOM 21066 C C . PRO A 1 13 ? -3.194 -9.142 -2.989 1.00 0.00 533 PRO W C 25
ATOM 21067 O O . PRO A 1 13 ? -3.332 -9.689 -1.895 1.00 0.00 533 PRO W O 25
ATOM 21078 N N . ARG A 1 14 ? -2.041 -8.701 -3.429 1.00 0.00 534 ARG W N 25
ATOM 21079 C CA . ARG A 1 14 ? -0.832 -8.837 -2.631 1.00 0.00 534 ARG W CA 25
ATOM 21080 C C . ARG A 1 14 ? -0.202 -7.490 -2.332 1.00 0.00 534 ARG W C 25
ATOM 21081 O O . ARG A 1 14 ? 0.878 -7.174 -2.831 1.00 0.00 534 ARG W O 25
ATOM 21102 N N . TRP A 1 15 ? -0.878 -6.697 -1.512 1.00 0.00 535 TRP W N 25
ATOM 21103 C CA . TRP A 1 15 ? -0.362 -5.385 -1.154 1.00 0.00 535 TRP W CA 25
ATOM 21104 C C . TRP A 1 15 ? -0.871 -4.915 0.205 1.00 0.00 535 TRP W C 25
ATOM 21105 O O . TRP A 1 15 ? -1.923 -5.348 0.676 1.00 0.00 535 TRP W O 25
ATOM 21126 N N . SER A 1 16 ? -0.107 -4.017 0.820 1.00 0.00 536 SER W N 25
ATOM 21127 C CA . SER A 1 16 ? -0.454 -3.461 2.121 1.00 0.00 536 SER W CA 25
ATOM 21128 C C . SER A 1 16 ? -0.047 -1.993 2.192 1.00 0.00 536 SER W C 25
ATOM 21129 O O . SER A 1 16 ? 0.358 -1.405 1.189 1.00 0.00 536 SER W O 25
ATOM 21137 N N . MET A 1 17 ? -0.155 -1.403 3.376 1.00 0.00 537 MET W N 25
ATOM 21138 C CA . MET A 1 17 ? 0.205 -0.002 3.559 1.00 0.00 537 MET W CA 25
ATOM 21139 C C . MET A 1 17 ? 0.805 0.241 4.940 1.00 0.00 537 MET W C 25
ATOM 21140 O O . MET A 1 17 ? 0.225 -0.136 5.958 1.00 0.00 537 MET W O 25
ATOM 21154 N N . GLN A 1 18 ? 1.969 0.880 4.962 1.00 0.00 538 GLN W N 25
ATOM 21155 C CA . GLN A 1 18 ? 2.654 1.186 6.212 1.00 0.00 538 GLN W CA 25
ATOM 21156 C C . GLN A 1 18 ? 3.389 2.518 6.109 1.00 0.00 538 GLN W C 25
ATOM 21157 O O . GLN A 1 18 ? 3.906 2.871 5.050 1.00 0.00 538 GLN W O 25
ATOM 21171 N N . VAL A 1 19 ? 3.428 3.257 7.213 1.00 0.00 539 VAL W N 25
ATOM 21172 C CA . VAL A 1 19 ? 4.098 4.551 7.237 1.00 0.00 539 VAL W CA 25
ATOM 21173 C C . VAL A 1 19 ? 5.592 4.389 7.488 1.00 0.00 539 VAL W C 25
ATOM 21174 O O . VAL A 1 19 ? 6.003 3.713 8.433 1.00 0.00 539 VAL W O 25
ATOM 21187 N N . ALA A 1 20 ? 6.401 5.013 6.640 1.00 0.00 540 ALA W N 25
ATOM 21188 C CA . ALA A 1 20 ? 7.850 4.935 6.775 1.00 0.00 540 ALA W CA 25
ATOM 21189 C C . ALA A 1 20 ? 8.389 6.129 7.558 1.00 0.00 540 ALA W C 25
ATOM 21190 O O . ALA A 1 20 ? 7.664 7.090 7.817 1.00 0.00 540 ALA W O 25
ATOM 21197 N N . PRO A 1 21 ? 9.675 6.085 7.944 1.00 0.00 541 PRO W N 25
ATOM 21198 C CA . PRO A 1 21 ? 10.308 7.171 8.699 1.00 0.00 541 PRO W CA 25
ATOM 21199 C C . PRO A 1 21 ? 10.497 8.423 7.851 1.00 0.00 541 PRO W C 25
ATOM 21200 O O . PRO A 1 21 ? 10.592 9.533 8.375 1.00 0.00 541 PRO W O 25
ATOM 21211 N N . ASN A 1 22 ? 10.549 8.234 6.538 1.00 0.00 542 ASN W N 25
ATOM 21212 C CA . ASN A 1 22 ? 10.724 9.343 5.609 1.00 0.00 542 ASN W CA 25
ATOM 21213 C C . ASN A 1 22 ? 9.678 10.425 5.853 1.00 0.00 542 ASN W C 25
ATOM 21214 O O . ASN A 1 22 ? 9.943 11.613 5.673 1.00 0.00 542 ASN W O 25
ATOM 21225 N N . GLY A 1 23 ? 8.486 10.005 6.268 1.00 0.00 543 GLY W N 25
ATOM 21226 C CA . GLY A 1 23 ? 7.420 10.951 6.532 1.00 0.00 543 GLY W CA 25
ATOM 21227 C C . GLY A 1 23 ? 6.157 10.662 5.739 1.00 0.00 543 GLY W C 25
ATOM 21228 O O . GLY A 1 23 ? 5.121 11.285 5.971 1.00 0.00 543 GLY W O 25
ATOM 21232 N N . ARG A 1 24 ? 6.235 9.723 4.798 1.00 0.00 544 ARG W N 25
ATOM 21233 C CA . ARG A 1 24 ? 5.080 9.372 3.979 1.00 0.00 544 ARG W CA 25
ATOM 21234 C C . ARG A 1 24 ? 4.832 7.868 3.982 1.00 0.00 544 ARG W C 25
ATOM 21235 O O . ARG A 1 24 ? 5.741 7.077 4.237 1.00 0.00 544 ARG W O 25
ATOM 21256 N N . THR A 1 25 ? 3.593 7.482 3.698 1.00 0.00 545 THR W N 25
ATOM 21257 C CA . THR A 1 25 ? 3.214 6.076 3.667 1.00 0.00 545 THR W CA 25
ATOM 21258 C C . THR A 1 25 ? 3.517 5.454 2.313 1.00 0.00 545 THR W C 25
ATOM 21259 O O . THR A 1 25 ? 3.431 6.117 1.279 1.00 0.00 545 THR W O 25
ATOM 21270 N N . PHE A 1 26 ? 3.871 4.176 2.324 1.00 0.00 546 PHE W N 25
ATOM 21271 C CA . PHE A 1 26 ? 4.182 3.469 1.094 1.00 0.00 546 PHE W CA 25
ATOM 21272 C C . PHE A 1 26 ? 3.258 2.268 0.909 1.00 0.00 546 PHE W C 25
ATOM 21273 O O . PHE A 1 26 ? 2.332 2.059 1.694 1.00 0.00 546 PHE W O 25
ATOM 21290 N N . PHE A 1 27 ? 3.517 1.482 -0.129 1.00 0.00 547 PHE W N 25
ATOM 21291 C CA . PHE A 1 27 ? 2.716 0.302 -0.414 1.00 0.00 547 PHE W CA 25
ATOM 21292 C C . PHE A 1 27 ? 3.594 -0.933 -0.459 1.00 0.00 547 PHE W C 25
ATOM 21293 O O . PHE A 1 27 ? 4.499 -1.037 -1.285 1.00 0.00 547 PHE W O 25
ATOM 21310 N N . ILE A 1 28 ? 3.320 -1.862 0.439 1.00 0.00 548 ILE W N 25
ATOM 21311 C CA . ILE A 1 28 ? 4.081 -3.093 0.517 1.00 0.00 548 ILE W CA 25
ATOM 21312 C C . ILE A 1 28 ? 3.624 -4.080 -0.550 1.00 0.00 548 ILE W C 25
ATOM 21313 O O . ILE A 1 28 ? 2.431 -4.234 -0.793 1.00 0.00 548 ILE W O 25
ATOM 21329 N N . ASP A 1 29 ? 4.584 -4.737 -1.187 1.00 0.00 549 ASP W N 25
ATOM 21330 C CA . ASP A 1 29 ? 4.287 -5.708 -2.234 1.00 0.00 549 ASP W CA 25
ATOM 21331 C C . ASP A 1 29 ? 4.599 -7.126 -1.770 1.00 0.00 549 ASP W C 25
ATOM 21332 O O . ASP A 1 29 ? 5.762 -7.517 -1.675 1.00 0.00 549 ASP W O 25
ATOM 21341 N N . HIS A 1 30 ? 3.552 -7.893 -1.482 1.00 0.00 550 HIS W N 25
ATOM 21342 C CA . HIS A 1 30 ? 3.714 -9.270 -1.027 1.00 0.00 550 HIS W CA 25
ATOM 21343 C C . HIS A 1 30 ? 4.068 -10.196 -2.190 1.00 0.00 550 HIS W C 25
ATOM 21344 O O . HIS A 1 30 ? 4.622 -11.277 -1.985 1.00 0.00 550 HIS W O 25
ATOM 21358 N N . ALA A 1 31 ? 3.744 -9.769 -3.408 1.00 0.00 551 ALA W N 25
ATOM 21359 C CA . ALA A 1 31 ? 4.031 -10.564 -4.596 1.00 0.00 551 ALA W CA 25
ATOM 21360 C C . ALA A 1 31 ? 5.525 -10.833 -4.727 1.00 0.00 551 ALA W C 25
ATOM 21361 O O . ALA A 1 31 ? 5.943 -11.959 -4.991 1.00 0.00 551 ALA W O 25
ATOM 21368 N N . SER A 1 32 ? 6.324 -9.788 -4.541 1.00 0.00 552 SER W N 25
ATOM 21369 C CA . SER A 1 32 ? 7.773 -9.906 -4.638 1.00 0.00 552 SER W CA 25
ATOM 21370 C C . SER A 1 32 ? 8.459 -9.320 -3.406 1.00 0.00 552 SER W C 25
ATOM 21371 O O . SER A 1 32 ? 9.648 -9.001 -3.441 1.00 0.00 552 SER W O 25
ATOM 21379 N N . ARG A 1 33 ? 7.707 -9.177 -2.319 1.00 0.00 553 ARG W N 25
ATOM 21380 C CA . ARG A 1 33 ? 8.249 -8.628 -1.081 1.00 0.00 553 ARG W CA 25
ATOM 21381 C C . ARG A 1 33 ? 9.004 -7.328 -1.342 1.00 0.00 553 ARG W C 25
ATOM 21382 O O . ARG A 1 33 ? 10.213 -7.247 -1.130 1.00 0.00 553 ARG W O 25
ATOM 21403 N N . ARG A 1 34 ? 8.280 -6.311 -1.797 1.00 0.00 554 ARG W N 25
ATOM 21404 C CA . ARG A 1 34 ? 8.880 -5.012 -2.081 1.00 0.00 554 ARG W CA 25
ATOM 21405 C C . ARG A 1 34 ? 8.008 -3.886 -1.537 1.00 0.00 554 ARG W C 25
ATOM 21406 O O . ARG A 1 34 ? 7.085 -4.126 -0.759 1.00 0.00 554 ARG W O 25
ATOM 21427 N N . THR A 1 35 ? 8.304 -2.657 -1.948 1.00 0.00 555 THR W N 25
ATOM 21428 C CA . THR A 1 35 ? 7.540 -1.501 -1.495 1.00 0.00 555 THR W CA 25
ATOM 21429 C C . THR A 1 35 ? 7.557 -0.385 -2.535 1.00 0.00 555 THR W C 25
ATOM 21430 O O . THR A 1 35 ? 8.475 -0.300 -3.352 1.00 0.00 555 THR W O 25
ATOM 21441 N N . THR A 1 36 ? 6.537 0.467 -2.501 1.00 0.00 556 THR W N 25
ATOM 21442 C CA . THR A 1 36 ? 6.435 1.576 -3.442 1.00 0.00 556 THR W CA 25
ATOM 21443 C C . THR A 1 36 ? 5.726 2.768 -2.813 1.00 0.00 556 THR W C 25
ATOM 21444 O O . THR A 1 36 ? 4.999 2.627 -1.832 1.00 0.00 556 THR W O 25
ATOM 21455 N N . TRP A 1 37 ? 5.946 3.944 -3.387 1.00 0.00 557 TRP W N 25
ATOM 21456 C CA . TRP A 1 37 ? 5.333 5.168 -2.888 1.00 0.00 557 TRP W CA 25
ATOM 21457 C C . TRP A 1 37 ? 3.960 5.389 -3.508 1.00 0.00 557 TRP W C 25
ATOM 21458 O O . TRP A 1 37 ? 3.132 6.118 -2.962 1.00 0.00 557 TRP W O 25
ATOM 21479 N N . ILE A 1 38 ? 3.730 4.773 -4.660 1.00 0.00 558 ILE W N 25
ATOM 21480 C CA . ILE A 1 38 ? 2.466 4.925 -5.359 1.00 0.00 558 ILE W CA 25
ATOM 21481 C C . ILE A 1 38 ? 1.612 3.669 -5.268 1.00 0.00 558 ILE W C 25
ATOM 21482 O O . ILE A 1 38 ? 2.053 2.573 -5.614 1.00 0.00 558 ILE W O 25
ATOM 21498 N N . ASP A 1 39 ? 0.383 3.842 -4.796 1.00 0.00 559 ASP W N 25
ATOM 21499 C CA . ASP A 1 39 ? -0.546 2.734 -4.649 1.00 0.00 559 ASP W CA 25
ATOM 21500 C C . ASP A 1 39 ? -0.765 2.021 -5.982 1.00 0.00 559 ASP W C 25
ATOM 21501 O O . ASP A 1 39 ? -0.905 2.664 -7.022 1.00 0.00 559 ASP W O 25
ATOM 21510 N N . PRO A 1 40 ? -0.812 0.679 -5.966 1.00 0.00 560 PRO W N 25
ATOM 21511 C CA . PRO A 1 40 ? -1.029 -0.121 -7.162 1.00 0.00 560 PRO W CA 25
ATOM 21512 C C . PRO A 1 40 ? -2.507 -0.402 -7.397 1.00 0.00 560 PRO W C 25
ATOM 21513 O O . PRO A 1 40 ? -2.867 -1.336 -8.116 1.00 0.00 560 PRO W O 25
ATOM 21524 N N . ARG A 1 41 ? -3.358 0.408 -6.780 1.00 0.00 561 ARG W N 25
ATOM 21525 C CA . ARG A 1 41 ? -4.800 0.252 -6.907 1.00 0.00 561 ARG W CA 25
ATOM 21526 C C . ARG A 1 41 ? -5.406 1.349 -7.784 1.00 0.00 561 ARG W C 25
ATOM 21527 O O . ARG A 1 41 ? -6.628 1.459 -7.892 1.00 0.00 561 ARG W O 25
ATOM 21548 N N . ASN A 1 42 ? -4.553 2.158 -8.414 1.00 0.00 562 ASN W N 25
ATOM 21549 C CA . ASN A 1 42 ? -5.020 3.238 -9.282 1.00 0.00 562 ASN W CA 25
ATOM 21550 C C . ASN A 1 42 ? -3.843 3.932 -9.961 1.00 0.00 562 ASN W C 25
ATOM 21551 O O . ASN A 1 42 ? -3.842 4.123 -11.177 1.00 0.00 562 ASN W O 25
ATOM 21562 N N . GLY A 1 43 ? -2.840 4.305 -9.171 1.00 0.00 563 GLY W N 25
ATOM 21563 C CA . GLY A 1 43 ? -1.672 4.970 -9.718 1.00 0.00 563 GLY W CA 25
ATOM 21564 C C . GLY A 1 43 ? -1.631 6.447 -9.381 1.00 0.00 563 GLY W C 25
ATOM 21565 O O . GLY A 1 43 ? -1.720 7.297 -10.268 1.00 0.00 563 GLY W O 25
ATOM 21569 N N . ARG A 1 44 ? -1.496 6.754 -8.096 1.00 0.00 564 ARG W N 25
ATOM 21570 C CA . ARG A 1 44 ? -1.443 8.139 -7.637 1.00 0.00 564 ARG W CA 25
ATOM 21571 C C . ARG A 1 44 ? -0.840 8.219 -6.244 1.00 0.00 564 ARG W C 25
ATOM 21572 O O . ARG A 1 44 ? -1.552 8.444 -5.265 1.00 0.00 564 ARG W O 25
ATOM 21593 N N . ALA A 1 45 ? 0.472 8.031 -6.152 1.00 0.00 565 ALA W N 25
ATOM 21594 C CA . ALA A 1 45 ? 1.153 8.082 -4.866 1.00 0.00 565 ALA W CA 25
ATOM 21595 C C . ALA A 1 45 ? 0.399 7.259 -3.820 1.00 0.00 565 ALA W C 25
ATOM 21596 O O . ALA A 1 45 ? -0.338 6.335 -4.164 1.00 0.00 565 ALA W O 25
ATOM 21603 N N . SER A 1 46 ? 0.579 7.594 -2.551 1.00 0.00 566 SER W N 25
ATOM 21604 C CA . SER A 1 46 ? -0.093 6.878 -1.473 1.00 0.00 566 SER W CA 25
ATOM 21605 C C . SER A 1 46 ? -1.201 7.730 -0.861 1.00 0.00 566 SER W C 25
ATOM 21606 O O . SER A 1 46 ? -2.330 7.268 -0.710 1.00 99.99 566 SER W O 25
ATOM 21614 N N . THR B 2 1 ? 16.683 7.735 -0.416 1.00 0.00 227 THR P N 25
ATOM 21615 C CA . THR B 2 1 ? 15.389 8.465 -0.398 1.00 0.00 227 THR P CA 25
ATOM 21616 C C . THR B 2 1 ? 14.466 7.917 0.686 1.00 0.00 227 THR P C 25
ATOM 21617 O O . THR B 2 1 ? 13.991 8.660 1.544 1.00 0.00 227 THR P O 25
ATOM 21630 N N . GLY B 2 2 ? 14.214 6.613 0.638 1.00 0.00 228 GLY P N 25
ATOM 21631 C CA . GLY B 2 2 ? 13.349 5.989 1.620 1.00 0.00 228 GLY P CA 25
ATOM 21632 C C . GLY B 2 2 ? 12.628 4.774 1.069 1.00 0.00 228 GLY P C 25
ATOM 21633 O O . GLY B 2 2 ? 13.156 4.065 0.212 1.00 0.00 228 GLY P O 25
ATOM 21637 N N . LEU B 2 3 ? 11.417 4.534 1.564 1.00 0.00 229 LEU P N 25
ATOM 21638 C CA . LEU B 2 3 ? 10.616 3.397 1.121 1.00 0.00 229 LEU P CA 25
ATOM 21639 C C . LEU B 2 3 ? 11.239 2.081 1.577 1.00 0.00 229 LEU P C 25
ATOM 21640 O O . LEU B 2 3 ? 11.759 1.317 0.764 1.00 0.00 229 LEU P O 25
ATOM 21656 N N . PRO B 2 4 ? 11.190 1.796 2.889 1.00 0.00 230 PRO P N 25
ATOM 21657 C CA . PRO B 2 4 ? 11.751 0.562 3.450 1.00 0.00 230 PRO P CA 25
ATOM 21658 C C . PRO B 2 4 ? 11.188 -0.682 2.774 1.00 0.00 230 PRO P C 25
ATOM 21659 O O . PRO B 2 4 ? 10.047 -1.071 3.019 1.00 0.00 230 PRO P O 25
ATOM 21670 N N . SER B 2 5 ? 11.996 -1.303 1.921 1.00 0.00 231 SER P N 25
ATOM 21671 C CA . SER B 2 5 ? 11.579 -2.505 1.205 1.00 0.00 231 SER P CA 25
ATOM 21672 C C . SER B 2 5 ? 10.957 -3.522 2.156 1.00 0.00 231 SER P C 25
ATOM 21673 O O . SER B 2 5 ? 11.074 -3.401 3.375 1.00 0.00 231 SER P O 25
ATOM 21681 N N . TYR B 2 6 ? 10.294 -4.524 1.588 1.00 0.00 232 TYR P N 25
ATOM 21682 C CA . TYR B 2 6 ? 9.651 -5.564 2.382 1.00 0.00 232 TYR P CA 25
ATOM 21683 C C . TYR B 2 6 ? 10.675 -6.320 3.221 1.00 0.00 232 TYR P C 25
ATOM 21684 O O . TYR B 2 6 ? 11.235 -7.324 2.782 1.00 0.00 232 TYR P O 25
ATOM 21702 N N . ASP B 2 7 ? 10.912 -5.831 4.434 1.00 0.00 233 ASP P N 25
ATOM 21703 C CA . ASP B 2 7 ? 11.867 -6.459 5.339 1.00 0.00 233 ASP P CA 25
ATOM 21704 C C . ASP B 2 7 ? 11.907 -5.724 6.674 1.00 0.00 233 ASP P C 25
ATOM 21705 O O . ASP B 2 7 ? 11.993 -6.343 7.734 1.00 0.00 233 ASP P O 25
ATOM 21714 N N . GLU B 2 8 ? 11.842 -4.398 6.614 1.00 0.00 234 GLU P N 25
ATOM 21715 C CA . GLU B 2 8 ? 11.867 -3.574 7.817 1.00 0.00 234 GLU P CA 25
ATOM 21716 C C . GLU B 2 8 ? 10.454 -3.186 8.239 1.00 0.00 234 GLU P C 25
ATOM 21717 O O . GLU B 2 8 ? 10.157 -3.085 9.429 1.00 0.00 234 GLU P O 25
ATOM 21729 N N . ALA B 2 9 ? 9.586 -2.971 7.255 1.00 0.00 235 ALA P N 25
ATOM 21730 C CA . ALA B 2 9 ? 8.204 -2.596 7.524 1.00 0.00 235 ALA P CA 25
ATOM 21731 C C . ALA B 2 9 ? 7.364 -3.820 7.874 1.00 0.00 235 ALA P C 25
ATOM 21732 O O . ALA B 2 9 ? 6.381 -4.125 7.197 1.00 0.00 235 ALA P O 25
ATOM 21739 N N . LEU B 2 10 ? 7.759 -4.516 8.934 1.00 0.00 236 LEU P N 25
ATOM 21740 C CA . LEU B 2 10 ? 7.045 -5.708 9.376 1.00 0.00 236 LEU P CA 25
ATOM 21741 C C . LEU B 2 10 ? 6.724 -5.626 10.864 1.00 0.00 236 LEU P C 25
ATOM 21742 O O . LEU B 2 10 ? 5.575 -5.795 11.272 1.00 0.00 236 LEU P O 25
ATOM 21758 N N . HIS B 2 11 ? 7.747 -5.362 11.670 1.00 0.00 237 HIS P N 25
ATOM 21759 C CA . HIS B 2 11 ? 7.574 -5.255 13.113 1.00 0.00 237 HIS P CA 25
ATOM 21760 C C . HIS B 2 11 ? 7.999 -3.878 13.610 1.00 0.00 237 HIS P C 25
ATOM 21761 O O . HIS B 2 11 ? 7.257 -3.224 14.339 1.00 99.99 237 HIS P O 25
ATOM 21776 N N . GLY A 1 1 ? -17.524 1.604 -1.109 1.00 99.99 521 GLY W N 26
ATOM 21777 C CA . GLY A 1 1 ? -17.042 2.650 -1.988 1.00 0.00 521 GLY W CA 26
ATOM 21778 C C . GLY A 1 1 ? -17.912 3.886 -1.854 1.00 0.00 521 GLY W C 26
ATOM 21779 O O . GLY A 1 1 ? -17.399 4.990 -1.669 1.00 0.00 521 GLY W O 26
ATOM 21785 N N . PRO A 1 2 ? -19.244 3.731 -1.945 1.00 0.00 522 PRO W N 26
ATOM 21786 C CA . PRO A 1 2 ? -20.181 4.856 -1.833 1.00 0.00 522 PRO W CA 26
ATOM 21787 C C . PRO A 1 2 ? -19.960 5.670 -0.563 1.00 0.00 522 PRO W C 26
ATOM 21788 O O . PRO A 1 2 ? -19.891 6.898 -0.606 1.00 0.00 522 PRO W O 26
ATOM 21799 N N . LEU A 1 3 ? -19.848 4.979 0.567 1.00 0.00 523 LEU W N 26
ATOM 21800 C CA . LEU A 1 3 ? -19.634 5.643 1.848 1.00 0.00 523 LEU W CA 26
ATOM 21801 C C . LEU A 1 3 ? -19.142 4.654 2.898 1.00 0.00 523 LEU W C 26
ATOM 21802 O O . LEU A 1 3 ? -19.818 3.671 3.206 1.00 0.00 523 LEU W O 26
ATOM 21818 N N . GLY A 1 4 ? -17.961 4.919 3.447 1.00 0.00 524 GLY W N 26
ATOM 21819 C CA . GLY A 1 4 ? -17.402 4.040 4.459 1.00 0.00 524 GLY W CA 26
ATOM 21820 C C . GLY A 1 4 ? -15.958 4.371 4.783 1.00 0.00 524 GLY W C 26
ATOM 21821 O O . GLY A 1 4 ? -15.638 4.748 5.910 1.00 0.00 524 GLY W O 26
ATOM 21825 N N . SER A 1 5 ? -15.084 4.229 3.792 1.00 0.00 525 SER W N 26
ATOM 21826 C CA . SER A 1 5 ? -13.666 4.515 3.980 1.00 0.00 525 SER W CA 26
ATOM 21827 C C . SER A 1 5 ? -13.341 5.948 3.569 1.00 0.00 525 SER W C 26
ATOM 21828 O O . SER A 1 5 ? -12.694 6.686 4.313 1.00 0.00 525 SER W O 26
ATOM 21836 N N . GLY A 1 6 ? -13.795 6.334 2.382 1.00 0.00 526 GLY W N 26
ATOM 21837 C CA . GLY A 1 6 ? -13.543 7.678 1.893 1.00 0.00 526 GLY W CA 26
ATOM 21838 C C . GLY A 1 6 ? -12.346 7.740 0.963 1.00 0.00 526 GLY W C 26
ATOM 21839 O O . GLY A 1 6 ? -12.479 7.534 -0.243 1.00 0.00 526 GLY W O 26
ATOM 21843 N N . GLU A 1 7 ? -11.177 8.024 1.525 1.00 0.00 527 GLU W N 26
ATOM 21844 C CA . GLU A 1 7 ? -9.952 8.112 0.738 1.00 0.00 527 GLU W CA 26
ATOM 21845 C C . GLU A 1 7 ? -9.037 6.927 1.025 1.00 0.00 527 GLU W C 26
ATOM 21846 O O . GLU A 1 7 ? -7.813 7.060 1.018 1.00 0.00 527 GLU W O 26
ATOM 21858 N N . GLU A 1 8 ? -9.639 5.770 1.280 1.00 0.00 528 GLU W N 26
ATOM 21859 C CA . GLU A 1 8 ? -8.878 4.560 1.571 1.00 0.00 528 GLU W CA 26
ATOM 21860 C C . GLU A 1 8 ? -9.275 3.427 0.631 1.00 0.00 528 GLU W C 26
ATOM 21861 O O . GLU A 1 8 ? -10.070 2.559 0.992 1.00 0.00 528 GLU W O 26
ATOM 21873 N N . GLU A 1 9 ? -8.718 3.441 -0.575 1.00 0.00 529 GLU W N 26
ATOM 21874 C CA . GLU A 1 9 ? -9.016 2.413 -1.565 1.00 0.00 529 GLU W CA 26
ATOM 21875 C C . GLU A 1 9 ? -8.470 1.058 -1.123 1.00 0.00 529 GLU W C 26
ATOM 21876 O O . GLU A 1 9 ? -7.415 0.981 -0.492 1.00 0.00 529 GLU W O 26
ATOM 21888 N N . PRO A 1 10 ? -9.180 -0.036 -1.451 1.00 0.00 530 PRO W N 26
ATOM 21889 C CA . PRO A 1 10 ? -8.756 -1.390 -1.083 1.00 0.00 530 PRO W CA 26
ATOM 21890 C C . PRO A 1 10 ? -7.394 -1.752 -1.665 1.00 0.00 530 PRO W C 26
ATOM 21891 O O . PRO A 1 10 ? -7.092 -1.432 -2.816 1.00 0.00 530 PRO W O 26
ATOM 21902 N N . LEU A 1 11 ? -6.581 -2.436 -0.868 1.00 0.00 531 LEU W N 26
ATOM 21903 C CA . LEU A 1 11 ? -5.258 -2.861 -1.306 1.00 0.00 531 LEU W CA 26
ATOM 21904 C C . LEU A 1 11 ? -5.381 -4.109 -2.176 1.00 0.00 531 LEU W C 26
ATOM 21905 O O . LEU A 1 11 ? -6.141 -5.022 -1.851 1.00 0.00 531 LEU W O 26
ATOM 21921 N N . PRO A 1 12 ? -4.656 -4.163 -3.304 1.00 0.00 532 PRO W N 26
ATOM 21922 C CA . PRO A 1 12 ? -4.718 -5.304 -4.219 1.00 0.00 532 PRO W CA 26
ATOM 21923 C C . PRO A 1 12 ? -4.522 -6.651 -3.519 1.00 0.00 532 PRO W C 26
ATOM 21924 O O . PRO A 1 12 ? -4.465 -6.724 -2.292 1.00 0.00 532 PRO W O 26
ATOM 21935 N N . PRO A 1 13 ? -4.458 -7.740 -4.306 1.00 0.00 533 PRO W N 26
ATOM 21936 C CA . PRO A 1 13 ? -4.317 -9.109 -3.785 1.00 0.00 533 PRO W CA 26
ATOM 21937 C C . PRO A 1 13 ? -2.967 -9.428 -3.162 1.00 0.00 533 PRO W C 26
ATOM 21938 O O . PRO A 1 13 ? -2.799 -10.483 -2.549 1.00 0.00 533 PRO W O 26
ATOM 21949 N N . ARG A 1 14 ? -2.008 -8.548 -3.329 1.00 0.00 534 ARG W N 26
ATOM 21950 C CA . ARG A 1 14 ? -0.678 -8.794 -2.782 1.00 0.00 534 ARG W CA 26
ATOM 21951 C C . ARG A 1 14 ? -0.036 -7.517 -2.276 1.00 0.00 534 ARG W C 26
ATOM 21952 O O . ARG A 1 14 ? 1.146 -7.273 -2.514 1.00 0.00 534 ARG W O 26
ATOM 21973 N N . TRP A 1 15 ? -0.811 -6.699 -1.583 1.00 0.00 535 TRP W N 26
ATOM 21974 C CA . TRP A 1 15 ? -0.280 -5.447 -1.058 1.00 0.00 535 TRP W CA 26
ATOM 21975 C C . TRP A 1 15 ? -0.821 -5.121 0.325 1.00 0.00 535 TRP W C 26
ATOM 21976 O O . TRP A 1 15 ? -1.771 -5.739 0.804 1.00 0.00 535 TRP W O 26
ATOM 21997 N N . SER A 1 16 ? -0.194 -4.134 0.959 1.00 0.00 536 SER W N 26
ATOM 21998 C CA . SER A 1 16 ? -0.583 -3.699 2.291 1.00 0.00 536 SER W CA 26
ATOM 21999 C C . SER A 1 16 ? -0.341 -2.202 2.454 1.00 0.00 536 SER W C 26
ATOM 22000 O O . SER A 1 16 ? -0.270 -1.466 1.470 1.00 0.00 536 SER W O 26
ATOM 22008 N N . MET A 1 17 ? -0.218 -1.756 3.699 1.00 0.00 537 MET W N 26
ATOM 22009 C CA . MET A 1 17 ? 0.014 -0.347 3.983 1.00 0.00 537 MET W CA 26
ATOM 22010 C C . MET A 1 17 ? 0.932 -0.183 5.189 1.00 0.00 537 MET W C 26
ATOM 22011 O O . MET A 1 17 ? 0.876 -0.967 6.136 1.00 0.00 537 MET W O 26
ATOM 22025 N N . GLN A 1 18 ? 1.778 0.841 5.148 1.00 0.00 538 GLN W N 26
ATOM 22026 C CA . GLN A 1 18 ? 2.708 1.102 6.239 1.00 0.00 538 GLN W CA 26
ATOM 22027 C C . GLN A 1 18 ? 3.354 2.475 6.089 1.00 0.00 538 GLN W C 26
ATOM 22028 O O . GLN A 1 18 ? 3.874 2.815 5.027 1.00 0.00 538 GLN W O 26
ATOM 22042 N N . VAL A 1 19 ? 3.319 3.258 7.163 1.00 0.00 539 VAL W N 26
ATOM 22043 C CA . VAL A 1 19 ? 3.906 4.594 7.156 1.00 0.00 539 VAL W CA 26
ATOM 22044 C C . VAL A 1 19 ? 5.416 4.522 7.335 1.00 0.00 539 VAL W C 26
ATOM 22045 O O . VAL A 1 19 ? 5.917 3.764 8.164 1.00 0.00 539 VAL W O 26
ATOM 22058 N N . ALA A 1 20 ? 6.136 5.311 6.547 1.00 0.00 540 ALA W N 26
ATOM 22059 C CA . ALA A 1 20 ? 7.589 5.330 6.616 1.00 0.00 540 ALA W CA 26
ATOM 22060 C C . ALA A 1 20 ? 8.097 6.615 7.262 1.00 0.00 540 ALA W C 26
ATOM 22061 O O . ALA A 1 20 ? 7.411 7.638 7.254 1.00 0.00 540 ALA W O 26
ATOM 22068 N N . PRO A 1 21 ? 9.319 6.582 7.821 1.00 0.00 541 PRO W N 26
ATOM 22069 C CA . PRO A 1 21 ? 9.926 7.751 8.461 1.00 0.00 541 PRO W CA 26
ATOM 22070 C C . PRO A 1 21 ? 10.143 8.881 7.463 1.00 0.00 541 PRO W C 26
ATOM 22071 O O . PRO A 1 21 ? 10.206 10.053 7.835 1.00 0.00 541 PRO W O 26
ATOM 22082 N N . ASN A 1 22 ? 10.252 8.514 6.188 1.00 0.00 542 ASN W N 26
ATOM 22083 C CA . ASN A 1 22 ? 10.456 9.482 5.119 1.00 0.00 542 ASN W CA 26
ATOM 22084 C C . ASN A 1 22 ? 9.477 10.644 5.248 1.00 0.00 542 ASN W C 26
ATOM 22085 O O . ASN A 1 22 ? 9.846 11.804 5.063 1.00 0.00 542 ASN W O 26
ATOM 22096 N N . GLY A 1 23 ? 8.228 10.322 5.566 1.00 0.00 543 GLY W N 26
ATOM 22097 C CA . GLY A 1 23 ? 7.215 11.348 5.715 1.00 0.00 543 GLY W CA 26
ATOM 22098 C C . GLY A 1 23 ? 5.916 10.992 5.019 1.00 0.00 543 GLY W C 26
ATOM 22099 O O . GLY A 1 23 ? 4.894 11.644 5.231 1.00 0.00 543 GLY W O 26
ATOM 22103 N N . ARG A 1 24 ? 5.949 9.955 4.184 1.00 0.00 544 ARG W N 26
ATOM 22104 C CA . ARG A 1 24 ? 4.760 9.526 3.461 1.00 0.00 544 ARG W CA 26
ATOM 22105 C C . ARG A 1 24 ? 4.553 8.024 3.589 1.00 0.00 544 ARG W C 26
ATOM 22106 O O . ARG A 1 24 ? 5.501 7.272 3.817 1.00 0.00 544 ARG W O 26
ATOM 22127 N N . THR A 1 25 ? 3.310 7.593 3.425 1.00 0.00 545 THR W N 26
ATOM 22128 C CA . THR A 1 25 ? 2.983 6.180 3.507 1.00 0.00 545 THR W CA 26
ATOM 22129 C C . THR A 1 25 ? 3.321 5.491 2.198 1.00 0.00 545 THR W C 26
ATOM 22130 O O . THR A 1 25 ? 3.192 6.081 1.126 1.00 0.00 545 THR W O 26
ATOM 22141 N N . PHE A 1 26 ? 3.759 4.248 2.284 1.00 0.00 546 PHE W N 26
ATOM 22142 C CA . PHE A 1 26 ? 4.117 3.501 1.095 1.00 0.00 546 PHE W CA 26
ATOM 22143 C C . PHE A 1 26 ? 3.223 2.282 0.921 1.00 0.00 546 PHE W C 26
ATOM 22144 O O . PHE A 1 26 ? 2.323 2.035 1.725 1.00 0.00 546 PHE W O 26
ATOM 22161 N N . PHE A 1 27 ? 3.477 1.525 -0.137 1.00 0.00 547 PHE W N 26
ATOM 22162 C CA . PHE A 1 27 ? 2.695 0.331 -0.426 1.00 0.00 547 PHE W CA 26
ATOM 22163 C C . PHE A 1 27 ? 3.582 -0.889 -0.538 1.00 0.00 547 PHE W C 26
ATOM 22164 O O . PHE A 1 27 ? 4.546 -0.911 -1.303 1.00 0.00 547 PHE W O 26
ATOM 22181 N N . ILE A 1 28 ? 3.239 -1.907 0.232 1.00 0.00 548 ILE W N 26
ATOM 22182 C CA . ILE A 1 28 ? 3.986 -3.144 0.230 1.00 0.00 548 ILE W CA 26
ATOM 22183 C C . ILE A 1 28 ? 3.475 -4.069 -0.864 1.00 0.00 548 ILE W C 26
ATOM 22184 O O . ILE A 1 28 ? 2.300 -4.036 -1.223 1.00 0.00 548 ILE W O 26
ATOM 22200 N N . ASP A 1 29 ? 4.374 -4.878 -1.394 1.00 0.00 549 ASP W N 26
ATOM 22201 C CA . ASP A 1 29 ? 4.033 -5.812 -2.459 1.00 0.00 549 ASP W CA 26
ATOM 22202 C C . ASP A 1 29 ? 4.497 -7.225 -2.117 1.00 0.00 549 ASP W C 26
ATOM 22203 O O . ASP A 1 29 ? 5.692 -7.478 -1.967 1.00 0.00 549 ASP W O 26
ATOM 22212 N N . HIS A 1 30 ? 3.542 -8.142 -1.996 1.00 0.00 550 HIS W N 26
ATOM 22213 C CA . HIS A 1 30 ? 3.852 -9.529 -1.675 1.00 0.00 550 HIS W CA 26
ATOM 22214 C C . HIS A 1 30 ? 4.271 -10.294 -2.927 1.00 0.00 550 HIS W C 26
ATOM 22215 O O . HIS A 1 30 ? 5.010 -11.275 -2.847 1.00 0.00 550 HIS W O 26
ATOM 22229 N N . ALA A 1 31 ? 3.800 -9.833 -4.083 1.00 0.00 551 ALA W N 26
ATOM 22230 C CA . ALA A 1 31 ? 4.135 -10.471 -5.352 1.00 0.00 551 ALA W CA 26
ATOM 22231 C C . ALA A 1 31 ? 5.641 -10.674 -5.473 1.00 0.00 551 ALA W C 26
ATOM 22232 O O . ALA A 1 31 ? 6.105 -11.732 -5.900 1.00 0.00 551 ALA W O 26
ATOM 22239 N N . SER A 1 32 ? 6.397 -9.654 -5.085 1.00 0.00 552 SER W N 26
ATOM 22240 C CA . SER A 1 32 ? 7.854 -9.712 -5.137 1.00 0.00 552 SER W CA 26
ATOM 22241 C C . SER A 1 32 ? 8.472 -9.410 -3.769 1.00 0.00 552 SER W C 26
ATOM 22242 O O . SER A 1 32 ? 9.694 -9.391 -3.627 1.00 0.00 552 SER W O 26
ATOM 22250 N N . ARG A 1 33 ? 7.626 -9.173 -2.765 1.00 0.00 553 ARG W N 26
ATOM 22251 C CA . ARG A 1 33 ? 8.101 -8.876 -1.419 1.00 0.00 553 ARG W CA 26
ATOM 22252 C C . ARG A 1 33 ? 8.904 -7.579 -1.397 1.00 0.00 553 ARG W C 26
ATOM 22253 O O . ARG A 1 33 ? 10.094 -7.581 -1.081 1.00 0.00 553 ARG W O 26
ATOM 22274 N N . ARG A 1 34 ? 8.246 -6.474 -1.732 1.00 0.00 554 ARG W N 26
ATOM 22275 C CA . ARG A 1 34 ? 8.902 -5.172 -1.749 1.00 0.00 554 ARG W CA 26
ATOM 22276 C C . ARG A 1 34 ? 7.915 -4.059 -1.411 1.00 0.00 554 ARG W C 26
ATOM 22277 O O . ARG A 1 34 ? 6.812 -4.320 -0.937 1.00 0.00 554 ARG W O 26
ATOM 22298 N N . THR A 1 35 ? 8.319 -2.818 -1.663 1.00 0.00 555 THR W N 26
ATOM 22299 C CA . THR A 1 35 ? 7.465 -1.668 -1.388 1.00 0.00 555 THR W CA 26
ATOM 22300 C C . THR A 1 35 ? 7.646 -0.585 -2.445 1.00 0.00 555 THR W C 26
ATOM 22301 O O . THR A 1 35 ? 8.439 -0.735 -3.374 1.00 0.00 555 THR W O 26
ATOM 22312 N N . THR A 1 36 ? 6.906 0.508 -2.292 1.00 0.00 556 THR W N 26
ATOM 22313 C CA . THR A 1 36 ? 6.984 1.621 -3.230 1.00 0.00 556 THR W CA 26
ATOM 22314 C C . THR A 1 36 ? 6.208 2.826 -2.717 1.00 0.00 556 THR W C 26
ATOM 22315 O O . THR A 1 36 ? 5.415 2.718 -1.782 1.00 0.00 556 THR W O 26
ATOM 22326 N N . TRP A 1 37 ? 6.443 3.976 -3.338 1.00 0.00 557 TRP W N 26
ATOM 22327 C CA . TRP A 1 37 ? 5.766 5.206 -2.951 1.00 0.00 557 TRP W CA 26
ATOM 22328 C C . TRP A 1 37 ? 4.460 5.388 -3.716 1.00 0.00 557 TRP W C 26
ATOM 22329 O O . TRP A 1 37 ? 3.908 6.486 -3.749 1.00 0.00 557 TRP W O 26
ATOM 22350 N N . ILE A 1 38 ? 3.977 4.324 -4.343 1.00 0.00 558 ILE W N 26
ATOM 22351 C CA . ILE A 1 38 ? 2.748 4.406 -5.116 1.00 0.00 558 ILE W CA 26
ATOM 22352 C C . ILE A 1 38 ? 1.764 3.311 -4.729 1.00 0.00 558 ILE W C 26
ATOM 22353 O O . ILE A 1 38 ? 2.157 2.216 -4.328 1.00 0.00 558 ILE W O 26
ATOM 22369 N N . ASP A 1 39 ? 0.479 3.625 -4.848 1.00 0.00 559 ASP W N 26
ATOM 22370 C CA . ASP A 1 39 ? -0.576 2.683 -4.509 1.00 0.00 559 ASP W CA 26
ATOM 22371 C C . ASP A 1 39 ? -1.190 2.069 -5.766 1.00 0.00 559 ASP W C 26
ATOM 22372 O O . ASP A 1 39 ? -1.880 2.755 -6.517 1.00 0.00 559 ASP W O 26
ATOM 22381 N N . PRO A 1 40 ? -0.964 0.764 -6.015 1.00 0.00 560 PRO W N 26
ATOM 22382 C CA . PRO A 1 40 ? -1.521 0.092 -7.185 1.00 0.00 560 PRO W CA 26
ATOM 22383 C C . PRO A 1 40 ? -3.002 0.405 -7.346 1.00 0.00 560 PRO W C 26
ATOM 22384 O O . PRO A 1 40 ? -3.501 0.570 -8.461 1.00 0.00 560 PRO W O 26
ATOM 22395 N N . ARG A 1 41 ? -3.695 0.493 -6.218 1.00 0.00 561 ARG W N 26
ATOM 22396 C CA . ARG A 1 41 ? -5.123 0.797 -6.209 1.00 0.00 561 ARG W CA 26
ATOM 22397 C C . ARG A 1 41 ? -5.424 2.016 -7.077 1.00 0.00 561 ARG W C 26
ATOM 22398 O O . ARG A 1 41 ? -6.510 2.130 -7.647 1.00 0.00 561 ARG W O 26
ATOM 22419 N N . ASN A 1 42 ? -4.458 2.925 -7.174 1.00 0.00 562 ASN W N 26
ATOM 22420 C CA . ASN A 1 42 ? -4.624 4.133 -7.975 1.00 0.00 562 ASN W CA 26
ATOM 22421 C C . ASN A 1 42 ? -3.442 4.328 -8.918 1.00 0.00 562 ASN W C 26
ATOM 22422 O O . ASN A 1 42 ? -3.607 4.366 -10.138 1.00 0.00 562 ASN W O 26
ATOM 22433 N N . GLY A 1 43 ? -2.250 4.455 -8.346 1.00 0.00 563 GLY W N 26
ATOM 22434 C CA . GLY A 1 43 ? -1.056 4.648 -9.147 1.00 0.00 563 GLY W CA 26
ATOM 22435 C C . GLY A 1 43 ? -0.454 6.026 -8.961 1.00 0.00 563 GLY W C 26
ATOM 22436 O O . GLY A 1 43 ? 0.061 6.619 -9.909 1.00 0.00 563 GLY W O 26
ATOM 22440 N N . ARG A 1 44 ? -0.524 6.539 -7.737 1.00 0.00 564 ARG W N 26
ATOM 22441 C CA . ARG A 1 44 ? 0.015 7.860 -7.429 1.00 0.00 564 ARG W CA 26
ATOM 22442 C C . ARG A 1 44 ? 0.769 7.847 -6.104 1.00 0.00 564 ARG W C 26
ATOM 22443 O O . ARG A 1 44 ? 0.758 6.850 -5.380 1.00 0.00 564 ARG W O 26
ATOM 22464 N N . ALA A 1 45 ? 1.428 8.958 -5.795 1.00 0.00 565 ALA W N 26
ATOM 22465 C CA . ALA A 1 45 ? 2.194 9.075 -4.562 1.00 0.00 565 ALA W CA 26
ATOM 22466 C C . ALA A 1 45 ? 1.287 9.051 -3.336 1.00 0.00 565 ALA W C 26
ATOM 22467 O O . ALA A 1 45 ? 0.416 9.906 -3.178 1.00 0.00 565 ALA W O 26
ATOM 22474 N N . SER A 1 46 ? 1.504 8.068 -2.468 1.00 0.00 566 SER W N 26
ATOM 22475 C CA . SER A 1 46 ? 0.713 7.931 -1.252 1.00 0.00 566 SER W CA 26
ATOM 22476 C C . SER A 1 46 ? 0.977 9.095 -0.302 1.00 0.00 566 SER W C 26
ATOM 22477 O O . SER A 1 46 ? 0.041 9.723 0.187 1.00 99.99 566 SER W O 26
ATOM 22485 N N . THR B 2 1 ? 16.835 8.352 -0.346 1.00 0.00 227 THR P N 26
ATOM 22486 C CA . THR B 2 1 ? 15.674 7.425 -0.365 1.00 0.00 227 THR P CA 26
ATOM 22487 C C . THR B 2 1 ? 15.321 6.956 1.042 1.00 0.00 227 THR P C 26
ATOM 22488 O O . THR B 2 1 ? 16.205 6.649 1.841 1.00 0.00 227 THR P O 26
ATOM 22501 N N . GLY B 2 2 ? 14.027 6.902 1.336 1.00 0.00 228 GLY P N 26
ATOM 22502 C CA . GLY B 2 2 ? 13.584 6.468 2.648 1.00 0.00 228 GLY P CA 26
ATOM 22503 C C . GLY B 2 2 ? 12.369 5.565 2.580 1.00 0.00 228 GLY P C 26
ATOM 22504 O O . GLY B 2 2 ? 11.378 5.794 3.272 1.00 0.00 228 GLY P O 26
ATOM 22508 N N . LEU B 2 3 ? 12.444 4.536 1.742 1.00 0.00 229 LEU P N 26
ATOM 22509 C CA . LEU B 2 3 ? 11.339 3.597 1.586 1.00 0.00 229 LEU P CA 26
ATOM 22510 C C . LEU B 2 3 ? 11.705 2.219 2.132 1.00 0.00 229 LEU P C 26
ATOM 22511 O O . LEU B 2 3 ? 12.257 1.384 1.414 1.00 0.00 229 LEU P O 26
ATOM 22527 N N . PRO B 2 4 ? 11.395 1.959 3.414 1.00 0.00 230 PRO P N 26
ATOM 22528 C CA . PRO B 2 4 ? 11.688 0.671 4.052 1.00 0.00 230 PRO P CA 26
ATOM 22529 C C . PRO B 2 4 ? 11.144 -0.502 3.245 1.00 0.00 230 PRO P C 26
ATOM 22530 O O . PRO B 2 4 ? 9.943 -0.770 3.254 1.00 0.00 230 PRO P O 26
ATOM 22541 N N . SER B 2 5 ? 12.034 -1.193 2.545 1.00 0.00 231 SER P N 26
ATOM 22542 C CA . SER B 2 5 ? 11.641 -2.333 1.726 1.00 0.00 231 SER P CA 26
ATOM 22543 C C . SER B 2 5 ? 10.845 -3.345 2.541 1.00 0.00 231 SER P C 26
ATOM 22544 O O . SER B 2 5 ? 11.067 -3.513 3.740 1.00 0.00 231 SER P O 26
ATOM 22552 N N . TYR B 2 6 ? 9.915 -4.017 1.873 1.00 0.00 232 TYR P N 26
ATOM 22553 C CA . TYR B 2 6 ? 9.075 -5.016 2.515 1.00 0.00 232 TYR P CA 26
ATOM 22554 C C . TYR B 2 6 ? 9.916 -6.154 3.082 1.00 0.00 232 TYR P C 26
ATOM 22555 O O . TYR B 2 6 ? 10.094 -7.190 2.439 1.00 0.00 232 TYR P O 26
ATOM 22573 N N . ASP B 2 7 ? 10.431 -5.954 4.291 1.00 0.00 233 ASP P N 26
ATOM 22574 C CA . ASP B 2 7 ? 11.254 -6.962 4.949 1.00 0.00 233 ASP P CA 26
ATOM 22575 C C . ASP B 2 7 ? 11.665 -6.507 6.347 1.00 0.00 233 ASP P C 26
ATOM 22576 O O . ASP B 2 7 ? 11.649 -7.291 7.295 1.00 0.00 233 ASP P O 26
ATOM 22585 N N . GLU B 2 8 ? 12.035 -5.235 6.466 1.00 0.00 234 GLU P N 26
ATOM 22586 C CA . GLU B 2 8 ? 12.452 -4.678 7.749 1.00 0.00 234 GLU P CA 26
ATOM 22587 C C . GLU B 2 8 ? 11.342 -3.830 8.365 1.00 0.00 234 GLU P C 26
ATOM 22588 O O . GLU B 2 8 ? 11.234 -3.725 9.587 1.00 0.00 234 GLU P O 26
ATOM 22600 N N . ALA B 2 9 ? 10.520 -3.226 7.512 1.00 0.00 235 ALA P N 26
ATOM 22601 C CA . ALA B 2 9 ? 9.420 -2.389 7.977 1.00 0.00 235 ALA P CA 26
ATOM 22602 C C . ALA B 2 9 ? 8.147 -3.208 8.158 1.00 0.00 235 ALA P C 26
ATOM 22603 O O . ALA B 2 9 ? 7.099 -2.876 7.606 1.00 0.00 235 ALA P O 26
ATOM 22610 N N . LEU B 2 10 ? 8.247 -4.283 8.934 1.00 0.00 236 LEU P N 26
ATOM 22611 C CA . LEU B 2 10 ? 7.103 -5.151 9.187 1.00 0.00 236 LEU P CA 26
ATOM 22612 C C . LEU B 2 10 ? 7.233 -5.839 10.544 1.00 0.00 236 LEU P C 26
ATOM 22613 O O . LEU B 2 10 ? 7.609 -7.008 10.627 1.00 0.00 236 LEU P O 26
ATOM 22629 N N . HIS B 2 11 ? 6.918 -5.104 11.606 1.00 0.00 237 HIS P N 26
ATOM 22630 C CA . HIS B 2 11 ? 7.000 -5.644 12.959 1.00 0.00 237 HIS P CA 26
ATOM 22631 C C . HIS B 2 11 ? 6.284 -4.736 13.952 1.00 0.00 237 HIS P C 26
ATOM 22632 O O . HIS B 2 11 ? 5.465 -5.201 14.742 1.00 99.99 237 HIS P O 26
ATOM 22647 N N . GLY A 1 1 ? -26.430 0.161 2.237 1.00 99.99 521 GLY W N 27
ATOM 22648 C CA . GLY A 1 1 ? -26.033 1.045 1.160 1.00 0.00 521 GLY W CA 27
ATOM 22649 C C . GLY A 1 1 ? -25.276 2.237 1.716 1.00 0.00 521 GLY W C 27
ATOM 22650 O O . GLY A 1 1 ? -24.191 2.565 1.234 1.00 0.00 521 GLY W O 27
ATOM 22656 N N . PRO A 1 2 ? -25.828 2.910 2.739 1.00 0.00 522 PRO W N 27
ATOM 22657 C CA . PRO A 1 2 ? -25.187 4.077 3.355 1.00 0.00 522 PRO W CA 27
ATOM 22658 C C . PRO A 1 2 ? -23.752 3.787 3.786 1.00 0.00 522 PRO W C 27
ATOM 22659 O O . PRO A 1 2 ? -22.897 4.671 3.762 1.00 0.00 522 PRO W O 27
ATOM 22670 N N . LEU A 1 3 ? -23.497 2.544 4.181 1.00 0.00 523 LEU W N 27
ATOM 22671 C CA . LEU A 1 3 ? -22.167 2.138 4.619 1.00 0.00 523 LEU W CA 27
ATOM 22672 C C . LEU A 1 3 ? -21.610 1.038 3.721 1.00 0.00 523 LEU W C 27
ATOM 22673 O O . LEU A 1 3 ? -20.788 0.229 4.151 1.00 0.00 523 LEU W O 27
ATOM 22689 N N . GLY A 1 4 ? -22.063 1.013 2.472 1.00 0.00 524 GLY W N 27
ATOM 22690 C CA . GLY A 1 4 ? -21.598 0.008 1.535 1.00 0.00 524 GLY W CA 27
ATOM 22691 C C . GLY A 1 4 ? -21.505 0.535 0.117 1.00 0.00 524 GLY W C 27
ATOM 22692 O O . GLY A 1 4 ? -22.174 0.030 -0.785 1.00 0.00 524 GLY W O 27
ATOM 22696 N N . SER A 1 5 ? -20.674 1.554 -0.082 1.00 0.00 525 SER W N 27
ATOM 22697 C CA . SER A 1 5 ? -20.499 2.148 -1.402 1.00 0.00 525 SER W CA 27
ATOM 22698 C C . SER A 1 5 ? -19.042 2.072 -1.845 1.00 0.00 525 SER W C 27
ATOM 22699 O O . SER A 1 5 ? -18.737 1.580 -2.932 1.00 0.00 525 SER W O 27
ATOM 22707 N N . GLY A 1 6 ? -18.143 2.563 -0.996 1.00 0.00 526 GLY W N 27
ATOM 22708 C CA . GLY A 1 6 ? -16.729 2.542 -1.321 1.00 0.00 526 GLY W CA 27
ATOM 22709 C C . GLY A 1 6 ? -15.848 2.593 -0.089 1.00 0.00 526 GLY W C 27
ATOM 22710 O O . GLY A 1 6 ? -15.283 1.579 0.322 1.00 0.00 526 GLY W O 27
ATOM 22714 N N . GLU A 1 7 ? -15.728 3.778 0.501 1.00 0.00 527 GLU W N 27
ATOM 22715 C CA . GLU A 1 7 ? -14.906 3.957 1.692 1.00 0.00 527 GLU W CA 27
ATOM 22716 C C . GLU A 1 7 ? -13.472 3.509 1.431 1.00 0.00 527 GLU W C 27
ATOM 22717 O O . GLU A 1 7 ? -13.016 2.506 1.977 1.00 0.00 527 GLU W O 27
ATOM 22729 N N . GLU A 1 8 ? -12.769 4.260 0.588 1.00 0.00 528 GLU W N 27
ATOM 22730 C CA . GLU A 1 8 ? -11.386 3.941 0.253 1.00 0.00 528 GLU W CA 27
ATOM 22731 C C . GLU A 1 8 ? -11.297 2.598 -0.465 1.00 0.00 528 GLU W C 27
ATOM 22732 O O . GLU A 1 8 ? -11.975 1.639 -0.094 1.00 0.00 528 GLU W O 27
ATOM 22744 N N . GLU A 1 9 ? -10.458 2.535 -1.494 1.00 0.00 529 GLU W N 27
ATOM 22745 C CA . GLU A 1 9 ? -10.281 1.308 -2.262 1.00 0.00 529 GLU W CA 27
ATOM 22746 C C . GLU A 1 9 ? -9.236 0.403 -1.611 1.00 0.00 529 GLU W C 27
ATOM 22747 O O . GLU A 1 9 ? -8.105 0.826 -1.373 1.00 0.00 529 GLU W O 27
ATOM 22759 N N . PRO A 1 10 ? -9.596 -0.858 -1.310 1.00 0.00 530 PRO W N 27
ATOM 22760 C CA . PRO A 1 10 ? -8.671 -1.808 -0.682 1.00 0.00 530 PRO W CA 27
ATOM 22761 C C . PRO A 1 10 ? -7.434 -2.068 -1.535 1.00 0.00 530 PRO W C 27
ATOM 22762 O O . PRO A 1 10 ? -7.429 -1.817 -2.741 1.00 0.00 530 PRO W O 27
ATOM 22773 N N . LEU A 1 11 ? -6.389 -2.582 -0.896 1.00 0.00 531 LEU W N 27
ATOM 22774 C CA . LEU A 1 11 ? -5.136 -2.892 -1.580 1.00 0.00 531 LEU W CA 27
ATOM 22775 C C . LEU A 1 11 ? -5.291 -4.160 -2.415 1.00 0.00 531 LEU W C 27
ATOM 22776 O O . LEU A 1 11 ? -6.038 -5.065 -2.043 1.00 0.00 531 LEU W O 27
ATOM 22792 N N . PRO A 1 12 ? -4.601 -4.234 -3.566 1.00 0.00 532 PRO W N 27
ATOM 22793 C CA . PRO A 1 12 ? -4.679 -5.392 -4.461 1.00 0.00 532 PRO W CA 27
ATOM 22794 C C . PRO A 1 12 ? -4.493 -6.731 -3.740 1.00 0.00 532 PRO W C 27
ATOM 22795 O O . PRO A 1 12 ? -4.440 -6.791 -2.512 1.00 0.00 532 PRO W O 27
ATOM 22806 N N . PRO A 1 13 ? -4.429 -7.833 -4.510 1.00 0.00 533 PRO W N 27
ATOM 22807 C CA . PRO A 1 13 ? -4.296 -9.192 -3.965 1.00 0.00 533 PRO W CA 27
ATOM 22808 C C . PRO A 1 13 ? -3.000 -9.474 -3.226 1.00 0.00 533 PRO W C 27
ATOM 22809 O O . PRO A 1 13 ? -2.877 -10.502 -2.559 1.00 0.00 533 PRO W O 27
ATOM 22820 N N . ARG A 1 14 ? -2.032 -8.597 -3.350 1.00 0.00 534 ARG W N 27
ATOM 22821 C CA . ARG A 1 14 ? -0.753 -8.819 -2.687 1.00 0.00 534 ARG W CA 27
ATOM 22822 C C . ARG A 1 14 ? -0.124 -7.520 -2.226 1.00 0.00 534 ARG W C 27
ATOM 22823 O O . ARG A 1 14 ? 1.076 -7.308 -2.400 1.00 0.00 534 ARG W O 27
ATOM 22844 N N . TRP A 1 15 ? -0.929 -6.649 -1.642 1.00 0.00 535 TRP W N 27
ATOM 22845 C CA . TRP A 1 15 ? -0.413 -5.374 -1.170 1.00 0.00 535 TRP W CA 27
ATOM 22846 C C . TRP A 1 15 ? -0.966 -4.981 0.192 1.00 0.00 535 TRP W C 27
ATOM 22847 O O . TRP A 1 15 ? -1.908 -5.588 0.701 1.00 0.00 535 TRP W O 27
ATOM 22868 N N . SER A 1 16 ? -0.358 -3.948 0.770 1.00 0.00 536 SER W N 27
ATOM 22869 C CA . SER A 1 16 ? -0.758 -3.440 2.074 1.00 0.00 536 SER W CA 27
ATOM 22870 C C . SER A 1 16 ? -0.278 -2.007 2.258 1.00 0.00 536 SER W C 27
ATOM 22871 O O . SER A 1 16 ? 0.150 -1.355 1.307 1.00 0.00 536 SER W O 27
ATOM 22879 N N . MET A 1 17 ? -0.357 -1.523 3.491 1.00 0.00 537 MET W N 27
ATOM 22880 C CA . MET A 1 17 ? 0.065 -0.167 3.808 1.00 0.00 537 MET W CA 27
ATOM 22881 C C . MET A 1 17 ? 1.021 -0.156 4.993 1.00 0.00 537 MET W C 27
ATOM 22882 O O . MET A 1 17 ? 0.976 -1.042 5.848 1.00 0.00 537 MET W O 27
ATOM 22896 N N . GLN A 1 18 ? 1.883 0.852 5.042 1.00 0.00 538 GLN W N 27
ATOM 22897 C CA . GLN A 1 18 ? 2.847 0.977 6.127 1.00 0.00 538 GLN W CA 27
ATOM 22898 C C . GLN A 1 18 ? 3.518 2.346 6.108 1.00 0.00 538 GLN W C 27
ATOM 22899 O O . GLN A 1 18 ? 4.014 2.790 5.074 1.00 0.00 538 GLN W O 27
ATOM 22913 N N . VAL A 1 19 ? 3.530 3.007 7.259 1.00 0.00 539 VAL W N 27
ATOM 22914 C CA . VAL A 1 19 ? 4.145 4.322 7.375 1.00 0.00 539 VAL W CA 27
ATOM 22915 C C . VAL A 1 19 ? 5.643 4.195 7.627 1.00 0.00 539 VAL W C 27
ATOM 22916 O O . VAL A 1 19 ? 6.069 3.514 8.559 1.00 0.00 539 VAL W O 27
ATOM 22929 N N . ALA A 1 20 ? 6.438 4.848 6.786 1.00 0.00 540 ALA W N 27
ATOM 22930 C CA . ALA A 1 20 ? 7.889 4.797 6.914 1.00 0.00 540 ALA W CA 27
ATOM 22931 C C . ALA A 1 20 ? 8.428 6.023 7.643 1.00 0.00 540 ALA W C 27
ATOM 22932 O O . ALA A 1 20 ? 7.702 6.990 7.873 1.00 0.00 540 ALA W O 27
ATOM 22939 N N . PRO A 1 21 ? 9.721 6.000 8.012 1.00 0.00 541 PRO W N 27
ATOM 22940 C CA . PRO A 1 21 ? 10.361 7.117 8.713 1.00 0.00 541 PRO W CA 27
ATOM 22941 C C . PRO A 1 21 ? 10.553 8.323 7.802 1.00 0.00 541 PRO W C 27
ATOM 22942 O O . PRO A 1 21 ? 10.655 9.458 8.269 1.00 0.00 541 PRO W O 27
ATOM 22953 N N . ASN A 1 22 ? 10.595 8.067 6.498 1.00 0.00 542 ASN W N 27
ATOM 22954 C CA . ASN A 1 22 ? 10.767 9.126 5.512 1.00 0.00 542 ASN W CA 27
ATOM 22955 C C . ASN A 1 22 ? 9.776 10.257 5.758 1.00 0.00 542 ASN W C 27
ATOM 22956 O O . ASN A 1 22 ? 10.073 11.424 5.501 1.00 0.00 542 ASN W O 27
ATOM 22967 N N . GLY A 1 23 ? 8.597 9.900 6.255 1.00 0.00 543 GLY W N 27
ATOM 22968 C CA . GLY A 1 23 ? 7.577 10.893 6.529 1.00 0.00 543 GLY W CA 27
ATOM 22969 C C . GLY A 1 23 ? 6.267 10.605 5.817 1.00 0.00 543 GLY W C 27
ATOM 22970 O O . GLY A 1 23 ? 5.254 11.249 6.092 1.00 0.00 543 GLY W O 27
ATOM 22974 N N . ARG A 1 24 ? 6.279 9.641 4.898 1.00 0.00 544 ARG W N 27
ATOM 22975 C CA . ARG A 1 24 ? 5.075 9.288 4.153 1.00 0.00 544 ARG W CA 27
ATOM 22976 C C . ARG A 1 24 ? 4.845 7.783 4.151 1.00 0.00 544 ARG W C 27
ATOM 22977 O O . ARG A 1 24 ? 5.772 6.999 4.352 1.00 0.00 544 ARG W O 27
ATOM 22998 N N . THR A 1 25 ? 3.599 7.389 3.912 1.00 0.00 545 THR W N 27
ATOM 22999 C CA . THR A 1 25 ? 3.235 5.980 3.871 1.00 0.00 545 THR W CA 27
ATOM 23000 C C . THR A 1 25 ? 3.534 5.390 2.504 1.00 0.00 545 THR W C 27
ATOM 23001 O O . THR A 1 25 ? 3.427 6.072 1.485 1.00 0.00 545 THR W O 27
ATOM 23012 N N . PHE A 1 26 ? 3.912 4.122 2.487 1.00 0.00 546 PHE W N 27
ATOM 23013 C CA . PHE A 1 26 ? 4.232 3.451 1.239 1.00 0.00 546 PHE W CA 27
ATOM 23014 C C . PHE A 1 26 ? 3.299 2.272 0.993 1.00 0.00 546 PHE W C 27
ATOM 23015 O O . PHE A 1 26 ? 2.368 2.031 1.762 1.00 0.00 546 PHE W O 27
ATOM 23032 N N . PHE A 1 27 ? 3.557 1.537 -0.085 1.00 0.00 547 PHE W N 27
ATOM 23033 C CA . PHE A 1 27 ? 2.744 0.378 -0.433 1.00 0.00 547 PHE W CA 27
ATOM 23034 C C . PHE A 1 27 ? 3.589 -0.878 -0.487 1.00 0.00 547 PHE W C 27
ATOM 23035 O O . PHE A 1 27 ? 4.517 -0.990 -1.287 1.00 0.00 547 PHE W O 27
ATOM 23052 N N . ILE A 1 28 ? 3.255 -1.824 0.375 1.00 0.00 548 ILE W N 27
ATOM 23053 C CA . ILE A 1 28 ? 3.970 -3.081 0.442 1.00 0.00 548 ILE W CA 27
ATOM 23054 C C . ILE A 1 28 ? 3.464 -4.044 -0.623 1.00 0.00 548 ILE W C 27
ATOM 23055 O O . ILE A 1 28 ? 2.275 -4.078 -0.928 1.00 0.00 548 ILE W O 27
ATOM 23071 N N . ASP A 1 29 ? 4.380 -4.817 -1.185 1.00 0.00 549 ASP W N 27
ATOM 23072 C CA . ASP A 1 29 ? 4.039 -5.787 -2.219 1.00 0.00 549 ASP W CA 27
ATOM 23073 C C . ASP A 1 29 ? 4.454 -7.192 -1.795 1.00 0.00 549 ASP W C 27
ATOM 23074 O O . ASP A 1 29 ? 5.638 -7.467 -1.603 1.00 0.00 549 ASP W O 27
ATOM 23083 N N . HIS A 1 30 ? 3.473 -8.075 -1.647 1.00 0.00 550 HIS W N 27
ATOM 23084 C CA . HIS A 1 30 ? 3.740 -9.450 -1.240 1.00 0.00 550 HIS W CA 27
ATOM 23085 C C . HIS A 1 30 ? 4.172 -10.303 -2.429 1.00 0.00 550 HIS W C 27
ATOM 23086 O O . HIS A 1 30 ? 4.885 -11.293 -2.267 1.00 0.00 550 HIS W O 27
ATOM 23100 N N . ALA A 1 31 ? 3.741 -9.912 -3.624 1.00 0.00 551 ALA W N 27
ATOM 23101 C CA . ALA A 1 31 ? 4.089 -10.642 -4.836 1.00 0.00 551 ALA W CA 27
ATOM 23102 C C . ALA A 1 31 ? 5.603 -10.730 -5.002 1.00 0.00 551 ALA W C 27
ATOM 23103 O O . ALA A 1 31 ? 6.132 -11.754 -5.435 1.00 0.00 551 ALA W O 27
ATOM 23110 N N . SER A 1 32 ? 6.294 -9.650 -4.655 1.00 0.00 552 SER W N 27
ATOM 23111 C CA . SER A 1 32 ? 7.749 -9.600 -4.766 1.00 0.00 552 SER W CA 27
ATOM 23112 C C . SER A 1 32 ? 8.408 -9.383 -3.405 1.00 0.00 552 SER W C 27
ATOM 23113 O O . SER A 1 32 ? 9.620 -9.549 -3.264 1.00 0.00 552 SER W O 27
ATOM 23121 N N . ARG A 1 33 ? 7.614 -9.006 -2.403 1.00 0.00 553 ARG W N 27
ATOM 23122 C CA . ARG A 1 33 ? 8.138 -8.765 -1.061 1.00 0.00 553 ARG W CA 27
ATOM 23123 C C . ARG A 1 33 ? 8.912 -7.452 -1.012 1.00 0.00 553 ARG W C 27
ATOM 23124 O O . ARG A 1 33 ? 9.989 -7.376 -0.420 1.00 0.00 553 ARG W O 27
ATOM 23145 N N . ARG A 1 34 ? 8.359 -6.422 -1.641 1.00 0.00 554 ARG W N 27
ATOM 23146 C CA . ARG A 1 34 ? 8.998 -5.112 -1.673 1.00 0.00 554 ARG W CA 27
ATOM 23147 C C . ARG A 1 34 ? 8.010 -4.010 -1.304 1.00 0.00 554 ARG W C 27
ATOM 23148 O O . ARG A 1 34 ? 6.928 -4.281 -0.786 1.00 0.00 554 ARG W O 27
ATOM 23169 N N . THR A 1 35 ? 8.394 -2.766 -1.573 1.00 0.00 555 THR W N 27
ATOM 23170 C CA . THR A 1 35 ? 7.543 -1.622 -1.269 1.00 0.00 555 THR W CA 27
ATOM 23171 C C . THR A 1 35 ? 7.642 -0.554 -2.355 1.00 0.00 555 THR W C 27
ATOM 23172 O O . THR A 1 35 ? 8.425 -0.685 -3.296 1.00 0.00 555 THR W O 27
ATOM 23183 N N . THR A 1 36 ? 6.845 0.502 -2.217 1.00 0.00 556 THR W N 27
ATOM 23184 C CA . THR A 1 36 ? 6.844 1.592 -3.187 1.00 0.00 556 THR W CA 27
ATOM 23185 C C . THR A 1 36 ? 6.091 2.808 -2.656 1.00 0.00 556 THR W C 27
ATOM 23186 O O . THR A 1 36 ? 5.388 2.726 -1.651 1.00 0.00 556 THR W O 27
ATOM 23197 N N . TRP A 1 37 ? 6.249 3.939 -3.338 1.00 0.00 557 TRP W N 27
ATOM 23198 C CA . TRP A 1 37 ? 5.591 5.179 -2.933 1.00 0.00 557 TRP W CA 27
ATOM 23199 C C . TRP A 1 37 ? 4.291 5.414 -3.699 1.00 0.00 557 TRP W C 27
ATOM 23200 O O . TRP A 1 37 ? 3.730 6.508 -3.652 1.00 0.00 557 TRP W O 27
ATOM 23221 N N . ILE A 1 38 ? 3.819 4.399 -4.412 1.00 0.00 558 ILE W N 27
ATOM 23222 C CA . ILE A 1 38 ? 2.594 4.534 -5.188 1.00 0.00 558 ILE W CA 27
ATOM 23223 C C . ILE A 1 38 ? 1.608 3.411 -4.888 1.00 0.00 558 ILE W C 27
ATOM 23224 O O . ILE A 1 38 ? 1.999 2.320 -4.472 1.00 0.00 558 ILE W O 27
ATOM 23240 N N . ASP A 1 39 ? 0.326 3.692 -5.100 1.00 0.00 559 ASP W N 27
ATOM 23241 C CA . ASP A 1 39 ? -0.726 2.714 -4.853 1.00 0.00 559 ASP W CA 27
ATOM 23242 C C . ASP A 1 39 ? -1.170 2.047 -6.157 1.00 0.00 559 ASP W C 27
ATOM 23243 O O . ASP A 1 39 ? -1.729 2.705 -7.035 1.00 0.00 559 ASP W O 27
ATOM 23252 N N . PRO A 1 40 ? -0.926 0.731 -6.309 1.00 0.00 560 PRO W N 27
ATOM 23253 C CA . PRO A 1 40 ? -1.307 -0.003 -7.519 1.00 0.00 560 PRO W CA 27
ATOM 23254 C C . PRO A 1 40 ? -2.794 0.121 -7.833 1.00 0.00 560 PRO W C 27
ATOM 23255 O O . PRO A 1 40 ? -3.219 -0.117 -8.964 1.00 0.00 560 PRO W O 27
ATOM 23266 N N . ARG A 1 41 ? -3.580 0.497 -6.832 1.00 0.00 561 ARG W N 27
ATOM 23267 C CA . ARG A 1 41 ? -5.020 0.654 -7.019 1.00 0.00 561 ARG W CA 27
ATOM 23268 C C . ARG A 1 41 ? -5.302 1.651 -8.134 1.00 0.00 561 ARG W C 27
ATOM 23269 O O . ARG A 1 41 ? -5.943 1.321 -9.133 1.00 0.00 561 ARG W O 27
ATOM 23290 N N . ASN A 1 42 ? -4.817 2.876 -7.955 1.00 0.00 562 ASN W N 27
ATOM 23291 C CA . ASN A 1 42 ? -5.015 3.925 -8.948 1.00 0.00 562 ASN W CA 27
ATOM 23292 C C . ASN A 1 42 ? -3.690 4.314 -9.592 1.00 0.00 562 ASN W C 27
ATOM 23293 O O . ASN A 1 42 ? -3.615 4.534 -10.801 1.00 0.00 562 ASN W O 27
ATOM 23304 N N . GLY A 1 43 ? -2.647 4.399 -8.774 1.00 0.00 563 GLY W N 27
ATOM 23305 C CA . GLY A 1 43 ? -1.335 4.764 -9.276 1.00 0.00 563 GLY W CA 27
ATOM 23306 C C . GLY A 1 43 ? -0.919 6.156 -8.847 1.00 0.00 563 GLY W C 27
ATOM 23307 O O . GLY A 1 43 ? -0.322 6.900 -9.624 1.00 0.00 563 GLY W O 27
ATOM 23311 N N . ARG A 1 44 ? -1.235 6.509 -7.604 1.00 0.00 564 ARG W N 27
ATOM 23312 C CA . ARG A 1 44 ? -0.890 7.821 -7.071 1.00 0.00 564 ARG W CA 27
ATOM 23313 C C . ARG A 1 44 ? -0.036 7.691 -5.814 1.00 0.00 564 ARG W C 27
ATOM 23314 O O . ARG A 1 44 ? 0.069 6.611 -5.232 1.00 0.00 564 ARG W O 27
ATOM 23335 N N . ALA A 1 45 ? 0.573 8.798 -5.401 1.00 0.00 565 ALA W N 27
ATOM 23336 C CA . ALA A 1 45 ? 1.421 8.809 -4.216 1.00 0.00 565 ALA W CA 27
ATOM 23337 C C . ALA A 1 45 ? 0.619 8.487 -2.960 1.00 0.00 565 ALA W C 27
ATOM 23338 O O . ALA A 1 45 ? -0.125 9.327 -2.452 1.00 0.00 565 ALA W O 27
ATOM 23345 N N . SER A 1 46 ? 0.779 7.265 -2.461 1.00 0.00 566 SER W N 27
ATOM 23346 C CA . SER A 1 46 ? 0.073 6.826 -1.261 1.00 0.00 566 SER W CA 27
ATOM 23347 C C . SER A 1 46 ? -1.413 7.168 -1.340 1.00 0.00 566 SER W C 27
ATOM 23348 O O . SER A 1 46 ? -2.262 6.310 -1.107 1.00 99.99 566 SER W O 27
ATOM 23356 N N . THR B 2 1 ? 15.543 6.662 -0.815 1.00 0.00 227 THR P N 27
ATOM 23357 C CA . THR B 2 1 ? 14.344 7.538 -0.807 1.00 0.00 227 THR P CA 27
ATOM 23358 C C . THR B 2 1 ? 13.502 7.307 0.441 1.00 0.00 227 THR P C 27
ATOM 23359 O O . THR B 2 1 ? 12.293 7.543 0.440 1.00 0.00 227 THR P O 27
ATOM 23372 N N . GLY B 2 2 ? 14.147 6.842 1.506 1.00 0.00 228 GLY P N 27
ATOM 23373 C CA . GLY B 2 2 ? 13.442 6.587 2.749 1.00 0.00 228 GLY P CA 27
ATOM 23374 C C . GLY B 2 2 ? 12.338 5.558 2.598 1.00 0.00 228 GLY P C 27
ATOM 23375 O O . GLY B 2 2 ? 11.451 5.463 3.446 1.00 0.00 228 GLY P O 27
ATOM 23379 N N . LEU B 2 3 ? 12.389 4.784 1.519 1.00 0.00 229 LEU P N 27
ATOM 23380 C CA . LEU B 2 3 ? 11.384 3.759 1.268 1.00 0.00 229 LEU P CA 27
ATOM 23381 C C . LEU B 2 3 ? 11.918 2.375 1.632 1.00 0.00 229 LEU P C 27
ATOM 23382 O O . LEU B 2 3 ? 12.802 1.849 0.954 1.00 0.00 229 LEU P O 27
ATOM 23398 N N . PRO B 2 4 ? 11.390 1.761 2.707 1.00 0.00 230 PRO P N 27
ATOM 23399 C CA . PRO B 2 4 ? 11.825 0.429 3.144 1.00 0.00 230 PRO P CA 27
ATOM 23400 C C . PRO B 2 4 ? 11.667 -0.613 2.042 1.00 0.00 230 PRO P C 27
ATOM 23401 O O . PRO B 2 4 ? 11.671 -0.280 0.857 1.00 0.00 230 PRO P O 27
ATOM 23412 N N . SER B 2 5 ? 11.529 -1.874 2.433 1.00 0.00 231 SER P N 27
ATOM 23413 C CA . SER B 2 5 ? 11.372 -2.951 1.464 1.00 0.00 231 SER P CA 27
ATOM 23414 C C . SER B 2 5 ? 10.739 -4.181 2.105 1.00 0.00 231 SER P C 27
ATOM 23415 O O . SER B 2 5 ? 11.302 -5.276 2.056 1.00 0.00 231 SER P O 27
ATOM 23423 N N . TYR B 2 6 ? 9.563 -4.000 2.696 1.00 0.00 232 TYR P N 27
ATOM 23424 C CA . TYR B 2 6 ? 8.854 -5.103 3.335 1.00 0.00 232 TYR P CA 27
ATOM 23425 C C . TYR B 2 6 ? 9.573 -5.554 4.604 1.00 0.00 232 TYR P C 27
ATOM 23426 O O . TYR B 2 6 ? 9.064 -5.381 5.711 1.00 0.00 232 TYR P O 27
ATOM 23444 N N . ASP B 2 7 ? 10.755 -6.137 4.434 1.00 0.00 233 ASP P N 27
ATOM 23445 C CA . ASP B 2 7 ? 11.543 -6.617 5.564 1.00 0.00 233 ASP P CA 27
ATOM 23446 C C . ASP B 2 7 ? 11.669 -5.544 6.643 1.00 0.00 233 ASP P C 27
ATOM 23447 O O . ASP B 2 7 ? 11.281 -5.759 7.792 1.00 0.00 233 ASP P O 27
ATOM 23456 N N . GLU B 2 8 ? 12.216 -4.394 6.266 1.00 0.00 234 GLU P N 27
ATOM 23457 C CA . GLU B 2 8 ? 12.398 -3.290 7.203 1.00 0.00 234 GLU P CA 27
ATOM 23458 C C . GLU B 2 8 ? 11.080 -2.569 7.465 1.00 0.00 234 GLU P C 27
ATOM 23459 O O . GLU B 2 8 ? 10.859 -2.034 8.552 1.00 0.00 234 GLU P O 27
ATOM 23471 N N . ALA B 2 9 ? 10.209 -2.556 6.463 1.00 0.00 235 ALA P N 27
ATOM 23472 C CA . ALA B 2 9 ? 8.914 -1.896 6.584 1.00 0.00 235 ALA P CA 27
ATOM 23473 C C . ALA B 2 9 ? 8.098 -2.486 7.729 1.00 0.00 235 ALA P C 27
ATOM 23474 O O . ALA B 2 9 ? 7.640 -1.764 8.614 1.00 0.00 235 ALA P O 27
ATOM 23481 N N . LEU B 2 10 ? 7.915 -3.802 7.705 1.00 0.00 236 LEU P N 27
ATOM 23482 C CA . LEU B 2 10 ? 7.150 -4.485 8.742 1.00 0.00 236 LEU P CA 27
ATOM 23483 C C . LEU B 2 10 ? 7.862 -4.411 10.089 1.00 0.00 236 LEU P C 27
ATOM 23484 O O . LEU B 2 10 ? 7.232 -4.524 11.141 1.00 0.00 236 LEU P O 27
ATOM 23500 N N . HIS B 2 11 ? 9.177 -4.224 10.053 1.00 0.00 237 HIS P N 27
ATOM 23501 C CA . HIS B 2 11 ? 9.971 -4.138 11.273 1.00 0.00 237 HIS P CA 27
ATOM 23502 C C . HIS B 2 11 ? 10.299 -2.686 11.608 1.00 0.00 237 HIS P C 27
ATOM 23503 O O . HIS B 2 11 ? 10.093 -2.246 12.737 1.00 99.99 237 HIS P O 27
ATOM 23518 N N . GLY A 1 1 ? -9.335 15.842 8.736 1.00 99.99 521 GLY W N 28
ATOM 23519 C CA . GLY A 1 1 ? -8.929 15.454 10.072 1.00 0.00 521 GLY W CA 28
ATOM 23520 C C . GLY A 1 1 ? -9.443 14.062 10.389 1.00 0.00 521 GLY W C 28
ATOM 23521 O O . GLY A 1 1 ? -8.681 13.204 10.836 1.00 0.00 521 GLY W O 28
ATOM 23527 N N . PRO A 1 2 ? -10.743 13.806 10.167 1.00 0.00 522 PRO W N 28
ATOM 23528 C CA . PRO A 1 2 ? -11.350 12.499 10.437 1.00 0.00 522 PRO W CA 28
ATOM 23529 C C . PRO A 1 2 ? -10.952 11.450 9.405 1.00 0.00 522 PRO W C 28
ATOM 23530 O O . PRO A 1 2 ? -10.381 11.773 8.363 1.00 0.00 522 PRO W O 28
ATOM 23541 N N . LEU A 1 3 ? -11.259 10.190 9.701 1.00 0.00 523 LEU W N 28
ATOM 23542 C CA . LEU A 1 3 ? -10.935 9.092 8.797 1.00 0.00 523 LEU W CA 28
ATOM 23543 C C . LEU A 1 3 ? -12.108 8.785 7.872 1.00 0.00 523 LEU W C 28
ATOM 23544 O O . LEU A 1 3 ? -12.641 7.676 7.875 1.00 0.00 523 LEU W O 28
ATOM 23560 N N . GLY A 1 4 ? -12.503 9.777 7.081 1.00 0.00 524 GLY W N 28
ATOM 23561 C CA . GLY A 1 4 ? -13.610 9.595 6.161 1.00 0.00 524 GLY W CA 28
ATOM 23562 C C . GLY A 1 4 ? -13.284 8.623 5.043 1.00 0.00 524 GLY W C 28
ATOM 23563 O O . GLY A 1 4 ? -12.544 7.659 5.246 1.00 0.00 524 GLY W O 28
ATOM 23567 N N . SER A 1 5 ? -13.835 8.876 3.862 1.00 0.00 525 SER W N 28
ATOM 23568 C CA . SER A 1 5 ? -13.599 8.015 2.709 1.00 0.00 525 SER W CA 28
ATOM 23569 C C . SER A 1 5 ? -13.642 8.816 1.411 1.00 0.00 525 SER W C 28
ATOM 23570 O O . SER A 1 5 ? -14.248 9.886 1.350 1.00 0.00 525 SER W O 28
ATOM 23578 N N . GLY A 1 6 ? -12.995 8.290 0.377 1.00 0.00 526 GLY W N 28
ATOM 23579 C CA . GLY A 1 6 ? -12.969 8.966 -0.907 1.00 0.00 526 GLY W CA 28
ATOM 23580 C C . GLY A 1 6 ? -11.723 8.641 -1.707 1.00 0.00 526 GLY W C 28
ATOM 23581 O O . GLY A 1 6 ? -10.622 9.057 -1.349 1.00 0.00 526 GLY W O 28
ATOM 23585 N N . GLU A 1 7 ? -11.897 7.894 -2.792 1.00 0.00 527 GLU W N 28
ATOM 23586 C CA . GLU A 1 7 ? -10.777 7.513 -3.644 1.00 0.00 527 GLU W CA 28
ATOM 23587 C C . GLU A 1 7 ? -9.791 6.635 -2.879 1.00 0.00 527 GLU W C 28
ATOM 23588 O O . GLU A 1 7 ? -8.584 6.690 -3.113 1.00 0.00 527 GLU W O 28
ATOM 23600 N N . GLU A 1 8 ? -10.315 5.826 -1.964 1.00 0.00 528 GLU W N 28
ATOM 23601 C CA . GLU A 1 8 ? -9.482 4.937 -1.164 1.00 0.00 528 GLU W CA 28
ATOM 23602 C C . GLU A 1 8 ? -9.767 3.476 -1.495 1.00 0.00 528 GLU W C 28
ATOM 23603 O O . GLU A 1 8 ? -10.415 2.768 -0.725 1.00 0.00 528 GLU W O 28
ATOM 23615 N N . GLU A 1 9 ? -9.277 3.032 -2.647 1.00 0.00 529 GLU W N 28
ATOM 23616 C CA . GLU A 1 9 ? -9.474 1.655 -3.085 1.00 0.00 529 GLU W CA 28
ATOM 23617 C C . GLU A 1 9 ? -8.736 0.685 -2.165 1.00 0.00 529 GLU W C 28
ATOM 23618 O O . GLU A 1 9 ? -7.631 0.972 -1.704 1.00 0.00 529 GLU W O 28
ATOM 23630 N N . PRO A 1 10 ? -9.340 -0.483 -1.884 1.00 0.00 530 PRO W N 28
ATOM 23631 C CA . PRO A 1 10 ? -8.735 -1.497 -1.014 1.00 0.00 530 PRO W CA 28
ATOM 23632 C C . PRO A 1 10 ? -7.484 -2.120 -1.625 1.00 0.00 530 PRO W C 28
ATOM 23633 O O . PRO A 1 10 ? -7.508 -2.605 -2.756 1.00 0.00 530 PRO W O 28
ATOM 23644 N N . LEU A 1 11 ? -6.392 -2.096 -0.861 1.00 0.00 531 LEU W N 28
ATOM 23645 C CA . LEU A 1 11 ? -5.103 -2.655 -1.305 1.00 0.00 531 LEU W CA 28
ATOM 23646 C C . LEU A 1 11 ? -5.296 -3.941 -2.117 1.00 0.00 531 LEU W C 28
ATOM 23647 O O . LEU A 1 11 ? -6.104 -4.796 -1.755 1.00 0.00 531 LEU W O 28
ATOM 23663 N N . PRO A 1 12 ? -4.559 -4.086 -3.234 1.00 0.00 532 PRO W N 28
ATOM 23664 C CA . PRO A 1 12 ? -4.660 -5.267 -4.100 1.00 0.00 532 PRO W CA 28
ATOM 23665 C C . PRO A 1 12 ? -4.536 -6.588 -3.339 1.00 0.00 532 PRO W C 28
ATOM 23666 O O . PRO A 1 12 ? -4.519 -6.609 -2.108 1.00 0.00 532 PRO W O 28
ATOM 23677 N N . PRO A 1 13 ? -4.484 -7.715 -4.077 1.00 0.00 533 PRO W N 28
ATOM 23678 C CA . PRO A 1 13 ? -4.404 -9.066 -3.496 1.00 0.00 533 PRO W CA 28
ATOM 23679 C C . PRO A 1 13 ? -3.070 -9.410 -2.852 1.00 0.00 533 PRO W C 28
ATOM 23680 O O . PRO A 1 13 ? -2.941 -10.452 -2.210 1.00 0.00 533 PRO W O 28
ATOM 23691 N N . ARG A 1 14 ? -2.080 -8.566 -3.033 1.00 0.00 534 ARG W N 28
ATOM 23692 C CA . ARG A 1 14 ? -0.764 -8.840 -2.468 1.00 0.00 534 ARG W CA 28
ATOM 23693 C C . ARG A 1 14 ? -0.094 -7.578 -1.955 1.00 0.00 534 ARG W C 28
ATOM 23694 O O . ARG A 1 14 ? 1.114 -7.403 -2.115 1.00 0.00 534 ARG W O 28
ATOM 23715 N N . TRP A 1 15 ? -0.872 -6.696 -1.346 1.00 0.00 535 TRP W N 28
ATOM 23716 C CA . TRP A 1 15 ? -0.314 -5.453 -0.829 1.00 0.00 535 TRP W CA 28
ATOM 23717 C C . TRP A 1 15 ? -0.891 -5.076 0.527 1.00 0.00 535 TRP W C 28
ATOM 23718 O O . TRP A 1 15 ? -1.863 -5.667 0.996 1.00 0.00 535 TRP W O 28
ATOM 23739 N N . SER A 1 16 ? -0.270 -4.076 1.147 1.00 0.00 536 SER W N 28
ATOM 23740 C CA . SER A 1 16 ? -0.693 -3.588 2.451 1.00 0.00 536 SER W CA 28
ATOM 23741 C C . SER A 1 16 ? -0.547 -2.072 2.521 1.00 0.00 536 SER W C 28
ATOM 23742 O O . SER A 1 16 ? -0.498 -1.397 1.494 1.00 0.00 536 SER W O 28
ATOM 23750 N N . MET A 1 17 ? -0.475 -1.542 3.737 1.00 0.00 537 MET W N 28
ATOM 23751 C CA . MET A 1 17 ? -0.330 -0.106 3.935 1.00 0.00 537 MET W CA 28
ATOM 23752 C C . MET A 1 17 ? 0.461 0.185 5.203 1.00 0.00 537 MET W C 28
ATOM 23753 O O . MET A 1 17 ? 0.128 -0.311 6.280 1.00 0.00 537 MET W O 28
ATOM 23767 N N . GLN A 1 18 ? 1.511 0.986 5.070 1.00 0.00 538 GLN W N 28
ATOM 23768 C CA . GLN A 1 18 ? 2.350 1.332 6.208 1.00 0.00 538 GLN W CA 28
ATOM 23769 C C . GLN A 1 18 ? 3.010 2.692 6.011 1.00 0.00 538 GLN W C 28
ATOM 23770 O O . GLN A 1 18 ? 3.575 2.972 4.953 1.00 0.00 538 GLN W O 28
ATOM 23784 N N . VAL A 1 19 ? 2.942 3.531 7.040 1.00 0.00 539 VAL W N 28
ATOM 23785 C CA . VAL A 1 19 ? 3.540 4.859 6.984 1.00 0.00 539 VAL W CA 28
ATOM 23786 C C . VAL A 1 19 ? 5.037 4.780 7.247 1.00 0.00 539 VAL W C 28
ATOM 23787 O O . VAL A 1 19 ? 5.473 4.198 8.241 1.00 0.00 539 VAL W O 28
ATOM 23800 N N . ALA A 1 20 ? 5.823 5.360 6.349 1.00 0.00 540 ALA W N 28
ATOM 23801 C CA . ALA A 1 20 ? 7.271 5.343 6.490 1.00 0.00 540 ALA W CA 28
ATOM 23802 C C . ALA A 1 20 ? 7.764 6.567 7.254 1.00 0.00 540 ALA W C 28
ATOM 23803 O O . ALA A 1 20 ? 7.254 7.672 7.068 1.00 0.00 540 ALA W O 28
ATOM 23810 N N . PRO A 1 21 ? 8.774 6.389 8.121 1.00 0.00 541 PRO W N 28
ATOM 23811 C CA . PRO A 1 21 ? 9.342 7.487 8.904 1.00 0.00 541 PRO W CA 28
ATOM 23812 C C . PRO A 1 21 ? 9.800 8.633 8.008 1.00 0.00 541 PRO W C 28
ATOM 23813 O O . PRO A 1 21 ? 9.893 9.780 8.445 1.00 0.00 541 PRO W O 28
ATOM 23824 N N . ASN A 1 22 ? 10.076 8.307 6.749 1.00 0.00 542 ASN W N 28
ATOM 23825 C CA . ASN A 1 22 ? 10.517 9.296 5.775 1.00 0.00 542 ASN W CA 28
ATOM 23826 C C . ASN A 1 22 ? 9.562 10.485 5.743 1.00 0.00 542 ASN W C 28
ATOM 23827 O O . ASN A 1 22 ? 9.980 11.625 5.537 1.00 0.00 542 ASN W O 28
ATOM 23838 N N . GLY A 1 23 ? 8.276 10.213 5.951 1.00 0.00 543 GLY W N 28
ATOM 23839 C CA . GLY A 1 23 ? 7.286 11.274 5.946 1.00 0.00 543 GLY W CA 28
ATOM 23840 C C . GLY A 1 23 ? 6.091 10.963 5.063 1.00 0.00 543 GLY W C 28
ATOM 23841 O O . GLY A 1 23 ? 5.071 11.648 5.132 1.00 0.00 543 GLY W O 28
ATOM 23845 N N . ARG A 1 24 ? 6.213 9.934 4.229 1.00 0.00 544 ARG W N 28
ATOM 23846 C CA . ARG A 1 24 ? 5.127 9.550 3.332 1.00 0.00 544 ARG W CA 28
ATOM 23847 C C . ARG A 1 24 ? 4.777 8.076 3.490 1.00 0.00 544 ARG W C 28
ATOM 23848 O O . ARG A 1 24 ? 5.608 7.269 3.902 1.00 0.00 544 ARG W O 28
ATOM 23869 N N . THR A 1 25 ? 3.543 7.733 3.143 1.00 0.00 545 THR W N 28
ATOM 23870 C CA . THR A 1 25 ? 3.084 6.357 3.230 1.00 0.00 545 THR W CA 28
ATOM 23871 C C . THR A 1 25 ? 3.472 5.589 1.980 1.00 0.00 545 THR W C 28
ATOM 23872 O O . THR A 1 25 ? 3.504 6.145 0.883 1.00 0.00 545 THR W O 28
ATOM 23883 N N . PHE A 1 26 ? 3.767 4.311 2.149 1.00 0.00 546 PHE W N 28
ATOM 23884 C CA . PHE A 1 26 ? 4.150 3.477 1.027 1.00 0.00 546 PHE W CA 28
ATOM 23885 C C . PHE A 1 26 ? 3.204 2.296 0.876 1.00 0.00 546 PHE W C 28
ATOM 23886 O O . PHE A 1 26 ? 2.267 2.128 1.657 1.00 0.00 546 PHE W O 28
ATOM 23903 N N . PHE A 1 27 ? 3.461 1.478 -0.134 1.00 0.00 547 PHE W N 28
ATOM 23904 C CA . PHE A 1 27 ? 2.642 0.305 -0.393 1.00 0.00 547 PHE W CA 28
ATOM 23905 C C . PHE A 1 27 ? 3.498 -0.941 -0.437 1.00 0.00 547 PHE W C 28
ATOM 23906 O O . PHE A 1 27 ? 4.415 -1.056 -1.250 1.00 0.00 547 PHE W O 28
ATOM 23923 N N . ILE A 1 28 ? 3.188 -1.870 0.446 1.00 0.00 548 ILE W N 28
ATOM 23924 C CA . ILE A 1 28 ? 3.921 -3.113 0.521 1.00 0.00 548 ILE W CA 28
ATOM 23925 C C . ILE A 1 28 ? 3.459 -4.069 -0.570 1.00 0.00 548 ILE W C 28
ATOM 23926 O O . ILE A 1 28 ? 2.281 -4.107 -0.920 1.00 0.00 548 ILE W O 28
ATOM 23942 N N . ASP A 1 29 ? 4.401 -4.821 -1.114 1.00 0.00 549 ASP W N 28
ATOM 23943 C CA . ASP A 1 29 ? 4.110 -5.771 -2.180 1.00 0.00 549 ASP W CA 28
ATOM 23944 C C . ASP A 1 29 ? 4.558 -7.178 -1.795 1.00 0.00 549 ASP W C 28
ATOM 23945 O O . ASP A 1 29 ? 5.739 -7.420 -1.548 1.00 0.00 549 ASP W O 28
ATOM 23954 N N . HIS A 1 30 ? 3.604 -8.103 -1.752 1.00 0.00 550 HIS W N 28
ATOM 23955 C CA . HIS A 1 30 ? 3.893 -9.488 -1.400 1.00 0.00 550 HIS W CA 28
ATOM 23956 C C . HIS A 1 30 ? 4.200 -10.311 -2.648 1.00 0.00 550 HIS W C 28
ATOM 23957 O O . HIS A 1 30 ? 4.868 -11.342 -2.574 1.00 0.00 550 HIS W O 28
ATOM 23971 N N . ALA A 1 31 ? 3.705 -9.853 -3.793 1.00 0.00 551 ALA W N 28
ATOM 23972 C CA . ALA A 1 31 ? 3.926 -10.552 -5.053 1.00 0.00 551 ALA W CA 28
ATOM 23973 C C . ALA A 1 31 ? 5.415 -10.639 -5.382 1.00 0.00 551 ALA W C 28
ATOM 23974 O O . ALA A 1 31 ? 5.892 -11.660 -5.878 1.00 0.00 551 ALA W O 28
ATOM 23981 N N . SER A 1 32 ? 6.143 -9.561 -5.104 1.00 0.00 552 SER W N 28
ATOM 23982 C CA . SER A 1 32 ? 7.577 -9.516 -5.372 1.00 0.00 552 SER W CA 28
ATOM 23983 C C . SER A 1 32 ? 8.387 -9.343 -4.086 1.00 0.00 552 SER W C 28
ATOM 23984 O O . SER A 1 32 ? 9.607 -9.505 -4.091 1.00 0.00 552 SER W O 28
ATOM 23992 N N . ARG A 1 33 ? 7.710 -9.009 -2.988 1.00 0.00 553 ARG W N 28
ATOM 23993 C CA . ARG A 1 33 ? 8.379 -8.812 -1.705 1.00 0.00 553 ARG W CA 28
ATOM 23994 C C . ARG A 1 33 ? 9.132 -7.485 -1.684 1.00 0.00 553 ARG W C 28
ATOM 23995 O O . ARG A 1 33 ? 10.334 -7.447 -1.421 1.00 0.00 553 ARG W O 28
ATOM 24016 N N . ARG A 1 34 ? 8.420 -6.398 -1.965 1.00 0.00 554 ARG W N 28
ATOM 24017 C CA . ARG A 1 34 ? 9.025 -5.071 -1.979 1.00 0.00 554 ARG W CA 28
ATOM 24018 C C . ARG A 1 34 ? 7.980 -3.994 -1.713 1.00 0.00 554 ARG W C 28
ATOM 24019 O O . ARG A 1 34 ? 6.787 -4.276 -1.666 1.00 0.00 554 ARG W O 28
ATOM 24040 N N . THR A 1 35 ? 8.435 -2.755 -1.543 1.00 0.00 555 THR W N 28
ATOM 24041 C CA . THR A 1 35 ? 7.529 -1.641 -1.286 1.00 0.00 555 THR W CA 28
ATOM 24042 C C . THR A 1 35 ? 7.713 -0.536 -2.319 1.00 0.00 555 THR W C 28
ATOM 24043 O O . THR A 1 35 ? 8.493 -0.677 -3.261 1.00 0.00 555 THR W O 28
ATOM 24054 N N . THR A 1 36 ? 6.990 0.563 -2.135 1.00 0.00 556 THR W N 28
ATOM 24055 C CA . THR A 1 36 ? 7.076 1.692 -3.053 1.00 0.00 556 THR W CA 28
ATOM 24056 C C . THR A 1 36 ? 6.250 2.874 -2.561 1.00 0.00 556 THR W C 28
ATOM 24057 O O . THR A 1 36 ? 5.430 2.739 -1.653 1.00 0.00 556 THR W O 28
ATOM 24068 N N . TRP A 1 37 ? 6.472 4.032 -3.173 1.00 0.00 557 TRP W N 28
ATOM 24069 C CA . TRP A 1 37 ? 5.749 5.245 -2.810 1.00 0.00 557 TRP W CA 28
ATOM 24070 C C . TRP A 1 37 ? 4.498 5.414 -3.661 1.00 0.00 557 TRP W C 28
ATOM 24071 O O . TRP A 1 37 ? 3.985 6.523 -3.808 1.00 0.00 557 TRP W O 28
ATOM 24092 N N . ILE A 1 38 ? 4.021 4.322 -4.242 1.00 0.00 558 ILE W N 28
ATOM 24093 C CA . ILE A 1 38 ? 2.847 4.381 -5.096 1.00 0.00 558 ILE W CA 28
ATOM 24094 C C . ILE A 1 38 ? 1.851 3.275 -4.770 1.00 0.00 558 ILE W C 28
ATOM 24095 O O . ILE A 1 38 ? 2.233 2.155 -4.437 1.00 0.00 558 ILE W O 28
ATOM 24111 N N . ASP A 1 39 ? 0.567 3.603 -4.876 1.00 0.00 559 ASP W N 28
ATOM 24112 C CA . ASP A 1 39 ? -0.495 2.646 -4.600 1.00 0.00 559 ASP W CA 28
ATOM 24113 C C . ASP A 1 39 ? -0.961 1.970 -5.889 1.00 0.00 559 ASP W C 28
ATOM 24114 O O . ASP A 1 39 ? -1.568 2.615 -6.744 1.00 0.00 559 ASP W O 28
ATOM 24123 N N . PRO A 1 40 ? -0.691 0.661 -6.055 1.00 0.00 560 PRO W N 28
ATOM 24124 C CA . PRO A 1 40 ? -1.100 -0.068 -7.254 1.00 0.00 560 PRO W CA 28
ATOM 24125 C C . PRO A 1 40 ? -2.568 0.166 -7.576 1.00 0.00 560 PRO W C 28
ATOM 24126 O O . PRO A 1 40 ? -2.959 0.237 -8.741 1.00 0.00 560 PRO W O 28
ATOM 24137 N N . ARG A 1 41 ? -3.373 0.294 -6.529 1.00 0.00 561 ARG W N 28
ATOM 24138 C CA . ARG A 1 41 ? -4.803 0.532 -6.685 1.00 0.00 561 ARG W CA 28
ATOM 24139 C C . ARG A 1 41 ? -5.058 1.688 -7.650 1.00 0.00 561 ARG W C 28
ATOM 24140 O O . ARG A 1 41 ? -5.958 1.625 -8.487 1.00 0.00 561 ARG W O 28
ATOM 24161 N N . ASN A 1 42 ? -4.256 2.741 -7.525 1.00 0.00 562 ASN W N 28
ATOM 24162 C CA . ASN A 1 42 ? -4.391 3.911 -8.386 1.00 0.00 562 ASN W CA 28
ATOM 24163 C C . ASN A 1 42 ? -3.141 4.103 -9.239 1.00 0.00 562 ASN W C 28
ATOM 24164 O O . ASN A 1 42 ? -3.192 4.005 -10.465 1.00 0.00 562 ASN W O 28
ATOM 24175 N N . GLY A 1 43 ? -2.019 4.376 -8.581 1.00 0.00 563 GLY W N 28
ATOM 24176 C CA . GLY A 1 43 ? -0.770 4.577 -9.293 1.00 0.00 563 GLY W CA 28
ATOM 24177 C C . GLY A 1 43 ? -0.201 5.966 -9.083 1.00 0.00 563 GLY W C 28
ATOM 24178 O O . GLY A 1 43 ? 0.420 6.532 -9.983 1.00 0.00 563 GLY W O 28
ATOM 24182 N N . ARG A 1 44 ? -0.410 6.515 -7.892 1.00 0.00 564 ARG W N 28
ATOM 24183 C CA . ARG A 1 44 ? 0.088 7.846 -7.564 1.00 0.00 564 ARG W CA 28
ATOM 24184 C C . ARG A 1 44 ? 0.855 7.828 -6.246 1.00 0.00 564 ARG W C 28
ATOM 24185 O O . ARG A 1 44 ? 0.886 6.814 -5.552 1.00 0.00 564 ARG W O 28
ATOM 24206 N N . ALA A 1 45 ? 1.477 8.955 -5.913 1.00 0.00 565 ALA W N 28
ATOM 24207 C CA . ALA A 1 45 ? 2.252 9.067 -4.681 1.00 0.00 565 ALA W CA 28
ATOM 24208 C C . ALA A 1 45 ? 1.364 8.940 -3.447 1.00 0.00 565 ALA W C 28
ATOM 24209 O O . ALA A 1 45 ? 1.140 9.914 -2.729 1.00 0.00 565 ALA W O 28
ATOM 24216 N N . SER A 1 46 ? 0.867 7.729 -3.203 1.00 0.00 566 SER W N 28
ATOM 24217 C CA . SER A 1 46 ? 0.007 7.462 -2.051 1.00 0.00 566 SER W CA 28
ATOM 24218 C C . SER A 1 46 ? -1.036 8.562 -1.865 1.00 0.00 566 SER W C 28
ATOM 24219 O O . SER A 1 46 ? -2.223 8.276 -1.724 1.00 99.99 566 SER W O 28
ATOM 24227 N N . THR B 2 1 ? 16.685 7.065 -0.447 1.00 0.00 227 THR P N 28
ATOM 24228 C CA . THR B 2 1 ? 15.240 6.961 -0.773 1.00 0.00 227 THR P CA 28
ATOM 24229 C C . THR B 2 1 ? 14.381 7.120 0.479 1.00 0.00 227 THR P C 28
ATOM 24230 O O . THR B 2 1 ? 13.546 8.021 0.560 1.00 0.00 227 THR P O 28
ATOM 24243 N N . GLY B 2 2 ? 14.592 6.239 1.451 1.00 0.00 228 GLY P N 28
ATOM 24244 C CA . GLY B 2 2 ? 13.830 6.299 2.685 1.00 0.00 228 GLY P CA 28
ATOM 24245 C C . GLY B 2 2 ? 12.566 5.463 2.627 1.00 0.00 228 GLY P C 28
ATOM 24246 O O . GLY B 2 2 ? 11.614 5.713 3.366 1.00 0.00 228 GLY P O 28
ATOM 24250 N N . LEU B 2 3 ? 12.556 4.474 1.741 1.00 0.00 229 LEU P N 28
ATOM 24251 C CA . LEU B 2 3 ? 11.400 3.599 1.579 1.00 0.00 229 LEU P CA 28
ATOM 24252 C C . LEU B 2 3 ? 11.661 2.223 2.190 1.00 0.00 229 LEU P C 28
ATOM 24253 O O . LEU B 2 3 ? 12.319 1.382 1.578 1.00 0.00 229 LEU P O 28
ATOM 24269 N N . PRO B 2 4 ? 11.142 1.968 3.403 1.00 0.00 230 PRO P N 28
ATOM 24270 C CA . PRO B 2 4 ? 11.322 0.678 4.078 1.00 0.00 230 PRO P CA 28
ATOM 24271 C C . PRO B 2 4 ? 10.824 -0.479 3.220 1.00 0.00 230 PRO P C 28
ATOM 24272 O O . PRO B 2 4 ? 9.640 -0.815 3.237 1.00 0.00 230 PRO P O 28
ATOM 24283 N N . SER B 2 5 ? 11.736 -1.078 2.460 1.00 0.00 231 SER P N 28
ATOM 24284 C CA . SER B 2 5 ? 11.395 -2.190 1.582 1.00 0.00 231 SER P CA 28
ATOM 24285 C C . SER B 2 5 ? 10.829 -3.368 2.367 1.00 0.00 231 SER P C 28
ATOM 24286 O O . SER B 2 5 ? 11.225 -3.620 3.504 1.00 0.00 231 SER P O 28
ATOM 24294 N N . TYR B 2 6 ? 9.901 -4.085 1.742 1.00 0.00 232 TYR P N 28
ATOM 24295 C CA . TYR B 2 6 ? 9.273 -5.242 2.364 1.00 0.00 232 TYR P CA 28
ATOM 24296 C C . TYR B 2 6 ? 10.329 -6.228 2.861 1.00 0.00 232 TYR P C 28
ATOM 24297 O O . TYR B 2 6 ? 10.733 -7.138 2.137 1.00 0.00 232 TYR P O 28
ATOM 24315 N N . ASP B 2 7 ? 10.769 -6.035 4.099 1.00 0.00 233 ASP P N 28
ATOM 24316 C CA . ASP B 2 7 ? 11.779 -6.901 4.698 1.00 0.00 233 ASP P CA 28
ATOM 24317 C C . ASP B 2 7 ? 12.180 -6.390 6.078 1.00 0.00 233 ASP P C 28
ATOM 24318 O O . ASP B 2 7 ? 12.428 -7.174 6.995 1.00 0.00 233 ASP P O 28
ATOM 24327 N N . GLU B 2 8 ? 12.247 -5.070 6.216 1.00 0.00 234 GLU P N 28
ATOM 24328 C CA . GLU B 2 8 ? 12.623 -4.449 7.483 1.00 0.00 234 GLU P CA 28
ATOM 24329 C C . GLU B 2 8 ? 11.477 -3.620 8.059 1.00 0.00 234 GLU P C 28
ATOM 24330 O O . GLU B 2 8 ? 11.448 -3.335 9.256 1.00 0.00 234 GLU P O 28
ATOM 24342 N N . ALA B 2 9 ? 10.534 -3.233 7.204 1.00 0.00 235 ALA P N 28
ATOM 24343 C CA . ALA B 2 9 ? 9.392 -2.434 7.633 1.00 0.00 235 ALA P CA 28
ATOM 24344 C C . ALA B 2 9 ? 8.417 -3.263 8.462 1.00 0.00 235 ALA P C 28
ATOM 24345 O O . ALA B 2 9 ? 7.746 -2.741 9.354 1.00 0.00 235 ALA P O 28
ATOM 24352 N N . LEU B 2 10 ? 8.340 -4.554 8.161 1.00 0.00 236 LEU P N 28
ATOM 24353 C CA . LEU B 2 10 ? 7.442 -5.455 8.876 1.00 0.00 236 LEU P CA 28
ATOM 24354 C C . LEU B 2 10 ? 7.820 -5.543 10.351 1.00 0.00 236 LEU P C 28
ATOM 24355 O O . LEU B 2 10 ? 8.916 -5.985 10.697 1.00 0.00 236 LEU P O 28
ATOM 24371 N N . HIS B 2 11 ? 6.905 -5.121 11.218 1.00 0.00 237 HIS P N 28
ATOM 24372 C CA . HIS B 2 11 ? 7.143 -5.152 12.657 1.00 0.00 237 HIS P CA 28
ATOM 24373 C C . HIS B 2 11 ? 5.827 -5.104 13.429 1.00 0.00 237 HIS P C 28
ATOM 24374 O O . HIS B 2 11 ? 5.598 -5.919 14.320 1.00 99.99 237 HIS P O 28
ATOM 24389 N N . GLY A 1 1 ? -20.166 0.988 3.671 1.00 99.99 521 GLY W N 29
ATOM 24390 C CA . GLY A 1 1 ? -19.739 1.577 4.924 1.00 0.00 521 GLY W CA 29
ATOM 24391 C C . GLY A 1 1 ? -19.007 0.546 5.762 1.00 0.00 521 GLY W C 29
ATOM 24392 O O . GLY A 1 1 ? -17.909 0.809 6.253 1.00 0.00 521 GLY W O 29
ATOM 24398 N N . PRO A 1 2 ? -19.594 -0.649 5.944 1.00 0.00 522 PRO W N 29
ATOM 24399 C CA . PRO A 1 2 ? -18.978 -1.719 6.734 1.00 0.00 522 PRO W CA 29
ATOM 24400 C C . PRO A 1 2 ? -17.784 -2.350 6.027 1.00 0.00 522 PRO W C 29
ATOM 24401 O O . PRO A 1 2 ? -17.911 -2.874 4.921 1.00 0.00 522 PRO W O 29
ATOM 24412 N N . LEU A 1 3 ? -16.623 -2.296 6.674 1.00 0.00 523 LEU W N 29
ATOM 24413 C CA . LEU A 1 3 ? -15.405 -2.862 6.106 1.00 0.00 523 LEU W CA 29
ATOM 24414 C C . LEU A 1 3 ? -14.930 -2.042 4.911 1.00 0.00 523 LEU W C 29
ATOM 24415 O O . LEU A 1 3 ? -15.079 -2.459 3.762 1.00 0.00 523 LEU W O 29
ATOM 24431 N N . GLY A 1 4 ? -14.360 -0.874 5.188 1.00 0.00 524 GLY W N 29
ATOM 24432 C CA . GLY A 1 4 ? -13.874 -0.015 4.124 1.00 0.00 524 GLY W CA 29
ATOM 24433 C C . GLY A 1 4 ? -14.620 1.304 4.056 1.00 0.00 524 GLY W C 29
ATOM 24434 O O . GLY A 1 4 ? -15.137 1.783 5.065 1.00 0.00 524 GLY W O 29
ATOM 24438 N N . SER A 1 5 ? -14.677 1.890 2.864 1.00 0.00 525 SER W N 29
ATOM 24439 C CA . SER A 1 5 ? -15.366 3.160 2.668 1.00 0.00 525 SER W CA 29
ATOM 24440 C C . SER A 1 5 ? -14.712 4.265 3.491 1.00 0.00 525 SER W C 29
ATOM 24441 O O . SER A 1 5 ? -14.113 4.004 4.535 1.00 0.00 525 SER W O 29
ATOM 24449 N N . GLY A 1 6 ? -14.831 5.500 3.015 1.00 0.00 526 GLY W N 29
ATOM 24450 C CA . GLY A 1 6 ? -14.248 6.626 3.718 1.00 0.00 526 GLY W CA 29
ATOM 24451 C C . GLY A 1 6 ? -13.149 7.301 2.922 1.00 0.00 526 GLY W C 29
ATOM 24452 O O . GLY A 1 6 ? -13.412 7.927 1.895 1.00 0.00 526 GLY W O 29
ATOM 24456 N N . GLU A 1 7 ? -11.913 7.177 3.397 1.00 0.00 527 GLU W N 29
ATOM 24457 C CA . GLU A 1 7 ? -10.771 7.782 2.722 1.00 0.00 527 GLU W CA 29
ATOM 24458 C C . GLU A 1 7 ? -9.611 6.796 2.625 1.00 0.00 527 GLU W C 29
ATOM 24459 O O . GLU A 1 7 ? -8.445 7.183 2.703 1.00 0.00 527 GLU W O 29
ATOM 24471 N N . GLU A 1 8 ? -9.941 5.520 2.451 1.00 0.00 528 GLU W N 29
ATOM 24472 C CA . GLU A 1 8 ? -8.928 4.477 2.341 1.00 0.00 528 GLU W CA 29
ATOM 24473 C C . GLU A 1 8 ? -9.327 3.442 1.294 1.00 0.00 528 GLU W C 29
ATOM 24474 O O . GLU A 1 8 ? -10.176 2.587 1.546 1.00 0.00 528 GLU W O 29
ATOM 24486 N N . GLU A 1 9 ? -8.710 3.526 0.120 1.00 0.00 529 GLU W N 29
ATOM 24487 C CA . GLU A 1 9 ? -9.002 2.597 -0.966 1.00 0.00 529 GLU W CA 29
ATOM 24488 C C . GLU A 1 9 ? -8.432 1.210 -0.671 1.00 0.00 529 GLU W C 29
ATOM 24489 O O . GLU A 1 9 ? -7.351 1.084 -0.096 1.00 0.00 529 GLU W O 29
ATOM 24501 N N . PRO A 1 10 ? -9.156 0.147 -1.063 1.00 0.00 530 PRO W N 29
ATOM 24502 C CA . PRO A 1 10 ? -8.718 -1.236 -0.840 1.00 0.00 530 PRO W CA 29
ATOM 24503 C C . PRO A 1 10 ? -7.348 -1.523 -1.447 1.00 0.00 530 PRO W C 29
ATOM 24504 O O . PRO A 1 10 ? -6.971 -0.934 -2.460 1.00 0.00 530 PRO W O 29
ATOM 24515 N N . LEU A 1 11 ? -6.618 -2.443 -0.828 1.00 0.00 531 LEU W N 29
ATOM 24516 C CA . LEU A 1 11 ? -5.297 -2.828 -1.309 1.00 0.00 531 LEU W CA 29
ATOM 24517 C C . LEU A 1 11 ? -5.411 -4.083 -2.171 1.00 0.00 531 LEU W C 29
ATOM 24518 O O . LEU A 1 11 ? -6.145 -5.010 -1.829 1.00 0.00 531 LEU W O 29
ATOM 24534 N N . PRO A 1 12 ? -4.710 -4.124 -3.316 1.00 0.00 532 PRO W N 29
ATOM 24535 C CA . PRO A 1 12 ? -4.766 -5.266 -4.232 1.00 0.00 532 PRO W CA 29
ATOM 24536 C C . PRO A 1 12 ? -4.555 -6.614 -3.540 1.00 0.00 532 PRO W C 29
ATOM 24537 O O . PRO A 1 12 ? -4.469 -6.692 -2.316 1.00 0.00 532 PRO W O 29
ATOM 24548 N N . PRO A 1 13 ? -4.511 -7.702 -4.334 1.00 0.00 533 PRO W N 29
ATOM 24549 C CA . PRO A 1 13 ? -4.360 -9.075 -3.826 1.00 0.00 533 PRO W CA 29
ATOM 24550 C C . PRO A 1 13 ? -2.987 -9.410 -3.269 1.00 0.00 533 PRO W C 29
ATOM 24551 O O . PRO A 1 13 ? -2.760 -10.531 -2.813 1.00 0.00 533 PRO W O 29
ATOM 24562 N N . ARG A 1 14 ? -2.072 -8.469 -3.312 1.00 0.00 534 ARG W N 29
ATOM 24563 C CA . ARG A 1 14 ? -0.729 -8.729 -2.811 1.00 0.00 534 ARG W CA 29
ATOM 24564 C C . ARG A 1 14 ? -0.074 -7.464 -2.297 1.00 0.00 534 ARG W C 29
ATOM 24565 O O . ARG A 1 14 ? 1.121 -7.251 -2.493 1.00 0.00 534 ARG W O 29
ATOM 24586 N N . TRP A 1 15 ? -0.856 -6.619 -1.645 1.00 0.00 535 TRP W N 29
ATOM 24587 C CA . TRP A 1 15 ? -0.314 -5.373 -1.122 1.00 0.00 535 TRP W CA 29
ATOM 24588 C C . TRP A 1 15 ? -0.854 -5.040 0.263 1.00 0.00 535 TRP W C 29
ATOM 24589 O O . TRP A 1 15 ? -1.798 -5.663 0.749 1.00 0.00 535 TRP W O 29
ATOM 24610 N N . SER A 1 16 ? -0.230 -4.046 0.888 1.00 0.00 536 SER W N 29
ATOM 24611 C CA . SER A 1 16 ? -0.617 -3.604 2.218 1.00 0.00 536 SER W CA 29
ATOM 24612 C C . SER A 1 16 ? -0.406 -2.100 2.359 1.00 0.00 536 SER W C 29
ATOM 24613 O O . SER A 1 16 ? -0.372 -1.376 1.364 1.00 0.00 536 SER W O 29
ATOM 24621 N N . MET A 1 17 ? -0.264 -1.633 3.594 1.00 0.00 537 MET W N 29
ATOM 24622 C CA . MET A 1 17 ? -0.055 -0.216 3.848 1.00 0.00 537 MET W CA 29
ATOM 24623 C C . MET A 1 17 ? 0.791 -0.008 5.099 1.00 0.00 537 MET W C 29
ATOM 24624 O O . MET A 1 17 ? 0.499 -0.565 6.157 1.00 0.00 537 MET W O 29
ATOM 24638 N N . GLN A 1 18 ? 1.843 0.793 4.967 1.00 0.00 538 GLN W N 29
ATOM 24639 C CA . GLN A 1 18 ? 2.735 1.069 6.085 1.00 0.00 538 GLN W CA 29
ATOM 24640 C C . GLN A 1 18 ? 3.411 2.427 5.924 1.00 0.00 538 GLN W C 29
ATOM 24641 O O . GLN A 1 18 ? 3.899 2.764 4.845 1.00 0.00 538 GLN W O 29
ATOM 24655 N N . VAL A 1 19 ? 3.438 3.201 7.004 1.00 0.00 539 VAL W N 29
ATOM 24656 C CA . VAL A 1 19 ? 4.057 4.521 6.986 1.00 0.00 539 VAL W CA 29
ATOM 24657 C C . VAL A 1 19 ? 5.566 4.412 7.157 1.00 0.00 539 VAL W C 29
ATOM 24658 O O . VAL A 1 19 ? 6.052 3.692 8.030 1.00 0.00 539 VAL W O 29
ATOM 24671 N N . ALA A 1 20 ? 6.306 5.124 6.315 1.00 0.00 540 ALA W N 29
ATOM 24672 C CA . ALA A 1 20 ? 7.761 5.100 6.372 1.00 0.00 540 ALA W CA 29
ATOM 24673 C C . ALA A 1 20 ? 8.305 6.315 7.118 1.00 0.00 540 ALA W C 29
ATOM 24674 O O . ALA A 1 20 ? 7.656 7.359 7.176 1.00 0.00 540 ALA W O 29
ATOM 24681 N N . PRO A 1 21 ? 9.514 6.195 7.695 1.00 0.00 541 PRO W N 29
ATOM 24682 C CA . PRO A 1 21 ? 10.147 7.291 8.433 1.00 0.00 541 PRO W CA 29
ATOM 24683 C C . PRO A 1 21 ? 10.401 8.496 7.540 1.00 0.00 541 PRO W C 29
ATOM 24684 O O . PRO A 1 21 ? 10.472 9.632 8.010 1.00 0.00 541 PRO W O 29
ATOM 24695 N N . ASN A 1 22 ? 10.532 8.237 6.242 1.00 0.00 542 ASN W N 29
ATOM 24696 C CA . ASN A 1 22 ? 10.772 9.292 5.268 1.00 0.00 542 ASN W CA 29
ATOM 24697 C C . ASN A 1 22 ? 9.771 10.427 5.441 1.00 0.00 542 ASN W C 29
ATOM 24698 O O . ASN A 1 22 ? 10.099 11.595 5.236 1.00 0.00 542 ASN W O 29
ATOM 24709 N N . GLY A 1 23 ? 8.545 10.077 5.823 1.00 0.00 543 GLY W N 29
ATOM 24710 C CA . GLY A 1 23 ? 7.517 11.081 6.019 1.00 0.00 543 GLY W CA 29
ATOM 24711 C C . GLY A 1 23 ? 6.250 10.791 5.236 1.00 0.00 543 GLY W C 29
ATOM 24712 O O . GLY A 1 23 ? 5.238 11.468 5.415 1.00 0.00 543 GLY W O 29
ATOM 24716 N N . ARG A 1 24 ? 6.300 9.788 4.361 1.00 0.00 544 ARG W N 29
ATOM 24717 C CA . ARG A 1 24 ? 5.141 9.429 3.555 1.00 0.00 544 ARG W CA 29
ATOM 24718 C C . ARG A 1 24 ? 4.872 7.931 3.612 1.00 0.00 544 ARG W C 29
ATOM 24719 O O . ARG A 1 24 ? 5.780 7.133 3.848 1.00 0.00 544 ARG W O 29
ATOM 24740 N N . THR A 1 25 ? 3.618 7.558 3.386 1.00 0.00 545 THR W N 29
ATOM 24741 C CA . THR A 1 25 ? 3.223 6.158 3.402 1.00 0.00 545 THR W CA 29
ATOM 24742 C C . THR A 1 25 ? 3.535 5.496 2.073 1.00 0.00 545 THR W C 29
ATOM 24743 O O . THR A 1 25 ? 3.464 6.129 1.020 1.00 0.00 545 THR W O 29
ATOM 24754 N N . PHE A 1 26 ? 3.885 4.220 2.124 1.00 0.00 546 PHE W N 29
ATOM 24755 C CA . PHE A 1 26 ? 4.209 3.481 0.918 1.00 0.00 546 PHE W CA 29
ATOM 24756 C C . PHE A 1 26 ? 3.270 2.299 0.728 1.00 0.00 546 PHE W C 29
ATOM 24757 O O . PHE A 1 26 ? 2.336 2.101 1.505 1.00 0.00 546 PHE W O 29
ATOM 24774 N N . PHE A 1 27 ? 3.528 1.516 -0.309 1.00 0.00 547 PHE W N 29
ATOM 24775 C CA . PHE A 1 27 ? 2.715 0.347 -0.606 1.00 0.00 547 PHE W CA 29
ATOM 24776 C C . PHE A 1 27 ? 3.580 -0.888 -0.716 1.00 0.00 547 PHE W C 29
ATOM 24777 O O . PHE A 1 27 ? 4.526 -0.938 -1.503 1.00 0.00 547 PHE W O 29
ATOM 24794 N N . ILE A 1 28 ? 3.250 -1.880 0.088 1.00 0.00 548 ILE W N 29
ATOM 24795 C CA . ILE A 1 28 ? 3.990 -3.121 0.101 1.00 0.00 548 ILE W CA 29
ATOM 24796 C C . ILE A 1 28 ? 3.476 -4.068 -0.974 1.00 0.00 548 ILE W C 29
ATOM 24797 O O . ILE A 1 28 ? 2.304 -4.041 -1.338 1.00 0.00 548 ILE W O 29
ATOM 24813 N N . ASP A 1 29 ? 4.377 -4.893 -1.477 1.00 0.00 549 ASP W N 29
ATOM 24814 C CA . ASP A 1 29 ? 4.049 -5.861 -2.518 1.00 0.00 549 ASP W CA 29
ATOM 24815 C C . ASP A 1 29 ? 4.475 -7.267 -2.106 1.00 0.00 549 ASP W C 29
ATOM 24816 O O . ASP A 1 29 ? 5.663 -7.539 -1.923 1.00 0.00 549 ASP W O 29
ATOM 24825 N N . HIS A 1 30 ? 3.499 -8.157 -1.959 1.00 0.00 550 HIS W N 29
ATOM 24826 C CA . HIS A 1 30 ? 3.773 -9.535 -1.565 1.00 0.00 550 HIS W CA 29
ATOM 24827 C C . HIS A 1 30 ? 4.206 -10.370 -2.764 1.00 0.00 550 HIS W C 29
ATOM 24828 O O . HIS A 1 30 ? 4.974 -11.323 -2.624 1.00 0.00 550 HIS W O 29
ATOM 24842 N N . ALA A 1 31 ? 3.711 -10.009 -3.944 1.00 0.00 551 ALA W N 29
ATOM 24843 C CA . ALA A 1 31 ? 4.050 -10.727 -5.168 1.00 0.00 551 ALA W CA 29
ATOM 24844 C C . ALA A 1 31 ? 5.557 -10.927 -5.289 1.00 0.00 551 ALA W C 29
ATOM 24845 O O . ALA A 1 31 ? 6.020 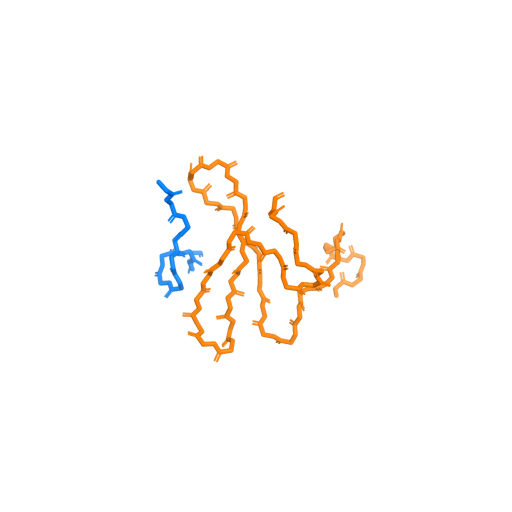-11.942 -5.810 1.00 0.00 551 ALA W O 29
ATOM 24852 N N . SER A 1 32 ? 6.316 -9.952 -4.801 1.00 0.00 552 SER W N 29
ATOM 24853 C CA . SER A 1 32 ? 7.772 -10.019 -4.852 1.00 0.00 552 SER W CA 29
ATOM 24854 C C . SER A 1 32 ? 8.402 -9.613 -3.521 1.00 0.00 552 SER W C 29
ATOM 24855 O O . SER A 1 32 ? 9.623 -9.484 -3.422 1.00 0.00 552 SER W O 29
ATOM 24863 N N . ARG A 1 33 ? 7.574 -9.412 -2.499 1.00 0.00 553 ARG W N 29
ATOM 24864 C CA . ARG A 1 33 ? 8.072 -9.023 -1.186 1.00 0.00 553 ARG W CA 29
ATOM 24865 C C . ARG A 1 33 ? 8.849 -7.713 -1.260 1.00 0.00 553 ARG W C 29
ATOM 24866 O O . ARG A 1 33 ? 10.040 -7.672 -0.950 1.00 0.00 553 ARG W O 29
ATOM 24887 N N . ARG A 1 34 ? 8.178 -6.640 -1.674 1.00 0.00 554 ARG W N 29
ATOM 24888 C CA . ARG A 1 34 ? 8.828 -5.340 -1.783 1.00 0.00 554 ARG W CA 29
ATOM 24889 C C . ARG A 1 34 ? 7.876 -4.210 -1.416 1.00 0.00 554 ARG W C 29
ATOM 24890 O O . ARG A 1 34 ? 6.813 -4.442 -0.843 1.00 0.00 554 ARG W O 29
ATOM 24911 N N . THR A 1 35 ? 8.269 -2.986 -1.751 1.00 0.00 555 THR W N 29
ATOM 24912 C CA . THR A 1 35 ? 7.456 -1.810 -1.462 1.00 0.00 555 THR W CA 29
ATOM 24913 C C . THR A 1 35 ? 7.628 -0.753 -2.547 1.00 0.00 555 THR W C 29
ATOM 24914 O O . THR A 1 35 ? 8.355 -0.959 -3.519 1.00 0.00 555 THR W O 29
ATOM 24925 N N . THR A 1 36 ? 6.958 0.381 -2.373 1.00 0.00 556 THR W N 29
ATOM 24926 C CA . THR A 1 36 ? 7.042 1.473 -3.337 1.00 0.00 556 THR W CA 29
ATOM 24927 C C . THR A 1 36 ? 6.257 2.691 -2.861 1.00 0.00 556 THR W C 29
ATOM 24928 O O . THR A 1 36 ? 5.420 2.595 -1.964 1.00 0.00 556 THR W O 29
ATOM 24939 N N . TRP A 1 37 ? 6.540 3.838 -3.470 1.00 0.00 557 TRP W N 29
ATOM 24940 C CA . TRP A 1 37 ? 5.868 5.084 -3.115 1.00 0.00 557 TRP W CA 29
ATOM 24941 C C . TRP A 1 37 ? 4.589 5.283 -3.918 1.00 0.00 557 TRP W C 29
ATOM 24942 O O . TRP A 1 37 ? 4.066 6.394 -3.989 1.00 0.00 557 TRP W O 29
ATOM 24963 N N . ILE A 1 38 ? 4.095 4.221 -4.536 1.00 0.00 558 ILE W N 29
ATOM 24964 C CA . ILE A 1 38 ? 2.891 4.325 -5.343 1.00 0.00 558 ILE W CA 29
ATOM 24965 C C . ILE A 1 38 ? 1.852 3.284 -4.948 1.00 0.00 558 ILE W C 29
ATOM 24966 O O . ILE A 1 38 ? 2.188 2.151 -4.603 1.00 0.00 558 ILE W O 29
ATOM 24982 N N . ASP A 1 39 ? 0.586 3.685 -4.995 1.00 0.00 559 ASP W N 29
ATOM 24983 C CA . ASP A 1 39 ? -0.514 2.801 -4.637 1.00 0.00 559 ASP W CA 29
ATOM 24984 C C . ASP A 1 39 ? -1.155 2.187 -5.882 1.00 0.00 559 ASP W C 29
ATOM 24985 O 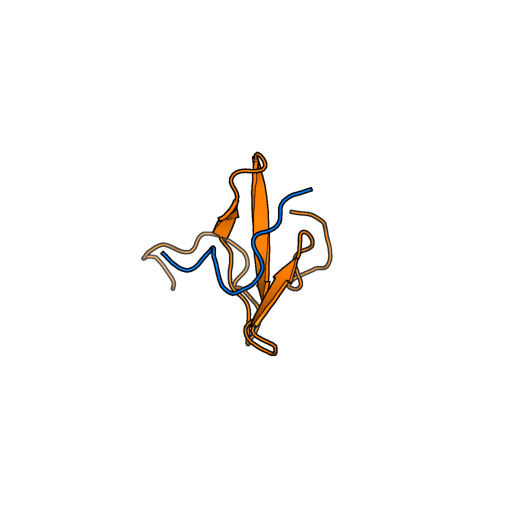O . ASP A 1 39 ? -1.799 2.891 -6.661 1.00 0.00 559 ASP W O 29
ATOM 24994 N N . PRO A 1 40 ? -0.998 0.866 -6.094 1.00 0.00 560 PRO W N 29
ATOM 24995 C CA . PRO A 1 40 ? -1.581 0.194 -7.253 1.00 0.00 560 PRO W CA 29
ATOM 24996 C C . PRO A 1 40 ? -3.064 0.513 -7.394 1.00 0.00 560 PRO W C 29
ATOM 24997 O O . PRO A 1 40 ? -3.586 0.627 -8.503 1.00 0.00 560 PRO W O 29
ATOM 25008 N N . ARG A 1 41 ? -3.733 0.665 -6.257 1.00 0.00 561 ARG W N 29
ATOM 25009 C CA . ARG A 1 41 ? -5.158 0.984 -6.241 1.00 0.00 561 ARG W CA 29
ATOM 25010 C C . ARG A 1 41 ? -5.442 2.226 -7.079 1.00 0.00 561 ARG W C 29
ATOM 25011 O O . ARG A 1 41 ? -6.527 2.373 -7.640 1.00 0.00 561 ARG W O 29
ATOM 25032 N N . ASN A 1 42 ? -4.459 3.119 -7.158 1.00 0.00 562 ASN W N 29
ATOM 25033 C CA . ASN A 1 42 ? -4.606 4.351 -7.927 1.00 0.00 562 ASN W CA 29
ATOM 25034 C C . ASN A 1 42 ? -3.416 4.554 -8.860 1.00 0.00 562 ASN W C 29
ATOM 25035 O O . ASN A 1 42 ? -3.555 4.497 -10.081 1.00 0.00 562 ASN W O 29
ATOM 25046 N N . GLY A 1 43 ? -2.247 4.794 -8.275 1.00 0.00 563 GLY W N 29
ATOM 25047 C CA . GLY A 1 43 ? -1.050 5.003 -9.069 1.00 0.00 563 GLY W CA 29
ATOM 25048 C C . GLY A 1 43 ? -0.467 6.390 -8.884 1.00 0.00 563 GLY W C 29
ATOM 25049 O O . GLY A 1 43 ? -0.168 7.079 -9.860 1.00 0.00 563 GLY W O 29
ATOM 25053 N N . ARG A 1 44 ? -0.306 6.800 -7.630 1.00 0.00 564 ARG W N 29
ATOM 25054 C CA . ARG A 1 44 ? 0.244 8.116 -7.321 1.00 0.00 564 ARG W CA 29
ATOM 25055 C C . ARG A 1 44 ? 1.096 8.068 -6.057 1.00 0.00 564 ARG W C 29
ATOM 25056 O O . ARG A 1 44 ? 1.053 7.096 -5.303 1.00 0.00 564 ARG W O 29
ATOM 25077 N N . ALA A 1 45 ? 1.869 9.125 -5.833 1.00 0.00 565 ALA W N 29
ATOM 25078 C CA . ALA A 1 45 ? 2.732 9.205 -4.662 1.00 0.00 565 ALA W CA 29
ATOM 25079 C C . ALA A 1 45 ? 1.915 9.183 -3.376 1.00 0.00 565 ALA W C 29
ATOM 25080 O O . ALA A 1 45 ? 1.097 10.070 -3.133 1.00 0.00 565 ALA W O 29
ATOM 25087 N N . SER A 1 46 ? 2.140 8.162 -2.557 1.00 0.00 566 SER W N 29
ATOM 25088 C CA . SER A 1 46 ? 1.423 8.021 -1.295 1.00 0.00 566 SER W CA 29
ATOM 25089 C C . SER A 1 46 ? 2.247 8.568 -0.135 1.00 0.00 566 SER W C 29
ATOM 25090 O O . SER A 1 46 ? 1.749 9.359 0.663 1.00 99.99 566 SER W O 29
ATOM 25098 N N . THR B 2 1 ? 13.681 10.821 0.207 1.00 0.00 227 THR P N 29
ATOM 25099 C CA . THR B 2 1 ? 13.946 9.364 0.094 1.00 0.00 227 THR P CA 29
ATOM 25100 C C . THR B 2 1 ? 13.816 8.674 1.447 1.00 0.00 227 THR P C 29
ATOM 25101 O O . THR B 2 1 ? 13.860 9.323 2.492 1.00 0.00 227 THR P O 29
ATOM 25114 N N . GLY B 2 2 ? 13.655 7.356 1.421 1.00 0.00 228 GLY P N 29
ATOM 25115 C CA . GLY B 2 2 ? 13.521 6.601 2.653 1.00 0.00 228 GLY P CA 29
ATOM 25116 C C . GLY B 2 2 ? 12.382 5.601 2.600 1.00 0.00 228 GLY P C 29
ATOM 25117 O O . GLY B 2 2 ? 11.458 5.663 3.408 1.00 0.00 228 GLY P O 29
ATOM 25121 N N . LEU B 2 3 ? 12.453 4.678 1.645 1.00 0.00 229 LEU P N 29
ATOM 25122 C CA . LEU B 2 3 ? 11.423 3.655 1.485 1.00 0.00 229 LEU P CA 29
ATOM 25123 C C . LEU B 2 3 ? 11.887 2.320 2.066 1.00 0.00 229 LEU P C 29
ATOM 25124 O O . LEU B 2 3 ? 12.699 1.623 1.458 1.00 0.00 229 LEU P O 29
ATOM 25140 N N . PRO B 2 4 ? 11.378 1.943 3.253 1.00 0.00 230 PRO P N 29
ATOM 25141 C CA . PRO B 2 4 ? 11.749 0.686 3.910 1.00 0.00 230 PRO P CA 29
ATOM 25142 C C . PRO B 2 4 ? 11.201 -0.528 3.169 1.00 0.00 230 PRO P C 29
ATOM 25143 O O . PRO B 2 4 ? 9.994 -0.765 3.151 1.00 0.00 230 PRO P O 29
ATOM 25154 N N . SER B 2 5 ? 12.099 -1.292 2.554 1.00 0.00 231 SER P N 29
ATOM 25155 C CA . SER B 2 5 ? 11.705 -2.482 1.806 1.00 0.00 231 SER P CA 29
ATOM 25156 C C . SER B 2 5 ? 10.776 -3.366 2.632 1.00 0.00 231 SER P C 29
ATOM 25157 O O . SER B 2 5 ? 10.771 -3.304 3.860 1.00 0.00 231 SER P O 29
ATOM 25165 N N . TYR B 2 6 ? 9.990 -4.183 1.943 1.00 0.00 232 TYR P N 29
ATOM 25166 C CA . TYR B 2 6 ? 9.049 -5.080 2.601 1.00 0.00 232 TYR P CA 29
ATOM 25167 C C . TYR B 2 6 ? 9.776 -6.259 3.241 1.00 0.00 232 TYR P C 29
ATOM 25168 O O . TYR B 2 6 ? 9.852 -7.345 2.665 1.00 0.00 232 TYR P O 29
ATOM 25186 N N . ASP B 2 7 ? 10.308 -6.034 4.440 1.00 0.00 233 ASP P N 29
ATOM 25187 C CA . ASP B 2 7 ? 11.030 -7.072 5.168 1.00 0.00 233 ASP P CA 29
ATOM 25188 C C . ASP B 2 7 ? 11.589 -6.523 6.477 1.00 0.00 233 ASP P C 29
ATOM 25189 O O . ASP B 2 7 ? 11.629 -7.222 7.489 1.00 0.00 233 ASP P O 29
ATOM 25198 N N . GLU B 2 8 ? 12.019 -5.266 6.447 1.00 0.00 234 GLU P N 29
ATOM 25199 C CA . GLU B 2 8 ? 12.577 -4.618 7.628 1.00 0.00 234 GLU P CA 29
ATOM 25200 C C . GLU B 2 8 ? 11.530 -3.747 8.314 1.00 0.00 234 GLU P C 29
ATOM 25201 O O . GLU B 2 8 ? 11.616 -3.486 9.514 1.00 0.00 234 GLU P O 29
ATOM 25213 N N . ALA B 2 9 ? 10.541 -3.299 7.546 1.00 0.00 235 ALA P N 29
ATOM 25214 C CA . ALA B 2 9 ? 9.478 -2.458 8.081 1.00 0.00 235 ALA P CA 29
ATOM 25215 C C . ALA B 2 9 ? 8.227 -3.275 8.377 1.00 0.00 235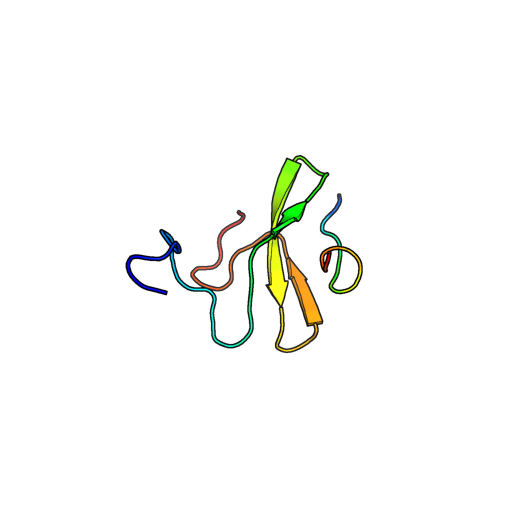 ALA P C 29
ATOM 25216 O O . ALA B 2 9 ? 7.177 -3.060 7.772 1.00 0.00 235 ALA P O 29
ATOM 25223 N N . LEU B 2 10 ? 8.344 -4.214 9.309 1.00 0.00 236 LEU P N 29
ATOM 25224 C CA . LEU B 2 10 ? 7.219 -5.063 9.680 1.00 0.00 236 LEU P CA 29
ATOM 25225 C C . LEU B 2 10 ? 7.396 -5.624 11.089 1.00 0.00 236 LEU P C 29
ATOM 25226 O O . LEU B 2 10 ? 7.698 -6.804 11.266 1.00 0.00 236 LEU P O 29
ATOM 25242 N N . HIS B 2 11 ? 7.201 -4.769 12.087 1.00 0.00 237 HIS P N 29
ATOM 25243 C CA . HIS B 2 11 ? 7.333 -5.174 13.483 1.00 0.00 237 HIS P CA 29
ATOM 25244 C C . HIS B 2 11 ? 6.699 -4.142 14.409 1.00 0.00 237 HIS P C 29
ATOM 25245 O O . HIS B 2 11 ? 5.905 -4.492 15.280 1.00 99.99 237 HIS P O 29
ATOM 25260 N N . GLY A 1 1 ? -22.382 5.618 1.432 1.00 99.99 521 GLY W N 30
ATOM 25261 C CA . GLY A 1 1 ? -21.570 6.535 2.205 1.00 0.00 521 GLY W CA 30
ATOM 25262 C C . GLY A 1 1 ? -21.945 6.453 3.673 1.00 0.00 521 GLY W C 30
ATOM 25263 O O . GLY A 1 1 ? -21.074 6.309 4.530 1.00 0.00 521 GLY W O 30
ATOM 25269 N N . PRO A 1 2 ? -23.246 6.542 3.994 1.00 0.00 522 PRO W N 30
ATOM 25270 C CA . PRO A 1 2 ? -23.723 6.473 5.379 1.00 0.00 522 PRO W CA 30
ATOM 25271 C C . PRO A 1 2 ? -23.545 5.085 5.982 1.00 0.00 522 PRO W C 30
ATOM 25272 O O . PRO A 1 2 ? -23.068 4.941 7.107 1.00 0.00 522 PRO W O 30
ATOM 25283 N N . LEU A 1 3 ? -23.932 4.064 5.222 1.00 0.00 523 LEU W N 30
ATOM 25284 C CA . LEU A 1 3 ? -23.816 2.685 5.677 1.00 0.00 523 LEU W CA 30
ATOM 25285 C C . LEU A 1 3 ? -22.663 1.977 4.970 1.00 0.00 523 LEU W C 30
ATOM 25286 O O . LEU A 1 3 ? -22.875 1.030 4.212 1.00 0.00 523 LEU W O 30
ATOM 25302 N N . GLY A 1 4 ? -21.445 2.444 5.221 1.00 0.00 524 GLY W N 30
ATOM 25303 C CA . GLY A 1 4 ? -20.279 1.845 4.600 1.00 0.00 524 GLY W CA 30
ATOM 25304 C C . GLY A 1 4 ? -19.048 1.928 5.480 1.00 0.00 524 GLY W C 30
ATOM 25305 O O . GLY A 1 4 ? -19.032 2.657 6.472 1.00 0.00 524 GLY W O 30
ATOM 25309 N N . SER A 1 5 ? -18.012 1.178 5.118 1.00 0.00 525 SER W N 30
ATOM 25310 C CA . SER A 1 5 ? -16.771 1.170 5.884 1.00 0.00 525 SER W CA 30
ATOM 25311 C C . SER A 1 5 ? -15.566 0.998 4.965 1.00 0.00 525 SER W C 30
ATOM 25312 O O . SER A 1 5 ? -15.681 0.445 3.871 1.00 0.00 525 SER W O 30
ATOM 25320 N N . GLY A 1 6 ? -14.412 1.474 5.416 1.00 0.00 526 GLY W N 30
ATOM 25321 C CA . GLY A 1 6 ? -13.202 1.362 4.622 1.00 0.00 526 GLY W CA 30
ATOM 25322 C C . GLY A 1 6 ? -12.336 2.602 4.707 1.00 0.00 526 GLY W C 30
ATOM 25323 O O . GLY A 1 6 ? -12.844 3.713 4.858 1.00 0.00 526 GLY W O 30
ATOM 25327 N N . GLU A 1 7 ? -11.025 2.412 4.609 1.00 0.00 527 GLU W N 30
ATOM 25328 C CA . GLU A 1 7 ? -10.086 3.525 4.674 1.00 0.00 527 GLU W CA 30
ATOM 25329 C C . GLU A 1 7 ? -10.142 4.356 3.397 1.00 0.00 527 GLU W C 30
ATOM 25330 O O . GLU A 1 7 ? -10.433 5.552 3.434 1.00 0.00 527 GLU W O 30
ATOM 25342 N N . GLU A 1 8 ? -9.863 3.714 2.267 1.00 0.00 528 GLU W N 30
ATOM 25343 C CA . GLU A 1 8 ? -9.883 4.392 0.977 1.00 0.00 528 GLU W CA 30
ATOM 25344 C C . GLU A 1 8 ? -10.125 3.398 -0.153 1.00 0.00 528 GLU W C 30
ATOM 25345 O O . GLU A 1 8 ? -11.255 3.224 -0.610 1.00 0.00 528 GLU W O 30
ATOM 25357 N N . GLU A 1 9 ? -9.058 2.753 -0.596 1.00 0.00 529 GLU W N 30
ATOM 25358 C CA . GLU A 1 9 ? -9.149 1.777 -1.672 1.00 0.00 529 GLU W CA 30
ATOM 25359 C C . GLU A 1 9 ? -8.577 0.427 -1.237 1.00 0.00 529 GLU W C 30
ATOM 25360 O O . GLU A 1 9 ? -7.431 0.349 -0.795 1.00 0.00 529 GLU W O 30
ATOM 25372 N N . PRO A 1 10 ? -9.364 -0.658 -1.357 1.00 0.00 530 PRO W N 30
ATOM 25373 C CA . PRO A 1 10 ? -8.918 -2.002 -0.972 1.00 0.00 530 PRO W CA 30
ATOM 25374 C C . PRO A 1 10 ? -7.619 -2.402 -1.664 1.00 0.00 530 PRO W C 30
ATOM 25375 O O . PRO A 1 10 ? -7.585 -2.588 -2.880 1.00 0.00 530 PRO W O 30
ATOM 25386 N N . LEU A 1 11 ? -6.554 -2.539 -0.882 1.00 0.00 531 LEU W N 30
ATOM 25387 C CA . LEU A 1 11 ? -5.255 -2.924 -1.423 1.00 0.00 531 LEU W CA 30
ATOM 25388 C C . LEU A 1 11 ? -5.385 -4.181 -2.277 1.00 0.00 531 LEU W C 30
ATOM 25389 O O . LEU A 1 11 ? -6.134 -5.096 -1.934 1.00 0.00 531 LEU W O 30
ATOM 25405 N N . PRO A 1 12 ? -4.668 -4.240 -3.411 1.00 0.00 532 PRO W N 30
ATOM 25406 C CA . PRO A 1 12 ? -4.722 -5.389 -4.314 1.00 0.00 532 PRO W CA 30
ATOM 25407 C C . PRO A 1 12 ? -4.506 -6.723 -3.596 1.00 0.00 532 PRO W C 30
ATOM 25408 O O . PRO A 1 12 ? -4.448 -6.780 -2.369 1.00 0.00 532 PRO W O 30
ATOM 25419 N N . PRO A 1 13 ? -4.420 -7.822 -4.367 1.00 0.00 533 PRO W N 30
ATOM 25420 C CA . PRO A 1 13 ? -4.255 -9.179 -3.823 1.00 0.00 533 PRO W CA 30
ATOM 25421 C C . PRO A 1 13 ? -2.913 -9.454 -3.164 1.00 0.00 533 PRO W C 30
ATOM 25422 O O . PRO A 1 13 ? -2.742 -10.478 -2.503 1.00 0.00 533 PRO W O 30
ATOM 25433 N N . ARG A 1 14 ? -1.960 -8.570 -3.354 1.00 0.00 534 ARG W N 30
ATOM 25434 C CA . ARG A 1 14 ? -0.638 -8.774 -2.777 1.00 0.00 534 ARG W CA 30
ATOM 25435 C C . ARG A 1 14 ? -0.032 -7.473 -2.287 1.00 0.00 534 ARG W C 30
ATOM 25436 O O . ARG A 1 14 ? 1.135 -7.188 -2.548 1.00 0.00 534 ARG W O 30
ATOM 25457 N N . TRP A 1 15 ? -0.823 -6.675 -1.586 1.00 0.00 535 TRP W N 30
ATOM 25458 C CA . TRP A 1 15 ? -0.322 -5.402 -1.084 1.00 0.00 535 TRP W CA 30
ATOM 25459 C C . TRP A 1 15 ? -0.876 -5.052 0.290 1.00 0.00 535 TRP W C 30
ATOM 25460 O O . TRP A 1 15 ? -1.805 -5.688 0.789 1.00 0.00 535 TRP W O 30
ATOM 25481 N N . SER A 1 16 ? -0.285 -4.022 0.889 1.00 0.00 536 SER W N 30
ATOM 25482 C CA . SER A 1 16 ? -0.687 -3.548 2.205 1.00 0.00 536 SER W CA 30
ATOM 25483 C C . SER A 1 16 ? -0.321 -2.078 2.373 1.00 0.00 536 SER W C 30
ATOM 25484 O O . SER A 1 16 ? -0.048 -1.381 1.396 1.00 0.00 536 SER W O 30
ATOM 25492 N N . MET A 1 17 ? -0.322 -1.613 3.614 1.00 0.00 537 MET W N 30
ATOM 25493 C CA . MET A 1 17 ? 0.005 -0.224 3.905 1.00 0.00 537 MET W CA 30
ATOM 25494 C C . MET A 1 17 ? 1.030 -0.126 5.030 1.00 0.00 537 MET W C 30
ATOM 25495 O O . MET A 1 17 ? 1.115 -1.009 5.884 1.00 0.00 537 MET W O 30
ATOM 25509 N N . GLN A 1 18 ? 1.802 0.955 5.027 1.00 0.00 538 GLN W N 30
ATOM 25510 C CA . GLN A 1 18 ? 2.816 1.168 6.050 1.00 0.00 538 GLN W CA 30
ATOM 25511 C C . GLN A 1 18 ? 3.377 2.586 5.983 1.00 0.00 538 GLN W C 30
ATOM 25512 O O . GLN A 1 18 ? 3.801 3.047 4.924 1.00 0.00 538 GLN W O 30
ATOM 25526 N N . VAL A 1 19 ? 3.380 3.267 7.125 1.00 0.00 539 VAL W N 30
ATOM 25527 C CA . VAL A 1 19 ? 3.895 4.630 7.203 1.00 0.00 539 VAL W CA 30
ATOM 25528 C C . VAL A 1 19 ? 5.401 4.621 7.419 1.00 0.00 539 VAL W C 30
ATOM 25529 O O . VAL A 1 19 ? 5.901 3.988 8.349 1.00 0.00 539 VAL W O 30
ATOM 25542 N N . ALA A 1 20 ? 6.122 5.315 6.547 1.00 0.00 540 ALA W N 30
ATOM 25543 C CA . ALA A 1 20 ? 7.572 5.373 6.639 1.00 0.00 540 ALA W CA 30
ATOM 25544 C C . ALA A 1 20 ? 8.038 6.676 7.282 1.00 0.00 540 ALA W C 30
ATOM 25545 O O . ALA A 1 20 ? 7.361 7.699 7.191 1.00 0.00 540 ALA W O 30
ATOM 25552 N N . PRO A 1 21 ? 9.212 6.657 7.935 1.00 0.00 541 PRO W N 30
ATOM 25553 C CA . PRO A 1 21 ? 9.774 7.843 8.586 1.00 0.00 541 PRO W CA 30
ATOM 25554 C C . PRO A 1 21 ? 10.020 8.964 7.587 1.00 0.00 541 PRO W C 30
ATOM 25555 O O . PRO A 1 21 ? 10.029 10.142 7.943 1.00 0.00 541 PRO W O 30
ATOM 25566 N N . ASN A 1 22 ? 10.215 8.583 6.327 1.00 0.00 542 ASN W N 30
ATOM 25567 C CA . ASN A 1 22 ? 10.456 9.545 5.257 1.00 0.00 542 ASN W CA 30
ATOM 25568 C C . ASN A 1 22 ? 9.448 10.687 5.323 1.00 0.00 542 ASN W C 30
ATOM 25569 O O . ASN A 1 22 ? 9.768 11.833 5.006 1.00 0.00 542 ASN W O 30
ATOM 25580 N N . GLY A 1 23 ? 8.227 10.364 5.741 1.00 0.00 543 GLY W N 30
ATOM 25581 C CA . GLY A 1 23 ? 7.190 11.371 5.846 1.00 0.00 543 GLY W CA 30
ATOM 25582 C C . GLY A 1 23 ? 5.929 10.995 5.092 1.00 0.00 543 GLY W C 30
ATOM 25583 O O . GLY A 1 23 ? 4.897 11.650 5.239 1.00 0.00 543 GLY W O 30
ATOM 25587 N N . ARG A 1 24 ? 6.006 9.941 4.282 1.00 0.00 544 ARG W N 30
ATOM 25588 C CA . ARG A 1 24 ? 4.856 9.493 3.509 1.00 0.00 544 ARG W CA 30
ATOM 25589 C C . ARG A 1 24 ? 4.646 7.994 3.656 1.00 0.00 544 ARG W C 30
ATOM 25590 O O . ARG A 1 24 ? 5.584 7.248 3.938 1.00 0.00 544 ARG W O 30
ATOM 25611 N N . THR A 1 25 ? 3.410 7.559 3.449 1.00 0.00 545 THR W N 30
ATOM 25612 C CA . THR A 1 25 ? 3.080 6.147 3.542 1.00 0.00 545 THR W CA 30
ATOM 25613 C C . THR A 1 25 ? 3.472 5.433 2.262 1.00 0.00 545 THR W C 30
ATOM 25614 O O . THR A 1 25 ? 3.392 6.005 1.175 1.00 0.00 545 THR W O 30
ATOM 25625 N N . PHE A 1 26 ? 3.891 4.186 2.385 1.00 0.00 546 PHE W N 30
ATOM 25626 C CA . PHE A 1 26 ? 4.286 3.418 1.221 1.00 0.00 546 PHE W CA 30
ATOM 25627 C C . PHE A 1 26 ? 3.399 2.191 1.051 1.00 0.00 546 PHE W C 30
ATOM 25628 O O . PHE A 1 26 ? 2.611 1.854 1.934 1.00 0.00 546 PHE W O 30
ATOM 25645 N N . PHE A 1 27 ? 3.528 1.535 -0.094 1.00 0.00 547 PHE W N 30
ATOM 25646 C CA . PHE A 1 27 ? 2.735 0.352 -0.390 1.00 0.00 547 PHE W CA 30
ATOM 25647 C C . PHE A 1 27 ? 3.613 -0.871 -0.522 1.00 0.00 547 PHE W C 30
ATOM 25648 O O . PHE A 1 27 ? 4.606 -0.874 -1.250 1.00 0.00 547 PHE W O 30
ATOM 25665 N N . ILE A 1 28 ? 3.231 -1.910 0.196 1.00 0.00 548 ILE W N 30
ATOM 25666 C CA . ILE A 1 28 ? 3.963 -3.153 0.185 1.00 0.00 548 ILE W CA 30
ATOM 25667 C C . ILE A 1 28 ? 3.453 -4.067 -0.919 1.00 0.00 548 ILE W C 30
ATOM 25668 O O . ILE A 1 28 ? 2.289 -4.006 -1.309 1.00 0.00 548 ILE W O 30
ATOM 25684 N N . ASP A 1 29 ? 4.344 -4.904 -1.414 1.00 0.00 549 ASP W N 30
ATOM 25685 C CA . ASP A 1 29 ? 4.017 -5.843 -2.481 1.00 0.00 549 ASP W CA 30
ATOM 25686 C C . ASP A 1 29 ? 4.438 -7.261 -2.107 1.00 0.00 549 ASP W C 30
ATOM 25687 O O . ASP A 1 29 ? 5.625 -7.546 -1.951 1.00 0.00 549 ASP W O 30
ATOM 25696 N N . HIS A 1 30 ? 3.457 -8.146 -1.965 1.00 0.00 550 HIS W N 30
ATOM 25697 C CA . HIS A 1 30 ? 3.724 -9.534 -1.611 1.00 0.00 550 HIS W CA 30
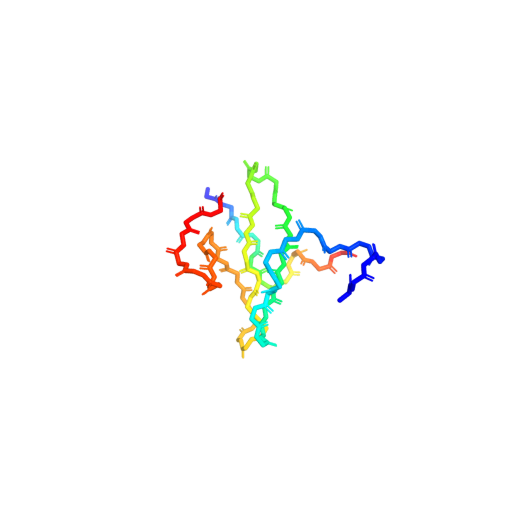ATOM 25698 C C . HIS A 1 30 ? 4.110 -10.345 -2.843 1.00 0.00 550 HIS W C 30
ATOM 25699 O O . HIS A 1 30 ? 4.791 -11.365 -2.738 1.00 0.00 550 HIS W O 30
ATOM 25713 N N . ALA A 1 31 ? 3.674 -9.884 -4.011 1.00 0.00 551 ALA W N 30
ATOM 25714 C CA . ALA A 1 31 ? 3.982 -10.567 -5.262 1.00 0.00 551 ALA W CA 30
ATOM 25715 C C . ALA A 1 31 ? 5.488 -10.749 -5.422 1.00 0.00 551 ALA W C 30
ATOM 25716 O O . ALA A 1 31 ? 5.954 -11.793 -5.878 1.00 0.00 551 ALA W O 30
ATOM 25723 N N . SER A 1 32 ? 6.243 -9.725 -5.037 1.00 0.00 552 SER W N 30
ATOM 25724 C CA . SER A 1 32 ? 7.698 -9.763 -5.132 1.00 0.00 552 SER W CA 30
ATOM 25725 C C . SER A 1 32 ? 8.357 -9.499 -3.776 1.00 0.00 552 SER W C 30
ATOM 25726 O O . SER A 1 32 ? 9.580 -9.563 -3.657 1.00 0.00 552 SER W O 30
ATOM 25734 N N . ARG A 1 33 ? 7.550 -9.193 -2.761 1.00 0.00 553 ARG W N 30
ATOM 25735 C CA . ARG A 1 33 ? 8.075 -8.916 -1.429 1.00 0.00 553 ARG W CA 30
ATOM 25736 C C . ARG A 1 33 ? 8.896 -7.632 -1.426 1.00 0.00 553 ARG W C 30
ATOM 25737 O O . ARG A 1 33 ? 10.103 -7.655 -1.182 1.00 0.00 553 ARG W O 30
ATOM 25758 N N . ARG A 1 34 ? 8.236 -6.512 -1.703 1.00 0.00 554 ARG W N 30
ATOM 25759 C CA . ARG A 1 34 ? 8.908 -5.218 -1.736 1.00 0.00 554 ARG W CA 30
ATOM 25760 C C . ARG A 1 34 ? 7.936 -4.091 -1.405 1.00 0.00 554 ARG W C 30
ATOM 25761 O O . ARG A 1 34 ? 6.779 -4.335 -1.067 1.00 0.00 554 ARG W O 30
ATOM 25782 N N . THR A 1 35 ? 8.413 -2.854 -1.506 1.00 0.00 555 THR W N 30
ATOM 25783 C CA . THR A 1 35 ? 7.586 -1.689 -1.222 1.00 0.00 555 THR W CA 30
ATOM 25784 C C . THR A 1 35 ? 7.819 -0.591 -2.254 1.00 0.00 555 THR W C 30
ATOM 25785 O O . THR A 1 35 ? 8.729 -0.684 -3.077 1.00 0.00 555 THR W O 30
ATOM 25796 N N . THR A 1 36 ? 6.992 0.448 -2.206 1.00 0.00 556 THR W N 30
ATOM 25797 C CA . THR A 1 36 ? 7.114 1.560 -3.140 1.00 0.00 556 THR W CA 30
ATOM 25798 C C . THR A 1 36 ? 6.328 2.775 -2.663 1.00 0.00 556 THR W C 30
ATOM 25799 O O . THR A 1 36 ? 5.547 2.694 -1.716 1.00 0.00 556 THR W O 30
ATOM 25810 N N . TRP A 1 37 ? 6.541 3.902 -3.334 1.00 0.00 557 TRP W N 30
ATOM 25811 C CA . TRP A 1 37 ? 5.854 5.141 -2.990 1.00 0.00 557 TRP W CA 30
ATOM 25812 C C . TRP A 1 37 ? 4.587 5.315 -3.818 1.00 0.00 557 TRP W C 30
ATOM 25813 O O . TRP A 1 37 ? 4.081 6.427 -3.959 1.00 0.00 557 TRP W O 30
ATOM 25834 N N . ILE A 1 38 ? 4.083 4.223 -4.377 1.00 0.00 558 ILE W N 30
ATOM 25835 C CA . ILE A 1 38 ? 2.886 4.283 -5.203 1.00 0.00 558 ILE W CA 30
ATOM 25836 C C . ILE A 1 38 ? 1.894 3.188 -4.832 1.00 0.00 558 ILE W C 30
ATOM 25837 O O . ILE A 1 38 ? 2.275 2.039 -4.607 1.00 0.00 558 ILE W O 30
ATOM 25853 N N . ASP A 1 39 ? 0.617 3.553 -4.771 1.00 0.00 559 ASP W N 30
ATOM 25854 C CA . ASP A 1 39 ? -0.436 2.605 -4.428 1.00 0.00 559 ASP W CA 30
ATOM 25855 C C . ASP A 1 39 ? -1.115 2.071 -5.691 1.00 0.00 559 ASP W C 30
ATOM 25856 O O . ASP A 1 39 ? -1.765 2.827 -6.415 1.00 0.00 559 ASP W O 30
ATOM 25865 N N . PRO A 1 40 ? -0.978 0.762 -5.982 1.00 0.00 560 PRO W N 30
ATOM 25866 C CA . PRO A 1 40 ? -1.584 0.155 -7.169 1.00 0.00 560 PRO W CA 30
ATOM 25867 C C . PRO A 1 40 ? -3.065 0.490 -7.295 1.00 0.00 560 PRO W C 30
ATOM 25868 O O . PRO A 1 40 ? -3.579 0.675 -8.397 1.00 0.00 560 PRO W O 30
ATOM 25879 N N . ARG A 1 41 ? -3.745 0.567 -6.157 1.00 0.00 561 ARG W N 30
ATOM 25880 C CA . ARG A 1 41 ? -5.170 0.884 -6.134 1.00 0.00 561 ARG W CA 30
ATOM 25881 C C . ARG A 1 41 ? -5.469 2.112 -6.989 1.00 0.00 561 ARG W C 30
ATOM 25882 O O . ARG A 1 41 ? -6.540 2.221 -7.586 1.00 0.00 561 ARG W O 30
ATOM 25903 N N . ASN A 1 42 ? -4.512 3.034 -7.041 1.00 0.00 562 ASN W N 30
ATOM 25904 C CA . ASN A 1 42 ? -4.669 4.257 -7.820 1.00 0.00 562 ASN W CA 30
ATOM 25905 C C . ASN A 1 42 ? -3.466 4.475 -8.730 1.00 0.00 562 ASN W C 30
ATOM 25906 O O . ASN A 1 42 ? -3.591 4.463 -9.955 1.00 0.00 562 ASN W O 30
ATOM 25917 N N . GLY A 1 43 ? -2.301 4.669 -8.123 1.00 0.00 563 GLY W N 30
ATOM 25918 C CA . GLY A 1 43 ? -1.090 4.885 -8.893 1.00 0.00 563 GLY W CA 30
ATOM 25919 C C . GLY A 1 43 ? -0.430 6.214 -8.581 1.00 0.00 563 GLY W C 30
ATOM 25920 O O . GLY A 1 43 ? 0.161 6.843 -9.459 1.00 0.00 563 GLY W O 30
ATOM 25924 N N . ARG A 1 44 ? -0.530 6.642 -7.327 1.00 0.00 564 ARG W N 30
ATOM 25925 C CA . ARG A 1 44 ? 0.062 7.905 -6.901 1.00 0.00 564 ARG W CA 30
ATOM 25926 C C . ARG A 1 44 ? 0.722 7.763 -5.535 1.00 0.00 564 ARG W C 30
ATOM 25927 O O . ARG A 1 44 ? 0.692 6.691 -4.927 1.00 0.00 564 ARG W O 30
ATOM 25948 N N . ALA A 1 45 ? 1.318 8.848 -5.058 1.00 0.00 565 ALA W N 30
ATOM 25949 C CA . ALA A 1 45 ? 1.986 8.844 -3.764 1.00 0.00 565 ALA W CA 30
ATOM 25950 C C . ALA A 1 45 ? 1.076 8.282 -2.678 1.00 0.00 565 ALA W C 30
ATOM 25951 O O . ALA A 1 45 ? 0.101 8.918 -2.277 1.00 0.00 565 ALA W O 30
ATOM 25958 N N . SER A 1 46 ? 1.402 7.082 -2.206 1.00 0.00 566 SER W N 30
ATOM 25959 C CA . SER A 1 46 ? 0.616 6.430 -1.165 1.00 0.00 566 SER W CA 30
ATOM 25960 C C . SER A 1 46 ? 0.496 7.321 0.067 1.00 0.00 566 SER W C 30
ATOM 25961 O O . SER A 1 46 ? -0.602 7.535 0.575 1.00 99.99 566 SER W O 30
ATOM 25969 N N . THR B 2 1 ? 15.124 9.297 -1.104 1.00 0.00 227 THR P N 30
ATOM 25970 C CA . THR B 2 1 ? 15.086 7.892 -0.626 1.00 0.00 227 THR P CA 30
ATOM 25971 C C . THR B 2 1 ? 14.502 7.804 0.781 1.00 0.00 227 THR P C 30
ATOM 25972 O O . THR B 2 1 ? 14.202 8.823 1.402 1.00 0.00 227 THR P O 30
ATOM 25985 N N . GLY B 2 2 ? 14.342 6.581 1.275 1.00 0.00 228 GLY P N 30
ATOM 25986 C CA . GLY B 2 2 ? 13.793 6.383 2.604 1.00 0.00 228 GLY P CA 30
ATOM 25987 C C . GLY B 2 2 ? 12.554 5.511 2.594 1.00 0.00 228 GLY P C 30
ATOM 25988 O O . GLY B 2 2 ? 11.622 5.736 3.364 1.00 0.00 228 GLY P O 30
ATOM 25992 N N . LEU B 2 3 ? 12.543 4.514 1.715 1.00 0.00 229 LEU P N 30
ATOM 25993 C CA . LEU B 2 3 ? 11.409 3.604 1.603 1.00 0.00 229 LEU P CA 30
ATOM 25994 C C . LEU B 2 3 ? 11.739 2.241 2.207 1.00 0.00 229 LEU P C 30
ATOM 25995 O O . LEU B 2 3 ? 12.409 1.422 1.578 1.00 0.00 229 LEU P O 30
ATOM 26011 N N . PRO B 2 4 ? 11.270 1.975 3.439 1.00 0.00 230 PRO P N 30
ATOM 26012 C CA . PRO B 2 4 ? 11.521 0.698 4.116 1.00 0.00 230 PRO P CA 30
ATOM 26013 C C . PRO B 2 4 ? 11.017 -0.489 3.304 1.00 0.00 230 PRO P C 30
ATOM 26014 O O . PRO B 2 4 ? 9.814 -0.745 3.239 1.00 0.00 230 PRO P O 30
ATOM 26025 N N . SER B 2 5 ? 11.943 -1.208 2.681 1.00 0.00 231 SER P N 30
ATOM 26026 C CA . SER B 2 5 ? 11.593 -2.366 1.868 1.00 0.00 231 SER P CA 30
ATOM 26027 C C . SER B 2 5 ? 10.732 -3.350 2.650 1.00 0.00 231 SER P C 30
ATOM 26028 O O . SER B 2 5 ? 10.784 -3.399 3.879 1.00 0.00 231 SER P O 30
ATOM 26036 N N . TYR B 2 6 ? 9.939 -4.129 1.924 1.00 0.00 232 TYR P N 30
ATOM 26037 C CA . TYR B 2 6 ? 9.060 -5.114 2.537 1.00 0.00 232 TYR P CA 30
ATOM 26038 C C . TYR B 2 6 ? 9.862 -6.270 3.125 1.00 0.00 232 TYR P C 30
ATOM 26039 O O . TYR B 2 6 ? 9.862 -7.377 2.586 1.00 0.00 232 TYR P O 30
ATOM 26057 N N . ASP B 2 7 ? 10.540 -6.003 4.234 1.00 0.00 233 ASP P N 30
ATOM 26058 C CA . ASP B 2 7 ? 11.347 -7.016 4.904 1.00 0.00 233 ASP P CA 30
ATOM 26059 C C . ASP B 2 7 ? 11.878 -6.489 6.232 1.00 0.00 233 ASP P C 30
ATOM 26060 O O . ASP B 2 7 ? 11.881 -7.199 7.238 1.00 0.00 233 ASP P O 30
ATOM 26069 N N . GLU B 2 8 ? 12.322 -5.236 6.227 1.00 0.00 234 GLU P N 30
ATOM 26070 C CA . GLU B 2 8 ? 12.850 -4.606 7.430 1.00 0.00 234 GLU P CA 30
ATOM 26071 C C . GLU B 2 8 ? 11.884 -3.548 7.961 1.00 0.00 234 GLU P C 30
ATOM 26072 O O . GLU B 2 8 ? 12.282 -2.645 8.698 1.00 0.00 234 GLU P O 30
ATOM 26084 N N . ALA B 2 9 ? 10.613 -3.664 7.581 1.00 0.00 235 ALA P N 30
ATOM 26085 C CA . ALA B 2 9 ? 9.594 -2.719 8.018 1.00 0.00 235 ALA P CA 30
ATOM 26086 C C . ALA B 2 9 ? 8.213 -3.366 8.026 1.00 0.00 235 ALA P C 30
ATOM 26087 O O . ALA B 2 9 ? 7.364 -3.052 7.191 1.00 0.00 235 ALA P O 30
ATOM 26094 N N . LEU B 2 10 ? 7.995 -4.273 8.973 1.00 0.00 236 LEU P N 30
ATOM 26095 C CA . LEU B 2 10 ? 6.717 -4.966 9.090 1.00 0.00 236 LEU P CA 30
ATOM 26096 C C . LEU B 2 10 ? 6.456 -5.392 10.531 1.00 0.00 236 LEU P C 30
ATOM 26097 O O . LEU B 2 10 ? 5.781 -6.391 10.781 1.00 0.00 236 LEU P O 30
ATOM 26113 N N . HIS B 2 11 ? 6.993 -4.627 11.477 1.00 0.00 237 HIS P N 30
ATOM 26114 C CA . HIS B 2 11 ? 6.818 -4.925 12.894 1.00 0.00 237 HIS P CA 30
ATOM 26115 C C . HIS B 2 11 ? 6.980 -3.666 13.738 1.00 0.00 237 HIS P C 30
ATOM 26116 O O . HIS B 2 11 ? 6.135 -3.369 14.580 1.00 99.99 237 HIS P O 30
#